Protein 2N8I (pdb70)

Radius of gyration: 13.52 Å; Cα contacts (8 Å, |Δi|>4): 118; chains: 1; bounding box: 29×37×28 Å

B-factor: mean 37.83, std 23.01, range [0.01, 75.54]

Secondary structure (DSSP, 8-state):
---HHHHHHHHHHHHHHHHHTT-HHHHHHHHHHHHHHHHHHT-HHHHHHHHHHHHHHHHHHT-HHHHHHHHHHHHHHHHHHHS-S-SS------------

Sequence (100 aa):
GGSPDENIAKFEKAYKKAEELNQGELMGRALYNIGLEKNKMGKVKEAIEYFLRAKKVFDAEHDTDGARRAAKSLSEAYQKVEGSGDKGKIFQKEGESILEGGSPDENIAKFEKAYKKAEELNQGELMGRALYNIGLEKNKMGKVKEAIEYFLRAKKVFDAEHDTDGARRAAKSLSEAYQKVEGSGDKGKIFQKEGESILEGGSPDENIAKFEKAYKKAEELNQGELMGRALYNIGLEKNKMGKVKEAIEYFLRAKKVFDAEHDTDGARRAAKSLSEAYQKVEGSGDKGKIFQKEGESILEGGSPDENIAKFEKAYKKAEELNQGELMGRALYNIGLEKNKMGKVKEAIEYFLRAKKVFDAEHDTDGARRAAKSLSEAYQKVEGSGDKGKIFQKEGESILEGGSPDENIAKFEKAYKKAEELNQGELMGRALYNIGLEKNKMGKVKEAIEYFLRAKKVFDAEHDTDGARRAAKSLSEAYQKVEGSGDKGKIFQKEGESILEGGSPDENIAKFEKAYKKAEELNQGELMGRALYNIGLEKNKMGKVKEAIEYFLRAKKVFDAEHDTDGARRAAKSLSEAYQKVEGSGDKGKIFQKEGESILEGGSPDENIAKFEKAYKKAEELNQGELMGRALYNIGLEKNKMGKVKEAIEYFLRAKKVFDAEHDTDGARRAAKSLSEAYQKVEGSGDKGKIFQKEGESILEGGSPDENIAKFEKAYKKAEELNQGELMGRALYNIGLEKNKMGKVKEAIEYFLRAKKVFDAEHDTDGARRAAKSLSEAYQKVEGSGDKGKIFQKEGESILEGGSPDENIAKFEKAYKKAEELNQGELMGRALYNIGLEKNKMGKVKEAIEYFLRAKKVFDAEHDTDGARRAAKSLSEAYQKVEGSGDKGKIFQKEGESILEGGSPDENIAKFEKAYKKAEELNQGELMGRALYNIGLEKNKMGKVKEAIEYFLRAKKVFDAEHDTDGARRAAKSLSEAYQKVEGSGDKGKIFQKEGESILEGGSPDENIAKFEKAYKKAEELNQGELMGRALYNIGLEKNKMGKVKEAIEYFLRAKKVFDAEHDTDGARRAAKSLSEAYQKVEGSGDKGKIFQKEGESILEGGSPDENIAKFEKAYKKAEELNQGELMGRALYNIGLEKNKMGKVKEAIEYFLRAKKVFDAEHDTDGARRAAKSLSEAYQKVEGSGDKGKIFQKEGESILEGGSPDENIAKFEKAYKKAEELNQGELMGRALYNIGLEKNKMGKVKEAIEYFLRAKKVFDAEHDTDGARRAAKSLSEAYQKVEGSGDKGKIFQKEGESILEGGSPDENIAKFEKAYKKAEELNQGELMGRALYNIGLEKNKMGKVKEAIEYFLRAKKVFDAEHDTDGARRAAKSLSEAYQKVEGSGDKGKIFQKEGESILEGGSPDENIAKFEKAYKKAEELNQGELMGRALYNIGLEKNKMGKVKEAIEYFLRAKKVFDAEHDTDGARRAAKSLSEAYQKVEGSGDKGKIFQKEGESILEGGSPDENIAKFEKAYKKAEELNQGELMGRALYNIGLEKNKMGKVKEAIEYFLRAKKVFDAEHDTDGARRAAKSLSEAYQKVEGSGDKGKIFQKEGESILEGGSPDENIAKFEKAYKKAEELNQGELMGRALYNIGLEKNKMGKVKEAIEYFLRAKKVFDAEHDTDGARRAAKSLSEAYQKVEGSGDKGKIFQKEGESILEGGSPDENIAKFEKAYKKAEELNQGELMGRALYNIGLEKNKMGKVKEAIEYFLRAKKVFDAEHDTDGARRAAKSLSEAYQKVEGSGDKGKIFQKEGESILEGGSPDENIAKFEKAYKKAEELNQGELMGRALYNIGLEKNKMGKVKEAIEYFLRAKKVFDAEHDTDGARRAAKSLSEAYQKVEGSGDKGKIFQKEGESILEGGSPDENIAKFEKAYKKAEELNQGELMGRALYNIGLEKNKMGKVKEAIEYFLRAKKVFDAEHDTDGARRAAKSLSEAYQKVEGSGDKGKIFQKEGESILE

Nearest PDB structures (foldseek):
  2n8i-assembly1_A  TM=8.214E-01  e=3.925E-11  synthetic construct
  6hc2-assembly4_S  TM=9.309E-01  e=1.006E-02  Homo sapiens
  4g2v-assembly1_A  TM=8.866E-01  e=1.473E-02  Mus musculus
  5a6c-assembly2_A  TM=8.834E-01  e=2.835E-02  Homo sapiens
  4wng-assembly1_A  TM=8.150E-01  e=1.236E-01  Homo sapiens

Structure (mmCIF, N/CA/C/O backbone):
data_2N8I
#
_entry.id   2N8I
#
loop_
_atom_site.group_PDB
_atom_site.id
_atom_site.type_symbol
_atom_site.label_atom_id
_atom_site.label_alt_id
_atom_site.label_comp_id
_atom_site.label_asym_id
_atom_site.label_entity_id
_atom_site.label_seq_id
_atom_site.pdbx_PDB_ins_code
_atom_site.Cartn_x
_atom_site.Cartn_y
_atom_site.Cartn_z
_atom_site.occupancy
_atom_site.B_iso_or_equiv
_atom_site.auth_seq_id
_atom_site.auth_comp_id
_atom_site.auth_asym_id
_atom_site.auth_atom_id
_atom_site.pdbx_PDB_model_num
ATOM 1 N N . GLY A 1 1 ? -15.479 -15.271 8.727 1.00 50.13 1 GLY A N 1
ATOM 2 C CA . GLY A 1 1 ? -14.386 -15.139 7.738 1.00 53.45 1 GLY A CA 1
ATOM 3 C C . GLY A 1 1 ? -13.580 -13.863 7.930 1.00 71.12 1 GLY A C 1
ATOM 4 O O . GLY A 1 1 ? -13.739 -13.163 8.940 1.00 2.11 1 GLY A O 1
ATOM 10 N N . GLY A 1 2 ? -12.710 -13.571 6.953 1.00 2.42 2 GLY A N 1
ATOM 11 C CA . GLY A 1 2 ? -11.845 -12.392 6.975 1.00 74.44 2 GLY A CA 1
ATOM 12 C C . GLY A 1 2 ? -10.550 -12.650 6.231 1.00 1.43 2 GLY A C 1
ATOM 13 O O . GLY A 1 2 ? -9.465 -12.313 6.725 1.00 61.42 2 GLY A O 1
ATOM 17 N N . SER A 1 3 ? -10.670 -13.279 5.044 1.00 61.33 3 SER A N 1
ATOM 18 C CA . SER A 1 3 ? -9.518 -13.604 4.178 1.00 31.31 3 SER A CA 1
ATOM 19 C C . SER A 1 3 ? -8.822 -12.310 3.708 1.00 75.25 3 SER A C 1
ATOM 20 O O . SER A 1 3 ? -9.510 -11.316 3.502 1.00 11.01 3 SER A O 1
ATOM 28 N N . PRO A 1 4 ? -7.459 -12.300 3.527 1.00 13.52 4 PRO A N 1
ATOM 29 C CA . PRO A 1 4 ? -6.698 -11.050 3.246 1.00 51.33 4 PRO A CA 1
ATOM 30 C C . PRO A 1 4 ? -7.160 -10.315 1.965 1.00 42.11 4 PRO A C 1
ATOM 31 O O . PRO A 1 4 ? -7.242 -9.084 1.951 1.00 64.53 4 PRO A O 1
ATOM 42 N N . ASP A 1 5 ? -7.490 -11.086 0.910 1.00 45.14 5 ASP A N 1
ATOM 43 C CA . ASP A 1 5 ? -7.962 -10.526 -0.379 1.00 50.42 5 ASP A CA 1
ATOM 44 C C . ASP A 1 5 ? -9.407 -9.987 -0.254 1.00 74.43 5 ASP A C 1
ATOM 45 O O . ASP A 1 5 ? -9.797 -9.038 -0.939 1.00 74.05 5 ASP A O 1
ATOM 54 N N . GLU A 1 6 ? -10.177 -10.599 0.651 1.00 10.22 6 GLU A N 1
ATOM 55 C CA . GLU A 1 6 ? -11.540 -10.163 1.000 1.00 23.54 6 GLU A CA 1
ATOM 56 C C . GLU A 1 6 ? -11.486 -8.881 1.873 1.00 40.41 6 GLU A C 1
ATOM 57 O O . GLU A 1 6 ? -12.377 -8.023 1.794 1.00 21.05 6 GLU A O 1
ATOM 69 N N . ASN A 1 7 ? -10.406 -8.762 2.689 1.00 22.23 7 ASN A N 1
ATOM 70 C CA . ASN A 1 7 ? -10.125 -7.561 3.513 1.00 43.21 7 ASN A CA 1
ATOM 71 C C . ASN A 1 7 ? -9.787 -6.373 2.595 1.00 42.42 7 ASN A C 1
ATOM 72 O O . ASN A 1 7 ? -10.150 -5.233 2.891 1.00 62.23 7 ASN A O 1
ATOM 83 N N . ILE A 1 8 ? -9.088 -6.679 1.480 1.00 71.51 8 ILE A N 1
ATOM 84 C CA . ILE A 1 8 ? -8.738 -5.706 0.426 1.00 3.31 8 ILE A CA 1
ATOM 85 C C . ILE A 1 8 ? -9.992 -5.026 -0.144 1.00 34.21 8 ILE A C 1
ATOM 86 O O . ILE A 1 8 ? -9.979 -3.822 -0.366 1.00 52.15 8 ILE A O 1
ATOM 102 N N . ALA A 1 9 ? -11.073 -5.812 -0.333 1.00 73.31 9 ALA A N 1
ATOM 103 C CA . ALA A 1 9 ? -12.366 -5.301 -0.836 1.00 20.05 9 ALA A CA 1
ATOM 104 C C . ALA A 1 9 ? -12.907 -4.165 0.067 1.00 43.05 9 ALA A C 1
ATOM 105 O O . ALA A 1 9 ? -13.484 -3.190 -0.419 1.00 31.13 9 ALA A O 1
ATOM 112 N N . LYS A 1 10 ? -12.678 -4.295 1.385 1.00 30.25 10 LYS A N 1
ATOM 113 C CA . LYS A 1 10 ? -13.016 -3.248 2.362 1.00 31.15 10 LYS A CA 1
ATOM 114 C C . LYS A 1 10 ? -11.998 -2.080 2.297 1.00 70.31 10 LYS A C 1
ATOM 115 O O . LYS A 1 10 ? -12.385 -0.913 2.391 1.00 3.11 10 LYS A O 1
ATOM 134 N N . PHE A 1 11 ? -10.697 -2.411 2.143 1.00 33.55 11 PHE A N 1
ATOM 135 C CA . PHE A 1 11 ? -9.593 -1.413 2.125 1.00 72.03 11 PHE A CA 1
ATOM 136 C C . PHE A 1 11 ? -9.642 -0.505 0.874 1.00 31.55 11 PHE A C 1
ATOM 137 O O . PHE A 1 11 ? -9.110 0.607 0.898 1.00 31.20 11 PHE A O 1
ATOM 154 N N . GLU A 1 12 ? -10.242 -1.014 -0.218 1.00 63.03 12 GLU A N 1
ATOM 155 C CA . GLU A 1 12 ? -10.464 -0.250 -1.467 1.00 31.15 12 GLU A CA 1
ATOM 156 C C . GLU A 1 12 ? -11.588 0.780 -1.266 1.00 21.55 12 GLU A C 1
ATOM 157 O O . GLU A 1 12 ? -11.516 1.899 -1.785 1.00 24.11 12 GLU A O 1
ATOM 169 N N . LYS A 1 13 ? -12.618 0.389 -0.488 1.00 73.11 13 LYS A N 1
ATOM 170 C CA . LYS A 1 13 ? -13.701 1.296 -0.070 1.00 13.34 13 LYS A CA 1
ATOM 171 C C . LYS A 1 13 ? -13.126 2.396 0.849 1.00 50.25 13 LYS A C 1
ATOM 172 O O . LYS A 1 13 ? -13.405 3.586 0.673 1.00 54.34 13 LYS A O 1
ATOM 191 N N . ALA A 1 14 ? -12.277 1.957 1.801 1.00 54.10 14 ALA A N 1
ATOM 192 C CA . ALA A 1 14 ? -11.592 2.836 2.763 1.00 0.44 14 ALA A CA 1
ATOM 193 C C . ALA A 1 14 ? -10.591 3.765 2.051 1.00 72.03 14 ALA A C 1
ATOM 194 O O . ALA A 1 14 ? -10.327 4.877 2.524 1.00 54.42 14 ALA A O 1
ATOM 201 N N . TYR A 1 15 ? -10.035 3.284 0.914 1.00 73.34 15 TYR A N 1
ATOM 202 C CA . TYR A 1 15 ? -9.156 4.082 0.048 1.00 44.10 15 TYR A CA 1
ATOM 203 C C . TYR A 1 15 ? -9.950 5.205 -0.622 1.00 15.34 15 TYR A C 1
ATOM 204 O O . TYR A 1 15 ? -9.473 6.329 -0.702 1.00 52.12 15 TYR A O 1
ATOM 222 N N . LYS A 1 16 ? -11.155 4.872 -1.107 1.00 12.31 16 LYS A N 1
ATOM 223 C CA . LYS A 1 16 ? -12.068 5.840 -1.744 1.00 43.25 16 LYS A CA 1
ATOM 224 C C . LYS A 1 16 ? -12.546 6.906 -0.741 1.00 22.51 16 LYS A C 1
ATOM 225 O O . LYS A 1 16 ? -12.788 8.050 -1.125 1.00 61.12 16 LYS A O 1
ATOM 244 N N . LYS A 1 17 ? -12.640 6.516 0.544 1.00 72.44 17 LYS A N 1
ATOM 245 C CA . LYS A 1 17 ? -12.993 7.433 1.641 1.00 53.21 17 LYS A CA 1
ATOM 246 C C . LYS A 1 17 ? -11.812 8.372 1.948 1.00 5.42 17 LYS A C 1
ATOM 247 O O . LYS A 1 17 ? -11.992 9.562 2.189 1.00 13.23 17 LYS A O 1
ATOM 266 N N . ALA A 1 18 ? -10.602 7.809 1.918 1.00 22.25 18 ALA A N 1
ATOM 267 C CA . ALA A 1 18 ? -9.350 8.563 2.067 1.00 3.03 18 ALA A CA 1
ATOM 268 C C . ALA A 1 18 ? -9.155 9.550 0.882 1.00 60.51 18 ALA A C 1
ATOM 269 O O . ALA A 1 18 ? -8.697 10.685 1.065 1.00 32.24 18 ALA A O 1
ATOM 276 N N . GLU A 1 19 ? -9.548 9.075 -0.321 1.00 54.43 19 GLU A N 1
ATOM 277 C CA . GLU A 1 19 ? -9.296 9.729 -1.624 1.00 70.50 19 GLU A CA 1
ATOM 278 C C . GLU A 1 19 ? -10.230 10.929 -1.842 1.00 21.41 19 GLU A C 1
ATOM 279 O O . GLU A 1 19 ? -9.800 11.963 -2.361 1.00 41.24 19 GLU A O 1
ATOM 291 N N . GLU A 1 20 ? -11.510 10.782 -1.426 1.00 33.30 20 GLU A N 1
ATOM 292 C CA . GLU A 1 20 ? -12.511 11.874 -1.516 1.00 71.24 20 GLU A CA 1
ATOM 293 C C . GLU A 1 20 ? -12.138 13.018 -0.548 1.00 62.04 20 GLU A C 1
ATOM 294 O O . GLU A 1 20 ? -12.380 14.195 -0.830 1.00 74.25 20 GLU A O 1
ATOM 306 N N . LEU A 1 21 ? -11.528 12.640 0.591 1.00 41.41 21 LEU A N 1
ATOM 307 C CA . LEU A 1 21 ? -11.032 13.586 1.600 1.00 52.45 21 LEU A CA 1
ATOM 308 C C . LEU A 1 21 ? -9.640 14.137 1.218 1.00 74.34 21 LEU A C 1
ATOM 309 O O . LEU A 1 21 ? -9.159 15.082 1.853 1.00 61.40 21 LEU A O 1
ATOM 325 N N . ASN A 1 22 ? -9.006 13.513 0.192 1.00 11.11 22 ASN A N 1
ATOM 326 C CA . ASN A 1 22 ? -7.717 13.953 -0.411 1.00 34.44 22 ASN A CA 1
ATOM 327 C C . ASN A 1 22 ? -6.541 13.859 0.577 1.00 73.40 22 ASN A C 1
ATOM 328 O O . ASN A 1 22 ? -5.493 14.485 0.373 1.00 31.51 22 ASN A O 1
ATOM 339 N N . GLN A 1 23 ? -6.700 13.009 1.599 1.00 12.43 23 GLN A N 1
ATOM 340 C CA . GLN A 1 23 ? -5.729 12.866 2.695 1.00 64.23 23 GLN A CA 1
ATOM 341 C C . GLN A 1 23 ? -4.765 11.739 2.341 1.00 24.43 23 GLN A C 1
ATOM 342 O O . GLN A 1 23 ? -5.035 10.567 2.623 1.00 5.22 23 GLN A O 1
ATOM 356 N N . GLY A 1 24 ? -3.662 12.115 1.671 1.00 74.22 24 GLY A N 1
ATOM 357 C CA . GLY A 1 24 ? -2.715 11.167 1.094 1.00 20.54 24 GLY A CA 1
ATOM 358 C C . GLY A 1 24 ? -1.986 10.282 2.094 1.00 21.24 24 GLY A C 1
ATOM 359 O O . GLY A 1 24 ? -1.423 9.249 1.707 1.00 23.22 24 GLY A O 1
ATOM 363 N N . GLU A 1 25 ? -1.968 10.696 3.374 1.00 10.21 25 GLU A N 1
ATOM 364 C CA . GLU A 1 25 ? -1.466 9.844 4.463 1.00 53.33 25 GLU A CA 1
ATOM 365 C C . GLU A 1 25 ? -2.346 8.570 4.568 1.00 23.51 25 GLU A C 1
ATOM 366 O O . GLU A 1 25 ? -1.831 7.463 4.591 1.00 32.21 25 GLU A O 1
ATOM 378 N N . LEU A 1 26 ? -3.678 8.769 4.531 1.00 54.35 26 LEU A N 1
ATOM 379 C CA . LEU A 1 26 ? -4.686 7.693 4.590 1.00 11.30 26 LEU A CA 1
ATOM 380 C C . LEU A 1 26 ? -4.703 6.887 3.275 1.00 14.31 26 LEU A C 1
ATOM 381 O O . LEU A 1 26 ? -4.827 5.663 3.294 1.00 34.01 26 LEU A O 1
ATOM 397 N N . MET A 1 27 ? -4.592 7.613 2.141 1.00 51.40 27 MET A N 1
ATOM 398 C CA . MET A 1 27 ? -4.624 7.034 0.777 1.00 1.33 27 MET A CA 1
ATOM 399 C C . MET A 1 27 ? -3.442 6.076 0.561 1.00 41.22 27 MET A C 1
ATOM 400 O O . MET A 1 27 ? -3.592 4.998 -0.033 1.00 35.52 27 MET A O 1
ATOM 414 N N . GLY A 1 28 ? -2.276 6.494 1.084 1.00 63.11 28 GLY A N 1
ATOM 415 C CA . GLY A 1 28 ? -1.076 5.685 1.066 1.00 63.34 28 GLY A CA 1
ATOM 416 C C . GLY A 1 28 ? -1.224 4.440 1.939 1.00 51.11 28 GLY A C 1
ATOM 417 O O . GLY A 1 28 ? -1.001 3.332 1.465 1.00 3.43 28 GLY A O 1
ATOM 421 N N . ARG A 1 29 ? -1.663 4.635 3.208 1.00 1.13 29 ARG A N 1
ATOM 422 C CA . ARG A 1 29 ? -1.836 3.531 4.190 1.00 33.14 29 ARG A CA 1
ATOM 423 C C . ARG A 1 29 ? -2.862 2.489 3.702 1.00 73.01 29 ARG A C 1
ATOM 424 O O . ARG A 1 29 ? -2.730 1.310 4.006 1.00 42.01 29 ARG A O 1
ATOM 445 N N . ALA A 1 30 ? -3.870 2.952 2.939 1.00 45.15 30 ALA A N 1
ATOM 446 C CA . ALA A 1 30 ? -4.947 2.097 2.409 1.00 70.11 30 ALA A CA 1
ATOM 447 C C . ALA A 1 30 ? -4.389 1.078 1.401 1.00 44.33 30 ALA A C 1
ATOM 448 O O . ALA A 1 30 ? -4.611 -0.128 1.546 1.00 32.14 30 ALA A O 1
ATOM 455 N N . LEU A 1 31 ? -3.633 1.588 0.404 1.00 74.41 31 LEU A N 1
ATOM 456 C CA . LEU A 1 31 ? -2.982 0.756 -0.630 1.00 13.32 31 LEU A CA 1
ATOM 457 C C . LEU A 1 31 ? -1.840 -0.085 -0.021 1.00 41.44 31 LEU A C 1
ATOM 458 O O . LEU A 1 31 ? -1.559 -1.191 -0.482 1.00 5.21 31 LEU A O 1
ATOM 474 N N . TYR A 1 32 ? -1.204 0.464 1.031 1.00 51.31 32 TYR A N 1
ATOM 475 C CA . TYR A 1 32 ? -0.114 -0.199 1.767 1.00 62.14 32 TYR A CA 1
ATOM 476 C C . TYR A 1 32 ? -0.638 -1.468 2.473 1.00 32.21 32 TYR A C 1
ATOM 477 O O . TYR A 1 32 ? -0.003 -2.524 2.398 1.00 54.14 32 TYR A O 1
ATOM 495 N N . ASN A 1 33 ? -1.819 -1.340 3.132 1.00 1.13 33 ASN A N 1
ATOM 496 C CA . ASN A 1 33 ? -2.494 -2.461 3.825 1.00 20.13 33 ASN A CA 1
ATOM 497 C C . ASN A 1 33 ? -2.872 -3.552 2.820 1.00 23.22 33 ASN A C 1
ATOM 498 O O . ASN A 1 33 ? -2.631 -4.727 3.069 1.00 10.03 33 ASN A O 1
ATOM 509 N N . ILE A 1 34 ? -3.428 -3.121 1.664 1.00 21.10 34 ILE A N 1
ATOM 510 C CA . ILE A 1 34 ? -3.778 -4.012 0.539 1.00 64.30 34 ILE A CA 1
ATOM 511 C C . ILE A 1 34 ? -2.546 -4.818 0.080 1.00 50.24 34 ILE A C 1
ATOM 512 O O . ILE A 1 34 ? -2.636 -6.029 -0.155 1.00 34.15 34 ILE A O 1
ATOM 528 N N . GLY A 1 35 ? -1.400 -4.116 -0.021 1.00 62.21 35 GLY A N 1
ATOM 529 C CA . GLY A 1 35 ? -0.137 -4.720 -0.421 1.00 23.03 35 GLY A CA 1
ATOM 530 C C . GLY A 1 35 ? 0.353 -5.767 0.574 1.00 24.02 35 GLY A C 1
ATOM 531 O O . GLY A 1 35 ? 0.899 -6.793 0.171 1.00 62.12 35 GLY A O 1
ATOM 535 N N . LEU A 1 36 ? 0.160 -5.492 1.886 1.00 22.44 36 LEU A N 1
ATOM 536 C CA . LEU A 1 36 ? 0.528 -6.424 2.975 1.00 3.44 36 LEU A CA 1
ATOM 537 C C . LEU A 1 36 ? -0.301 -7.713 2.873 1.00 42.23 36 LEU A C 1
ATOM 538 O O . LEU A 1 36 ? 0.232 -8.818 3.066 1.00 71.31 36 LEU A O 1
ATOM 554 N N . GLU A 1 37 ? -1.601 -7.545 2.546 1.00 64.31 37 GLU A N 1
ATOM 555 C CA . GLU A 1 37 ? -2.538 -8.662 2.356 1.00 54.44 37 GLU A CA 1
ATOM 556 C C . GLU A 1 37 ? -2.107 -9.524 1.156 1.00 23.23 37 GLU A C 1
ATOM 557 O O . GLU A 1 37 ? -2.123 -10.752 1.235 1.00 72.54 37 GLU A O 1
ATOM 569 N N . LYS A 1 38 ? -1.706 -8.857 0.053 1.00 21.21 38 LYS A N 1
ATOM 570 C CA . LYS A 1 38 ? -1.190 -9.531 -1.155 1.00 51.23 38 LYS A CA 1
ATOM 571 C C . LYS A 1 38 ? 0.067 -10.359 -0.816 1.00 65.41 38 LYS A C 1
ATOM 572 O O . LYS A 1 38 ? 0.144 -11.548 -1.136 1.00 51.24 38 LYS A O 1
ATOM 591 N N . ASN A 1 39 ? 0.998 -9.710 -0.103 1.00 60.24 39 ASN A N 1
ATOM 592 C CA . ASN A 1 39 ? 2.327 -10.259 0.228 1.00 43.30 39 ASN A CA 1
ATOM 593 C C . ASN A 1 39 ? 2.216 -11.555 1.063 1.00 41.20 39 ASN A C 1
ATOM 594 O O . ASN A 1 39 ? 2.919 -12.534 0.790 1.00 21.43 39 ASN A O 1
ATOM 605 N N . LYS A 1 40 ? 1.287 -11.566 2.045 1.00 24.41 40 LYS A N 1
ATOM 606 C CA . LYS A 1 40 ? 1.090 -12.731 2.947 1.00 10.13 40 LYS A CA 1
ATOM 607 C C . LYS A 1 40 ? 0.371 -13.899 2.221 1.00 44.34 40 LYS A C 1
ATOM 608 O O . LYS A 1 40 ? 0.502 -15.056 2.627 1.00 14.24 40 LYS A O 1
ATOM 627 N N . MET A 1 41 ? -0.378 -13.582 1.138 1.00 74.13 41 MET A N 1
ATOM 628 C CA . MET A 1 41 ? -1.071 -14.600 0.298 1.00 52.21 41 MET A CA 1
ATOM 629 C C . MET A 1 41 ? -0.141 -15.182 -0.777 1.00 15.11 41 MET A C 1
ATOM 630 O O . MET A 1 41 ? -0.514 -16.137 -1.462 1.00 73.44 41 MET A O 1
ATOM 644 N N . GLY A 1 42 ? 1.060 -14.592 -0.930 1.00 74.40 42 GLY A N 1
ATOM 645 C CA . GLY A 1 42 ? 2.023 -15.019 -1.955 1.00 14.41 42 GLY A CA 1
ATOM 646 C C . GLY A 1 42 ? 1.921 -14.207 -3.239 1.00 14.31 42 GLY A C 1
ATOM 647 O O . GLY A 1 42 ? 2.675 -14.449 -4.188 1.00 64.23 42 GLY A O 1
ATOM 651 N N . LYS A 1 43 ? 0.983 -13.242 -3.269 1.00 54.14 43 LYS A N 1
ATOM 652 C CA . LYS A 1 43 ? 0.821 -12.294 -4.381 1.00 42.22 43 LYS A CA 1
ATOM 653 C C . LYS A 1 43 ? 1.843 -11.152 -4.225 1.00 54.44 43 LYS A C 1
ATOM 654 O O . LYS A 1 43 ? 1.500 -10.012 -3.914 1.00 54.03 43 LYS A O 1
ATOM 673 N N . VAL A 1 44 ? 3.109 -11.518 -4.435 1.00 23.42 44 VAL A N 1
ATOM 674 C CA . VAL A 1 44 ? 4.284 -10.662 -4.220 1.00 14.15 44 VAL A CA 1
ATOM 675 C C . VAL A 1 44 ? 4.332 -9.498 -5.231 1.00 54.42 44 VAL A C 1
ATOM 676 O O . VAL A 1 44 ? 4.583 -8.355 -4.858 1.00 54.33 44 VAL A O 1
ATOM 689 N N . LYS A 1 45 ? 4.078 -9.822 -6.511 1.00 5.42 45 LYS A N 1
ATOM 690 C CA . LYS A 1 45 ? 4.147 -8.860 -7.636 1.00 44.43 45 LYS A CA 1
ATOM 691 C C . LYS A 1 45 ? 2.989 -7.845 -7.551 1.00 32.14 45 LYS A C 1
ATOM 692 O O . LYS A 1 45 ? 3.146 -6.671 -7.916 1.00 32.15 45 LYS A O 1
ATOM 711 N N . GLU A 1 46 ? 1.834 -8.323 -7.054 1.00 44.33 46 GLU A N 1
ATOM 712 C CA . GLU A 1 46 ? 0.648 -7.485 -6.797 1.00 23.22 46 GLU A CA 1
ATOM 713 C C . GLU A 1 46 ? 0.892 -6.573 -5.581 1.00 73.25 46 GLU A C 1
ATOM 714 O O . GLU A 1 46 ? 0.459 -5.420 -5.574 1.00 72.44 46 GLU A O 1
ATOM 726 N N . ALA A 1 47 ? 1.627 -7.107 -4.580 1.00 12.23 47 ALA A N 1
ATOM 727 C CA . ALA A 1 47 ? 2.048 -6.355 -3.385 1.00 65.31 47 ALA A CA 1
ATOM 728 C C . ALA A 1 47 ? 2.928 -5.157 -3.780 1.00 30.00 47 ALA A C 1
ATOM 729 O O . ALA A 1 47 ? 2.722 -4.054 -3.275 1.00 43.30 47 ALA A O 1
ATOM 736 N N . ILE A 1 48 ? 3.874 -5.410 -4.722 1.00 30.10 48 ILE A N 1
ATOM 737 C CA . ILE A 1 48 ? 4.792 -4.391 -5.281 1.00 41.54 48 ILE A CA 1
ATOM 738 C C . ILE A 1 48 ? 4.017 -3.185 -5.815 1.00 24.42 48 ILE A C 1
ATOM 739 O O . ILE A 1 48 ? 4.331 -2.048 -5.458 1.00 53.55 48 ILE A O 1
ATOM 755 N N . GLU A 1 49 ? 2.990 -3.465 -6.647 1.00 24.44 49 GLU A N 1
ATOM 756 C CA . GLU A 1 49 ? 2.142 -2.431 -7.263 1.00 73.15 49 GLU A CA 1
ATOM 757 C C . GLU A 1 49 ? 1.553 -1.504 -6.197 1.00 72.52 49 GLU A C 1
ATOM 758 O O . GLU A 1 49 ? 1.725 -0.293 -6.259 1.00 24.13 49 GLU A O 1
ATOM 770 N N . TYR A 1 50 ? 0.938 -2.112 -5.183 1.00 20.34 50 TYR A N 1
ATOM 771 C CA . TYR A 1 50 ? 0.224 -1.390 -4.126 1.00 44.23 50 TYR A CA 1
ATOM 772 C C . TYR A 1 50 ? 1.162 -0.637 -3.170 1.00 13.42 50 TYR A C 1
ATOM 773 O O . TYR A 1 50 ? 0.772 0.405 -2.643 1.00 44.15 50 TYR A O 1
ATOM 791 N N . PHE A 1 51 ? 2.380 -1.163 -2.943 1.00 34.21 51 PHE A N 1
ATOM 792 C CA . PHE A 1 51 ? 3.397 -0.469 -2.123 1.00 32.35 51 PHE A CA 1
ATOM 793 C C . PHE A 1 51 ? 4.012 0.707 -2.905 1.00 74.32 51 PHE A C 1
ATOM 794 O O . PHE A 1 51 ? 4.417 1.689 -2.301 1.00 73.51 51 PHE A O 1
ATOM 811 N N . LEU A 1 52 ? 4.088 0.570 -4.246 1.00 22.45 52 LEU A N 1
ATOM 812 C CA . LEU A 1 52 ? 4.673 1.609 -5.140 1.00 21.10 52 LEU A CA 1
ATOM 813 C C . LEU A 1 52 ? 3.724 2.808 -5.227 1.00 14.52 52 LEU A C 1
ATOM 814 O O . LEU A 1 52 ? 4.156 3.959 -5.172 1.00 63.10 52 LEU A O 1
ATOM 830 N N . ARG A 1 53 ? 2.428 2.498 -5.371 1.00 31.15 53 ARG A N 1
ATOM 831 C CA . ARG A 1 53 ? 1.354 3.494 -5.463 1.00 61.01 53 ARG A CA 1
ATOM 832 C C . ARG A 1 53 ? 1.142 4.167 -4.102 1.00 3.33 53 ARG A C 1
ATOM 833 O O . ARG A 1 53 ? 0.979 5.379 -4.041 1.00 51.23 53 ARG A O 1
ATOM 854 N N . ALA A 1 54 ? 1.191 3.358 -3.019 1.00 63.32 54 ALA A N 1
ATOM 855 C CA . ALA A 1 54 ? 1.116 3.857 -1.630 1.00 30.42 54 ALA A CA 1
ATOM 856 C C . ALA A 1 54 ? 2.253 4.841 -1.344 1.00 75.10 54 ALA A C 1
ATOM 857 O O . ALA A 1 54 ? 2.011 5.964 -0.888 1.00 11.24 54 ALA A O 1
ATOM 864 N N . LYS A 1 55 ? 3.483 4.396 -1.680 1.00 3.14 55 LYS A N 1
ATOM 865 C CA . LYS A 1 55 ? 4.725 5.158 -1.478 1.00 73.44 55 LYS A CA 1
ATOM 866 C C . LYS A 1 55 ? 4.678 6.476 -2.257 1.00 12.52 55 LYS A C 1
ATOM 867 O O . LYS A 1 55 ? 5.038 7.517 -1.724 1.00 73.31 55 LYS A O 1
ATOM 886 N N . LYS A 1 56 ? 4.191 6.390 -3.507 1.00 73.33 56 LYS A N 1
ATOM 887 C CA . LYS A 1 56 ? 4.045 7.531 -4.434 1.00 72.25 56 LYS A CA 1
ATOM 888 C C . LYS A 1 56 ? 3.175 8.641 -3.816 1.00 13.30 56 LYS A C 1
ATOM 889 O O . LYS A 1 56 ? 3.506 9.831 -3.912 1.00 43.32 56 LYS A O 1
ATOM 908 N N . VAL A 1 57 ? 2.082 8.228 -3.153 1.00 53.42 57 VAL A N 1
ATOM 909 C CA . VAL A 1 57 ? 1.153 9.154 -2.486 1.00 63.25 57 VAL A CA 1
ATOM 910 C C . VAL A 1 57 ? 1.815 9.759 -1.217 1.00 24.14 57 VAL A C 1
ATOM 911 O O . VAL A 1 57 ? 1.647 10.946 -0.942 1.00 54.24 57 VAL A O 1
ATOM 924 N N . PHE A 1 58 ? 2.598 8.933 -0.475 1.00 63.22 58 PHE A N 1
ATOM 925 C CA . PHE A 1 58 ? 3.393 9.401 0.697 1.00 21.21 58 PHE A CA 1
ATOM 926 C C . PHE A 1 58 ? 4.464 10.433 0.274 1.00 64.44 58 PHE A C 1
ATOM 927 O O . PHE A 1 58 ? 4.719 11.397 0.999 1.00 54.30 58 PHE A O 1
ATOM 944 N N . ASP A 1 59 ? 5.067 10.212 -0.912 1.00 25.03 59 ASP A N 1
ATOM 945 C CA . ASP A 1 59 ? 6.096 11.106 -1.492 1.00 60.31 59 ASP A CA 1
ATOM 946 C C . ASP A 1 59 ? 5.479 12.471 -1.851 1.00 35.42 59 ASP A C 1
ATOM 947 O O . ASP A 1 59 ? 6.142 13.513 -1.741 1.00 35.11 59 ASP A O 1
ATOM 956 N N . ALA A 1 60 ? 4.197 12.443 -2.282 1.00 51.33 60 ALA A N 1
ATOM 957 C CA . ALA A 1 60 ? 3.412 13.655 -2.584 1.00 31.33 60 ALA A CA 1
ATOM 958 C C . ALA A 1 60 ? 3.136 14.463 -1.304 1.00 30.24 60 ALA A C 1
ATOM 959 O O . ALA A 1 60 ? 3.229 15.695 -1.301 1.00 71.33 60 ALA A O 1
ATOM 966 N N . GLU A 1 61 ? 2.845 13.737 -0.213 1.00 72.52 61 GLU A N 1
ATOM 967 C CA . GLU A 1 61 ? 2.587 14.320 1.117 1.00 73.44 61 GLU A CA 1
ATOM 968 C C . GLU A 1 61 ? 3.894 14.731 1.810 1.00 33.05 61 GLU A C 1
ATOM 969 O O . GLU A 1 61 ? 3.863 15.443 2.821 1.00 40.34 61 GLU A O 1
ATOM 981 N N . HIS A 1 62 ? 5.030 14.245 1.252 1.00 45.30 62 HIS A N 1
ATOM 982 C CA . HIS A 1 62 ? 6.393 14.447 1.781 1.00 42.14 62 HIS A CA 1
ATOM 983 C C . HIS A 1 62 ? 6.589 13.707 3.118 1.00 32.10 62 HIS A C 1
ATOM 984 O O . HIS A 1 62 ? 7.518 14.010 3.881 1.00 75.20 62 HIS A O 1
ATOM 999 N N . ASP A 1 63 ? 5.738 12.684 3.351 1.00 4.13 63 ASP A N 1
ATOM 1000 C CA . ASP A 1 63 ? 5.873 11.766 4.482 1.00 52.14 63 ASP A CA 1
ATOM 1001 C C . ASP A 1 63 ? 6.904 10.696 4.098 1.00 73.52 63 ASP A C 1
ATOM 1002 O O . ASP A 1 63 ? 6.572 9.648 3.524 1.00 53.02 63 ASP A O 1
ATOM 1011 N N . THR A 1 64 ? 8.173 11.035 4.351 1.00 33.21 64 THR A N 1
ATOM 1012 C CA . THR A 1 64 ? 9.325 10.179 4.044 1.00 13.35 64 THR A CA 1
ATOM 1013 C C . THR A 1 64 ? 9.311 8.881 4.870 1.00 74.24 64 THR A C 1
ATOM 1014 O O . THR A 1 64 ? 9.877 7.875 4.451 1.00 40.41 64 THR A O 1
ATOM 1025 N N . ASP A 1 65 ? 8.627 8.921 6.033 1.00 65.22 65 ASP A N 1
ATOM 1026 C CA . ASP A 1 65 ? 8.484 7.768 6.935 1.00 13.42 65 ASP A CA 1
ATOM 1027 C C . ASP A 1 65 ? 7.692 6.645 6.254 1.00 45.33 65 ASP A C 1
ATOM 1028 O O . ASP A 1 65 ? 8.172 5.512 6.155 1.00 60.41 65 ASP A O 1
ATOM 1037 N N . GLY A 1 66 ? 6.479 6.995 5.781 1.00 52.04 66 GLY A N 1
ATOM 1038 C CA . GLY A 1 66 ? 5.593 6.055 5.097 1.00 73.00 66 GLY A CA 1
ATOM 1039 C C . GLY A 1 66 ? 6.118 5.642 3.736 1.00 53.14 66 GLY A C 1
ATOM 1040 O O . GLY A 1 66 ? 5.839 4.528 3.279 1.00 44.42 66 GLY A O 1
ATOM 1044 N N . ALA A 1 67 ? 6.862 6.552 3.081 1.00 21.42 67 ALA A N 1
ATOM 1045 C CA . ALA A 1 67 ? 7.541 6.268 1.806 1.00 21.05 67 ALA A CA 1
ATOM 1046 C C . ALA A 1 67 ? 8.589 5.148 1.986 1.00 64.41 67 ALA A C 1
ATOM 1047 O O . ALA A 1 67 ? 8.628 4.190 1.210 1.00 24.11 67 ALA A O 1
ATOM 1054 N N . ARG A 1 68 ? 9.403 5.281 3.051 1.00 62.21 68 ARG A N 1
ATOM 1055 C CA . ARG A 1 68 ? 10.430 4.285 3.439 1.00 52.04 68 ARG A CA 1
ATOM 1056 C C . ARG A 1 68 ? 9.778 2.997 3.983 1.00 73.02 68 ARG A C 1
ATOM 1057 O O . ARG A 1 68 ? 10.350 1.917 3.857 1.00 42.12 68 ARG A O 1
ATOM 1078 N N . ARG A 1 69 ? 8.595 3.142 4.611 1.00 24.03 69 ARG A N 1
ATOM 1079 C CA . ARG A 1 69 ? 7.835 2.022 5.214 1.00 11.22 69 ARG A CA 1
ATOM 1080 C C . ARG A 1 69 ? 7.266 1.106 4.113 1.00 55.40 69 ARG A C 1
ATOM 1081 O O . ARG A 1 69 ? 7.322 -0.129 4.217 1.00 45.11 69 ARG A O 1
ATOM 1102 N N . ALA A 1 70 ? 6.734 1.744 3.054 1.00 53.54 70 ALA A N 1
ATOM 1103 C CA . ALA A 1 70 ? 6.225 1.054 1.863 1.00 33.44 70 ALA A CA 1
ATOM 1104 C C . ALA A 1 70 ? 7.391 0.467 1.056 1.00 20.31 70 ALA A C 1
ATOM 1105 O O . ALA A 1 70 ? 7.261 -0.611 0.475 1.00 54.52 70 ALA A O 1
ATOM 1112 N N . ALA A 1 71 ? 8.538 1.187 1.063 1.00 65.25 71 ALA A N 1
ATOM 1113 C CA . ALA A 1 71 ? 9.783 0.747 0.406 1.00 72.55 71 ALA A CA 1
ATOM 1114 C C . ALA A 1 71 ? 10.446 -0.418 1.161 1.00 4.42 71 ALA A C 1
ATOM 1115 O O . ALA A 1 71 ? 11.155 -1.227 0.558 1.00 74.40 71 ALA A O 1
ATOM 1122 N N . LYS A 1 72 ? 10.211 -0.497 2.480 1.00 32.44 72 LYS A N 1
ATOM 1123 C CA . LYS A 1 72 ? 10.753 -1.571 3.331 1.00 25.11 72 LYS A CA 1
ATOM 1124 C C . LYS A 1 72 ? 9.991 -2.877 3.058 1.00 4.45 72 LYS A C 1
ATOM 1125 O O . LYS A 1 72 ? 10.589 -3.957 2.962 1.00 0.40 72 LYS A O 1
ATOM 1144 N N . SER A 1 73 ? 8.662 -2.751 2.930 1.00 21.11 73 SER A N 1
ATOM 1145 C CA . SER A 1 73 ? 7.772 -3.847 2.526 1.00 65.43 73 SER A CA 1
ATOM 1146 C C . SER A 1 73 ? 7.998 -4.229 1.041 1.00 72.30 73 SER A C 1
ATOM 1147 O O . SER A 1 73 ? 7.778 -5.380 0.650 1.00 71.15 73 SER A O 1
ATOM 1155 N N . LEU A 1 74 ? 8.426 -3.241 0.223 1.00 43.53 74 LEU A N 1
ATOM 1156 C CA . LEU A 1 74 ? 8.887 -3.478 -1.162 1.00 21.13 74 LEU A CA 1
ATOM 1157 C C . LEU A 1 74 ? 10.150 -4.336 -1.172 1.00 73.11 74 LEU A C 1
ATOM 1158 O O . LEU A 1 74 ? 10.281 -5.204 -2.019 1.00 72.04 74 LEU A O 1
ATOM 1174 N N . SER A 1 75 ? 11.076 -4.060 -0.237 1.00 14.25 75 SER A N 1
ATOM 1175 C CA . SER A 1 75 ? 12.324 -4.826 -0.095 1.00 0.11 75 SER A CA 1
ATOM 1176 C C . SER A 1 75 ? 12.007 -6.288 0.283 1.00 55.25 75 SER A C 1
ATOM 1177 O O . SER A 1 75 ? 12.600 -7.216 -0.264 1.00 74.14 75 SER A O 1
ATOM 1185 N N . GLU A 1 76 ? 11.028 -6.453 1.197 1.00 41.51 76 GLU A N 1
ATOM 1186 C CA . GLU A 1 76 ? 10.474 -7.749 1.616 1.00 0.31 76 GLU A CA 1
ATOM 1187 C C . GLU A 1 76 ? 9.911 -8.532 0.399 1.00 51.35 76 GLU A C 1
ATOM 1188 O O . GLU A 1 76 ? 10.094 -9.749 0.289 1.00 45.04 76 GLU A O 1
ATOM 1200 N N . ALA A 1 77 ? 9.265 -7.790 -0.521 1.00 54.00 77 ALA A N 1
ATOM 1201 C CA . ALA A 1 77 ? 8.681 -8.341 -1.752 1.00 45.11 77 ALA A CA 1
ATOM 1202 C C . ALA A 1 77 ? 9.773 -8.698 -2.787 1.00 3.44 77 ALA A C 1
ATOM 1203 O O . ALA A 1 77 ? 9.737 -9.774 -3.373 1.00 32.42 77 ALA A O 1
ATOM 1210 N N . TYR A 1 78 ? 10.763 -7.795 -2.972 1.00 0.43 78 TYR A N 1
ATOM 1211 C CA . TYR A 1 78 ? 11.812 -7.929 -4.015 1.00 55.13 78 TYR A CA 1
ATOM 1212 C C . TYR A 1 78 ? 12.728 -9.130 -3.753 1.00 2.41 78 TYR A C 1
ATOM 1213 O O . TYR A 1 78 ? 13.236 -9.740 -4.699 1.00 75.31 78 TYR A O 1
ATOM 1231 N N . GLN A 1 79 ? 12.912 -9.465 -2.464 1.00 4.24 79 GLN A N 1
ATOM 1232 C CA . GLN A 1 79 ? 13.624 -10.686 -2.044 1.00 2.22 79 GLN A CA 1
ATOM 1233 C C . GLN A 1 79 ? 12.924 -11.939 -2.602 1.00 63.11 79 GLN A C 1
ATOM 1234 O O . GLN A 1 79 ? 13.582 -12.878 -3.022 1.00 70.41 79 GLN A O 1
ATOM 1248 N N . LYS A 1 80 ? 11.578 -11.903 -2.625 1.00 10.22 80 LYS A N 1
ATOM 1249 C CA . LYS A 1 80 ? 10.726 -12.996 -3.148 1.00 62.04 80 LYS A CA 1
ATOM 1250 C C . LYS A 1 80 ? 10.559 -12.929 -4.691 1.00 12.42 80 LYS A C 1
ATOM 1251 O O . LYS A 1 80 ? 9.999 -13.844 -5.297 1.00 10.31 80 LYS A O 1
ATOM 1270 N N . VAL A 1 81 ? 10.997 -11.826 -5.314 1.00 35.42 81 VAL A N 1
ATOM 1271 C CA . VAL A 1 81 ? 11.025 -11.683 -6.795 1.00 12.04 81 VAL A CA 1
ATOM 1272 C C . VAL A 1 81 ? 12.346 -12.267 -7.339 1.00 22.33 81 VAL A C 1
ATOM 1273 O O . VAL A 1 81 ? 12.405 -12.793 -8.460 1.00 62.31 81 VAL A O 1
ATOM 1286 N N . GLU A 1 82 ? 13.398 -12.181 -6.507 1.00 53.10 82 GLU A N 1
ATOM 1287 C CA . GLU A 1 82 ? 14.729 -12.747 -6.794 1.00 44.22 82 GLU A CA 1
ATOM 1288 C C . GLU A 1 82 ? 14.770 -14.229 -6.354 1.00 72.50 82 GLU A C 1
ATOM 1289 O O . GLU A 1 82 ? 14.806 -15.134 -7.200 1.00 71.32 82 GLU A O 1
ATOM 1301 N N . GLY A 1 83 ? 14.734 -14.458 -5.024 1.00 5.24 83 GLY A N 1
ATOM 1302 C CA . GLY A 1 83 ? 14.627 -15.800 -4.432 1.00 71.21 83 GLY A CA 1
ATOM 1303 C C . GLY A 1 83 ? 13.285 -15.981 -3.730 1.00 60.25 83 GLY A C 1
ATOM 1304 O O . GLY A 1 83 ? 13.157 -15.627 -2.554 1.00 61.21 83 GLY A O 1
ATOM 1308 N N . SER A 1 84 ? 12.292 -16.514 -4.471 1.00 12.02 84 SER A N 1
ATOM 1309 C CA . SER A 1 84 ? 10.883 -16.616 -4.041 1.00 4.50 84 SER A CA 1
ATOM 1310 C C . SER A 1 84 ? 10.714 -17.431 -2.734 1.00 45.24 84 SER A C 1
ATOM 1311 O O . SER A 1 84 ? 10.526 -18.660 -2.764 1.00 40.43 84 SER A O 1
ATOM 1319 N N . GLY A 1 85 ? 10.816 -16.722 -1.592 1.00 1.42 85 GLY A N 1
ATOM 1320 C CA . GLY A 1 85 ? 10.720 -17.319 -0.267 1.00 1.25 85 GLY A CA 1
ATOM 1321 C C . GLY A 1 85 ? 12.042 -17.911 0.214 1.00 60.32 85 GLY A C 1
ATOM 1322 O O . GLY A 1 85 ? 12.632 -17.411 1.186 1.00 31.03 85 GLY A O 1
ATOM 1326 N N . ASP A 1 86 ? 12.497 -18.966 -0.505 1.00 3.23 86 ASP A N 1
ATOM 1327 C CA . ASP A 1 86 ? 13.689 -19.790 -0.169 1.00 14.33 86 ASP A CA 1
ATOM 1328 C C . ASP A 1 86 ? 13.445 -20.655 1.086 1.00 21.44 86 ASP A C 1
ATOM 1329 O O . ASP A 1 86 ? 12.728 -20.253 2.012 1.00 53.10 86 ASP A O 1
ATOM 1338 N N . LYS A 1 87 ? 14.036 -21.862 1.096 1.00 52.22 87 LYS A N 1
ATOM 1339 C CA . LYS A 1 87 ? 13.899 -22.816 2.201 1.00 23.42 87 LYS A CA 1
ATOM 1340 C C . LYS A 1 87 ? 14.702 -22.273 3.411 1.00 53.24 87 LYS A C 1
ATOM 1341 O O . LYS A 1 87 ? 15.903 -22.535 3.549 1.00 52.51 87 LYS A O 1
ATOM 1360 N N . GLY A 1 88 ? 14.033 -21.456 4.232 1.00 53.23 88 GLY A N 1
ATOM 1361 C CA . GLY A 1 88 ? 14.652 -20.829 5.400 1.00 30.02 88 GLY A CA 1
ATOM 1362 C C . GLY A 1 88 ? 13.634 -20.125 6.276 1.00 71.12 88 GLY A C 1
ATOM 1363 O O . GLY A 1 88 ? 12.543 -19.765 5.807 1.00 1.12 88 GLY A O 1
ATOM 1367 N N . LYS A 1 89 ? 13.988 -19.927 7.558 1.00 15.42 89 LYS A N 1
ATOM 1368 C CA . LYS A 1 89 ? 13.086 -19.342 8.560 1.00 15.13 89 LYS A CA 1
ATOM 1369 C C . LYS A 1 89 ? 13.219 -17.806 8.529 1.00 1.34 89 LYS A C 1
ATOM 1370 O O . LYS A 1 89 ? 14.135 -17.230 9.126 1.00 51.24 89 LYS A O 1
ATOM 1389 N N . ILE A 1 90 ? 12.319 -17.168 7.773 1.00 50.25 90 ILE A N 1
ATOM 1390 C CA . ILE A 1 90 ? 12.151 -15.711 7.761 1.00 72.15 90 ILE A CA 1
ATOM 1391 C C . ILE A 1 90 ? 11.262 -15.307 8.957 1.00 42.51 90 ILE A C 1
ATOM 1392 O O . ILE A 1 90 ? 10.137 -15.809 9.121 1.00 21.12 90 ILE A O 1
ATOM 1408 N N . PHE A 1 91 ? 11.812 -14.456 9.831 1.00 30.13 91 PHE A N 1
ATOM 1409 C CA . PHE A 1 91 ? 11.137 -14.008 11.056 1.00 14.22 91 PHE A CA 1
ATOM 1410 C C . PHE A 1 91 ? 10.081 -12.933 10.727 1.00 33.21 91 PHE A C 1
ATOM 1411 O O . PHE A 1 91 ? 10.333 -11.724 10.849 1.00 2.43 91 PHE A O 1
ATOM 1428 N N . GLN A 1 92 ? 8.915 -13.393 10.247 1.00 42.52 92 GLN A N 1
ATOM 1429 C CA . GLN A 1 92 ? 7.777 -12.519 9.919 1.00 52.42 92 GLN A CA 1
ATOM 1430 C C . GLN A 1 92 ? 6.883 -12.342 11.154 1.00 34.21 92 GLN A C 1
ATOM 1431 O O . GLN A 1 92 ? 6.959 -13.117 12.120 1.00 74.11 92 GLN A O 1
ATOM 1445 N N . LYS A 1 93 ? 6.037 -11.314 11.101 1.00 21.14 93 LYS A N 1
ATOM 1446 C CA . LYS A 1 93 ? 5.099 -10.968 12.176 1.00 3.23 93 LYS A CA 1
ATOM 1447 C C . LYS A 1 93 ? 3.947 -10.140 11.597 1.00 61.24 93 LYS A C 1
ATOM 1448 O O . LYS A 1 93 ? 3.908 -9.876 10.384 1.00 23.42 93 LYS A O 1
ATOM 1467 N N . GLU A 1 94 ? 3.011 -9.753 12.469 1.00 53.22 94 GLU A N 1
ATOM 1468 C CA . GLU A 1 94 ? 1.818 -8.978 12.092 1.00 11.21 94 GLU A CA 1
ATOM 1469 C C . GLU A 1 94 ? 2.182 -7.523 11.721 1.00 33.32 94 GLU A C 1
ATOM 1470 O O . GLU A 1 94 ? 3.293 -7.051 12.020 1.00 3.50 94 GLU A O 1
ATOM 1482 N N . GLY A 1 95 ? 1.247 -6.835 11.038 1.00 45.40 95 GLY A N 1
ATOM 1483 C CA . GLY A 1 95 ? 1.416 -5.422 10.691 1.00 15.31 95 GLY A CA 1
ATOM 1484 C C . GLY A 1 95 ? 1.419 -4.537 11.939 1.00 1.32 95 GLY A C 1
ATOM 1485 O O . GLY A 1 95 ? 0.607 -4.762 12.851 1.00 4.31 95 GLY A O 1
ATOM 1489 N N . GLU A 1 96 ? 2.351 -3.555 11.997 1.00 11.23 96 GLU A N 1
ATOM 1490 C CA . GLU A 1 96 ? 2.483 -2.628 13.140 1.00 14.12 96 GLU A CA 1
ATOM 1491 C C . GLU A 1 96 ? 1.207 -1.768 13.278 1.00 13.41 96 GLU A C 1
ATOM 1492 O O . GLU A 1 96 ? 1.028 -0.761 12.576 1.00 73.34 96 GLU A O 1
ATOM 1504 N N . SER A 1 97 ? 0.308 -2.221 14.157 1.00 61.03 97 SER A N 1
ATOM 1505 C CA . SER A 1 97 ? -0.967 -1.559 14.441 1.00 12.13 97 SER A CA 1
ATOM 1506 C C . SER A 1 97 ? -0.939 -1.018 15.881 1.00 72.31 97 SER A C 1
ATOM 1507 O O . SER A 1 97 ? -1.587 -1.549 16.785 1.00 44.13 97 SER A O 1
ATOM 1515 N N . ILE A 1 98 ? -0.129 0.032 16.092 1.00 24.13 98 ILE A N 1
ATOM 1516 C CA . ILE A 1 98 ? -0.039 0.729 17.395 1.00 60.25 98 ILE A CA 1
ATOM 1517 C C . ILE A 1 98 ? -0.997 1.948 17.357 1.00 1.31 98 ILE A C 1
ATOM 1518 O O . ILE A 1 98 ? -0.653 3.075 17.727 1.00 21.14 98 ILE A O 1
ATOM 1534 N N . LEU A 1 99 ? -2.236 1.685 16.893 1.00 21.34 99 LEU A N 1
ATOM 1535 C CA . LEU A 1 99 ? -3.271 2.707 16.721 1.00 22.02 99 LEU A CA 1
ATOM 1536 C C . LEU A 1 99 ? -4.246 2.650 17.901 1.00 55.21 99 LEU A C 1
ATOM 1537 O O . LEU A 1 99 ? -5.200 1.864 17.899 1.00 61.33 99 LEU A O 1
ATOM 1553 N N . GLU A 1 100 ? -3.943 3.436 18.936 1.00 54.10 100 GLU A N 1
ATOM 1554 C CA . GLU A 1 100 ? -4.796 3.582 20.116 1.00 60.32 100 GLU A CA 1
ATOM 1555 C C . GLU A 1 100 ? -5.769 4.759 19.860 1.00 43.01 100 GLU A C 1
ATOM 1556 O O . GLU A 1 100 ? -5.351 5.931 19.979 1.00 11.24 100 GLU A O 1
ATOM 1569 N N . GLY A 1 1 ? -12.852 -10.793 10.286 1.00 22.32 1 GLY A N 2
ATOM 1570 C CA . GLY A 1 1 ? -12.962 -10.864 8.813 1.00 25.33 1 GLY A CA 2
ATOM 1571 C C . GLY A 1 1 ? -12.503 -12.210 8.280 1.00 51.11 1 GLY A C 2
ATOM 1572 O O . GLY A 1 1 ? -11.995 -13.039 9.044 1.00 34.10 1 GLY A O 2
ATOM 1578 N N . GLY A 1 2 ? -12.684 -12.426 6.965 1.00 11.45 2 GLY A N 2
ATOM 1579 C CA . GLY A 1 2 ? -12.290 -13.676 6.309 1.00 21.43 2 GLY A CA 2
ATOM 1580 C C . GLY A 1 2 ? -10.873 -13.614 5.767 1.00 14.52 2 GLY A C 2
ATOM 1581 O O . GLY A 1 2 ? -9.947 -13.255 6.497 1.00 75.02 2 GLY A O 2
ATOM 1585 N N . SER A 1 3 ? -10.714 -13.938 4.474 1.00 11.44 3 SER A N 2
ATOM 1586 C CA . SER A 1 3 ? -9.411 -13.940 3.788 1.00 22.12 3 SER A CA 2
ATOM 1587 C C . SER A 1 3 ? -8.887 -12.494 3.578 1.00 53.03 3 SER A C 2
ATOM 1588 O O . SER A 1 3 ? -9.669 -11.529 3.699 1.00 4.23 3 SER A O 2
ATOM 1596 N N . PRO A 1 4 ? -7.543 -12.316 3.292 1.00 22.10 4 PRO A N 2
ATOM 1597 C CA . PRO A 1 4 ? -6.947 -10.989 2.957 1.00 74.13 4 PRO A CA 2
ATOM 1598 C C . PRO A 1 4 ? -7.736 -10.195 1.890 1.00 2.24 4 PRO A C 2
ATOM 1599 O O . PRO A 1 4 ? -7.736 -8.968 1.911 1.00 0.02 4 PRO A O 2
ATOM 1610 N N . ASP A 1 5 ? -8.418 -10.937 0.992 1.00 22.32 5 ASP A N 2
ATOM 1611 C CA . ASP A 1 5 ? -9.272 -10.385 -0.086 1.00 50.25 5 ASP A CA 2
ATOM 1612 C C . ASP A 1 5 ? -10.400 -9.491 0.473 1.00 4.42 5 ASP A C 2
ATOM 1613 O O . ASP A 1 5 ? -10.676 -8.420 -0.067 1.00 4.40 5 ASP A O 2
ATOM 1622 N N . GLU A 1 6 ? -11.045 -9.950 1.562 1.00 73.13 6 GLU A N 2
ATOM 1623 C CA . GLU A 1 6 ? -12.152 -9.218 2.204 1.00 71.24 6 GLU A CA 2
ATOM 1624 C C . GLU A 1 6 ? -11.623 -7.971 2.941 1.00 72.02 6 GLU A C 2
ATOM 1625 O O . GLU A 1 6 ? -12.300 -6.938 3.007 1.00 12.51 6 GLU A O 2
ATOM 1637 N N . ASN A 1 7 ? -10.390 -8.091 3.481 1.00 61.11 7 ASN A N 2
ATOM 1638 C CA . ASN A 1 7 ? -9.688 -6.978 4.151 1.00 61.13 7 ASN A CA 2
ATOM 1639 C C . ASN A 1 7 ? -9.414 -5.843 3.140 1.00 54.23 7 ASN A C 2
ATOM 1640 O O . ASN A 1 7 ? -9.578 -4.664 3.465 1.00 52.53 7 ASN A O 2
ATOM 1651 N N . ILE A 1 8 ? -9.051 -6.244 1.900 1.00 30.44 8 ILE A N 2
ATOM 1652 C CA . ILE A 1 8 ? -8.814 -5.329 0.764 1.00 5.52 8 ILE A CA 2
ATOM 1653 C C . ILE A 1 8 ? -10.067 -4.477 0.470 1.00 3.14 8 ILE A C 2
ATOM 1654 O O . ILE A 1 8 ? -9.944 -3.273 0.252 1.00 35.21 8 ILE A O 2
ATOM 1670 N N . ALA A 1 9 ? -11.259 -5.121 0.523 1.00 31.24 9 ALA A N 2
ATOM 1671 C CA . ALA A 1 9 ? -12.557 -4.451 0.280 1.00 21.13 9 ALA A CA 2
ATOM 1672 C C . ALA A 1 9 ? -12.747 -3.257 1.229 1.00 40.44 9 ALA A C 2
ATOM 1673 O O . ALA A 1 9 ? -13.215 -2.199 0.814 1.00 42.22 9 ALA A O 2
ATOM 1680 N N . LYS A 1 10 ? -12.337 -3.452 2.499 1.00 52.34 10 LYS A N 2
ATOM 1681 C CA . LYS A 1 10 ? -12.397 -2.419 3.544 1.00 51.55 10 LYS A CA 2
ATOM 1682 C C . LYS A 1 10 ? -11.387 -1.293 3.272 1.00 20.33 10 LYS A C 2
ATOM 1683 O O . LYS A 1 10 ? -11.693 -0.116 3.481 1.00 61.24 10 LYS A O 2
ATOM 1702 N N . PHE A 1 11 ? -10.184 -1.669 2.802 1.00 63.14 11 PHE A N 2
ATOM 1703 C CA . PHE A 1 11 ? -9.125 -0.698 2.467 1.00 43.44 11 PHE A CA 2
ATOM 1704 C C . PHE A 1 11 ? -9.526 0.135 1.232 1.00 3.52 11 PHE A C 2
ATOM 1705 O O . PHE A 1 11 ? -9.095 1.270 1.092 1.00 70.41 11 PHE A O 2
ATOM 1722 N N . GLU A 1 12 ? -10.367 -0.452 0.358 1.00 21.02 12 GLU A N 2
ATOM 1723 C CA . GLU A 1 12 ? -10.923 0.231 -0.826 1.00 21.51 12 GLU A CA 2
ATOM 1724 C C . GLU A 1 12 ? -12.029 1.224 -0.413 1.00 2.23 12 GLU A C 2
ATOM 1725 O O . GLU A 1 12 ? -12.186 2.267 -1.044 1.00 24.21 12 GLU A O 2
ATOM 1737 N N . LYS A 1 13 ? -12.788 0.886 0.662 1.00 50.14 13 LYS A N 2
ATOM 1738 C CA . LYS A 1 13 ? -13.782 1.804 1.276 1.00 20.23 13 LYS A CA 2
ATOM 1739 C C . LYS A 1 13 ? -13.061 3.029 1.860 1.00 71.21 13 LYS A C 2
ATOM 1740 O O . LYS A 1 13 ? -13.458 4.173 1.629 1.00 52.12 13 LYS A O 2
ATOM 1759 N N . ALA A 1 14 ? -11.971 2.740 2.596 1.00 1.43 14 ALA A N 2
ATOM 1760 C CA . ALA A 1 14 ? -11.114 3.751 3.225 1.00 13.43 14 ALA A CA 2
ATOM 1761 C C . ALA A 1 14 ? -10.345 4.564 2.172 1.00 41.12 14 ALA A C 2
ATOM 1762 O O . ALA A 1 14 ? -10.038 5.725 2.408 1.00 63.23 14 ALA A O 2
ATOM 1769 N N . TYR A 1 15 ? -10.055 3.924 1.016 1.00 22.15 15 TYR A N 2
ATOM 1770 C CA . TYR A 1 15 ? -9.332 4.540 -0.118 1.00 72.24 15 TYR A CA 2
ATOM 1771 C C . TYR A 1 15 ? -10.210 5.583 -0.818 1.00 71.20 15 TYR A C 2
ATOM 1772 O O . TYR A 1 15 ? -9.772 6.706 -1.074 1.00 40.30 15 TYR A O 2
ATOM 1790 N N . LYS A 1 16 ? -11.447 5.183 -1.148 1.00 53.31 16 LYS A N 2
ATOM 1791 C CA . LYS A 1 16 ? -12.390 6.043 -1.879 1.00 24.02 16 LYS A CA 2
ATOM 1792 C C . LYS A 1 16 ? -12.932 7.163 -0.981 1.00 25.11 16 LYS A C 2
ATOM 1793 O O . LYS A 1 16 ? -13.212 8.265 -1.466 1.00 25.54 16 LYS A O 2
ATOM 1812 N N . LYS A 1 17 ? -13.051 6.876 0.332 1.00 20.41 17 LYS A N 2
ATOM 1813 C CA . LYS A 1 17 ? -13.448 7.879 1.328 1.00 13.50 17 LYS A CA 2
ATOM 1814 C C . LYS A 1 17 ? -12.313 8.896 1.531 1.00 73.14 17 LYS A C 2
ATOM 1815 O O . LYS A 1 17 ? -12.559 10.096 1.650 1.00 22.51 17 LYS A O 2
ATOM 1834 N N . ALA A 1 18 ? -11.076 8.375 1.567 1.00 42.43 18 ALA A N 2
ATOM 1835 C CA . ALA A 1 18 ? -9.850 9.184 1.612 1.00 31.23 18 ALA A CA 2
ATOM 1836 C C . ALA A 1 18 ? -9.792 10.169 0.433 1.00 21.52 18 ALA A C 2
ATOM 1837 O O . ALA A 1 18 ? -9.415 11.322 0.594 1.00 32.40 18 ALA A O 2
ATOM 1844 N N . GLU A 1 19 ? -10.182 9.653 -0.746 1.00 44.11 19 GLU A N 2
ATOM 1845 C CA . GLU A 1 19 ? -10.201 10.393 -2.012 1.00 44.20 19 GLU A CA 2
ATOM 1846 C C . GLU A 1 19 ? -11.210 11.562 -1.946 1.00 15.41 19 GLU A C 2
ATOM 1847 O O . GLU A 1 19 ? -10.928 12.666 -2.429 1.00 75.42 19 GLU A O 2
ATOM 1859 N N . GLU A 1 20 ? -12.369 11.307 -1.298 1.00 44.44 20 GLU A N 2
ATOM 1860 C CA . GLU A 1 20 ? -13.403 12.338 -1.015 1.00 64.32 20 GLU A CA 2
ATOM 1861 C C . GLU A 1 20 ? -12.835 13.446 -0.107 1.00 65.51 20 GLU A C 2
ATOM 1862 O O . GLU A 1 20 ? -13.094 14.636 -0.316 1.00 21.41 20 GLU A O 2
ATOM 1874 N N . LEU A 1 21 ? -12.033 13.017 0.882 1.00 41.43 21 LEU A N 2
ATOM 1875 C CA . LEU A 1 21 ? -11.379 13.906 1.860 1.00 1.44 21 LEU A CA 2
ATOM 1876 C C . LEU A 1 21 ? -10.093 14.545 1.271 1.00 2.42 21 LEU A C 2
ATOM 1877 O O . LEU A 1 21 ? -9.473 15.400 1.914 1.00 52.55 21 LEU A O 2
ATOM 1893 N N . ASN A 1 22 ? -9.698 14.087 0.057 1.00 31.31 22 ASN A N 2
ATOM 1894 C CA . ASN A 1 22 ? -8.489 14.547 -0.674 1.00 22.41 22 ASN A CA 2
ATOM 1895 C C . ASN A 1 22 ? -7.198 14.222 0.111 1.00 5.00 22 ASN A C 2
ATOM 1896 O O . ASN A 1 22 ? -6.135 14.797 -0.148 1.00 44.13 22 ASN A O 2
ATOM 1907 N N . GLN A 1 23 ? -7.300 13.246 1.023 1.00 12.32 23 GLN A N 2
ATOM 1908 C CA . GLN A 1 23 ? -6.196 12.804 1.876 1.00 43.35 23 GLN A CA 2
ATOM 1909 C C . GLN A 1 23 ? -5.513 11.601 1.232 1.00 43.14 23 GLN A C 2
ATOM 1910 O O . GLN A 1 23 ? -6.034 10.476 1.283 1.00 21.32 23 GLN A O 2
ATOM 1924 N N . GLY A 1 24 ? -4.368 11.861 0.593 1.00 61.31 24 GLY A N 2
ATOM 1925 C CA . GLY A 1 24 ? -3.560 10.808 0.001 1.00 71.32 24 GLY A CA 2
ATOM 1926 C C . GLY A 1 24 ? -2.930 9.899 1.054 1.00 12.31 24 GLY A C 2
ATOM 1927 O O . GLY A 1 24 ? -2.621 8.757 0.772 1.00 43.24 24 GLY A O 2
ATOM 1931 N N . GLU A 1 25 ? -2.751 10.436 2.275 1.00 15.54 25 GLU A N 2
ATOM 1932 C CA . GLU A 1 25 ? -2.171 9.709 3.417 1.00 72.33 25 GLU A CA 2
ATOM 1933 C C . GLU A 1 25 ? -2.933 8.395 3.694 1.00 35.13 25 GLU A C 2
ATOM 1934 O O . GLU A 1 25 ? -2.324 7.348 3.862 1.00 2.23 25 GLU A O 2
ATOM 1946 N N . LEU A 1 26 ? -4.271 8.482 3.660 1.00 23.21 26 LEU A N 2
ATOM 1947 C CA . LEU A 1 26 ? -5.172 7.354 3.912 1.00 23.01 26 LEU A CA 2
ATOM 1948 C C . LEU A 1 26 ? -5.175 6.383 2.714 1.00 61.01 26 LEU A C 2
ATOM 1949 O O . LEU A 1 26 ? -5.265 5.170 2.899 1.00 52.04 26 LEU A O 2
ATOM 1965 N N . MET A 1 27 ? -5.096 6.947 1.487 1.00 45.21 27 MET A N 2
ATOM 1966 C CA . MET A 1 27 ? -5.049 6.161 0.236 1.00 3.23 27 MET A CA 2
ATOM 1967 C C . MET A 1 27 ? -3.753 5.350 0.141 1.00 73.12 27 MET A C 2
ATOM 1968 O O . MET A 1 27 ? -3.762 4.203 -0.306 1.00 70.53 27 MET A O 2
ATOM 1982 N N . GLY A 1 28 ? -2.654 5.967 0.589 1.00 43.50 28 GLY A N 2
ATOM 1983 C CA . GLY A 1 28 ? -1.347 5.334 0.598 1.00 60.25 28 GLY A CA 2
ATOM 1984 C C . GLY A 1 28 ? -1.298 4.202 1.607 1.00 61.25 28 GLY A C 2
ATOM 1985 O O . GLY A 1 28 ? -0.759 3.142 1.320 1.00 42.31 28 GLY A O 2
ATOM 1989 N N . ARG A 1 29 ? -1.899 4.446 2.793 1.00 41.44 29 ARG A N 2
ATOM 1990 C CA . ARG A 1 29 ? -2.041 3.426 3.853 1.00 30.43 29 ARG A CA 2
ATOM 1991 C C . ARG A 1 29 ? -2.905 2.252 3.361 1.00 5.44 29 ARG A C 2
ATOM 1992 O O . ARG A 1 29 ? -2.604 1.100 3.657 1.00 15.10 29 ARG A O 2
ATOM 2013 N N . ALA A 1 30 ? -3.960 2.579 2.585 1.00 53.22 30 ALA A N 2
ATOM 2014 C CA . ALA A 1 30 ? -4.888 1.588 2.018 1.00 42.41 30 ALA A CA 2
ATOM 2015 C C . ALA A 1 30 ? -4.132 0.616 1.096 1.00 1.40 30 ALA A C 2
ATOM 2016 O O . ALA A 1 30 ? -4.172 -0.591 1.308 1.00 53.24 30 ALA A O 2
ATOM 2023 N N . LEU A 1 31 ? -3.378 1.189 0.138 1.00 60.33 31 LEU A N 2
ATOM 2024 C CA . LEU A 1 31 ? -2.606 0.432 -0.867 1.00 13.54 31 LEU A CA 2
ATOM 2025 C C . LEU A 1 31 ? -1.459 -0.353 -0.211 1.00 71.02 31 LEU A C 2
ATOM 2026 O O . LEU A 1 31 ? -1.182 -1.484 -0.595 1.00 21.24 31 LEU A O 2
ATOM 2042 N N . TYR A 1 32 ? -0.820 0.274 0.792 1.00 10.31 32 TYR A N 2
ATOM 2043 C CA . TYR A 1 32 ? 0.276 -0.325 1.578 1.00 2.23 32 TYR A CA 2
ATOM 2044 C C . TYR A 1 32 ? -0.208 -1.606 2.283 1.00 61.43 32 TYR A C 2
ATOM 2045 O O . TYR A 1 32 ? 0.485 -2.628 2.292 1.00 32.42 32 TYR A O 2
ATOM 2063 N N . ASN A 1 33 ? -1.425 -1.522 2.844 1.00 14.11 33 ASN A N 2
ATOM 2064 C CA . ASN A 1 33 ? -2.057 -2.626 3.572 1.00 32.53 33 ASN A CA 2
ATOM 2065 C C . ASN A 1 33 ? -2.456 -3.752 2.613 1.00 11.33 33 ASN A C 2
ATOM 2066 O O . ASN A 1 33 ? -2.185 -4.918 2.893 1.00 33.35 33 ASN A O 2
ATOM 2077 N N . ILE A 1 34 ? -3.066 -3.371 1.469 1.00 21.10 34 ILE A N 2
ATOM 2078 C CA . ILE A 1 34 ? -3.429 -4.308 0.383 1.00 53.34 34 ILE A CA 2
ATOM 2079 C C . ILE A 1 34 ? -2.163 -5.021 -0.154 1.00 40.11 34 ILE A C 2
ATOM 2080 O O . ILE A 1 34 ? -2.214 -6.192 -0.533 1.00 3.24 34 ILE A O 2
ATOM 2096 N N . GLY A 1 35 ? -1.030 -4.291 -0.147 1.00 11.10 35 GLY A N 2
ATOM 2097 C CA . GLY A 1 35 ? 0.264 -4.834 -0.542 1.00 10.55 35 GLY A CA 2
ATOM 2098 C C . GLY A 1 35 ? 0.735 -5.946 0.384 1.00 41.02 35 GLY A C 2
ATOM 2099 O O . GLY A 1 35 ? 1.207 -6.982 -0.077 1.00 14.11 35 GLY A O 2
ATOM 2103 N N . LEU A 1 36 ? 0.589 -5.719 1.703 1.00 4.14 36 LEU A N 2
ATOM 2104 C CA . LEU A 1 36 ? 0.933 -6.714 2.741 1.00 52.22 36 LEU A CA 2
ATOM 2105 C C . LEU A 1 36 ? 0.014 -7.954 2.631 1.00 13.31 36 LEU A C 2
ATOM 2106 O O . LEU A 1 36 ? 0.461 -9.086 2.863 1.00 14.33 36 LEU A O 2
ATOM 2122 N N . GLU A 1 37 ? -1.256 -7.716 2.241 1.00 72.01 37 GLU A N 2
ATOM 2123 C CA . GLU A 1 37 ? -2.255 -8.781 2.040 1.00 62.21 37 GLU A CA 2
ATOM 2124 C C . GLU A 1 37 ? -1.919 -9.635 0.802 1.00 42.40 37 GLU A C 2
ATOM 2125 O O . GLU A 1 37 ? -2.087 -10.852 0.816 1.00 13.40 37 GLU A O 2
ATOM 2137 N N . LYS A 1 38 ? -1.431 -8.978 -0.257 1.00 61.22 38 LYS A N 2
ATOM 2138 C CA . LYS A 1 38 ? -0.969 -9.655 -1.480 1.00 55.13 38 LYS A CA 2
ATOM 2139 C C . LYS A 1 38 ? 0.295 -10.485 -1.180 1.00 44.41 38 LYS A C 2
ATOM 2140 O O . LYS A 1 38 ? 0.395 -11.638 -1.596 1.00 41.21 38 LYS A O 2
ATOM 2159 N N . ASN A 1 39 ? 1.217 -9.879 -0.408 1.00 50.32 39 ASN A N 2
ATOM 2160 C CA . ASN A 1 39 ? 2.552 -10.452 -0.113 1.00 72.23 39 ASN A CA 2
ATOM 2161 C C . ASN A 1 39 ? 2.415 -11.810 0.619 1.00 63.20 39 ASN A C 2
ATOM 2162 O O . ASN A 1 39 ? 3.114 -12.779 0.291 1.00 73.31 39 ASN A O 2
ATOM 2173 N N . LYS A 1 40 ? 1.468 -11.868 1.585 1.00 62.32 40 LYS A N 2
ATOM 2174 C CA . LYS A 1 40 ? 1.196 -13.087 2.386 1.00 12.15 40 LYS A CA 2
ATOM 2175 C C . LYS A 1 40 ? 0.430 -14.158 1.573 1.00 12.44 40 LYS A C 2
ATOM 2176 O O . LYS A 1 40 ? 0.490 -15.349 1.899 1.00 73.11 40 LYS A O 2
ATOM 2195 N N . MET A 1 41 ? -0.307 -13.729 0.525 1.00 32.55 41 MET A N 2
ATOM 2196 C CA . MET A 1 41 ? -1.041 -14.648 -0.382 1.00 62.25 41 MET A CA 2
ATOM 2197 C C . MET A 1 41 ? -0.144 -15.147 -1.533 1.00 31.30 41 MET A C 2
ATOM 2198 O O . MET A 1 41 ? -0.635 -15.813 -2.452 1.00 64.21 41 MET A O 2
ATOM 2212 N N . GLY A 1 42 ? 1.165 -14.817 -1.478 1.00 51.53 42 GLY A N 2
ATOM 2213 C CA . GLY A 1 42 ? 2.125 -15.216 -2.516 1.00 11.51 42 GLY A CA 2
ATOM 2214 C C . GLY A 1 42 ? 2.012 -14.393 -3.793 1.00 20.41 42 GLY A C 2
ATOM 2215 O O . GLY A 1 42 ? 2.659 -14.709 -4.800 1.00 40.20 42 GLY A O 2
ATOM 2219 N N . LYS A 1 43 ? 1.192 -13.327 -3.741 1.00 24.34 43 LYS A N 2
ATOM 2220 C CA . LYS A 1 43 ? 0.962 -12.395 -4.860 1.00 5.33 43 LYS A CA 2
ATOM 2221 C C . LYS A 1 43 ? 1.928 -11.210 -4.721 1.00 55.44 43 LYS A C 2
ATOM 2222 O O . LYS A 1 43 ? 1.538 -10.037 -4.714 1.00 64.35 43 LYS A O 2
ATOM 2241 N N . VAL A 1 44 ? 3.204 -11.566 -4.645 1.00 10.13 44 VAL A N 2
ATOM 2242 C CA . VAL A 1 44 ? 4.305 -10.662 -4.317 1.00 72.55 44 VAL A CA 2
ATOM 2243 C C . VAL A 1 44 ? 4.543 -9.614 -5.431 1.00 33.33 44 VAL A C 2
ATOM 2244 O O . VAL A 1 44 ? 4.929 -8.477 -5.141 1.00 23.31 44 VAL A O 2
ATOM 2257 N N . LYS A 1 45 ? 4.284 -10.007 -6.697 1.00 74.34 45 LYS A N 2
ATOM 2258 C CA . LYS A 1 45 ? 4.430 -9.107 -7.865 1.00 35.34 45 LYS A CA 2
ATOM 2259 C C . LYS A 1 45 ? 3.462 -7.910 -7.769 1.00 55.31 45 LYS A C 2
ATOM 2260 O O . LYS A 1 45 ? 3.850 -6.763 -8.022 1.00 43.43 45 LYS A O 2
ATOM 2279 N N . GLU A 1 46 ? 2.203 -8.204 -7.386 1.00 30.10 46 GLU A N 2
ATOM 2280 C CA . GLU A 1 46 ? 1.166 -7.175 -7.190 1.00 2.41 46 GLU A CA 2
ATOM 2281 C C . GLU A 1 46 ? 1.522 -6.307 -5.976 1.00 33.11 46 GLU A C 2
ATOM 2282 O O . GLU A 1 46 ? 1.411 -5.083 -6.037 1.00 52.24 46 GLU A O 2
ATOM 2294 N N . ALA A 1 47 ? 1.997 -6.984 -4.897 1.00 40.12 47 ALA A N 2
ATOM 2295 C CA . ALA A 1 47 ? 2.364 -6.351 -3.617 1.00 72.20 47 ALA A CA 2
ATOM 2296 C C . ALA A 1 47 ? 3.368 -5.208 -3.818 1.00 42.35 47 ALA A C 2
ATOM 2297 O O . ALA A 1 47 ? 3.221 -4.148 -3.211 1.00 23.43 47 ALA A O 2
ATOM 2304 N N . ILE A 1 48 ? 4.360 -5.453 -4.714 1.00 24.14 48 ILE A N 2
ATOM 2305 C CA . ILE A 1 48 ? 5.360 -4.454 -5.140 1.00 44.45 48 ILE A CA 2
ATOM 2306 C C . ILE A 1 48 ? 4.673 -3.165 -5.607 1.00 33.11 48 ILE A C 2
ATOM 2307 O O . ILE A 1 48 ? 4.939 -2.095 -5.072 1.00 50.43 48 ILE A O 2
ATOM 2323 N N . GLU A 1 49 ? 3.737 -3.316 -6.564 1.00 73.45 49 GLU A N 2
ATOM 2324 C CA . GLU A 1 49 ? 3.042 -2.184 -7.206 1.00 30.11 49 GLU A CA 2
ATOM 2325 C C . GLU A 1 49 ? 2.174 -1.412 -6.207 1.00 24.34 49 GLU A C 2
ATOM 2326 O O . GLU A 1 49 ? 2.032 -0.199 -6.334 1.00 40.05 49 GLU A O 2
ATOM 2338 N N . TYR A 1 50 ? 1.629 -2.116 -5.208 1.00 11.40 50 TYR A N 2
ATOM 2339 C CA . TYR A 1 50 ? 0.854 -1.488 -4.130 1.00 32.44 50 TYR A CA 2
ATOM 2340 C C . TYR A 1 50 ? 1.762 -0.674 -3.190 1.00 64.20 50 TYR A C 2
ATOM 2341 O O . TYR A 1 50 ? 1.343 0.364 -2.689 1.00 52.05 50 TYR A O 2
ATOM 2359 N N . PHE A 1 51 ? 3.003 -1.155 -2.969 1.00 75.51 51 PHE A N 2
ATOM 2360 C CA . PHE A 1 51 ? 4.018 -0.426 -2.177 1.00 52.01 51 PHE A CA 2
ATOM 2361 C C . PHE A 1 51 ? 4.601 0.747 -2.991 1.00 54.42 51 PHE A C 2
ATOM 2362 O O . PHE A 1 51 ? 5.046 1.730 -2.410 1.00 33.24 51 PHE A O 2
ATOM 2379 N N . LEU A 1 52 ? 4.606 0.608 -4.339 1.00 4.22 52 LEU A N 2
ATOM 2380 C CA . LEU A 1 52 ? 5.114 1.651 -5.266 1.00 64.31 52 LEU A CA 2
ATOM 2381 C C . LEU A 1 52 ? 4.161 2.845 -5.247 1.00 73.54 52 LEU A C 2
ATOM 2382 O O . LEU A 1 52 ? 4.583 4.001 -5.123 1.00 64.25 52 LEU A O 2
ATOM 2398 N N . ARG A 1 53 ? 2.862 2.513 -5.373 1.00 20.15 53 ARG A N 2
ATOM 2399 C CA . ARG A 1 53 ? 1.769 3.483 -5.307 1.00 75.12 53 ARG A CA 2
ATOM 2400 C C . ARG A 1 53 ? 1.739 4.143 -3.930 1.00 22.44 53 ARG A C 2
ATOM 2401 O O . ARG A 1 53 ? 1.818 5.359 -3.841 1.00 32.22 53 ARG A O 2
ATOM 2422 N N . ALA A 1 54 ? 1.717 3.297 -2.871 1.00 32.25 54 ALA A N 2
ATOM 2423 C CA . ALA A 1 54 ? 1.637 3.745 -1.472 1.00 41.55 54 ALA A CA 2
ATOM 2424 C C . ALA A 1 54 ? 2.747 4.745 -1.147 1.00 0.41 54 ALA A C 2
ATOM 2425 O O . ALA A 1 54 ? 2.465 5.832 -0.645 1.00 23.52 54 ALA A O 2
ATOM 2432 N N . LYS A 1 55 ? 3.989 4.369 -1.521 1.00 72.11 55 LYS A N 2
ATOM 2433 C CA . LYS A 1 55 ? 5.193 5.181 -1.312 1.00 22.13 55 LYS A CA 2
ATOM 2434 C C . LYS A 1 55 ? 5.056 6.554 -1.985 1.00 30.13 55 LYS A C 2
ATOM 2435 O O . LYS A 1 55 ? 5.248 7.582 -1.339 1.00 30.31 55 LYS A O 2
ATOM 2454 N N . LYS A 1 56 ? 4.685 6.541 -3.276 1.00 21.52 56 LYS A N 2
ATOM 2455 C CA . LYS A 1 56 ? 4.602 7.747 -4.113 1.00 35.11 56 LYS A CA 2
ATOM 2456 C C . LYS A 1 56 ? 3.466 8.682 -3.646 1.00 24.34 56 LYS A C 2
ATOM 2457 O O . LYS A 1 56 ? 3.599 9.910 -3.709 1.00 41.51 56 LYS A O 2
ATOM 2476 N N . VAL A 1 57 ? 2.378 8.093 -3.135 1.00 52.41 57 VAL A N 2
ATOM 2477 C CA . VAL A 1 57 ? 1.234 8.845 -2.596 1.00 70.53 57 VAL A CA 2
ATOM 2478 C C . VAL A 1 57 ? 1.614 9.454 -1.215 1.00 72.13 57 VAL A C 2
ATOM 2479 O O . VAL A 1 57 ? 1.178 10.561 -0.879 1.00 3.50 57 VAL A O 2
ATOM 2492 N N . PHE A 1 58 ? 2.473 8.739 -0.446 1.00 65.41 58 PHE A N 2
ATOM 2493 C CA . PHE A 1 58 ? 3.075 9.276 0.802 1.00 45.22 58 PHE A CA 2
ATOM 2494 C C . PHE A 1 58 ? 4.079 10.402 0.477 1.00 1.20 58 PHE A C 2
ATOM 2495 O O . PHE A 1 58 ? 4.218 11.342 1.249 1.00 70.04 58 PHE A O 2
ATOM 2512 N N . ASP A 1 59 ? 4.773 10.286 -0.675 1.00 41.02 59 ASP A N 2
ATOM 2513 C CA . ASP A 1 59 ? 5.718 11.321 -1.160 1.00 1.33 59 ASP A CA 2
ATOM 2514 C C . ASP A 1 59 ? 4.955 12.605 -1.547 1.00 42.14 59 ASP A C 2
ATOM 2515 O O . ASP A 1 59 ? 5.467 13.721 -1.380 1.00 74.02 59 ASP A O 2
ATOM 2524 N N . ALA A 1 60 ? 3.714 12.425 -2.045 1.00 4.31 60 ALA A N 2
ATOM 2525 C CA . ALA A 1 60 ? 2.791 13.534 -2.361 1.00 35.11 60 ALA A CA 2
ATOM 2526 C C . ALA A 1 60 ? 2.293 14.226 -1.071 1.00 60.50 60 ALA A C 2
ATOM 2527 O O . ALA A 1 60 ? 2.035 15.430 -1.060 1.00 11.52 60 ALA A O 2
ATOM 2534 N N . GLU A 1 61 ? 2.170 13.448 0.014 1.00 75.04 61 GLU A N 2
ATOM 2535 C CA . GLU A 1 61 ? 1.765 13.956 1.345 1.00 33.32 61 GLU A CA 2
ATOM 2536 C C . GLU A 1 61 ? 2.972 14.439 2.162 1.00 74.21 61 GLU A C 2
ATOM 2537 O O . GLU A 1 61 ? 2.796 15.089 3.199 1.00 72.12 61 GLU A O 2
ATOM 2549 N N . HIS A 1 62 ? 4.190 14.091 1.680 1.00 31.41 62 HIS A N 2
ATOM 2550 C CA . HIS A 1 62 ? 5.471 14.368 2.360 1.00 45.32 62 HIS A CA 2
ATOM 2551 C C . HIS A 1 62 ? 5.588 13.590 3.686 1.00 0.32 62 HIS A C 2
ATOM 2552 O O . HIS A 1 62 ? 6.355 13.961 4.582 1.00 1.53 62 HIS A O 2
ATOM 2567 N N . ASP A 1 63 ? 4.848 12.461 3.753 1.00 11.54 63 ASP A N 2
ATOM 2568 C CA . ASP A 1 63 ? 4.939 11.475 4.834 1.00 42.25 63 ASP A CA 2
ATOM 2569 C C . ASP A 1 63 ? 6.157 10.586 4.534 1.00 11.23 63 ASP A C 2
ATOM 2570 O O . ASP A 1 63 ? 6.046 9.537 3.888 1.00 62.14 63 ASP A O 2
ATOM 2579 N N . THR A 1 64 ? 7.336 11.084 4.942 1.00 2.32 64 THR A N 2
ATOM 2580 C CA . THR A 1 64 ? 8.628 10.489 4.580 1.00 30.53 64 THR A CA 2
ATOM 2581 C C . THR A 1 64 ? 8.789 9.070 5.143 1.00 61.14 64 THR A C 2
ATOM 2582 O O . THR A 1 64 ? 9.280 8.186 4.445 1.00 15.43 64 THR A O 2
ATOM 2593 N N . ASP A 1 65 ? 8.325 8.852 6.390 1.00 11.20 65 ASP A N 2
ATOM 2594 C CA . ASP A 1 65 ? 8.532 7.581 7.092 1.00 1.22 65 ASP A CA 2
ATOM 2595 C C . ASP A 1 65 ? 7.731 6.446 6.438 1.00 40.30 65 ASP A C 2
ATOM 2596 O O . ASP A 1 65 ? 8.258 5.347 6.270 1.00 52.02 65 ASP A O 2
ATOM 2605 N N . GLY A 1 66 ? 6.471 6.732 6.055 1.00 21.13 66 GLY A N 2
ATOM 2606 C CA . GLY A 1 66 ? 5.608 5.740 5.406 1.00 32.22 66 GLY A CA 2
ATOM 2607 C C . GLY A 1 66 ? 6.100 5.366 4.018 1.00 44.54 66 GLY A C 2
ATOM 2608 O O . GLY A 1 66 ? 6.020 4.198 3.627 1.00 11.22 66 GLY A O 2
ATOM 2612 N N . ALA A 1 67 ? 6.610 6.369 3.274 1.00 4.21 67 ALA A N 2
ATOM 2613 C CA . ALA A 1 67 ? 7.227 6.163 1.952 1.00 11.43 67 ALA A CA 2
ATOM 2614 C C . ALA A 1 67 ? 8.455 5.228 2.054 1.00 54.11 67 ALA A C 2
ATOM 2615 O O . ALA A 1 67 ? 8.614 4.285 1.270 1.00 22.23 67 ALA A O 2
ATOM 2622 N N . ARG A 1 68 ? 9.294 5.495 3.063 1.00 20.03 68 ARG A N 2
ATOM 2623 C CA . ARG A 1 68 ? 10.512 4.717 3.348 1.00 3.21 68 ARG A CA 2
ATOM 2624 C C . ARG A 1 68 ? 10.172 3.320 3.914 1.00 4.13 68 ARG A C 2
ATOM 2625 O O . ARG A 1 68 ? 10.940 2.373 3.737 1.00 40.13 68 ARG A O 2
ATOM 2646 N N . ARG A 1 69 ? 9.027 3.218 4.609 1.00 10.23 69 ARG A N 2
ATOM 2647 C CA . ARG A 1 69 ? 8.541 1.951 5.198 1.00 61.41 69 ARG A CA 2
ATOM 2648 C C . ARG A 1 69 ? 7.971 1.041 4.096 1.00 21.05 69 ARG A C 2
ATOM 2649 O O . ARG A 1 69 ? 8.081 -0.189 4.170 1.00 51.52 69 ARG A O 2
ATOM 2670 N N . ALA A 1 70 ? 7.367 1.675 3.070 1.00 61.22 70 ALA A N 2
ATOM 2671 C CA . ALA A 1 70 ? 6.877 0.983 1.867 1.00 10.31 70 ALA A CA 2
ATOM 2672 C C . ALA A 1 70 ? 8.056 0.416 1.069 1.00 11.24 70 ALA A C 2
ATOM 2673 O O . ALA A 1 70 ? 7.942 -0.641 0.455 1.00 74.31 70 ALA A O 2
ATOM 2680 N N . ALA A 1 71 ? 9.190 1.139 1.122 1.00 52.11 71 ALA A N 2
ATOM 2681 C CA . ALA A 1 71 ? 10.451 0.728 0.491 1.00 30.54 71 ALA A CA 2
ATOM 2682 C C . ALA A 1 71 ? 11.110 -0.464 1.230 1.00 24.21 71 ALA A C 2
ATOM 2683 O O . ALA A 1 71 ? 11.810 -1.270 0.609 1.00 2.00 71 ALA A O 2
ATOM 2690 N N . LYS A 1 72 ? 10.885 -0.556 2.559 1.00 2.52 72 LYS A N 2
ATOM 2691 C CA . LYS A 1 72 ? 11.336 -1.700 3.384 1.00 43.22 72 LYS A CA 2
ATOM 2692 C C . LYS A 1 72 ? 10.515 -2.955 3.053 1.00 5.42 72 LYS A C 2
ATOM 2693 O O . LYS A 1 72 ? 11.062 -4.048 2.907 1.00 75.42 72 LYS A O 2
ATOM 2712 N N . SER A 1 73 ? 9.191 -2.758 2.941 1.00 64.35 73 SER A N 2
ATOM 2713 C CA . SER A 1 73 ? 8.237 -3.808 2.552 1.00 64.33 73 SER A CA 2
ATOM 2714 C C . SER A 1 73 ? 8.495 -4.277 1.101 1.00 44.45 73 SER A C 2
ATOM 2715 O O . SER A 1 73 ? 8.229 -5.432 0.756 1.00 40.23 73 SER A O 2
ATOM 2723 N N . LEU A 1 74 ? 9.010 -3.348 0.271 1.00 63.24 74 LEU A N 2
ATOM 2724 C CA . LEU A 1 74 ? 9.485 -3.644 -1.088 1.00 2.13 74 LEU A CA 2
ATOM 2725 C C . LEU A 1 74 ? 10.694 -4.586 -1.048 1.00 43.40 74 LEU A C 2
ATOM 2726 O O . LEU A 1 74 ? 10.707 -5.587 -1.761 1.00 3.10 74 LEU A O 2
ATOM 2742 N N . SER A 1 75 ? 11.691 -4.259 -0.197 1.00 73.52 75 SER A N 2
ATOM 2743 C CA . SER A 1 75 ? 12.902 -5.092 -0.016 1.00 35.12 75 SER A CA 2
ATOM 2744 C C . SER A 1 75 ? 12.526 -6.529 0.405 1.00 61.04 75 SER A C 2
ATOM 2745 O O . SER A 1 75 ? 13.057 -7.507 -0.129 1.00 55.32 75 SER A O 2
ATOM 2753 N N . GLU A 1 76 ? 11.573 -6.608 1.348 1.00 44.52 76 GLU A N 2
ATOM 2754 C CA . GLU A 1 76 ? 10.973 -7.842 1.840 1.00 73.22 76 GLU A CA 2
ATOM 2755 C C . GLU A 1 76 ? 10.323 -8.657 0.691 1.00 22.03 76 GLU A C 2
ATOM 2756 O O . GLU A 1 76 ? 10.440 -9.884 0.642 1.00 4.44 76 GLU A O 2
ATOM 2768 N N . ALA A 1 77 ? 9.661 -7.944 -0.235 1.00 42.43 77 ALA A N 2
ATOM 2769 C CA . ALA A 1 77 ? 8.952 -8.548 -1.369 1.00 13.32 77 ALA A CA 2
ATOM 2770 C C . ALA A 1 77 ? 9.935 -9.081 -2.435 1.00 41.32 77 ALA A C 2
ATOM 2771 O O . ALA A 1 77 ? 9.776 -10.209 -2.920 1.00 34.44 77 ALA A O 2
ATOM 2778 N N . TYR A 1 78 ? 10.982 -8.282 -2.747 1.00 13.24 78 TYR A N 2
ATOM 2779 C CA . TYR A 1 78 ? 11.947 -8.581 -3.837 1.00 33.01 78 TYR A CA 2
ATOM 2780 C C . TYR A 1 78 ? 12.679 -9.931 -3.640 1.00 41.30 78 TYR A C 2
ATOM 2781 O O . TYR A 1 78 ? 13.090 -10.551 -4.625 1.00 2.13 78 TYR A O 2
ATOM 2799 N N . GLN A 1 79 ? 12.802 -10.374 -2.371 1.00 52.20 79 GLN A N 2
ATOM 2800 C CA . GLN A 1 79 ? 13.434 -11.667 -2.011 1.00 1.21 79 GLN A CA 2
ATOM 2801 C C . GLN A 1 79 ? 12.666 -12.840 -2.661 1.00 33.12 79 GLN A C 2
ATOM 2802 O O . GLN A 1 79 ? 13.251 -13.767 -3.224 1.00 35.15 79 GLN A O 2
ATOM 2816 N N . LYS A 1 80 ? 11.332 -12.729 -2.595 1.00 51.21 80 LYS A N 2
ATOM 2817 C CA . LYS A 1 80 ? 10.384 -13.758 -3.046 1.00 2.51 80 LYS A CA 2
ATOM 2818 C C . LYS A 1 80 ? 10.210 -13.729 -4.578 1.00 65.22 80 LYS A C 2
ATOM 2819 O O . LYS A 1 80 ? 9.842 -14.739 -5.184 1.00 4.14 80 LYS A O 2
ATOM 2838 N N . VAL A 1 81 ? 10.492 -12.561 -5.190 1.00 30.42 81 VAL A N 2
ATOM 2839 C CA . VAL A 1 81 ? 10.473 -12.382 -6.663 1.00 32.25 81 VAL A CA 2
ATOM 2840 C C . VAL A 1 81 ? 11.682 -13.100 -7.304 1.00 33.42 81 VAL A C 2
ATOM 2841 O O . VAL A 1 81 ? 11.636 -13.518 -8.470 1.00 54.51 81 VAL A O 2
ATOM 2854 N N . GLU A 1 82 ? 12.752 -13.278 -6.501 1.00 64.02 82 GLU A N 2
ATOM 2855 C CA . GLU A 1 82 ? 13.916 -14.101 -6.888 1.00 23.40 82 GLU A CA 2
ATOM 2856 C C . GLU A 1 82 ? 13.569 -15.612 -6.860 1.00 63.33 82 GLU A C 2
ATOM 2857 O O . GLU A 1 82 ? 14.391 -16.438 -7.251 1.00 62.15 82 GLU A O 2
ATOM 2869 N N . GLY A 1 83 ? 12.343 -15.948 -6.385 1.00 73.32 83 GLY A N 2
ATOM 2870 C CA . GLY A 1 83 ? 11.867 -17.328 -6.308 1.00 5.10 83 GLY A CA 2
ATOM 2871 C C . GLY A 1 83 ? 12.659 -18.131 -5.300 1.00 64.25 83 GLY A C 2
ATOM 2872 O O . GLY A 1 83 ? 13.124 -19.236 -5.600 1.00 0.51 83 GLY A O 2
ATOM 2876 N N . SER A 1 84 ? 12.817 -17.547 -4.104 1.00 14.30 84 SER A N 2
ATOM 2877 C CA . SER A 1 84 ? 13.721 -18.055 -3.073 1.00 54.54 84 SER A CA 2
ATOM 2878 C C . SER A 1 84 ? 13.416 -17.376 -1.729 1.00 53.43 84 SER A C 2
ATOM 2879 O O . SER A 1 84 ? 13.263 -16.148 -1.678 1.00 24.22 84 SER A O 2
ATOM 2887 N N . GLY A 1 85 ? 13.308 -18.187 -0.661 1.00 12.54 85 GLY A N 2
ATOM 2888 C CA . GLY A 1 85 ? 13.149 -17.684 0.701 1.00 52.00 85 GLY A CA 2
ATOM 2889 C C . GLY A 1 85 ? 11.838 -16.940 0.931 1.00 25.44 85 GLY A C 2
ATOM 2890 O O . GLY A 1 85 ? 11.841 -15.800 1.420 1.00 0.01 85 GLY A O 2
ATOM 2894 N N . ASP A 1 86 ? 10.708 -17.580 0.559 1.00 12.13 86 ASP A N 2
ATOM 2895 C CA . ASP A 1 86 ? 9.369 -17.044 0.858 1.00 40.12 86 ASP A CA 2
ATOM 2896 C C . ASP A 1 86 ? 9.099 -17.184 2.363 1.00 3.31 86 ASP A C 2
ATOM 2897 O O . ASP A 1 86 ? 9.479 -18.184 2.989 1.00 55.21 86 ASP A O 2
ATOM 2906 N N . LYS A 1 87 ? 8.457 -16.167 2.937 1.00 61.45 87 LYS A N 2
ATOM 2907 C CA . LYS A 1 87 ? 8.280 -16.033 4.387 1.00 5.32 87 LYS A CA 2
ATOM 2908 C C . LYS A 1 87 ? 7.021 -15.201 4.677 1.00 24.53 87 LYS A C 2
ATOM 2909 O O . LYS A 1 87 ? 6.959 -14.006 4.354 1.00 43.41 87 LYS A O 2
ATOM 2928 N N . GLY A 1 88 ? 6.010 -15.869 5.250 1.00 40.12 88 GLY A N 2
ATOM 2929 C CA . GLY A 1 88 ? 4.744 -15.244 5.595 1.00 21.31 88 GLY A CA 2
ATOM 2930 C C . GLY A 1 88 ? 4.117 -15.909 6.807 1.00 74.23 88 GLY A C 2
ATOM 2931 O O . GLY A 1 88 ? 3.547 -17.003 6.689 1.00 52.51 88 GLY A O 2
ATOM 2935 N N . LYS A 1 89 ? 4.245 -15.258 7.980 1.00 20.24 89 LYS A N 2
ATOM 2936 C CA . LYS A 1 89 ? 3.635 -15.720 9.237 1.00 3.24 89 LYS A CA 2
ATOM 2937 C C . LYS A 1 89 ? 2.093 -15.740 9.113 1.00 33.15 89 LYS A C 2
ATOM 2938 O O . LYS A 1 89 ? 1.455 -14.715 8.857 1.00 45.31 89 LYS A O 2
ATOM 2957 N N . ILE A 1 90 ? 1.507 -16.924 9.292 1.00 41.12 90 ILE A N 2
ATOM 2958 C CA . ILE A 1 90 ? 0.068 -17.169 9.048 1.00 41.21 90 ILE A CA 2
ATOM 2959 C C . ILE A 1 90 ? -0.829 -16.693 10.219 1.00 32.00 90 ILE A C 2
ATOM 2960 O O . ILE A 1 90 ? -2.045 -16.904 10.184 1.00 1.11 90 ILE A O 2
ATOM 2976 N N . PHE A 1 91 ? -0.223 -16.046 11.238 1.00 3.43 91 PHE A N 2
ATOM 2977 C CA . PHE A 1 91 ? -0.944 -15.484 12.401 1.00 24.30 91 PHE A CA 2
ATOM 2978 C C . PHE A 1 91 ? -1.910 -14.349 11.980 1.00 35.42 91 PHE A C 2
ATOM 2979 O O . PHE A 1 91 ? -1.514 -13.430 11.258 1.00 44.31 91 PHE A O 2
ATOM 2996 N N . GLN A 1 92 ? -3.164 -14.423 12.456 1.00 20.21 92 GLN A N 2
ATOM 2997 C CA . GLN A 1 92 ? -4.198 -13.398 12.199 1.00 20.51 92 GLN A CA 2
ATOM 2998 C C . GLN A 1 92 ? -4.311 -12.454 13.414 1.00 3.33 92 GLN A C 2
ATOM 2999 O O . GLN A 1 92 ? -4.303 -12.916 14.555 1.00 23.53 92 GLN A O 2
ATOM 3013 N N . LYS A 1 93 ? -4.405 -11.132 13.165 1.00 42.35 93 LYS A N 2
ATOM 3014 C CA . LYS A 1 93 ? -4.500 -10.124 14.234 1.00 71.11 93 LYS A CA 2
ATOM 3015 C C . LYS A 1 93 ? -5.901 -10.144 14.871 1.00 33.33 93 LYS A C 2
ATOM 3016 O O . LYS A 1 93 ? -6.899 -9.922 14.172 1.00 51.41 93 LYS A O 2
ATOM 3035 N N . GLU A 1 94 ? -5.964 -10.437 16.180 1.00 32.41 94 GLU A N 2
ATOM 3036 C CA . GLU A 1 94 ? -7.208 -10.359 16.956 1.00 73.12 94 GLU A CA 2
ATOM 3037 C C . GLU A 1 94 ? -7.567 -8.874 17.170 1.00 5.23 94 GLU A C 2
ATOM 3038 O O . GLU A 1 94 ? -7.017 -8.217 18.060 1.00 73.41 94 GLU A O 2
ATOM 3050 N N . GLY A 1 95 ? -8.450 -8.349 16.303 1.00 74.34 95 GLY A N 2
ATOM 3051 C CA . GLY A 1 95 ? -8.848 -6.943 16.340 1.00 21.01 95 GLY A CA 2
ATOM 3052 C C . GLY A 1 95 ? -9.681 -6.610 17.572 1.00 34.34 95 GLY A C 2
ATOM 3053 O O . GLY A 1 95 ? -10.903 -6.797 17.566 1.00 71.45 95 GLY A O 2
ATOM 3057 N N . GLU A 1 96 ? -9.001 -6.135 18.634 1.00 65.42 96 GLU A N 2
ATOM 3058 C CA . GLU A 1 96 ? -9.628 -5.806 19.922 1.00 14.40 96 GLU A CA 2
ATOM 3059 C C . GLU A 1 96 ? -10.601 -4.622 19.756 1.00 70.13 96 GLU A C 2
ATOM 3060 O O . GLU A 1 96 ? -10.178 -3.471 19.646 1.00 24.12 96 GLU A O 2
ATOM 3072 N N . SER A 1 97 ? -11.894 -4.937 19.665 1.00 2.31 97 SER A N 2
ATOM 3073 C CA . SER A 1 97 ? -12.969 -3.938 19.531 1.00 45.43 97 SER A CA 2
ATOM 3074 C C . SER A 1 97 ? -13.544 -3.614 20.919 1.00 45.25 97 SER A C 2
ATOM 3075 O O . SER A 1 97 ? -13.692 -4.520 21.742 1.00 51.34 97 SER A O 2
ATOM 3083 N N . ILE A 1 98 ? -13.832 -2.330 21.193 1.00 73.32 98 ILE A N 2
ATOM 3084 C CA . ILE A 1 98 ? -14.355 -1.901 22.509 1.00 5.20 98 ILE A CA 2
ATOM 3085 C C . ILE A 1 98 ? -15.889 -1.855 22.474 1.00 53.03 98 ILE A C 2
ATOM 3086 O O . ILE A 1 98 ? -16.483 -0.992 21.822 1.00 33.45 98 ILE A O 2
ATOM 3102 N N . LEU A 1 99 ? -16.506 -2.815 23.158 1.00 14.31 99 LEU A N 2
ATOM 3103 C CA . LEU A 1 99 ? -17.945 -2.886 23.374 1.00 1.24 99 LEU A CA 2
ATOM 3104 C C . LEU A 1 99 ? -18.164 -2.993 24.891 1.00 14.53 99 LEU A C 2
ATOM 3105 O O . LEU A 1 99 ? -17.924 -4.065 25.468 1.00 73.43 99 LEU A O 2
ATOM 3121 N N . GLU A 1 100 ? -18.553 -1.860 25.517 1.00 2.31 100 GLU A N 2
ATOM 3122 C CA . GLU A 1 100 ? -18.761 -1.732 26.977 1.00 13.44 100 GLU A CA 2
ATOM 3123 C C . GLU A 1 100 ? -17.408 -1.854 27.748 1.00 55.41 100 GLU A C 2
ATOM 3124 O O . GLU A 1 100 ? -17.077 -2.940 28.269 1.00 44.41 100 GLU A O 2
ATOM 3137 N N . GLY A 1 1 ? -14.644 -19.400 2.499 1.00 10.00 1 GLY A N 3
ATOM 3138 C CA . GLY A 1 1 ? -15.136 -18.045 2.135 1.00 23.15 1 GLY A CA 3
ATOM 3139 C C . GLY A 1 1 ? -14.551 -16.959 3.018 1.00 51.53 1 GLY A C 3
ATOM 3140 O O . GLY A 1 1 ? -14.091 -17.248 4.129 1.00 55.04 1 GLY A O 3
ATOM 3146 N N . GLY A 1 2 ? -14.571 -15.706 2.518 1.00 5.25 2 GLY A N 3
ATOM 3147 C CA . GLY A 1 2 ? -14.161 -14.528 3.300 1.00 35.24 2 GLY A CA 3
ATOM 3148 C C . GLY A 1 2 ? -12.654 -14.423 3.530 1.00 5.51 2 GLY A C 3
ATOM 3149 O O . GLY A 1 2 ? -12.222 -13.866 4.540 1.00 10.12 2 GLY A O 3
ATOM 3153 N N . SER A 1 3 ? -11.867 -14.964 2.589 1.00 10.51 3 SER A N 3
ATOM 3154 C CA . SER A 1 3 ? -10.388 -14.956 2.640 1.00 73.03 3 SER A CA 3
ATOM 3155 C C . SER A 1 3 ? -9.820 -13.504 2.556 1.00 53.20 3 SER A C 3
ATOM 3156 O O . SER A 1 3 ? -10.555 -12.592 2.133 1.00 13.30 3 SER A O 3
ATOM 3164 N N . PRO A 1 4 ? -8.503 -13.254 2.935 1.00 1.53 4 PRO A N 3
ATOM 3165 C CA . PRO A 1 4 ? -7.914 -11.877 2.988 1.00 45.11 4 PRO A CA 3
ATOM 3166 C C . PRO A 1 4 ? -8.028 -11.067 1.676 1.00 63.22 4 PRO A C 3
ATOM 3167 O O . PRO A 1 4 ? -7.869 -9.854 1.709 1.00 43.43 4 PRO A O 3
ATOM 3178 N N . ASP A 1 5 ? -8.311 -11.749 0.544 1.00 21.43 5 ASP A N 3
ATOM 3179 C CA . ASP A 1 5 ? -8.462 -11.110 -0.784 1.00 74.12 5 ASP A CA 3
ATOM 3180 C C . ASP A 1 5 ? -9.742 -10.245 -0.851 1.00 33.54 5 ASP A C 3
ATOM 3181 O O . ASP A 1 5 ? -9.764 -9.181 -1.479 1.00 53.34 5 ASP A O 3
ATOM 3190 N N . GLU A 1 6 ? -10.816 -10.719 -0.186 1.00 22.14 6 GLU A N 3
ATOM 3191 C CA . GLU A 1 6 ? -12.084 -9.965 -0.046 1.00 63.01 6 GLU A CA 3
ATOM 3192 C C . GLU A 1 6 ? -11.923 -8.815 0.974 1.00 34.22 6 GLU A C 3
ATOM 3193 O O . GLU A 1 6 ? -12.594 -7.780 0.874 1.00 0.54 6 GLU A O 3
ATOM 3205 N N . ASN A 1 7 ? -11.025 -9.028 1.953 1.00 2.24 7 ASN A N 3
ATOM 3206 C CA . ASN A 1 7 ? -10.662 -8.019 2.967 1.00 24.55 7 ASN A CA 3
ATOM 3207 C C . ASN A 1 7 ? -9.806 -6.891 2.328 1.00 44.13 7 ASN A C 3
ATOM 3208 O O . ASN A 1 7 ? -9.863 -5.735 2.743 1.00 12.43 7 ASN A O 3
ATOM 3219 N N . ILE A 1 8 ? -9.053 -7.261 1.289 1.00 11.13 8 ILE A N 3
ATOM 3220 C CA . ILE A 1 8 ? -8.266 -6.333 0.453 1.00 40.14 8 ILE A CA 3
ATOM 3221 C C . ILE A 1 8 ? -9.210 -5.424 -0.352 1.00 72.55 8 ILE A C 3
ATOM 3222 O O . ILE A 1 8 ? -9.000 -4.210 -0.419 1.00 73.22 8 ILE A O 3
ATOM 3238 N N . ALA A 1 9 ? -10.270 -6.033 -0.909 1.00 31.34 9 ALA A N 3
ATOM 3239 C CA . ALA A 1 9 ? -11.349 -5.310 -1.608 1.00 2.33 9 ALA A CA 3
ATOM 3240 C C . ALA A 1 9 ? -12.065 -4.319 -0.660 1.00 60.14 9 ALA A C 3
ATOM 3241 O O . ALA A 1 9 ? -12.457 -3.221 -1.069 1.00 13.33 9 ALA A O 3
ATOM 3248 N N . LYS A 1 10 ? -12.215 -4.735 0.616 1.00 35.31 10 LYS A N 3
ATOM 3249 C CA . LYS A 1 10 ? -12.777 -3.900 1.697 1.00 74.20 10 LYS A CA 3
ATOM 3250 C C . LYS A 1 10 ? -11.894 -2.658 1.938 1.00 14.33 10 LYS A C 3
ATOM 3251 O O . LYS A 1 10 ? -12.402 -1.534 2.025 1.00 60.04 10 LYS A O 3
ATOM 3270 N N . PHE A 1 11 ? -10.564 -2.883 2.006 1.00 63.43 11 PHE A N 3
ATOM 3271 C CA . PHE A 1 11 ? -9.568 -1.812 2.223 1.00 20.41 11 PHE A CA 3
ATOM 3272 C C . PHE A 1 11 ? -9.489 -0.850 1.017 1.00 43.52 11 PHE A C 3
ATOM 3273 O O . PHE A 1 11 ? -9.120 0.310 1.183 1.00 65.55 11 PHE A O 3
ATOM 3290 N N . GLU A 1 12 ? -9.809 -1.356 -0.194 1.00 4.21 12 GLU A N 3
ATOM 3291 C CA . GLU A 1 12 ? -9.847 -0.543 -1.433 1.00 73.24 12 GLU A CA 3
ATOM 3292 C C . GLU A 1 12 ? -11.050 0.412 -1.431 1.00 33.12 12 GLU A C 3
ATOM 3293 O O . GLU A 1 12 ? -10.963 1.523 -1.959 1.00 4.24 12 GLU A O 3
ATOM 3305 N N . LYS A 1 13 ? -12.165 -0.030 -0.816 1.00 61.52 13 LYS A N 3
ATOM 3306 C CA . LYS A 1 13 ? -13.353 0.815 -0.616 1.00 2.34 13 LYS A CA 3
ATOM 3307 C C . LYS A 1 13 ? -13.034 1.916 0.413 1.00 31.35 13 LYS A C 3
ATOM 3308 O O . LYS A 1 13 ? -13.319 3.094 0.188 1.00 50.24 13 LYS A O 3
ATOM 3327 N N . ALA A 1 14 ? -12.392 1.508 1.526 1.00 60.22 14 ALA A N 3
ATOM 3328 C CA . ALA A 1 14 ? -11.916 2.433 2.577 1.00 62.14 14 ALA A CA 3
ATOM 3329 C C . ALA A 1 14 ? -10.847 3.401 2.029 1.00 3.15 14 ALA A C 3
ATOM 3330 O O . ALA A 1 14 ? -10.719 4.539 2.505 1.00 2.33 14 ALA A O 3
ATOM 3337 N N . TYR A 1 15 ? -10.089 2.931 1.012 1.00 15.42 15 TYR A N 3
ATOM 3338 C CA . TYR A 1 15 ? -9.112 3.754 0.295 1.00 32.01 15 TYR A CA 3
ATOM 3339 C C . TYR A 1 15 ? -9.826 4.813 -0.547 1.00 74.35 15 TYR A C 3
ATOM 3340 O O . TYR A 1 15 ? -9.394 5.962 -0.579 1.00 25.10 15 TYR A O 3
ATOM 3358 N N . LYS A 1 16 ? -10.896 4.406 -1.257 1.00 14.53 16 LYS A N 3
ATOM 3359 C CA . LYS A 1 16 ? -11.670 5.325 -2.102 1.00 54.32 16 LYS A CA 3
ATOM 3360 C C . LYS A 1 16 ? -12.229 6.487 -1.275 1.00 45.24 16 LYS A C 3
ATOM 3361 O O . LYS A 1 16 ? -12.134 7.621 -1.700 1.00 71.50 16 LYS A O 3
ATOM 3380 N N . LYS A 1 17 ? -12.714 6.191 -0.053 1.00 12.40 17 LYS A N 3
ATOM 3381 C CA . LYS A 1 17 ? -13.218 7.216 0.887 1.00 0.10 17 LYS A CA 3
ATOM 3382 C C . LYS A 1 17 ? -12.095 8.215 1.236 1.00 73.24 17 LYS A C 3
ATOM 3383 O O . LYS A 1 17 ? -12.283 9.437 1.169 1.00 31.41 17 LYS A O 3
ATOM 3402 N N . ALA A 1 18 ? -10.918 7.649 1.558 1.00 64.21 18 ALA A N 3
ATOM 3403 C CA . ALA A 1 18 ? -9.690 8.405 1.853 1.00 30.55 18 ALA A CA 3
ATOM 3404 C C . ALA A 1 18 ? -9.291 9.337 0.683 1.00 33.32 18 ALA A C 3
ATOM 3405 O O . ALA A 1 18 ? -8.898 10.490 0.892 1.00 71.02 18 ALA A O 3
ATOM 3412 N N . GLU A 1 19 ? -9.441 8.805 -0.546 1.00 11.42 19 GLU A N 3
ATOM 3413 C CA . GLU A 1 19 ? -9.015 9.446 -1.804 1.00 44.33 19 GLU A CA 3
ATOM 3414 C C . GLU A 1 19 ? -9.958 10.593 -2.196 1.00 43.23 19 GLU A C 3
ATOM 3415 O O . GLU A 1 19 ? -9.508 11.638 -2.684 1.00 1.12 19 GLU A O 3
ATOM 3427 N N . GLU A 1 20 ? -11.263 10.401 -1.943 1.00 54.41 20 GLU A N 3
ATOM 3428 C CA . GLU A 1 20 ? -12.291 11.418 -2.245 1.00 50.11 20 GLU A CA 3
ATOM 3429 C C . GLU A 1 20 ? -12.178 12.605 -1.276 1.00 40.24 20 GLU A C 3
ATOM 3430 O O . GLU A 1 20 ? -12.610 13.720 -1.584 1.00 10.45 20 GLU A O 3
ATOM 3442 N N . LEU A 1 21 ? -11.609 12.335 -0.093 1.00 62.24 21 LEU A N 3
ATOM 3443 C CA . LEU A 1 21 ? -11.287 13.362 0.906 1.00 2.31 21 LEU A CA 3
ATOM 3444 C C . LEU A 1 21 ? -9.838 13.890 0.703 1.00 62.30 21 LEU A C 3
ATOM 3445 O O . LEU A 1 21 ? -9.429 14.849 1.365 1.00 34.24 21 LEU A O 3
ATOM 3461 N N . ASN A 1 22 ? -9.078 13.224 -0.203 1.00 13.51 22 ASN A N 3
ATOM 3462 C CA . ASN A 1 22 ? -7.711 13.627 -0.650 1.00 33.40 22 ASN A CA 3
ATOM 3463 C C . ASN A 1 22 ? -6.723 13.675 0.549 1.00 64.01 22 ASN A C 3
ATOM 3464 O O . ASN A 1 22 ? -5.768 14.456 0.585 1.00 33.32 22 ASN A O 3
ATOM 3475 N N . GLN A 1 23 ? -6.963 12.790 1.519 1.00 60.34 23 GLN A N 3
ATOM 3476 C CA . GLN A 1 23 ? -6.177 12.721 2.762 1.00 41.53 23 GLN A CA 3
ATOM 3477 C C . GLN A 1 23 ? -5.031 11.722 2.573 1.00 41.04 23 GLN A C 3
ATOM 3478 O O . GLN A 1 23 ? -5.199 10.534 2.838 1.00 53.42 23 GLN A O 3
ATOM 3492 N N . GLY A 1 24 ? -3.887 12.235 2.082 1.00 51.14 24 GLY A N 3
ATOM 3493 C CA . GLY A 1 24 ? -2.728 11.429 1.686 1.00 15.11 24 GLY A CA 3
ATOM 3494 C C . GLY A 1 24 ? -2.148 10.493 2.752 1.00 34.45 24 GLY A C 3
ATOM 3495 O O . GLY A 1 24 ? -1.488 9.508 2.406 1.00 13.22 24 GLY A O 3
ATOM 3499 N N . GLU A 1 25 ? -2.365 10.803 4.050 1.00 23.44 25 GLU A N 3
ATOM 3500 C CA . GLU A 1 25 ? -2.007 9.878 5.148 1.00 40.12 25 GLU A CA 3
ATOM 3501 C C . GLU A 1 25 ? -2.877 8.611 5.062 1.00 24.23 25 GLU A C 3
ATOM 3502 O O . GLU A 1 25 ? -2.355 7.506 4.989 1.00 71.53 25 GLU A O 3
ATOM 3514 N N . LEU A 1 26 ? -4.205 8.817 5.007 1.00 34.22 26 LEU A N 3
ATOM 3515 C CA . LEU A 1 26 ? -5.202 7.735 4.874 1.00 23.21 26 LEU A CA 3
ATOM 3516 C C . LEU A 1 26 ? -5.002 6.937 3.568 1.00 45.14 26 LEU A C 3
ATOM 3517 O O . LEU A 1 26 ? -5.100 5.708 3.568 1.00 40.41 26 LEU A O 3
ATOM 3533 N N . MET A 1 27 ? -4.711 7.667 2.480 1.00 21.01 27 MET A N 3
ATOM 3534 C CA . MET A 1 27 ? -4.575 7.099 1.129 1.00 0.02 27 MET A CA 3
ATOM 3535 C C . MET A 1 27 ? -3.345 6.186 1.046 1.00 31.14 27 MET A C 3
ATOM 3536 O O . MET A 1 27 ? -3.452 5.028 0.613 1.00 44.15 27 MET A O 3
ATOM 3550 N N . GLY A 1 28 ? -2.198 6.720 1.503 1.00 74.33 28 GLY A N 3
ATOM 3551 C CA . GLY A 1 28 ? -0.942 5.982 1.526 1.00 52.35 28 GLY A CA 3
ATOM 3552 C C . GLY A 1 28 ? -1.006 4.754 2.423 1.00 30.34 28 GLY A C 3
ATOM 3553 O O . GLY A 1 28 ? -0.588 3.673 2.013 1.00 22.10 28 GLY A O 3
ATOM 3557 N N . ARG A 1 29 ? -1.574 4.929 3.645 1.00 12.55 29 ARG A N 3
ATOM 3558 C CA . ARG A 1 29 ? -1.727 3.838 4.636 1.00 40.25 29 ARG A CA 3
ATOM 3559 C C . ARG A 1 29 ? -2.614 2.709 4.093 1.00 54.32 29 ARG A C 3
ATOM 3560 O O . ARG A 1 29 ? -2.326 1.540 4.326 1.00 24.52 29 ARG A O 3
ATOM 3581 N N . ALA A 1 30 ? -3.691 3.085 3.378 1.00 42.24 30 ALA A N 3
ATOM 3582 C CA . ALA A 1 30 ? -4.665 2.123 2.838 1.00 61.45 30 ALA A CA 3
ATOM 3583 C C . ALA A 1 30 ? -3.997 1.200 1.814 1.00 2.23 30 ALA A C 3
ATOM 3584 O O . ALA A 1 30 ? -4.035 -0.014 1.964 1.00 74.12 30 ALA A O 3
ATOM 3591 N N . LEU A 1 31 ? -3.324 1.813 0.824 1.00 35.20 31 LEU A N 3
ATOM 3592 C CA . LEU A 1 31 ? -2.595 1.096 -0.243 1.00 0.30 31 LEU A CA 3
ATOM 3593 C C . LEU A 1 31 ? -1.454 0.239 0.333 1.00 61.54 31 LEU A C 3
ATOM 3594 O O . LEU A 1 31 ? -1.201 -0.875 -0.137 1.00 41.44 31 LEU A O 3
ATOM 3610 N N . TYR A 1 32 ? -0.788 0.780 1.366 1.00 73.45 32 TYR A N 3
ATOM 3611 C CA . TYR A 1 32 ? 0.318 0.107 2.064 1.00 73.42 32 TYR A CA 3
ATOM 3612 C C . TYR A 1 32 ? -0.182 -1.162 2.783 1.00 32.44 32 TYR A C 3
ATOM 3613 O O . TYR A 1 32 ? 0.440 -2.221 2.685 1.00 62.33 32 TYR A O 3
ATOM 3631 N N . ASN A 1 33 ? -1.336 -1.026 3.458 1.00 32.55 33 ASN A N 3
ATOM 3632 C CA . ASN A 1 33 ? -1.966 -2.097 4.258 1.00 75.04 33 ASN A CA 3
ATOM 3633 C C . ASN A 1 33 ? -2.445 -3.237 3.340 1.00 65.05 33 ASN A C 3
ATOM 3634 O O . ASN A 1 33 ? -2.239 -4.414 3.645 1.00 41.11 33 ASN A O 3
ATOM 3645 N N . ILE A 1 34 ? -3.047 -2.845 2.198 1.00 30.33 34 ILE A N 3
ATOM 3646 C CA . ILE A 1 34 ? -3.469 -3.763 1.116 1.00 51.51 34 ILE A CA 3
ATOM 3647 C C . ILE A 1 34 ? -2.264 -4.563 0.600 1.00 55.14 34 ILE A C 3
ATOM 3648 O O . ILE A 1 34 ? -2.342 -5.787 0.428 1.00 1.32 34 ILE A O 3
ATOM 3664 N N . GLY A 1 35 ? -1.153 -3.835 0.362 1.00 31.05 35 GLY A N 3
ATOM 3665 C CA . GLY A 1 35 ? 0.085 -4.426 -0.118 1.00 23.44 35 GLY A CA 3
ATOM 3666 C C . GLY A 1 35 ? 0.652 -5.445 0.855 1.00 61.31 35 GLY A C 3
ATOM 3667 O O . GLY A 1 35 ? 1.123 -6.501 0.443 1.00 23.21 35 GLY A O 3
ATOM 3671 N N . LEU A 1 36 ? 0.586 -5.120 2.162 1.00 73.22 36 LEU A N 3
ATOM 3672 C CA . LEU A 1 36 ? 1.046 -6.013 3.238 1.00 63.35 36 LEU A CA 3
ATOM 3673 C C . LEU A 1 36 ? 0.229 -7.316 3.243 1.00 71.54 36 LEU A C 3
ATOM 3674 O O . LEU A 1 36 ? 0.802 -8.392 3.361 1.00 14.34 36 LEU A O 3
ATOM 3690 N N . GLU A 1 37 ? -1.102 -7.197 3.050 1.00 72.55 37 GLU A N 3
ATOM 3691 C CA . GLU A 1 37 ? -2.018 -8.353 3.001 1.00 71.22 37 GLU A CA 3
ATOM 3692 C C . GLU A 1 37 ? -1.695 -9.268 1.808 1.00 1.52 37 GLU A C 3
ATOM 3693 O O . GLU A 1 37 ? -1.636 -10.492 1.965 1.00 54.41 37 GLU A O 3
ATOM 3705 N N . LYS A 1 38 ? -1.466 -8.650 0.631 1.00 71.05 38 LYS A N 3
ATOM 3706 C CA . LYS A 1 38 ? -1.024 -9.349 -0.594 1.00 24.15 38 LYS A CA 3
ATOM 3707 C C . LYS A 1 38 ? 0.317 -10.096 -0.352 1.00 74.23 38 LYS A C 3
ATOM 3708 O O . LYS A 1 38 ? 0.485 -11.249 -0.769 1.00 25.35 38 LYS A O 3
ATOM 3727 N N . ASN A 1 39 ? 1.226 -9.428 0.371 1.00 24.53 39 ASN A N 3
ATOM 3728 C CA . ASN A 1 39 ? 2.580 -9.943 0.684 1.00 3.33 39 ASN A CA 3
ATOM 3729 C C . ASN A 1 39 ? 2.512 -11.137 1.674 1.00 35.33 39 ASN A C 3
ATOM 3730 O O . ASN A 1 39 ? 3.374 -12.010 1.657 1.00 52.54 39 ASN A O 3
ATOM 3741 N N . LYS A 1 40 ? 1.475 -11.153 2.535 1.00 12.14 40 LYS A N 3
ATOM 3742 C CA . LYS A 1 40 ? 1.228 -12.252 3.504 1.00 63.54 40 LYS A CA 3
ATOM 3743 C C . LYS A 1 40 ? 0.636 -13.500 2.807 1.00 45.30 40 LYS A C 3
ATOM 3744 O O . LYS A 1 40 ? 0.951 -14.632 3.180 1.00 14.12 40 LYS A O 3
ATOM 3763 N N . MET A 1 41 ? -0.214 -13.268 1.793 1.00 22.14 41 MET A N 3
ATOM 3764 C CA . MET A 1 41 ? -0.981 -14.342 1.103 1.00 34.12 41 MET A CA 3
ATOM 3765 C C . MET A 1 41 ? -0.284 -14.824 -0.194 1.00 31.02 41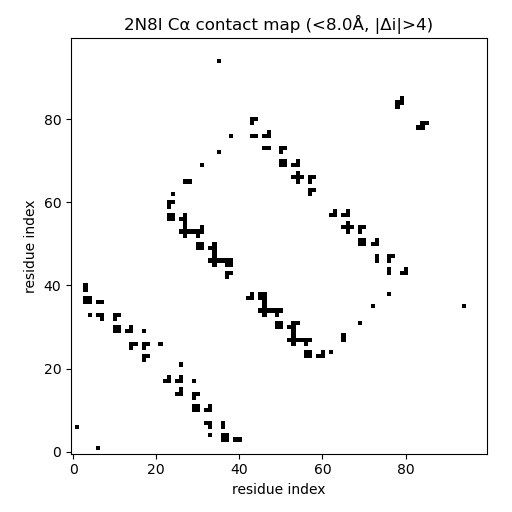 MET A C 3
ATOM 3766 O O . MET A 1 41 ? -0.895 -15.531 -1.006 1.00 40.42 41 MET A O 3
ATOM 3780 N N . GLY A 1 42 ? 0.986 -14.427 -0.387 1.00 63.31 42 GLY A N 3
ATOM 3781 C CA . GLY A 1 42 ? 1.801 -14.914 -1.515 1.00 10.15 42 GLY A CA 3
ATOM 3782 C C . GLY A 1 42 ? 1.555 -14.185 -2.835 1.00 4.14 42 GLY A C 3
ATOM 3783 O O . GLY A 1 42 ? 2.239 -14.464 -3.830 1.00 53.34 42 GLY A O 3
ATOM 3787 N N . LYS A 1 43 ? 0.595 -13.239 -2.845 1.00 14.04 43 LYS A N 3
ATOM 3788 C CA . LYS A 1 43 ? 0.265 -12.416 -4.029 1.00 20.51 43 LYS A CA 3
ATOM 3789 C C . LYS A 1 43 ? 1.116 -11.135 -4.022 1.00 61.23 43 LYS A C 3
ATOM 3790 O O . LYS A 1 43 ? 0.615 -10.006 -4.132 1.00 51.21 43 LYS A O 3
ATOM 3809 N N . VAL A 1 44 ? 2.425 -11.360 -3.961 1.00 64.21 44 VAL A N 3
ATOM 3810 C CA . VAL A 1 44 ? 3.442 -10.326 -3.721 1.00 43.51 44 VAL A CA 3
ATOM 3811 C C . VAL A 1 44 ? 3.590 -9.374 -4.939 1.00 11.02 44 VAL A C 3
ATOM 3812 O O . VAL A 1 44 ? 4.111 -8.263 -4.812 1.00 40.21 44 VAL A O 3
ATOM 3825 N N . LYS A 1 45 ? 3.155 -9.853 -6.114 1.00 63.04 45 LYS A N 3
ATOM 3826 C CA . LYS A 1 45 ? 3.190 -9.090 -7.383 1.00 44.23 45 LYS A CA 3
ATOM 3827 C C . LYS A 1 45 ? 2.296 -7.838 -7.279 1.00 74.13 45 LYS A C 3
ATOM 3828 O O . LYS A 1 45 ? 2.707 -6.739 -7.681 1.00 13.31 45 LYS A O 3
ATOM 3847 N N . GLU A 1 46 ? 1.086 -8.008 -6.701 1.00 32.34 46 GLU A N 3
ATOM 3848 C CA . GLU A 1 46 ? 0.155 -6.893 -6.450 1.00 0.53 46 GLU A CA 3
ATOM 3849 C C . GLU A 1 46 ? 0.617 -6.071 -5.244 1.00 64.31 46 GLU A C 3
ATOM 3850 O O . GLU A 1 46 ? 0.365 -4.869 -5.193 1.00 45.14 46 GLU A O 3
ATOM 3862 N N . ALA A 1 47 ? 1.298 -6.743 -4.284 1.00 64.54 47 ALA A N 3
ATOM 3863 C CA . ALA A 1 47 ? 1.889 -6.087 -3.102 1.00 34.24 47 ALA A CA 3
ATOM 3864 C C . ALA A 1 47 ? 2.829 -4.955 -3.527 1.00 1.04 47 ALA A C 3
ATOM 3865 O O . ALA A 1 47 ? 2.708 -3.842 -3.025 1.00 20.20 47 ALA A O 3
ATOM 3872 N N . ILE A 1 48 ? 3.712 -5.264 -4.508 1.00 24.34 48 ILE A N 3
ATOM 3873 C CA . ILE A 1 48 ? 4.631 -4.293 -5.129 1.00 31.14 48 ILE A CA 3
ATOM 3874 C C . ILE A 1 48 ? 3.855 -3.081 -5.662 1.00 41.52 48 ILE A C 3
ATOM 3875 O O . ILE A 1 48 ? 4.135 -1.961 -5.258 1.00 10.41 48 ILE A O 3
ATOM 3891 N N . GLU A 1 49 ? 2.837 -3.350 -6.511 1.00 4.04 49 GLU A N 3
ATOM 3892 C CA . GLU A 1 49 ? 2.014 -2.309 -7.166 1.00 52.53 49 GLU A CA 3
ATOM 3893 C C . GLU A 1 49 ? 1.393 -1.361 -6.126 1.00 31.04 49 GLU A C 3
ATOM 3894 O O . GLU A 1 49 ? 1.436 -0.144 -6.283 1.00 53.20 49 GLU A O 3
ATOM 3906 N N . TYR A 1 50 ? 0.878 -1.942 -5.039 1.00 43.01 50 TYR A N 3
ATOM 3907 C CA . TYR A 1 50 ? 0.235 -1.203 -3.948 1.00 13.41 50 TYR A CA 3
ATOM 3908 C C . TYR A 1 50 ? 1.239 -0.452 -3.056 1.00 64.22 50 TYR A C 3
ATOM 3909 O O . TYR A 1 50 ? 0.880 0.575 -2.486 1.00 25.03 50 TYR A O 3
ATOM 3927 N N . PHE A 1 51 ? 2.473 -0.975 -2.905 1.00 63.20 51 PHE A N 3
ATOM 3928 C CA . PHE A 1 51 ? 3.552 -0.268 -2.169 1.00 43.33 51 PHE A CA 3
ATOM 3929 C C . PHE A 1 51 ? 4.105 0.887 -3.021 1.00 11.03 51 PHE A C 3
ATOM 3930 O O . PHE A 1 51 ? 4.615 1.868 -2.480 1.00 73.21 51 PHE A O 3
ATOM 3947 N N . LEU A 1 52 ? 4.019 0.731 -4.360 1.00 70.11 52 LEU A N 3
ATOM 3948 C CA . LEU A 1 52 ? 4.441 1.763 -5.330 1.00 71.12 52 LEU A CA 3
ATOM 3949 C C . LEU A 1 52 ? 3.446 2.928 -5.274 1.00 44.41 52 LEU A C 3
ATOM 3950 O O . LEU A 1 52 ? 3.839 4.093 -5.271 1.00 40.42 52 LEU A O 3
ATOM 3966 N N . ARG A 1 53 ? 2.148 2.560 -5.204 1.00 42.42 53 ARG A N 3
ATOM 3967 C CA . ARG A 1 53 ? 1.031 3.498 -5.029 1.00 62.20 53 ARG A CA 3
ATOM 3968 C C . ARG A 1 53 ? 1.116 4.187 -3.656 1.00 31.32 53 ARG A C 3
ATOM 3969 O O . ARG A 1 53 ? 0.942 5.399 -3.556 1.00 70.51 53 ARG A O 3
ATOM 3990 N N . ALA A 1 54 ? 1.398 3.385 -2.610 1.00 72.35 54 ALA A N 3
ATOM 3991 C CA . ALA A 1 54 ? 1.466 3.864 -1.217 1.00 45.34 54 ALA A CA 3
ATOM 3992 C C . ALA A 1 54 ? 2.567 4.901 -1.056 1.00 2.23 54 ALA A C 3
ATOM 3993 O O . ALA A 1 54 ? 2.316 6.005 -0.566 1.00 11.44 54 ALA A O 3
ATOM 4000 N N . LYS A 1 55 ? 3.766 4.539 -1.539 1.00 0.34 55 LYS A N 3
ATOM 4001 C CA . LYS A 1 55 ? 4.952 5.390 -1.476 1.00 51.05 55 LYS A CA 3
ATOM 4002 C C . LYS A 1 55 ? 4.750 6.644 -2.329 1.00 31.33 55 LYS A C 3
ATOM 4003 O O . LYS A 1 55 ? 5.199 7.711 -1.957 1.00 21.24 55 LYS A O 3
ATOM 4022 N N . LYS A 1 56 ? 4.027 6.491 -3.458 1.00 72.32 56 LYS A N 3
ATOM 4023 C CA . LYS A 1 56 ? 3.685 7.599 -4.381 1.00 10.31 56 LYS A CA 3
ATOM 4024 C C . LYS A 1 56 ? 2.891 8.693 -3.651 1.00 51.03 56 LYS A C 3
ATOM 4025 O O . LYS A 1 56 ? 3.177 9.887 -3.788 1.00 3.33 56 LYS A O 3
ATOM 4044 N N . VAL A 1 57 ? 1.918 8.254 -2.847 1.00 45.10 57 VAL A N 3
ATOM 4045 C CA . VAL A 1 57 ? 1.064 9.147 -2.057 1.00 12.33 57 VAL A CA 3
ATOM 4046 C C . VAL A 1 57 ? 1.863 9.765 -0.887 1.00 51.32 57 VAL A C 3
ATOM 4047 O O . VAL A 1 57 ? 1.682 10.941 -0.569 1.00 13.35 57 VAL A O 3
ATOM 4060 N N . PHE A 1 58 ? 2.775 8.970 -0.282 1.00 24.01 58 PHE A N 3
ATOM 4061 C CA . PHE A 1 58 ? 3.674 9.443 0.802 1.00 13.13 58 PHE A CA 3
ATOM 4062 C C . PHE A 1 58 ? 4.702 10.469 0.278 1.00 14.42 58 PHE A C 3
ATOM 4063 O O . PHE A 1 58 ? 5.089 11.384 1.000 1.00 21.14 58 PHE A O 3
ATOM 4080 N N . ASP A 1 59 ? 5.121 10.309 -0.990 1.00 40.34 59 ASP A N 3
ATOM 4081 C CA . ASP A 1 59 ? 6.048 11.251 -1.659 1.00 11.53 59 ASP A CA 3
ATOM 4082 C C . ASP A 1 59 ? 5.301 12.539 -2.050 1.00 71.43 59 ASP A C 3
ATOM 4083 O O . ASP A 1 59 ? 5.891 13.625 -2.104 1.00 13.41 59 ASP A O 3
ATOM 4092 N N . ALA A 1 60 ? 3.990 12.401 -2.325 1.00 55.24 60 ALA A N 3
ATOM 4093 C CA . ALA A 1 60 ? 3.081 13.543 -2.572 1.00 61.32 60 ALA A CA 3
ATOM 4094 C C . ALA A 1 60 ? 2.826 14.319 -1.260 1.00 75.40 60 ALA A C 3
ATOM 4095 O O . ALA A 1 60 ? 2.599 15.530 -1.285 1.00 55.21 60 ALA A O 3
ATOM 4102 N N . GLU A 1 61 ? 2.894 13.606 -0.119 1.00 74.44 61 GLU A N 3
ATOM 4103 C CA . GLU A 1 61 ? 2.864 14.221 1.230 1.00 20.15 61 GLU A CA 3
ATOM 4104 C C . GLU A 1 61 ? 4.255 14.756 1.627 1.00 63.24 61 GLU A C 3
ATOM 4105 O O . GLU A 1 61 ? 4.365 15.542 2.567 1.00 71.13 61 GLU A O 3
ATOM 4117 N N . HIS A 1 62 ? 5.295 14.312 0.884 1.00 34.24 62 HIS A N 3
ATOM 4118 C CA . HIS A 1 62 ? 6.729 14.558 1.187 1.00 23.04 62 HIS A CA 3
ATOM 4119 C C . HIS A 1 62 ? 7.141 13.939 2.541 1.00 64.14 62 HIS A C 3
ATOM 4120 O O . HIS A 1 62 ? 8.169 14.301 3.109 1.00 63.51 62 HIS A O 3
ATOM 4135 N N . ASP A 1 63 ? 6.345 12.963 3.013 1.00 50.44 63 ASP A N 3
ATOM 4136 C CA . ASP A 1 63 ? 6.601 12.229 4.258 1.00 74.51 63 ASP A CA 3
ATOM 4137 C C . ASP A 1 63 ? 7.543 11.052 3.952 1.00 34.05 63 ASP A C 3
ATOM 4138 O O . ASP A 1 63 ? 7.103 9.998 3.458 1.00 61.42 63 ASP A O 3
ATOM 4147 N N . THR A 1 64 ? 8.842 11.265 4.213 1.00 74.41 64 THR A N 3
ATOM 4148 C CA . THR A 1 64 ? 9.886 10.282 3.907 1.00 3.54 64 THR A CA 3
ATOM 4149 C C . THR A 1 64 ? 9.757 9.023 4.794 1.00 61.10 64 THR A C 3
ATOM 4150 O O . THR A 1 64 ? 10.030 7.932 4.328 1.00 74.42 64 THR A O 3
ATOM 4161 N N . ASP A 1 65 ? 9.265 9.200 6.043 1.00 1.52 65 ASP A N 3
ATOM 4162 C CA . ASP A 1 65 ? 9.101 8.115 7.040 1.00 53.43 65 ASP A CA 3
ATOM 4163 C C . ASP A 1 65 ? 8.192 6.996 6.504 1.00 3.42 65 ASP A C 3
ATOM 4164 O O . ASP A 1 65 ? 8.585 5.826 6.470 1.00 52.01 65 ASP A O 3
ATOM 4173 N N . GLY A 1 66 ? 6.994 7.390 6.051 1.00 72.11 66 GLY A N 3
ATOM 4174 C CA . GLY A 1 66 ? 6.003 6.454 5.523 1.00 10.33 66 GLY A CA 3
ATOM 4175 C C . GLY A 1 66 ? 6.446 5.842 4.210 1.00 75.44 66 GLY A C 3
ATOM 4176 O O . GLY A 1 66 ? 6.212 4.652 3.959 1.00 14.13 66 GLY A O 3
ATOM 4180 N N . ALA A 1 67 ? 7.111 6.655 3.375 1.00 31.44 67 ALA A N 3
ATOM 4181 C CA . ALA A 1 67 ? 7.680 6.200 2.097 1.00 5.02 67 ALA A CA 3
ATOM 4182 C C . ALA A 1 67 ? 8.817 5.171 2.306 1.00 51.02 67 ALA A C 3
ATOM 4183 O O . ALA A 1 67 ? 9.002 4.278 1.474 1.00 72.33 67 ALA A O 3
ATOM 4190 N N . ARG A 1 68 ? 9.549 5.305 3.432 1.00 1.12 68 ARG A N 3
ATOM 4191 C CA . ARG A 1 68 ? 10.611 4.349 3.834 1.00 4.13 68 ARG A CA 3
ATOM 4192 C C . ARG A 1 68 ? 9.998 3.009 4.266 1.00 11.33 68 ARG A C 3
ATOM 4193 O O . ARG A 1 68 ? 10.631 1.972 4.116 1.00 62.43 68 ARG A O 3
ATOM 4214 N N . ARG A 1 69 ? 8.775 3.058 4.846 1.00 14.13 69 ARG A N 3
ATOM 4215 C CA . ARG A 1 69 ? 8.019 1.848 5.244 1.00 51.31 69 ARG A CA 3
ATOM 4216 C C . ARG A 1 69 ? 7.593 1.065 3.988 1.00 31.32 69 ARG A C 3
ATOM 4217 O O . ARG A 1 69 ? 7.773 -0.152 3.914 1.00 61.10 69 ARG A O 3
ATOM 4238 N N . ALA A 1 70 ? 7.040 1.803 3.004 1.00 64.31 70 ALA A N 3
ATOM 4239 C CA . ALA A 1 70 ? 6.575 1.236 1.723 1.00 64.21 70 ALA A CA 3
ATOM 4240 C C . ALA A 1 70 ? 7.749 0.689 0.898 1.00 30.25 70 ALA A C 3
ATOM 4241 O O . ALA A 1 70 ? 7.612 -0.331 0.223 1.00 24.33 70 ALA A O 3
ATOM 4248 N N . ALA A 1 71 ? 8.908 1.362 1.006 1.00 12.31 71 ALA A N 3
ATOM 4249 C CA . ALA A 1 71 ? 10.152 0.951 0.334 1.00 5.02 71 ALA A CA 3
ATOM 4250 C C . ALA A 1 71 ? 10.785 -0.263 1.031 1.00 23.21 71 ALA A C 3
ATOM 4251 O O . ALA A 1 71 ? 11.360 -1.130 0.372 1.00 64.51 71 ALA A O 3
ATOM 4258 N N . LYS A 1 72 ? 10.664 -0.317 2.368 1.00 50.50 72 LYS A N 3
ATOM 4259 C CA . LYS A 1 72 ? 11.157 -1.445 3.184 1.00 33.42 72 LYS A CA 3
ATOM 4260 C C . LYS A 1 72 ? 10.419 -2.729 2.791 1.00 23.22 72 LYS A C 3
ATOM 4261 O O . LYS A 1 72 ? 11.038 -3.762 2.521 1.00 11.43 72 LYS A O 3
ATOM 4280 N N . SER A 1 73 ? 9.091 -2.611 2.722 1.00 73.44 73 SER A N 3
ATOM 4281 C CA . SER A 1 73 ? 8.196 -3.706 2.358 1.00 3.21 73 SER A CA 3
ATOM 4282 C C . SER A 1 73 ? 8.340 -4.086 0.873 1.00 62.24 73 SER A C 3
ATOM 4283 O O . SER A 1 73 ? 8.120 -5.240 0.509 1.00 73.03 73 SER A O 3
ATOM 4291 N N . LEU A 1 74 ? 8.711 -3.100 0.024 1.00 35.12 74 LEU A N 3
ATOM 4292 C CA . LEU A 1 74 ? 9.103 -3.344 -1.380 1.00 61.21 74 LEU A CA 3
ATOM 4293 C C . LEU A 1 74 ? 10.361 -4.215 -1.453 1.00 1.31 74 LEU A C 3
ATOM 4294 O O . LEU A 1 74 ? 10.426 -5.127 -2.261 1.00 5.43 74 LEU A O 3
ATOM 4310 N N . SER A 1 75 ? 11.340 -3.930 -0.583 1.00 63.44 75 SER A N 3
ATOM 4311 C CA . SER A 1 75 ? 12.614 -4.670 -0.532 1.00 35.53 75 SER A CA 3
ATOM 4312 C C . SER A 1 75 ? 12.361 -6.144 -0.142 1.00 54.54 75 SER A C 3
ATOM 4313 O O . SER A 1 75 ? 12.957 -7.065 -0.717 1.00 31.23 75 SER A O 3
ATOM 4321 N N . GLU A 1 76 ? 11.426 -6.330 0.812 1.00 20.34 76 GLU A N 3
ATOM 4322 C CA . GLU A 1 76 ? 10.925 -7.650 1.240 1.00 71.41 76 GLU A CA 3
ATOM 4323 C C . GLU A 1 76 ? 10.143 -8.340 0.098 1.00 12.34 76 GLU A C 3
ATOM 4324 O O . GLU A 1 76 ? 10.215 -9.563 -0.070 1.00 62.14 76 GLU A O 3
ATOM 4336 N N . ALA A 1 77 ? 9.432 -7.522 -0.700 1.00 10.02 77 ALA A N 3
ATOM 4337 C CA . ALA A 1 77 ? 8.571 -7.989 -1.791 1.00 30.43 77 ALA A CA 3
ATOM 4338 C C . ALA A 1 77 ? 9.383 -8.524 -2.984 1.00 3.53 77 ALA A C 3
ATOM 4339 O O . ALA A 1 77 ? 9.094 -9.615 -3.484 1.00 34.41 77 ALA A O 3
ATOM 4346 N N . TYR A 1 78 ? 10.411 -7.761 -3.407 1.00 65.41 78 TYR A N 3
ATOM 4347 C CA . TYR A 1 78 ? 11.232 -8.102 -4.585 1.00 44.11 78 TYR A CA 3
ATOM 4348 C C . TYR A 1 78 ? 11.965 -9.444 -4.390 1.00 42.02 78 TYR A C 3
ATOM 4349 O O . TYR A 1 78 ? 12.104 -10.205 -5.340 1.00 10.05 78 TYR A O 3
ATOM 4367 N N . GLN A 1 79 ? 12.367 -9.735 -3.139 1.00 61.20 79 GLN A N 3
ATOM 4368 C CA . GLN A 1 79 ? 13.029 -11.009 -2.769 1.00 34.11 79 GLN A CA 3
ATOM 4369 C C . GLN A 1 79 ? 12.163 -12.240 -3.118 1.00 14.32 79 GLN A C 3
ATOM 4370 O O . GLN A 1 79 ? 12.684 -13.282 -3.528 1.00 41.22 79 GLN A O 3
ATOM 4384 N N . LYS A 1 80 ? 10.846 -12.090 -2.948 1.00 71.21 80 LYS A N 3
ATOM 4385 C CA . LYS A 1 80 ? 9.865 -13.163 -3.191 1.00 74.34 80 LYS A CA 3
ATOM 4386 C C . LYS A 1 80 ? 9.474 -13.245 -4.685 1.00 64.22 80 LYS A C 3
ATOM 4387 O O . LYS A 1 80 ? 9.141 -14.309 -5.194 1.00 1.43 80 LYS A O 3
ATOM 4406 N N . VAL A 1 81 ? 9.518 -12.095 -5.374 1.00 35.03 81 VAL A N 3
ATOM 4407 C CA . VAL A 1 81 ? 9.036 -11.949 -6.769 1.00 4.11 81 VAL A CA 3
ATOM 4408 C C . VAL A 1 81 ? 10.124 -12.291 -7.812 1.00 4.24 81 VAL A C 3
ATOM 4409 O O . VAL A 1 81 ? 9.799 -12.773 -8.900 1.00 1.14 81 VAL A O 3
ATOM 4422 N N . GLU A 1 82 ? 11.403 -12.071 -7.467 1.00 20.11 82 GLU A N 3
ATOM 4423 C CA . GLU A 1 82 ? 12.552 -12.343 -8.380 1.00 53.23 82 GLU A CA 3
ATOM 4424 C C . GLU A 1 82 ? 12.813 -13.875 -8.512 1.00 53.33 82 GLU A C 3
ATOM 4425 O O . GLU A 1 82 ? 11.883 -14.669 -8.328 1.00 30.31 82 GLU A O 3
ATOM 4437 N N . GLY A 1 83 ? 14.053 -14.273 -8.889 1.00 12.13 83 GLY A N 3
ATOM 4438 C CA . GLY A 1 83 ? 14.407 -15.688 -9.109 1.00 33.12 83 GLY A CA 3
ATOM 4439 C C . GLY A 1 83 ? 14.469 -16.505 -7.814 1.00 63.52 83 GLY A C 3
ATOM 4440 O O . GLY A 1 83 ? 15.557 -16.822 -7.318 1.00 61.34 83 GLY A O 3
ATOM 4444 N N . SER A 1 84 ? 13.290 -16.823 -7.270 1.00 23.21 84 SER A N 3
ATOM 4445 C CA . SER A 1 84 ? 13.120 -17.619 -6.048 1.00 1.23 84 SER A CA 3
ATOM 4446 C C . SER A 1 84 ? 12.579 -19.012 -6.430 1.00 72.22 84 SER A C 3
ATOM 4447 O O . SER A 1 84 ? 11.574 -19.111 -7.148 1.00 54.54 84 SER A O 3
ATOM 4455 N N . GLY A 1 85 ? 13.263 -20.076 -5.963 1.00 12.52 85 GLY A N 3
ATOM 4456 C CA . GLY A 1 85 ? 12.908 -21.457 -6.305 1.00 74.50 85 GLY A CA 3
ATOM 4457 C C . GLY A 1 85 ? 11.751 -21.987 -5.469 1.00 15.15 85 GLY A C 3
ATOM 4458 O O . GLY A 1 85 ? 11.961 -22.752 -4.523 1.00 71.45 85 GLY A O 3
ATOM 4462 N N . ASP A 1 86 ? 10.531 -21.541 -5.798 1.00 12.42 86 ASP A N 3
ATOM 4463 C CA . ASP A 1 86 ? 9.303 -21.985 -5.125 1.00 33.12 86 ASP A CA 3
ATOM 4464 C C . ASP A 1 86 ? 8.835 -23.299 -5.754 1.00 34.15 86 ASP A C 3
ATOM 4465 O O . ASP A 1 86 ? 8.265 -23.286 -6.857 1.00 52.31 86 ASP A O 3
ATOM 4474 N N . LYS A 1 87 ? 9.127 -24.431 -5.083 1.00 42.42 87 LYS A N 3
ATOM 4475 C CA . LYS A 1 87 ? 8.680 -25.753 -5.545 1.00 11.43 87 LYS A CA 3
ATOM 4476 C C . LYS A 1 87 ? 7.151 -25.864 -5.372 1.00 2.31 87 LYS A C 3
ATOM 4477 O O . LYS A 1 87 ? 6.646 -26.128 -4.268 1.00 33.15 87 LYS A O 3
ATOM 4496 N N . GLY A 1 88 ? 6.445 -25.585 -6.471 1.00 11.35 88 GLY A N 3
ATOM 4497 C CA . GLY A 1 88 ? 4.997 -25.615 -6.519 1.00 33.52 88 GLY A CA 3
ATOM 4498 C C . GLY A 1 88 ? 4.514 -25.326 -7.920 1.00 45.02 88 GLY A C 3
ATOM 4499 O O . GLY A 1 88 ? 5.316 -25.019 -8.814 1.00 75.43 88 GLY A O 3
ATOM 4503 N N . LYS A 1 89 ? 3.201 -25.418 -8.115 1.00 72.22 89 LYS A N 3
ATOM 4504 C CA . LYS A 1 89 ? 2.577 -25.249 -9.433 1.00 50.15 89 LYS A CA 3
ATOM 4505 C C . LYS A 1 89 ? 2.136 -23.787 -9.633 1.00 1.22 89 LYS A C 3
ATOM 4506 O O . LYS A 1 89 ? 0.963 -23.436 -9.438 1.00 22.33 89 LYS A O 3
ATOM 4525 N N . ILE A 1 90 ? 3.122 -22.922 -9.953 1.00 43.20 90 ILE A N 3
ATOM 4526 C CA . ILE A 1 90 ? 2.866 -21.529 -10.353 1.00 2.23 90 ILE A CA 3
ATOM 4527 C C . ILE A 1 90 ? 2.501 -21.529 -11.845 1.00 11.43 90 ILE A C 3
ATOM 4528 O O . ILE A 1 90 ? 3.350 -21.842 -12.690 1.00 42.04 90 ILE A O 3
ATOM 4544 N N . PHE A 1 91 ? 1.236 -21.223 -12.163 1.00 53.14 91 PHE A N 3
ATOM 4545 C CA . PHE A 1 91 ? 0.785 -21.126 -13.558 1.00 52.41 91 PHE A CA 3
ATOM 4546 C C . PHE A 1 91 ? 1.330 -19.805 -14.144 1.00 70.15 91 PHE A C 3
ATOM 4547 O O . PHE A 1 91 ? 0.789 -18.720 -13.884 1.00 21.24 91 PHE A O 3
ATOM 4564 N N . GLN A 1 92 ? 2.424 -19.915 -14.914 1.00 52.20 92 GLN A N 3
ATOM 4565 C CA . GLN A 1 92 ? 3.240 -18.758 -15.349 1.00 35.44 92 GLN A CA 3
ATOM 4566 C C . GLN A 1 92 ? 2.683 -18.077 -16.626 1.00 62.12 92 GLN A C 3
ATOM 4567 O O . GLN A 1 92 ? 3.429 -17.393 -17.344 1.00 12.42 92 GLN A O 3
ATOM 4581 N N . LYS A 1 93 ? 1.367 -18.237 -16.884 1.00 1.40 93 LYS A N 3
ATOM 4582 C CA . LYS A 1 93 ? 0.675 -17.544 -17.986 1.00 31.14 93 LYS A CA 3
ATOM 4583 C C . LYS A 1 93 ? 0.470 -16.063 -17.592 1.00 2.15 93 LYS A C 3
ATOM 4584 O O . LYS A 1 93 ? -0.597 -15.670 -17.098 1.00 72.43 93 LYS A O 3
ATOM 4603 N N . GLU A 1 94 ? 1.542 -15.274 -17.762 1.00 13.12 94 GLU A N 3
ATOM 4604 C CA . GLU A 1 94 ? 1.567 -13.845 -17.420 1.00 42.53 94 GLU A CA 3
ATOM 4605 C C . GLU A 1 94 ? 0.797 -13.055 -18.495 1.00 33.13 94 GLU A C 3
ATOM 4606 O O . GLU A 1 94 ? 0.898 -13.368 -19.684 1.00 42.54 94 GLU A O 3
ATOM 4618 N N . GLY A 1 95 ? 0.010 -12.054 -18.053 1.00 15.04 95 GLY A N 3
ATOM 4619 C CA . GLY A 1 95 ? -0.760 -11.195 -18.951 1.00 45.14 95 GLY A CA 3
ATOM 4620 C C . GLY A 1 95 ? 0.162 -10.383 -19.856 1.00 31.32 95 GLY A C 3
ATOM 4621 O O . GLY A 1 95 ? 0.820 -9.451 -19.381 1.00 32.33 95 GLY A O 3
ATOM 4625 N N . GLU A 1 96 ? 0.255 -10.801 -21.133 1.00 64.52 96 GLU A N 3
ATOM 4626 C CA . GLU A 1 96 ? 1.116 -10.182 -22.156 1.00 40.15 96 GLU A CA 3
ATOM 4627 C C . GLU A 1 96 ? 0.649 -8.737 -22.488 1.00 61.21 96 GLU A C 3
ATOM 4628 O O . GLU A 1 96 ? -0.098 -8.510 -23.446 1.00 55.25 96 GLU A O 3
ATOM 4640 N N . SER A 1 97 ? 1.088 -7.780 -21.634 1.00 61.43 97 SER A N 3
ATOM 4641 C CA . SER A 1 97 ? 0.730 -6.351 -21.717 1.00 31.14 97 SER A CA 3
ATOM 4642 C C . SER A 1 97 ? -0.803 -6.141 -21.595 1.00 41.25 97 SER A C 3
ATOM 4643 O O . SER A 1 97 ? -1.520 -6.135 -22.607 1.00 63.43 97 SER A O 3
ATOM 4651 N N . ILE A 1 98 ? -1.307 -6.010 -20.347 1.00 51.23 98 ILE A N 3
ATOM 4652 C CA . ILE A 1 98 ? -2.747 -5.772 -20.090 1.00 74.31 98 ILE A CA 3
ATOM 4653 C C . ILE A 1 98 ? -3.075 -4.294 -20.434 1.00 11.15 98 ILE A C 3
ATOM 4654 O O . ILE A 1 98 ? -3.021 -3.402 -19.574 1.00 44.40 98 ILE A O 3
ATOM 4670 N N . LEU A 1 99 ? -3.348 -4.050 -21.726 1.00 25.22 99 LEU A N 3
ATOM 4671 C CA . LEU A 1 99 ? -3.610 -2.702 -22.256 1.00 3.23 99 LEU A CA 3
ATOM 4672 C C . LEU A 1 99 ? -5.102 -2.367 -22.115 1.00 53.10 99 LEU A C 3
ATOM 4673 O O . LEU A 1 99 ? -5.918 -2.725 -22.972 1.00 21.24 99 LEU A O 3
ATOM 4689 N N . GLU A 1 100 ? -5.456 -1.729 -20.998 1.00 4.30 100 GLU A N 3
ATOM 4690 C CA . GLU A 1 100 ? -6.842 -1.329 -20.715 1.00 42.32 100 GLU A CA 3
ATOM 4691 C C . GLU A 1 100 ? -7.101 0.067 -21.330 1.00 5.25 100 GLU A C 3
ATOM 4692 O O . GLU A 1 100 ? -6.797 1.083 -20.675 1.00 14.44 100 GLU A O 3
ATOM 4705 N N . GLY A 1 1 ? -15.564 -10.706 7.297 1.00 14.43 1 GLY A N 4
ATOM 4706 C CA . GLY A 1 1 ? -14.503 -11.294 6.448 1.00 54.12 1 GLY A CA 4
ATOM 4707 C C . GLY A 1 1 ? -13.427 -12.004 7.250 1.00 14.11 1 GLY A C 4
ATOM 4708 O O . GLY A 1 1 ? -13.429 -11.972 8.485 1.00 31.41 1 GLY A O 4
ATOM 4714 N N . GLY A 1 2 ? -12.498 -12.648 6.539 1.00 61.24 2 GLY A N 4
ATOM 4715 C CA . GLY A 1 2 ? -11.392 -13.374 7.154 1.00 3.22 2 GLY A CA 4
ATOM 4716 C C . GLY A 1 2 ? -10.262 -13.562 6.176 1.00 63.24 2 GLY A C 4
ATOM 4717 O O . GLY A 1 2 ? -9.096 -13.334 6.508 1.00 21.22 2 GLY A O 4
ATOM 4721 N N . SER A 1 3 ? -10.621 -13.986 4.945 1.00 21.01 3 SER A N 4
ATOM 4722 C CA . SER A 1 3 ? -9.669 -14.181 3.841 1.00 32.21 3 SER A CA 4
ATOM 4723 C C . SER A 1 3 ? -8.982 -12.834 3.478 1.00 31.33 3 SER A C 4
ATOM 4724 O O . SER A 1 3 ? -9.660 -11.801 3.452 1.00 54.41 3 SER A O 4
ATOM 4732 N N . PRO A 1 4 ? -7.627 -12.817 3.215 1.00 54.44 4 PRO A N 4
ATOM 4733 C CA . PRO A 1 4 ? -6.858 -11.572 2.926 1.00 20.11 4 PRO A CA 4
ATOM 4734 C C . PRO A 1 4 ? -7.469 -10.662 1.836 1.00 74.23 4 PRO A C 4
ATOM 4735 O O . PRO A 1 4 ? -7.310 -9.447 1.901 1.00 64.40 4 PRO A O 4
ATOM 4746 N N . ASP A 1 5 ? -8.183 -11.259 0.853 1.00 61.51 5 ASP A N 4
ATOM 4747 C CA . ASP A 1 5 ? -8.817 -10.503 -0.261 1.00 5.31 5 ASP A CA 4
ATOM 4748 C C . ASP A 1 5 ? -10.048 -9.703 0.220 1.00 33.33 5 ASP A C 4
ATOM 4749 O O . ASP A 1 5 ? -10.361 -8.641 -0.327 1.00 54.35 5 ASP A O 4
ATOM 4758 N N . GLU A 1 6 ? -10.760 -10.246 1.225 1.00 42.33 6 GLU A N 4
ATOM 4759 C CA . GLU A 1 6 ? -11.905 -9.564 1.875 1.00 74.34 6 GLU A CA 4
ATOM 4760 C C . GLU A 1 6 ? -11.405 -8.357 2.685 1.00 35.54 6 GLU A C 4
ATOM 4761 O O . GLU A 1 6 ? -12.055 -7.302 2.728 1.00 33.24 6 GLU A O 4
ATOM 4773 N N . ASN A 1 7 ? -10.228 -8.541 3.313 1.00 11.13 7 ASN A N 4
ATOM 4774 C CA . ASN A 1 7 ? -9.537 -7.492 4.080 1.00 52.23 7 ASN A CA 4
ATOM 4775 C C . ASN A 1 7 ? -9.068 -6.360 3.134 1.00 33.44 7 ASN A C 4
ATOM 4776 O O . ASN A 1 7 ? -9.228 -5.177 3.446 1.00 71.31 7 ASN A O 4
ATOM 4787 N N . ILE A 1 8 ? -8.528 -6.763 1.958 1.00 14.24 8 ILE A N 4
ATOM 4788 C CA . ILE A 1 8 ? -8.151 -5.854 0.848 1.00 72.31 8 ILE A CA 4
ATOM 4789 C C . ILE A 1 8 ? -9.351 -4.981 0.435 1.00 15.51 8 ILE A C 4
ATOM 4790 O O . ILE A 1 8 ? -9.235 -3.758 0.368 1.00 41.42 8 ILE A O 4
ATOM 4806 N N . ALA A 1 9 ? -10.509 -5.639 0.224 1.00 71.44 9 ALA A N 4
ATOM 4807 C CA . ALA A 1 9 ? -11.752 -4.974 -0.214 1.00 21.25 9 ALA A CA 4
ATOM 4808 C C . ALA A 1 9 ? -12.237 -3.934 0.824 1.00 23.24 9 ALA A C 4
ATOM 4809 O O . ALA A 1 9 ? -12.791 -2.887 0.461 1.00 22.53 9 ALA A O 4
ATOM 4816 N N . LYS A 1 10 ? -11.982 -4.236 2.106 1.00 4.44 10 LYS A N 4
ATOM 4817 C CA . LYS A 1 10 ? -12.337 -3.372 3.245 1.00 63.41 10 LYS A CA 4
ATOM 4818 C C . LYS A 1 10 ? -11.469 -2.086 3.252 1.00 33.02 10 LYS A C 4
ATOM 4819 O O . LYS A 1 10 ? -11.985 -0.964 3.388 1.00 45.05 10 LYS A O 4
ATOM 4838 N N . PHE A 1 11 ? -10.145 -2.276 3.076 1.00 30.20 11 PHE A N 4
ATOM 4839 C CA . PHE A 1 11 ? -9.160 -1.169 2.961 1.00 1.15 11 PHE A CA 4
ATOM 4840 C C . PHE A 1 11 ? -9.335 -0.378 1.643 1.00 72.42 11 PHE A C 4
ATOM 4841 O O . PHE A 1 11 ? -8.938 0.786 1.558 1.00 13.03 11 PHE A O 4
ATOM 4858 N N . GLU A 1 12 ? -9.906 -1.045 0.625 1.00 24.42 12 GLU A N 4
ATOM 4859 C CA . GLU A 1 12 ? -10.090 -0.492 -0.734 1.00 72.10 12 GLU A CA 4
ATOM 4860 C C . GLU A 1 12 ? -11.235 0.547 -0.742 1.00 72.23 12 GLU A C 4
ATOM 4861 O O . GLU A 1 12 ? -11.160 1.559 -1.444 1.00 42.14 12 GLU A O 4
ATOM 4873 N N . LYS A 1 13 ? -12.299 0.292 0.042 1.00 11.35 13 LYS A N 4
ATOM 4874 C CA . LYS A 1 13 ? -13.387 1.277 0.222 1.00 40.31 13 LYS A CA 4
ATOM 4875 C C . LYS A 1 13 ? -12.883 2.466 1.063 1.00 51.13 13 LYS A C 4
ATOM 4876 O O . LYS A 1 13 ? -13.222 3.622 0.787 1.00 14.34 13 LYS A O 4
ATOM 4895 N N . ALA A 1 14 ? -12.064 2.148 2.088 1.00 74.52 14 ALA A N 4
ATOM 4896 C CA . ALA A 1 14 ? -11.395 3.162 2.936 1.00 3.22 14 ALA A CA 4
ATOM 4897 C C . ALA A 1 14 ? -10.426 4.034 2.107 1.00 61.01 14 ALA A C 4
ATOM 4898 O O . ALA A 1 14 ? -10.195 5.193 2.440 1.00 72.03 14 ALA A O 4
ATOM 4905 N N . TYR A 1 15 ? -9.874 3.431 1.033 1.00 10.52 15 TYR A N 4
ATOM 4906 C CA . TYR A 1 15 ? -9.019 4.112 0.043 1.00 40.04 15 TYR A CA 4
ATOM 4907 C C . TYR A 1 15 ? -9.820 5.149 -0.760 1.00 23.35 15 TYR A C 4
ATOM 4908 O O . TYR A 1 15 ? -9.358 6.272 -0.972 1.00 61.55 15 TYR A O 4
ATOM 4926 N N . LYS A 1 16 ? -11.015 4.739 -1.213 1.00 62.34 16 LYS A N 4
ATOM 4927 C CA . LYS A 1 16 ? -11.928 5.599 -1.986 1.00 11.42 16 LYS A CA 4
ATOM 4928 C C . LYS A 1 16 ? -12.442 6.776 -1.128 1.00 71.01 16 LYS A C 4
ATOM 4929 O O . LYS A 1 16 ? -12.540 7.901 -1.619 1.00 35.32 16 LYS A O 4
ATOM 4948 N N . LYS A 1 17 ? -12.742 6.503 0.152 1.00 53.43 17 LYS A N 4
ATOM 4949 C CA . LYS A 1 17 ? -13.205 7.529 1.109 1.00 23.55 17 LYS A CA 4
ATOM 4950 C C . LYS A 1 17 ? -12.080 8.543 1.396 1.00 55.45 17 LYS A C 4
ATOM 4951 O O . LYS A 1 17 ? -12.307 9.758 1.435 1.00 42.10 17 LYS A O 4
ATOM 4970 N N . ALA A 1 18 ? -10.865 8.006 1.551 1.00 71.00 18 ALA A N 4
ATOM 4971 C CA . ALA A 1 18 ? -9.618 8.777 1.698 1.00 44.11 18 ALA A CA 4
ATOM 4972 C C . ALA A 1 18 ? -9.381 9.714 0.489 1.00 3.14 18 ALA A C 4
ATOM 4973 O O . ALA A 1 18 ? -8.909 10.847 0.639 1.00 50.25 18 ALA A O 4
ATOM 4980 N N . GLU A 1 19 ? -9.721 9.184 -0.706 1.00 31.45 19 GLU A N 4
ATOM 4981 C CA . GLU A 1 19 ? -9.545 9.860 -2.009 1.00 14.10 19 GLU A CA 4
ATOM 4982 C C . GLU A 1 19 ? -10.552 11.027 -2.140 1.00 35.33 19 GLU A C 4
ATOM 4983 O O . GLU A 1 19 ? -10.231 12.070 -2.721 1.00 11.23 19 GLU A O 4
ATOM 4995 N N . GLU A 1 20 ? -11.762 10.836 -1.564 1.00 43.32 20 GLU A N 4
ATOM 4996 C CA . GLU A 1 20 ? -12.810 11.882 -1.484 1.00 21.33 20 GLU A CA 4
ATOM 4997 C C . GLU A 1 20 ? -12.367 13.031 -0.560 1.00 3.41 20 GLU A C 4
ATOM 4998 O O . GLU A 1 20 ? -12.615 14.206 -0.841 1.00 75.22 20 GLU A O 4
ATOM 5010 N N . LEU A 1 21 ? -11.684 12.655 0.532 1.00 41.23 21 LEU A N 4
ATOM 5011 C CA . LEU A 1 21 ? -11.143 13.602 1.523 1.00 71.35 21 LEU A CA 4
ATOM 5012 C C . LEU A 1 21 ? -9.852 14.277 1.023 1.00 65.14 21 LEU A C 4
ATOM 5013 O O . LEU A 1 21 ? -9.384 15.230 1.644 1.00 3.44 21 LEU A O 4
ATOM 5029 N N . ASN A 1 22 ? -9.273 13.735 -0.075 1.00 13.32 22 ASN A N 4
ATOM 5030 C CA . ASN A 1 22 ? -8.029 14.247 -0.714 1.00 2.35 22 ASN A CA 4
ATOM 5031 C C . ASN A 1 22 ? -6.830 14.161 0.267 1.00 54.55 22 ASN A C 4
ATOM 5032 O O . ASN A 1 22 ? -5.888 14.961 0.223 1.00 12.42 22 ASN A O 4
ATOM 5043 N N . GLN A 1 23 ? -6.875 13.153 1.145 1.00 12.50 23 GLN A N 4
ATOM 5044 C CA . GLN A 1 23 ? -5.816 12.890 2.133 1.00 33.13 23 GLN A CA 4
ATOM 5045 C C . GLN A 1 23 ? -5.015 11.678 1.663 1.00 11.25 23 GLN A C 4
ATOM 5046 O O . GLN A 1 23 ? -5.448 10.530 1.826 1.00 44.54 23 GLN A O 4
ATOM 5060 N N . GLY A 1 24 ? -3.862 11.965 1.032 1.00 14.11 24 GLY A N 4
ATOM 5061 C CA . GLY A 1 24 ? -2.987 10.940 0.483 1.00 22.23 24 GLY A CA 4
ATOM 5062 C C . GLY A 1 24 ? -2.290 10.109 1.551 1.00 32.43 24 GLY A C 4
ATOM 5063 O O . GLY A 1 24 ? -1.860 8.989 1.290 1.00 72.53 24 GLY A O 4
ATOM 5067 N N . GLU A 1 25 ? -2.152 10.684 2.754 1.00 1.33 25 GLU A N 4
ATOM 5068 C CA . GLU A 1 25 ? -1.643 9.962 3.941 1.00 0.55 25 GLU A CA 4
ATOM 5069 C C . GLU A 1 25 ? -2.531 8.731 4.240 1.00 42.02 25 GLU A C 4
ATOM 5070 O O . GLU A 1 25 ? -2.029 7.652 4.529 1.00 21.53 25 GLU A O 4
ATOM 5082 N N . LEU A 1 26 ? -3.856 8.924 4.085 1.00 31.44 26 LEU A N 4
ATOM 5083 C CA . LEU A 1 26 ? -4.866 7.869 4.255 1.00 60.24 26 LEU A CA 4
ATOM 5084 C C . LEU A 1 26 ? -4.813 6.875 3.067 1.00 64.31 26 LEU A C 4
ATOM 5085 O O . LEU A 1 26 ? -4.813 5.655 3.274 1.00 72.01 26 LEU A O 4
ATOM 5101 N N . MET A 1 27 ? -4.759 7.427 1.830 1.00 14.25 27 MET A N 4
ATOM 5102 C CA . MET A 1 27 ? -4.761 6.631 0.577 1.00 73.22 27 MET A CA 4
ATOM 5103 C C . MET A 1 27 ? -3.543 5.691 0.485 1.00 21.02 27 MET A C 4
ATOM 5104 O O . MET A 1 27 ? -3.658 4.541 0.023 1.00 21.03 27 MET A O 4
ATOM 5118 N N . GLY A 1 28 ? -2.393 6.208 0.934 1.00 54.01 28 GLY A N 4
ATOM 5119 C CA . GLY A 1 28 ? -1.142 5.468 0.923 1.00 20.32 28 GLY A CA 4
ATOM 5120 C C . GLY A 1 28 ? -1.165 4.309 1.906 1.00 14.11 28 GLY A C 4
ATOM 5121 O O . GLY A 1 28 ? -0.790 3.194 1.559 1.00 43.21 28 GLY A O 4
ATOM 5125 N N . ARG A 1 29 ? -1.649 4.586 3.136 1.00 32.42 29 ARG A N 4
ATOM 5126 C CA . ARG A 1 29 ? -1.784 3.576 4.211 1.00 52.33 29 ARG A CA 4
ATOM 5127 C C . ARG A 1 29 ? -2.809 2.494 3.820 1.00 3.01 29 ARG A C 4
ATOM 5128 O O . ARG A 1 29 ? -2.664 1.335 4.209 1.00 1.24 29 ARG A O 4
ATOM 5149 N N . ALA A 1 30 ? -3.819 2.887 3.025 1.00 12.12 30 ALA A N 4
ATOM 5150 C CA . ALA A 1 30 ? -4.851 1.968 2.510 1.00 2.54 30 ALA A CA 4
ATOM 5151 C C . ALA A 1 30 ? -4.228 0.919 1.567 1.00 72.31 30 ALA A C 4
ATOM 5152 O O . ALA A 1 30 ? -4.378 -0.290 1.782 1.00 65.14 30 ALA A O 4
ATOM 5159 N N . LEU A 1 31 ? -3.473 1.411 0.564 1.00 0.24 31 LEU A N 4
ATOM 5160 C CA . LEU A 1 31 ? -2.801 0.573 -0.456 1.00 44.55 31 LEU A CA 4
ATOM 5161 C C . LEU A 1 31 ? -1.646 -0.236 0.146 1.00 51.15 31 LEU A C 4
ATOM 5162 O O . LEU A 1 31 ? -1.326 -1.325 -0.335 1.00 13.04 31 LEU A O 4
ATOM 5178 N N . TYR A 1 32 ? -1.023 0.334 1.184 1.00 21.05 32 TYR A N 4
ATOM 5179 C CA . TYR A 1 32 ? 0.064 -0.311 1.926 1.00 1.21 32 TYR A CA 4
ATOM 5180 C C . TYR A 1 32 ? -0.457 -1.586 2.622 1.00 50.33 32 TYR A C 4
ATOM 5181 O O . TYR A 1 32 ? 0.156 -2.650 2.513 1.00 63.31 32 TYR A O 4
ATOM 5199 N N . ASN A 1 33 ? -1.613 -1.452 3.309 1.00 14.23 33 ASN A N 4
ATOM 5200 C CA . ASN A 1 33 ? -2.286 -2.572 4.010 1.00 64.43 33 ASN A CA 4
ATOM 5201 C C . ASN A 1 33 ? -2.735 -3.664 3.014 1.00 73.02 33 ASN A C 4
ATOM 5202 O O . ASN A 1 33 ? -2.595 -4.862 3.294 1.00 5.21 33 ASN A O 4
ATOM 5213 N N . ILE A 1 34 ? -3.264 -3.221 1.854 1.00 72.11 34 ILE A N 4
ATOM 5214 C CA . ILE A 1 34 ? -3.658 -4.105 0.738 1.00 61.55 34 ILE A CA 4
ATOM 5215 C C . ILE A 1 34 ? -2.434 -4.902 0.224 1.00 30.32 34 ILE A C 4
ATOM 5216 O O . ILE A 1 34 ? -2.521 -6.112 -0.014 1.00 32.11 34 ILE A O 4
ATOM 5232 N N . GLY A 1 35 ? -1.301 -4.192 0.087 1.00 32.14 35 GLY A N 4
ATOM 5233 C CA . GLY A 1 35 ? -0.054 -4.778 -0.401 1.00 71.55 35 GLY A CA 4
ATOM 5234 C C . GLY A 1 35 ? 0.514 -5.831 0.544 1.00 42.21 35 GLY A C 4
ATOM 5235 O O . GLY A 1 35 ? 1.062 -6.841 0.100 1.00 50.43 35 GLY A O 4
ATOM 5239 N N . LEU A 1 36 ? 0.366 -5.590 1.865 1.00 50.10 36 LEU A N 4
ATOM 5240 C CA . LEU A 1 36 ? 0.786 -6.540 2.916 1.00 64.33 36 LEU A CA 4
ATOM 5241 C C . LEU A 1 36 ? -0.033 -7.844 2.822 1.00 61.24 36 LEU A C 4
ATOM 5242 O O . LEU A 1 36 ? 0.516 -8.942 2.974 1.00 5.43 36 LEU A O 4
ATOM 5258 N N . GLU A 1 37 ? -1.343 -7.700 2.523 1.00 74.24 37 GLU A N 4
ATOM 5259 C CA . GLU A 1 37 ? -2.254 -8.844 2.346 1.00 60.53 37 GLU A CA 4
ATOM 5260 C C . GLU A 1 37 ? -1.859 -9.669 1.104 1.00 5.01 37 GLU A C 4
ATOM 5261 O O . GLU A 1 37 ? -1.735 -10.897 1.193 1.00 64.33 37 GLU A O 4
ATOM 5273 N N . LYS A 1 38 ? -1.614 -8.966 -0.021 1.00 23.42 38 LYS A N 4
ATOM 5274 C CA . LYS A 1 38 ? -1.176 -9.573 -1.296 1.00 64.14 38 LYS A CA 4
ATOM 5275 C C . LYS A 1 38 ? 0.133 -10.396 -1.137 1.00 53.12 38 LYS A C 4
ATOM 5276 O O . LYS A 1 38 ? 0.251 -11.494 -1.692 1.00 40.55 38 LYS A O 4
ATOM 5295 N N . ASN A 1 39 ? 1.090 -9.844 -0.363 1.00 32.41 39 ASN A N 4
ATOM 5296 C CA . ASN A 1 39 ? 2.438 -10.437 -0.155 1.00 61.35 39 ASN A CA 4
ATOM 5297 C C . ASN A 1 39 ? 2.323 -11.837 0.510 1.00 33.14 39 ASN A C 4
ATOM 5298 O O . ASN A 1 39 ? 3.015 -12.784 0.109 1.00 73.40 39 ASN A O 4
ATOM 5309 N N . LYS A 1 40 ? 1.396 -11.952 1.485 1.00 24.12 40 LYS A N 4
ATOM 5310 C CA . LYS A 1 40 ? 1.118 -13.221 2.209 1.00 71.51 40 LYS A CA 4
ATOM 5311 C C . LYS A 1 40 ? 0.532 -14.275 1.249 1.00 25.34 40 LYS A C 4
ATOM 5312 O O . LYS A 1 40 ? 0.882 -15.451 1.312 1.00 2.22 40 LYS A O 4
ATOM 5331 N N . MET A 1 41 ? -0.334 -13.808 0.331 1.00 10.11 41 MET A N 4
ATOM 5332 C CA . MET A 1 41 ? -1.086 -14.673 -0.614 1.00 24.51 41 MET A CA 4
ATOM 5333 C C . MET A 1 41 ? -0.178 -15.229 -1.725 1.00 31.54 41 MET A C 4
ATOM 5334 O O . MET A 1 41 ? -0.602 -16.101 -2.492 1.00 33.11 41 MET A O 4
ATOM 5348 N N . GLY A 1 42 ? 1.071 -14.718 -1.796 1.00 71.34 42 GLY A N 4
ATOM 5349 C CA . GLY A 1 42 ? 2.002 -15.055 -2.873 1.00 70.45 42 GLY A CA 4
ATOM 5350 C C . GLY A 1 42 ? 1.846 -14.130 -4.073 1.00 12.33 42 GLY A C 4
ATOM 5351 O O . GLY A 1 42 ? 2.573 -14.253 -5.061 1.00 64.00 42 GLY A O 4
ATOM 5355 N N . LYS A 1 43 ? 0.902 -13.177 -3.961 1.00 1.14 43 LYS A N 4
ATOM 5356 C CA . LYS A 1 43 ? 0.621 -12.156 -4.983 1.00 62.02 43 LYS A CA 4
ATOM 5357 C C . LYS A 1 43 ? 1.523 -10.942 -4.754 1.00 2.32 43 LYS A C 4
ATOM 5358 O O . LYS A 1 43 ? 1.069 -9.796 -4.641 1.00 15.44 43 LYS A O 4
ATOM 5377 N N . VAL A 1 44 ? 2.817 -11.234 -4.731 1.00 34.20 44 VAL A N 4
ATOM 5378 C CA . VAL A 1 44 ? 3.871 -10.291 -4.397 1.00 74.33 44 VAL A CA 4
ATOM 5379 C C . VAL A 1 44 ? 4.117 -9.309 -5.562 1.00 54.42 44 VAL A C 4
ATOM 5380 O O . VAL A 1 44 ? 4.559 -8.186 -5.340 1.00 21.34 44 VAL A O 4
ATOM 5393 N N . LYS A 1 45 ? 3.790 -9.744 -6.795 1.00 1.13 45 LYS A N 4
ATOM 5394 C CA . LYS A 1 45 ? 3.851 -8.884 -8.002 1.00 12.30 45 LYS A CA 4
ATOM 5395 C C . LYS A 1 45 ? 2.912 -7.669 -7.828 1.00 64.04 45 LYS A C 4
ATOM 5396 O O . LYS A 1 45 ? 3.305 -6.527 -8.090 1.00 0.45 45 LYS A O 4
ATOM 5415 N N . GLU A 1 46 ? 1.688 -7.954 -7.335 1.00 61.23 46 GLU A N 4
ATOM 5416 C CA . GLU A 1 46 ? 0.673 -6.928 -7.036 1.00 72.35 46 GLU A CA 4
ATOM 5417 C C . GLU A 1 46 ? 1.080 -6.116 -5.797 1.00 54.11 46 GLU A C 4
ATOM 5418 O O . GLU A 1 46 ? 0.932 -4.897 -5.789 1.00 62.34 46 GLU A O 4
ATOM 5430 N N . ALA A 1 47 ? 1.627 -6.818 -4.776 1.00 3.21 47 ALA A N 4
ATOM 5431 C CA . ALA A 1 47 ? 2.065 -6.205 -3.497 1.00 5.34 47 ALA A CA 4
ATOM 5432 C C . ALA A 1 47 ? 3.053 -5.048 -3.738 1.00 52.41 47 ALA A C 4
ATOM 5433 O O . ALA A 1 47 ? 2.895 -3.964 -3.163 1.00 12.13 47 ALA A O 4
ATOM 5440 N N . ILE A 1 48 ? 4.040 -5.312 -4.626 1.00 62.23 48 ILE A N 4
ATOM 5441 C CA . ILE A 1 48 ? 5.020 -4.324 -5.125 1.00 75.13 48 ILE A CA 4
ATOM 5442 C C . ILE A 1 48 ? 4.297 -3.080 -5.680 1.00 32.33 48 ILE A C 4
ATOM 5443 O O . ILE A 1 48 ? 4.564 -1.964 -5.243 1.00 1.51 48 ILE A O 4
ATOM 5459 N N . GLU A 1 49 ? 3.335 -3.323 -6.591 1.00 23.21 49 GLU A N 4
ATOM 5460 C CA . GLU A 1 49 ? 2.586 -2.260 -7.297 1.00 44.13 49 GLU A CA 4
ATOM 5461 C C . GLU A 1 49 ? 1.760 -1.393 -6.325 1.00 11.20 49 GLU A C 4
ATOM 5462 O O . GLU A 1 49 ? 1.632 -0.186 -6.535 1.00 45.21 49 GLU A O 4
ATOM 5474 N N . TYR A 1 50 ? 1.237 -2.012 -5.251 1.00 54.23 50 TYR A N 4
ATOM 5475 C CA . TYR A 1 50 ? 0.473 -1.298 -4.201 1.00 24.23 50 TYR A CA 4
ATOM 5476 C C . TYR A 1 50 ? 1.392 -0.459 -3.303 1.00 31.45 50 TYR A C 4
ATOM 5477 O O . TYR A 1 50 ? 1.001 0.626 -2.861 1.00 22.21 50 TYR A O 4
ATOM 5495 N N . PHE A 1 51 ? 2.600 -0.981 -3.026 1.00 2.10 51 PHE A N 4
ATOM 5496 C CA . PHE A 1 51 ? 3.629 -0.250 -2.251 1.00 13.25 51 PHE A CA 4
ATOM 5497 C C . PHE A 1 51 ? 4.237 0.883 -3.093 1.00 21.22 51 PHE A C 4
ATOM 5498 O O . PHE A 1 51 ? 4.715 1.864 -2.541 1.00 54.55 51 PHE A O 4
ATOM 5515 N N . LEU A 1 52 ? 4.239 0.704 -4.429 1.00 35.42 52 LEU A N 4
ATOM 5516 C CA . LEU A 1 52 ? 4.750 1.716 -5.383 1.00 73.11 52 LEU A CA 4
ATOM 5517 C C . LEU A 1 52 ? 3.779 2.900 -5.440 1.00 63.24 52 LEU A C 4
ATOM 5518 O O . LEU A 1 52 ? 4.203 4.058 -5.397 1.00 61.00 52 LEU A O 4
ATOM 5534 N N . ARG A 1 53 ? 2.469 2.576 -5.524 1.00 62.33 53 ARG A N 4
ATOM 5535 C CA . ARG A 1 53 ? 1.387 3.570 -5.457 1.00 11.42 53 ARG A CA 4
ATOM 5536 C C . ARG A 1 53 ? 1.460 4.311 -4.116 1.00 64.32 53 ARG A C 4
ATOM 5537 O O . ARG A 1 53 ? 1.541 5.536 -4.087 1.00 33.44 53 ARG A O 4
ATOM 5558 N N . ALA A 1 54 ? 1.502 3.520 -3.022 1.00 1.52 54 ALA A N 4
ATOM 5559 C CA . ALA A 1 54 ? 1.490 4.033 -1.645 1.00 73.41 54 ALA A CA 4
ATOM 5560 C C . ALA A 1 54 ? 2.654 5.003 -1.408 1.00 44.14 54 ALA A C 4
ATOM 5561 O O . ALA A 1 54 ? 2.438 6.135 -0.985 1.00 11.33 54 ALA A O 4
ATOM 5568 N N . LYS A 1 55 ? 3.869 4.553 -1.776 1.00 21.44 55 LYS A N 4
ATOM 5569 C CA . LYS A 1 55 ? 5.124 5.306 -1.581 1.00 44.31 55 LYS A CA 4
ATOM 5570 C C . LYS A 1 55 ? 5.133 6.602 -2.418 1.00 72.23 55 LYS A C 4
ATOM 5571 O O . LYS A 1 55 ? 5.648 7.628 -1.971 1.00 64.22 55 LYS A O 4
ATOM 5590 N N . LYS A 1 56 ? 4.542 6.527 -3.632 1.00 75.40 56 LYS A N 4
ATOM 5591 C CA . LYS A 1 56 ? 4.386 7.686 -4.551 1.00 13.25 56 LYS A CA 4
ATOM 5592 C C . LYS A 1 56 ? 3.456 8.750 -3.939 1.00 42.43 56 LYS A C 4
ATOM 5593 O O . LYS A 1 56 ? 3.723 9.960 -4.009 1.00 25.54 56 LYS A O 4
ATOM 5612 N N . VAL A 1 57 ? 2.367 8.270 -3.328 1.00 12.15 57 VAL A N 4
ATOM 5613 C CA . VAL A 1 57 ? 1.342 9.117 -2.715 1.00 3.43 57 VAL A CA 4
ATOM 5614 C C . VAL A 1 57 ? 1.890 9.768 -1.416 1.00 51.10 57 VAL A C 4
ATOM 5615 O O . VAL A 1 57 ? 1.653 10.954 -1.166 1.00 13.12 57 VAL A O 4
ATOM 5628 N N . PHE A 1 58 ? 2.671 8.985 -0.640 1.00 31.23 58 PHE A N 4
ATOM 5629 C CA . PHE A 1 58 ? 3.381 9.476 0.569 1.00 4.13 58 PHE A CA 4
ATOM 5630 C C . PHE A 1 58 ? 4.473 10.499 0.204 1.00 51.01 58 PHE A C 4
ATOM 5631 O O . PHE A 1 58 ? 4.756 11.420 0.975 1.00 74.24 58 PHE A O 4
ATOM 5648 N N . ASP A 1 59 ? 5.086 10.290 -0.973 1.00 61.41 59 ASP A N 4
ATOM 5649 C CA . ASP A 1 59 ? 6.127 11.176 -1.530 1.00 22.11 59 ASP A CA 4
ATOM 5650 C C . ASP A 1 59 ? 5.533 12.555 -1.825 1.00 23.30 59 ASP A C 4
ATOM 5651 O O . ASP A 1 59 ? 6.167 13.580 -1.587 1.00 75.35 59 ASP A O 4
ATOM 5660 N N . ALA A 1 60 ? 4.285 12.546 -2.324 1.00 21.52 60 ALA A N 4
ATOM 5661 C CA . ALA A 1 60 ? 3.522 13.771 -2.602 1.00 62.42 60 ALA A CA 4
ATOM 5662 C C . ALA A 1 60 ? 3.085 14.467 -1.291 1.00 1.54 60 ALA A C 4
ATOM 5663 O O . ALA A 1 60 ? 3.092 15.700 -1.213 1.00 54.44 60 ALA A O 4
ATOM 5670 N N . GLU A 1 61 ? 2.721 13.661 -0.262 1.00 44.24 61 GLU A N 4
ATOM 5671 C CA . GLU A 1 61 ? 2.356 14.172 1.086 1.00 11.33 61 GLU A CA 4
ATOM 5672 C C . GLU A 1 61 ? 3.599 14.633 1.873 1.00 71.21 61 GLU A C 4
ATOM 5673 O O . GLU A 1 61 ? 3.467 15.345 2.870 1.00 61.32 61 GLU A O 4
ATOM 5685 N N . HIS A 1 62 ? 4.793 14.219 1.393 1.00 41.30 62 HIS A N 4
ATOM 5686 C CA . HIS A 1 62 ? 6.087 14.408 2.085 1.00 21.32 62 HIS A CA 4
ATOM 5687 C C . HIS A 1 62 ? 6.094 13.685 3.454 1.00 21.23 62 HIS A C 4
ATOM 5688 O O . HIS A 1 62 ? 6.826 14.064 4.369 1.00 34.51 62 HIS A O 4
ATOM 5703 N N . ASP A 1 63 ? 5.287 12.603 3.539 1.00 24.23 63 ASP A N 4
ATOM 5704 C CA . ASP A 1 63 ? 5.215 11.714 4.703 1.00 24.43 63 ASP A CA 4
ATOM 5705 C C . ASP A 1 63 ? 6.371 10.703 4.600 1.00 30.20 63 ASP A C 4
ATOM 5706 O O . ASP A 1 63 ? 6.250 9.656 3.947 1.00 61.01 63 ASP A O 4
ATOM 5715 N N . THR A 1 64 ? 7.519 11.085 5.198 1.00 50.02 64 THR A N 4
ATOM 5716 C CA . THR A 1 64 ? 8.785 10.322 5.124 1.00 32.24 64 THR A CA 4
ATOM 5717 C C . THR A 1 64 ? 8.670 8.926 5.770 1.00 14.34 64 THR A C 4
ATOM 5718 O O . THR A 1 64 ? 9.372 7.995 5.361 1.00 42.31 64 THR A O 4
ATOM 5729 N N . ASP A 1 65 ? 7.765 8.799 6.757 1.00 52.35 65 ASP A N 4
ATOM 5730 C CA . ASP A 1 65 ? 7.524 7.538 7.469 1.00 32.54 65 ASP A CA 4
ATOM 5731 C C . ASP A 1 65 ? 6.873 6.508 6.550 1.00 3.50 65 ASP A C 4
ATOM 5732 O O . ASP A 1 65 ? 7.277 5.356 6.542 1.00 72.45 65 ASP A O 4
ATOM 5741 N N . GLY A 1 66 ? 5.873 6.954 5.788 1.00 40.21 66 GLY A N 4
ATOM 5742 C CA . GLY A 1 66 ? 5.151 6.076 4.884 1.00 61.23 66 GLY A CA 4
ATOM 5743 C C . GLY A 1 66 ? 5.961 5.735 3.646 1.00 63.15 66 GLY A C 4
ATOM 5744 O O . GLY A 1 66 ? 5.866 4.619 3.124 1.00 12.11 66 GLY A O 4
ATOM 5748 N N . ALA A 1 67 ? 6.754 6.714 3.176 1.00 64.11 67 ALA A N 4
ATOM 5749 C CA . ALA A 1 67 ? 7.652 6.536 2.022 1.00 23.21 67 ALA A CA 4
ATOM 5750 C C . ALA A 1 67 ? 8.712 5.458 2.318 1.00 52.01 67 ALA A C 4
ATOM 5751 O O . ALA A 1 67 ? 8.959 4.573 1.487 1.00 21.30 67 ALA A O 4
ATOM 5758 N N . ARG A 1 68 ? 9.295 5.514 3.535 1.00 1.32 68 ARG A N 4
ATOM 5759 C CA . ARG A 1 68 ? 10.312 4.535 3.995 1.00 24.12 68 ARG A CA 4
ATOM 5760 C C . ARG A 1 68 ? 9.662 3.164 4.308 1.00 14.33 68 ARG A C 4
ATOM 5761 O O . ARG A 1 68 ? 10.288 2.118 4.144 1.00 34.44 68 ARG A O 4
ATOM 5782 N N . ARG A 1 69 ? 8.394 3.213 4.751 1.00 53.35 69 ARG A N 4
ATOM 5783 C CA . ARG A 1 69 ? 7.614 2.044 5.215 1.00 42.13 69 ARG A CA 4
ATOM 5784 C C . ARG A 1 69 ? 7.300 1.120 4.033 1.00 74.33 69 ARG A C 4
ATOM 5785 O O . ARG A 1 69 ? 7.527 -0.093 4.087 1.00 51.10 69 ARG A O 4
ATOM 5806 N N . ALA A 1 70 ? 6.792 1.751 2.957 1.00 34.15 70 ALA A N 4
ATOM 5807 C CA . ALA A 1 70 ? 6.434 1.079 1.704 1.00 73.35 70 ALA A CA 4
ATOM 5808 C C . ALA A 1 70 ? 7.697 0.655 0.935 1.00 70.05 70 ALA A C 4
ATOM 5809 O O . ALA A 1 70 ? 7.673 -0.361 0.252 1.00 31.11 70 ALA A O 4
ATOM 5816 N N . ALA A 1 71 ? 8.793 1.440 1.073 1.00 32.42 71 ALA A N 4
ATOM 5817 C CA . ALA A 1 71 ? 10.108 1.128 0.457 1.00 54.15 71 ALA A CA 4
ATOM 5818 C C . ALA A 1 71 ? 10.749 -0.123 1.078 1.00 73.12 71 ALA A C 4
ATOM 5819 O O . ALA A 1 71 ? 11.357 -0.936 0.378 1.00 22.42 71 ALA A O 4
ATOM 5826 N N . LYS A 1 72 ? 10.607 -0.249 2.405 1.00 4.41 72 LYS A N 4
ATOM 5827 C CA . LYS A 1 72 ? 11.172 -1.368 3.174 1.00 21.32 72 LYS A CA 4
ATOM 5828 C C . LYS A 1 72 ? 10.364 -2.649 2.901 1.00 13.43 72 LYS A C 4
ATOM 5829 O O . LYS A 1 72 ? 10.932 -3.733 2.747 1.00 34.31 72 LYS A O 4
ATOM 5848 N N . SER A 1 73 ? 9.026 -2.495 2.855 1.00 13.13 73 SER A N 4
ATOM 5849 C CA . SER A 1 73 ? 8.091 -3.586 2.518 1.00 33.45 73 SER A CA 4
ATOM 5850 C C . SER A 1 73 ? 8.245 -4.025 1.048 1.00 30.35 73 SER A C 4
ATOM 5851 O O . SER A 1 73 ? 7.958 -5.179 0.708 1.00 62.34 73 SER A O 4
ATOM 5859 N N . LEU A 1 74 ? 8.670 -3.077 0.189 1.00 42.22 74 LEU A N 4
ATOM 5860 C CA . LEU A 1 74 ? 9.079 -3.361 -1.203 1.00 4.43 74 LEU A CA 4
ATOM 5861 C C . LEU A 1 74 ? 10.276 -4.316 -1.213 1.00 13.54 74 LEU A C 4
ATOM 5862 O O . LEU A 1 74 ? 10.225 -5.345 -1.872 1.00 2.50 74 LEU A O 4
ATOM 5878 N N . SER A 1 75 ? 11.320 -3.967 -0.435 1.00 34.00 75 SER A N 4
ATOM 5879 C CA . SER A 1 75 ? 12.540 -4.786 -0.301 1.00 32.41 75 SER A CA 4
ATOM 5880 C C . SER A 1 75 ? 12.192 -6.214 0.180 1.00 42.25 75 SER A C 4
ATOM 5881 O O . SER A 1 75 ? 12.654 -7.209 -0.395 1.00 13.23 75 SER A O 4
ATOM 5889 N N . GLU A 1 76 ? 11.308 -6.266 1.196 1.00 1.20 76 GLU A N 4
ATOM 5890 C CA . GLU A 1 76 ? 10.778 -7.495 1.800 1.00 0.12 76 GLU A CA 4
ATOM 5891 C C . GLU A 1 76 ? 9.958 -8.321 0.779 1.00 21.24 76 GLU A C 4
ATOM 5892 O O . GLU A 1 76 ? 9.956 -9.556 0.828 1.00 2.52 76 GLU A O 4
ATOM 5904 N N . ALA A 1 77 ? 9.274 -7.618 -0.146 1.00 62.44 77 ALA A N 4
ATOM 5905 C CA . ALA A 1 77 ? 8.461 -8.238 -1.199 1.00 12.13 77 ALA A CA 4
ATOM 5906 C C . ALA A 1 77 ? 9.368 -8.853 -2.291 1.00 54.21 77 ALA A C 4
ATOM 5907 O O . ALA A 1 77 ? 9.201 -10.024 -2.659 1.00 23.11 77 ALA A O 4
ATOM 5914 N N . TYR A 1 78 ? 10.375 -8.063 -2.751 1.00 63.05 78 TYR A N 4
ATOM 5915 C CA . TYR A 1 78 ? 11.290 -8.461 -3.849 1.00 65.40 78 TYR A CA 4
ATOM 5916 C C . TYR A 1 78 ? 12.046 -9.777 -3.536 1.00 10.04 78 TYR A C 4
ATOM 5917 O O . TYR A 1 78 ? 12.445 -10.485 -4.459 1.00 73.22 78 TYR A O 4
ATOM 5935 N N . GLN A 1 79 ? 12.202 -10.085 -2.230 1.00 4.40 79 GLN A N 4
ATOM 5936 C CA . GLN A 1 79 ? 12.824 -11.342 -1.739 1.00 24.10 79 GLN A CA 4
ATOM 5937 C C . GLN A 1 79 ? 12.113 -12.593 -2.308 1.00 64.13 79 GLN A C 4
ATOM 5938 O O . GLN A 1 79 ? 12.760 -13.556 -2.733 1.00 55.20 79 GLN A O 4
ATOM 5952 N N . LYS A 1 80 ? 10.770 -12.543 -2.317 1.00 43.42 80 LYS A N 4
ATOM 5953 C CA . LYS A 1 80 ? 9.906 -13.643 -2.806 1.00 34.22 80 LYS A CA 4
ATOM 5954 C C . LYS A 1 80 ? 9.971 -13.736 -4.344 1.00 75.44 80 LYS A C 4
ATOM 5955 O O . LYS A 1 80 ? 9.901 -14.833 -4.911 1.00 51.33 80 LYS A O 4
ATOM 5974 N N . VAL A 1 81 ? 10.145 -12.572 -4.989 1.00 23.15 81 VAL A N 4
ATOM 5975 C CA . VAL A 1 81 ? 10.233 -12.448 -6.457 1.00 63.32 81 VAL A CA 4
ATOM 5976 C C . VAL A 1 81 ? 11.559 -13.060 -6.982 1.00 71.52 81 VAL A C 4
ATOM 5977 O O . VAL A 1 81 ? 11.615 -13.550 -8.113 1.00 22.13 81 VAL A O 4
ATOM 5990 N N . GLU A 1 82 ? 12.607 -13.048 -6.124 1.00 11.25 82 GLU A N 4
ATOM 5991 C CA . GLU A 1 82 ? 13.913 -13.710 -6.410 1.00 40.42 82 GLU A CA 4
ATOM 5992 C C . GLU A 1 82 ? 13.750 -15.234 -6.586 1.00 72.51 82 GLU A C 4
ATOM 5993 O O . GLU A 1 82 ? 14.552 -15.877 -7.270 1.00 60.25 82 GLU A O 4
ATOM 6005 N N . GLY A 1 83 ? 12.687 -15.775 -5.972 1.00 30.33 83 GLY A N 4
ATOM 6006 C CA . GLY A 1 83 ? 12.460 -17.215 -5.874 1.00 22.30 83 GLY A CA 4
ATOM 6007 C C . GLY A 1 83 ? 12.716 -17.726 -4.464 1.00 33.33 83 GLY A C 4
ATOM 6008 O O . GLY A 1 83 ? 12.591 -18.925 -4.197 1.00 52.44 83 GLY A O 4
ATOM 6012 N N . SER A 1 84 ? 13.087 -16.793 -3.556 1.00 20.04 84 SER A N 4
ATOM 6013 C CA . SER A 1 84 ? 13.329 -17.085 -2.148 1.00 63.31 84 SER A CA 4
ATOM 6014 C C . SER A 1 84 ? 12.013 -16.889 -1.369 1.00 62.31 84 SER A C 4
ATOM 6015 O O . SER A 1 84 ? 11.719 -15.803 -0.854 1.00 70.32 84 SER A O 4
ATOM 6023 N N . GLY A 1 85 ? 11.187 -17.947 -1.379 1.00 11.11 85 GLY A N 4
ATOM 6024 C CA . GLY A 1 85 ? 9.923 -17.984 -0.644 1.00 21.13 85 GLY A CA 4
ATOM 6025 C C . GLY A 1 85 ? 10.086 -18.726 0.673 1.00 1.50 85 GLY A C 4
ATOM 6026 O O . GLY A 1 85 ? 10.878 -18.299 1.524 1.00 2.23 85 GLY A O 4
ATOM 6030 N N . ASP A 1 86 ? 9.299 -19.815 0.863 1.00 34.42 86 ASP A N 4
ATOM 6031 C CA . ASP A 1 86 ? 9.425 -20.791 1.999 1.00 73.43 86 ASP A CA 4
ATOM 6032 C C . ASP A 1 86 ? 9.004 -20.209 3.367 1.00 1.14 86 ASP A C 4
ATOM 6033 O O . ASP A 1 86 ? 8.653 -20.967 4.278 1.00 2.22 86 ASP A O 4
ATOM 6042 N N . LYS A 1 87 ? 9.028 -18.881 3.499 1.00 0.23 87 LYS A N 4
ATOM 6043 C CA . LYS A 1 87 ? 8.756 -18.179 4.753 1.00 43.31 87 LYS A CA 4
ATOM 6044 C C . LYS A 1 87 ? 7.273 -17.778 4.788 1.00 70.51 87 LYS A C 4
ATOM 6045 O O . LYS A 1 87 ? 6.910 -16.656 4.413 1.00 43.24 87 LYS A O 4
ATOM 6064 N N . GLY A 1 88 ? 6.414 -18.741 5.169 1.00 70.14 88 GLY A N 4
ATOM 6065 C CA . GLY A 1 88 ? 4.985 -18.490 5.351 1.00 12.15 88 GLY A CA 4
ATOM 6066 C C . GLY A 1 88 ? 4.747 -17.687 6.610 1.00 73.40 88 GLY A C 4
ATOM 6067 O O . GLY A 1 88 ? 4.524 -18.263 7.676 1.00 64.35 88 GLY A O 4
ATOM 6071 N N . LYS A 1 89 ? 4.865 -16.355 6.502 1.00 11.45 89 LYS A N 4
ATOM 6072 C CA . LYS A 1 89 ? 4.783 -15.446 7.648 1.00 62.40 89 LYS A CA 4
ATOM 6073 C C . LYS A 1 89 ? 3.342 -14.936 7.836 1.00 31.41 89 LYS A C 4
ATOM 6074 O O . LYS A 1 89 ? 2.939 -13.947 7.211 1.00 72.03 89 LYS A O 4
ATOM 6093 N N . ILE A 1 90 ? 2.584 -15.697 8.652 1.00 72.40 90 ILE A N 4
ATOM 6094 C CA . ILE A 1 90 ? 1.255 -15.325 9.182 1.00 44.24 90 ILE A CA 4
ATOM 6095 C C . ILE A 1 90 ? 0.286 -14.826 8.085 1.00 34.22 90 ILE A C 4
ATOM 6096 O O . ILE A 1 90 ? 0.157 -13.619 7.844 1.00 71.03 90 ILE A O 4
ATOM 6112 N N . PHE A 1 91 ? -0.355 -15.788 7.411 1.00 41.43 91 PHE A N 4
ATOM 6113 C CA . PHE A 1 91 ? -1.387 -15.527 6.384 1.00 31.02 91 PHE A CA 4
ATOM 6114 C C . PHE A 1 91 ? -2.633 -14.867 7.007 1.00 35.13 91 PHE A C 4
ATOM 6115 O O . PHE A 1 91 ? -3.337 -14.090 6.352 1.00 2.40 91 PHE A O 4
ATOM 6132 N N . GLN A 1 92 ? -2.882 -15.193 8.279 1.00 45.00 92 GLN A N 4
ATOM 6133 C CA . GLN A 1 92 ? -3.996 -14.648 9.061 1.00 20.55 92 GLN A CA 4
ATOM 6134 C C . GLN A 1 92 ? -3.463 -13.760 10.209 1.00 42.11 92 GLN A C 4
ATOM 6135 O O . GLN A 1 92 ? -3.296 -14.209 11.348 1.00 51.44 92 GLN A O 4
ATOM 6149 N N . LYS A 1 93 ? -3.129 -12.494 9.886 1.00 14.01 93 LYS A N 4
ATOM 6150 C CA . LYS A 1 93 ? -2.770 -11.480 10.905 1.00 12.23 93 LYS A CA 4
ATOM 6151 C C . LYS A 1 93 ? -4.060 -10.985 11.591 1.00 71.22 93 LYS A C 4
ATOM 6152 O O . LYS A 1 93 ? -4.594 -9.906 11.294 1.00 65.02 93 LYS A O 4
ATOM 6171 N N . GLU A 1 94 ? -4.573 -11.857 12.481 1.00 41.33 94 GLU A N 4
ATOM 6172 C CA . GLU A 1 94 ? -5.827 -11.672 13.217 1.00 21.21 94 GLU A CA 4
ATOM 6173 C C . GLU A 1 94 ? -5.510 -11.177 14.641 1.00 30.41 94 GLU A C 4
ATOM 6174 O O . GLU A 1 94 ? -5.337 -11.955 15.584 1.00 42.42 94 GLU A O 4
ATOM 6186 N N . GLY A 1 95 ? -5.375 -9.851 14.751 1.00 1.41 95 GLY A N 4
ATOM 6187 C CA . GLY A 1 95 ? -5.057 -9.183 16.008 1.00 73.23 95 GLY A CA 4
ATOM 6188 C C . GLY A 1 95 ? -5.676 -7.802 16.049 1.00 64.31 95 GLY A C 4
ATOM 6189 O O . GLY A 1 95 ? -5.101 -6.848 15.500 1.00 45.55 95 GLY A O 4
ATOM 6193 N N . GLU A 1 96 ? -6.871 -7.702 16.663 1.00 41.10 96 GLU A N 4
ATOM 6194 C CA . GLU A 1 96 ? -7.630 -6.450 16.749 1.00 43.01 96 GLU A CA 4
ATOM 6195 C C . GLU A 1 96 ? -7.019 -5.532 17.829 1.00 74.41 96 GLU A C 4
ATOM 6196 O O . GLU A 1 96 ? -7.396 -5.572 19.004 1.00 43.34 96 GLU A O 4
ATOM 6208 N N . SER A 1 97 ? -5.989 -4.799 17.415 1.00 53.45 97 SER A N 4
ATOM 6209 C CA . SER A 1 97 ? -5.382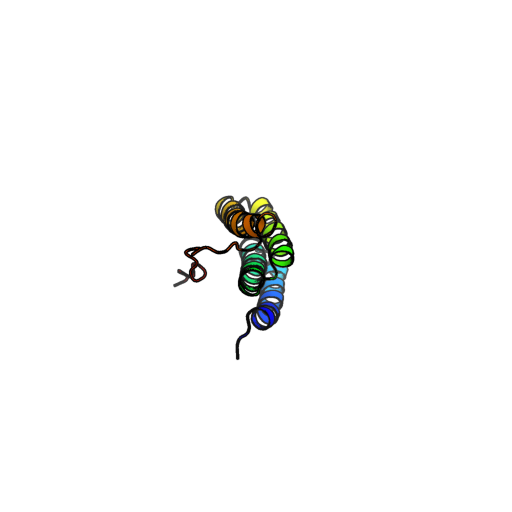 -3.703 18.177 1.00 62.25 97 SER A CA 4
ATOM 6210 C C . SER A 1 97 ? -5.561 -2.385 17.392 1.00 71.03 97 SER A C 4
ATOM 6211 O O . SER A 1 97 ? -5.290 -1.300 17.909 1.00 0.21 97 SER A O 4
ATOM 6219 N N . ILE A 1 98 ? -6.039 -2.508 16.130 1.00 5.54 98 ILE A N 4
ATOM 6220 C CA . ILE A 1 98 ? -6.254 -1.386 15.218 1.00 43.43 98 ILE A CA 4
ATOM 6221 C C . ILE A 1 98 ? -7.570 -0.689 15.604 1.00 11.05 98 ILE A C 4
ATOM 6222 O O . ILE A 1 98 ? -8.613 -1.343 15.691 1.00 44.51 98 ILE A O 4
ATOM 6238 N N . LEU A 1 99 ? -7.503 0.626 15.852 1.00 43.04 99 LEU A N 4
ATOM 6239 C CA . LEU A 1 99 ? -8.672 1.483 16.151 1.00 11.21 99 LEU A CA 4
ATOM 6240 C C . LEU A 1 99 ? -8.563 2.765 15.307 1.00 13.42 99 LEU A C 4
ATOM 6241 O O . LEU A 1 99 ? -7.482 3.050 14.771 1.00 24.43 99 LEU A O 4
ATOM 6257 N N . GLU A 1 100 ? -9.667 3.525 15.190 1.00 23.13 100 GLU A N 4
ATOM 6258 C CA . GLU A 1 100 ? -9.685 4.791 14.434 1.00 31.12 100 GLU A CA 4
ATOM 6259 C C . GLU A 1 100 ? -10.960 5.589 14.816 1.00 31.25 100 GLU A C 4
ATOM 6260 O O . GLU A 1 100 ? -11.988 5.481 14.111 1.00 31.52 100 GLU A O 4
ATOM 6273 N N . GLY A 1 1 ? -12.737 -14.231 10.534 1.00 15.13 1 GLY A N 5
ATOM 6274 C CA . GLY A 1 1 ? -11.970 -13.914 9.301 1.00 72.14 1 GLY A CA 5
ATOM 6275 C C . GLY A 1 1 ? -12.402 -14.733 8.094 1.00 34.11 1 GLY A C 5
ATOM 6276 O O . GLY A 1 1 ? -13.380 -15.490 8.161 1.00 30.11 1 GLY A O 5
ATOM 6282 N N . GLY A 1 2 ? -11.671 -14.566 6.988 1.00 74.04 2 GLY A N 5
ATOM 6283 C CA . GLY A 1 2 ? -11.935 -15.289 5.751 1.00 10.21 2 GLY A CA 5
ATOM 6284 C C . GLY A 1 2 ? -10.871 -14.996 4.712 1.00 72.33 2 GLY A C 5
ATOM 6285 O O . GLY A 1 2 ? -9.687 -14.880 5.066 1.00 1.44 2 GLY A O 5
ATOM 6289 N N . SER A 1 3 ? -11.289 -14.875 3.444 1.00 3.53 3 SER A N 5
ATOM 6290 C CA . SER A 1 3 ? -10.400 -14.554 2.319 1.00 61.03 3 SER A CA 5
ATOM 6291 C C . SER A 1 3 ? -9.687 -13.194 2.552 1.00 74.44 3 SER A C 5
ATOM 6292 O O . SER A 1 3 ? -10.331 -12.245 3.012 1.00 34.03 3 SER A O 5
ATOM 6300 N N . PRO A 1 4 ? -8.349 -13.082 2.252 1.00 12.25 4 PRO A N 5
ATOM 6301 C CA . PRO A 1 4 ? -7.600 -11.799 2.389 1.00 22.54 4 PRO A CA 5
ATOM 6302 C C . PRO A 1 4 ? -8.211 -10.679 1.527 1.00 74.51 4 PRO A C 5
ATOM 6303 O O . PRO A 1 4 ? -8.146 -9.507 1.884 1.00 50.34 4 PRO A O 5
ATOM 6314 N N . ASP A 1 5 ? -8.849 -11.099 0.422 1.00 12.22 5 ASP A N 5
ATOM 6315 C CA . ASP A 1 5 ? -9.578 -10.216 -0.515 1.00 64.12 5 ASP A CA 5
ATOM 6316 C C . ASP A 1 5 ? -10.722 -9.460 0.182 1.00 2.34 5 ASP A C 5
ATOM 6317 O O . ASP A 1 5 ? -10.998 -8.308 -0.152 1.00 32.41 5 ASP A O 5
ATOM 6326 N N . GLU A 1 6 ? -11.399 -10.137 1.127 1.00 1.31 6 GLU A N 5
ATOM 6327 C CA . GLU A 1 6 ? -12.482 -9.536 1.929 1.00 72.31 6 GLU A CA 5
ATOM 6328 C C . GLU A 1 6 ? -11.953 -8.364 2.763 1.00 73.12 6 GLU A C 5
ATOM 6329 O O . GLU A 1 6 ? -12.584 -7.321 2.828 1.00 33.11 6 GLU A O 5
ATOM 6341 N N . ASN A 1 7 ? -10.771 -8.556 3.363 1.00 23.42 7 ASN A N 5
ATOM 6342 C CA . ASN A 1 7 ? -10.099 -7.527 4.187 1.00 65.22 7 ASN A CA 5
ATOM 6343 C C . ASN A 1 7 ? -9.624 -6.364 3.298 1.00 5.21 7 ASN A C 5
ATOM 6344 O O . ASN A 1 7 ? -9.773 -5.194 3.655 1.00 12.15 7 ASN A O 5
ATOM 6355 N N . ILE A 1 8 ? -9.093 -6.729 2.111 1.00 44.13 8 ILE A N 5
ATOM 6356 C CA . ILE A 1 8 ? -8.684 -5.782 1.057 1.00 12.11 8 ILE A CA 5
ATOM 6357 C C . ILE A 1 8 ? -9.879 -4.907 0.614 1.00 14.33 8 ILE A C 5
ATOM 6358 O O . ILE A 1 8 ? -9.705 -3.719 0.374 1.00 1.30 8 ILE A O 5
ATOM 6374 N N . ALA A 1 9 ? -11.091 -5.505 0.578 1.00 45.45 9 ALA A N 5
ATOM 6375 C CA . ALA A 1 9 ? -12.340 -4.803 0.219 1.00 71.01 9 ALA A CA 5
ATOM 6376 C C . ALA A 1 9 ? -12.661 -3.662 1.205 1.00 33.10 9 ALA A C 5
ATOM 6377 O O . ALA A 1 9 ? -13.191 -2.617 0.806 1.00 64.34 9 ALA A O 5
ATOM 6384 N N . LYS A 1 10 ? -12.322 -3.875 2.491 1.00 0.34 10 LYS A N 5
ATOM 6385 C CA . LYS A 1 10 ? -12.469 -2.855 3.540 1.00 74.32 10 LYS A CA 5
ATOM 6386 C C . LYS A 1 10 ? -11.439 -1.731 3.340 1.00 24.10 10 LYS A C 5
ATOM 6387 O O . LYS A 1 10 ? -11.738 -0.568 3.611 1.00 72.35 10 LYS A O 5
ATOM 6406 N N . PHE A 1 11 ? -10.233 -2.100 2.866 1.00 43.11 11 PHE A N 5
ATOM 6407 C CA . PHE A 1 11 ? -9.146 -1.138 2.583 1.00 31.03 11 PHE A CA 5
ATOM 6408 C C . PHE A 1 11 ? -9.422 -0.347 1.297 1.00 3.00 11 PHE A C 5
ATOM 6409 O O . PHE A 1 11 ? -8.927 0.762 1.143 1.00 43.34 11 PHE A O 5
ATOM 6426 N N . GLU A 1 12 ? -10.185 -0.952 0.369 1.00 73.21 12 GLU A N 5
ATOM 6427 C CA . GLU A 1 12 ? -10.620 -0.303 -0.881 1.00 3.12 12 GLU A CA 5
ATOM 6428 C C . GLU A 1 12 ? -11.739 0.703 -0.581 1.00 64.41 12 GLU A C 5
ATOM 6429 O O . GLU A 1 12 ? -11.772 1.777 -1.169 1.00 41.42 12 GLU A O 5
ATOM 6441 N N . LYS A 1 13 ? -12.642 0.349 0.357 1.00 13.21 13 LYS A N 5
ATOM 6442 C CA . LYS A 1 13 ? -13.705 1.258 0.826 1.00 10.22 13 LYS A CA 5
ATOM 6443 C C . LYS A 1 13 ? -13.075 2.390 1.661 1.00 64.20 13 LYS A C 5
ATOM 6444 O O . LYS A 1 13 ? -13.513 3.538 1.584 1.00 24.02 13 LYS A O 5
ATOM 6463 N N . ALA A 1 14 ? -12.023 2.048 2.433 1.00 3.03 14 ALA A N 5
ATOM 6464 C CA . ALA A 1 14 ? -11.239 3.028 3.205 1.00 34.42 14 ALA A CA 5
ATOM 6465 C C . ALA A 1 14 ? -10.447 3.944 2.266 1.00 13.25 14 ALA A C 5
ATOM 6466 O O . ALA A 1 14 ? -10.278 5.131 2.545 1.00 31.31 14 ALA A O 5
ATOM 6473 N N . TYR A 1 15 ? -9.968 3.363 1.157 1.00 51.24 15 TYR A N 5
ATOM 6474 C CA . TYR A 1 15 ? -9.232 4.085 0.115 1.00 41.22 15 TYR A CA 5
ATOM 6475 C C . TYR A 1 15 ? -10.146 5.110 -0.546 1.00 53.02 15 TYR A C 5
ATOM 6476 O O . TYR A 1 15 ? -9.761 6.259 -0.706 1.00 1.42 15 TYR A O 5
ATOM 6494 N N . LYS A 1 16 ? -11.362 4.664 -0.905 1.00 71.20 16 LYS A N 5
ATOM 6495 C CA . LYS A 1 16 ? -12.352 5.496 -1.597 1.00 72.10 16 LYS A CA 5
ATOM 6496 C C . LYS A 1 16 ? -12.925 6.576 -0.680 1.00 3.32 16 LYS A C 5
ATOM 6497 O O . LYS A 1 16 ? -13.221 7.668 -1.150 1.00 14.50 16 LYS A O 5
ATOM 6516 N N . LYS A 1 17 ? -13.043 6.272 0.624 1.00 45.02 17 LYS A N 5
ATOM 6517 C CA . LYS A 1 17 ? -13.505 7.242 1.630 1.00 41.44 17 LYS A CA 5
ATOM 6518 C C . LYS A 1 17 ? -12.461 8.363 1.785 1.00 42.12 17 LYS A C 5
ATOM 6519 O O . LYS A 1 17 ? -12.791 9.552 1.741 1.00 35.14 17 LYS A O 5
ATOM 6538 N N . ALA A 1 18 ? -11.189 7.948 1.893 1.00 54.11 18 ALA A N 5
ATOM 6539 C CA . ALA A 1 18 ? -10.034 8.855 1.938 1.00 40.34 18 ALA A CA 5
ATOM 6540 C C . ALA A 1 18 ? -9.836 9.602 0.595 1.00 35.40 18 ALA A C 5
ATOM 6541 O O . ALA A 1 18 ? -9.258 10.675 0.578 1.00 65.02 18 ALA A O 5
ATOM 6548 N N . GLU A 1 19 ? -10.283 8.986 -0.518 1.00 61.23 19 GLU A N 5
ATOM 6549 C CA . GLU A 1 19 ? -10.170 9.544 -1.889 1.00 14.33 19 GLU A CA 5
ATOM 6550 C C . GLU A 1 19 ? -11.208 10.656 -2.122 1.00 44.52 19 GLU A C 5
ATOM 6551 O O . GLU A 1 19 ? -10.927 11.653 -2.803 1.00 10.13 19 GLU A O 5
ATOM 6563 N N . GLU A 1 20 ? -12.405 10.490 -1.528 1.00 63.35 20 GLU A N 5
ATOM 6564 C CA . GLU A 1 20 ? -13.467 11.517 -1.580 1.00 65.33 20 GLU A CA 5
ATOM 6565 C C . GLU A 1 20 ? -13.097 12.723 -0.698 1.00 11.13 20 GLU A C 5
ATOM 6566 O O . GLU A 1 20 ? -13.476 13.860 -0.989 1.00 74.34 20 GLU A O 5
ATOM 6578 N N . LEU A 1 21 ? -12.383 12.440 0.398 1.00 64.53 21 LEU A N 5
ATOM 6579 C CA . LEU A 1 21 ? -11.802 13.466 1.282 1.00 44.11 21 LEU A CA 5
ATOM 6580 C C . LEU A 1 21 ? -10.453 13.986 0.707 1.00 62.01 21 LEU A C 5
ATOM 6581 O O . LEU A 1 21 ? -9.950 15.031 1.125 1.00 14.04 21 LEU A O 5
ATOM 6597 N N . ASN A 1 22 ? -9.898 13.212 -0.254 1.00 74.24 22 ASN A N 5
ATOM 6598 C CA . ASN A 1 22 ? -8.606 13.464 -0.932 1.00 52.03 22 ASN A CA 5
ATOM 6599 C C . ASN A 1 22 ? -7.427 13.535 0.076 1.00 75.05 22 ASN A C 5
ATOM 6600 O O . ASN A 1 22 ? -6.407 14.182 -0.176 1.00 11.21 22 ASN A O 5
ATOM 6611 N N . GLN A 1 23 ? -7.578 12.834 1.216 1.00 5.24 23 GLN A N 5
ATOM 6612 C CA . GLN A 1 23 ? -6.506 12.678 2.211 1.00 50.21 23 GLN A CA 5
ATOM 6613 C C . GLN A 1 23 ? -5.461 11.702 1.654 1.00 45.33 23 GLN A C 5
ATOM 6614 O O . GLN A 1 23 ? -5.639 10.480 1.734 1.00 34.24 23 GLN A O 5
ATOM 6628 N N . GLY A 1 24 ? -4.406 12.280 1.046 1.00 33.15 24 GLY A N 5
ATOM 6629 C CA . GLY A 1 24 ? -3.385 11.533 0.322 1.00 0.11 24 GLY A CA 5
ATOM 6630 C C . GLY A 1 24 ? -2.727 10.439 1.155 1.00 10.34 24 GLY A C 5
ATOM 6631 O O . GLY A 1 24 ? -2.722 9.272 0.757 1.00 43.22 24 GLY A O 5
ATOM 6635 N N . GLU A 1 25 ? -2.216 10.832 2.332 1.00 32.15 25 GLU A N 5
ATOM 6636 C CA . GLU A 1 25 ? -1.523 9.935 3.270 1.00 70.52 25 GLU A CA 5
ATOM 6637 C C . GLU A 1 25 ? -2.369 8.696 3.596 1.00 53.12 25 GLU A C 5
ATOM 6638 O O . GLU A 1 25 ? -1.875 7.575 3.516 1.00 11.00 25 GLU A O 5
ATOM 6650 N N . LEU A 1 26 ? -3.657 8.930 3.899 1.00 44.24 26 LEU A N 5
ATOM 6651 C CA . LEU A 1 26 ? -4.602 7.880 4.314 1.00 32.54 26 LEU A CA 5
ATOM 6652 C C . LEU A 1 26 ? -4.825 6.882 3.156 1.00 62.11 26 LEU A C 5
ATOM 6653 O O . LEU A 1 26 ? -4.898 5.669 3.375 1.00 22.34 26 LEU A O 5
ATOM 6669 N N . MET A 1 27 ? -4.920 7.422 1.932 1.00 41.24 27 MET A N 5
ATOM 6670 C CA . MET A 1 27 ? -5.026 6.613 0.700 1.00 73.33 27 MET A CA 5
ATOM 6671 C C . MET A 1 27 ? -3.782 5.726 0.506 1.00 61.10 27 MET A C 5
ATOM 6672 O O . MET A 1 27 ? -3.903 4.567 0.101 1.00 42.22 27 MET A O 5
ATOM 6686 N N . GLY A 1 28 ? -2.593 6.295 0.792 1.00 70.22 28 GLY A N 5
ATOM 6687 C CA . GLY A 1 28 ? -1.334 5.556 0.732 1.00 12.53 28 GLY A CA 5
ATOM 6688 C C . GLY A 1 28 ? -1.303 4.406 1.733 1.00 74.31 28 GLY A C 5
ATOM 6689 O O . GLY A 1 28 ? -0.818 3.314 1.423 1.00 23.32 28 GLY A O 5
ATOM 6693 N N . ARG A 1 29 ? -1.861 4.654 2.935 1.00 10.44 29 ARG A N 5
ATOM 6694 C CA . ARG A 1 29 ? -1.960 3.642 4.007 1.00 15.03 29 ARG A CA 5
ATOM 6695 C C . ARG A 1 29 ? -2.875 2.489 3.575 1.00 34.00 29 ARG A C 5
ATOM 6696 O O . ARG A 1 29 ? -2.583 1.335 3.863 1.00 15.33 29 ARG A O 5
ATOM 6717 N N . ALA A 1 30 ? -3.961 2.842 2.864 1.00 50.34 30 ALA A N 5
ATOM 6718 C CA . ALA A 1 30 ? -4.944 1.879 2.341 1.00 15.02 30 ALA A CA 5
ATOM 6719 C C . ALA A 1 30 ? -4.280 0.893 1.363 1.00 73.42 30 ALA A C 5
ATOM 6720 O O . ALA A 1 30 ? -4.447 -0.317 1.490 1.00 44.34 30 ALA A O 5
ATOM 6727 N N . LEU A 1 31 ? -3.495 1.454 0.418 1.00 2.32 31 LEU A N 5
ATOM 6728 C CA . LEU A 1 31 ? -2.758 0.685 -0.605 1.00 2.50 31 LEU A CA 5
ATOM 6729 C C . LEU A 1 31 ? -1.681 -0.205 0.040 1.00 63.33 31 LEU A C 5
ATOM 6730 O O . LEU A 1 31 ? -1.468 -1.340 -0.385 1.00 1.13 31 LEU A O 5
ATOM 6746 N N . TYR A 1 32 ? -1.022 0.347 1.075 1.00 54.11 32 TYR A N 5
ATOM 6747 C CA . TYR A 1 32 ? 0.028 -0.339 1.845 1.00 24.44 32 TYR A CA 5
ATOM 6748 C C . TYR A 1 32 ? -0.548 -1.594 2.538 1.00 32.44 32 TYR A C 5
ATOM 6749 O O . TYR A 1 32 ? 0.064 -2.663 2.496 1.00 1.21 32 TYR A O 5
ATOM 6767 N N . ASN A 1 33 ? -1.758 -1.442 3.134 1.00 21.24 33 ASN A N 5
ATOM 6768 C CA . ASN A 1 33 ? -2.470 -2.534 3.845 1.00 0.32 33 ASN A CA 5
ATOM 6769 C C . ASN A 1 33 ? -2.875 -3.659 2.872 1.00 4.13 33 ASN A C 5
ATOM 6770 O O . ASN A 1 33 ? -2.730 -4.847 3.191 1.00 53.50 33 ASN A O 5
ATOM 6781 N N . ILE A 1 34 ? -3.380 -3.257 1.681 1.00 44.45 34 ILE A N 5
ATOM 6782 C CA . ILE A 1 34 ? -3.711 -4.188 0.585 1.00 72.11 34 ILE A CA 5
ATOM 6783 C C . ILE A 1 34 ? -2.455 -4.976 0.171 1.00 12.53 34 ILE A C 5
ATOM 6784 O O . ILE A 1 34 ? -2.513 -6.195 0.009 1.00 72.32 34 ILE A O 5
ATOM 6800 N N . GLY A 1 35 ? -1.330 -4.244 0.045 1.00 41.42 35 GLY A N 5
ATOM 6801 C CA . GLY A 1 35 ? -0.054 -4.799 -0.389 1.00 33.32 35 GLY A CA 5
ATOM 6802 C C . GLY A 1 35 ? 0.481 -5.877 0.547 1.00 31.03 35 GLY A C 5
ATOM 6803 O O . GLY A 1 35 ? 1.008 -6.891 0.092 1.00 51.21 35 GLY A O 5
ATOM 6807 N N . LEU A 1 36 ? 0.327 -5.654 1.863 1.00 71.42 36 LEU A N 5
ATOM 6808 C CA . LEU A 1 36 ? 0.743 -6.621 2.900 1.00 51.25 36 LEU A CA 5
ATOM 6809 C C . LEU A 1 36 ? 0.004 -7.971 2.717 1.00 53.43 36 LEU A C 5
ATOM 6810 O O . LEU A 1 36 ? 0.606 -9.045 2.848 1.00 64.31 36 LEU A O 5
ATOM 6826 N N . GLU A 1 37 ? -1.302 -7.884 2.392 1.00 72.12 37 GLU A N 5
ATOM 6827 C CA . GLU A 1 37 ? -2.174 -9.060 2.198 1.00 71.21 37 GLU A CA 5
ATOM 6828 C C . GLU A 1 37 ? -2.012 -9.694 0.805 1.00 62.24 37 GLU A C 5
ATOM 6829 O O . GLU A 1 37 ? -2.234 -10.894 0.650 1.00 60.30 37 GLU A O 5
ATOM 6841 N N . LYS A 1 38 ? -1.613 -8.896 -0.198 1.00 71.22 38 LYS A N 5
ATOM 6842 C CA . LYS A 1 38 ? -1.221 -9.429 -1.519 1.00 54.00 38 LYS A CA 5
ATOM 6843 C C . LYS A 1 38 ? 0.025 -10.315 -1.355 1.00 21.41 38 LYS A C 5
ATOM 6844 O O . LYS A 1 38 ? 0.121 -11.399 -1.940 1.00 53.10 38 LYS A O 5
ATOM 6863 N N . ASN A 1 39 ? 0.943 -9.836 -0.495 1.00 75.01 39 ASN A N 5
ATOM 6864 C CA . ASN A 1 39 ? 2.234 -10.482 -0.216 1.00 40.52 39 ASN A CA 5
ATOM 6865 C C . ASN A 1 39 ? 2.034 -11.886 0.399 1.00 13.34 39 ASN A C 5
ATOM 6866 O O . ASN A 1 39 ? 2.617 -12.863 -0.089 1.00 61.13 39 ASN A O 5
ATOM 6877 N N . LYS A 1 40 ? 1.175 -11.990 1.433 1.00 45.25 40 LYS A N 5
ATOM 6878 C CA . LYS A 1 40 ? 0.939 -13.275 2.138 1.00 31.54 40 LYS A CA 5
ATOM 6879 C C . LYS A 1 40 ? 0.194 -14.306 1.256 1.00 43.32 40 LYS A C 5
ATOM 6880 O O . LYS A 1 40 ? 0.238 -15.503 1.546 1.00 1.05 40 LYS A O 5
ATOM 6899 N N . MET A 1 41 ? -0.506 -13.835 0.201 1.00 63.40 41 MET A N 5
ATOM 6900 C CA . MET A 1 41 ? -1.202 -14.730 -0.757 1.00 5.33 41 MET A CA 5
ATOM 6901 C C . MET A 1 41 ? -0.232 -15.313 -1.800 1.00 14.31 41 MET A C 5
ATOM 6902 O O . MET A 1 41 ? -0.546 -16.316 -2.450 1.00 30.13 41 MET A O 5
ATOM 6916 N N . GLY A 1 42 ? 0.940 -14.687 -1.949 1.00 22.44 42 GLY A N 5
ATOM 6917 C CA . GLY A 1 42 ? 1.878 -15.040 -3.024 1.00 4.41 42 GLY A CA 5
ATOM 6918 C C . GLY A 1 42 ? 1.675 -14.180 -4.261 1.00 71.51 42 GLY A C 5
ATOM 6919 O O . GLY A 1 42 ? 2.367 -14.354 -5.265 1.00 20.35 42 GLY A O 5
ATOM 6923 N N . LYS A 1 43 ? 0.726 -13.231 -4.170 1.00 14.12 43 LYS A N 5
ATOM 6924 C CA . LYS A 1 43 ? 0.458 -12.236 -5.215 1.00 41.04 43 LYS A CA 5
ATOM 6925 C C . LYS A 1 43 ? 1.306 -10.990 -4.919 1.00 2.11 43 LYS A C 5
ATOM 6926 O O . LYS A 1 43 ? 0.816 -9.858 -4.863 1.00 44.42 43 LYS A O 5
ATOM 6945 N N . VAL A 1 44 ? 2.611 -11.233 -4.776 1.00 55.20 44 VAL A N 5
ATOM 6946 C CA . VAL A 1 44 ? 3.584 -10.242 -4.297 1.00 12.31 44 VAL A CA 5
ATOM 6947 C C . VAL A 1 44 ? 3.931 -9.230 -5.409 1.00 44.14 44 VAL A C 5
ATOM 6948 O O . VAL A 1 44 ? 4.403 -8.140 -5.113 1.00 60.41 44 VAL A O 5
ATOM 6961 N N . LYS A 1 45 ? 3.721 -9.616 -6.690 1.00 52.43 45 LYS A N 5
ATOM 6962 C CA . LYS A 1 45 ? 3.862 -8.685 -7.838 1.00 61.03 45 LYS A CA 5
ATOM 6963 C C . LYS A 1 45 ? 2.915 -7.475 -7.663 1.00 34.01 45 LYS A C 5
ATOM 6964 O O . LYS A 1 45 ? 3.323 -6.321 -7.852 1.00 3.02 45 LYS A O 5
ATOM 6983 N N . GLU A 1 46 ? 1.647 -7.771 -7.283 1.00 12.15 46 GLU A N 5
ATOM 6984 C CA . GLU A 1 46 ? 0.650 -6.738 -6.935 1.00 11.14 46 GLU A CA 5
ATOM 6985 C C . GLU A 1 46 ? 1.117 -5.943 -5.706 1.00 61.41 46 GLU A C 5
ATOM 6986 O O . GLU A 1 46 ? 1.061 -4.717 -5.710 1.00 43.22 46 GLU A O 5
ATOM 6998 N N . ALA A 1 47 ? 1.605 -6.679 -4.674 1.00 10.54 47 ALA A N 5
ATOM 6999 C CA . ALA A 1 47 ? 2.081 -6.102 -3.400 1.00 34.03 47 ALA A CA 5
ATOM 7000 C C . ALA A 1 47 ? 3.146 -5.027 -3.626 1.00 24.24 47 ALA A C 5
ATOM 7001 O O . ALA A 1 47 ? 3.077 -3.959 -3.023 1.00 21.33 47 ALA A O 5
ATOM 7008 N N . ILE A 1 48 ? 4.089 -5.327 -4.542 1.00 65.14 48 ILE A N 5
ATOM 7009 C CA . ILE A 1 48 ? 5.158 -4.413 -4.959 1.00 12.21 48 ILE A CA 5
ATOM 7010 C C . ILE A 1 48 ? 4.556 -3.109 -5.488 1.00 70.24 48 ILE A C 5
ATOM 7011 O O . ILE A 1 48 ? 4.891 -2.032 -5.000 1.00 10.50 48 ILE A O 5
ATOM 7027 N N . GLU A 1 49 ? 3.618 -3.241 -6.444 1.00 0.23 49 GLU A N 5
ATOM 7028 C CA . GLU A 1 49 ? 2.959 -2.091 -7.075 1.00 63.44 49 GLU A CA 5
ATOM 7029 C C . GLU A 1 49 ? 2.115 -1.294 -6.065 1.00 75.02 49 GLU A C 5
ATOM 7030 O O . GLU A 1 49 ? 2.035 -0.086 -6.178 1.00 72.10 49 GLU A O 5
ATOM 7042 N N . TYR A 1 50 ? 1.540 -1.972 -5.056 1.00 12.32 50 TYR A N 5
ATOM 7043 C CA . TYR A 1 50 ? 0.740 -1.311 -4.006 1.00 51.12 50 TYR A CA 5
ATOM 7044 C C . TYR A 1 50 ? 1.634 -0.522 -3.047 1.00 62.12 50 TYR A C 5
ATOM 7045 O O . TYR A 1 50 ? 1.239 0.547 -2.585 1.00 4.23 50 TYR A O 5
ATOM 7063 N N . PHE A 1 51 ? 2.837 -1.055 -2.766 1.00 70.32 51 PHE A N 5
ATOM 7064 C CA . PHE A 1 51 ? 3.844 -0.356 -1.949 1.00 73.43 51 PHE A CA 5
ATOM 7065 C C . PHE A 1 51 ? 4.455 0.808 -2.752 1.00 62.04 51 PHE A C 5
ATOM 7066 O O . PHE A 1 51 ? 4.873 1.798 -2.174 1.00 30.12 51 PHE A O 5
ATOM 7083 N N . LEU A 1 52 ? 4.499 0.661 -4.094 1.00 31.04 52 LEU A N 5
ATOM 7084 C CA . LEU A 1 52 ? 5.034 1.696 -5.009 1.00 21.41 52 LEU A CA 5
ATOM 7085 C C . LEU A 1 52 ? 4.056 2.874 -5.113 1.00 61.43 52 LEU A C 5
ATOM 7086 O O . LEU A 1 52 ? 4.473 4.035 -5.075 1.00 4.01 52 LEU A O 5
ATOM 7102 N N . ARG A 1 53 ? 2.752 2.548 -5.259 1.00 33.13 53 ARG A N 5
ATOM 7103 C CA . ARG A 1 53 ? 1.667 3.545 -5.343 1.00 11.11 53 ARG A CA 5
ATOM 7104 C C . ARG A 1 53 ? 1.543 4.276 -4.003 1.00 71.03 53 ARG A C 5
ATOM 7105 O O . ARG A 1 53 ? 1.466 5.501 -3.977 1.00 65.11 53 ARG A O 5
ATOM 7126 N N . ALA A 1 54 ? 1.586 3.498 -2.899 1.00 71.01 54 ALA A N 5
ATOM 7127 C CA . ALA A 1 54 ? 1.538 4.028 -1.528 1.00 55.43 54 ALA A CA 5
ATOM 7128 C C . ALA A 1 54 ? 2.694 5.002 -1.277 1.00 13.21 54 ALA A C 5
ATOM 7129 O O . ALA A 1 54 ? 2.461 6.145 -0.868 1.00 75.43 54 ALA A O 5
ATOM 7136 N N . LYS A 1 55 ? 3.921 4.542 -1.598 1.00 15.44 55 LYS A N 5
ATOM 7137 C CA . LYS A 1 55 ? 5.156 5.316 -1.439 1.00 12.02 55 LYS A CA 5
ATOM 7138 C C . LYS A 1 55 ? 5.082 6.630 -2.223 1.00 53.30 55 LYS A C 5
ATOM 7139 O O . LYS A 1 55 ? 5.397 7.681 -1.680 1.00 4.34 55 LYS A O 5
ATOM 7158 N N . LYS A 1 56 ? 4.610 6.535 -3.481 1.00 34.41 56 LYS A N 5
ATOM 7159 C CA . LYS A 1 56 ? 4.521 7.676 -4.408 1.00 10.23 56 LYS A CA 5
ATOM 7160 C C . LYS A 1 56 ? 3.619 8.778 -3.838 1.00 72.13 56 LYS A C 5
ATOM 7161 O O . LYS A 1 56 ? 3.912 9.974 -3.982 1.00 41.24 56 LYS A O 5
ATOM 7180 N N . VAL A 1 57 ? 2.526 8.355 -3.173 1.00 15.14 57 VAL A N 5
ATOM 7181 C CA . VAL A 1 57 ? 1.609 9.284 -2.521 1.00 64.34 57 VAL A CA 5
ATOM 7182 C C . VAL A 1 57 ? 2.301 9.935 -1.302 1.00 2.30 57 VAL A C 5
ATOM 7183 O O . VAL A 1 57 ? 2.229 11.144 -1.143 1.00 13.21 57 VAL A O 5
ATOM 7196 N N . PHE A 1 58 ? 3.024 9.124 -0.490 1.00 43.21 58 PHE A N 5
ATOM 7197 C CA . PHE A 1 58 ? 3.791 9.629 0.684 1.00 34.15 58 PHE A CA 5
ATOM 7198 C C . PHE A 1 58 ? 4.940 10.575 0.257 1.00 73.13 58 PHE A C 5
ATOM 7199 O O . PHE A 1 58 ? 5.346 11.446 1.031 1.00 30.13 58 PHE A O 5
ATOM 7216 N N . ASP A 1 59 ? 5.454 10.389 -0.981 1.00 64.25 59 ASP A N 5
ATOM 7217 C CA . ASP A 1 59 ? 6.476 11.277 -1.582 1.00 2.44 59 ASP A CA 5
ATOM 7218 C C . ASP A 1 59 ? 5.849 12.656 -1.898 1.00 23.50 59 ASP A C 5
ATOM 7219 O O . ASP A 1 59 ? 6.513 13.698 -1.786 1.00 44.44 59 ASP A O 5
ATOM 7228 N N . ALA A 1 60 ? 4.560 12.640 -2.302 1.00 35.43 60 ALA A N 5
ATOM 7229 C CA . ALA A 1 60 ? 3.751 13.859 -2.537 1.00 43.43 60 ALA A CA 5
ATOM 7230 C C . ALA A 1 60 ? 3.366 14.534 -1.201 1.00 34.11 60 ALA A C 5
ATOM 7231 O O . ALA A 1 60 ? 3.363 15.766 -1.094 1.00 22.24 60 ALA A O 5
ATOM 7238 N N . GLU A 1 61 ? 3.095 13.701 -0.177 1.00 13.41 61 GLU A N 5
ATOM 7239 C CA . GLU A 1 61 ? 2.723 14.154 1.180 1.00 0.10 61 GLU A CA 5
ATOM 7240 C C . GLU A 1 61 ? 3.957 14.656 1.958 1.00 72.33 61 GLU A C 5
ATOM 7241 O O . GLU A 1 61 ? 3.815 15.331 2.980 1.00 54.34 61 GLU A O 5
ATOM 7253 N N . HIS A 1 62 ? 5.166 14.301 1.444 1.00 51.40 62 HIS A N 5
ATOM 7254 C CA . HIS A 1 62 ? 6.471 14.617 2.067 1.00 4.43 62 HIS A CA 5
ATOM 7255 C C . HIS A 1 62 ? 6.652 13.885 3.410 1.00 11.04 62 HIS A C 5
ATOM 7256 O O . HIS A 1 62 ? 7.480 14.285 4.232 1.00 25.14 62 HIS A O 5
ATOM 7271 N N . ASP A 1 63 ? 5.896 12.792 3.603 1.00 3.01 63 ASP A N 5
ATOM 7272 C CA . ASP A 1 63 ? 6.082 11.871 4.738 1.00 42.34 63 ASP A CA 5
ATOM 7273 C C . ASP A 1 63 ? 7.194 10.871 4.385 1.00 65.41 63 ASP A C 5
ATOM 7274 O O . ASP A 1 63 ? 6.927 9.808 3.813 1.00 13.43 63 ASP A O 5
ATOM 7283 N N . THR A 1 64 ? 8.452 11.263 4.689 1.00 14.43 64 THR A N 5
ATOM 7284 C CA . THR A 1 64 ? 9.658 10.442 4.434 1.00 54.23 64 THR A CA 5
ATOM 7285 C C . THR A 1 64 ? 9.596 9.096 5.182 1.00 35.23 64 THR A C 5
ATOM 7286 O O . THR A 1 64 ? 10.094 8.079 4.692 1.00 50.54 64 THR A O 5
ATOM 7297 N N . ASP A 1 65 ? 8.948 9.113 6.365 1.00 61.51 65 ASP A N 5
ATOM 7298 C CA . ASP A 1 65 ? 8.691 7.919 7.179 1.00 71.52 65 ASP A CA 5
ATOM 7299 C C . ASP A 1 65 ? 7.842 6.904 6.391 1.00 22.22 65 ASP A C 5
ATOM 7300 O O . ASP A 1 65 ? 8.232 5.746 6.286 1.00 14.54 65 ASP A O 5
ATOM 7309 N N . GLY A 1 66 ? 6.703 7.371 5.826 1.00 4.44 66 GLY A N 5
ATOM 7310 C CA . GLY A 1 66 ? 5.773 6.499 5.094 1.00 42.03 66 GLY A CA 5
ATOM 7311 C C . GLY A 1 66 ? 6.336 5.998 3.768 1.00 63.24 66 GLY A C 5
ATOM 7312 O O . GLY A 1 66 ? 6.091 4.848 3.384 1.00 10.33 66 GLY A O 5
ATOM 7316 N N . ALA A 1 67 ? 7.088 6.870 3.073 1.00 31.41 67 ALA A N 5
ATOM 7317 C CA . ALA A 1 67 ? 7.707 6.541 1.779 1.00 71.24 67 ALA A CA 5
ATOM 7318 C C . ALA A 1 67 ? 8.749 5.424 1.944 1.00 1.43 67 ALA A C 5
ATOM 7319 O O . ALA A 1 67 ? 8.741 4.429 1.212 1.00 63.04 67 ALA A O 5
ATOM 7326 N N . ARG A 1 68 ? 9.626 5.609 2.940 1.00 30.40 68 ARG A N 5
ATOM 7327 C CA . ARG A 1 68 ? 10.662 4.631 3.307 1.00 2.34 68 ARG A CA 5
ATOM 7328 C C . ARG A 1 68 ? 10.041 3.359 3.935 1.00 50.13 68 ARG A C 5
ATOM 7329 O O . ARG A 1 68 ? 10.619 2.285 3.827 1.00 23.42 68 ARG A O 5
ATOM 7350 N N . ARG A 1 69 ? 8.878 3.503 4.599 1.00 70.05 69 ARG A N 5
ATOM 7351 C CA . ARG A 1 69 ? 8.141 2.369 5.224 1.00 21.44 69 ARG A CA 5
ATOM 7352 C C . ARG A 1 69 ? 7.638 1.388 4.150 1.00 53.31 69 ARG A C 5
ATOM 7353 O O . ARG A 1 69 ? 7.766 0.164 4.299 1.00 61.14 69 ARG A O 5
ATOM 7374 N N . ALA A 1 70 ? 7.068 1.948 3.070 1.00 32.32 70 ALA A N 5
ATOM 7375 C CA . ALA A 1 70 ? 6.580 1.170 1.928 1.00 55.41 70 ALA A CA 5
ATOM 7376 C C . ALA A 1 70 ? 7.755 0.552 1.149 1.00 10.40 70 ALA A C 5
ATOM 7377 O O . ALA A 1 70 ? 7.677 -0.597 0.705 1.00 42.12 70 ALA A O 5
ATOM 7384 N N . ALA A 1 71 ? 8.850 1.326 1.022 1.00 72.21 71 ALA A N 5
ATOM 7385 C CA . ALA A 1 71 ? 10.098 0.879 0.373 1.00 32.52 71 ALA A CA 5
ATOM 7386 C C . ALA A 1 71 ? 10.833 -0.209 1.195 1.00 63.23 71 ALA A C 5
ATOM 7387 O O . ALA A 1 71 ? 11.582 -1.018 0.633 1.00 52.21 71 ALA A O 5
ATOM 7394 N N . LYS A 1 72 ? 10.619 -0.199 2.520 1.00 34.21 72 LYS A N 5
ATOM 7395 C CA . LYS A 1 72 ? 11.163 -1.214 3.447 1.00 44.51 72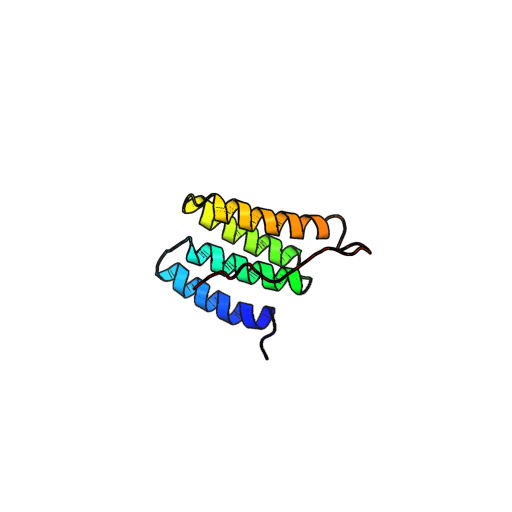 LYS A CA 5
ATOM 7396 C C . LYS A 1 72 ? 10.475 -2.565 3.199 1.00 33.23 72 LYS A C 5
ATOM 7397 O O . LYS A 1 72 ? 11.124 -3.621 3.156 1.00 51.23 72 LYS A O 5
ATOM 7416 N N . SER A 1 73 ? 9.144 -2.498 3.024 1.00 24.41 73 SER A N 5
ATOM 7417 C CA . SER A 1 73 ? 8.311 -3.661 2.707 1.00 62.44 73 SER A CA 5
ATOM 7418 C C . SER A 1 73 ? 8.598 -4.174 1.273 1.00 62.32 73 SER A C 5
ATOM 7419 O O . SER A 1 73 ? 8.477 -5.372 1.002 1.00 32.54 73 SER A O 5
ATOM 7427 N N . LEU A 1 74 ? 8.973 -3.242 0.370 1.00 30.31 74 LEU A N 5
ATOM 7428 C CA . LEU A 1 74 ? 9.443 -3.562 -0.994 1.00 62.41 74 LEU A CA 5
ATOM 7429 C C . LEU A 1 74 ? 10.721 -4.397 -0.952 1.00 55.22 74 LEU A C 5
ATOM 7430 O O . LEU A 1 74 ? 10.825 -5.401 -1.653 1.00 13.10 74 LEU A O 5
ATOM 7446 N N . SER A 1 75 ? 11.668 -3.972 -0.098 1.00 61.11 75 SER A N 5
ATOM 7447 C CA . SER A 1 75 ? 12.998 -4.582 0.001 1.00 61.03 75 SER A CA 5
ATOM 7448 C C . SER A 1 75 ? 12.900 -6.093 0.331 1.00 45.21 75 SER A C 5
ATOM 7449 O O . SER A 1 75 ? 13.674 -6.898 -0.191 1.00 50.21 75 SER A O 5
ATOM 7457 N N . GLU A 1 76 ? 11.918 -6.448 1.188 1.00 74.33 76 GLU A N 5
ATOM 7458 C CA . GLU A 1 76 ? 11.619 -7.843 1.571 1.00 3.13 76 GLU A CA 5
ATOM 7459 C C . GLU A 1 76 ? 10.820 -8.574 0.472 1.00 20.21 76 GLU A C 5
ATOM 7460 O O . GLU A 1 76 ? 11.032 -9.768 0.226 1.00 33.21 76 GLU A O 5
ATOM 7472 N N . ALA A 1 77 ? 9.893 -7.834 -0.173 1.00 54.14 77 ALA A N 5
ATOM 7473 C CA . ALA A 1 77 ? 9.022 -8.367 -1.237 1.00 21.14 77 ALA A CA 5
ATOM 7474 C C . ALA A 1 77 ? 9.846 -8.860 -2.444 1.00 1.03 77 ALA A C 5
ATOM 7475 O O . ALA A 1 77 ? 9.570 -9.919 -2.993 1.00 62.31 77 ALA A O 5
ATOM 7482 N N . TYR A 1 78 ? 10.899 -8.099 -2.798 1.00 22.42 78 TYR A N 5
ATOM 7483 C CA . TYR A 1 78 ? 11.804 -8.433 -3.910 1.00 10.42 78 TYR A CA 5
ATOM 7484 C C . TYR A 1 78 ? 12.632 -9.710 -3.630 1.00 34.54 78 TYR A C 5
ATOM 7485 O O . TYR A 1 78 ? 13.053 -10.389 -4.573 1.00 15.01 78 TYR A O 5
ATOM 7503 N N . GLN A 1 79 ? 12.842 -10.041 -2.335 1.00 4.35 79 GLN A N 5
ATOM 7504 C CA . GLN A 1 79 ? 13.638 -11.228 -1.935 1.00 44.20 79 GLN A CA 5
ATOM 7505 C C . GLN A 1 79 ? 12.924 -12.530 -2.320 1.00 61.22 79 GLN A C 5
ATOM 7506 O O . GLN A 1 79 ? 13.557 -13.477 -2.790 1.00 2.42 79 GLN A O 5
ATOM 7520 N N . LYS A 1 80 ? 11.604 -12.571 -2.093 1.00 2.12 80 LYS A N 5
ATOM 7521 C CA . LYS A 1 80 ? 10.789 -13.764 -2.369 1.00 31.41 80 LYS A CA 5
ATOM 7522 C C . LYS A 1 80 ? 10.370 -13.844 -3.847 1.00 33.34 80 LYS A C 5
ATOM 7523 O O . LYS A 1 80 ? 10.247 -14.939 -4.383 1.00 74.32 80 LYS A O 5
ATOM 7542 N N . VAL A 1 81 ? 10.162 -12.681 -4.497 1.00 55.13 81 VAL A N 5
ATOM 7543 C CA . VAL A 1 81 ? 9.796 -12.613 -5.931 1.00 53.13 81 VAL A CA 5
ATOM 7544 C C . VAL A 1 81 ? 10.978 -13.090 -6.796 1.00 74.34 81 VAL A C 5
ATOM 7545 O O . VAL A 1 81 ? 10.899 -14.129 -7.469 1.00 64.22 81 VAL A O 5
ATOM 7558 N N . GLU A 1 82 ? 12.088 -12.348 -6.714 1.00 71.02 82 GLU A N 5
ATOM 7559 C CA . GLU A 1 82 ? 13.262 -12.558 -7.576 1.00 62.44 82 GLU A CA 5
ATOM 7560 C C . GLU A 1 82 ? 14.166 -13.687 -7.049 1.00 32.53 82 GLU A C 5
ATOM 7561 O O . GLU A 1 82 ? 14.937 -14.266 -7.820 1.00 54.53 82 GLU A O 5
ATOM 7573 N N . GLY A 1 83 ? 14.055 -14.000 -5.747 1.00 23.34 83 GLY A N 5
ATOM 7574 C CA . GLY A 1 83 ? 14.714 -15.174 -5.161 1.00 71.52 83 GLY A CA 5
ATOM 7575 C C . GLY A 1 83 ? 13.891 -16.449 -5.334 1.00 73.40 83 GLY A C 5
ATOM 7576 O O . GLY A 1 83 ? 14.436 -17.555 -5.221 1.00 30.35 83 GLY A O 5
ATOM 7580 N N . SER A 1 84 ? 12.575 -16.275 -5.613 1.00 52.03 84 SER A N 5
ATOM 7581 C CA . SER A 1 84 ? 11.611 -17.378 -5.795 1.00 44.50 84 SER A CA 5
ATOM 7582 C C . SER A 1 84 ? 11.484 -18.220 -4.505 1.00 34.45 84 SER A C 5
ATOM 7583 O O . SER A 1 84 ? 11.518 -19.458 -4.531 1.00 23.11 84 SER A O 5
ATOM 7591 N N . GLY A 1 85 ? 11.333 -17.509 -3.372 1.00 71.32 85 GLY A N 5
ATOM 7592 C CA . GLY A 1 85 ? 11.151 -18.120 -2.052 1.00 31.13 85 GLY A CA 5
ATOM 7593 C C . GLY A 1 85 ? 9.919 -17.551 -1.373 1.00 74.34 85 GLY A C 5
ATOM 7594 O O . GLY A 1 85 ? 9.989 -17.028 -0.251 1.00 5.15 85 GLY A O 5
ATOM 7598 N N . ASP A 1 86 ? 8.782 -17.634 -2.084 1.00 34.24 86 ASP A N 5
ATOM 7599 C CA . ASP A 1 86 ? 7.516 -16.989 -1.687 1.00 74.11 86 ASP A CA 5
ATOM 7600 C C . ASP A 1 86 ? 6.832 -17.767 -0.554 1.00 73.41 86 ASP A C 5
ATOM 7601 O O . ASP A 1 86 ? 6.095 -18.734 -0.789 1.00 72.03 86 ASP A O 5
ATOM 7610 N N . LYS A 1 87 ? 7.155 -17.375 0.679 1.00 23.01 87 LYS A N 5
ATOM 7611 C CA . LYS A 1 87 ? 6.504 -17.876 1.896 1.00 42.35 87 LYS A CA 5
ATOM 7612 C C . LYS A 1 87 ? 5.498 -16.827 2.379 1.00 70.25 87 LYS A C 5
ATOM 7613 O O . LYS A 1 87 ? 5.867 -15.663 2.573 1.00 31.52 87 LYS A O 5
ATOM 7632 N N . GLY A 1 88 ? 4.235 -17.254 2.602 1.00 43.35 88 GLY A N 5
ATOM 7633 C CA . GLY A 1 88 ? 3.170 -16.371 3.107 1.00 21.12 88 GLY A CA 5
ATOM 7634 C C . GLY A 1 88 ? 3.201 -16.219 4.631 1.00 25.40 88 GLY A C 5
ATOM 7635 O O . GLY A 1 88 ? 2.149 -16.101 5.274 1.00 33.10 88 GLY A O 5
ATOM 7639 N N . LYS A 1 89 ? 4.422 -16.210 5.202 1.00 42.44 89 LYS A N 5
ATOM 7640 C CA . LYS A 1 89 ? 4.652 -16.016 6.634 1.00 62.20 89 LYS A CA 5
ATOM 7641 C C . LYS A 1 89 ? 4.490 -14.528 6.965 1.00 35.31 89 LYS A C 5
ATOM 7642 O O . LYS A 1 89 ? 5.281 -13.691 6.504 1.00 33.02 89 LYS A O 5
ATOM 7661 N N . ILE A 1 90 ? 3.433 -14.210 7.711 1.00 50.12 90 ILE A N 5
ATOM 7662 C CA . ILE A 1 90 ? 3.209 -12.866 8.257 1.00 54.30 90 ILE A CA 5
ATOM 7663 C C . ILE A 1 90 ? 4.219 -12.597 9.393 1.00 40.24 90 ILE A C 5
ATOM 7664 O O . ILE A 1 90 ? 3.984 -12.928 10.567 1.00 43.11 90 ILE A O 5
ATOM 7680 N N . PHE A 1 91 ? 5.390 -12.055 9.002 1.00 41.21 91 PHE A N 5
ATOM 7681 C CA . PHE A 1 91 ? 6.421 -11.649 9.952 1.00 52.52 91 PHE A CA 5
ATOM 7682 C C . PHE A 1 91 ? 5.890 -10.436 10.734 1.00 50.24 91 PHE A C 5
ATOM 7683 O O . PHE A 1 91 ? 5.709 -9.347 10.160 1.00 65.24 91 PHE A O 5
ATOM 7700 N N . GLN A 1 92 ? 5.608 -10.676 12.021 1.00 53.44 92 GLN A N 5
ATOM 7701 C CA . GLN A 1 92 ? 5.000 -9.701 12.935 1.00 32.24 92 GLN A CA 5
ATOM 7702 C C . GLN A 1 92 ? 5.884 -8.437 13.066 1.00 75.03 92 GLN A C 5
ATOM 7703 O O . GLN A 1 92 ? 7.105 -8.538 13.249 1.00 35.04 92 GLN A O 5
ATOM 7717 N N . LYS A 1 93 ? 5.250 -7.260 12.929 1.00 23.55 93 LYS A N 5
ATOM 7718 C CA . LYS A 1 93 ? 5.950 -5.964 12.897 1.00 52.04 93 LYS A CA 5
ATOM 7719 C C . LYS A 1 93 ? 6.157 -5.404 14.309 1.00 61.11 93 LYS A C 5
ATOM 7720 O O . LYS A 1 93 ? 5.195 -5.209 15.059 1.00 4.32 93 LYS A O 5
ATOM 7739 N N . GLU A 1 94 ? 7.431 -5.166 14.649 1.00 63.15 94 GLU A N 5
ATOM 7740 C CA . GLU A 1 94 ? 7.853 -4.569 15.933 1.00 25.22 94 GLU A CA 5
ATOM 7741 C C . GLU A 1 94 ? 8.790 -3.374 15.653 1.00 1.21 94 GLU A C 5
ATOM 7742 O O . GLU A 1 94 ? 9.583 -3.419 14.710 1.00 11.13 94 GLU A O 5
ATOM 7754 N N . GLY A 1 95 ? 8.685 -2.312 16.476 1.00 72.21 95 GLY A N 5
ATOM 7755 C CA . GLY A 1 95 ? 9.519 -1.111 16.341 1.00 12.42 95 GLY A CA 5
ATOM 7756 C C . GLY A 1 95 ? 10.232 -0.776 17.643 1.00 70.34 95 GLY A C 5
ATOM 7757 O O . GLY A 1 95 ? 10.540 -1.684 18.433 1.00 2.12 95 GLY A O 5
ATOM 7761 N N . GLU A 1 96 ? 10.475 0.527 17.877 1.00 61.24 96 GLU A N 5
ATOM 7762 C CA . GLU A 1 96 ? 11.135 1.019 19.094 1.00 72.24 96 GLU A CA 5
ATOM 7763 C C . GLU A 1 96 ? 10.074 1.188 20.206 1.00 22.31 96 GLU A C 5
ATOM 7764 O O . GLU A 1 96 ? 9.611 2.295 20.516 1.00 2.41 96 GLU A O 5
ATOM 7776 N N . SER A 1 97 ? 9.658 0.046 20.769 1.00 62.55 97 SER A N 5
ATOM 7777 C CA . SER A 1 97 ? 8.620 -0.016 21.813 1.00 54.31 97 SER A CA 5
ATOM 7778 C C . SER A 1 97 ? 9.165 0.415 23.191 1.00 53.03 97 SER A C 5
ATOM 7779 O O . SER A 1 97 ? 8.379 0.732 24.093 1.00 24.31 97 SER A O 5
ATOM 7787 N N . ILE A 1 98 ? 10.504 0.427 23.338 1.00 15.31 98 ILE A N 5
ATOM 7788 C CA . ILE A 1 98 ? 11.179 0.925 24.555 1.00 51.00 98 ILE A CA 5
ATOM 7789 C C . ILE A 1 98 ? 10.966 2.444 24.706 1.00 11.34 98 ILE A C 5
ATOM 7790 O O . ILE A 1 98 ? 11.003 3.183 23.715 1.00 44.34 98 ILE A O 5
ATOM 7806 N N . LEU A 1 99 ? 10.702 2.900 25.939 1.00 33.12 99 LEU A N 5
ATOM 7807 C CA . LEU A 1 99 ? 10.513 4.333 26.240 1.00 42.21 99 LEU A CA 5
ATOM 7808 C C . LEU A 1 99 ? 11.727 4.859 27.024 1.00 14.54 99 LEU A C 5
ATOM 7809 O O . LEU A 1 99 ? 12.594 5.530 26.447 1.00 40.02 99 LEU A O 5
ATOM 7825 N N . GLU A 1 100 ? 11.805 4.517 28.319 1.00 64.52 100 GLU A N 5
ATOM 7826 C CA . GLU A 1 100 ? 12.927 4.894 29.209 1.00 21.23 100 GLU A CA 5
ATOM 7827 C C . GLU A 1 100 ? 13.190 3.736 30.194 1.00 41.13 100 GLU A C 5
ATOM 7828 O O . GLU A 1 100 ? 12.370 3.520 31.107 1.00 73.35 100 GLU A O 5
ATOM 7841 N N . GLY A 1 1 ? -14.111 -7.979 6.129 1.00 41.25 1 GLY A N 6
ATOM 7842 C CA . GLY A 1 1 ? -12.739 -7.729 6.631 1.00 22.25 1 GLY A CA 6
ATOM 7843 C C . GLY A 1 1 ? -12.240 -8.853 7.531 1.00 42.44 1 GLY A C 6
ATOM 7844 O O . GLY A 1 1 ? -12.232 -8.708 8.756 1.00 32.34 1 GLY A O 6
ATOM 7850 N N . GLY A 1 2 ? -11.826 -9.979 6.918 1.00 1.22 2 GLY A N 6
ATOM 7851 C CA . GLY A 1 2 ? -11.340 -11.155 7.651 1.00 14.25 2 GLY A CA 6
ATOM 7852 C C . GLY A 1 2 ? -10.157 -11.809 6.950 1.00 45.25 2 GLY A C 6
ATOM 7853 O O . GLY A 1 2 ? -9.004 -11.456 7.223 1.00 15.22 2 GLY A O 6
ATOM 7857 N N . SER A 1 3 ? -10.445 -12.761 6.041 1.00 2.42 3 SER A N 6
ATOM 7858 C CA . SER A 1 3 ? -9.431 -13.431 5.202 1.00 20.12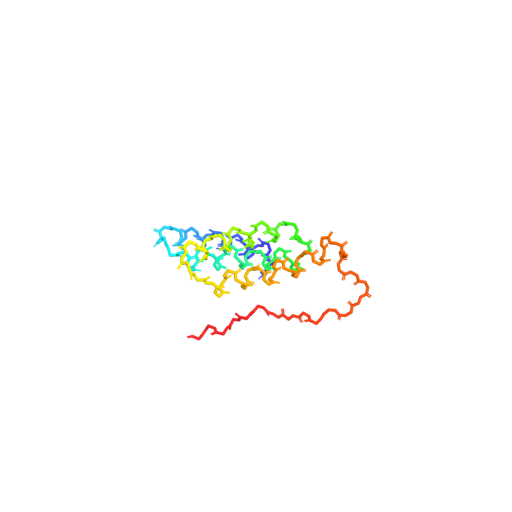 3 SER A CA 6
ATOM 7859 C C . SER A 1 3 ? -8.756 -12.389 4.282 1.00 63.04 3 SER A C 6
ATOM 7860 O O . SER A 1 3 ? -9.480 -11.583 3.713 1.00 21.32 3 SER A O 6
ATOM 7868 N N . PRO A 1 4 ? -7.379 -12.397 4.117 1.00 54.05 4 PRO A N 6
ATOM 7869 C CA . PRO A 1 4 ? -6.626 -11.307 3.420 1.00 52.02 4 PRO A CA 6
ATOM 7870 C C . PRO A 1 4 ? -7.229 -10.872 2.059 1.00 14.31 4 PRO A C 6
ATOM 7871 O O . PRO A 1 4 ? -7.322 -9.673 1.781 1.00 24.12 4 PRO A O 6
ATOM 7882 N N . ASP A 1 5 ? -7.680 -11.858 1.258 1.00 43.51 5 ASP A N 6
ATOM 7883 C CA . ASP A 1 5 ? -8.311 -11.621 -0.067 1.00 34.43 5 ASP A CA 6
ATOM 7884 C C . ASP A 1 5 ? -9.587 -10.761 0.063 1.00 64.45 5 ASP A C 6
ATOM 7885 O O . ASP A 1 5 ? -9.772 -9.777 -0.663 1.00 64.43 5 ASP A O 6
ATOM 7894 N N . GLU A 1 6 ? -10.433 -11.156 1.017 1.00 2.53 6 GLU A N 6
ATOM 7895 C CA . GLU A 1 6 ? -11.732 -10.523 1.289 1.00 13.45 6 GLU A CA 6
ATOM 7896 C C . GLU A 1 6 ? -11.531 -9.192 2.054 1.00 22.41 6 GLU A C 6
ATOM 7897 O O . GLU A 1 6 ? -12.278 -8.238 1.845 1.00 34.12 6 GLU A O 6
ATOM 7909 N N . ASN A 1 7 ? -10.465 -9.134 2.882 1.00 3.33 7 ASN A N 6
ATOM 7910 C CA . ASN A 1 7 ? -10.170 -8.004 3.798 1.00 2.42 7 ASN A CA 6
ATOM 7911 C C . ASN A 1 7 ? -9.774 -6.738 3.010 1.00 52.02 7 ASN A C 6
ATOM 7912 O O . ASN A 1 7 ? -9.981 -5.611 3.477 1.00 42.05 7 ASN A O 6
ATOM 7923 N N . ILE A 1 8 ? -9.223 -6.967 1.805 1.00 45.55 8 ILE A N 6
ATOM 7924 C CA . ILE A 1 8 ? -8.896 -5.916 0.821 1.00 33.31 8 ILE A CA 6
ATOM 7925 C C . ILE A 1 8 ? -10.109 -5.009 0.535 1.00 34.34 8 ILE A C 6
ATOM 7926 O O . ILE A 1 8 ? -9.956 -3.802 0.461 1.00 22.41 8 ILE A O 6
ATOM 7942 N N . ALA A 1 9 ? -11.309 -5.621 0.408 1.00 54.01 9 ALA A N 6
ATOM 7943 C CA . ALA A 1 9 ? -12.569 -4.904 0.094 1.00 43.24 9 ALA A CA 6
ATOM 7944 C C . ALA A 1 9 ? -12.865 -3.758 1.098 1.00 34.43 9 ALA A C 6
ATOM 7945 O O . ALA A 1 9 ? -13.380 -2.703 0.711 1.00 74.23 9 ALA A O 6
ATOM 7952 N N . LYS A 1 10 ? -12.511 -3.986 2.380 1.00 53.54 10 LYS A N 6
ATOM 7953 C CA . LYS A 1 10 ? -12.596 -2.969 3.449 1.00 62.51 10 LYS A CA 6
ATOM 7954 C C . LYS A 1 10 ? -11.614 -1.811 3.170 1.00 42.10 10 LYS A C 6
ATOM 7955 O O . LYS A 1 10 ? -11.987 -0.635 3.256 1.00 11.54 10 LYS A O 6
ATOM 7974 N N . PHE A 1 11 ? -10.369 -2.170 2.815 1.00 33.40 11 PHE A N 6
ATOM 7975 C CA . PHE A 1 11 ? -9.286 -1.204 2.544 1.00 72.04 11 PHE A CA 6
ATOM 7976 C C . PHE A 1 11 ? -9.513 -0.435 1.219 1.00 34.21 11 PHE A C 6
ATOM 7977 O O . PHE A 1 11 ? -8.974 0.655 1.042 1.00 61.35 11 PHE A O 6
ATOM 7994 N N . GLU A 1 12 ? -10.273 -1.038 0.286 1.00 21.24 12 GLU A N 6
ATOM 7995 C CA . GLU A 1 12 ? -10.681 -0.389 -0.976 1.00 31.45 12 GLU A CA 6
ATOM 7996 C C . GLU A 1 12 ? -11.646 0.773 -0.685 1.00 4.45 12 GLU A C 6
ATOM 7997 O O . GLU A 1 12 ? -11.580 1.827 -1.322 1.00 41.14 12 GLU A O 6
ATOM 8009 N N . LYS A 1 13 ? -12.552 0.545 0.285 1.00 73.33 13 LYS A N 6
ATOM 8010 C CA . LYS A 1 13 ? -13.526 1.555 0.732 1.00 63.05 13 LYS A CA 6
ATOM 8011 C C . LYS A 1 13 ? -12.841 2.603 1.632 1.00 23.22 13 LYS A C 6
ATOM 8012 O O . LYS A 1 13 ? -13.219 3.774 1.624 1.00 70.41 13 LYS A O 6
ATOM 8031 N N . ALA A 1 14 ? -11.826 2.157 2.399 1.00 14.43 14 ALA A N 6
ATOM 8032 C CA . ALA A 1 14 ? -10.970 3.050 3.201 1.00 21.23 14 ALA A CA 6
ATOM 8033 C C . ALA A 1 14 ? -10.147 3.959 2.269 1.00 71.45 14 ALA A C 6
ATOM 8034 O O . ALA A 1 14 ? -9.890 5.128 2.583 1.00 63.43 14 ALA A O 6
ATOM 8041 N N . TYR A 1 15 ? -9.762 3.389 1.102 1.00 2.01 15 TYR A N 6
ATOM 8042 C CA . TYR A 1 15 ? -9.072 4.117 0.036 1.00 52.44 15 TYR A CA 6
ATOM 8043 C C . TYR A 1 15 ? -10.002 5.170 -0.562 1.00 13.23 15 TYR A C 6
ATOM 8044 O O . TYR A 1 15 ? -9.587 6.294 -0.790 1.00 12.10 15 TYR A O 6
ATOM 8062 N N . LYS A 1 16 ? -11.253 4.768 -0.834 1.00 73.53 16 LYS A N 6
ATOM 8063 C CA . LYS A 1 16 ? -12.250 5.632 -1.487 1.00 71.31 16 LYS A CA 6
ATOM 8064 C C . LYS A 1 16 ? -12.797 6.714 -0.549 1.00 63.30 16 LYS A C 6
ATOM 8065 O O . LYS A 1 16 ? -13.280 7.740 -1.026 1.00 54.13 16 LYS A O 6
ATOM 8084 N N . LYS A 1 17 ? -12.737 6.476 0.775 1.00 20.12 17 LYS A N 6
ATOM 8085 C CA . LYS A 1 17 ? -13.084 7.508 1.769 1.00 10.41 17 LYS A CA 6
ATOM 8086 C C . LYS A 1 17 ? -11.930 8.536 1.821 1.00 62.00 17 LYS A C 6
ATOM 8087 O O . LYS A 1 17 ? -12.138 9.735 1.986 1.00 15.10 17 LYS A O 6
ATOM 8106 N N . ALA A 1 18 ? -10.708 8.038 1.647 1.00 12.15 18 ALA A N 6
ATOM 8107 C CA . ALA A 1 18 ? -9.510 8.866 1.525 1.00 14.41 18 ALA A CA 6
ATOM 8108 C C . ALA A 1 18 ? -9.498 9.647 0.176 1.00 32.40 18 ALA A C 6
ATOM 8109 O O . ALA A 1 18 ? -9.058 10.800 0.114 1.00 3.12 18 ALA A O 6
ATOM 8116 N N . GLU A 1 19 ? -10.003 8.974 -0.879 1.00 52.01 19 GLU A N 6
ATOM 8117 C CA . GLU A 1 19 ? -9.985 9.435 -2.292 1.00 63.32 19 GLU A CA 6
ATOM 8118 C C . GLU A 1 19 ? -11.057 10.507 -2.553 1.00 23.32 19 GLU A C 6
ATOM 8119 O O . GLU A 1 19 ? -10.807 11.465 -3.293 1.00 73.24 19 GLU A O 6
ATOM 8131 N N . GLU A 1 20 ? -12.254 10.333 -1.948 1.00 53.40 20 GLU A N 6
ATOM 8132 C CA . GLU A 1 20 ? -13.366 11.305 -2.080 1.00 61.13 20 GLU A CA 6
ATOM 8133 C C . GLU A 1 20 ? -12.955 12.668 -1.488 1.00 52.34 20 GLU A C 6
ATOM 8134 O O . GLU A 1 20 ? -13.384 13.723 -1.962 1.00 3.21 20 GLU A O 6
ATOM 8146 N N . LEU A 1 21 ? -12.118 12.610 -0.438 1.00 31.01 21 LEU A N 6
ATOM 8147 C CA . LEU A 1 21 ? -11.586 13.793 0.250 1.00 74.02 21 LEU A CA 6
ATOM 8148 C C . LEU A 1 21 ? -10.252 14.242 -0.388 1.00 72.41 21 LEU A C 6
ATOM 8149 O O . LEU A 1 21 ? -9.818 15.381 -0.177 1.00 14.12 21 LEU A O 6
ATOM 8165 N N . ASN A 1 22 ? -9.624 13.319 -1.161 1.00 3.54 22 ASN A N 6
ATOM 8166 C CA . ASN A 1 22 ? -8.336 13.543 -1.865 1.00 21.55 22 ASN A CA 6
ATOM 8167 C C . ASN A 1 22 ? -7.189 13.882 -0.893 1.00 23.13 22 ASN A C 6
ATOM 8168 O O . ASN A 1 22 ? -6.217 14.536 -1.288 1.00 70.14 22 ASN A O 6
ATOM 8179 N N . GLN A 1 23 ? -7.301 13.381 0.362 1.00 74.31 23 GLN A N 6
ATOM 8180 C CA . GLN A 1 23 ? -6.381 13.728 1.473 1.00 4.24 23 GLN A CA 6
ATOM 8181 C C . GLN A 1 23 ? -4.920 13.410 1.117 1.00 44.32 23 GLN A C 6
ATOM 8182 O O . GLN A 1 23 ? -4.120 14.314 0.834 1.00 11.42 23 GLN A O 6
ATOM 8196 N N . GLY A 1 24 ? -4.605 12.112 1.096 1.00 22.03 24 GLY A N 6
ATOM 8197 C CA . GLY A 1 24 ? -3.258 11.638 0.815 1.00 12.13 24 GLY A CA 6
ATOM 8198 C C . GLY A 1 24 ? -2.937 10.380 1.598 1.00 61.24 24 GLY A C 6
ATOM 8199 O O . GLY A 1 24 ? -3.264 9.286 1.146 1.00 63.01 24 GLY A O 6
ATOM 8203 N N . GLU A 1 25 ? -2.342 10.550 2.798 1.00 64.24 25 GLU A N 6
ATOM 8204 C CA . GLU A 1 25 ? -1.694 9.460 3.565 1.00 14.53 25 GLU A CA 6
ATOM 8205 C C . GLU A 1 25 ? -2.632 8.287 3.838 1.00 31.11 25 GLU A C 6
ATOM 8206 O O . GLU A 1 25 ? -2.187 7.155 3.915 1.00 54.22 25 GLU A O 6
ATOM 8218 N N . LEU A 1 26 ? -3.926 8.592 3.972 1.00 12.00 26 LEU A N 6
ATOM 8219 C CA . LEU A 1 26 ? -4.986 7.597 4.138 1.00 61.34 26 LEU A CA 6
ATOM 8220 C C . LEU A 1 26 ? -5.032 6.638 2.924 1.00 4.44 26 LEU A C 6
ATOM 8221 O O . LEU A 1 26 ? -5.120 5.425 3.098 1.00 23.54 26 LEU A O 6
ATOM 8237 N N . MET A 1 27 ? -4.979 7.210 1.695 1.00 64.32 27 MET A N 6
ATOM 8238 C CA . MET A 1 27 ? -4.880 6.418 0.446 1.00 74.42 27 MET A CA 6
ATOM 8239 C C . MET A 1 27 ? -3.603 5.567 0.461 1.00 75.23 27 MET A C 6
ATOM 8240 O O . MET A 1 27 ? -3.644 4.390 0.127 1.00 64.21 27 MET A O 6
ATOM 8254 N N . GLY A 1 28 ? -2.482 6.185 0.887 1.00 54.02 28 GLY A N 6
ATOM 8255 C CA . GLY A 1 28 ? -1.194 5.496 1.009 1.00 32.41 28 GLY A CA 6
ATOM 8256 C C . GLY A 1 28 ? -1.237 4.320 1.990 1.00 51.54 28 GLY A C 6
ATOM 8257 O O . GLY A 1 28 ? -0.629 3.282 1.742 1.00 71.31 28 GLY A O 6
ATOM 8261 N N . ARG A 1 29 ? -1.986 4.498 3.099 1.00 24.33 29 ARG A N 6
ATOM 8262 C CA . ARG A 1 29 ? -2.168 3.464 4.144 1.00 71.22 29 ARG A CA 6
ATOM 8263 C C . ARG A 1 29 ? -3.004 2.303 3.593 1.00 31.14 29 ARG A C 6
ATOM 8264 O O . ARG A 1 29 ? -2.693 1.144 3.834 1.00 75.22 29 ARG A O 6
ATOM 8285 N N . ALA A 1 30 ? -4.069 2.663 2.856 1.00 0.20 30 ALA A N 6
ATOM 8286 C CA . ALA A 1 30 ? -5.013 1.705 2.266 1.00 63.51 30 ALA A CA 6
ATOM 8287 C C . ALA A 1 30 ? -4.287 0.788 1.275 1.00 34.53 30 ALA A C 6
ATOM 8288 O O . ALA A 1 30 ? -4.359 -0.427 1.400 1.00 64.22 30 ALA A O 6
ATOM 8295 N N . LEU A 1 31 ? -3.550 1.419 0.337 1.00 64.43 31 LEU A N 6
ATOM 8296 C CA . LEU A 1 31 ? -2.711 0.732 -0.661 1.00 12.35 31 LEU A CA 6
ATOM 8297 C C . LEU A 1 31 ? -1.703 -0.204 0.025 1.00 51.52 31 LEU A C 6
ATOM 8298 O O . LEU A 1 31 ? -1.600 -1.371 -0.336 1.00 40.10 31 LEU A O 6
ATOM 8314 N N . TYR A 1 32 ? -1.005 0.329 1.046 1.00 73.12 32 TYR A N 6
ATOM 8315 C CA . TYR A 1 32 ? 0.036 -0.403 1.791 1.00 54.34 32 TYR A CA 6
ATOM 8316 C C . TYR A 1 32 ? -0.543 -1.680 2.443 1.00 11.44 32 TYR A C 6
ATOM 8317 O O . TYR A 1 32 ? 0.039 -2.754 2.326 1.00 42.41 32 TYR A O 6
ATOM 8335 N N . ASN A 1 33 ? -1.716 -1.534 3.087 1.00 51.01 33 ASN A N 6
ATOM 8336 C CA . ASN A 1 33 ? -2.403 -2.637 3.797 1.00 72.42 33 ASN A CA 6
ATOM 8337 C C . ASN A 1 33 ? -2.903 -3.708 2.815 1.00 33.34 33 ASN A C 6
ATOM 8338 O O . ASN A 1 33 ? -2.781 -4.896 3.094 1.00 34.45 33 ASN A O 6
ATOM 8349 N N . ILE A 1 34 ? -3.445 -3.269 1.657 1.00 12.32 34 ILE A N 6
ATOM 8350 C CA . ILE A 1 34 ? -3.878 -4.179 0.572 1.00 31.14 34 ILE A CA 6
ATOM 8351 C C . ILE A 1 34 ? -2.671 -4.968 0.043 1.00 60.20 34 ILE A C 6
ATOM 8352 O O . ILE A 1 34 ? -2.765 -6.172 -0.204 1.00 4.35 34 ILE A O 6
ATOM 8368 N N . GLY A 1 35 ? -1.541 -4.254 -0.108 1.00 53.14 35 GLY A N 6
ATOM 8369 C CA . GLY A 1 35 ? -0.289 -4.840 -0.562 1.00 72.14 35 GLY A CA 6
ATOM 8370 C C . GLY A 1 35 ? 0.210 -5.916 0.391 1.00 62.20 35 GLY A C 6
ATOM 8371 O O . GLY A 1 35 ? 0.744 -6.941 -0.044 1.00 24.21 35 GLY A O 6
ATOM 8375 N N . LEU A 1 36 ? 0.024 -5.673 1.702 1.00 21.44 36 LEU A N 6
ATOM 8376 C CA . LEU A 1 36 ? 0.341 -6.649 2.750 1.00 3.13 36 LEU A CA 6
ATOM 8377 C C . LEU A 1 36 ? -0.520 -7.909 2.562 1.00 64.14 36 LEU A C 6
ATOM 8378 O O . LEU A 1 36 ? 0.015 -9.012 2.583 1.00 52.41 36 LEU A O 6
ATOM 8394 N N . GLU A 1 37 ? -1.840 -7.715 2.316 1.00 64.53 37 GLU A N 6
ATOM 8395 C CA . GLU A 1 37 ? -2.796 -8.829 2.103 1.00 10.31 37 GLU A CA 6
ATOM 8396 C C . GLU A 1 37 ? -2.370 -9.697 0.899 1.00 74.34 37 GLU A C 6
ATOM 8397 O O . GLU A 1 37 ? -2.445 -10.930 0.953 1.00 53.13 37 GLU A O 6
ATOM 8409 N N . LYS A 1 38 ? -1.910 -9.022 -0.184 1.00 4.23 38 LYS A N 6
ATOM 8410 C CA . LYS A 1 38 ? -1.418 -9.692 -1.405 1.00 24.45 38 LYS A CA 6
ATOM 8411 C C . LYS A 1 38 ? -0.179 -10.550 -1.077 1.00 51.12 38 LYS A C 6
ATOM 8412 O O . LYS A 1 38 ? -0.120 -11.720 -1.431 1.00 63.34 38 LYS A O 6
ATOM 8431 N N . ASN A 1 39 ? 0.779 -9.935 -0.359 1.00 34.01 39 ASN A N 6
ATOM 8432 C CA . ASN A 1 39 ? 2.073 -10.555 0.015 1.00 63.03 39 ASN A CA 6
ATOM 8433 C C . ASN A 1 39 ? 1.857 -11.817 0.896 1.00 1.14 39 ASN A C 6
ATOM 8434 O O . ASN A 1 39 ? 2.603 -12.800 0.784 1.00 13.44 39 ASN A O 6
ATOM 8445 N N . LYS A 1 40 ? 0.797 -11.780 1.733 1.00 32.23 40 LYS A N 6
ATOM 8446 C CA . LYS A 1 40 ? 0.369 -12.926 2.580 1.00 43.41 40 LYS A CA 6
ATOM 8447 C C . LYS A 1 40 ? -0.162 -14.083 1.704 1.00 34.42 40 LYS A C 6
ATOM 8448 O O . LYS A 1 40 ? 0.105 -15.262 1.968 1.00 13.00 40 LYS A O 6
ATOM 8467 N N . MET A 1 41 ? -0.906 -13.712 0.646 1.00 53.01 41 MET A N 6
ATOM 8468 C CA . MET A 1 41 ? -1.509 -14.666 -0.308 1.00 64.22 41 MET A CA 6
ATOM 8469 C C . MET A 1 41 ? -0.489 -15.180 -1.344 1.00 5.34 41 MET A C 6
ATOM 8470 O O . MET A 1 41 ? -0.803 -16.084 -2.132 1.00 0.43 41 MET A O 6
ATOM 8484 N N . GLY A 1 42 ? 0.732 -14.617 -1.332 1.00 15.24 42 GLY A N 6
ATOM 8485 C CA . GLY A 1 42 ? 1.770 -14.967 -2.307 1.00 2.24 42 GLY A CA 6
ATOM 8486 C C . GLY A 1 42 ? 1.598 -14.242 -3.639 1.00 65.31 42 GLY A C 6
ATOM 8487 O O . GLY A 1 42 ? 2.242 -14.597 -4.631 1.00 72.33 42 GLY A O 6
ATOM 8491 N N . LYS A 1 43 ? 0.717 -13.227 -3.645 1.00 24.24 43 LYS A N 6
ATOM 8492 C CA . LYS A 1 43 ? 0.474 -12.333 -4.789 1.00 74.12 43 LYS A CA 6
ATOM 8493 C C . LYS A 1 43 ? 1.413 -11.109 -4.689 1.00 42.15 43 LYS A C 6
ATOM 8494 O O . LYS A 1 43 ? 0.974 -9.953 -4.737 1.00 61.02 43 LYS A O 6
ATOM 8513 N N . VAL A 1 44 ? 2.719 -11.389 -4.595 1.00 24.13 44 VAL A N 6
ATOM 8514 C CA . VAL A 1 44 ? 3.748 -10.383 -4.267 1.00 32.21 44 VAL A CA 6
ATOM 8515 C C . VAL A 1 44 ? 3.933 -9.352 -5.415 1.00 50.40 44 VAL A C 6
ATOM 8516 O O . VAL A 1 44 ? 4.341 -8.217 -5.169 1.00 21.22 44 VAL A O 6
ATOM 8529 N N . LYS A 1 45 ? 3.609 -9.754 -6.664 1.00 54.14 45 LYS A N 6
ATOM 8530 C CA . LYS A 1 45 ? 3.648 -8.852 -7.847 1.00 63.51 45 LYS A CA 6
ATOM 8531 C C . LYS A 1 45 ? 2.645 -7.693 -7.689 1.00 51.25 45 LYS A C 6
ATOM 8532 O O . LYS A 1 45 ? 2.982 -6.522 -7.919 1.00 34.44 45 LYS A O 6
ATOM 8551 N N . GLU A 1 46 ? 1.416 -8.053 -7.292 1.00 60.31 46 GLU A N 6
ATOM 8552 C CA . GLU A 1 46 ? 0.334 -7.091 -7.015 1.00 0.42 46 GLU A CA 6
ATOM 8553 C C . GLU A 1 46 ? 0.700 -6.244 -5.784 1.00 32.13 46 GLU A C 6
ATOM 8554 O O . GLU A 1 46 ? 0.481 -5.032 -5.774 1.00 20.32 46 GLU A O 6
ATOM 8566 N N . ALA A 1 47 ? 1.301 -6.914 -4.769 1.00 14.25 47 ALA A N 6
ATOM 8567 C CA . ALA A 1 47 ? 1.757 -6.281 -3.517 1.00 2.35 47 ALA A CA 6
ATOM 8568 C C . ALA A 1 47 ? 2.694 -5.099 -3.794 1.00 23.30 47 ALA A C 6
ATOM 8569 O O . ALA A 1 47 ? 2.511 -4.016 -3.230 1.00 30.11 47 ALA A O 6
ATOM 8576 N N . ILE A 1 48 ? 3.670 -5.335 -4.702 1.00 32.24 48 ILE A N 6
ATOM 8577 C CA . ILE A 1 48 ? 4.636 -4.324 -5.166 1.00 2.22 48 ILE A CA 6
ATOM 8578 C C . ILE A 1 48 ? 3.905 -3.072 -5.664 1.00 24.31 48 ILE A C 6
ATOM 8579 O O . ILE A 1 48 ? 4.163 -1.981 -5.173 1.00 33.41 48 ILE A O 6
ATOM 8595 N N . GLU A 1 49 ? 2.952 -3.282 -6.593 1.00 43.30 49 GLU A N 6
ATOM 8596 C CA . GLU A 1 49 ? 2.172 -2.207 -7.238 1.00 11.21 49 GLU A CA 6
ATOM 8597 C C . GLU A 1 49 ? 1.480 -1.287 -6.214 1.00 24.12 49 GLU A C 6
ATOM 8598 O O . GLU A 1 49 ? 1.439 -0.069 -6.397 1.00 32.33 49 GLU A O 6
ATOM 8610 N N . TYR A 1 50 ? 0.959 -1.890 -5.130 1.00 71.54 50 TYR A N 6
ATOM 8611 C CA . TYR A 1 50 ? 0.293 -1.154 -4.044 1.00 52.22 50 TYR A CA 6
ATOM 8612 C C . TYR A 1 50 ? 1.298 -0.388 -3.169 1.00 12.10 50 TYR A C 6
ATOM 8613 O O . TYR A 1 50 ? 1.020 0.735 -2.762 1.00 5.13 50 TYR A O 6
ATOM 8631 N N . PHE A 1 51 ? 2.459 -1.010 -2.886 1.00 13.44 51 PHE A N 6
ATOM 8632 C CA . PHE A 1 51 ? 3.534 -0.377 -2.087 1.00 51.41 51 PHE A CA 6
ATOM 8633 C C . PHE A 1 51 ? 4.208 0.767 -2.878 1.00 2.33 51 PHE A C 6
ATOM 8634 O O . PHE A 1 51 ? 4.748 1.695 -2.281 1.00 62.44 51 PHE A O 6
ATOM 8651 N N . LEU A 1 52 ? 4.192 0.658 -4.225 1.00 21.40 52 LEU A N 6
ATOM 8652 C CA . LEU A 1 52 ? 4.765 1.682 -5.132 1.00 54.32 52 LEU A CA 6
ATOM 8653 C C . LEU A 1 52 ? 3.917 2.950 -5.054 1.00 4.21 52 LEU A C 6
ATOM 8654 O O . LEU A 1 52 ? 4.432 4.057 -4.881 1.00 10.44 52 LEU A O 6
ATOM 8670 N N . ARG A 1 53 ? 2.599 2.736 -5.177 1.00 25.41 53 ARG A N 6
ATOM 8671 C CA . ARG A 1 53 ? 1.588 3.794 -5.111 1.00 70.33 53 ARG A CA 6
ATOM 8672 C C . ARG A 1 53 ? 1.480 4.361 -3.683 1.00 62.44 53 ARG A C 6
ATOM 8673 O O . ARG A 1 53 ? 1.260 5.553 -3.515 1.00 75.22 53 ARG A O 6
ATOM 8694 N N . ALA A 1 54 ? 1.675 3.492 -2.667 1.00 4.51 54 ALA A N 6
ATOM 8695 C CA . ALA A 1 54 ? 1.660 3.895 -1.245 1.00 33.43 54 ALA A CA 6
ATOM 8696 C C . ALA A 1 54 ? 2.819 4.855 -0.956 1.00 20.33 54 ALA A C 6
ATOM 8697 O O . ALA A 1 54 ? 2.611 5.954 -0.434 1.00 73.31 54 ALA A O 6
ATOM 8704 N N . LYS A 1 55 ? 4.025 4.432 -1.378 1.00 71.14 55 LYS A N 6
ATOM 8705 C CA . LYS A 1 55 ? 5.272 5.199 -1.226 1.00 20.35 55 LYS A CA 6
ATOM 8706 C C . LYS A 1 55 ? 5.173 6.541 -1.955 1.00 30.04 55 LYS A C 6
ATOM 8707 O O . LYS A 1 55 ? 5.606 7.565 -1.437 1.00 63.43 55 LYS A O 6
ATOM 8726 N N . LYS A 1 56 ? 4.581 6.490 -3.157 1.00 43.41 56 LYS A N 6
ATOM 8727 C CA . LYS A 1 56 ? 4.381 7.645 -4.040 1.00 2.23 56 LYS A CA 6
ATOM 8728 C C . LYS A 1 56 ? 3.523 8.729 -3.365 1.00 20.14 56 LYS A C 6
ATOM 8729 O O . LYS A 1 56 ? 3.845 9.923 -3.434 1.00 5.15 56 LYS A O 6
ATOM 8748 N N . VAL A 1 57 ? 2.431 8.285 -2.718 1.00 12.21 57 VAL A N 6
ATOM 8749 C CA . VAL A 1 57 ? 1.488 9.175 -2.029 1.00 62.33 57 VAL A CA 6
ATOM 8750 C C . VAL A 1 57 ? 2.173 9.856 -0.824 1.00 73.41 57 VAL A C 6
ATOM 8751 O O . VAL A 1 57 ? 2.158 11.088 -0.721 1.00 55.30 57 VAL A O 6
ATOM 8764 N N . PHE A 1 58 ? 2.803 9.040 0.049 1.00 2.32 58 PHE A N 6
ATOM 8765 C CA . PHE A 1 58 ? 3.557 9.542 1.220 1.00 70.01 58 PHE A CA 6
ATOM 8766 C C . PHE A 1 58 ? 4.703 10.490 0.789 1.00 1.31 58 PHE A C 6
ATOM 8767 O O . PHE A 1 58 ? 4.973 11.483 1.457 1.00 11.13 58 PHE A O 6
ATOM 8784 N N . ASP A 1 59 ? 5.337 10.182 -0.360 1.00 25.14 59 ASP A N 6
ATOM 8785 C CA . ASP A 1 59 ? 6.459 10.976 -0.910 1.00 31.44 59 ASP A CA 6
ATOM 8786 C C . ASP A 1 59 ? 5.979 12.372 -1.333 1.00 22.30 59 ASP A C 6
ATOM 8787 O O . ASP A 1 59 ? 6.676 13.371 -1.102 1.00 44.42 59 ASP A O 6
ATOM 8796 N N . ALA A 1 60 ? 4.777 12.422 -1.933 1.00 72.24 60 ALA A N 6
ATOM 8797 C CA . ALA A 1 60 ? 4.128 13.688 -2.344 1.00 50.32 60 ALA A CA 6
ATOM 8798 C C . ALA A 1 60 ? 3.934 14.632 -1.145 1.00 63.11 60 ALA A C 6
ATOM 8799 O O . ALA A 1 60 ? 4.110 15.845 -1.256 1.00 51.33 60 ALA A O 6
ATOM 8806 N N . GLU A 1 61 ? 3.602 14.028 0.002 1.00 33.32 61 GLU A N 6
ATOM 8807 C CA . GLU A 1 61 ? 3.325 14.736 1.267 1.00 42.32 61 GLU A CA 6
ATOM 8808 C C . GLU A 1 61 ? 4.612 14.979 2.078 1.00 21.43 61 GLU A C 6
ATOM 8809 O O . GLU A 1 61 ? 4.586 15.696 3.089 1.00 52.01 61 GLU A O 6
ATOM 8821 N N . HIS A 1 62 ? 5.723 14.355 1.625 1.00 62.31 62 HIS A N 6
ATOM 8822 C CA . HIS A 1 62 ? 7.044 14.400 2.284 1.00 24.31 62 HIS A CA 6
ATOM 8823 C C . HIS A 1 62 ? 7.010 13.671 3.651 1.00 41.23 62 HIS A C 6
ATOM 8824 O O . HIS A 1 62 ? 7.789 13.981 4.556 1.00 4.34 62 HIS A O 6
ATOM 8839 N N . ASP A 1 63 ? 6.118 12.661 3.756 1.00 73.13 63 ASP A N 6
ATOM 8840 C CA . ASP A 1 63 ? 6.020 11.765 4.927 1.00 0.54 63 ASP A CA 6
ATOM 8841 C C . ASP A 1 63 ? 7.150 10.730 4.811 1.00 11.13 63 ASP A C 6
ATOM 8842 O O . ASP A 1 63 ? 7.048 9.753 4.049 1.00 12.20 63 ASP A O 6
ATOM 8851 N N . THR A 1 64 ? 8.245 11.001 5.541 1.00 3.03 64 THR A N 6
ATOM 8852 C CA . THR A 1 64 ? 9.481 10.219 5.466 1.00 64.42 64 THR A CA 6
ATOM 8853 C C . THR A 1 64 ? 9.272 8.767 5.943 1.00 40.12 64 THR A C 6
ATOM 8854 O O . THR A 1 64 ? 9.771 7.836 5.306 1.00 63.32 64 THR A O 6
ATOM 8865 N N . ASP A 1 65 ? 8.492 8.579 7.031 1.00 20.40 65 ASP A N 6
ATOM 8866 C CA . ASP A 1 65 ? 8.254 7.250 7.621 1.00 21.30 65 ASP A CA 6
ATOM 8867 C C . ASP A 1 65 ? 7.576 6.326 6.607 1.00 44.12 65 ASP A C 6
ATOM 8868 O O . ASP A 1 65 ? 8.125 5.288 6.285 1.00 72.11 65 ASP A O 6
ATOM 8877 N N . GLY A 1 66 ? 6.422 6.777 6.086 1.00 5.22 66 GLY A N 6
ATOM 8878 C CA . GLY A 1 66 ? 5.533 5.954 5.266 1.00 20.21 66 GLY A CA 6
ATOM 8879 C C . GLY A 1 66 ? 6.084 5.599 3.895 1.00 53.12 66 GLY A C 6
ATOM 8880 O O . GLY A 1 66 ? 5.806 4.507 3.379 1.00 34.44 66 GLY A O 6
ATOM 8884 N N . ALA A 1 67 ? 6.847 6.524 3.292 1.00 24.03 67 ALA A N 6
ATOM 8885 C CA . ALA A 1 67 ? 7.479 6.292 1.984 1.00 54.24 67 ALA A CA 6
ATOM 8886 C C . ALA A 1 67 ? 8.598 5.241 2.121 1.00 45.24 67 ALA A C 6
ATOM 8887 O O . ALA A 1 67 ? 8.690 4.307 1.322 1.00 34.03 67 ALA A O 6
ATOM 8894 N N . ARG A 1 68 ? 9.415 5.396 3.172 1.00 22.53 68 ARG A N 6
ATOM 8895 C CA . ARG A 1 68 ? 10.488 4.443 3.527 1.00 14.42 68 ARG A CA 6
ATOM 8896 C C . ARG A 1 68 ? 9.897 3.104 4.044 1.00 52.01 68 ARG A C 6
ATOM 8897 O O . ARG A 1 68 ? 10.505 2.054 3.887 1.00 51.45 68 ARG A O 6
ATOM 8918 N N . ARG A 1 69 ? 8.703 3.176 4.648 1.00 52.02 69 ARG A N 6
ATOM 8919 C CA . ARG A 1 69 ? 7.959 2.021 5.214 1.00 41.14 69 ARG A CA 6
ATOM 8920 C C . ARG A 1 69 ? 7.452 1.106 4.092 1.00 13.24 69 ARG A C 6
ATOM 8921 O O . ARG A 1 69 ? 7.520 -0.129 4.188 1.00 13.04 69 ARG A O 6
ATOM 8942 N N . ALA A 1 70 ? 6.939 1.747 3.028 1.00 21.21 70 ALA A N 6
ATOM 8943 C CA . ALA A 1 70 ? 6.500 1.064 1.808 1.00 53.33 70 ALA A CA 6
ATOM 8944 C C . ALA A 1 70 ? 7.710 0.512 1.053 1.00 30.41 70 ALA A C 6
ATOM 8945 O O . ALA A 1 70 ? 7.662 -0.599 0.537 1.00 3.14 70 ALA A O 6
ATOM 8952 N N . ALA A 1 71 ? 8.805 1.299 1.051 1.00 13.10 71 ALA A N 6
ATOM 8953 C CA . ALA A 1 71 ? 10.099 0.903 0.467 1.00 2.21 71 ALA A CA 6
ATOM 8954 C C . ALA A 1 71 ? 10.729 -0.290 1.228 1.00 25.33 71 ALA A C 6
ATOM 8955 O O . ALA A 1 71 ? 11.444 -1.095 0.637 1.00 13.40 71 ALA A O 6
ATOM 8962 N N . LYS A 1 72 ? 10.440 -0.378 2.539 1.00 42.44 72 LYS A N 6
ATOM 8963 C CA . LYS A 1 72 ? 10.956 -1.434 3.438 1.00 54.32 72 LYS A CA 6
ATOM 8964 C C . LYS A 1 72 ? 10.279 -2.783 3.134 1.00 24.51 72 LYS A C 6
ATOM 8965 O O . LYS A 1 72 ? 10.946 -3.823 3.030 1.00 73.53 72 LYS A O 6
ATOM 8984 N N . SER A 1 73 ? 8.940 -2.737 2.987 1.00 23.12 73 SER A N 6
ATOM 8985 C CA . SER A 1 73 ? 8.130 -3.912 2.629 1.00 24.31 73 SER A CA 6
ATOM 8986 C C . SER A 1 73 ? 8.413 -4.328 1.164 1.00 42.05 73 SER A C 6
ATOM 8987 O O . SER A 1 73 ? 8.328 -5.509 0.818 1.00 43.15 73 SER A O 6
ATOM 8995 N N . LEU A 1 74 ? 8.762 -3.325 0.322 1.00 21.44 74 LEU A N 6
ATOM 8996 C CA . LEU A 1 74 ? 9.262 -3.542 -1.055 1.00 31.40 74 LEU A CA 6
ATOM 8997 C C . LEU A 1 74 ? 10.633 -4.231 -1.048 1.00 72.43 74 LEU A C 6
ATOM 8998 O O . LEU A 1 74 ? 10.902 -5.049 -1.917 1.00 63.22 74 LEU A O 6
ATOM 9014 N N . SER A 1 75 ? 11.497 -3.884 -0.075 1.00 24.25 75 SER A N 6
ATOM 9015 C CA . SER A 1 75 ? 12.849 -4.466 0.031 1.00 74.13 75 SER A CA 6
ATOM 9016 C C . SER A 1 75 ? 12.777 -5.978 0.314 1.00 41.45 75 SER A C 6
ATOM 9017 O O . SER A 1 75 ? 13.616 -6.745 -0.161 1.00 4.15 75 SER A O 6
ATOM 9025 N N . GLU A 1 76 ? 11.753 -6.389 1.084 1.00 54.21 76 GLU A N 6
ATOM 9026 C CA . GLU A 1 76 ? 11.419 -7.810 1.281 1.00 14.34 76 GLU A CA 6
ATOM 9027 C C . GLU A 1 76 ? 10.830 -8.413 -0.007 1.00 22.21 76 GLU A C 6
ATOM 9028 O O . GLU A 1 76 ? 11.275 -9.472 -0.456 1.00 60.51 76 GLU A O 6
ATOM 9040 N N . ALA A 1 77 ? 9.858 -7.686 -0.600 1.00 21.00 77 ALA A N 6
ATOM 9041 C CA . ALA A 1 77 ? 9.084 -8.139 -1.770 1.00 42.45 77 ALA A CA 6
ATOM 9042 C C . ALA A 1 77 ? 9.991 -8.498 -2.963 1.00 34.31 77 ALA A C 6
ATOM 9043 O O . ALA A 1 77 ? 9.890 -9.593 -3.504 1.00 43.20 77 ALA A O 6
ATOM 9050 N N . TYR A 1 78 ? 10.915 -7.576 -3.304 1.00 31.51 78 TYR A N 6
ATOM 9051 C CA . TYR A 1 78 ? 11.806 -7.688 -4.478 1.00 1.32 78 TYR A CA 6
ATOM 9052 C C . TYR A 1 78 ? 12.740 -8.899 -4.390 1.00 51.50 78 TYR A C 6
ATOM 9053 O O . TYR A 1 78 ? 13.073 -9.501 -5.418 1.00 1.02 78 TYR A O 6
ATOM 9071 N N . GLN A 1 79 ? 13.166 -9.242 -3.160 1.00 53.11 79 GLN A N 6
ATOM 9072 C CA . GLN A 1 79 ? 13.980 -10.441 -2.925 1.00 33.22 79 GLN A CA 6
ATOM 9073 C C . GLN A 1 79 ? 13.147 -11.690 -3.247 1.00 35.41 79 GLN A C 6
ATOM 9074 O O . GLN A 1 79 ? 13.589 -12.558 -3.996 1.00 75.12 79 GLN A O 6
ATOM 9088 N N . LYS A 1 80 ? 11.899 -11.718 -2.731 1.00 62.24 80 LYS A N 6
ATOM 9089 C CA . LYS A 1 80 ? 10.980 -12.872 -2.881 1.00 55.43 80 LYS A CA 6
ATOM 9090 C C . LYS A 1 80 ? 10.512 -13.034 -4.343 1.00 43.40 80 LYS A C 6
ATOM 9091 O O . LYS A 1 80 ? 10.077 -14.114 -4.750 1.00 14.03 80 LYS A O 6
ATOM 9110 N N . VAL A 1 81 ? 10.626 -11.943 -5.114 1.00 33.14 81 VAL A N 6
ATOM 9111 C CA . VAL A 1 81 ? 10.288 -11.893 -6.549 1.00 20.10 81 VAL A CA 6
ATOM 9112 C C . VAL A 1 81 ? 11.446 -12.435 -7.416 1.00 51.14 81 VAL A C 6
ATOM 9113 O O . VAL A 1 81 ? 11.235 -13.305 -8.275 1.00 72.25 81 VAL A O 6
ATOM 9126 N N . GLU A 1 82 ? 12.667 -11.946 -7.164 1.00 63.12 82 GLU A N 6
ATOM 9127 C CA . GLU A 1 82 ? 13.853 -12.251 -8.004 1.00 20.12 82 GLU A CA 6
ATOM 9128 C C . GLU A 1 82 ? 14.540 -13.563 -7.587 1.00 41.54 82 GLU A C 6
ATOM 9129 O O . GLU A 1 82 ? 14.716 -14.465 -8.418 1.00 32.13 82 GLU A O 6
ATOM 9141 N N . GLY A 1 83 ? 14.920 -13.669 -6.302 1.00 1.00 83 GLY A N 6
ATOM 9142 C CA . GLY A 1 83 ? 15.652 -14.838 -5.807 1.00 64.14 83 GLY A CA 6
ATOM 9143 C C . GLY A 1 83 ? 15.562 -14.987 -4.296 1.00 42.31 83 GLY A C 6
ATOM 9144 O O . GLY A 1 83 ? 16.550 -14.757 -3.586 1.00 31.05 83 GLY A O 6
ATOM 9148 N N . SER A 1 84 ? 14.355 -15.349 -3.812 1.00 12.20 84 SER A N 6
ATOM 9149 C CA . SER A 1 84 ? 14.085 -15.677 -2.393 1.00 43.52 84 SER A CA 6
ATOM 9150 C C . SER A 1 84 ? 12.634 -16.195 -2.277 1.00 51.24 84 SER A C 6
ATOM 9151 O O . SER A 1 84 ? 11.835 -15.709 -1.464 1.00 74.30 84 SER A O 6
ATOM 9159 N N . GLY A 1 85 ? 12.297 -17.181 -3.124 1.00 15.02 85 GLY A N 6
ATOM 9160 C CA . GLY A 1 85 ? 10.985 -17.833 -3.093 1.00 72.40 85 GLY A CA 6
ATOM 9161 C C . GLY A 1 85 ? 10.920 -18.896 -2.008 1.00 11.55 85 GLY A C 6
ATOM 9162 O O . GLY A 1 85 ? 11.051 -20.095 -2.295 1.00 43.44 85 GLY A O 6
ATOM 9166 N N . ASP A 1 86 ? 10.750 -18.441 -0.753 1.00 10.02 86 ASP A N 6
ATOM 9167 C CA . ASP A 1 86 ? 10.742 -19.310 0.437 1.00 42.33 86 ASP A CA 6
ATOM 9168 C C . ASP A 1 86 ? 9.489 -20.202 0.461 1.00 42.21 86 ASP A C 6
ATOM 9169 O O . ASP A 1 86 ? 8.352 -19.705 0.408 1.00 33.31 86 ASP A O 6
ATOM 9178 N N . LYS A 1 87 ? 9.725 -21.523 0.544 1.00 1.44 87 LYS A N 6
ATOM 9179 C CA . LYS A 1 87 ? 8.671 -22.552 0.495 1.00 64.35 87 LYS A CA 6
ATOM 9180 C C . LYS A 1 87 ? 7.927 -22.624 1.838 1.00 70.42 87 LYS A C 6
ATOM 9181 O O . LYS A 1 87 ? 8.487 -22.293 2.890 1.00 4.35 87 LYS A O 6
ATOM 9200 N N . GLY A 1 88 ? 6.654 -23.040 1.786 1.00 10.52 88 GLY A N 6
ATOM 9201 C CA . GLY A 1 88 ? 5.808 -23.127 2.974 1.00 52.53 88 GLY A CA 6
ATOM 9202 C C . GLY A 1 88 ? 4.929 -21.890 3.158 1.00 22.11 88 GLY A C 6
ATOM 9203 O O . GLY A 1 88 ? 3.754 -22.018 3.526 1.00 11.24 88 GLY A O 6
ATOM 9207 N N . LYS A 1 89 ? 5.511 -20.684 2.893 1.00 15.32 89 LYS A N 6
ATOM 9208 C CA . LYS A 1 89 ? 4.839 -19.365 3.071 1.00 44.31 89 LYS A CA 6
ATOM 9209 C C . LYS A 1 89 ? 4.504 -19.093 4.557 1.00 55.12 89 LYS A C 6
ATOM 9210 O O . LYS A 1 89 ? 4.849 -19.886 5.442 1.00 21.13 89 LYS A O 6
ATOM 9229 N N . ILE A 1 90 ? 3.856 -17.941 4.824 1.00 24.34 90 ILE A N 6
ATOM 9230 C CA . ILE A 1 90 ? 3.418 -17.559 6.178 1.00 62.25 90 ILE A CA 6
ATOM 9231 C C . ILE A 1 90 ? 1.914 -17.215 6.172 1.00 70.20 90 ILE A C 6
ATOM 9232 O O . ILE A 1 90 ? 1.461 -16.328 5.436 1.00 12.45 90 ILE A O 6
ATOM 9248 N N . PHE A 1 91 ? 1.142 -17.982 6.950 1.00 50.12 91 PHE A N 6
ATOM 9249 C CA . PHE A 1 91 ? -0.275 -17.699 7.227 1.00 61.14 91 PHE A CA 6
ATOM 9250 C C . PHE A 1 91 ? -0.368 -16.573 8.279 1.00 14.13 91 PHE A C 6
ATOM 9251 O O . PHE A 1 91 ? -1.346 -15.810 8.305 1.00 11.22 91 PHE A O 6
ATOM 9268 N N . GLN A 1 92 ? 0.691 -16.500 9.130 1.00 62.04 92 GLN A N 6
ATOM 9269 C CA . GLN A 1 92 ? 0.808 -15.584 10.284 1.00 42.14 92 GLN A CA 6
ATOM 9270 C C . GLN A 1 92 ? -0.189 -15.957 11.402 1.00 23.50 92 GLN A C 6
ATOM 9271 O O . GLN A 1 92 ? -0.918 -16.961 11.291 1.00 21.22 92 GLN A O 6
ATOM 9285 N N . LYS A 1 93 ? -0.144 -15.180 12.513 1.00 4.04 93 LYS A N 6
ATOM 9286 C CA . LYS A 1 93 ? -1.045 -15.340 13.683 1.00 14.54 93 LYS A CA 6
ATOM 9287 C C . LYS A 1 93 ? -0.776 -16.690 14.427 1.00 52.40 93 LYS A C 6
ATOM 9288 O O . LYS A 1 93 ? -1.581 -17.148 15.247 1.00 23.21 93 LYS A O 6
ATOM 9307 N N . GLU A 1 94 ? 0.403 -17.282 14.164 1.00 44.13 94 GLU A N 6
ATOM 9308 C CA . GLU A 1 94 ? 0.834 -18.563 14.756 1.00 61.42 94 GLU A CA 6
ATOM 9309 C C . GLU A 1 94 ? 1.188 -18.355 16.249 1.00 75.34 94 GLU A C 6
ATOM 9310 O O . GLU A 1 94 ? 2.249 -17.808 16.579 1.00 1.02 94 GLU A O 6
ATOM 9322 N N . GLY A 1 95 ? 0.258 -18.755 17.134 1.00 44.15 95 GLY A N 6
ATOM 9323 C CA . GLY A 1 95 ? 0.385 -18.554 18.581 1.00 21.31 95 GLY A CA 6
ATOM 9324 C C . GLY A 1 95 ? -0.199 -19.721 19.361 1.00 51.22 95 GLY A C 6
ATOM 9325 O O . GLY A 1 95 ? -1.265 -20.241 19.002 1.00 63.01 95 GLY A O 6
ATOM 9329 N N . GLU A 1 96 ? 0.507 -20.132 20.430 1.00 44.24 96 GLU A N 6
ATOM 9330 C CA . GLU A 1 96 ? 0.144 -21.295 21.251 1.00 35.01 96 GLU A CA 6
ATOM 9331 C C . GLU A 1 96 ? -1.054 -20.973 22.168 1.00 64.22 96 GLU A C 6
ATOM 9332 O O . GLU A 1 96 ? -0.960 -20.077 23.023 1.00 73.22 96 GLU A O 6
ATOM 9344 N N . SER A 1 97 ? -2.166 -21.700 21.947 1.00 61.40 97 SER A N 6
ATOM 9345 C CA . SER A 1 97 ? -3.389 -21.637 22.776 1.00 42.32 97 SER A CA 6
ATOM 9346 C C . SER A 1 97 ? -4.129 -20.284 22.610 1.00 3.24 97 SER A C 6
ATOM 9347 O O . SER A 1 97 ? -3.957 -19.354 23.412 1.00 1.01 97 SER A O 6
ATOM 9355 N N . ILE A 1 98 ? -4.907 -20.177 21.514 1.00 44.53 98 ILE A N 6
ATOM 9356 C CA . ILE A 1 98 ? -5.777 -19.013 21.243 1.00 53.21 98 ILE A CA 6
ATOM 9357 C C . ILE A 1 98 ? -7.201 -19.282 21.779 1.00 73.24 98 ILE A C 6
ATOM 9358 O O . ILE A 1 98 ? -7.602 -20.446 21.917 1.00 44.15 98 ILE A O 6
ATOM 9374 N N . LEU A 1 99 ? -7.942 -18.193 22.076 1.00 61.23 99 LEU A N 6
ATOM 9375 C CA . LEU A 1 99 ? -9.307 -18.234 22.664 1.00 25.44 99 LEU A CA 6
ATOM 9376 C C . LEU A 1 99 ? -9.287 -18.882 24.068 1.00 62.30 99 LEU A C 6
ATOM 9377 O O . LEU A 1 99 ? -9.482 -20.091 24.212 1.00 41.24 99 LEU A O 6
ATOM 9393 N N . GLU A 1 100 ? -9.007 -18.063 25.089 1.00 34.22 100 GLU A N 6
ATOM 9394 C CA . GLU A 1 100 ? -8.961 -18.493 26.504 1.00 74.45 100 GLU A CA 6
ATOM 9395 C C . GLU A 1 100 ? -9.774 -17.519 27.404 1.00 11.12 100 GLU A C 6
ATOM 9396 O O . GLU A 1 100 ? -9.419 -17.336 28.594 1.00 5.13 100 GLU A O 6
ATOM 9409 N N . GLY A 1 1 ? -15.258 -16.260 6.412 1.00 3.34 1 GLY A N 7
ATOM 9410 C CA . GLY A 1 1 ? -14.486 -15.299 5.591 1.00 40.54 1 GLY A CA 7
ATOM 9411 C C . GLY A 1 1 ? -13.338 -14.674 6.370 1.00 33.21 1 GLY A C 7
ATOM 9412 O O . GLY A 1 1 ? -12.577 -15.391 7.030 1.00 73.04 1 GLY A O 7
ATOM 9418 N N . GLY A 1 2 ? -13.222 -13.334 6.298 1.00 12.33 2 GLY A N 7
ATOM 9419 C CA . GLY A 1 2 ? -12.099 -12.604 6.892 1.00 12.24 2 GLY A CA 7
ATOM 9420 C C . GLY A 1 2 ? -10.814 -12.759 6.095 1.00 32.32 2 GLY A C 7
ATOM 9421 O O . GLY A 1 2 ? -9.741 -12.393 6.579 1.00 21.11 2 GLY A O 7
ATOM 9425 N N . SER A 1 3 ? -10.943 -13.278 4.857 1.00 4.41 3 SER A N 7
ATOM 9426 C CA . SER A 1 3 ? -9.813 -13.643 3.981 1.00 42.30 3 SER A CA 7
ATOM 9427 C C . SER A 1 3 ? -8.983 -12.402 3.568 1.00 74.01 3 SER A C 7
ATOM 9428 O O . SER A 1 3 ? -9.538 -11.308 3.501 1.00 51.00 3 SER A O 7
ATOM 9436 N N . PRO A 1 4 ? -7.636 -12.548 3.295 1.00 15.40 4 PRO A N 7
ATOM 9437 C CA . PRO A 1 4 ? -6.763 -11.412 2.865 1.00 4.55 4 PRO A CA 7
ATOM 9438 C C . PRO A 1 4 ? -7.341 -10.582 1.685 1.00 20.20 4 PRO A C 7
ATOM 9439 O O . PRO A 1 4 ? -7.275 -9.348 1.689 1.00 31.01 4 PRO A O 7
ATOM 9450 N N . ASP A 1 5 ? -7.940 -11.279 0.702 1.00 12.32 5 ASP A N 7
ATOM 9451 C CA . ASP A 1 5 ? -8.603 -10.650 -0.462 1.00 33.24 5 ASP A CA 7
ATOM 9452 C C . ASP A 1 5 ? -9.853 -9.839 -0.036 1.00 34.01 5 ASP A C 7
ATOM 9453 O O . ASP A 1 5 ? -10.116 -8.758 -0.580 1.00 11.34 5 ASP A O 7
ATOM 9462 N N . GLU A 1 6 ? -10.608 -10.363 0.948 1.00 34.20 6 GLU A N 7
ATOM 9463 C CA . GLU A 1 6 ? -11.769 -9.658 1.531 1.00 41.53 6 GLU A CA 7
ATOM 9464 C C . GLU A 1 6 ? -11.314 -8.352 2.223 1.00 50.50 6 GLU A C 7
ATOM 9465 O O . GLU A 1 6 ? -11.998 -7.320 2.143 1.00 24.31 6 GLU A O 7
ATOM 9477 N N . ASN A 1 7 ? -10.130 -8.415 2.875 1.00 70.21 7 ASN A N 7
ATOM 9478 C CA . ASN A 1 7 ? -9.524 -7.260 3.559 1.00 62.33 7 ASN A CA 7
ATOM 9479 C C . ASN A 1 7 ? -9.037 -6.212 2.550 1.00 71.42 7 ASN A C 7
ATOM 9480 O O . ASN A 1 7 ? -9.102 -5.024 2.845 1.00 34.10 7 ASN A O 7
ATOM 9491 N N . ILE A 1 8 ? -8.570 -6.662 1.359 1.00 61.30 8 ILE A N 7
ATOM 9492 C CA . ILE A 1 8 ? -8.212 -5.762 0.233 1.00 73.05 8 ILE A CA 7
ATOM 9493 C C . ILE A 1 8 ? -9.379 -4.818 -0.080 1.00 43.01 8 ILE A C 7
ATOM 9494 O O . ILE A 1 8 ? -9.201 -3.599 -0.095 1.00 1.00 8 ILE A O 7
ATOM 9510 N N . ALA A 1 9 ? -10.578 -5.414 -0.250 1.00 74.34 9 ALA A N 7
ATOM 9511 C CA . ALA A 1 9 ? -11.818 -4.678 -0.532 1.00 11.43 9 ALA A CA 7
ATOM 9512 C C . ALA A 1 9 ? -12.165 -3.700 0.615 1.00 31.44 9 ALA A C 7
ATOM 9513 O O . ALA A 1 9 ? -12.627 -2.585 0.366 1.00 33.14 9 ALA A O 7
ATOM 9520 N N . LYS A 1 10 ? -11.881 -4.123 1.861 1.00 74.14 10 LYS A N 7
ATOM 9521 C CA . LYS A 1 10 ? -12.088 -3.300 3.073 1.00 4.22 10 LYS A CA 7
ATOM 9522 C C . LYS A 1 10 ? -11.143 -2.068 3.091 1.00 41.20 10 LYS A C 7
ATOM 9523 O O . LYS A 1 10 ? -11.538 -0.972 3.507 1.00 4.51 10 LYS A O 7
ATOM 9542 N N . PHE A 1 11 ? -9.894 -2.269 2.637 1.00 11.03 11 PHE A N 7
ATOM 9543 C CA . PHE A 1 11 ? -8.868 -1.205 2.582 1.00 4.44 11 PHE A CA 7
ATOM 9544 C C . PHE A 1 11 ? -9.141 -0.248 1.403 1.00 65.13 11 PHE A C 7
ATOM 9545 O O . PHE A 1 11 ? -8.699 0.903 1.420 1.00 24.43 11 PHE A O 7
ATOM 9562 N N . GLU A 1 12 ? -9.847 -0.760 0.371 1.00 62.54 12 GLU A N 7
ATOM 9563 C CA . GLU A 1 12 ? -10.338 0.049 -0.767 1.00 53.14 12 GLU A CA 7
ATOM 9564 C C . GLU A 1 12 ? -11.481 0.978 -0.323 1.00 24.11 12 GLU A C 7
ATOM 9565 O O . GLU A 1 12 ? -11.637 2.073 -0.869 1.00 30.43 12 GLU A O 7
ATOM 9577 N N . LYS A 1 13 ? -12.276 0.525 0.670 1.00 55.54 13 LYS A N 7
ATOM 9578 C CA . LYS A 1 13 ? -13.316 1.351 1.322 1.00 42.12 13 LYS A CA 7
ATOM 9579 C C . LYS A 1 13 ? -12.651 2.533 2.047 1.00 24.31 13 LYS A C 7
ATOM 9580 O O . LYS A 1 13 ? -13.124 3.673 1.969 1.00 5.13 13 LYS A O 7
ATOM 9599 N N . ALA A 1 14 ? -11.527 2.231 2.729 1.00 31.42 14 ALA A N 7
ATOM 9600 C CA . ALA A 1 14 ? -10.709 3.229 3.431 1.00 21.42 14 ALA A CA 7
ATOM 9601 C C . ALA A 1 14 ? -9.971 4.150 2.434 1.00 55.51 14 ALA A C 7
ATOM 9602 O O . ALA A 1 14 ? -9.712 5.305 2.755 1.00 44.14 14 ALA A O 7
ATOM 9609 N N . TYR A 1 15 ? -9.651 3.609 1.230 1.00 12.13 15 TYR A N 7
ATOM 9610 C CA . TYR A 1 15 ? -8.962 4.346 0.142 1.00 1.12 15 TYR A CA 7
ATOM 9611 C C . TYR A 1 15 ? -9.867 5.427 -0.455 1.00 51.11 15 TYR A C 7
ATOM 9612 O O . TYR A 1 15 ? -9.430 6.559 -0.690 1.00 54.54 15 TYR A O 7
ATOM 9630 N N . LYS A 1 16 ? -11.125 5.044 -0.721 1.00 15.11 16 LYS A N 7
ATOM 9631 C CA . LYS A 1 16 ? -12.108 5.923 -1.365 1.00 21.34 16 LYS A CA 7
ATOM 9632 C C . LYS A 1 16 ? -12.653 6.963 -0.371 1.00 61.14 16 LYS A C 7
ATOM 9633 O O . LYS A 1 16 ? -12.968 8.081 -0.769 1.00 23.00 16 LYS A O 7
ATOM 9652 N N . LYS A 1 17 ? -12.742 6.580 0.925 1.00 44.34 17 LYS A N 7
ATOM 9653 C CA . LYS A 1 17 ? -13.083 7.520 2.015 1.00 74.44 17 LYS A CA 7
ATOM 9654 C C . LYS A 1 17 ? -11.956 8.551 2.184 1.00 60.23 17 LYS A C 7
ATOM 9655 O O . LYS A 1 17 ? -12.213 9.744 2.343 1.00 23.23 17 LYS A O 7
ATOM 9674 N N . ALA A 1 18 ? -10.706 8.054 2.139 1.00 15.20 18 ALA A N 7
ATOM 9675 C CA . ALA A 1 18 ? -9.484 8.875 2.195 1.00 54.10 18 ALA A CA 7
ATOM 9676 C C . ALA A 1 18 ? -9.449 9.903 1.046 1.00 22.35 18 ALA A C 7
ATOM 9677 O O . ALA A 1 18 ? -9.007 11.043 1.228 1.00 3.53 18 ALA A O 7
ATOM 9684 N N . GLU A 1 19 ? -9.919 9.451 -0.140 1.00 1.14 19 GLU A N 7
ATOM 9685 C CA . GLU A 1 19 ? -10.017 10.269 -1.360 1.00 62.03 19 GLU A CA 7
ATOM 9686 C C . GLU A 1 19 ? -11.068 11.380 -1.188 1.00 62.11 19 GLU A C 7
ATOM 9687 O O . GLU A 1 19 ? -10.854 12.509 -1.633 1.00 15.42 19 GLU A O 7
ATOM 9699 N N . GLU A 1 20 ? -12.196 11.050 -0.523 1.00 35.44 20 GLU A N 7
ATOM 9700 C CA . GLU A 1 20 ? -13.268 12.022 -0.225 1.00 41.41 20 GLU A CA 7
ATOM 9701 C C . GLU A 1 20 ? -12.813 13.045 0.833 1.00 33.43 20 GLU A C 7
ATOM 9702 O O . GLU A 1 20 ? -13.240 14.203 0.808 1.00 61.34 20 GLU A O 7
ATOM 9714 N N . LEU A 1 21 ? -11.935 12.596 1.748 1.00 64.30 21 LEU A N 7
ATOM 9715 C CA . LEU A 1 21 ? -11.297 13.466 2.753 1.00 72.02 21 LEU A CA 7
ATOM 9716 C C . LEU A 1 21 ? -10.152 14.281 2.117 1.00 20.13 21 LEU A C 7
ATOM 9717 O O . LEU A 1 21 ? -9.660 15.237 2.730 1.00 43.24 21 LEU A O 7
ATOM 9733 N N . ASN A 1 22 ? -9.737 13.875 0.890 1.00 51.14 22 ASN A N 7
ATOM 9734 C CA . ASN A 1 22 ? -8.685 14.543 0.095 1.00 73.53 22 ASN A CA 7
ATOM 9735 C C . ASN A 1 22 ? -7.323 14.493 0.822 1.00 31.33 22 ASN A C 7
ATOM 9736 O O . ASN A 1 22 ? -6.480 15.377 0.655 1.00 34.11 22 ASN A O 7
ATOM 9747 N N . GLN A 1 23 ? -7.131 13.420 1.603 1.00 0.54 23 GLN A N 7
ATOM 9748 C CA . GLN A 1 23 ? -5.910 13.183 2.393 1.00 14.53 23 GLN A CA 7
ATOM 9749 C C . GLN A 1 23 ? -5.156 12.004 1.771 1.00 71.34 23 GLN A C 7
ATOM 9750 O O . GLN A 1 23 ? -5.589 10.846 1.881 1.00 74.14 23 GLN A O 7
ATOM 9764 N N . GLY A 1 24 ? -4.051 12.329 1.080 1.00 54.24 24 GLY A N 7
ATOM 9765 C CA . GLY A 1 24 ? -3.280 11.357 0.323 1.00 70.11 24 GLY A CA 7
ATOM 9766 C C . GLY A 1 24 ? -2.596 10.319 1.199 1.00 53.41 24 GLY A C 7
ATOM 9767 O O . GLY A 1 24 ? -2.527 9.155 0.824 1.00 71.03 24 GLY A O 7
ATOM 9771 N N . GLU A 1 25 ? -2.091 10.748 2.372 1.00 44.34 25 GLU A N 7
ATOM 9772 C CA . GLU A 1 25 ? -1.368 9.868 3.324 1.00 64.23 25 GLU A CA 7
ATOM 9773 C C . GLU A 1 25 ? -2.233 8.652 3.738 1.00 43.21 25 GLU A C 7
ATOM 9774 O O . GLU A 1 25 ? -1.719 7.545 3.874 1.00 41.21 25 GLU A O 7
ATOM 9786 N N . LEU A 1 26 ? -3.555 8.882 3.886 1.00 52.22 26 LEU A N 7
ATOM 9787 C CA . LEU A 1 26 ? -4.550 7.828 4.162 1.00 23.45 26 LEU A CA 7
ATOM 9788 C C . LEU A 1 26 ? -4.675 6.864 2.954 1.00 73.03 26 LEU A C 7
ATOM 9789 O O . LEU A 1 26 ? -4.747 5.646 3.134 1.00 64.23 26 LEU A O 7
ATOM 9805 N N . MET A 1 27 ? -4.711 7.441 1.727 1.00 35.54 27 MET A N 7
ATOM 9806 C CA . MET A 1 27 ? -4.811 6.672 0.458 1.00 1.33 27 MET A CA 7
ATOM 9807 C C . MET A 1 27 ? -3.565 5.797 0.238 1.00 14.34 27 MET A C 7
ATOM 9808 O O . MET A 1 27 ? -3.657 4.692 -0.311 1.00 43.10 27 MET A O 7
ATOM 9822 N N . GLY A 1 28 ? -2.402 6.325 0.665 1.00 14.02 28 GLY A N 7
ATOM 9823 C CA . GLY A 1 28 ? -1.137 5.620 0.582 1.00 23.45 28 GLY A CA 7
ATOM 9824 C C . GLY A 1 28 ? -1.130 4.409 1.497 1.00 53.15 28 GLY A C 7
ATOM 9825 O O . GLY A 1 28 ? -0.739 3.320 1.085 1.00 0.01 28 GLY A O 7
ATOM 9829 N N . ARG A 1 29 ? -1.599 4.615 2.750 1.00 42.52 29 ARG A N 7
ATOM 9830 C CA . ARG A 1 29 ? -1.733 3.540 3.761 1.00 55.54 29 ARG A CA 7
ATOM 9831 C C . ARG A 1 29 ? -2.707 2.460 3.278 1.00 3.22 29 ARG A C 7
ATOM 9832 O O . ARG A 1 29 ? -2.506 1.284 3.546 1.00 34.21 29 ARG A O 7
ATOM 9853 N N . ALA A 1 30 ? -3.752 2.894 2.551 1.00 32.44 30 ALA A N 7
ATOM 9854 C CA . ALA A 1 30 ? -4.796 2.011 2.021 1.00 21.04 30 ALA A CA 7
ATOM 9855 C C . ALA A 1 30 ? -4.216 1.028 0.987 1.00 43.14 30 ALA A C 7
ATOM 9856 O O . ALA A 1 30 ? -4.378 -0.184 1.132 1.00 4.43 30 ALA A O 7
ATOM 9863 N N . LEU A 1 31 ? -3.498 1.580 -0.025 1.00 43.43 31 LEU A N 7
ATOM 9864 C CA . LEU A 1 31 ? -2.831 0.787 -1.087 1.00 21.42 31 LEU A CA 7
ATOM 9865 C C . LEU A 1 31 ? -1.739 -0.117 -0.489 1.00 62.14 31 LEU A C 7
ATOM 9866 O O . LEU A 1 31 ? -1.539 -1.244 -0.939 1.00 21.24 31 LEU A O 7
ATOM 9882 N N . TYR A 1 32 ? -1.056 0.416 0.539 1.00 71.53 32 TYR A N 7
ATOM 9883 C CA . TYR A 1 32 ? -0.018 -0.290 1.303 1.00 23.03 32 TYR A CA 7
ATOM 9884 C C . TYR A 1 32 ? -0.587 -1.572 1.947 1.00 45.05 32 TYR A C 7
ATOM 9885 O O . TYR A 1 32 ? -0.017 -2.651 1.788 1.00 52.43 32 TYR A O 7
ATOM 9903 N N . ASN A 1 33 ? -1.737 -1.429 2.640 1.00 4.13 33 ASN A N 7
ATOM 9904 C CA . ASN A 1 33 ? -2.400 -2.534 3.366 1.00 44.42 33 ASN A CA 7
ATOM 9905 C C . ASN A 1 33 ? -2.917 -3.609 2.395 1.00 65.43 33 ASN A C 7
ATOM 9906 O O . ASN A 1 33 ? -2.855 -4.800 2.697 1.00 63.40 33 ASN A O 7
ATOM 9917 N N . ILE A 1 34 ? -3.427 -3.159 1.230 1.00 41.42 34 ILE A N 7
ATOM 9918 C CA . ILE A 1 34 ? -3.836 -4.041 0.117 1.00 21.31 34 ILE A CA 7
ATOM 9919 C C . ILE A 1 34 ? -2.631 -4.872 -0.368 1.00 21.53 34 ILE A C 7
ATOM 9920 O O . ILE A 1 34 ? -2.749 -6.081 -0.610 1.00 51.53 34 ILE A O 7
ATOM 9936 N N . GLY A 1 35 ? -1.477 -4.187 -0.482 1.00 25.12 35 GLY A N 7
ATOM 9937 C CA . GLY A 1 35 ? -0.218 -4.804 -0.867 1.00 22.34 35 GLY A CA 7
ATOM 9938 C C . GLY A 1 35 ? 0.247 -5.855 0.134 1.00 65.02 35 GLY A C 7
ATOM 9939 O O . GLY A 1 35 ? 0.852 -6.850 -0.254 1.00 74.33 35 GLY A O 7
ATOM 9943 N N . LEU A 1 36 ? -0.034 -5.621 1.432 1.00 65.52 36 LEU A N 7
ATOM 9944 C CA . LEU A 1 36 ? 0.296 -6.574 2.515 1.00 61.51 36 LEU A CA 7
ATOM 9945 C C . LEU A 1 36 ? -0.482 -7.882 2.336 1.00 42.24 36 LEU A C 7
ATOM 9946 O O . LEU A 1 36 ? 0.061 -8.971 2.567 1.00 3.02 36 LEU A O 7
ATOM 9962 N N . GLU A 1 37 ? -1.745 -7.753 1.909 1.00 72.42 37 GLU A N 7
ATOM 9963 C CA . GLU A 1 37 ? -2.638 -8.895 1.682 1.00 11.23 37 GLU A CA 7
ATOM 9964 C C . GLU A 1 37 ? -2.196 -9.692 0.444 1.00 63.12 37 GLU A C 7
ATOM 9965 O O . GLU A 1 37 ? -2.206 -10.919 0.459 1.00 44.03 37 GLU A O 7
ATOM 9977 N N . LYS A 1 38 ? -1.791 -8.970 -0.619 1.00 62.43 38 LYS A N 7
ATOM 9978 C CA . LYS A 1 38 ? -1.224 -9.578 -1.839 1.00 72.54 38 LYS A CA 7
ATOM 9979 C C . LYS A 1 38 ? 0.055 -10.382 -1.490 1.00 71.41 38 LYS A C 7
ATOM 9980 O O . LYS A 1 38 ? 0.211 -11.526 -1.912 1.00 60.24 38 LYS A O 7
ATOM 9999 N N . ASN A 1 39 ? 0.922 -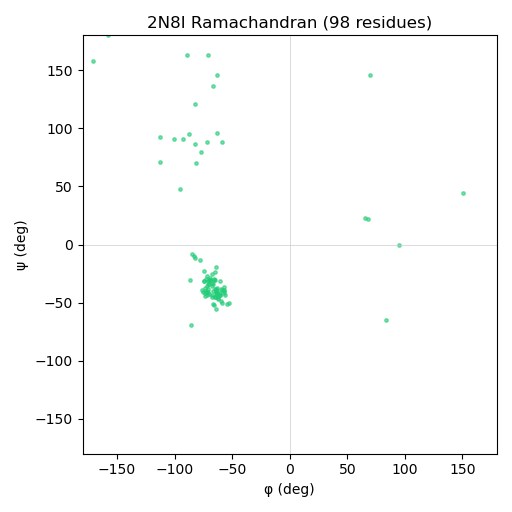9.760 -0.659 1.00 12.30 39 ASN A N 7
ATOM 10000 C CA . ASN A 1 39 ? 2.251 -10.298 -0.273 1.00 5.34 39 ASN A CA 7
ATOM 10001 C C . ASN A 1 39 ? 2.102 -11.628 0.503 1.00 71.50 39 ASN A C 7
ATOM 10002 O O . ASN A 1 39 ? 2.808 -12.604 0.221 1.00 72.25 39 ASN A O 7
ATOM 10013 N N . LYS A 1 40 ? 1.140 -11.661 1.452 1.00 12.53 40 LYS A N 7
ATOM 10014 C CA . LYS A 1 40 ? 0.882 -12.847 2.305 1.00 32.40 40 LYS A CA 7
ATOM 10015 C C . LYS A 1 40 ? 0.153 -13.971 1.517 1.00 55.35 40 LYS A C 7
ATOM 10016 O O . LYS A 1 40 ? 0.198 -15.133 1.921 1.00 51.12 40 LYS A O 7
ATOM 10035 N N . MET A 1 41 ? -0.521 -13.607 0.396 1.00 73.02 41 MET A N 7
ATOM 10036 C CA . MET A 1 41 ? -1.190 -14.578 -0.515 1.00 70.42 41 MET A CA 7
ATOM 10037 C C . MET A 1 41 ? -0.202 -15.172 -1.541 1.00 55.12 41 MET A C 7
ATOM 10038 O O . MET A 1 41 ? -0.596 -15.998 -2.377 1.00 61.23 41 MET A O 7
ATOM 10052 N N . GLY A 1 42 ? 1.072 -14.730 -1.480 1.00 62.13 42 GLY A N 7
ATOM 10053 C CA . GLY A 1 42 ? 2.111 -15.171 -2.419 1.00 61.40 42 GLY A CA 7
ATOM 10054 C C . GLY A 1 42 ? 2.087 -14.405 -3.736 1.00 30.34 42 GLY A C 7
ATOM 10055 O O . GLY A 1 42 ? 2.886 -14.685 -4.637 1.00 23.50 42 GLY A O 7
ATOM 10059 N N . LYS A 1 43 ? 1.163 -13.426 -3.830 1.00 43.23 43 LYS A N 7
ATOM 10060 C CA . LYS A 1 43 ? 1.007 -12.526 -4.982 1.00 63.12 43 LYS A CA 7
ATOM 10061 C C . LYS A 1 43 ? 1.822 -11.250 -4.724 1.00 5.24 43 LYS A C 7
ATOM 10062 O O . LYS A 1 43 ? 1.319 -10.117 -4.781 1.00 23.33 43 LYS A O 7
ATOM 10081 N N . VAL A 1 44 ? 3.113 -11.491 -4.472 1.00 34.23 44 VAL A N 7
ATOM 10082 C CA . VAL A 1 44 ? 4.101 -10.493 -4.064 1.00 35.02 44 VAL A CA 7
ATOM 10083 C C . VAL A 1 44 ? 4.350 -9.453 -5.189 1.00 62.23 44 VAL A C 7
ATOM 10084 O O . VAL A 1 44 ? 4.741 -8.321 -4.909 1.00 73.22 44 VAL A O 7
ATOM 10097 N N . LYS A 1 45 ? 4.106 -9.852 -6.458 1.00 52.25 45 LYS A N 7
ATOM 10098 C CA . LYS A 1 45 ? 4.227 -8.953 -7.628 1.00 21.33 45 LYS A CA 7
ATOM 10099 C C . LYS A 1 45 ? 3.211 -7.798 -7.547 1.00 73.22 45 LYS A C 7
ATOM 10100 O O . LYS A 1 45 ? 3.588 -6.626 -7.670 1.00 60.52 45 LYS A O 7
ATOM 10119 N N . GLU A 1 46 ? 1.928 -8.161 -7.339 1.00 61.54 46 GLU A N 7
ATOM 10120 C CA . GLU A 1 46 ? 0.822 -7.189 -7.162 1.00 31.20 46 GLU A CA 7
ATOM 10121 C C . GLU A 1 46 ? 1.029 -6.353 -5.887 1.00 64.45 46 GLU A C 7
ATOM 10122 O O . GLU A 1 46 ? 0.655 -5.179 -5.848 1.00 31.23 46 GLU A O 7
ATOM 10134 N N . ALA A 1 47 ? 1.641 -6.982 -4.857 1.00 51.30 47 ALA A N 7
ATOM 10135 C CA . ALA A 1 47 ? 2.021 -6.314 -3.597 1.00 1.24 47 ALA A CA 7
ATOM 10136 C C . ALA A 1 47 ? 2.943 -5.123 -3.867 1.00 4.41 47 ALA A C 7
ATOM 10137 O O . ALA A 1 47 ? 2.678 -4.012 -3.402 1.00 60.31 47 ALA A O 7
ATOM 10144 N N . ILE A 1 48 ? 4.007 -5.394 -4.657 1.00 11.44 48 ILE A N 7
ATOM 10145 C CA . ILE A 1 48 ? 5.005 -4.404 -5.094 1.00 40.32 48 ILE A CA 7
ATOM 10146 C C . ILE A 1 48 ? 4.327 -3.235 -5.822 1.00 21.44 48 ILE A C 7
ATOM 10147 O O . ILE A 1 48 ? 4.618 -2.079 -5.520 1.00 32.24 48 ILE A O 7
ATOM 10163 N N . GLU A 1 49 ? 3.401 -3.571 -6.748 1.00 33.11 49 GLU A N 7
ATOM 10164 C CA . GLU A 1 49 ? 2.624 -2.580 -7.521 1.00 13.13 49 GLU A CA 7
ATOM 10165 C C . GLU A 1 49 ? 1.915 -1.585 -6.584 1.00 2.31 49 GLU A C 7
ATOM 10166 O O . GLU A 1 49 ? 1.958 -0.373 -6.804 1.00 14.13 49 GLU A O 7
ATOM 10178 N N . TYR A 1 50 ? 1.287 -2.134 -5.530 1.00 31.41 50 TYR A N 7
ATOM 10179 C CA . TYR A 1 50 ? 0.541 -1.355 -4.534 1.00 61.23 50 TYR A CA 7
ATOM 10180 C C . TYR A 1 50 ? 1.459 -0.571 -3.585 1.00 3.41 50 TYR A C 7
ATOM 10181 O O . TYR A 1 50 ? 1.062 0.492 -3.130 1.00 34.35 50 TYR A O 7
ATOM 10199 N N . PHE A 1 51 ? 2.660 -1.105 -3.280 1.00 31.12 51 PHE A N 7
ATOM 10200 C CA . PHE A 1 51 ? 3.639 -0.415 -2.405 1.00 61.52 51 PHE A CA 7
ATOM 10201 C C . PHE A 1 51 ? 4.311 0.747 -3.161 1.00 3.01 51 PHE A C 7
ATOM 10202 O O . PHE A 1 51 ? 4.736 1.721 -2.546 1.00 30.14 51 PHE A O 7
ATOM 10219 N N . LEU A 1 52 ? 4.413 0.608 -4.500 1.00 63.51 52 LEU A N 7
ATOM 10220 C CA . LEU A 1 52 ? 5.014 1.633 -5.384 1.00 14.34 52 LEU A CA 7
ATOM 10221 C C . LEU A 1 52 ? 4.034 2.800 -5.560 1.00 4.12 52 LEU A C 7
ATOM 10222 O O . LEU A 1 52 ? 4.432 3.968 -5.553 1.00 4.42 52 LEU A O 7
ATOM 10238 N N . ARG A 1 53 ? 2.743 2.444 -5.726 1.00 40.31 53 ARG A N 7
ATOM 10239 C CA . ARG A 1 53 ? 1.631 3.407 -5.810 1.00 42.20 53 ARG A CA 7
ATOM 10240 C C . ARG A 1 53 ? 1.376 4.058 -4.441 1.00 61.24 53 ARG A C 7
ATOM 10241 O O . ARG A 1 53 ? 1.063 5.240 -4.376 1.00 24.41 53 ARG A O 7
ATOM 10262 N N . ALA A 1 54 ? 1.545 3.269 -3.355 1.00 31.40 54 ALA A N 7
ATOM 10263 C CA . ALA A 1 54 ? 1.396 3.757 -1.967 1.00 2.42 54 ALA A CA 7
ATOM 10264 C C . ALA A 1 54 ? 2.454 4.812 -1.665 1.00 62.13 54 ALA A C 7
ATOM 10265 O O . ALA A 1 54 ? 2.129 5.919 -1.222 1.00 54.23 54 ALA A O 7
ATOM 10272 N N . LYS A 1 55 ? 3.716 4.451 -1.971 1.00 11.34 55 LYS A N 7
ATOM 10273 C CA . LYS A 1 55 ? 4.888 5.289 -1.731 1.00 52.24 55 LYS A CA 7
ATOM 10274 C C . LYS A 1 55 ? 4.839 6.550 -2.600 1.00 1.33 55 LYS A C 7
ATOM 10275 O O . LYS A 1 55 ? 5.257 7.608 -2.158 1.00 54.44 55 LYS A O 7
ATOM 10294 N N . LYS A 1 56 ? 4.299 6.409 -3.828 1.00 3.10 56 LYS A N 7
ATOM 10295 C CA . LYS A 1 56 ? 4.071 7.535 -4.755 1.00 12.12 56 LYS A CA 7
ATOM 10296 C C . LYS A 1 56 ? 3.204 8.621 -4.097 1.00 40.41 56 LYS A C 7
ATOM 10297 O O . LYS A 1 56 ? 3.537 9.811 -4.142 1.00 32.02 56 LYS A O 7
ATOM 10316 N N . VAL A 1 57 ? 2.096 8.185 -3.473 1.00 3.32 57 VAL A N 7
ATOM 10317 C CA . VAL A 1 57 ? 1.145 9.089 -2.818 1.00 73.15 57 VAL A CA 7
ATOM 10318 C C . VAL A 1 57 ? 1.777 9.689 -1.531 1.00 20.52 57 VAL A C 7
ATOM 10319 O O . VAL A 1 57 ? 1.534 10.852 -1.211 1.00 41.21 57 VAL A O 7
ATOM 10332 N N . PHE A 1 58 ? 2.619 8.890 -0.828 1.00 32.00 58 PHE A N 7
ATOM 10333 C CA . PHE A 1 58 ? 3.388 9.361 0.357 1.00 62.15 58 PHE A CA 7
ATOM 10334 C C . PHE A 1 58 ? 4.430 10.430 -0.038 1.00 61.13 58 PHE A C 7
ATOM 10335 O O . PHE A 1 58 ? 4.636 11.396 0.698 1.00 63.12 58 PHE A O 7
ATOM 10352 N N . ASP A 1 59 ? 5.065 10.255 -1.216 1.00 4.34 59 ASP A N 7
ATOM 10353 C CA . ASP A 1 59 ? 6.066 11.206 -1.752 1.00 4.13 59 ASP A CA 7
ATOM 10354 C C . ASP A 1 59 ? 5.369 12.515 -2.163 1.00 1.53 59 ASP A C 7
ATOM 10355 O O . ASP A 1 59 ? 5.943 13.603 -2.033 1.00 62.12 59 ASP A O 7
ATOM 10364 N N . ALA A 1 60 ? 4.113 12.382 -2.636 1.00 2.31 60 ALA A N 7
ATOM 10365 C CA . ALA A 1 60 ? 3.243 13.524 -2.974 1.00 71.11 60 ALA A CA 7
ATOM 10366 C C . ALA A 1 60 ? 2.883 14.326 -1.708 1.00 71.14 60 ALA A C 7
ATOM 10367 O O . ALA A 1 60 ? 2.828 15.560 -1.736 1.00 61.44 60 ALA A O 7
ATOM 10374 N N . GLU A 1 61 ? 2.676 13.595 -0.597 1.00 23.45 61 GLU A N 7
ATOM 10375 C CA . GLU A 1 61 ? 2.360 14.179 0.722 1.00 71.22 61 GLU A CA 7
ATOM 10376 C C . GLU A 1 61 ? 3.619 14.702 1.432 1.00 31.45 61 GLU A C 7
ATOM 10377 O O . GLU A 1 61 ? 3.501 15.446 2.414 1.00 11.11 61 GLU A O 7
ATOM 10389 N N . HIS A 1 62 ? 4.812 14.302 0.919 1.00 73.13 62 HIS A N 7
ATOM 10390 C CA . HIS A 1 62 ? 6.140 14.632 1.496 1.00 13.42 62 HIS A CA 7
ATOM 10391 C C . HIS A 1 62 ? 6.342 13.897 2.848 1.00 41.22 62 HIS A C 7
ATOM 10392 O O . HIS A 1 62 ? 7.169 14.293 3.675 1.00 44.25 62 HIS A O 7
ATOM 10407 N N . ASP A 1 63 ? 5.588 12.794 3.023 1.00 53.33 63 ASP A N 7
ATOM 10408 C CA . ASP A 1 63 ? 5.670 11.905 4.191 1.00 50.10 63 ASP A CA 7
ATOM 10409 C C . ASP A 1 63 ? 6.735 10.824 3.934 1.00 51.54 63 ASP A C 7
ATOM 10410 O O . ASP A 1 63 ? 6.499 9.876 3.173 1.00 3.11 63 ASP A O 7
ATOM 10419 N N . THR A 1 64 ? 7.925 11.010 4.524 1.00 75.25 64 THR A N 7
ATOM 10420 C CA . THR A 1 64 ? 9.064 10.098 4.343 1.00 24.23 64 THR A CA 7
ATOM 10421 C C . THR A 1 64 ? 8.887 8.795 5.148 1.00 24.12 64 THR A C 7
ATOM 10422 O O . THR A 1 64 ? 9.399 7.753 4.745 1.00 13.30 64 THR A O 7
ATOM 10433 N N . ASP A 1 65 ? 8.136 8.869 6.271 1.00 62.34 65 ASP A N 7
ATOM 10434 C CA . ASP A 1 65 ? 7.917 7.728 7.183 1.00 40.24 65 ASP A CA 7
ATOM 10435 C C . ASP A 1 65 ? 7.132 6.614 6.480 1.00 50.41 65 ASP A C 7
ATOM 10436 O O . ASP A 1 65 ? 7.505 5.437 6.554 1.00 5.42 65 ASP A O 7
ATOM 10445 N N . GLY A 1 66 ? 6.048 7.018 5.805 1.00 51.01 66 GLY A N 7
ATOM 10446 C CA . GLY A 1 66 ? 5.216 6.106 5.033 1.00 11.11 66 GLY A CA 7
ATOM 10447 C C . GLY A 1 66 ? 5.884 5.647 3.748 1.00 3.54 66 GLY A C 7
ATOM 10448 O O . GLY A 1 66 ? 5.639 4.523 3.286 1.00 3.43 66 GLY A O 7
ATOM 10452 N N . ALA A 1 67 ? 6.714 6.525 3.152 1.00 62.54 67 ALA A N 7
ATOM 10453 C CA . ALA A 1 67 ? 7.539 6.174 1.980 1.00 24.24 67 ALA A CA 7
ATOM 10454 C C . ALA A 1 67 ? 8.521 5.037 2.334 1.00 72.50 67 ALA A C 7
ATOM 10455 O O . ALA A 1 67 ? 8.746 4.125 1.534 1.00 42.41 67 ALA A O 7
ATOM 10462 N N . ARG A 1 68 ? 9.078 5.106 3.563 1.00 33.01 68 ARG A N 7
ATOM 10463 C CA . ARG A 1 68 ? 9.968 4.073 4.131 1.00 11.54 68 ARG A CA 7
ATOM 10464 C C . ARG A 1 68 ? 9.169 2.819 4.527 1.00 63.33 68 ARG A C 7
ATOM 10465 O O . ARG A 1 68 ? 9.666 1.704 4.399 1.00 23.21 68 ARG A O 7
ATOM 10486 N N . ARG A 1 69 ? 7.926 3.034 5.006 1.00 71.24 69 ARG A N 7
ATOM 10487 C CA . ARG A 1 69 ? 7.016 1.957 5.457 1.00 45.24 69 ARG A CA 7
ATOM 10488 C C . ARG A 1 69 ? 6.737 0.994 4.284 1.00 3.32 69 ARG A C 7
ATOM 10489 O O . ARG A 1 69 ? 6.835 -0.236 4.422 1.00 21.43 69 ARG A O 7
ATOM 10510 N N . ALA A 1 70 ? 6.436 1.601 3.117 1.00 3.34 70 ALA A N 7
ATOM 10511 C CA . ALA A 1 70 ? 6.235 0.892 1.852 1.00 42.23 70 ALA A CA 7
ATOM 10512 C C . ALA A 1 70 ? 7.548 0.267 1.361 1.00 74.05 70 ALA A C 7
ATOM 10513 O O . ALA A 1 70 ? 7.541 -0.849 0.851 1.00 15.04 70 ALA A O 7
ATOM 10520 N N . ALA A 1 71 ? 8.673 0.997 1.555 1.00 13.20 71 ALA A N 7
ATOM 10521 C CA . ALA A 1 71 ? 10.014 0.576 1.092 1.00 71.23 71 ALA A CA 7
ATOM 10522 C C . ALA A 1 71 ? 10.586 -0.624 1.885 1.00 65.01 71 ALA A C 7
ATOM 10523 O O . ALA A 1 71 ? 11.413 -1.365 1.352 1.00 64.40 71 ALA A O 7
ATOM 10530 N N . LYS A 1 72 ? 10.172 -0.782 3.159 1.00 31.01 72 LYS A N 7
ATOM 10531 C CA . LYS A 1 72 ? 10.593 -1.915 4.020 1.00 75.50 72 LYS A CA 7
ATOM 10532 C C . LYS A 1 72 ? 9.840 -3.191 3.599 1.00 11.42 72 LYS A C 7
ATOM 10533 O O . LYS A 1 72 ? 10.420 -4.286 3.555 1.00 64.12 72 LYS A O 7
ATOM 10552 N N . SER A 1 73 ? 8.542 -3.019 3.285 1.00 32.10 73 SER A N 7
ATOM 10553 C CA . SER A 1 73 ? 7.681 -4.088 2.759 1.00 45.43 73 SER A CA 7
ATOM 10554 C C . SER A 1 73 ? 8.076 -4.458 1.313 1.00 11.33 73 SER A C 7
ATOM 10555 O O . SER A 1 73 ? 7.897 -5.604 0.889 1.00 2.03 73 SER A O 7
ATOM 10563 N N . LEU A 1 74 ? 8.610 -3.459 0.573 1.00 60.11 74 LEU A N 7
ATOM 10564 C CA . LEU A 1 74 ? 9.197 -3.651 -0.767 1.00 62.45 74 LEU A CA 7
ATOM 10565 C C . LEU A 1 74 ? 10.505 -4.428 -0.672 1.00 41.10 74 LEU A C 7
ATOM 10566 O O . LEU A 1 74 ? 10.744 -5.319 -1.477 1.00 32.32 74 LEU A O 7
ATOM 10582 N N . SER A 1 75 ? 11.338 -4.072 0.323 1.00 34.15 75 SER A N 7
ATOM 10583 C CA . SER A 1 75 ? 12.657 -4.686 0.529 1.00 11.23 75 SER A CA 7
ATOM 10584 C C . SER A 1 75 ? 12.505 -6.194 0.773 1.00 24.54 75 SER A C 7
ATOM 10585 O O . SER A 1 75 ? 13.260 -6.983 0.216 1.00 62.50 75 SER A O 7
ATOM 10593 N N . GLU A 1 76 ? 11.489 -6.572 1.579 1.00 74.01 76 GLU A N 7
ATOM 10594 C CA . GLU A 1 76 ? 11.094 -7.979 1.762 1.00 30.24 76 GLU A CA 7
ATOM 10595 C C . GLU A 1 76 ? 10.555 -8.579 0.459 1.00 52.13 76 GLU A C 7
ATOM 10596 O O . GLU A 1 76 ? 10.907 -9.700 0.100 1.00 43.02 76 GLU A O 7
ATOM 10608 N N . ALA A 1 77 ? 9.679 -7.810 -0.216 1.00 61.33 77 ALA A N 7
ATOM 10609 C CA . ALA A 1 77 ? 8.950 -8.262 -1.407 1.00 32.22 77 ALA A CA 7
ATOM 10610 C C . ALA A 1 77 ? 9.914 -8.743 -2.504 1.00 23.14 77 ALA A C 7
ATOM 10611 O O . ALA A 1 77 ? 9.746 -9.833 -3.039 1.00 52.51 77 ALA A O 7
ATOM 10618 N N . TYR A 1 78 ? 10.961 -7.941 -2.760 1.00 55.30 78 TYR A N 7
ATOM 10619 C CA . TYR A 1 78 ? 11.993 -8.233 -3.766 1.00 3.53 78 TYR A CA 7
ATOM 10620 C C . TYR A 1 78 ? 12.837 -9.472 -3.376 1.00 64.32 78 TYR A C 7
ATOM 10621 O O . TYR A 1 78 ? 13.280 -10.214 -4.253 1.00 12.13 78 TYR A O 7
ATOM 10639 N N . GLN A 1 79 ? 13.037 -9.683 -2.055 1.00 53.15 79 GLN A N 7
ATOM 10640 C CA . GLN A 1 79 ? 13.735 -10.880 -1.514 1.00 34.02 79 GLN A CA 7
ATOM 10641 C C . GLN A 1 79 ? 12.964 -12.170 -1.860 1.00 53.43 79 GLN A C 7
ATOM 10642 O O . GLN A 1 79 ? 13.563 -13.175 -2.273 1.00 74.32 79 GLN A O 7
ATOM 10656 N N . LYS A 1 80 ? 11.626 -12.112 -1.686 1.00 42.11 80 LYS A N 7
ATOM 10657 C CA . LYS A 1 80 ? 10.715 -13.249 -1.932 1.00 4.30 80 LYS A CA 7
ATOM 10658 C C . LYS A 1 80 ? 10.571 -13.504 -3.454 1.00 15.54 80 LYS A C 7
ATOM 10659 O O . LYS A 1 80 ? 10.492 -14.659 -3.897 1.00 42.12 80 LYS A O 7
ATOM 10678 N N . VAL A 1 81 ? 10.564 -12.394 -4.229 1.00 32.44 81 VAL A N 7
ATOM 10679 C CA . VAL A 1 81 ? 10.435 -12.394 -5.704 1.00 22.31 81 VAL A CA 7
ATOM 10680 C C . VAL A 1 81 ? 11.628 -13.099 -6.370 1.00 73.11 81 VAL A C 7
ATOM 10681 O O . VAL A 1 81 ? 11.436 -14.068 -7.121 1.00 31.40 81 VAL A O 7
ATOM 10694 N N . GLU A 1 82 ? 12.842 -12.607 -6.072 1.00 32.55 82 GLU A N 7
ATOM 10695 C CA . GLU A 1 82 ? 14.086 -13.101 -6.677 1.00 71.51 82 GLU A CA 7
ATOM 10696 C C . GLU A 1 82 ? 14.368 -14.548 -6.229 1.00 75.21 82 GLU A C 7
ATOM 10697 O O . GLU A 1 82 ? 14.771 -15.384 -7.046 1.00 73.14 82 GLU A O 7
ATOM 10709 N N . GLY A 1 83 ? 14.114 -14.839 -4.938 1.00 72.31 83 GLY A N 7
ATOM 10710 C CA . GLY A 1 83 ? 14.196 -16.203 -4.407 1.00 34.32 83 GLY A CA 7
ATOM 10711 C C . GLY A 1 83 ? 14.828 -16.256 -3.028 1.00 13.10 83 GLY A C 7
ATOM 10712 O O . GLY A 1 83 ? 14.127 -16.211 -2.010 1.00 2.14 83 GLY A O 7
ATOM 10716 N N . SER A 1 84 ? 16.165 -16.342 -3.006 1.00 41.21 84 SER A N 7
ATOM 10717 C CA . SER A 1 84 ? 16.957 -16.498 -1.782 1.00 35.05 84 SER A CA 7
ATOM 10718 C C . SER A 1 84 ? 17.105 -15.152 -1.028 1.00 72.21 84 SER A C 7
ATOM 10719 O O . SER A 1 84 ? 18.121 -14.454 -1.144 1.00 65.01 84 SER A O 7
ATOM 10727 N N . GLY A 1 85 ? 16.041 -14.776 -0.315 1.00 32.24 85 GLY A N 7
ATOM 10728 C CA . GLY A 1 85 ? 16.053 -13.629 0.587 1.00 42.02 85 GLY A CA 7
ATOM 10729 C C . GLY A 1 85 ? 16.040 -14.065 2.038 1.00 32.54 85 GLY A C 7
ATOM 10730 O O . GLY A 1 85 ? 15.994 -15.268 2.324 1.00 0.02 85 GLY A O 7
ATOM 10734 N N . ASP A 1 86 ? 16.083 -13.091 2.961 1.00 75.34 86 ASP A N 7
ATOM 10735 C CA . ASP A 1 86 ? 15.998 -13.355 4.415 1.00 41.11 86 ASP A CA 7
ATOM 10736 C C . ASP A 1 86 ? 14.558 -13.723 4.809 1.00 41.23 86 ASP A C 7
ATOM 10737 O O . ASP A 1 86 ? 13.621 -13.525 4.021 1.00 44.10 86 ASP A O 7
ATOM 10746 N N . LYS A 1 87 ? 14.386 -14.246 6.033 1.00 63.02 87 LYS A N 7
ATOM 10747 C CA . LYS A 1 87 ? 13.058 -14.558 6.598 1.00 21.13 87 LYS A CA 7
ATOM 10748 C C . LYS A 1 87 ? 12.481 -13.303 7.287 1.00 33.12 87 LYS A C 7
ATOM 10749 O O . LYS A 1 87 ? 12.113 -13.330 8.477 1.00 12.43 87 LYS A O 7
ATOM 10768 N N . GLY A 1 88 ? 12.411 -12.206 6.508 1.00 44.12 88 GLY A N 7
ATOM 10769 C CA . GLY A 1 88 ? 11.911 -10.932 6.987 1.00 11.12 88 GLY A CA 7
ATOM 10770 C C . GLY A 1 88 ? 10.427 -10.989 7.328 1.00 73.23 88 GLY A C 7
ATOM 10771 O O . GLY A 1 88 ? 9.648 -11.658 6.620 1.00 60.04 88 GLY A O 7
ATOM 10775 N N . LYS A 1 89 ? 10.054 -10.301 8.414 1.00 64.12 89 LYS A N 7
ATOM 10776 C CA . LYS A 1 89 ? 8.671 -10.174 8.886 1.00 5.04 89 LYS A CA 7
ATOM 10777 C C . LYS A 1 89 ? 8.611 -9.010 9.896 1.00 50.25 89 LYS A C 7
ATOM 10778 O O . LYS A 1 89 ? 8.460 -9.201 11.113 1.00 54.00 89 LYS A O 7
ATOM 10797 N N . ILE A 1 90 ? 8.761 -7.784 9.366 1.00 44.11 90 ILE A N 7
ATOM 10798 C CA . ILE A 1 90 ? 8.755 -6.531 10.162 1.00 11.12 90 ILE A CA 7
ATOM 10799 C C . ILE A 1 90 ? 7.439 -6.359 10.957 1.00 52.14 90 ILE A C 7
ATOM 10800 O O . ILE A 1 90 ? 7.393 -5.621 11.946 1.00 22.22 90 ILE A O 7
ATOM 10816 N N . PHE A 1 91 ? 6.387 -7.068 10.512 1.00 42.12 91 PHE A N 7
ATOM 10817 C CA . PHE A 1 91 ? 5.072 -7.074 11.161 1.00 61.11 91 PHE A CA 7
ATOM 10818 C C . PHE A 1 91 ? 5.035 -8.122 12.289 1.00 20.24 91 PHE A C 7
ATOM 10819 O O . PHE A 1 91 ? 4.837 -9.315 12.039 1.00 75.12 91 PHE A O 7
ATOM 10836 N N . GLN A 1 92 ? 5.313 -7.665 13.514 1.00 75.33 92 GLN A N 7
ATOM 10837 C CA . GLN A 1 92 ? 5.074 -8.433 14.739 1.00 54.12 92 GLN A CA 7
ATOM 10838 C C . GLN A 1 92 ? 3.703 -8.001 15.286 1.00 74.03 92 GLN A C 7
ATOM 10839 O O . GLN A 1 92 ? 3.574 -6.885 15.821 1.00 41.24 92 GLN A O 7
ATOM 10853 N N . LYS A 1 93 ? 2.674 -8.846 15.082 1.00 75.33 93 LYS A N 7
ATOM 10854 C CA . LYS A 1 93 ? 1.297 -8.541 15.505 1.00 22.34 93 LYS A CA 7
ATOM 10855 C C . LYS A 1 93 ? 1.206 -8.505 17.049 1.00 62.35 93 LYS A C 7
ATOM 10856 O O . LYS A 1 93 ? 1.201 -9.550 17.710 1.00 2.13 93 LYS A O 7
ATOM 10875 N N . GLU A 1 94 ? 1.193 -7.278 17.596 1.00 12.32 94 GLU A N 7
ATOM 10876 C CA . GLU A 1 94 ? 1.098 -7.005 19.045 1.00 35.14 94 GLU A CA 7
ATOM 10877 C C . GLU A 1 94 ? -0.401 -6.947 19.446 1.00 40.22 94 GLU A C 7
ATOM 10878 O O . GLU A 1 94 ? -1.239 -6.528 18.632 1.00 2.31 94 GLU A O 7
ATOM 10890 N N . GLY A 1 95 ? -0.722 -7.394 20.680 1.00 43.41 95 GLY A N 7
ATOM 10891 C CA . GLY A 1 95 ? -2.107 -7.474 21.175 1.00 2.15 95 GLY A CA 7
ATOM 10892 C C . GLY A 1 95 ? -2.816 -6.116 21.251 1.00 3.21 95 GLY A C 7
ATOM 10893 O O . GLY A 1 95 ? -3.969 -5.993 20.804 1.00 73.30 95 GLY A O 7
ATOM 10897 N N . GLU A 1 96 ? -2.110 -5.111 21.819 1.00 21.41 96 GLU A N 7
ATOM 10898 C CA . GLU A 1 96 ? -2.560 -3.698 21.909 1.00 44.32 96 GLU A CA 7
ATOM 10899 C C . GLU A 1 96 ? -3.837 -3.529 22.771 1.00 43.22 96 GLU A C 7
ATOM 10900 O O . GLU A 1 96 ? -3.738 -3.241 23.972 1.00 44.52 96 GLU A O 7
ATOM 10912 N N . SER A 1 97 ? -5.031 -3.718 22.173 1.00 31.25 97 SER A N 7
ATOM 10913 C CA . SER A 1 97 ? -6.304 -3.552 22.889 1.00 20.42 97 SER A CA 7
ATOM 10914 C C . SER A 1 97 ? -6.757 -4.897 23.479 1.00 14.13 97 SER A C 7
ATOM 10915 O O . SER A 1 97 ? -7.499 -5.658 22.846 1.00 20.13 97 SER A O 7
ATOM 10923 N N . ILE A 1 98 ? -6.241 -5.219 24.677 1.00 62.35 98 ILE A N 7
ATOM 10924 C CA . ILE A 1 98 ? -6.620 -6.435 25.411 1.00 61.54 98 ILE A CA 7
ATOM 10925 C C . ILE A 1 98 ? -7.509 -6.041 26.610 1.00 51.25 98 ILE A C 7
ATOM 10926 O O . ILE A 1 98 ? -7.106 -5.240 27.468 1.00 3.01 98 ILE A O 7
ATOM 10942 N N . LEU A 1 99 ? -8.742 -6.567 26.616 1.00 10.44 99 LEU A N 7
ATOM 10943 C CA . LEU A 1 99 ? -9.777 -6.220 27.603 1.00 11.14 99 LEU A CA 7
ATOM 10944 C C . LEU A 1 99 ? -9.440 -6.874 28.966 1.00 30.12 99 LEU A C 7
ATOM 10945 O O . LEU A 1 99 ? -9.862 -7.999 29.257 1.00 45.40 99 LEU A O 7
ATOM 10961 N N . GLU A 1 100 ? -8.601 -6.182 29.754 1.00 40.50 100 GLU A N 7
ATOM 10962 C CA . GLU A 1 100 ? -8.139 -6.627 31.083 1.00 72.31 100 GLU A CA 7
ATOM 10963 C C . GLU A 1 100 ? -8.687 -5.669 32.167 1.00 54.04 100 GLU A C 7
ATOM 10964 O O . GLU A 1 100 ? -9.450 -6.103 33.042 1.00 41.40 100 GLU A O 7
ATOM 10977 N N . GLY A 1 1 ? -12.338 -15.506 10.223 1.00 5.25 1 GLY A N 8
ATOM 10978 C CA . GLY A 1 1 ? -13.415 -14.530 9.942 1.00 61.11 1 GLY A CA 8
ATOM 10979 C C . GLY A 1 1 ? -12.932 -13.429 9.013 1.00 54.22 1 GLY A C 8
ATOM 10980 O O . GLY A 1 1 ? -12.492 -12.367 9.476 1.00 52.30 1 GLY A O 8
ATOM 10986 N N . GLY A 1 2 ? -12.980 -13.694 7.689 1.00 32.33 2 GLY A N 8
ATOM 10987 C CA . GLY A 1 2 ? -12.527 -12.734 6.683 1.00 21.30 2 GLY A CA 8
ATOM 10988 C C . GLY A 1 2 ? -11.073 -12.946 6.294 1.00 13.15 2 GLY A C 8
ATOM 10989 O O . GLY A 1 2 ? -10.169 -12.617 7.075 1.00 72.21 2 GLY A O 8
ATOM 10993 N N . SER A 1 3 ? -10.854 -13.502 5.093 1.00 55.43 3 SER A N 8
ATOM 10994 C CA . SER A 1 3 ? -9.511 -13.759 4.541 1.00 43.34 3 SER A CA 8
ATOM 10995 C C . SER A 1 3 ? -8.780 -12.428 4.218 1.00 11.44 3 SER A C 8
ATOM 10996 O O . SER A 1 3 ? -9.430 -11.381 4.180 1.00 13.01 3 SER A O 8
ATOM 11004 N N . PRO A 1 4 ? -7.416 -12.445 3.995 1.00 30.00 4 PRO A N 8
ATOM 11005 C CA . PRO A 1 4 ? -6.663 -11.287 3.448 1.00 72.11 4 PRO A CA 8
ATOM 11006 C C . PRO A 1 4 ? -7.355 -10.626 2.235 1.00 23.42 4 PRO A C 8
ATOM 11007 O O . PRO A 1 4 ? -7.350 -9.404 2.107 1.00 73.13 4 PRO A O 8
ATOM 11018 N N . ASP A 1 5 ? -7.999 -11.468 1.397 1.00 11.42 5 ASP A N 8
ATOM 11019 C CA . ASP A 1 5 ? -8.791 -11.032 0.227 1.00 32.12 5 ASP A CA 8
ATOM 11020 C C . ASP A 1 5 ? -9.982 -10.150 0.662 1.00 73.34 5 ASP A C 8
ATOM 11021 O O . ASP A 1 5 ? -10.219 -9.082 0.079 1.00 15.10 5 ASP A O 8
ATOM 11030 N N . GLU A 1 6 ? -10.721 -10.611 1.689 1.00 64.55 6 GLU A N 8
ATOM 11031 C CA . GLU A 1 6 ? -11.898 -9.888 2.211 1.00 23.42 6 GLU A CA 8
ATOM 11032 C C . GLU A 1 6 ? -11.466 -8.629 3.004 1.00 4.41 6 GLU A C 8
ATOM 11033 O O . GLU A 1 6 ? -12.213 -7.649 3.089 1.00 74.11 6 GLU A O 8
ATOM 11045 N N . ASN A 1 7 ? -10.250 -8.665 3.581 1.00 14.05 7 ASN A N 8
ATOM 11046 C CA . ASN A 1 7 ? -9.677 -7.522 4.326 1.00 13.42 7 ASN A CA 8
ATOM 11047 C C . ASN A 1 7 ? -9.404 -6.361 3.366 1.00 72.32 7 ASN A C 8
ATOM 11048 O O . ASN A 1 7 ? -9.637 -5.202 3.703 1.00 64.32 7 ASN A O 8
ATOM 11059 N N . ILE A 1 8 ? -8.930 -6.711 2.157 1.00 60.14 8 ILE A N 8
ATOM 11060 C CA . ILE A 1 8 ? -8.738 -5.769 1.039 1.00 61.41 8 ILE A CA 8
ATOM 11061 C C . ILE A 1 8 ? -10.047 -5.015 0.732 1.00 33.02 8 ILE A C 8
ATOM 11062 O O . ILE A 1 8 ? -10.017 -3.818 0.470 1.00 25.44 8 ILE A O 8
ATOM 11078 N N . ALA A 1 9 ? -11.184 -5.730 0.824 1.00 11.24 9 ALA A N 8
ATOM 11079 C CA . ALA A 1 9 ? -12.525 -5.157 0.589 1.00 62.05 9 ALA A CA 8
ATOM 11080 C C . ALA A 1 9 ? -12.838 -4.025 1.598 1.00 33.53 9 ALA A C 8
ATOM 11081 O O . ALA A 1 9 ? -13.451 -3.022 1.228 1.00 13.42 9 ALA A O 8
ATOM 11088 N N . LYS A 1 10 ? -12.389 -4.193 2.864 1.00 15.03 10 LYS A N 8
ATOM 11089 C CA . LYS A 1 10 ? -12.470 -3.125 3.903 1.00 33.10 10 LYS A CA 8
ATOM 11090 C C . LYS A 1 10 ? -11.617 -1.915 3.475 1.00 13.51 10 LYS A C 8
ATOM 11091 O O . LYS A 1 10 ? -12.069 -0.765 3.502 1.00 55.42 10 LYS A O 8
ATOM 11110 N N . PHE A 1 11 ? -10.385 -2.220 3.046 1.00 11.30 11 PHE A N 8
ATOM 11111 C CA . PHE A 1 11 ? -9.352 -1.219 2.704 1.00 5.01 11 PHE A CA 8
ATOM 11112 C C . PHE A 1 11 ? -9.704 -0.468 1.398 1.00 31.34 11 PHE A C 8
ATOM 11113 O O . PHE A 1 11 ? -9.161 0.606 1.135 1.00 13.11 11 PHE A O 8
ATOM 11130 N N . GLU A 1 12 ? -10.567 -1.085 0.571 1.00 12.43 12 GLU A N 8
ATOM 11131 C CA . GLU A 1 12 ? -11.163 -0.448 -0.621 1.00 33.11 12 GLU A CA 8
ATOM 11132 C C . GLU A 1 12 ? -12.049 0.740 -0.222 1.00 25.10 12 GLU A C 8
ATOM 11133 O O . GLU A 1 12 ? -12.004 1.792 -0.861 1.00 15.11 12 GLU A O 8
ATOM 11145 N N . LYS A 1 13 ? -12.847 0.563 0.852 1.00 31.33 13 LYS A N 8
ATOM 11146 C CA . LYS A 1 13 ? -13.648 1.662 1.437 1.00 32.43 13 LYS A CA 8
ATOM 11147 C C . LYS A 1 13 ? -12.703 2.725 2.013 1.00 42.25 13 LYS A C 8
ATOM 11148 O O . LYS A 1 13 ? -12.968 3.916 1.899 1.00 13.44 13 LYS A O 8
ATOM 11167 N N . ALA A 1 14 ? -11.591 2.263 2.611 1.00 63.23 14 ALA A N 8
ATOM 11168 C CA . ALA A 1 14 ? -10.558 3.152 3.171 1.00 31.32 14 ALA A CA 8
ATOM 11169 C C . ALA A 1 14 ? -9.886 3.997 2.074 1.00 63.14 14 ALA A C 8
ATOM 11170 O O . ALA A 1 14 ? -9.622 5.170 2.292 1.00 43.54 14 ALA A O 8
ATOM 11177 N N . TYR A 1 15 ? -9.656 3.387 0.896 1.00 21.13 15 TYR A N 8
ATOM 11178 C CA . TYR A 1 15 ? -8.946 4.027 -0.232 1.00 10.33 15 TYR A CA 8
ATOM 11179 C C . TYR A 1 15 ? -9.833 5.073 -0.932 1.00 1.21 15 TYR A C 8
ATOM 11180 O O . TYR A 1 15 ? -9.405 6.204 -1.181 1.00 25.15 15 TYR A O 8
ATOM 11198 N N . LYS A 1 16 ? -11.059 4.661 -1.268 1.00 43.21 16 LYS A N 8
ATOM 11199 C CA . LYS A 1 16 ? -12.004 5.473 -2.060 1.00 11.24 16 LYS A CA 8
ATOM 11200 C C . LYS A 1 16 ? -12.601 6.617 -1.225 1.00 61.31 16 LYS A C 8
ATOM 11201 O O . LYS A 1 16 ? -12.889 7.694 -1.758 1.00 0.21 16 LYS A O 8
ATOM 11220 N N . LYS A 1 17 ? -12.785 6.378 0.086 1.00 41.31 17 LYS A N 8
ATOM 11221 C CA . LYS A 1 17 ? -13.261 7.421 1.018 1.00 34.52 17 LYS A CA 8
ATOM 11222 C C . LYS A 1 17 ? -12.105 8.370 1.390 1.00 35.54 17 LYS A C 8
ATOM 11223 O O . LYS A 1 17 ? -12.326 9.539 1.684 1.00 11.40 17 LYS A O 8
ATOM 11242 N N . ALA A 1 18 ? -10.871 7.855 1.364 1.00 73.21 18 ALA A N 8
ATOM 11243 C CA . ALA A 1 18 ? -9.653 8.683 1.466 1.00 61.32 18 ALA A CA 8
ATOM 11244 C C . ALA A 1 18 ? -9.576 9.662 0.270 1.00 71.20 18 ALA A C 8
ATOM 11245 O O . ALA A 1 18 ? -9.222 10.836 0.422 1.00 54.44 18 ALA A O 8
ATOM 11252 N N . GLU A 1 19 ? -9.954 9.128 -0.913 1.00 51.54 19 GLU A N 8
ATOM 11253 C CA . GLU A 1 19 ? -9.908 9.825 -2.204 1.00 4.52 19 GLU A CA 8
ATOM 11254 C C . GLU A 1 19 ? -10.953 10.965 -2.273 1.00 14.44 19 GLU A C 8
ATOM 11255 O O . GLU A 1 19 ? -10.636 12.063 -2.746 1.00 33.44 19 GLU A O 8
ATOM 11267 N N . GLU A 1 20 ? -12.197 10.706 -1.792 1.00 33.42 20 GLU A N 8
ATOM 11268 C CA . GLU A 1 20 ? -13.283 11.730 -1.796 1.00 14.31 20 GLU A CA 8
ATOM 11269 C C . GLU A 1 20 ? -12.946 12.885 -0.823 1.00 41.13 20 GLU A C 8
ATOM 11270 O O . GLU A 1 20 ? -13.352 14.032 -1.037 1.00 1.02 20 GLU A O 8
ATOM 11282 N N . LEU A 1 21 ? -12.202 12.550 0.246 1.00 1.35 21 LEU A N 8
ATOM 11283 C CA . LEU A 1 21 ? -11.690 13.527 1.229 1.00 14.13 21 LEU A CA 8
ATOM 11284 C C . LEU A 1 21 ? -10.375 14.176 0.750 1.00 24.54 21 LEU A C 8
ATOM 11285 O O . LEU A 1 21 ? -9.883 15.102 1.390 1.00 74.11 21 LEU A O 8
ATOM 11301 N N . ASN A 1 22 ? -9.809 13.637 -0.352 1.00 1.43 22 ASN A N 8
ATOM 11302 C CA . ASN A 1 22 ? -8.617 14.174 -1.055 1.00 71.51 22 ASN A CA 8
ATOM 11303 C C . ASN A 1 22 ? -7.334 14.043 -0.185 1.00 55.31 22 ASN A C 8
ATOM 11304 O O . ASN A 1 22 ? -6.315 14.695 -0.438 1.00 44.24 22 ASN A O 8
ATOM 11315 N N . GLN A 1 23 ? -7.369 13.128 0.793 1.00 24.14 23 GLN A N 8
ATOM 11316 C CA . GLN A 1 23 ? -6.268 12.919 1.746 1.00 5.22 23 GLN A CA 8
ATOM 11317 C C . GLN A 1 23 ? -5.404 11.753 1.256 1.00 51.45 23 GLN A C 8
ATOM 11318 O O . GLN A 1 23 ? -5.781 10.569 1.403 1.00 21.03 23 GLN A O 8
ATOM 11332 N N . GLY A 1 24 ? -4.254 12.114 0.655 1.00 71.24 24 GLY A N 8
ATOM 11333 C CA . GLY A 1 24 ? -3.326 11.147 0.086 1.00 74.03 24 GLY A CA 8
ATOM 11334 C C . GLY A 1 24 ? -2.728 10.212 1.125 1.00 3.53 24 GLY A C 8
ATOM 11335 O O . GLY A 1 24 ? -2.516 9.042 0.841 1.00 44.15 24 GLY A O 8
ATOM 11339 N N . GLU A 1 25 ? -2.489 10.738 2.333 1.00 50.35 25 GLU A N 8
ATOM 11340 C CA . GLU A 1 25 ? -1.907 9.975 3.456 1.00 4.14 25 GLU A CA 8
ATOM 11341 C C . GLU A 1 25 ? -2.706 8.687 3.754 1.00 1.12 25 GLU A C 8
ATOM 11342 O O . GLU A 1 25 ? -2.130 7.615 3.951 1.00 3.45 25 GLU A O 8
ATOM 11354 N N . LEU A 1 26 ? -4.043 8.811 3.700 1.00 43.33 26 LEU A N 8
ATOM 11355 C CA . LEU A 1 26 ? -4.982 7.705 3.947 1.00 31.42 26 LEU A CA 8
ATOM 11356 C C . LEU A 1 26 ? -4.980 6.708 2.767 1.00 64.02 26 LEU A C 8
ATOM 11357 O O . LEU A 1 26 ? -5.094 5.496 2.978 1.00 32.21 26 LEU A O 8
ATOM 11373 N N . MET A 1 27 ? -4.863 7.242 1.535 1.00 53.10 27 MET A N 8
ATOM 11374 C CA . MET A 1 27 ? -4.801 6.417 0.303 1.00 55.12 27 MET A CA 8
ATOM 11375 C C . MET A 1 27 ? -3.523 5.567 0.281 1.00 55.13 27 MET A C 8
ATOM 11376 O O . MET A 1 27 ? -3.563 4.395 -0.090 1.00 40.24 27 MET A O 8
ATOM 11390 N N . GLY A 1 28 ? -2.404 6.184 0.704 1.00 0.14 28 GLY A N 8
ATOM 11391 C CA . GLY A 1 28 ? -1.112 5.506 0.798 1.00 72.22 28 GLY A CA 8
ATOM 11392 C C . GLY A 1 28 ? -1.139 4.400 1.838 1.00 64.34 28 GLY A C 8
ATOM 11393 O O . GLY A 1 28 ? -0.622 3.309 1.603 1.00 21.51 28 GLY A O 8
ATOM 11397 N N . ARG A 1 29 ? -1.762 4.699 3.002 1.00 14.22 29 ARG A N 8
ATOM 11398 C CA . ARG A 1 29 ? -2.006 3.706 4.068 1.00 2.23 29 ARG A CA 8
ATOM 11399 C C . ARG A 1 29 ? -2.803 2.509 3.515 1.00 0.04 29 ARG A C 8
ATOM 11400 O O . ARG A 1 29 ? -2.443 1.355 3.763 1.00 2.12 29 ARG A O 8
ATOM 11421 N N . ALA A 1 30 ? -3.852 2.824 2.728 1.00 62.14 30 ALA A N 8
ATOM 11422 C CA . ALA A 1 30 ? -4.777 1.830 2.150 1.00 33.23 30 ALA A CA 8
ATOM 11423 C C . ALA A 1 30 ? -4.053 0.871 1.188 1.00 22.31 30 ALA A C 8
ATOM 11424 O O . ALA A 1 30 ? -4.169 -0.343 1.314 1.00 54.30 30 ALA A O 8
ATOM 11431 N N . LEU A 1 31 ? -3.283 1.452 0.252 1.00 64.44 31 LEU A N 8
ATOM 11432 C CA . LEU A 1 31 ? -2.539 0.709 -0.790 1.00 74.23 31 LEU A CA 8
ATOM 11433 C C . LEU A 1 31 ? -1.481 -0.208 -0.175 1.00 41.11 31 LEU A C 8
ATOM 11434 O O . LEU A 1 31 ? -1.368 -1.375 -0.552 1.00 72.24 31 LEU A O 8
ATOM 11450 N N . TYR A 1 32 ? -0.725 0.353 0.774 1.00 33.21 32 TYR A N 8
ATOM 11451 C CA . TYR A 1 32 ? 0.294 -0.379 1.542 1.00 31.44 32 TYR A CA 8
ATOM 11452 C C . TYR A 1 32 ? -0.336 -1.600 2.239 1.00 73.42 32 TYR A C 8
ATOM 11453 O O . TYR A 1 32 ? 0.174 -2.717 2.151 1.00 33.10 32 TYR A O 8
ATOM 11471 N N . ASN A 1 33 ? -1.481 -1.344 2.885 1.00 34.10 33 ASN A N 8
ATOM 11472 C CA . ASN A 1 33 ? -2.190 -2.313 3.735 1.00 14.15 33 ASN A CA 8
ATOM 11473 C C . ASN A 1 33 ? -2.790 -3.457 2.885 1.00 4.42 33 ASN A C 8
ATOM 11474 O O . ASN A 1 33 ? -2.763 -4.625 3.294 1.00 73.13 33 ASN A O 8
ATOM 11485 N N . ILE A 1 34 ? -3.289 -3.100 1.682 1.00 64.11 34 ILE A N 8
ATOM 11486 C CA . ILE A 1 34 ? -3.772 -4.066 0.665 1.00 13.34 34 ILE A CA 8
ATOM 11487 C C . ILE A 1 34 ? -2.591 -4.878 0.108 1.00 50.32 34 ILE A C 8
ATOM 11488 O O . ILE A 1 34 ? -2.722 -6.077 -0.152 1.00 53.33 34 ILE A O 8
ATOM 11504 N N . GLY A 1 35 ? -1.444 -4.198 -0.052 1.00 55.32 35 GLY A N 8
ATOM 11505 C CA . GLY A 1 35 ? -0.224 -4.814 -0.569 1.00 5.42 35 GLY A CA 8
ATOM 11506 C C . GLY A 1 35 ? 0.295 -5.919 0.337 1.00 2.44 35 GLY A C 8
ATOM 11507 O O . GLY A 1 35 ? 0.781 -6.934 -0.147 1.00 14.31 35 GLY A O 8
ATOM 11511 N N . LEU A 1 36 ? 0.171 -5.718 1.661 1.00 35.13 36 LEU A N 8
ATOM 11512 C CA . LEU A 1 36 ? 0.548 -6.734 2.669 1.00 22.32 36 LEU A CA 8
ATOM 11513 C C . LEU A 1 36 ? -0.329 -7.994 2.513 1.00 2.23 36 LEU A C 8
ATOM 11514 O O . LEU A 1 36 ? 0.156 -9.127 2.631 1.00 63.10 36 LEU A O 8
ATOM 11530 N N . GLU A 1 37 ? -1.611 -7.775 2.194 1.00 63.11 37 GLU A N 8
ATOM 11531 C CA . GLU A 1 37 ? -2.591 -8.858 2.011 1.00 35.21 37 GLU A CA 8
ATOM 11532 C C . GLU A 1 37 ? -2.340 -9.607 0.696 1.00 14.51 37 GLU A C 8
ATOM 11533 O O . GLU A 1 37 ? -2.490 -10.826 0.641 1.00 45.45 37 GLU A O 8
ATOM 11545 N N . LYS A 1 38 ? -1.925 -8.871 -0.344 1.00 72.02 38 LYS A N 8
ATOM 11546 C CA . LYS A 1 38 ? -1.549 -9.457 -1.639 1.00 2.23 38 LYS A CA 8
ATOM 11547 C C . LYS A 1 38 ? -0.274 -10.303 -1.484 1.00 71.35 38 LYS A C 8
ATOM 11548 O O . LYS A 1 38 ? -0.194 -11.418 -1.998 1.00 65.34 38 LYS A O 8
ATOM 11567 N N . ASN A 1 39 ? 0.688 -9.765 -0.720 1.00 13.15 39 ASN A N 8
ATOM 11568 C CA . ASN A 1 39 ? 2.026 -10.358 -0.538 1.00 63.41 39 ASN A CA 8
ATOM 11569 C C . ASN A 1 39 ? 1.904 -11.760 0.099 1.00 51.13 39 ASN A C 8
ATOM 11570 O O . ASN A 1 39 ? 2.522 -12.721 -0.371 1.00 32.43 39 ASN A O 8
ATOM 11581 N N . LYS A 1 40 ? 1.053 -11.859 1.144 1.00 54.42 40 LYS A N 8
ATOM 11582 C CA . LYS A 1 40 ? 0.787 -13.129 1.867 1.00 34.23 40 LYS A CA 8
ATOM 11583 C C . LYS A 1 40 ? -0.150 -14.071 1.063 1.00 13.55 40 LYS A C 8
ATOM 11584 O O . LYS A 1 40 ? -0.148 -15.283 1.294 1.00 50.25 40 LYS A O 8
ATOM 11603 N N . MET A 1 41 ? -0.938 -13.500 0.123 1.00 53.01 41 MET A N 8
ATOM 11604 C CA . MET A 1 41 ? -1.794 -14.283 -0.821 1.00 35.54 41 MET A CA 8
ATOM 11605 C C . MET A 1 41 ? -0.977 -14.824 -2.016 1.00 61.55 41 MET A C 8
ATOM 11606 O O . MET A 1 41 ? -1.549 -15.440 -2.923 1.00 74.52 41 MET A O 8
ATOM 11620 N N . GLY A 1 42 ? 0.351 -14.572 -2.019 1.00 44.11 42 GLY A N 8
ATOM 11621 C CA . GLY A 1 42 ? 1.246 -15.023 -3.098 1.00 14.23 42 GLY A CA 8
ATOM 11622 C C . GLY A 1 42 ? 1.350 -14.015 -4.241 1.00 62.34 42 GLY A C 8
ATOM 11623 O O . GLY A 1 42 ? 2.199 -14.149 -5.125 1.00 73.21 42 GLY A O 8
ATOM 11627 N N . LYS A 1 43 ? 0.497 -12.984 -4.191 1.00 25.52 43 LYS A N 8
ATOM 11628 C CA . LYS A 1 43 ? 0.429 -11.908 -5.190 1.00 52.14 43 LYS A CA 8
ATOM 11629 C C . LYS A 1 43 ? 1.458 -10.809 -4.861 1.00 12.14 43 LYS A C 8
ATOM 11630 O O . LYS A 1 43 ? 1.107 -9.635 -4.694 1.00 1.51 43 LYS A O 8
ATOM 11649 N N . VAL A 1 44 ? 2.733 -11.214 -4.799 1.00 70.21 44 VAL A N 8
ATOM 11650 C CA . VAL A 1 44 ? 3.849 -10.345 -4.373 1.00 42.15 44 VAL A CA 8
ATOM 11651 C C . VAL A 1 44 ? 4.157 -9.276 -5.434 1.00 5.32 44 VAL A C 8
ATOM 11652 O O . VAL A 1 44 ? 4.569 -8.173 -5.098 1.00 32.54 44 VAL A O 8
ATOM 11665 N N . LYS A 1 45 ? 3.912 -9.613 -6.704 1.00 14.21 45 LYS A N 8
ATOM 11666 C CA . LYS A 1 45 ? 4.148 -8.701 -7.840 1.00 42.44 45 LYS A CA 8
ATOM 11667 C C . LYS A 1 45 ? 3.106 -7.564 -7.827 1.00 24.32 45 LYS A C 8
ATOM 11668 O O . LYS A 1 45 ? 3.445 -6.406 -8.079 1.00 43.42 45 LYS A O 8
ATOM 11687 N N . GLU A 1 46 ? 1.844 -7.925 -7.514 1.00 1.03 46 GLU A N 8
ATOM 11688 C CA . GLU A 1 46 ? 0.756 -6.957 -7.256 1.00 34.33 46 GLU A CA 8
ATOM 11689 C C . GLU A 1 46 ? 1.091 -6.111 -6.017 1.00 2.33 46 GLU A C 8
ATOM 11690 O O . GLU A 1 46 ? 0.926 -4.889 -6.034 1.00 64.52 46 GLU A O 8
ATOM 11702 N N . ALA A 1 47 ? 1.602 -6.788 -4.973 1.00 10.10 47 ALA A N 8
ATOM 11703 C CA . ALA A 1 47 ? 1.950 -6.170 -3.677 1.00 15.50 47 ALA A CA 8
ATOM 11704 C C . ALA A 1 47 ? 2.993 -5.057 -3.845 1.00 44.33 47 ALA A C 8
ATOM 11705 O O . ALA A 1 47 ? 2.850 -3.984 -3.256 1.00 61.12 47 ALA A O 8
ATOM 11712 N N . ILE A 1 48 ? 4.033 -5.341 -4.659 1.00 53.50 48 ILE A N 8
ATOM 11713 C CA . ILE A 1 48 ? 5.087 -4.375 -5.031 1.00 73.21 48 ILE A CA 8
ATOM 11714 C C . ILE A 1 48 ? 4.455 -3.107 -5.602 1.00 53.31 48 ILE A C 8
ATOM 11715 O O . ILE A 1 48 ? 4.731 -2.013 -5.123 1.00 41.34 48 ILE A O 8
ATOM 11731 N N . GLU A 1 49 ? 3.556 -3.290 -6.581 1.00 52.32 49 GLU A N 8
ATOM 11732 C CA . GLU A 1 49 ? 2.864 -2.184 -7.273 1.00 4.04 49 GLU A CA 8
ATOM 11733 C C . GLU A 1 49 ? 2.033 -1.337 -6.291 1.00 41.52 49 GLU A C 8
ATOM 11734 O O . GLU A 1 49 ? 1.947 -0.119 -6.448 1.00 51.10 49 GLU A O 8
ATOM 11746 N N . TYR A 1 50 ? 1.451 -1.996 -5.275 1.00 13.35 50 TYR A N 8
ATOM 11747 C CA . TYR A 1 50 ? 0.695 -1.313 -4.199 1.00 13.44 50 TYR A CA 8
ATOM 11748 C C . TYR A 1 50 ? 1.623 -0.497 -3.292 1.00 24.34 50 TYR A C 8
ATOM 11749 O O . TYR A 1 50 ? 1.260 0.601 -2.885 1.00 40.44 50 TYR A O 8
ATOM 11767 N N . PHE A 1 51 ? 2.802 -1.053 -2.967 1.00 11.44 51 PHE A N 8
ATOM 11768 C CA . PHE A 1 51 ? 3.800 -0.371 -2.117 1.00 10.51 51 PHE A CA 8
ATOM 11769 C C . PHE A 1 51 ? 4.451 0.789 -2.882 1.00 5.01 51 PHE A C 8
ATOM 11770 O O . PHE A 1 51 ? 4.868 1.768 -2.278 1.00 30.01 51 PHE A O 8
ATOM 11787 N N . LEU A 1 52 ? 4.539 0.636 -4.216 1.00 21.22 52 LEU A N 8
ATOM 11788 C CA . LEU A 1 52 ? 5.106 1.652 -5.124 1.00 54.25 52 LEU A CA 8
ATOM 11789 C C . LEU A 1 52 ? 4.163 2.852 -5.205 1.00 34.32 52 LEU A C 8
ATOM 11790 O O . LEU A 1 52 ? 4.605 3.993 -5.124 1.00 31.34 52 LEU A O 8
ATOM 11806 N N . ARG A 1 53 ? 2.861 2.558 -5.382 1.00 5.22 53 ARG A N 8
ATOM 11807 C CA . ARG A 1 53 ? 1.799 3.572 -5.400 1.00 50.34 53 ARG A CA 8
ATOM 11808 C C . ARG A 1 53 ? 1.717 4.257 -4.031 1.00 34.13 53 ARG A C 8
ATOM 11809 O O . ARG A 1 53 ? 1.752 5.473 -3.960 1.00 61.53 53 ARG A O 8
ATOM 11830 N N . ALA A 1 54 ? 1.685 3.439 -2.959 1.00 2.04 54 ALA A N 8
ATOM 11831 C CA . ALA A 1 54 ? 1.608 3.912 -1.562 1.00 62.51 54 ALA A CA 8
ATOM 11832 C C . ALA A 1 54 ? 2.750 4.877 -1.252 1.00 11.31 54 ALA A C 8
ATOM 11833 O O . ALA A 1 54 ? 2.521 5.984 -0.768 1.00 11.22 54 ALA A O 8
ATOM 11840 N N . LYS A 1 55 ? 3.973 4.446 -1.604 1.00 73.15 55 LYS A N 8
ATOM 11841 C CA . LYS A 1 55 ? 5.205 5.199 -1.350 1.00 42.33 55 LYS A CA 8
ATOM 11842 C C . LYS A 1 55 ? 5.219 6.493 -2.164 1.00 32.54 55 LYS A C 8
ATOM 11843 O O . LYS A 1 55 ? 5.586 7.535 -1.644 1.00 13.23 55 LYS A O 8
ATOM 11862 N N . LYS A 1 56 ? 4.793 6.397 -3.434 1.00 1.02 56 LYS A N 8
ATOM 11863 C CA . LYS A 1 56 ? 4.730 7.540 -4.374 1.00 1.22 56 LYS A CA 8
ATOM 11864 C C . LYS A 1 56 ? 3.763 8.621 -3.860 1.00 20.31 56 LYS A C 8
ATOM 11865 O O . LYS A 1 56 ? 4.016 9.827 -3.999 1.00 10.24 56 LYS A O 8
ATOM 11884 N N . VAL A 1 57 ? 2.666 8.162 -3.248 1.00 65.11 57 VAL A N 8
ATOM 11885 C CA . VAL A 1 57 ? 1.665 9.027 -2.618 1.00 23.20 57 VAL A CA 8
ATOM 11886 C C . VAL A 1 57 ? 2.236 9.638 -1.315 1.00 52.33 57 VAL A C 8
ATOM 11887 O O . VAL A 1 57 ? 2.019 10.820 -1.050 1.00 54.31 57 VAL A O 8
ATOM 11900 N N . PHE A 1 58 ? 2.986 8.831 -0.530 1.00 30.22 58 PHE A N 8
ATOM 11901 C CA . PHE A 1 58 ? 3.677 9.297 0.703 1.00 14.11 58 PHE A CA 8
ATOM 11902 C C . PHE A 1 58 ? 4.759 10.344 0.365 1.00 74.15 58 PHE A C 8
ATOM 11903 O O . PHE A 1 58 ? 4.999 11.270 1.142 1.00 0.12 58 PHE A O 8
ATOM 11920 N N . ASP A 1 59 ? 5.384 10.186 -0.813 1.00 24.51 59 ASP A N 8
ATOM 11921 C CA . ASP A 1 59 ? 6.379 11.130 -1.347 1.00 73.14 59 ASP A CA 8
ATOM 11922 C C . ASP A 1 59 ? 5.687 12.471 -1.674 1.00 24.45 59 ASP A C 8
ATOM 11923 O O . ASP A 1 59 ? 6.212 13.551 -1.382 1.00 1.32 59 ASP A O 8
ATOM 11932 N N . ALA A 1 60 ? 4.474 12.369 -2.244 1.00 23.12 60 ALA A N 8
ATOM 11933 C CA . ALA A 1 60 ? 3.623 13.529 -2.572 1.00 23.21 60 ALA A CA 8
ATOM 11934 C C . ALA A 1 60 ? 3.065 14.201 -1.290 1.00 74.55 60 ALA A C 8
ATOM 11935 O O . ALA A 1 60 ? 2.791 15.406 -1.283 1.00 61.30 60 ALA A O 8
ATOM 11942 N N . GLU A 1 61 ? 2.918 13.404 -0.210 1.00 13.03 61 GLU A N 8
ATOM 11943 C CA . GLU A 1 61 ? 2.512 13.898 1.129 1.00 54.10 61 GLU A CA 8
ATOM 11944 C C . GLU A 1 61 ? 3.701 14.509 1.873 1.00 52.23 61 GLU A C 8
ATOM 11945 O O . GLU A 1 61 ? 3.501 15.156 2.902 1.00 24.21 61 GLU A O 8
ATOM 11957 N N . HIS A 1 62 ? 4.930 14.288 1.339 1.00 52.31 62 HIS A N 8
ATOM 11958 C CA . HIS A 1 62 ? 6.201 14.715 1.975 1.00 44.23 62 HIS A CA 8
ATOM 11959 C C . HIS A 1 62 ? 6.416 13.983 3.321 1.00 20.41 62 HIS A C 8
ATOM 11960 O O . HIS A 1 62 ? 7.141 14.453 4.205 1.00 53.34 62 HIS A O 8
ATOM 11975 N N . ASP A 1 63 ? 5.791 12.801 3.426 1.00 3.24 63 ASP A N 8
ATOM 11976 C CA . ASP A 1 63 ? 5.918 11.885 4.559 1.00 35.40 63 ASP A CA 8
ATOM 11977 C C . ASP A 1 63 ? 6.993 10.843 4.227 1.00 0.34 63 ASP A C 8
ATOM 11978 O O . ASP A 1 63 ? 6.750 9.890 3.460 1.00 21.22 63 ASP A O 8
ATOM 11987 N N . THR A 1 64 ? 8.193 11.060 4.782 1.00 75.04 64 THR A N 8
ATOM 11988 C CA . THR A 1 64 ? 9.340 10.167 4.578 1.00 22.51 64 THR A CA 8
ATOM 11989 C C . THR A 1 64 ? 9.155 8.853 5.369 1.00 2.52 64 THR A C 8
ATOM 11990 O O . THR A 1 64 ? 9.577 7.802 4.908 1.00 2.21 64 THR A O 8
ATOM 12001 N N . ASP A 1 65 ? 8.462 8.940 6.524 1.00 62.25 65 ASP A N 8
ATOM 12002 C CA . ASP A 1 65 ? 8.247 7.807 7.455 1.00 42.31 65 ASP A CA 8
ATOM 12003 C C . ASP A 1 65 ? 7.493 6.651 6.757 1.00 2.34 65 ASP A C 8
ATOM 12004 O O . ASP A 1 65 ? 7.940 5.496 6.775 1.00 1.34 65 ASP A O 8
ATOM 12013 N N . GLY A 1 66 ? 6.371 7.003 6.113 1.00 2.24 66 GLY A N 8
ATOM 12014 C CA . GLY A 1 66 ? 5.530 6.043 5.397 1.00 62.21 66 GLY A CA 8
ATOM 12015 C C . GLY A 1 66 ? 6.171 5.552 4.112 1.00 13.23 66 GLY A C 8
ATOM 12016 O O . GLY A 1 66 ? 6.011 4.384 3.757 1.00 11.35 66 GLY A O 8
ATOM 12020 N N . ALA A 1 67 ? 6.896 6.457 3.422 1.00 13.04 67 ALA A N 8
ATOM 12021 C CA . ALA A 1 67 ? 7.643 6.115 2.188 1.00 34.34 67 ALA A CA 8
ATOM 12022 C C . ALA A 1 67 ? 8.720 5.043 2.466 1.00 4.04 67 ALA A C 8
ATOM 12023 O O . ALA A 1 67 ? 8.898 4.103 1.686 1.00 5.13 67 ALA A O 8
ATOM 12030 N N . ARG A 1 68 ? 9.395 5.190 3.615 1.00 71.32 68 ARG A N 8
ATOM 12031 C CA . ARG A 1 68 ? 10.440 4.267 4.095 1.00 64.22 68 ARG A CA 8
ATOM 12032 C C . ARG A 1 68 ? 9.835 2.954 4.612 1.00 1.42 68 ARG A C 8
ATOM 12033 O O . ARG A 1 68 ? 10.466 1.901 4.513 1.00 72.10 68 ARG A O 8
ATOM 12054 N N . ARG A 1 69 ? 8.619 3.038 5.177 1.00 61.52 69 ARG A N 8
ATOM 12055 C CA . ARG A 1 69 ? 7.864 1.857 5.648 1.00 4.13 69 ARG A CA 8
ATOM 12056 C C . ARG A 1 69 ? 7.417 0.994 4.447 1.00 12.31 69 ARG A C 8
ATOM 12057 O O . ARG A 1 69 ? 7.447 -0.246 4.504 1.00 53.21 69 ARG A O 8
ATOM 12078 N N . ALA A 1 70 ? 7.026 1.683 3.360 1.00 43.13 70 ALA A N 8
ATOM 12079 C CA . ALA A 1 70 ? 6.633 1.051 2.086 1.00 43.55 70 ALA A CA 8
ATOM 12080 C C . ALA A 1 70 ? 7.866 0.466 1.381 1.00 71.00 70 ALA A C 8
ATOM 12081 O O . ALA A 1 70 ? 7.782 -0.588 0.759 1.00 12.05 70 ALA A O 8
ATOM 12088 N N . ALA A 1 71 ? 9.013 1.169 1.519 1.00 45.23 71 ALA A N 8
ATOM 12089 C CA . ALA A 1 71 ? 10.322 0.728 0.987 1.00 55.10 71 ALA A CA 8
ATOM 12090 C C . ALA A 1 71 ? 10.856 -0.505 1.748 1.00 45.34 71 ALA A C 8
ATOM 12091 O O . ALA A 1 71 ? 11.522 -1.360 1.161 1.00 42.25 71 ALA A O 8
ATOM 12098 N N . LYS A 1 72 ? 10.560 -0.570 3.061 1.00 20.20 72 LYS A N 8
ATOM 12099 C CA . LYS A 1 72 ? 10.952 -1.701 3.927 1.00 31.52 72 LYS A CA 8
ATOM 12100 C C . LYS A 1 72 ? 10.189 -2.970 3.513 1.00 2.31 72 LYS A C 8
ATOM 12101 O O . LYS A 1 72 ? 10.776 -4.059 3.395 1.00 31.44 72 LYS A O 8
ATOM 12120 N N . SER A 1 73 ? 8.882 -2.804 3.281 1.00 1.24 73 SER A N 8
ATOM 12121 C CA . SER A 1 73 ? 8.002 -3.890 2.829 1.00 61.13 73 SER A CA 8
ATOM 12122 C C . SER A 1 73 ? 8.363 -4.309 1.389 1.00 35.04 73 SER A C 8
ATOM 12123 O O . SER A 1 73 ? 8.266 -5.492 1.032 1.00 63.35 73 SER A O 8
ATOM 12131 N N . LEU A 1 74 ? 8.794 -3.313 0.581 1.00 44.51 74 LEU A N 8
ATOM 12132 C CA . LEU A 1 74 ? 9.334 -3.541 -0.777 1.00 52.34 74 LEU A CA 8
ATOM 12133 C C . LEU A 1 74 ? 10.617 -4.367 -0.725 1.00 71.43 74 LEU A C 8
ATOM 12134 O O . LEU A 1 74 ? 10.818 -5.222 -1.567 1.00 50.30 74 LEU A O 8
ATOM 12150 N N . SER A 1 75 ? 11.463 -4.107 0.283 1.00 42.42 75 SER A N 8
ATOM 12151 C CA . SER A 1 75 ? 12.746 -4.808 0.458 1.00 51.11 75 SER A CA 8
ATOM 12152 C C . SER A 1 75 ? 12.501 -6.318 0.657 1.00 72.24 75 SER A C 8
ATOM 12153 O O . SER A 1 75 ? 13.246 -7.141 0.130 1.00 40.31 75 SER A O 8
ATOM 12161 N N . GLU A 1 76 ? 11.417 -6.657 1.380 1.00 30.12 76 GLU A N 8
ATOM 12162 C CA . GLU A 1 76 ? 10.974 -8.052 1.588 1.00 41.30 76 GLU A CA 8
ATOM 12163 C C . GLU A 1 76 ? 10.316 -8.618 0.315 1.00 41.53 76 GLU A C 8
ATOM 12164 O O . GLU A 1 76 ? 10.532 -9.784 -0.041 1.00 62.35 76 GLU A O 8
ATOM 12176 N N . ALA A 1 77 ? 9.515 -7.771 -0.353 1.00 11.42 77 ALA A N 8
ATOM 12177 C CA . ALA A 1 77 ? 8.768 -8.143 -1.566 1.00 31.30 77 ALA A CA 8
ATOM 12178 C C . ALA A 1 77 ? 9.719 -8.470 -2.740 1.00 42.30 77 ALA A C 8
ATOM 12179 O O . ALA A 1 77 ? 9.467 -9.407 -3.508 1.00 22.22 77 ALA A O 8
ATOM 12186 N N . TYR A 1 78 ? 10.826 -7.710 -2.843 1.00 55.42 78 TYR A N 8
ATOM 12187 C CA . TYR A 1 78 ? 11.819 -7.885 -3.916 1.00 35.10 78 TYR A CA 8
ATOM 12188 C C . TYR A 1 78 ? 12.605 -9.190 -3.724 1.00 12.32 78 TYR A C 8
ATOM 12189 O O . TYR A 1 78 ? 12.977 -9.809 -4.704 1.00 43.21 78 TYR A O 8
ATOM 12207 N N . GLN A 1 79 ? 12.806 -9.615 -2.460 1.00 64.34 79 GLN A N 8
ATOM 12208 C CA . GLN A 1 79 ? 13.479 -10.908 -2.131 1.00 31.52 79 GLN A CA 8
ATOM 12209 C C . GLN A 1 79 ? 12.717 -12.097 -2.740 1.00 24.12 79 GLN A C 8
ATOM 12210 O O . GLN A 1 79 ? 13.313 -13.086 -3.176 1.00 4.32 79 GLN A O 8
ATOM 12224 N N . LYS A 1 80 ? 11.382 -11.964 -2.740 1.00 42.34 80 LYS A N 8
ATOM 12225 C CA . LYS A 1 80 ? 10.444 -12.994 -3.216 1.00 33.14 80 LYS A CA 8
ATOM 12226 C C . LYS A 1 80 ? 10.274 -12.951 -4.751 1.00 64.11 80 LYS A C 8
ATOM 12227 O O . LYS A 1 80 ? 9.609 -13.817 -5.330 1.00 24.25 80 LYS A O 8
ATOM 12246 N N . VAL A 1 81 ? 10.871 -11.930 -5.393 1.00 3.04 81 VAL A N 8
ATOM 12247 C CA . VAL A 1 81 ? 10.767 -11.701 -6.843 1.00 33.12 81 VAL A CA 8
ATOM 12248 C C . VAL A 1 81 ? 12.178 -11.771 -7.479 1.00 2.22 81 VAL A C 8
ATOM 12249 O O . VAL A 1 81 ? 12.540 -12.801 -8.044 1.00 31.22 81 VAL A O 8
ATOM 12262 N N . GLU A 1 82 ? 12.963 -10.682 -7.329 1.00 14.04 82 GLU A N 8
ATOM 12263 C CA . GLU A 1 82 ? 14.283 -10.493 -7.974 1.00 12.31 82 GLU A CA 8
ATOM 12264 C C . GLU A 1 82 ? 14.270 -10.887 -9.464 1.00 1.11 82 GLU A C 8
ATOM 12265 O O . GLU A 1 82 ? 14.877 -11.886 -9.867 1.00 24.42 82 GLU A O 8
ATOM 12277 N N . GLY A 1 83 ? 13.490 -10.125 -10.246 1.00 21.11 83 GLY A N 8
ATOM 12278 C CA . GLY A 1 83 ? 13.462 -10.266 -11.694 1.00 24.24 83 GLY A CA 8
ATOM 12279 C C . GLY A 1 83 ? 14.570 -9.451 -12.335 1.00 3.44 83 GLY A C 8
ATOM 12280 O O . GLY A 1 83 ? 15.002 -8.433 -11.768 1.00 2.55 83 GLY A O 8
ATOM 12284 N N . SER A 1 84 ? 15.022 -9.875 -13.526 1.00 45.14 84 SER A N 8
ATOM 12285 C CA . SER A 1 84 ? 16.115 -9.220 -14.261 1.00 13.41 84 SER A CA 8
ATOM 12286 C C . SER A 1 84 ? 15.603 -7.991 -15.057 1.00 44.05 84 SER A C 8
ATOM 12287 O O . SER A 1 84 ? 15.773 -7.900 -16.283 1.00 14.51 84 SER A O 8
ATOM 12295 N N . GLY A 1 85 ? 14.986 -7.039 -14.325 1.00 1.13 85 GLY A N 8
ATOM 12296 C CA . GLY A 1 85 ? 14.499 -5.778 -14.891 1.00 63.32 85 GLY A CA 8
ATOM 12297 C C . GLY A 1 85 ? 15.634 -4.829 -15.252 1.00 34.30 85 GLY A C 8
ATOM 12298 O O . GLY A 1 85 ? 15.457 -3.936 -16.075 1.00 11.53 85 GLY A O 8
ATOM 12302 N N . ASP A 1 86 ? 16.797 -5.045 -14.621 1.00 51.12 86 ASP A N 8
ATOM 12303 C CA . ASP A 1 86 ? 18.028 -4.272 -14.877 1.00 55.23 86 ASP A CA 8
ATOM 12304 C C . ASP A 1 86 ? 18.555 -4.536 -16.304 1.00 41.02 86 ASP A C 8
ATOM 12305 O O . ASP A 1 86 ? 19.118 -3.644 -16.942 1.00 13.33 86 ASP A O 8
ATOM 12314 N N . LYS A 1 87 ? 18.370 -5.785 -16.775 1.00 52.44 87 LYS A N 8
ATOM 12315 C CA . LYS A 1 87 ? 18.701 -6.192 -18.152 1.00 13.43 87 LYS A CA 8
ATOM 12316 C C . LYS A 1 87 ? 17.705 -5.578 -19.146 1.00 3.30 87 LYS A C 8
ATOM 12317 O O . LYS A 1 87 ? 18.105 -5.084 -20.212 1.00 72.44 87 LYS A O 8
ATOM 12336 N N . GLY A 1 88 ? 16.405 -5.637 -18.786 1.00 75.02 88 GLY A N 8
ATOM 12337 C CA . GLY A 1 88 ? 15.308 -5.201 -19.664 1.00 4.32 88 GLY A CA 8
ATOM 12338 C C . GLY A 1 88 ? 14.961 -6.273 -20.699 1.00 72.44 88 GLY A C 8
ATOM 12339 O O . GLY A 1 88 ? 13.906 -6.916 -20.634 1.00 51.13 88 GLY A O 8
ATOM 12343 N N . LYS A 1 89 ? 15.897 -6.463 -21.629 1.00 44.10 89 LYS A N 8
ATOM 12344 C CA . LYS A 1 89 ? 15.853 -7.483 -22.692 1.00 22.51 89 LYS A CA 8
ATOM 12345 C C . LYS A 1 89 ? 16.976 -8.505 -22.430 1.00 34.30 89 LYS A C 8
ATOM 12346 O O . LYS A 1 89 ? 17.927 -8.214 -21.694 1.00 51.24 89 LYS A O 8
ATOM 12365 N N . ILE A 1 90 ? 16.864 -9.691 -23.042 1.00 41.04 90 ILE A N 8
ATOM 12366 C CA . ILE A 1 90 ? 17.790 -10.819 -22.798 1.00 32.22 90 ILE A CA 8
ATOM 12367 C C . ILE A 1 90 ? 18.800 -10.988 -23.949 1.00 65.21 90 ILE A C 8
ATOM 12368 O O . ILE A 1 90 ? 19.544 -11.974 -23.962 1.00 43.15 90 ILE A O 8
ATOM 12384 N N . PHE A 1 91 ? 18.821 -10.014 -24.885 1.00 44.24 91 PHE A N 8
ATOM 12385 C CA . PHE A 1 91 ? 19.632 -10.055 -26.112 1.00 4.04 91 PHE A CA 8
ATOM 12386 C C . PHE A 1 91 ? 19.147 -11.203 -27.026 1.00 55.45 91 PHE A C 8
ATOM 12387 O O . PHE A 1 91 ? 19.598 -12.355 -26.909 1.00 44.45 91 PHE A O 8
ATOM 12404 N N . GLN A 1 92 ? 18.185 -10.886 -27.900 1.00 74.53 92 GLN A N 8
ATOM 12405 C CA . GLN A 1 92 ? 17.663 -11.834 -28.888 1.00 73.00 92 GLN A CA 8
ATOM 12406 C C . GLN A 1 92 ? 18.597 -11.901 -30.110 1.00 73.31 92 GLN A C 8
ATOM 12407 O O . GLN A 1 92 ? 18.841 -10.885 -30.776 1.00 52.41 92 GLN A O 8
ATOM 12421 N N . LYS A 1 93 ? 19.155 -13.096 -30.350 1.00 44.35 93 LYS A N 8
ATOM 12422 C CA . LYS A 1 93 ? 19.908 -13.427 -31.575 1.00 3.13 93 LYS A CA 8
ATOM 12423 C C . LYS A 1 93 ? 19.145 -14.525 -32.337 1.00 51.43 93 LYS A C 8
ATOM 12424 O O . LYS A 1 93 ? 19.161 -14.588 -33.574 1.00 21.53 93 LYS A O 8
ATOM 12443 N N . GLU A 1 94 ? 18.466 -15.383 -31.558 1.00 40.10 94 GLU A N 8
ATOM 12444 C CA . GLU A 1 94 ? 17.604 -16.467 -32.059 1.00 23.40 94 GLU A CA 8
ATOM 12445 C C . GLU A 1 94 ? 16.140 -16.010 -31.955 1.00 75.04 94 GLU A C 8
ATOM 12446 O O . GLU A 1 94 ? 15.722 -15.536 -30.887 1.00 25.34 94 GLU A O 8
ATOM 12458 N N . GLY A 1 95 ? 15.380 -16.152 -33.055 1.00 33.30 95 GLY A N 8
ATOM 12459 C CA . GLY A 1 95 ? 13.993 -15.676 -33.122 1.00 24.21 95 GLY A CA 8
ATOM 12460 C C . GLY A 1 95 ? 13.059 -16.423 -32.175 1.00 72.13 95 GLY A C 8
ATOM 12461 O O . GLY A 1 95 ? 12.808 -17.606 -32.390 1.00 23.11 95 GLY A O 8
ATOM 12465 N N . GLU A 1 96 ? 12.580 -15.718 -31.118 1.00 2.41 96 GLU A N 8
ATOM 12466 C CA . GLU A 1 96 ? 11.635 -16.249 -30.108 1.00 3.13 96 GLU A CA 8
ATOM 12467 C C . GLU A 1 96 ? 12.271 -17.400 -29.286 1.00 61.43 96 GLU A C 8
ATOM 12468 O O . GLU A 1 96 ? 12.742 -17.180 -28.171 1.00 74.11 96 GLU A O 8
ATOM 12480 N N . SER A 1 97 ? 12.281 -18.609 -29.863 1.00 75.41 97 SER A N 8
ATOM 12481 C CA . SER A 1 97 ? 12.805 -19.832 -29.220 1.00 24.20 97 SER A CA 8
ATOM 12482 C C . SER A 1 97 ? 13.097 -20.914 -30.293 1.00 63.50 97 SER A C 8
ATOM 12483 O O . SER A 1 97 ? 13.447 -22.059 -29.967 1.00 50.15 97 SER A O 8
ATOM 12491 N N . ILE A 1 98 ? 12.948 -20.530 -31.582 1.00 23.40 98 ILE A N 8
ATOM 12492 C CA . ILE A 1 98 ? 13.131 -21.435 -32.730 1.00 40.22 98 ILE A CA 8
ATOM 12493 C C . ILE A 1 98 ? 14.481 -21.145 -33.418 1.00 13.45 98 ILE A C 8
ATOM 12494 O O . ILE A 1 98 ? 15.125 -20.115 -33.150 1.00 25.53 98 ILE A O 8
ATOM 12510 N N . LEU A 1 99 ? 14.894 -22.056 -34.326 1.00 13.32 99 LEU A N 8
ATOM 12511 C CA . LEU A 1 99 ? 16.175 -21.954 -35.061 1.00 52.05 99 LEU A CA 8
ATOM 12512 C C . LEU A 1 99 ? 15.922 -21.720 -36.561 1.00 4.34 99 LEU A C 8
ATOM 12513 O O . LEU A 1 99 ? 14.788 -21.430 -36.961 1.00 21.34 99 LEU A O 8
ATOM 12529 N N . GLU A 1 100 ? 17.007 -21.797 -37.363 1.00 50.23 100 GLU A N 8
ATOM 12530 C CA . GLU A 1 100 ? 16.981 -21.564 -38.820 1.00 31.31 100 GLU A CA 8
ATOM 12531 C C . GLU A 1 100 ? 16.433 -20.147 -39.155 1.00 60.34 100 GLU A C 8
ATOM 12532 O O . GLU A 1 100 ? 17.129 -19.159 -38.843 1.00 43.32 100 GLU A O 8
ATOM 12545 N N . GLY A 1 1 ? -12.784 -11.766 10.185 1.00 73.13 1 GLY A N 9
ATOM 12546 C CA . GLY A 1 1 ? -11.794 -12.765 9.713 1.00 52.50 1 GLY A CA 9
ATOM 12547 C C . GLY A 1 1 ? -11.932 -13.043 8.226 1.00 74.05 1 GLY A C 9
ATOM 12548 O O . GLY A 1 1 ? -12.344 -12.154 7.461 1.00 71.34 1 GLY A O 9
ATOM 12554 N N . GLY A 1 2 ? -11.592 -14.283 7.822 1.00 21.03 2 GLY A N 9
ATOM 12555 C CA . GLY A 1 2 ? -11.650 -14.709 6.421 1.00 61.43 2 GLY A CA 9
ATOM 12556 C C . GLY A 1 2 ? -10.326 -14.529 5.700 1.00 52.22 2 GLY A C 9
ATOM 12557 O O . GLY A 1 2 ? -9.285 -14.299 6.338 1.00 3.02 2 GLY A O 9
ATOM 12561 N N . SER A 1 3 ? -10.368 -14.673 4.369 1.00 22.53 3 SER A N 9
ATOM 12562 C CA . SER A 1 3 ? -9.195 -14.515 3.498 1.00 10.31 3 SER A CA 9
ATOM 12563 C C . SER A 1 3 ? -8.780 -13.022 3.410 1.00 65.41 3 SER A C 9
ATOM 12564 O O . SER A 1 3 ? -9.661 -12.148 3.429 1.00 13.44 3 SER A O 9
ATOM 12572 N N . PRO A 1 4 ? -7.443 -12.710 3.332 1.00 75.45 4 PRO A N 9
ATOM 12573 C CA . PRO A 1 4 ? -6.923 -11.310 3.245 1.00 64.05 4 PRO A CA 9
ATOM 12574 C C . PRO A 1 4 ? -7.559 -10.420 2.142 1.00 11.12 4 PRO A C 9
ATOM 12575 O O . PRO A 1 4 ? -7.612 -9.197 2.297 1.00 40.53 4 PRO A O 9
ATOM 12586 N N . ASP A 1 5 ? -8.019 -11.038 1.031 1.00 71.54 5 ASP A N 9
ATOM 12587 C CA . ASP A 1 5 ? -8.597 -10.296 -0.120 1.00 30.32 5 ASP A CA 9
ATOM 12588 C C . ASP A 1 5 ? -9.971 -9.665 0.218 1.00 34.10 5 ASP A C 9
ATOM 12589 O O . ASP A 1 5 ? -10.396 -8.687 -0.414 1.00 34.12 5 ASP A O 9
ATOM 12598 N N . GLU A 1 6 ? -10.653 -10.231 1.224 1.00 25.42 6 GLU A N 9
ATOM 12599 C CA . GLU A 1 6 ? -11.912 -9.673 1.758 1.00 73.02 6 GLU A CA 9
ATOM 12600 C C . GLU A 1 6 ? -11.606 -8.439 2.623 1.00 65.45 6 GLU A C 9
ATOM 12601 O O . GLU A 1 6 ? -12.341 -7.448 2.594 1.00 50.05 6 GLU A O 9
ATOM 12613 N N . ASN A 1 7 ? -10.482 -8.510 3.360 1.00 13.53 7 ASN A N 9
ATOM 12614 C CA . ASN A 1 7 ? -9.955 -7.379 4.154 1.00 12.21 7 ASN A CA 9
ATOM 12615 C C . ASN A 1 7 ? -9.522 -6.230 3.205 1.00 20.53 7 ASN A C 9
ATOM 12616 O O . ASN A 1 7 ? -9.676 -5.054 3.536 1.00 5.23 7 ASN A O 9
ATOM 12627 N N . ILE A 1 8 ? -9.002 -6.612 2.016 1.00 22.25 8 ILE A N 9
ATOM 12628 C CA . ILE A 1 8 ? -8.621 -5.681 0.927 1.00 74.34 8 ILE A CA 9
ATOM 12629 C C . ILE A 1 8 ? -9.823 -4.872 0.431 1.00 74.23 8 ILE A C 9
ATOM 12630 O O . ILE A 1 8 ? -9.690 -3.683 0.196 1.00 50.34 8 ILE A O 9
ATOM 12646 N N . ALA A 1 9 ? -10.986 -5.538 0.276 1.00 23.01 9 ALA A N 9
ATOM 12647 C CA . ALA A 1 9 ? -12.242 -4.888 -0.165 1.00 35.22 9 ALA A CA 9
ATOM 12648 C C . ALA A 1 9 ? -12.645 -3.740 0.792 1.00 70.44 9 ALA A C 9
ATOM 12649 O O . ALA A 1 9 ? -13.224 -2.732 0.370 1.00 72.33 9 ALA A O 9
ATOM 12656 N N . LYS A 1 10 ? -12.293 -3.915 2.078 1.00 24.40 10 LYS A N 9
ATOM 12657 C CA . LYS A 1 10 ? -12.493 -2.908 3.131 1.00 60.11 10 LYS A CA 9
ATOM 12658 C C . LYS A 1 10 ? -11.457 -1.769 3.002 1.00 62.32 10 LYS A C 9
ATOM 12659 O O . LYS A 1 10 ? -11.815 -0.599 3.113 1.00 51.54 10 LYS A O 9
ATOM 12678 N N . PHE A 1 11 ? -10.174 -2.133 2.763 1.00 5.11 11 PHE A N 9
ATOM 12679 C CA . PHE A 1 11 ? -9.059 -1.157 2.570 1.00 2.53 11 PHE A CA 9
ATOM 12680 C C . PHE A 1 11 ? -9.210 -0.377 1.251 1.00 61.21 11 PHE A C 9
ATOM 12681 O O . PHE A 1 11 ? -8.667 0.718 1.104 1.00 35.40 11 PHE A O 9
ATOM 12698 N N . GLU A 1 12 ? -9.919 -0.993 0.297 1.00 54.30 12 GLU A N 9
ATOM 12699 C CA . GLU A 1 12 ? -10.206 -0.431 -1.032 1.00 4.40 12 GLU A CA 9
ATOM 12700 C C . GLU A 1 12 ? -11.314 0.627 -0.880 1.00 62.31 12 GLU A C 9
ATOM 12701 O O . GLU A 1 12 ? -11.254 1.699 -1.483 1.00 64.41 12 GLU A O 9
ATOM 12713 N N . LYS A 1 13 ? -12.323 0.297 -0.050 1.00 14.23 13 LYS A N 9
ATOM 12714 C CA . LYS A 1 13 ? -13.406 1.223 0.315 1.00 43.33 13 LYS A CA 9
ATOM 12715 C C . LYS A 1 13 ? -12.860 2.363 1.205 1.00 2.42 13 LYS A C 9
ATOM 12716 O O . LYS A 1 13 ? -13.331 3.499 1.133 1.00 62.23 13 LYS A O 9
ATOM 12735 N N . ALA A 1 14 ? -11.840 2.029 2.018 1.00 52.43 14 ALA A N 9
ATOM 12736 C CA . ALA A 1 14 ? -11.123 2.987 2.877 1.00 2.22 14 ALA A CA 9
ATOM 12737 C C . ALA A 1 14 ? -10.195 3.879 2.039 1.00 44.45 14 ALA A C 9
ATOM 12738 O O . ALA A 1 14 ? -9.888 4.999 2.442 1.00 64.14 14 ALA A O 9
ATOM 12745 N N . TYR A 1 15 ? -9.723 3.340 0.894 1.00 44.00 15 TYR A N 9
ATOM 12746 C CA . TYR A 1 15 ? -8.914 4.078 -0.091 1.00 31.01 15 TYR A CA 9
ATOM 12747 C C . TYR A 1 15 ? -9.784 5.115 -0.816 1.00 13.31 15 TYR A C 9
ATOM 12748 O O . TYR A 1 15 ? -9.381 6.264 -0.981 1.00 0.35 15 TYR A O 9
ATOM 12766 N N . LYS A 1 16 ? -10.970 4.664 -1.246 1.00 25.32 16 LYS A N 9
ATOM 12767 C CA . LYS A 1 16 ? -11.972 5.505 -1.921 1.00 1.35 16 LYS A CA 9
ATOM 12768 C C . LYS A 1 16 ? -12.521 6.592 -0.970 1.00 60.02 16 LYS A C 9
ATOM 12769 O O . LYS A 1 16 ? -12.786 7.717 -1.396 1.00 4.54 16 LYS A O 9
ATOM 12788 N N . LYS A 1 17 ? -12.652 6.230 0.326 1.00 53.44 17 LYS A N 9
ATOM 12789 C CA . LYS A 1 17 ? -13.095 7.145 1.402 1.00 3.22 17 LYS A CA 9
ATOM 12790 C C . LYS A 1 17 ? -12.029 8.234 1.632 1.00 21.22 17 LYS A C 9
ATOM 12791 O O . LYS A 1 17 ? -12.342 9.424 1.710 1.00 4.31 17 LYS A O 9
ATOM 12810 N N . ALA A 1 18 ? -10.769 7.778 1.713 1.00 5.22 18 ALA A N 9
ATOM 12811 C CA . ALA A 1 18 ? -9.578 8.632 1.837 1.00 54.20 18 ALA A CA 9
ATOM 12812 C C . ALA A 1 18 ? -9.445 9.589 0.627 1.00 43.22 18 ALA A C 9
ATOM 12813 O O . ALA A 1 18 ? -9.003 10.732 0.768 1.00 51.22 18 ALA A O 9
ATOM 12820 N N . GLU A 1 19 ? -9.845 9.074 -0.554 1.00 74.33 19 GLU A N 9
ATOM 12821 C CA . GLU A 1 19 ? -9.757 9.772 -1.853 1.00 12.41 19 GLU A CA 9
ATOM 12822 C C . GLU A 1 19 ? -10.834 10.886 -1.915 1.00 74.41 19 GLU A C 9
ATOM 12823 O O . GLU A 1 19 ? -10.580 11.966 -2.459 1.00 52.44 19 GLU A O 9
ATOM 12835 N N . GLU A 1 20 ? -12.023 10.620 -1.314 1.00 64.01 20 GLU A N 9
ATOM 12836 C CA . GLU A 1 20 ? -13.107 11.627 -1.176 1.00 50.35 20 GLU A CA 9
ATOM 12837 C C . GLU A 1 20 ? -12.649 12.800 -0.302 1.00 45.31 20 GLU A C 9
ATOM 12838 O O . GLU A 1 20 ? -12.989 13.956 -0.561 1.00 71.03 20 GLU A O 9
ATOM 12850 N N . LEU A 1 21 ? -11.882 12.463 0.744 1.00 54.23 21 LEU A N 9
ATOM 12851 C CA . LEU A 1 21 ? -11.294 13.439 1.664 1.00 53.43 21 LEU A CA 9
ATOM 12852 C C . LEU A 1 21 ? -10.053 14.121 1.043 1.00 73.14 21 LEU A C 9
ATOM 12853 O O . LEU A 1 21 ? -9.601 15.163 1.536 1.00 52.34 21 LEU A O 9
ATOM 12869 N N . ASN A 1 22 ? -9.528 13.510 -0.054 1.00 61.54 22 ASN A N 9
ATOM 12870 C CA . ASN A 1 22 ? -8.317 13.969 -0.790 1.00 32.31 22 ASN A CA 9
ATOM 12871 C C . ASN A 1 22 ? -7.075 13.933 0.135 1.00 3.02 22 ASN A C 9
ATOM 12872 O O . ASN A 1 22 ? -6.085 14.633 -0.079 1.00 24.51 22 ASN A O 9
ATOM 12883 N N . GLN A 1 23 ? -7.148 13.073 1.165 1.00 15.25 23 GLN A N 9
ATOM 12884 C CA . GLN A 1 23 ? -6.094 12.913 2.178 1.00 41.21 23 GLN A CA 9
ATOM 12885 C C . GLN A 1 23 ? -5.205 11.721 1.804 1.00 4.50 23 GLN A C 9
ATOM 12886 O O . GLN A 1 23 ? -5.573 10.560 2.024 1.00 4.32 23 GLN A O 9
ATOM 12900 N N . GLY A 1 24 ? -4.039 12.041 1.204 1.00 40.33 24 GLY A N 9
ATOM 12901 C CA . GLY A 1 24 ? -3.148 11.050 0.613 1.00 44.22 24 GLY A CA 9
ATOM 12902 C C . GLY A 1 24 ? -2.406 10.180 1.619 1.00 55.24 24 GLY A C 9
ATOM 12903 O O . GLY A 1 24 ? -1.939 9.106 1.265 1.00 64.21 24 GLY A O 9
ATOM 12907 N N . GLU A 1 25 ? -2.253 10.665 2.868 1.00 4.32 25 GLU A N 9
ATOM 12908 C CA . GLU A 1 25 ? -1.658 9.870 3.963 1.00 25.22 25 GLU A CA 9
ATOM 12909 C C . GLU A 1 25 ? -2.512 8.609 4.197 1.00 41.22 25 GLU A C 9
ATOM 12910 O O . GLU A 1 25 ? -1.992 7.491 4.245 1.00 64.31 25 GLU A O 9
ATOM 12922 N N . LEU A 1 26 ? -3.835 8.833 4.276 1.00 13.24 26 LEU A N 9
ATOM 12923 C CA . LEU A 1 26 ? -4.848 7.772 4.391 1.00 54.31 26 LEU A CA 9
ATOM 12924 C C . LEU A 1 26 ? -4.831 6.855 3.144 1.00 4.44 26 LEU A C 9
ATOM 12925 O O . LEU A 1 26 ? -4.872 5.628 3.273 1.00 64.32 26 LEU A O 9
ATOM 12941 N N . MET A 1 27 ? -4.770 7.479 1.938 1.00 60.34 27 MET A N 9
ATOM 12942 C CA . MET A 1 27 ? -4.774 6.758 0.640 1.00 72.44 27 MET A CA 9
ATOM 12943 C C . MET A 1 27 ? -3.548 5.840 0.492 1.00 14.03 27 MET A C 9
ATOM 12944 O O . MET A 1 27 ? -3.658 4.719 -0.011 1.00 74.14 27 MET A O 9
ATOM 12958 N N . GLY A 1 28 ? -2.397 6.351 0.937 1.00 51.02 28 GLY A N 9
ATOM 12959 C CA . GLY A 1 28 ? -1.138 5.634 0.861 1.00 54.03 28 GLY A CA 9
ATOM 12960 C C . GLY A 1 28 ? -1.120 4.446 1.807 1.00 53.51 28 GLY A C 9
ATOM 12961 O O . GLY A 1 28 ? -0.669 3.369 1.433 1.00 22.55 28 GLY A O 9
ATOM 12965 N N . ARG A 1 29 ? -1.635 4.664 3.040 1.00 20.33 29 ARG A N 9
ATOM 12966 C CA . ARG A 1 29 ? -1.767 3.610 4.071 1.00 23.21 29 ARG A CA 9
ATOM 12967 C C . ARG A 1 29 ? -2.765 2.536 3.623 1.00 31.31 29 ARG A C 9
ATOM 12968 O O . ARG A 1 29 ? -2.605 1.368 3.955 1.00 41.03 29 ARG A O 9
ATOM 12989 N N . ALA A 1 30 ? -3.778 2.956 2.844 1.00 23.53 30 ALA A N 9
ATOM 12990 C CA . ALA A 1 30 ? -4.790 2.056 2.268 1.00 32.41 30 ALA A CA 9
ATOM 12991 C C . ALA A 1 30 ? -4.136 1.094 1.259 1.00 4.34 30 ALA A C 9
ATOM 12992 O O . ALA A 1 30 ? -4.306 -0.117 1.359 1.00 22.33 30 ALA A O 9
ATOM 12999 N N . LEU A 1 31 ? -3.350 1.669 0.321 1.00 41.15 31 LEU A N 9
ATOM 13000 C CA . LEU A 1 31 ? -2.612 0.914 -0.717 1.00 63.30 31 LEU A CA 9
ATOM 13001 C C . LEU A 1 31 ? -1.495 0.054 -0.105 1.00 64.55 31 LEU A C 9
ATOM 13002 O O . LEU A 1 31 ? -1.192 -1.030 -0.609 1.00 32.23 31 LEU A O 9
ATOM 13018 N N . TYR A 1 32 ? -0.895 0.567 0.984 1.00 34.24 32 TYR A N 9
ATOM 13019 C CA . TYR A 1 32 ? 0.170 -0.122 1.722 1.00 13.15 32 TYR A CA 9
ATOM 13020 C C . TYR A 1 32 ? -0.406 -1.390 2.367 1.00 23.01 32 TYR A C 9
ATOM 13021 O O . TYR A 1 32 ? 0.184 -2.459 2.255 1.00 14.02 32 TYR A O 9
ATOM 13039 N N . ASN A 1 33 ? -1.599 -1.246 2.990 1.00 3.44 33 ASN A N 9
ATOM 13040 C CA . ASN A 1 33 ? -2.314 -2.357 3.648 1.00 22.30 33 ASN A CA 9
ATOM 13041 C C . ASN A 1 33 ? -2.772 -3.400 2.622 1.00 73.11 33 ASN A C 9
ATOM 13042 O O . ASN A 1 33 ? -2.571 -4.590 2.843 1.00 23.44 33 ASN A O 9
ATOM 13053 N N . ILE A 1 34 ? -3.355 -2.932 1.491 1.00 34.11 34 ILE A N 9
ATOM 13054 C CA . ILE A 1 34 ? -3.760 -3.804 0.362 1.00 13.41 34 ILE A CA 9
ATOM 13055 C C . ILE A 1 34 ? -2.542 -4.614 -0.135 1.00 52.35 34 ILE A C 9
ATOM 13056 O O . ILE A 1 34 ? -2.652 -5.811 -0.395 1.00 3.41 34 ILE A O 9
ATOM 13072 N N . GLY A 1 35 ? -1.384 -3.927 -0.212 1.00 32.44 35 GLY A N 9
ATOM 13073 C CA . GLY A 1 35 ? -0.124 -4.534 -0.622 1.00 44.24 35 GLY A CA 9
ATOM 13074 C C . GLY A 1 35 ? 0.343 -5.624 0.335 1.00 64.15 35 GLY A C 9
ATOM 13075 O O . GLY A 1 35 ? 0.696 -6.717 -0.097 1.00 53.23 35 GLY A O 9
ATOM 13079 N N . LEU A 1 36 ? 0.310 -5.322 1.655 1.00 63.45 36 LEU A N 9
ATOM 13080 C CA . LEU A 1 36 ? 0.706 -6.270 2.723 1.00 14.44 36 LEU A CA 9
ATOM 13081 C C . LEU A 1 36 ? -0.170 -7.532 2.668 1.00 55.42 36 LEU A C 9
ATOM 13082 O O . LEU A 1 36 ? 0.319 -8.645 2.889 1.00 34.44 36 LEU A O 9
ATOM 13098 N N . GLU A 1 37 ? -1.464 -7.326 2.350 1.00 24.32 37 GLU A N 9
ATOM 13099 C CA . GLU A 1 37 ? -2.434 -8.411 2.189 1.00 72.34 37 GLU A CA 9
ATOM 13100 C C . GLU A 1 37 ? -2.080 -9.270 0.958 1.00 24.44 37 GLU A C 9
ATOM 13101 O O . GLU A 1 37 ? -2.025 -10.486 1.074 1.00 34.22 37 GLU A O 9
ATOM 13113 N N . LYS A 1 38 ? -1.800 -8.620 -0.210 1.00 74.51 38 LYS A N 9
ATOM 13114 C CA . LYS A 1 38 ? -1.395 -9.339 -1.454 1.00 1.52 38 LYS A CA 9
ATOM 13115 C C . LYS A 1 38 ? -0.134 -10.198 -1.199 1.00 61.14 38 LYS A C 9
ATOM 13116 O O . LYS A 1 38 ? -0.022 -11.327 -1.691 1.00 62.35 38 LYS A O 9
ATOM 13135 N N . ASN A 1 39 ? 0.789 -9.631 -0.399 1.00 51.24 39 ASN A N 9
ATOM 13136 C CA . ASN A 1 39 ? 2.091 -10.239 -0.058 1.00 54.01 39 ASN A CA 9
ATOM 13137 C C . ASN A 1 39 ? 1.876 -11.538 0.757 1.00 5.13 39 ASN A C 9
ATOM 13138 O O . ASN A 1 39 ? 2.468 -12.582 0.451 1.00 4.41 39 ASN A O 9
ATOM 13149 N N . LYS A 1 40 ? 0.993 -11.463 1.781 1.00 54.33 40 LYS A N 9
ATOM 13150 C CA . LYS A 1 40 ? 0.634 -12.623 2.636 1.00 14.24 40 LYS A CA 9
ATOM 13151 C C . LYS A 1 40 ? -0.344 -13.593 1.919 1.00 3.14 40 LYS A C 9
ATOM 13152 O O . LYS A 1 40 ? -0.525 -14.726 2.371 1.00 34.11 40 LYS A O 9
ATOM 13171 N N . MET A 1 41 ? -0.998 -13.131 0.820 1.00 5.23 41 MET A N 9
ATOM 13172 C CA . MET A 1 41 ? -1.819 -14.006 -0.062 1.00 13.10 41 MET A CA 9
ATOM 13173 C C . MET A 1 41 ? -0.915 -14.889 -0.942 1.00 1.14 41 MET A C 9
ATOM 13174 O O . MET A 1 41 ? -1.340 -15.947 -1.418 1.00 41.13 41 MET A O 9
ATOM 13188 N N . GLY A 1 42 ? 0.339 -14.443 -1.138 1.00 2.42 42 GLY A N 9
ATOM 13189 C CA . GLY A 1 42 ? 1.285 -15.105 -2.040 1.00 10.05 42 GLY A CA 9
ATOM 13190 C C . GLY A 1 42 ? 1.496 -14.322 -3.331 1.00 70.51 42 GLY A C 9
ATOM 13191 O O . GLY A 1 42 ? 2.486 -14.549 -4.036 1.00 61.24 42 GLY A O 9
ATOM 13195 N N . LYS A 1 43 ? 0.569 -13.382 -3.641 1.00 42.30 43 LYS A N 9
ATOM 13196 C CA . LYS A 1 43 ? 0.668 -12.515 -4.836 1.00 74.23 43 LYS A CA 9
ATOM 13197 C C . LYS A 1 43 ? 1.487 -11.257 -4.505 1.00 11.52 43 LYS A C 9
ATOM 13198 O O . LYS A 1 43 ? 0.988 -10.122 -4.525 1.00 42.13 43 LYS A O 9
ATOM 13217 N N . VAL A 1 44 ? 2.767 -11.513 -4.191 1.00 71.03 44 VAL A N 9
ATOM 13218 C CA . VAL A 1 44 ? 3.777 -10.504 -3.829 1.00 22.34 44 VAL A CA 9
ATOM 13219 C C . VAL A 1 44 ? 4.028 -9.528 -5.007 1.00 35.43 44 VAL A C 9
ATOM 13220 O O . VAL A 1 44 ? 4.425 -8.382 -4.808 1.00 13.24 44 VAL A O 9
ATOM 13233 N N . LYS A 1 45 ? 3.757 -10.020 -6.226 1.00 12.04 45 LYS A N 9
ATOM 13234 C CA . LYS A 1 45 ? 3.940 -9.283 -7.491 1.00 12.34 45 LYS A CA 9
ATOM 13235 C C . LYS A 1 45 ? 2.971 -8.082 -7.575 1.00 0.44 45 LYS A C 9
ATOM 13236 O O . LYS A 1 45 ? 3.353 -6.995 -8.035 1.00 44.02 45 LYS A O 9
ATOM 13255 N N . GLU A 1 46 ? 1.710 -8.298 -7.131 1.00 51.41 46 GLU A N 9
ATOM 13256 C CA . GLU A 1 46 ? 0.686 -7.228 -7.044 1.00 23.20 46 GLU A CA 9
ATOM 13257 C C . GLU A 1 46 ? 1.022 -6.267 -5.896 1.00 42.32 46 GLU A C 9
ATOM 13258 O O . GLU A 1 46 ? 0.884 -5.047 -6.044 1.00 1.43 46 GLU A O 9
ATOM 13270 N N . ALA A 1 47 ? 1.514 -6.854 -4.776 1.00 71.03 47 ALA A N 9
ATOM 13271 C CA . ALA A 1 47 ? 1.916 -6.125 -3.558 1.00 41.44 47 ALA A CA 9
ATOM 13272 C C . ALA A 1 47 ? 2.926 -5.016 -3.878 1.00 3.24 47 ALA A C 9
ATOM 13273 O O . ALA A 1 47 ? 2.816 -3.911 -3.351 1.00 3.00 47 ALA A O 9
ATOM 13280 N N . ILE A 1 48 ? 3.883 -5.355 -4.772 1.00 21.13 48 ILE A N 9
ATOM 13281 C CA . ILE A 1 48 ? 4.907 -4.438 -5.295 1.00 51.33 48 ILE A CA 9
ATOM 13282 C C . ILE A 1 48 ? 4.271 -3.151 -5.856 1.00 14.13 48 ILE A C 9
ATOM 13283 O O . ILE A 1 48 ? 4.609 -2.053 -5.413 1.00 61.34 48 ILE A O 9
ATOM 13299 N N . GLU A 1 49 ? 3.309 -3.320 -6.789 1.00 61.14 49 GLU A N 9
ATOM 13300 C CA . GLU A 1 49 ? 2.622 -2.197 -7.466 1.00 44.23 49 GLU A CA 9
ATOM 13301 C C . GLU A 1 49 ? 1.853 -1.306 -6.469 1.00 0.25 49 GLU A C 9
ATOM 13302 O O . GLU A 1 49 ? 1.782 -0.090 -6.652 1.00 4.04 49 GLU A O 9
ATOM 13314 N N . TYR A 1 50 ? 1.305 -1.927 -5.412 1.00 42.22 50 TYR A N 9
ATOM 13315 C CA . TYR A 1 50 ? 0.579 -1.217 -4.345 1.00 23.15 50 TYR A CA 9
ATOM 13316 C C . TYR A 1 50 ? 1.524 -0.433 -3.413 1.00 71.35 50 TYR A C 9
ATOM 13317 O O . TYR A 1 50 ? 1.142 0.624 -2.915 1.00 63.23 50 TYR A O 9
ATOM 13335 N N . PHE A 1 51 ? 2.740 -0.963 -3.170 1.00 15.14 51 PHE A N 9
ATOM 13336 C CA . PHE A 1 51 ? 3.771 -0.263 -2.362 1.00 5.11 51 PHE A CA 9
ATOM 13337 C C . PHE A 1 51 ? 4.420 0.871 -3.184 1.00 32.12 51 PHE A C 9
ATOM 13338 O O . PHE A 1 51 ? 4.875 1.864 -2.623 1.00 71.12 51 PHE A O 9
ATOM 13355 N N . LEU A 1 52 ? 4.461 0.682 -4.521 1.00 62.23 52 LEU A N 9
ATOM 13356 C CA . LEU A 1 52 ? 5.025 1.673 -5.476 1.00 14.54 52 LEU A CA 9
ATOM 13357 C C . LEU A 1 52 ? 4.109 2.902 -5.531 1.00 11.52 52 LEU A C 9
ATOM 13358 O O . LEU A 1 52 ? 4.575 4.050 -5.496 1.00 42.04 52 LEU A O 9
ATOM 13374 N N . ARG A 1 53 ? 2.794 2.619 -5.606 1.00 64.51 53 ARG A N 9
ATOM 13375 C CA . ARG A 1 53 ? 1.743 3.639 -5.566 1.00 0.21 53 ARG A CA 9
ATOM 13376 C C . ARG A 1 53 ? 1.709 4.313 -4.188 1.00 11.24 53 ARG A C 9
ATOM 13377 O O . ARG A 1 53 ? 1.731 5.536 -4.115 1.00 44.32 53 ARG A O 9
ATOM 13398 N N . ALA A 1 54 ? 1.722 3.485 -3.112 1.00 2.23 54 ALA A N 9
ATOM 13399 C CA . ALA A 1 54 ? 1.658 3.964 -1.711 1.00 54.54 54 ALA A CA 9
ATOM 13400 C C . ALA A 1 54 ? 2.775 4.971 -1.418 1.00 61.35 54 ALA A C 9
ATOM 13401 O O . ALA A 1 54 ? 2.501 6.069 -0.941 1.00 2.42 54 ALA A O 9
ATOM 13408 N N . LYS A 1 55 ? 4.017 4.592 -1.787 1.00 13.13 55 LYS A N 9
ATOM 13409 C CA . LYS A 1 55 ? 5.238 5.391 -1.551 1.00 12.13 55 LYS A CA 9
ATOM 13410 C C . LYS A 1 55 ? 5.199 6.727 -2.321 1.00 32.04 55 LYS A C 9
ATOM 13411 O O . LYS A 1 55 ? 5.695 7.748 -1.835 1.00 74.11 55 LYS A O 9
ATOM 13430 N N . LYS A 1 56 ? 4.595 6.693 -3.520 1.00 64.21 56 LYS A N 9
ATOM 13431 C CA . LYS A 1 56 ? 4.452 7.869 -4.406 1.00 1.21 56 LYS A CA 9
ATOM 13432 C C . LYS A 1 56 ? 3.425 8.866 -3.839 1.00 11.32 56 LYS A C 9
ATOM 13433 O O . LYS A 1 56 ? 3.624 10.086 -3.902 1.00 3.21 56 LYS A O 9
ATOM 13452 N N . VAL A 1 57 ? 2.335 8.322 -3.273 1.00 63.33 57 VAL A N 9
ATOM 13453 C CA . VAL A 1 57 ? 1.284 9.117 -2.620 1.00 55.23 57 VAL A CA 9
ATOM 13454 C C . VAL A 1 57 ? 1.844 9.722 -1.309 1.00 74.41 57 VAL A C 9
ATOM 13455 O O . VAL A 1 57 ? 1.582 10.881 -0.999 1.00 22.02 57 VAL A O 9
ATOM 13468 N N . PHE A 1 58 ? 2.668 8.925 -0.592 1.00 73.22 58 PHE A N 9
ATOM 13469 C CA . PHE A 1 58 ? 3.391 9.370 0.624 1.00 13.12 58 PHE A CA 9
ATOM 13470 C C . PHE A 1 58 ? 4.462 10.425 0.295 1.00 74.22 58 PHE A C 9
ATOM 13471 O O . PHE A 1 58 ? 4.780 11.262 1.137 1.00 23.30 58 PHE A O 9
ATOM 13488 N N . ASP A 1 59 ? 5.028 10.352 -0.923 1.00 22.45 59 ASP A N 9
ATOM 13489 C CA . ASP A 1 59 ? 5.995 11.349 -1.425 1.00 12.30 59 ASP A CA 9
ATOM 13490 C C . ASP A 1 59 ? 5.276 12.681 -1.637 1.00 52.24 59 ASP A C 9
ATOM 13491 O O . ASP A 1 59 ? 5.819 13.738 -1.324 1.00 33.40 59 ASP A O 9
ATOM 13500 N N . ALA A 1 60 ? 4.037 12.603 -2.166 1.00 23.31 60 ALA A N 9
ATOM 13501 C CA . ALA A 1 60 ? 3.161 13.771 -2.348 1.00 34.22 60 ALA A CA 9
ATOM 13502 C C . ALA A 1 60 ? 2.824 14.415 -0.988 1.00 13.52 60 ALA A C 9
ATOM 13503 O O . ALA A 1 60 ? 2.803 15.643 -0.858 1.00 21.33 60 ALA A O 9
ATOM 13510 N N . GLU A 1 61 ? 2.613 13.557 0.027 1.00 4.42 61 GLU A N 9
ATOM 13511 C CA . GLU A 1 61 ? 2.345 13.989 1.414 1.00 64.21 61 GLU A CA 9
ATOM 13512 C C . GLU A 1 61 ? 3.616 14.445 2.126 1.00 74.53 61 GLU A C 9
ATOM 13513 O O . GLU A 1 61 ? 3.543 15.106 3.167 1.00 25.00 61 GLU A O 9
ATOM 13525 N N . HIS A 1 62 ? 4.777 14.072 1.544 1.00 45.43 62 HIS A N 9
ATOM 13526 C CA . HIS A 1 62 ? 6.110 14.288 2.127 1.00 5.35 62 HIS A CA 9
ATOM 13527 C C . HIS A 1 62 ? 6.226 13.549 3.484 1.00 31.34 62 HIS A C 9
ATOM 13528 O O . HIS A 1 62 ? 7.015 13.937 4.347 1.00 10.42 62 HIS A O 9
ATOM 13543 N N . ASP A 1 63 ? 5.434 12.464 3.625 1.00 10.14 63 ASP A N 9
ATOM 13544 C CA . ASP A 1 63 ? 5.446 11.579 4.792 1.00 61.15 63 ASP A CA 9
ATOM 13545 C C . ASP A 1 63 ? 6.588 10.570 4.632 1.00 2.44 63 ASP A C 9
ATOM 13546 O O . ASP A 1 63 ? 6.491 9.617 3.845 1.00 41.44 63 ASP A O 9
ATOM 13555 N N . THR A 1 64 ? 7.695 10.841 5.337 1.00 30.13 64 THR A N 9
ATOM 13556 C CA . THR A 1 64 ? 8.911 10.013 5.287 1.00 54.44 64 THR A CA 9
ATOM 13557 C C . THR A 1 64 ? 8.687 8.617 5.896 1.00 65.01 64 THR A C 9
ATOM 13558 O O . THR A 1 64 ? 9.329 7.654 5.472 1.00 41.12 64 THR A O 9
ATOM 13569 N N . ASP A 1 65 ? 7.764 8.527 6.878 1.00 41.23 65 ASP A N 9
ATOM 13570 C CA . ASP A 1 65 ? 7.470 7.277 7.596 1.00 62.32 65 ASP A CA 9
ATOM 13571 C C . ASP A 1 65 ? 6.949 6.206 6.629 1.00 62.43 65 ASP A C 9
ATOM 13572 O O . ASP A 1 65 ? 7.586 5.161 6.453 1.00 60.20 65 ASP A O 9
ATOM 13581 N N . GLY A 1 66 ? 5.830 6.528 5.965 1.00 64.34 66 GLY A N 9
ATOM 13582 C CA . GLY A 1 66 ? 5.142 5.604 5.081 1.00 52.12 66 GLY A CA 9
ATOM 13583 C C . GLY A 1 66 ? 5.889 5.337 3.789 1.00 23.21 66 GLY A C 9
ATOM 13584 O O . GLY A 1 66 ? 5.780 4.241 3.227 1.00 61.03 66 GLY A O 9
ATOM 13588 N N . ALA A 1 67 ? 6.626 6.349 3.292 1.00 65.23 67 ALA A N 9
ATOM 13589 C CA . ALA A 1 67 ? 7.447 6.209 2.077 1.00 3.35 67 ALA A CA 9
ATOM 13590 C C . ALA A 1 67 ? 8.562 5.165 2.297 1.00 20.03 67 ALA A C 9
ATOM 13591 O O . ALA A 1 67 ? 8.802 4.307 1.441 1.00 13.51 67 ALA A O 9
ATOM 13598 N N . ARG A 1 68 ? 9.208 5.236 3.474 1.00 34.32 68 ARG A N 9
ATOM 13599 C CA . ARG A 1 68 ? 10.256 4.279 3.887 1.00 60.40 68 ARG A CA 9
ATOM 13600 C C . ARG A 1 68 ? 9.648 2.908 4.256 1.00 71.21 68 ARG A C 9
ATOM 13601 O O . ARG A 1 68 ? 10.309 1.886 4.098 1.00 21.44 68 ARG A O 9
ATOM 13622 N N . ARG A 1 69 ? 8.395 2.911 4.769 1.00 64.20 69 ARG A N 9
ATOM 13623 C CA . ARG A 1 69 ? 7.622 1.676 5.056 1.00 22.21 69 ARG A CA 9
ATOM 13624 C C . ARG A 1 69 ? 7.416 0.860 3.769 1.00 55.34 69 ARG A C 9
ATOM 13625 O O . ARG A 1 69 ? 7.631 -0.357 3.748 1.00 21.23 69 ARG A O 9
ATOM 13646 N N . ALA A 1 70 ? 6.968 1.566 2.716 1.00 63.14 70 ALA A N 9
ATOM 13647 C CA . ALA A 1 70 ? 6.680 0.981 1.404 1.00 21.52 70 ALA A CA 9
ATOM 13648 C C . ALA A 1 70 ? 7.979 0.568 0.699 1.00 54.02 70 ALA A C 9
ATOM 13649 O O . ALA A 1 70 ? 7.998 -0.442 0.012 1.00 73.52 70 ALA A O 9
ATOM 13656 N N . ALA A 1 71 ? 9.064 1.346 0.914 1.00 15.22 71 ALA A N 9
ATOM 13657 C CA . ALA A 1 71 ? 10.409 1.045 0.369 1.00 63.33 71 ALA A CA 9
ATOM 13658 C C . ALA A 1 71 ? 11.008 -0.233 1.000 1.00 31.42 71 ALA A C 9
ATOM 13659 O O . ALA A 1 71 ? 11.633 -1.047 0.307 1.00 30.45 71 ALA A O 9
ATOM 13666 N N . LYS A 1 72 ? 10.812 -0.370 2.328 1.00 31.55 72 LYS A N 9
ATOM 13667 C CA . LYS A 1 72 ? 11.286 -1.520 3.129 1.00 0.22 72 LYS A CA 9
ATOM 13668 C C . LYS A 1 72 ? 10.524 -2.780 2.705 1.00 4.35 72 LYS A C 9
ATOM 13669 O O . LYS A 1 72 ? 11.129 -3.815 2.424 1.00 52.02 72 LYS A O 9
ATOM 13688 N N . SER A 1 73 ? 9.186 -2.646 2.632 1.00 74.11 73 SER A N 9
ATOM 13689 C CA . SER A 1 73 ? 8.275 -3.755 2.310 1.00 24.54 73 SER A CA 9
ATOM 13690 C C . SER A 1 73 ? 8.445 -4.198 0.840 1.00 20.53 73 SER A C 9
ATOM 13691 O O . SER A 1 73 ? 8.231 -5.369 0.514 1.00 22.13 73 SER A O 9
ATOM 13699 N N . LEU A 1 74 ? 8.829 -3.232 -0.032 1.00 3.13 74 LEU A N 9
ATOM 13700 C CA . LEU A 1 74 ? 9.265 -3.499 -1.420 1.00 11.40 74 LEU A CA 9
ATOM 13701 C C . LEU A 1 74 ? 10.555 -4.319 -1.434 1.00 12.40 74 LEU A C 9
ATOM 13702 O O . LEU A 1 74 ? 10.663 -5.276 -2.190 1.00 74.11 74 LEU A O 9
ATOM 13718 N N . SER A 1 75 ? 11.530 -3.930 -0.592 1.00 33.23 75 SER A N 9
ATOM 13719 C CA . SER A 1 75 ? 12.828 -4.617 -0.510 1.00 74.45 75 SER A CA 9
ATOM 13720 C C . SER A 1 75 ? 12.628 -6.095 -0.118 1.00 4.54 75 SER A C 9
ATOM 13721 O O . SER A 1 75 ? 13.275 -6.976 -0.683 1.00 64.31 75 SER A O 9
ATOM 13729 N N . GLU A 1 76 ? 11.677 -6.346 0.809 1.00 41.34 76 GLU A N 9
ATOM 13730 C CA . GLU A 1 76 ? 11.307 -7.713 1.232 1.00 24.23 76 GLU A CA 9
ATOM 13731 C C . GLU A 1 76 ? 10.567 -8.438 0.093 1.00 5.15 76 GLU A C 9
ATOM 13732 O O . GLU A 1 76 ? 10.773 -9.635 -0.131 1.00 13.31 76 GLU A O 9
ATOM 13744 N N . ALA A 1 77 ? 9.722 -7.675 -0.634 1.00 74.35 77 ALA A N 9
ATOM 13745 C CA . ALA A 1 77 ? 8.912 -8.183 -1.749 1.00 64.24 77 ALA A CA 9
ATOM 13746 C C . ALA A 1 77 ? 9.802 -8.746 -2.874 1.00 50.24 77 ALA A C 9
ATOM 13747 O O . ALA A 1 77 ? 9.590 -9.870 -3.323 1.00 14.35 77 ALA A O 9
ATOM 13754 N N . TYR A 1 78 ? 10.823 -7.965 -3.276 1.00 15.00 78 TYR A N 9
ATOM 13755 C CA . TYR A 1 78 ? 11.764 -8.350 -4.345 1.00 21.12 78 TYR A CA 9
ATOM 13756 C C . TYR A 1 78 ? 12.705 -9.492 -3.896 1.00 64.50 78 TYR A C 9
ATOM 13757 O O . TYR A 1 78 ? 13.202 -10.231 -4.735 1.00 32.43 78 TYR A O 9
ATOM 13775 N N . GLN A 1 79 ? 12.954 -9.615 -2.571 1.00 22.32 79 GLN A N 9
ATOM 13776 C CA . GLN A 1 79 ? 13.735 -10.749 -2.001 1.00 13.25 79 GLN A CA 9
ATOM 13777 C C . GLN A 1 79 ? 12.950 -12.076 -2.118 1.00 62.23 79 GLN A C 9
ATOM 13778 O O . GLN A 1 79 ? 13.551 -13.150 -2.184 1.00 72.32 79 GLN A O 9
ATOM 13792 N N . LYS A 1 80 ? 11.602 -11.983 -2.117 1.00 3.51 80 LYS A N 9
ATOM 13793 C CA . LYS A 1 80 ? 10.707 -13.151 -2.282 1.00 54.30 80 LYS A CA 9
ATOM 13794 C C . LYS A 1 80 ? 10.558 -13.523 -3.772 1.00 45.25 80 LYS A C 9
ATOM 13795 O O . LYS A 1 80 ? 10.632 -14.702 -4.140 1.00 3.33 80 LYS A O 9
ATOM 13814 N N . VAL A 1 81 ? 10.354 -12.489 -4.616 1.00 52.13 81 VAL A N 9
ATOM 13815 C CA . VAL A 1 81 ? 10.162 -12.635 -6.078 1.00 63.02 81 VAL A CA 9
ATOM 13816 C C . VAL A 1 81 ? 11.443 -13.191 -6.740 1.00 71.32 81 VAL A C 9
ATOM 13817 O O . VAL A 1 81 ? 11.391 -14.102 -7.579 1.00 11.15 81 VAL A O 9
ATOM 13830 N N . GLU A 1 82 ? 12.588 -12.639 -6.313 1.00 35.21 82 GLU A N 9
ATOM 13831 C CA . GLU A 1 82 ? 13.928 -13.019 -6.807 1.00 30.32 82 GLU A CA 9
ATOM 13832 C C . GLU A 1 82 ? 14.659 -13.882 -5.758 1.00 5.30 82 GLU A C 9
ATOM 13833 O O . GLU A 1 82 ? 15.885 -13.800 -5.621 1.00 71.54 82 GLU A O 9
ATOM 13845 N N . GLY A 1 83 ? 13.889 -14.721 -5.034 1.00 5.32 83 GLY A N 9
ATOM 13846 C CA . GLY A 1 83 ? 14.444 -15.643 -4.038 1.00 74.24 83 GLY A CA 9
ATOM 13847 C C . GLY A 1 83 ? 15.104 -16.864 -4.672 1.00 71.25 83 GLY A C 9
ATOM 13848 O O . GLY A 1 83 ? 14.612 -17.991 -4.532 1.00 5.45 83 GLY A O 9
ATOM 13852 N N . SER A 1 84 ? 16.226 -16.631 -5.364 1.00 31.24 84 SER A N 9
ATOM 13853 C CA . SER A 1 84 ? 16.980 -17.670 -6.082 1.00 30.35 84 SER A CA 9
ATOM 13854 C C . SER A 1 84 ? 17.754 -18.544 -5.078 1.00 11.34 84 SER A C 9
ATOM 13855 O O . SER A 1 84 ? 17.816 -19.773 -5.210 1.00 24.35 84 SER A O 9
ATOM 13863 N N . GLY A 1 85 ? 18.324 -17.868 -4.063 1.00 45.23 85 GLY A N 9
ATOM 13864 C CA . GLY A 1 85 ? 18.996 -18.517 -2.939 1.00 10.33 85 GLY A CA 9
ATOM 13865 C C . GLY A 1 85 ? 18.139 -18.519 -1.681 1.00 33.14 85 GLY A C 9
ATOM 13866 O O . GLY A 1 85 ? 18.667 -18.506 -0.563 1.00 31.22 85 GLY A O 9
ATOM 13870 N N . ASP A 1 86 ? 16.804 -18.543 -1.875 1.00 20.25 86 ASP A N 9
ATOM 13871 C CA . ASP A 1 86 ? 15.813 -18.673 -0.785 1.00 15.41 86 ASP A CA 9
ATOM 13872 C C . ASP A 1 86 ? 15.614 -20.177 -0.454 1.00 30.42 86 ASP A C 9
ATOM 13873 O O . ASP A 1 86 ? 16.126 -21.043 -1.180 1.00 61.43 86 ASP A O 9
ATOM 13882 N N . LYS A 1 87 ? 14.890 -20.485 0.638 1.00 63.24 87 LYS A N 9
ATOM 13883 C CA . LYS A 1 87 ? 14.503 -21.876 1.003 1.00 11.33 87 LYS A CA 9
ATOM 13884 C C . LYS A 1 87 ? 13.574 -22.493 -0.072 1.00 22.35 87 LYS A C 9
ATOM 13885 O O . LYS A 1 87 ? 13.599 -23.712 -0.318 1.00 4.45 87 LYS A O 9
ATOM 13904 N N . GLY A 1 88 ? 12.773 -21.626 -0.706 1.00 43.35 88 GLY A N 9
ATOM 13905 C CA . GLY A 1 88 ? 11.887 -22.010 -1.792 1.00 23.43 88 GLY A CA 9
ATOM 13906 C C . GLY A 1 88 ? 10.514 -22.419 -1.294 1.00 41.51 88 GLY A C 9
ATOM 13907 O O . GLY A 1 88 ? 9.529 -21.699 -1.504 1.00 42.31 88 GLY A O 9
ATOM 13911 N N . LYS A 1 89 ? 10.449 -23.583 -0.620 1.00 24.24 89 LYS A N 9
ATOM 13912 C CA . LYS A 1 89 ? 9.203 -24.147 -0.084 1.00 1.41 89 LYS A CA 9
ATOM 13913 C C . LYS A 1 89 ? 9.322 -24.314 1.434 1.00 61.43 89 LYS A C 9
ATOM 13914 O O . LYS A 1 89 ? 10.320 -24.854 1.938 1.00 12.51 89 LYS A O 9
ATOM 13933 N N . ILE A 1 90 ? 8.302 -23.829 2.144 1.00 55.41 90 ILE A N 9
ATOM 13934 C CA . ILE A 1 90 ? 8.117 -24.038 3.581 1.00 54.35 90 ILE A CA 9
ATOM 13935 C C . ILE A 1 90 ? 6.652 -24.430 3.840 1.00 2.10 90 ILE A C 9
ATOM 13936 O O . ILE A 1 90 ? 5.737 -23.611 3.680 1.00 43.23 90 ILE A O 9
ATOM 13952 N N . PHE A 1 91 ? 6.432 -25.710 4.182 1.00 31.04 91 PHE A N 9
ATOM 13953 C CA . PHE A 1 91 ? 5.130 -26.198 4.652 1.00 15.24 91 PHE A CA 9
ATOM 13954 C C . PHE A 1 91 ? 4.998 -25.806 6.142 1.00 4.32 91 PHE A C 9
ATOM 13955 O O . PHE A 1 91 ? 5.197 -26.624 7.047 1.00 25.24 91 PHE A O 9
ATOM 13972 N N . GLN A 1 92 ? 4.785 -24.496 6.349 1.00 61.43 92 GLN A N 9
ATOM 13973 C CA . GLN A 1 92 ? 4.636 -23.849 7.665 1.00 74.04 92 GLN A CA 9
ATOM 13974 C C . GLN A 1 92 ? 3.565 -22.748 7.556 1.00 44.20 92 GLN A C 9
ATOM 13975 O O . GLN A 1 92 ? 3.137 -22.402 6.442 1.00 51.21 92 GLN A O 9
ATOM 13989 N N . LYS A 1 93 ? 3.146 -22.203 8.705 1.00 3.43 93 LYS A N 9
ATOM 13990 C CA . LYS A 1 93 ? 2.274 -21.019 8.769 1.00 43.44 93 LYS A CA 9
ATOM 13991 C C . LYS A 1 93 ? 2.964 -19.971 9.652 1.00 1.52 93 LYS A C 9
ATOM 13992 O O . LYS A 1 93 ? 2.687 -19.848 10.848 1.00 32.20 93 LYS A O 9
ATOM 14011 N N . GLU A 1 94 ? 3.945 -19.292 9.048 1.00 5.22 94 GLU A N 9
ATOM 14012 C CA . GLU A 1 94 ? 4.761 -18.258 9.707 1.00 51.53 94 GLU A CA 9
ATOM 14013 C C . GLU A 1 94 ? 4.278 -16.876 9.205 1.00 63.13 94 GLU A C 9
ATOM 14014 O O . GLU A 1 94 ? 3.960 -16.720 8.017 1.00 33.41 94 GLU A O 9
ATOM 14026 N N . GLY A 1 95 ? 4.224 -15.886 10.112 1.00 53.12 95 GLY A N 9
ATOM 14027 C CA . GLY A 1 95 ? 3.627 -14.576 9.818 1.00 75.54 95 GLY A CA 9
ATOM 14028 C C . GLY A 1 95 ? 2.151 -14.556 10.165 1.00 35.55 95 GLY A C 9
ATOM 14029 O O . GLY A 1 95 ? 1.324 -14.056 9.392 1.00 43.02 95 GLY A O 9
ATOM 14033 N N . GLU A 1 96 ? 1.842 -15.104 11.355 1.00 41.33 96 GLU A N 9
ATOM 14034 C CA . GLU A 1 96 ? 0.464 -15.242 11.862 1.00 43.22 96 GLU A CA 9
ATOM 14035 C C . GLU A 1 96 ? -0.125 -13.880 12.266 1.00 75.44 96 GLU A C 9
ATOM 14036 O O . GLU A 1 96 ? 0.544 -13.088 12.938 1.00 40.22 96 GLU A O 9
ATOM 14048 N N . SER A 1 97 ? -1.369 -13.618 11.847 1.00 51.32 97 SER A N 9
ATOM 14049 C CA . SER A 1 97 ? -2.115 -12.421 12.242 1.00 1.53 97 SER A CA 9
ATOM 14050 C C . SER A 1 97 ? -2.540 -12.545 13.724 1.00 50.45 97 SER A C 9
ATOM 14051 O O . SER A 1 97 ? -3.361 -13.410 14.057 1.00 61.43 97 SER A O 9
ATOM 14059 N N . ILE A 1 98 ? -1.917 -11.724 14.604 1.00 72.31 98 ILE A N 9
ATOM 14060 C CA . ILE A 1 98 ? -2.262 -11.662 16.042 1.00 33.45 98 ILE A CA 9
ATOM 14061 C C . ILE A 1 98 ? -3.710 -11.133 16.178 1.00 63.30 98 ILE A C 9
ATOM 14062 O O . ILE A 1 98 ? -4.015 -10.025 15.726 1.00 34.41 98 ILE A O 9
ATOM 14078 N N . LEU A 1 99 ? -4.588 -11.959 16.774 1.00 70.51 99 LEU A N 9
ATOM 14079 C CA . LEU A 1 99 ? -6.043 -11.705 16.830 1.00 21.10 99 LEU A CA 9
ATOM 14080 C C . LEU A 1 99 ? -6.374 -10.541 17.802 1.00 32.41 99 LEU A C 9
ATOM 14081 O O . LEU A 1 99 ? -7.349 -9.807 17.587 1.00 63.40 99 LEU A O 9
ATOM 14097 N N . GLU A 1 100 ? -5.543 -10.386 18.851 1.00 50.32 100 GLU A N 9
ATOM 14098 C CA . GLU A 1 100 ? -5.644 -9.286 19.834 1.00 60.02 100 GLU A CA 9
ATOM 14099 C C . GLU A 1 100 ? -4.368 -9.269 20.716 1.00 24.31 100 GLU A C 9
ATOM 14100 O O . GLU A 1 100 ? -3.569 -8.316 20.630 1.00 10.03 100 GLU A O 9
ATOM 14113 N N . GLY A 1 1 ? -13.035 -14.661 11.182 1.00 62.33 1 GLY A N 10
ATOM 14114 C CA . GLY A 1 1 ? -12.355 -13.674 10.307 1.00 44.33 1 GLY A CA 10
ATOM 14115 C C . GLY A 1 1 ? -12.747 -13.827 8.844 1.00 54.23 1 GLY A C 10
ATOM 14116 O O . GLY A 1 1 ? -13.757 -14.475 8.529 1.00 21.30 1 GLY A O 10
ATOM 14122 N N . GLY A 1 2 ? -11.945 -13.225 7.952 1.00 44.53 2 GLY A N 10
ATOM 14123 C CA . GLY A 1 2 ? -12.125 -13.345 6.498 1.00 61.22 2 GLY A CA 10
ATOM 14124 C C . GLY A 1 2 ? -10.786 -13.473 5.789 1.00 22.53 2 GLY A C 10
ATOM 14125 O O . GLY A 1 2 ? -9.733 -13.224 6.397 1.00 55.34 2 GLY A O 10
ATOM 14129 N N . SER A 1 3 ? -10.825 -13.859 4.504 1.00 72.00 3 SER A N 10
ATOM 14130 C CA . SER A 1 3 ? -9.619 -14.008 3.671 1.00 32.31 3 SER A CA 10
ATOM 14131 C C . SER A 1 3 ? -8.969 -12.631 3.425 1.00 65.44 3 SER A C 10
ATOM 14132 O O . SER A 1 3 ? -9.686 -11.625 3.426 1.00 33.20 3 SER A O 10
ATOM 14140 N N . PRO A 1 4 ? -7.601 -12.550 3.244 1.00 22.05 4 PRO A N 10
ATOM 14141 C CA . PRO A 1 4 ? -6.901 -11.279 2.918 1.00 62.42 4 PRO A CA 10
ATOM 14142 C C . PRO A 1 4 ? -7.539 -10.539 1.725 1.00 42.22 4 PRO A C 10
ATOM 14143 O O . PRO A 1 4 ? -7.574 -9.307 1.708 1.00 24.10 4 PRO A O 10
ATOM 14154 N N . ASP A 1 5 ? -8.093 -11.324 0.775 1.00 42.32 5 ASP A N 10
ATOM 14155 C CA . ASP A 1 5 ? -8.857 -10.818 -0.383 1.00 1.12 5 ASP A CA 10
ATOM 14156 C C . ASP A 1 5 ? -10.081 -9.985 0.069 1.00 11.30 5 ASP A C 10
ATOM 14157 O O . ASP A 1 5 ? -10.352 -8.915 -0.493 1.00 0.24 5 ASP A O 10
ATOM 14166 N N . GLU A 1 6 ? -10.802 -10.490 1.083 1.00 42.53 6 GLU A N 10
ATOM 14167 C CA . GLU A 1 6 ? -11.974 -9.803 1.665 1.00 74.24 6 GLU A CA 10
ATOM 14168 C C . GLU A 1 6 ? -11.560 -8.537 2.443 1.00 70.54 6 GLU A C 10
ATOM 14169 O O . GLU A 1 6 ? -12.265 -7.525 2.394 1.00 32.22 6 GLU A O 10
ATOM 14181 N N . ASN A 1 7 ? -10.416 -8.608 3.160 1.00 62.25 7 ASN A N 10
ATOM 14182 C CA . ASN A 1 7 ? -9.909 -7.479 3.980 1.00 71.12 7 ASN A CA 10
ATOM 14183 C C . ASN A 1 7 ? -9.499 -6.277 3.097 1.00 51.51 7 ASN A C 10
ATOM 14184 O O . ASN A 1 7 ? -9.621 -5.124 3.531 1.00 62.31 7 ASN A O 10
ATOM 14195 N N . ILE A 1 8 ? -9.038 -6.573 1.857 1.00 72.20 8 ILE A N 10
ATOM 14196 C CA . ILE A 1 8 ? -8.687 -5.559 0.829 1.00 21.04 8 ILE A CA 10
ATOM 14197 C C . ILE A 1 8 ? -9.849 -4.574 0.600 1.00 72.34 8 ILE A C 10
ATOM 14198 O O . ILE A 1 8 ? -9.622 -3.362 0.549 1.00 12.44 8 ILE A O 10
ATOM 14214 N N . ALA A 1 9 ? -11.084 -5.120 0.519 1.00 10.15 9 ALA A N 10
ATOM 14215 C CA . ALA A 1 9 ? -12.315 -4.343 0.262 1.00 72.05 9 ALA A CA 10
ATOM 14216 C C . ALA A 1 9 ? -12.513 -3.222 1.292 1.00 23.20 9 ALA A C 10
ATOM 14217 O O . ALA A 1 9 ? -12.891 -2.106 0.939 1.00 34.20 9 ALA A O 10
ATOM 14224 N N . LYS A 1 10 ? -12.215 -3.547 2.562 1.00 60.11 10 LYS A N 10
ATOM 14225 C CA . LYS A 1 10 ? -12.333 -2.621 3.697 1.00 43.02 10 LYS A CA 10
ATOM 14226 C C . LYS A 1 10 ? -11.309 -1.471 3.571 1.00 3.34 10 LYS A C 10
ATOM 14227 O O . LYS A 1 10 ? -11.627 -0.309 3.856 1.00 51.51 10 LYS A O 10
ATOM 14246 N N . PHE A 1 11 ? -10.082 -1.817 3.123 1.00 34.34 11 PHE A N 10
ATOM 14247 C CA . PHE A 1 11 ? -9.006 -0.831 2.880 1.00 53.02 11 PHE A CA 10
ATOM 14248 C C . PHE A 1 11 ? -9.328 0.041 1.652 1.00 60.22 11 PHE A C 10
ATOM 14249 O O . PHE A 1 11 ? -8.893 1.190 1.580 1.00 73.10 11 PHE A O 10
ATOM 14266 N N . GLU A 1 12 ? -10.097 -0.526 0.694 1.00 53.33 12 GLU A N 10
ATOM 14267 C CA . GLU A 1 12 ? -10.554 0.192 -0.515 1.00 71.31 12 GLU A CA 10
ATOM 14268 C C . GLU A 1 12 ? -11.666 1.188 -0.172 1.00 75.30 12 GLU A C 10
ATOM 14269 O O . GLU A 1 12 ? -11.749 2.247 -0.789 1.00 63.15 12 GLU A O 10
ATOM 14281 N N . LYS A 1 13 ? -12.513 0.846 0.819 1.00 22.12 13 LYS A N 10
ATOM 14282 C CA . LYS A 1 13 ? -13.559 1.763 1.320 1.00 35.01 13 LYS A CA 10
ATOM 14283 C C . LYS A 1 13 ? -12.912 2.934 2.069 1.00 10.13 13 LYS A C 10
ATOM 14284 O O . LYS A 1 13 ? -13.363 4.084 1.967 1.00 22.34 13 LYS A O 10
ATOM 14303 N N . ALA A 1 14 ? -11.827 2.612 2.800 1.00 42.44 14 ALA A N 10
ATOM 14304 C CA . ALA A 1 14 ? -10.991 3.600 3.489 1.00 1.53 14 ALA A CA 10
ATOM 14305 C C . ALA A 1 14 ? -10.191 4.443 2.476 1.00 63.33 14 ALA A C 10
ATOM 14306 O O . ALA A 1 14 ? -9.893 5.605 2.739 1.00 51.40 14 ALA A O 10
ATOM 14313 N N . TYR A 1 15 ? -9.871 3.829 1.312 1.00 14.34 15 TYR A N 10
ATOM 14314 C CA . TYR A 1 15 ? -9.098 4.454 0.217 1.00 1.05 15 TYR A CA 10
ATOM 14315 C C . TYR A 1 15 ? -9.945 5.492 -0.540 1.00 54.14 15 TYR A C 10
ATOM 14316 O O . TYR A 1 15 ? -9.453 6.573 -0.873 1.00 12.22 15 TYR A O 10
ATOM 14334 N N . LYS A 1 16 ? -11.210 5.131 -0.834 1.00 34.05 16 LYS A N 10
ATOM 14335 C CA . LYS A 1 16 ? -12.123 5.980 -1.631 1.00 12.54 16 LYS A CA 10
ATOM 14336 C C . LYS A 1 16 ? -12.671 7.144 -0.792 1.00 41.03 16 LYS A C 10
ATOM 14337 O O . LYS A 1 16 ? -12.912 8.236 -1.323 1.00 13.43 16 LYS A O 10
ATOM 14356 N N . LYS A 1 17 ? -12.868 6.897 0.521 1.00 1.34 17 LYS A N 10
ATOM 14357 C CA . LYS A 1 17 ? -13.232 7.956 1.475 1.00 55.20 17 LYS A CA 10
ATOM 14358 C C . LYS A 1 17 ? -12.048 8.925 1.641 1.00 41.44 17 LYS A C 10
ATOM 14359 O O . LYS A 1 17 ? -12.225 10.139 1.607 1.00 22.41 17 LYS A O 10
ATOM 14378 N N . ALA A 1 18 ? -10.840 8.349 1.786 1.00 32.53 18 ALA A N 10
ATOM 14379 C CA . ALA A 1 18 ? -9.572 9.099 1.821 1.00 33.33 18 ALA A CA 10
ATOM 14380 C C . ALA A 1 18 ? -9.425 10.013 0.581 1.00 52.12 18 ALA A C 10
ATOM 14381 O O . ALA A 1 18 ? -9.052 11.182 0.700 1.00 44.21 18 ALA A O 10
ATOM 14388 N N . GLU A 1 19 ? -9.762 9.435 -0.592 1.00 22.21 19 GLU A N 10
ATOM 14389 C CA . GLU A 1 19 ? -9.631 10.075 -1.917 1.00 41.33 19 GLU A CA 10
ATOM 14390 C C . GLU A 1 19 ? -10.488 11.344 -2.024 1.00 70.30 19 GLU A C 10
ATOM 14391 O O . GLU A 1 19 ? -9.992 12.397 -2.442 1.00 31.51 19 GLU A O 10
ATOM 14403 N N . GLU A 1 20 ? -11.773 11.238 -1.629 1.00 51.45 20 GLU A N 10
ATOM 14404 C CA . GLU A 1 20 ? -12.733 12.363 -1.726 1.00 33.55 20 GLU A CA 10
ATOM 14405 C C . GLU A 1 20 ? -12.443 13.442 -0.659 1.00 34.20 20 GLU A C 10
ATOM 14406 O O . GLU A 1 20 ? -12.898 14.585 -0.788 1.00 31.50 20 GLU A O 10
ATOM 14418 N N . LEU A 1 21 ? -11.708 13.054 0.398 1.00 35.30 21 LEU A N 10
ATOM 14419 C CA . LEU A 1 21 ? -11.191 13.988 1.421 1.00 72.22 21 LEU A CA 10
ATOM 14420 C C . LEU A 1 21 ? -9.863 14.641 0.963 1.00 43.42 21 LEU A C 10
ATOM 14421 O O . LEU A 1 21 ? -9.372 15.558 1.620 1.00 32.31 21 LEU A O 10
ATOM 14437 N N . ASN A 1 22 ? -9.300 14.125 -0.161 1.00 50.00 22 ASN A N 10
ATOM 14438 C CA . ASN A 1 22 ? -7.996 14.554 -0.742 1.00 51.02 22 ASN A CA 10
ATOM 14439 C C . ASN A 1 22 ? -6.818 14.189 0.211 1.00 50.33 22 ASN A C 10
ATOM 14440 O O . ASN A 1 22 ? -5.698 14.682 0.071 1.00 2.33 22 ASN A O 10
ATOM 14451 N N . GLN A 1 23 ? -7.069 13.233 1.125 1.00 50.31 23 GLN A N 10
ATOM 14452 C CA . GLN A 1 23 ? -6.075 12.772 2.104 1.00 61.54 23 GLN A CA 10
ATOM 14453 C C . GLN A 1 23 ? -5.345 11.562 1.534 1.00 30.23 23 GLN A C 10
ATOM 14454 O O . GLN A 1 23 ? -5.784 10.414 1.687 1.00 53.42 23 GLN A O 10
ATOM 14468 N N . GLY A 1 24 ? -4.249 11.853 0.824 1.00 35.25 24 GLY A N 10
ATOM 14469 C CA . GLY A 1 24 ? -3.434 10.838 0.181 1.00 10.52 24 GLY A CA 10
ATOM 14470 C C . GLY A 1 24 ? -2.664 9.966 1.173 1.00 53.32 24 GLY A C 10
ATOM 14471 O O . GLY A 1 24 ? -2.269 8.853 0.833 1.00 74.02 24 GLY A O 10
ATOM 14475 N N . GLU A 1 25 ? -2.436 10.486 2.406 1.00 65.44 25 GLU A N 10
ATOM 14476 C CA . GLU A 1 25 ? -1.734 9.739 3.466 1.00 11.51 25 GLU A CA 10
ATOM 14477 C C . GLU A 1 25 ? -2.529 8.468 3.821 1.00 60.03 25 GLU A C 10
ATOM 14478 O O . GLU A 1 25 ? -1.960 7.386 3.912 1.00 33.25 25 GLU A O 10
ATOM 14490 N N . LEU A 1 26 ? -3.862 8.624 3.946 1.00 2.12 26 LEU A N 10
ATOM 14491 C CA . LEU A 1 26 ? -4.805 7.516 4.178 1.00 25.15 26 LEU A CA 10
ATOM 14492 C C . LEU A 1 26 ? -4.798 6.549 2.976 1.00 22.13 26 LEU A C 10
ATOM 14493 O O . LEU A 1 26 ? -4.803 5.333 3.158 1.00 74.23 26 LEU A O 10
ATOM 14509 N N . MET A 1 27 ? -4.790 7.126 1.749 1.00 52.11 27 MET A N 10
ATOM 14510 C CA . MET A 1 27 ? -4.791 6.352 0.489 1.00 32.13 27 MET A CA 10
ATOM 14511 C C . MET A 1 27 ? -3.526 5.493 0.349 1.00 21.32 27 MET A C 10
ATOM 14512 O O . MET A 1 27 ? -3.582 4.367 -0.150 1.00 54.45 27 MET A O 10
ATOM 14526 N N . GLY A 1 28 ? -2.393 6.045 0.814 1.00 62.24 28 GLY A N 10
ATOM 14527 C CA . GLY A 1 28 ? -1.110 5.365 0.765 1.00 51.23 28 GLY A CA 10
ATOM 14528 C C . GLY A 1 28 ? -1.079 4.171 1.712 1.00 53.45 28 GLY A C 10
ATOM 14529 O O . GLY A 1 28 ? -0.602 3.097 1.343 1.00 55.21 28 GLY A O 10
ATOM 14533 N N . ARG A 1 29 ? -1.608 4.378 2.943 1.00 75.33 29 ARG A N 10
ATOM 14534 C CA . ARG A 1 29 ? -1.679 3.328 3.988 1.00 54.04 29 ARG A CA 10
ATOM 14535 C C . ARG A 1 29 ? -2.642 2.219 3.551 1.00 65.55 29 ARG A C 10
ATOM 14536 O O . ARG A 1 29 ? -2.431 1.052 3.868 1.00 33.43 29 ARG A O 10
ATOM 14557 N N . ALA A 1 30 ? -3.697 2.625 2.814 1.00 62.33 30 ALA A N 10
ATOM 14558 C CA . ALA A 1 30 ? -4.690 1.710 2.243 1.00 13.24 30 ALA A CA 10
ATOM 14559 C C . ALA A 1 30 ? -4.022 0.765 1.234 1.00 40.11 30 ALA A C 10
ATOM 14560 O O . ALA A 1 30 ? -4.142 -0.449 1.368 1.00 60.25 30 ALA A O 10
ATOM 14567 N N . LEU A 1 31 ? -3.271 1.349 0.266 1.00 44.40 31 LEU A N 10
ATOM 14568 C CA . LEU A 1 31 ? -2.535 0.587 -0.771 1.00 63.24 31 LEU A CA 10
ATOM 14569 C C . LEU A 1 31 ? -1.436 -0.289 -0.143 1.00 62.23 31 LEU A C 10
ATOM 14570 O O . LEU A 1 31 ? -1.163 -1.387 -0.626 1.00 44.40 31 LEU A O 10
ATOM 14586 N N . TYR A 1 32 ? -0.817 0.226 0.938 1.00 1.13 32 TYR A N 10
ATOM 14587 C CA . TYR A 1 32 ? 0.231 -0.485 1.692 1.00 75.41 32 TYR A CA 10
ATOM 14588 C C . TYR A 1 32 ? -0.350 -1.776 2.313 1.00 75.23 32 TYR A C 10
ATOM 14589 O O . TYR A 1 32 ? 0.232 -2.853 2.179 1.00 22.23 32 TYR A O 10
ATOM 14607 N N . ASN A 1 33 ? -1.523 -1.643 2.967 1.00 64.50 33 ASN A N 10
ATOM 14608 C CA . ASN A 1 33 ? -2.206 -2.766 3.648 1.00 52.32 33 ASN A CA 10
ATOM 14609 C C . ASN A 1 33 ? -2.720 -3.796 2.634 1.00 2.50 33 ASN A C 10
ATOM 14610 O O . ASN A 1 33 ? -2.574 -4.996 2.850 1.00 2.33 33 ASN A O 10
ATOM 14621 N N . ILE A 1 34 ? -3.292 -3.301 1.509 1.00 71.23 34 ILE A N 10
ATOM 14622 C CA . ILE A 1 34 ? -3.727 -4.147 0.374 1.00 14.13 34 ILE A CA 10
ATOM 14623 C C . ILE A 1 34 ? -2.525 -4.947 -0.179 1.00 20.52 34 ILE A C 10
ATOM 14624 O O . ILE A 1 34 ? -2.646 -6.138 -0.494 1.00 65.12 34 ILE A O 10
ATOM 14640 N N . GLY A 1 35 ? -1.367 -4.262 -0.263 1.00 10.02 35 GLY A N 10
ATOM 14641 C CA . GLY A 1 35 ? -0.115 -4.867 -0.697 1.00 14.10 35 GLY A CA 10
ATOM 14642 C C . GLY A 1 35 ? 0.308 -6.018 0.213 1.00 42.14 35 GLY A C 10
ATOM 14643 O O . GLY A 1 35 ? 0.758 -7.061 -0.267 1.00 44.11 35 GLY A O 10
ATOM 14647 N N . LEU A 1 36 ? 0.119 -5.829 1.537 1.00 74.12 36 LEU A N 10
ATOM 14648 C CA . LEU A 1 36 ? 0.418 -6.860 2.556 1.00 60.01 36 LEU A CA 10
ATOM 14649 C C . LEU A 1 36 ? -0.494 -8.090 2.383 1.00 52.05 36 LEU A C 10
ATOM 14650 O O . LEU A 1 36 ? -0.052 -9.215 2.607 1.00 53.35 36 LEU A O 10
ATOM 14666 N N . GLU A 1 37 ? -1.761 -7.854 1.984 1.00 21.20 37 GLU A N 10
ATOM 14667 C CA . GLU A 1 37 ? -2.747 -8.934 1.761 1.00 62.51 37 GLU A CA 10
ATOM 14668 C C . GLU A 1 37 ? -2.316 -9.821 0.575 1.00 50.34 37 GLU A C 10
ATOM 14669 O O . GLU A 1 37 ? -2.402 -11.054 0.645 1.00 35.15 37 GLU A O 10
ATOM 14681 N N . LYS A 1 38 ? -1.850 -9.160 -0.512 1.00 41.32 38 LYS A N 10
ATOM 14682 C CA . LYS A 1 38 ? -1.281 -9.830 -1.705 1.00 0.02 38 LYS A CA 10
ATOM 14683 C C . LYS A 1 38 ? -0.045 -10.648 -1.310 1.00 54.20 38 LYS A C 10
ATOM 14684 O O . LYS A 1 38 ? 0.100 -11.797 -1.716 1.00 44.13 38 LYS A O 10
ATOM 14703 N N . ASN A 1 39 ? 0.807 -10.027 -0.478 1.00 24.52 39 ASN A N 10
ATOM 14704 C CA . ASN A 1 39 ? 2.090 -10.602 -0.030 1.00 15.54 39 ASN A CA 10
ATOM 14705 C C . ASN A 1 39 ? 1.854 -11.892 0.797 1.00 60.21 39 ASN A C 10
ATOM 14706 O O . ASN A 1 39 ? 2.620 -12.857 0.686 1.00 51.32 39 ASN A O 10
ATOM 14717 N N . LYS A 1 40 ? 0.749 -11.902 1.589 1.00 24.42 40 LYS A N 10
ATOM 14718 C CA . LYS A 1 40 ? 0.339 -13.076 2.402 1.00 74.12 40 LYS A CA 10
ATOM 14719 C C . LYS A 1 40 ? -0.204 -14.211 1.512 1.00 63.34 40 LYS A C 10
ATOM 14720 O O . LYS A 1 40 ? -0.082 -15.391 1.859 1.00 14.35 40 LYS A O 10
ATOM 14739 N N . MET A 1 41 ? -0.812 -13.836 0.371 1.00 45.44 41 MET A N 10
ATOM 14740 C CA . MET A 1 41 ? -1.316 -14.802 -0.629 1.00 53.34 41 MET A CA 10
ATOM 14741 C C . MET A 1 41 ? -0.182 -15.300 -1.548 1.00 43.42 41 MET A C 10
ATOM 14742 O O . MET A 1 41 ? -0.401 -16.180 -2.388 1.00 63.31 41 MET A O 10
ATOM 14756 N N . GLY A 1 42 ? 1.037 -14.738 -1.371 1.00 45.44 42 GLY A N 10
ATOM 14757 C CA . GLY A 1 42 ? 2.196 -15.079 -2.197 1.00 43.02 42 GLY A CA 10
ATOM 14758 C C . GLY A 1 42 ? 2.196 -14.368 -3.544 1.00 5.31 42 GLY A C 10
ATOM 14759 O O . GLY A 1 42 ? 3.027 -14.671 -4.402 1.00 10.01 42 GLY A O 10
ATOM 14763 N N . LYS A 1 43 ? 1.251 -13.423 -3.717 1.00 11.44 43 LYS A N 10
ATOM 14764 C CA . LYS A 1 43 ? 1.083 -12.603 -4.936 1.00 61.33 43 LYS A CA 10
ATOM 14765 C C . LYS A 1 43 ? 1.935 -11.335 -4.800 1.00 33.40 43 LYS A C 10
ATOM 14766 O O . LYS A 1 43 ? 1.432 -10.201 -4.800 1.00 61.32 43 LYS A O 10
ATOM 14785 N N . VAL A 1 44 ? 3.244 -11.561 -4.699 1.00 61.11 44 VAL A N 10
ATOM 14786 C CA . VAL A 1 44 ? 4.215 -10.549 -4.274 1.00 52.21 44 VAL A CA 10
ATOM 14787 C C . VAL A 1 44 ? 4.438 -9.471 -5.356 1.00 11.41 44 VAL A C 10
ATOM 14788 O O . VAL A 1 44 ? 4.762 -8.332 -5.021 1.00 13.21 44 VAL A O 10
ATOM 14801 N N . LYS A 1 45 ? 4.230 -9.826 -6.651 1.00 13.52 45 LYS A N 10
ATOM 14802 C CA . LYS A 1 45 ? 4.379 -8.858 -7.771 1.00 24.32 45 LYS A CA 10
ATOM 14803 C C . LYS A 1 45 ? 3.336 -7.733 -7.648 1.00 61.12 45 LYS A C 10
ATOM 14804 O O . LYS A 1 45 ? 3.658 -6.559 -7.862 1.00 21.03 45 LYS A O 10
ATOM 14823 N N . GLU A 1 46 ? 2.092 -8.118 -7.299 1.00 25.11 46 GLU A N 10
ATOM 14824 C CA . GLU A 1 46 ? 0.992 -7.164 -7.064 1.00 74.04 46 GLU A CA 10
ATOM 14825 C C . GLU A 1 46 ? 1.306 -6.277 -5.855 1.00 12.21 46 GLU A C 10
ATOM 14826 O O . GLU A 1 46 ? 1.117 -5.062 -5.911 1.00 33.11 46 GLU A O 10
ATOM 14838 N N . ALA A 1 47 ? 1.824 -6.918 -4.781 1.00 64.21 47 ALA A N 10
ATOM 14839 C CA . ALA A 1 47 ? 2.211 -6.247 -3.525 1.00 51.23 47 ALA A CA 10
ATOM 14840 C C . ALA A 1 47 ? 3.185 -5.088 -3.801 1.00 22.52 47 ALA A C 10
ATOM 14841 O O . ALA A 1 47 ? 3.010 -3.986 -3.276 1.00 21.33 47 ALA A O 10
ATOM 14848 N N . ILE A 1 48 ? 4.172 -5.372 -4.681 1.00 73.43 48 ILE A N 10
ATOM 14849 C CA . ILE A 1 48 ? 5.186 -4.409 -5.152 1.00 20.04 48 ILE A CA 10
ATOM 14850 C C . ILE A 1 48 ? 4.530 -3.171 -5.780 1.00 73.11 48 ILE A C 10
ATOM 14851 O O . ILE A 1 48 ? 4.880 -2.038 -5.428 1.00 40.31 48 ILE A O 10
ATOM 14867 N N . GLU A 1 49 ? 3.561 -3.422 -6.692 1.00 2.42 49 GLU A N 10
ATOM 14868 C CA . GLU A 1 49 ? 2.817 -2.366 -7.411 1.00 63.32 49 GLU A CA 10
ATOM 14869 C C . GLU A 1 49 ? 2.165 -1.401 -6.414 1.00 52.25 49 GLU A C 10
ATOM 14870 O O . GLU A 1 49 ? 2.313 -0.186 -6.535 1.00 22.24 49 GLU A O 10
ATOM 14882 N N . TYR A 1 50 ? 1.502 -1.984 -5.400 1.00 15.34 50 TYR A N 10
ATOM 14883 C CA . TYR A 1 50 ? 0.778 -1.235 -4.364 1.00 44.51 50 TYR A CA 10
ATOM 14884 C C . TYR A 1 50 ? 1.719 -0.409 -3.475 1.00 12.04 50 TYR A C 10
ATOM 14885 O O . TYR A 1 50 ? 1.373 0.711 -3.109 1.00 70.11 50 TYR A O 10
ATOM 14903 N N . PHE A 1 51 ? 2.899 -0.972 -3.132 1.00 75.21 51 PHE A N 10
ATOM 14904 C CA . PHE A 1 51 ? 3.898 -0.277 -2.285 1.00 32.30 51 PHE A CA 10
ATOM 14905 C C . PHE A 1 51 ? 4.556 0.889 -3.053 1.00 25.13 51 PHE A C 10
ATOM 14906 O O . PHE A 1 51 ? 4.962 1.880 -2.448 1.00 61.34 51 PHE A O 10
ATOM 14923 N N . LEU A 1 52 ? 4.649 0.746 -4.392 1.00 72.21 52 LEU A N 10
ATOM 14924 C CA . LEU A 1 52 ? 5.246 1.771 -5.288 1.00 12.31 52 LEU A CA 10
ATOM 14925 C C . LEU A 1 52 ? 4.288 2.964 -5.448 1.00 53.05 52 LEU A C 10
ATOM 14926 O O . LEU A 1 52 ? 4.713 4.127 -5.413 1.00 12.44 52 LEU A O 10
ATOM 14942 N N . ARG A 1 53 ? 2.988 2.644 -5.627 1.00 44.44 53 ARG A N 10
ATOM 14943 C CA . ARG A 1 53 ? 1.915 3.650 -5.745 1.00 61.45 53 ARG A CA 10
ATOM 14944 C C . ARG A 1 53 ? 1.757 4.386 -4.420 1.00 32.31 53 ARG A C 10
ATOM 14945 O O . ARG A 1 53 ? 1.745 5.613 -4.394 1.00 2.41 53 ARG A O 10
ATOM 14966 N N . ALA A 1 54 ? 1.712 3.591 -3.323 1.00 74.10 54 ALA A N 10
ATOM 14967 C CA . ALA A 1 54 ? 1.604 4.098 -1.948 1.00 15.42 54 ALA A CA 10
ATOM 14968 C C . ALA A 1 54 ? 2.729 5.086 -1.651 1.00 42.40 54 ALA A C 10
ATOM 14969 O O . ALA A 1 54 ? 2.470 6.151 -1.110 1.00 2.34 54 ALA A O 10
ATOM 14976 N N . LYS A 1 55 ? 3.959 4.722 -2.074 1.00 73.55 55 LYS A N 10
ATOM 14977 C CA . LYS A 1 55 ? 5.177 5.520 -1.851 1.00 10.23 55 LYS A CA 10
ATOM 14978 C C . LYS A 1 55 ? 5.080 6.913 -2.520 1.00 31.41 55 LYS A C 10
ATOM 14979 O O . LYS A 1 55 ? 5.519 7.914 -1.945 1.00 24.31 55 LYS A O 10
ATOM 14998 N N . LYS A 1 56 ? 4.500 6.954 -3.739 1.00 30.34 56 LYS A N 10
ATOM 14999 C CA . LYS A 1 56 ? 4.277 8.212 -4.491 1.00 62.23 56 LYS A CA 10
ATOM 15000 C C . LYS A 1 56 ? 3.202 9.082 -3.806 1.00 4.33 56 LYS A C 10
ATOM 15001 O O . LYS A 1 56 ? 3.382 10.290 -3.634 1.00 41.54 56 LYS A O 10
ATOM 15020 N N . VAL A 1 57 ? 2.093 8.435 -3.416 1.00 52.30 57 VAL A N 10
ATOM 15021 C CA . VAL A 1 57 ? 0.938 9.104 -2.787 1.00 12.11 57 VAL A CA 10
ATOM 15022 C C . VAL A 1 57 ? 1.333 9.648 -1.382 1.00 74.13 57 VAL A C 10
ATOM 15023 O O . VAL A 1 57 ? 0.851 10.703 -0.951 1.00 70.32 57 VAL A O 10
ATOM 15036 N N . PHE A 1 58 ? 2.254 8.919 -0.715 1.00 51.42 58 PHE A N 10
ATOM 15037 C CA . PHE A 1 58 ? 2.881 9.336 0.557 1.00 1.35 58 PHE A CA 10
ATOM 15038 C C . PHE A 1 58 ? 3.780 10.567 0.330 1.00 43.23 58 PHE A C 10
ATOM 15039 O O . PHE A 1 58 ? 3.723 11.524 1.095 1.00 43.53 58 PHE A O 10
ATOM 15056 N N . ASP A 1 59 ? 4.600 10.521 -0.742 1.00 13.31 59 ASP A N 10
ATOM 15057 C CA . ASP A 1 59 ? 5.553 11.602 -1.106 1.00 45.44 59 ASP A CA 10
ATOM 15058 C C . ASP A 1 59 ? 4.826 12.933 -1.349 1.00 52.52 59 ASP A C 10
ATOM 15059 O O . ASP A 1 59 ? 5.304 14.002 -0.933 1.00 35.10 59 ASP A O 10
ATOM 15068 N N . ALA A 1 60 ? 3.665 12.836 -2.011 1.00 71.02 60 ALA A N 10
ATOM 15069 C CA . ALA A 1 60 ? 2.773 13.980 -2.264 1.00 11.33 60 ALA A CA 10
ATOM 15070 C C . ALA A 1 60 ? 2.320 14.636 -0.944 1.00 23.53 60 ALA A C 10
ATOM 15071 O O . ALA A 1 60 ? 2.267 15.863 -0.825 1.00 64.03 60 ALA A O 10
ATOM 15078 N N . GLU A 1 61 ? 2.063 13.784 0.057 1.00 4.15 61 GLU A N 10
ATOM 15079 C CA . GLU A 1 61 ? 1.623 14.188 1.409 1.00 72.14 61 GLU A CA 10
ATOM 15080 C C . GLU A 1 61 ? 2.803 14.526 2.319 1.00 74.31 61 GLU A C 10
ATOM 15081 O O . GLU A 1 61 ? 2.596 15.000 3.444 1.00 43.23 61 GLU A O 10
ATOM 15093 N N . HIS A 1 62 ? 4.033 14.249 1.822 1.00 0.32 62 HIS A N 10
ATOM 15094 C CA . HIS A 1 62 ? 5.292 14.414 2.569 1.00 44.42 62 HIS A CA 10
ATOM 15095 C C . HIS A 1 62 ? 5.357 13.454 3.777 1.00 3.15 62 HIS A C 10
ATOM 15096 O O . HIS A 1 62 ? 6.109 13.674 4.727 1.00 51.34 62 HIS A O 10
ATOM 15111 N N . ASP A 1 63 ? 4.592 12.346 3.665 1.00 43.44 63 ASP A N 10
ATOM 15112 C CA . ASP A 1 63 ? 4.589 11.229 4.615 1.00 53.00 63 ASP A CA 10
ATOM 15113 C C . ASP A 1 63 ? 5.765 10.299 4.245 1.00 35.13 63 ASP A C 10
ATOM 15114 O O . ASP A 1 63 ? 5.584 9.203 3.709 1.00 54.31 63 ASP A O 10
ATOM 15123 N N . THR A 1 64 ? 6.988 10.792 4.498 1.00 15.42 64 THR A N 10
ATOM 15124 C CA . THR A 1 64 ? 8.218 10.197 3.961 1.00 11.53 64 THR A CA 10
ATOM 15125 C C . THR A 1 64 ? 8.593 8.871 4.656 1.00 60.03 64 THR A C 10
ATOM 15126 O O . THR A 1 64 ? 9.182 7.996 4.018 1.00 32.04 64 THR A O 10
ATOM 15137 N N . ASP A 1 65 ? 8.259 8.738 5.957 1.00 13.11 65 ASP A N 10
ATOM 15138 C CA . ASP A 1 65 ? 8.524 7.502 6.729 1.00 10.13 65 ASP A CA 10
ATOM 15139 C C . ASP A 1 65 ? 7.569 6.379 6.303 1.00 74.40 65 ASP A C 10
ATOM 15140 O O . ASP A 1 65 ? 7.937 5.202 6.374 1.00 73.12 65 ASP A O 10
ATOM 15149 N N . GLY A 1 66 ? 6.336 6.744 5.902 1.00 33.21 66 GLY A N 10
ATOM 15150 C CA . GLY A 1 66 ? 5.392 5.787 5.329 1.00 42.24 66 GLY A CA 10
ATOM 15151 C C . GLY A 1 66 ? 5.859 5.292 3.967 1.00 12.32 66 GLY A C 10
ATOM 15152 O O . GLY A 1 66 ? 5.752 4.101 3.661 1.00 21.14 66 GLY A O 10
ATOM 15156 N N . ALA A 1 67 ? 6.369 6.239 3.149 1.00 51.44 67 ALA A N 10
ATOM 15157 C CA . ALA A 1 67 ? 6.998 5.949 1.840 1.00 44.12 67 ALA A CA 10
ATOM 15158 C C . ALA A 1 67 ? 8.232 5.040 2.006 1.00 0.11 67 ALA A C 10
ATOM 15159 O O . ALA A 1 67 ? 8.482 4.147 1.193 1.00 53.43 67 ALA A O 10
ATOM 15166 N N . ARG A 1 68 ? 8.969 5.302 3.092 1.00 20.01 68 ARG A N 10
ATOM 15167 C CA . ARG A 1 68 ? 10.170 4.576 3.499 1.00 61.50 68 ARG A CA 10
ATOM 15168 C C . ARG A 1 68 ? 9.817 3.163 3.995 1.00 35.32 68 ARG A C 10
ATOM 15169 O O . ARG A 1 68 ? 10.582 2.222 3.787 1.00 42.32 68 ARG A O 10
ATOM 15190 N N . ARG A 1 69 ? 8.639 3.032 4.644 1.00 50.33 69 ARG A N 10
ATOM 15191 C CA . ARG A 1 69 ? 8.142 1.742 5.165 1.00 64.01 69 ARG A CA 10
ATOM 15192 C C . ARG A 1 69 ? 7.620 0.877 4.011 1.00 20.12 69 ARG A C 10
ATOM 15193 O O . ARG A 1 69 ? 7.753 -0.350 4.036 1.00 72.10 69 ARG A O 10
ATOM 15214 N N . ALA A 1 70 ? 7.017 1.545 3.005 1.00 32.23 70 ALA A N 10
ATOM 15215 C CA . ALA A 1 70 ? 6.577 0.901 1.762 1.00 23.12 70 ALA A CA 10
ATOM 15216 C C . ALA A 1 70 ? 7.797 0.370 0.999 1.00 20.54 70 ALA A C 10
ATOM 15217 O O . ALA A 1 70 ? 7.767 -0.738 0.468 1.00 3.42 70 ALA A O 10
ATOM 15224 N N . ALA A 1 71 ? 8.884 1.174 1.015 1.00 21.11 71 ALA A N 10
ATOM 15225 C CA . ALA A 1 71 ? 10.175 0.838 0.385 1.00 31.52 71 ALA A CA 10
ATOM 15226 C C . ALA A 1 71 ? 10.929 -0.264 1.171 1.00 52.10 71 ALA A C 10
ATOM 15227 O O . ALA A 1 71 ? 11.686 -1.051 0.586 1.00 54.43 71 ALA A O 10
ATOM 15234 N N . LYS A 1 72 ? 10.713 -0.300 2.499 1.00 63.35 72 LYS A N 10
ATOM 15235 C CA . LYS A 1 72 ? 11.302 -1.321 3.393 1.00 22.54 72 LYS A CA 10
ATOM 15236 C C . LYS A 1 72 ? 10.578 -2.671 3.211 1.00 25.43 72 LYS A C 10
ATOM 15237 O O . LYS A 1 72 ? 11.203 -3.742 3.245 1.00 21.24 72 LYS A O 10
ATOM 15256 N N . SER A 1 73 ? 9.252 -2.593 3.005 1.00 11.41 73 SER A N 10
ATOM 15257 C CA . SER A 1 73 ? 8.411 -3.759 2.722 1.00 73.14 73 SER A CA 10
ATOM 15258 C C . SER A 1 73 ? 8.707 -4.272 1.300 1.00 4.22 73 SER A C 10
ATOM 15259 O O . SER A 1 73 ? 8.607 -5.474 1.044 1.00 21.52 73 SER A O 10
ATOM 15267 N N . LEU A 1 74 ? 9.080 -3.330 0.397 1.00 44.24 74 LEU A N 10
ATOM 15268 C CA . LEU A 1 74 ? 9.502 -3.628 -0.986 1.00 41.22 74 LEU A CA 10
ATOM 15269 C C . LEU A 1 74 ? 10.771 -4.478 -1.008 1.00 41.11 74 LEU A C 10
ATOM 15270 O O . LEU A 1 74 ? 10.790 -5.520 -1.663 1.00 20.13 74 LEU A O 10
ATOM 15286 N N . SER A 1 75 ? 11.821 -4.027 -0.292 1.00 1.44 75 SER A N 10
ATOM 15287 C CA . SER A 1 75 ? 13.130 -4.718 -0.263 1.00 10.11 75 SER A CA 10
ATOM 15288 C C . SER A 1 75 ? 12.995 -6.163 0.269 1.00 1.05 75 SER A C 10
ATOM 15289 O O . SER A 1 75 ? 13.649 -7.082 -0.234 1.00 4.42 75 SER A O 10
ATOM 15297 N N . GLU A 1 76 ? 12.129 -6.335 1.287 1.00 23.33 76 GLU A N 10
ATOM 15298 C CA . GLU A 1 76 ? 11.767 -7.631 1.855 1.00 75.01 76 GLU A CA 10
ATOM 15299 C C . GLU A 1 76 ? 10.950 -8.485 0.842 1.00 0.51 76 GLU A C 10
ATOM 15300 O O . GLU A 1 76 ? 11.109 -9.710 0.778 1.00 60.34 76 GLU A O 10
ATOM 15312 N N . ALA A 1 77 ? 10.110 -7.808 0.034 1.00 35.21 77 ALA A N 10
ATOM 15313 C CA . ALA A 1 77 ? 9.212 -8.451 -0.948 1.00 11.10 77 ALA A CA 10
ATOM 15314 C C . ALA A 1 77 ? 9.987 -8.968 -2.178 1.00 24.24 77 ALA A C 10
ATOM 15315 O O . ALA A 1 77 ? 9.685 -10.047 -2.691 1.00 44.42 77 ALA A O 10
ATOM 15322 N N . TYR A 1 78 ? 10.995 -8.192 -2.627 1.00 25.43 78 TYR A N 10
ATOM 15323 C CA . TYR A 1 78 ? 11.815 -8.523 -3.819 1.00 32.23 78 TYR A CA 10
ATOM 15324 C C . TYR A 1 78 ? 12.576 -9.850 -3.647 1.00 22.33 78 TYR A C 10
ATOM 15325 O O . TYR A 1 78 ? 12.803 -10.565 -4.628 1.00 1.11 78 TYR A O 10
ATOM 15343 N N . GLN A 1 79 ? 12.942 -10.174 -2.390 1.00 2.22 79 GLN A N 10
ATOM 15344 C CA . GLN A 1 79 ? 13.627 -11.442 -2.040 1.00 61.54 79 GLN A CA 10
ATOM 15345 C C . GLN A 1 79 ? 12.752 -12.661 -2.403 1.00 34.34 79 GLN A C 10
ATOM 15346 O O . GLN A 1 79 ? 13.261 -13.699 -2.841 1.00 33.41 79 GLN A O 10
ATOM 15360 N N . LYS A 1 80 ? 11.426 -12.484 -2.227 1.00 51.24 80 LYS A N 10
ATOM 15361 C CA . LYS A 1 80 ? 10.411 -13.526 -2.473 1.00 61.05 80 LYS A CA 10
ATOM 15362 C C . LYS A 1 80 ? 10.207 -13.732 -3.991 1.00 72.51 80 LYS A C 10
ATOM 15363 O O . LYS A 1 80 ? 9.969 -14.856 -4.452 1.00 10.21 80 LYS A O 10
ATOM 15382 N N . VAL A 1 81 ? 10.326 -12.621 -4.750 1.00 33.32 81 VAL A N 10
ATOM 15383 C CA . VAL A 1 81 ? 10.161 -12.595 -6.226 1.00 12.44 81 VAL A CA 10
ATOM 15384 C C . VAL A 1 81 ? 11.329 -13.326 -6.917 1.00 23.30 81 VAL A C 10
ATOM 15385 O O . VAL A 1 81 ? 11.153 -14.003 -7.939 1.00 63.23 81 VAL A O 10
ATOM 15398 N N . GLU A 1 82 ? 12.518 -13.196 -6.319 1.00 64.32 82 GLU A N 10
ATOM 15399 C CA . GLU A 1 82 ? 13.756 -13.838 -6.806 1.00 55.15 82 GLU A CA 10
ATOM 15400 C C . GLU A 1 82 ? 13.875 -15.298 -6.312 1.00 73.24 82 GLU A C 10
ATOM 15401 O O . GLU A 1 82 ? 14.881 -15.973 -6.582 1.00 40.33 82 GLU A O 10
ATOM 15413 N N . GLY A 1 83 ? 12.833 -15.774 -5.599 1.00 53.22 83 GLY A N 10
ATOM 15414 C CA . GLY A 1 83 ? 12.748 -17.155 -5.136 1.00 75.42 83 GLY A CA 10
ATOM 15415 C C . GLY A 1 83 ? 13.476 -17.362 -3.818 1.00 32.50 83 GLY A C 10
ATOM 15416 O O . GLY A 1 83 ? 12.856 -17.349 -2.744 1.00 11.11 83 GLY A O 10
ATOM 15420 N N . SER A 1 84 ? 14.803 -17.546 -3.906 1.00 63.30 84 SER A N 10
ATOM 15421 C CA . SER A 1 84 ? 15.665 -17.696 -2.733 1.00 32.03 84 SER A CA 10
ATOM 15422 C C . SER A 1 84 ? 15.903 -16.320 -2.081 1.00 14.30 84 SER A C 10
ATOM 15423 O O . SER A 1 84 ? 16.565 -15.453 -2.663 1.00 43.41 84 SER A O 10
ATOM 15431 N N . GLY A 1 85 ? 15.322 -16.128 -0.895 1.00 52.43 85 GLY A N 10
ATOM 15432 C CA . GLY A 1 85 ? 15.483 -14.903 -0.116 1.00 21.30 85 GLY A CA 10
ATOM 15433 C C . GLY A 1 85 ? 15.335 -15.173 1.368 1.00 54.40 85 GLY A C 10
ATOM 15434 O O . GLY A 1 85 ? 15.563 -16.306 1.810 1.00 21.12 85 GLY A O 10
ATOM 15438 N N . ASP A 1 86 ? 14.944 -14.140 2.142 1.00 34.21 86 ASP A N 10
ATOM 15439 C CA . ASP A 1 86 ? 14.707 -14.269 3.595 1.00 55.22 86 ASP A CA 10
ATOM 15440 C C . ASP A 1 86 ? 13.410 -15.069 3.845 1.00 12.50 86 ASP A C 10
ATOM 15441 O O . ASP A 1 86 ? 12.472 -14.999 3.033 1.00 31.45 86 ASP A O 10
ATOM 15450 N N . LYS A 1 87 ? 13.349 -15.832 4.956 1.00 14.42 87 LYS A N 10
ATOM 15451 C CA . LYS A 1 87 ? 12.154 -16.647 5.285 1.00 61.04 87 LYS A CA 10
ATOM 15452 C C . LYS A 1 87 ? 10.992 -15.759 5.785 1.00 31.12 87 LYS A C 10
ATOM 15453 O O . LYS A 1 87 ? 9.821 -16.156 5.706 1.00 53.33 87 LYS A O 10
ATOM 15472 N N . GLY A 1 88 ? 11.324 -14.550 6.275 1.00 73.23 88 GLY A N 10
ATOM 15473 C CA . GLY A 1 88 ? 10.330 -13.580 6.735 1.00 64.31 88 GLY A CA 10
ATOM 15474 C C . GLY A 1 88 ? 9.977 -13.762 8.202 1.00 32.21 88 GLY A C 10
ATOM 15475 O O . GLY A 1 88 ? 8.810 -13.967 8.544 1.00 64.41 88 GLY A O 10
ATOM 15479 N N . LYS A 1 89 ? 11.005 -13.711 9.078 1.00 33.32 89 LYS A N 10
ATOM 15480 C CA . LYS A 1 89 ? 10.806 -13.720 10.541 1.00 72.14 89 LYS A CA 10
ATOM 15481 C C . LYS A 1 89 ? 10.478 -12.287 10.973 1.00 13.25 89 LYS A C 10
ATOM 15482 O O . LYS A 1 89 ? 11.363 -11.518 11.373 1.00 2.54 89 LYS A O 10
ATOM 15501 N N . ILE A 1 90 ? 9.208 -11.912 10.772 1.00 20.32 90 ILE A N 10
ATOM 15502 C CA . ILE A 1 90 ? 8.700 -10.559 11.041 1.00 52.02 90 ILE A CA 10
ATOM 15503 C C . ILE A 1 90 ? 7.595 -10.655 12.108 1.00 71.23 90 ILE A C 10
ATOM 15504 O O . ILE A 1 90 ? 6.576 -11.324 11.885 1.00 32.20 90 ILE A O 10
ATOM 15520 N N . PHE A 1 91 ? 7.822 -10.024 13.274 1.00 20.51 91 PHE A N 10
ATOM 15521 C CA . PHE A 1 91 ? 6.788 -9.853 14.309 1.00 14.50 91 PHE A CA 10
ATOM 15522 C C . PHE A 1 91 ? 5.699 -8.887 13.778 1.00 62.21 91 PHE A C 10
ATOM 15523 O O . PHE A 1 91 ? 5.997 -7.988 12.973 1.00 75.31 91 PHE A O 10
ATOM 15540 N N . GLN A 1 92 ? 4.447 -9.091 14.210 1.00 2.44 92 GLN A N 10
ATOM 15541 C CA . GLN A 1 92 ? 3.296 -8.277 13.780 1.00 53.42 92 GLN A CA 10
ATOM 15542 C C . GLN A 1 92 ? 3.126 -7.078 14.741 1.00 11.45 92 GLN A C 10
ATOM 15543 O O . GLN A 1 92 ? 2.617 -7.234 15.855 1.00 11.14 92 GLN A O 10
ATOM 15557 N N . LYS A 1 93 ? 3.592 -5.894 14.312 1.00 33.23 93 LYS A N 10
ATOM 15558 C CA . LYS A 1 93 ? 3.467 -4.649 15.091 1.00 21.03 93 LYS A CA 10
ATOM 15559 C C . LYS A 1 93 ? 2.101 -4.002 14.800 1.00 5.31 93 LYS A C 10
ATOM 15560 O O . LYS A 1 93 ? 1.831 -3.621 13.651 1.00 53.05 93 LYS A O 10
ATOM 15579 N N . GLU A 1 94 ? 1.237 -3.912 15.828 1.00 21.01 94 GLU A N 10
ATOM 15580 C CA . GLU A 1 94 ? -0.072 -3.237 15.717 1.00 40.43 94 GLU A CA 10
ATOM 15581 C C . GLU A 1 94 ? 0.103 -1.704 15.762 1.00 30.54 94 GLU A C 10
ATOM 15582 O O . GLU A 1 94 ? 0.853 -1.182 16.602 1.00 74.44 94 GLU A O 10
ATOM 15594 N N . GLY A 1 95 ? -0.592 -0.991 14.857 1.00 60.25 95 GLY A N 10
ATOM 15595 C CA . GLY A 1 95 ? -0.492 0.461 14.778 1.00 51.33 95 GLY A CA 10
ATOM 15596 C C . GLY A 1 95 ? -1.282 1.039 13.617 1.00 43.51 95 GLY A C 10
ATOM 15597 O O . GLY A 1 95 ? -2.222 0.409 13.116 1.00 13.31 95 GLY A O 10
ATOM 15601 N N . GLU A 1 96 ? -0.879 2.246 13.190 1.00 22.23 96 GLU A N 10
ATOM 15602 C CA . GLU A 1 96 ? -1.536 3.014 12.103 1.00 14.22 96 GLU A CA 10
ATOM 15603 C C . GLU A 1 96 ? -0.475 3.588 11.143 1.00 55.44 96 GLU A C 10
ATOM 15604 O O . GLU A 1 96 ? -0.796 3.945 9.996 1.00 65.04 96 GLU A O 10
ATOM 15616 N N . SER A 1 97 ? 0.779 3.697 11.656 1.00 14.34 97 SER A N 10
ATOM 15617 C CA . SER A 1 97 ? 1.993 4.020 10.875 1.00 13.14 97 SER A CA 10
ATOM 15618 C C . SER A 1 97 ? 1.993 5.486 10.366 1.00 54.24 97 SER A C 10
ATOM 15619 O O . SER A 1 97 ? 2.592 5.797 9.326 1.00 21.04 97 SER A O 10
ATOM 15627 N N . ILE A 1 98 ? 1.345 6.388 11.125 1.00 14.43 98 ILE A N 10
ATOM 15628 C CA . ILE A 1 98 ? 1.337 7.834 10.809 1.00 21.32 98 ILE A CA 10
ATOM 15629 C C . ILE A 1 98 ? 2.594 8.516 11.388 1.00 10.41 98 ILE A C 10
ATOM 15630 O O . ILE A 1 98 ? 3.286 7.947 12.240 1.00 73.03 98 ILE A O 10
ATOM 15646 N N . LEU A 1 99 ? 2.869 9.738 10.918 1.00 72.50 99 LEU A N 10
ATOM 15647 C CA . LEU A 1 99 ? 3.998 10.560 11.398 1.00 24.21 99 LEU A CA 10
ATOM 15648 C C . LEU A 1 99 ? 3.573 12.024 11.495 1.00 11.00 99 LEU A C 10
ATOM 15649 O O . LEU A 1 99 ? 2.696 12.463 10.739 1.00 22.51 99 LEU A O 10
ATOM 15665 N N . GLU A 1 100 ? 4.191 12.761 12.430 1.00 64.42 100 GLU A N 10
ATOM 15666 C CA . GLU A 1 100 ? 4.114 14.226 12.500 1.00 54.33 100 GLU A CA 10
ATOM 15667 C C . GLU A 1 100 ? 5.040 14.711 13.629 1.00 10.03 100 GLU A C 10
ATOM 15668 O O . GLU A 1 100 ? 6.034 15.411 13.341 1.00 52.32 100 GLU A O 10
ATOM 15681 N N . GLY A 1 1 ? -14.226 -17.331 8.141 1.00 23.42 1 GLY A N 11
ATOM 15682 C CA . GLY A 1 1 ? -13.788 -16.462 7.020 1.00 24.41 1 GLY A CA 11
ATOM 15683 C C . GLY A 1 1 ? -13.133 -15.182 7.512 1.00 33.33 1 GLY A C 11
ATOM 15684 O O . GLY A 1 1 ? -13.386 -14.746 8.644 1.00 61.23 1 GLY A O 11
ATOM 15690 N N . GLY A 1 2 ? -12.299 -14.580 6.657 1.00 31.01 2 GLY A N 11
ATOM 15691 C CA . GLY A 1 2 ? -11.571 -13.354 6.985 1.00 54.44 2 GLY A CA 11
ATOM 15692 C C . GLY A 1 2 ? -10.292 -13.257 6.178 1.00 3.41 2 GLY A C 11
ATOM 15693 O O . GLY A 1 2 ? -9.240 -12.855 6.696 1.00 62.24 2 GLY A O 11
ATOM 15697 N N . SER A 1 3 ? -10.396 -13.657 4.905 1.00 21.12 3 SER A N 11
ATOM 15698 C CA . SER A 1 3 ? -9.284 -13.696 3.956 1.00 24.50 3 SER A CA 11
ATOM 15699 C C . SER A 1 3 ? -8.654 -12.300 3.753 1.00 43.11 3 SER A C 11
ATOM 15700 O O . SER A 1 3 ? -9.360 -11.285 3.865 1.00 61.44 3 SER A O 11
ATOM 15708 N N . PRO A 1 4 ? -7.316 -12.225 3.440 1.00 42.23 4 PRO A N 11
ATOM 15709 C CA . PRO A 1 4 ? -6.640 -10.941 3.097 1.00 1.31 4 PRO A CA 11
ATOM 15710 C C . PRO A 1 4 ? -7.312 -10.198 1.917 1.00 20.53 4 PRO A C 11
ATOM 15711 O O . PRO A 1 4 ? -7.256 -8.973 1.844 1.00 11.43 4 PRO A O 11
ATOM 15722 N N . ASP A 1 5 ? -7.951 -10.970 1.021 1.00 20.52 5 ASP A N 11
ATOM 15723 C CA . ASP A 1 5 ? -8.751 -10.446 -0.109 1.00 40.45 5 ASP A CA 11
ATOM 15724 C C . ASP A 1 5 ? -9.923 -9.550 0.374 1.00 41.13 5 ASP A C 11
ATOM 15725 O O . ASP A 1 5 ? -10.210 -8.505 -0.221 1.00 42.51 5 ASP A O 11
ATOM 15734 N N . GLU A 1 6 ? -10.576 -9.979 1.474 1.00 13.51 6 GLU A N 11
ATOM 15735 C CA . GLU A 1 6 ? -11.719 -9.265 2.087 1.00 15.05 6 GLU A CA 11
ATOM 15736 C C . GLU A 1 6 ? -11.247 -7.970 2.777 1.00 71.12 6 GLU A C 11
ATOM 15737 O O . GLU A 1 6 ? -11.965 -6.961 2.797 1.00 31.40 6 GLU A O 11
ATOM 15749 N N . ASN A 1 7 ? -10.022 -8.023 3.335 1.00 42.42 7 ASN A N 11
ATOM 15750 C CA . ASN A 1 7 ? -9.353 -6.852 3.918 1.00 31.10 7 ASN A CA 11
ATOM 15751 C C . ASN A 1 7 ? -9.032 -5.799 2.835 1.00 14.42 7 ASN A C 11
ATOM 15752 O O . ASN A 1 7 ? -9.268 -4.612 3.052 1.00 11.22 7 ASN A O 11
ATOM 15763 N N . ILE A 1 8 ? -8.548 -6.264 1.659 1.00 73.12 8 ILE A N 11
ATOM 15764 C CA . ILE A 1 8 ? -8.252 -5.403 0.496 1.00 72.11 8 ILE A CA 11
ATOM 15765 C C . ILE A 1 8 ? -9.519 -4.639 0.048 1.00 54.54 8 ILE A C 11
ATOM 15766 O O . ILE A 1 8 ? -9.481 -3.420 -0.110 1.00 3.35 8 ILE A O 11
ATOM 15782 N N . ALA A 1 9 ? -10.643 -5.379 -0.088 1.00 51.21 9 ALA A N 11
ATOM 15783 C CA . ALA A 1 9 ? -11.948 -4.809 -0.482 1.00 42.32 9 ALA A CA 11
ATOM 15784 C C . ALA A 1 9 ? -12.408 -3.693 0.492 1.00 51.21 9 ALA A C 11
ATOM 15785 O O . ALA A 1 9 ? -13.047 -2.716 0.084 1.00 54.02 9 ALA A O 11
ATOM 15792 N N . LYS A 1 10 ? -12.051 -3.868 1.775 1.00 43.14 10 LYS A N 11
ATOM 15793 C CA . LYS A 1 10 ? -12.336 -2.905 2.851 1.00 1.22 10 LYS A CA 11
ATOM 15794 C C . LYS A 1 10 ? -11.403 -1.675 2.767 1.00 71.14 10 LYS A C 11
ATOM 15795 O O . LYS A 1 10 ? -11.844 -0.543 3.003 1.00 52.32 10 LYS A O 11
ATOM 15814 N N . PHE A 1 11 ? -10.124 -1.901 2.398 1.00 34.23 11 PHE A N 11
ATOM 15815 C CA . PHE A 1 11 ? -9.133 -0.808 2.249 1.00 44.13 11 PHE A CA 11
ATOM 15816 C C . PHE A 1 11 ? -9.457 0.056 1.014 1.00 12.22 11 PHE A C 11
ATOM 15817 O O . PHE A 1 11 ? -9.165 1.246 1.008 1.00 3.25 11 PHE A O 11
ATOM 15834 N N . GLU A 1 12 ? -10.072 -0.567 -0.010 1.00 15.34 12 GLU A N 11
ATOM 15835 C CA . GLU A 1 12 ? -10.525 0.125 -1.231 1.00 64.02 12 GLU A CA 11
ATOM 15836 C C . GLU A 1 12 ? -11.744 1.012 -0.942 1.00 11.32 12 GLU A C 11
ATOM 15837 O O . GLU A 1 12 ? -11.901 2.081 -1.548 1.00 61.21 12 GLU A O 11
ATOM 15849 N N . LYS A 1 13 ? -12.609 0.554 -0.024 1.00 11.04 13 LYS A N 11
ATOM 15850 C CA . LYS A 1 13 ? -13.812 1.294 0.389 1.00 22.45 13 LYS A CA 11
ATOM 15851 C C . LYS A 1 13 ? -13.418 2.522 1.247 1.00 44.21 13 LYS A C 11
ATOM 15852 O O . LYS A 1 13 ? -13.973 3.619 1.087 1.00 12.15 13 LYS A O 11
ATOM 15871 N N . ALA A 1 14 ? -12.409 2.315 2.120 1.00 74.22 14 ALA A N 11
ATOM 15872 C CA . ALA A 1 14 ? -11.842 3.370 2.982 1.00 14.32 14 ALA A CA 11
ATOM 15873 C C . ALA A 1 14 ? -10.964 4.334 2.171 1.00 23.11 14 ALA A C 11
ATOM 15874 O O . ALA A 1 14 ? -10.808 5.503 2.542 1.00 52.44 14 ALA A O 11
ATOM 15881 N N . TYR A 1 15 ? -10.386 3.808 1.072 1.00 42.55 15 TYR A N 11
ATOM 15882 C CA . TYR A 1 15 ? -9.529 4.559 0.138 1.00 30.43 15 TYR A CA 11
ATOM 15883 C C . TYR A 1 15 ? -10.275 5.755 -0.457 1.00 62.22 15 TYR A C 11
ATOM 15884 O O . TYR A 1 15 ? -9.771 6.872 -0.454 1.00 13.52 15 TYR A O 11
ATOM 15902 N N . LYS A 1 16 ? -11.488 5.484 -0.958 1.00 3.44 16 LYS A N 11
ATOM 15903 C CA . LYS A 1 16 ? -12.319 6.488 -1.636 1.00 12.12 16 LYS A CA 11
ATOM 15904 C C . LYS A 1 16 ? -12.886 7.527 -0.655 1.00 61.22 16 LYS A C 11
ATOM 15905 O O . LYS A 1 16 ? -13.094 8.686 -1.027 1.00 33.20 16 LYS A O 11
ATOM 15924 N N . LYS A 1 17 ? -13.130 7.099 0.596 1.00 23.21 17 LYS A N 11
ATOM 15925 C CA . LYS A 1 17 ? -13.508 8.002 1.695 1.00 32.53 17 LYS A CA 11
ATOM 15926 C C . LYS A 1 17 ? -12.384 9.022 1.954 1.00 35.13 17 LYS A C 11
ATOM 15927 O O . LYS A 1 17 ? -12.632 10.217 2.108 1.00 3.11 17 LYS A O 11
ATOM 15946 N N . ALA A 1 18 ? -11.143 8.521 1.957 1.00 3.43 18 ALA A N 11
ATOM 15947 C CA . ALA A 1 18 ? -9.949 9.358 2.116 1.00 4.32 18 ALA A CA 11
ATOM 15948 C C . ALA A 1 18 ? -9.680 10.208 0.853 1.00 1.24 18 ALA A C 11
ATOM 15949 O O . ALA A 1 18 ? -9.182 11.324 0.955 1.00 64.13 18 ALA A O 11
ATOM 15956 N N . GLU A 1 19 ? -10.066 9.671 -0.327 1.00 22.34 19 GLU A N 11
ATOM 15957 C CA . GLU A 1 19 ? -9.812 10.300 -1.649 1.00 11.20 19 GLU A CA 11
ATOM 15958 C C . GLU A 1 19 ? -10.641 11.582 -1.834 1.00 40.22 19 GLU A C 11
ATOM 15959 O O . GLU A 1 19 ? -10.140 12.600 -2.333 1.00 73.53 19 GLU A O 11
ATOM 15971 N N . GLU A 1 20 ? -11.912 11.517 -1.401 1.00 0.55 20 GLU A N 11
ATOM 15972 C CA . GLU A 1 20 ? -12.859 12.646 -1.524 1.00 23.24 20 GLU A CA 11
ATOM 15973 C C . GLU A 1 20 ? -12.533 13.755 -0.503 1.00 0.52 20 GLU A C 11
ATOM 15974 O O . GLU A 1 20 ? -12.805 14.932 -0.747 1.00 42.15 20 GLU A O 11
ATOM 15986 N N . LEU A 1 21 ? -11.926 13.351 0.632 1.00 24.12 21 LEU A N 11
ATOM 15987 C CA . LEU A 1 21 ? -11.426 14.275 1.667 1.00 13.44 21 LEU A CA 11
ATOM 15988 C C . LEU A 1 21 ? -9.995 14.760 1.336 1.00 33.31 21 LEU A C 11
ATOM 15989 O O . LEU A 1 21 ? -9.439 15.592 2.065 1.00 55.31 21 LEU A O 11
ATOM 16005 N N . ASN A 1 22 ? -9.416 14.195 0.241 1.00 60.33 22 ASN A N 11
ATOM 16006 C CA . ASN A 1 22 ? -8.074 14.546 -0.293 1.00 33.43 22 ASN A CA 11
ATOM 16007 C C . ASN A 1 22 ? -6.951 14.172 0.701 1.00 54.35 22 ASN A C 11
ATOM 16008 O O . ASN A 1 22 ? -5.826 14.675 0.612 1.00 42.32 22 ASN A O 11
ATOM 16019 N N . GLN A 1 23 ? -7.277 13.233 1.611 1.00 62.14 23 GLN A N 11
ATOM 16020 C CA . GLN A 1 23 ? -6.342 12.665 2.586 1.00 74.11 23 GLN A CA 11
ATOM 16021 C C . GLN A 1 23 ? -5.544 11.545 1.906 1.00 71.22 23 GLN A C 11
ATOM 16022 O O . GLN A 1 23 ? -5.866 10.356 2.043 1.00 50.34 23 GLN A O 11
ATOM 16036 N N . GLY A 1 24 ? -4.525 11.957 1.129 1.00 53.23 24 GLY A N 11
ATOM 16037 C CA . GLY A 1 24 ? -3.709 11.030 0.352 1.00 14.21 24 GLY A CA 11
ATOM 16038 C C . GLY A 1 24 ? -2.901 10.070 1.221 1.00 43.14 24 GLY A C 11
ATOM 16039 O O . GLY A 1 24 ? -2.634 8.945 0.819 1.00 74.23 24 GLY A O 11
ATOM 16043 N N . GLU A 1 25 ? -2.539 10.533 2.429 1.00 34.41 25 GLU A N 11
ATOM 16044 C CA . GLU A 1 25 ? -1.783 9.752 3.423 1.00 3.13 25 GLU A CA 11
ATOM 16045 C C . GLU A 1 25 ? -2.507 8.441 3.771 1.00 3.33 25 GLU A C 11
ATOM 16046 O O . GLU A 1 25 ? -1.893 7.379 3.798 1.00 23.23 25 GLU A O 11
ATOM 16058 N N . LEU A 1 26 ? -3.825 8.545 3.982 1.00 42.21 26 LEU A N 11
ATOM 16059 C CA . LEU A 1 26 ? -4.687 7.407 4.349 1.00 32.05 26 LEU A CA 11
ATOM 16060 C C . LEU A 1 26 ? -4.969 6.502 3.146 1.00 53.31 26 LEU A C 11
ATOM 16061 O O . LEU A 1 26 ? -5.193 5.300 3.307 1.00 24.22 26 LEU A O 11
ATOM 16077 N N . MET A 1 27 ? -4.945 7.097 1.942 1.00 53.33 27 MET A N 11
ATOM 16078 C CA . MET A 1 27 ? -5.009 6.352 0.674 1.00 12.52 27 MET A CA 11
ATOM 16079 C C . MET A 1 27 ? -3.725 5.531 0.459 1.00 24.13 27 MET A C 11
ATOM 16080 O O . MET A 1 27 ? -3.775 4.397 -0.041 1.00 55.42 27 MET A O 11
ATOM 16094 N N . GLY A 1 28 ? -2.585 6.122 0.860 1.00 73.01 28 GLY A N 11
ATOM 16095 C CA . GLY A 1 28 ? -1.301 5.443 0.797 1.00 44.04 28 GLY A CA 11
ATOM 16096 C C . GLY A 1 28 ? -1.239 4.291 1.781 1.00 21.51 28 GLY A C 11
ATOM 16097 O O . GLY A 1 28 ? -0.741 3.226 1.450 1.00 32.31 28 GLY A O 11
ATOM 16101 N N . ARG A 1 29 ? -1.783 4.524 2.996 1.00 0.03 29 ARG A N 11
ATOM 16102 C CA . ARG A 1 29 ? -1.926 3.500 4.046 1.00 25.04 29 ARG A CA 11
ATOM 16103 C C . ARG A 1 29 ? -2.808 2.336 3.551 1.00 42.34 29 ARG A C 11
ATOM 16104 O O . ARG A 1 29 ? -2.533 1.178 3.849 1.00 1.42 29 ARG A O 11
ATOM 16125 N N . ALA A 1 30 ? -3.866 2.675 2.785 1.00 61.24 30 ALA A N 11
ATOM 16126 C CA . ALA A 1 30 ? -4.802 1.690 2.240 1.00 24.13 30 ALA A CA 11
ATOM 16127 C C . ALA A 1 30 ? -4.104 0.755 1.237 1.00 21.10 30 ALA A C 11
ATOM 16128 O O . ALA A 1 30 ? -4.146 -0.461 1.405 1.00 4.41 30 ALA A O 11
ATOM 16135 N N . LEU A 1 31 ? -3.410 1.356 0.239 1.00 44.44 31 LEU A N 11
ATOM 16136 C CA . LEU A 1 31 ? -2.693 0.609 -0.817 1.00 50.21 31 LEU A CA 11
ATOM 16137 C C . LEU A 1 31 ? -1.508 -0.175 -0.241 1.00 64.21 31 LEU A C 11
ATOM 16138 O O . LEU A 1 31 ? -1.172 -1.257 -0.735 1.00 3.11 31 LEU A O 11
ATOM 16154 N N . TYR A 1 32 ? -0.882 0.393 0.802 1.00 52.11 32 TYR A N 11
ATOM 16155 C CA . TYR A 1 32 ? 0.222 -0.245 1.525 1.00 1.14 32 TYR A CA 11
ATOM 16156 C C . TYR A 1 32 ? -0.261 -1.536 2.193 1.00 21.01 32 TYR A C 11
ATOM 16157 O O . TYR A 1 32 ? 0.362 -2.592 2.046 1.00 42.11 32 TYR A O 11
ATOM 16175 N N . ASN A 1 33 ? -1.394 -1.421 2.905 1.00 1.20 33 ASN A N 11
ATOM 16176 C CA . ASN A 1 33 ? -2.011 -2.542 3.627 1.00 33.21 33 ASN A CA 11
ATOM 16177 C C . ASN A 1 33 ? -2.542 -3.614 2.658 1.00 53.15 33 ASN A C 11
ATOM 16178 O O . ASN A 1 33 ? -2.496 -4.799 2.980 1.00 41.11 33 ASN A O 11
ATOM 16189 N N . ILE A 1 34 ? -3.018 -3.184 1.472 1.00 15.51 34 ILE A N 11
ATOM 16190 C CA . ILE A 1 34 ? -3.406 -4.093 0.377 1.00 45.01 34 ILE A CA 11
ATOM 16191 C C . ILE A 1 34 ? -2.178 -4.877 -0.107 1.00 22.33 34 ILE A C 11
ATOM 16192 O O . ILE A 1 34 ? -2.254 -6.084 -0.323 1.00 31.13 34 ILE A O 11
ATOM 16208 N N . GLY A 1 35 ? -1.050 -4.153 -0.257 1.00 31.31 35 GLY A N 11
ATOM 16209 C CA . GLY A 1 35 ? 0.211 -4.750 -0.670 1.00 21.41 35 GLY A CA 11
ATOM 16210 C C . GLY A 1 35 ? 0.720 -5.774 0.331 1.00 20.51 35 GLY A C 11
ATOM 16211 O O . GLY A 1 35 ? 1.280 -6.800 -0.058 1.00 10.15 35 GLY A O 11
ATOM 16215 N N . LEU A 1 36 ? 0.503 -5.483 1.636 1.00 1.30 36 LEU A N 11
ATOM 16216 C CA . LEU A 1 36 ? 0.820 -6.406 2.736 1.00 23.14 36 LEU A CA 11
ATOM 16217 C C . LEU A 1 36 ? -0.017 -7.694 2.595 1.00 53.04 36 LEU A C 11
ATOM 16218 O O . LEU A 1 36 ? 0.526 -8.789 2.679 1.00 4.24 36 LEU A O 11
ATOM 16234 N N . GLU A 1 37 ? -1.332 -7.527 2.317 1.00 24.31 37 GLU A N 11
ATOM 16235 C CA . GLU A 1 37 ? -2.269 -8.656 2.147 1.00 40.01 37 GLU A CA 11
ATOM 16236 C C . GLU A 1 37 ? -1.921 -9.508 0.908 1.00 14.11 37 GLU A C 11
ATOM 16237 O O . GLU A 1 37 ? -2.035 -10.734 0.950 1.00 11.11 37 GLU A O 11
ATOM 16249 N N . LYS A 1 38 ? -1.468 -8.848 -0.175 1.00 52.23 38 LYS A N 11
ATOM 16250 C CA . LYS A 1 38 ? -1.000 -9.532 -1.390 1.00 45.43 38 LYS A CA 11
ATOM 16251 C C . LYS A 1 38 ? 0.247 -10.388 -1.074 1.00 71.12 38 LYS A C 11
ATOM 16252 O O . LYS A 1 38 ? 0.333 -11.549 -1.484 1.00 64.51 38 LYS A O 11
ATOM 16271 N N . ASN A 1 39 ? 1.174 -9.789 -0.298 1.00 62.21 39 ASN A N 11
ATOM 16272 C CA . ASN A 1 39 ? 2.426 -10.433 0.137 1.00 13.13 39 ASN A CA 11
ATOM 16273 C C . ASN A 1 39 ? 2.112 -11.681 0.997 1.00 53.42 39 ASN A C 11
ATOM 16274 O O . ASN A 1 39 ? 2.727 -12.736 0.801 1.00 73.31 39 ASN A O 11
ATOM 16285 N N . LYS A 1 40 ? 1.094 -11.555 1.883 1.00 30.32 40 LYS A N 11
ATOM 16286 C CA . LYS A 1 40 ? 0.632 -12.652 2.770 1.00 65.31 40 LYS A CA 11
ATOM 16287 C C . LYS A 1 40 ? 0.118 -13.852 1.956 1.00 2.43 40 LYS A C 11
ATOM 16288 O O . LYS A 1 40 ? 0.360 -15.011 2.308 1.00 2.43 40 LYS A O 11
ATOM 16307 N N . MET A 1 41 ? -0.599 -13.544 0.862 1.00 34.13 41 MET A N 11
ATOM 16308 C CA . MET A 1 41 ? -1.220 -14.554 -0.011 1.00 14.10 41 MET A CA 11
ATOM 16309 C C . MET A 1 41 ? -0.222 -15.094 -1.060 1.00 14.14 41 MET A C 11
ATOM 16310 O O . MET A 1 41 ? -0.571 -15.987 -1.837 1.00 63.45 41 MET A O 11
ATOM 16324 N N . GLY A 1 42 ? 1.006 -14.540 -1.087 1.00 62.14 42 GLY A N 11
ATOM 16325 C CA . GLY A 1 42 ? 2.032 -14.977 -2.038 1.00 4.11 42 GLY A CA 11
ATOM 16326 C C . GLY A 1 42 ? 1.916 -14.328 -3.408 1.00 24.11 42 GLY A C 11
ATOM 16327 O O . GLY A 1 42 ? 2.625 -14.725 -4.334 1.00 51.23 42 GLY A O 11
ATOM 16331 N N . LYS A 1 43 ? 1.006 -13.339 -3.545 1.00 31.23 43 LYS A N 11
ATOM 16332 C CA . LYS A 1 43 ? 0.901 -12.486 -4.745 1.00 61.30 43 LYS A CA 11
ATOM 16333 C C . LYS A 1 43 ? 1.911 -11.332 -4.585 1.00 74.03 43 LYS A C 1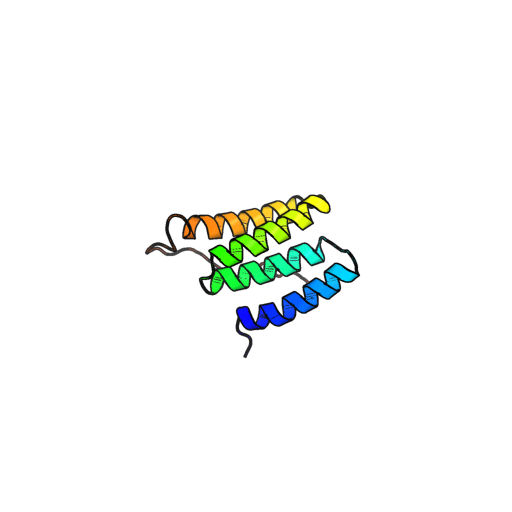1
ATOM 16334 O O . LYS A 1 43 ? 1.543 -10.161 -4.445 1.00 10.32 43 LYS A O 11
ATOM 16353 N N . VAL A 1 44 ? 3.196 -11.705 -4.596 1.00 65.32 44 VAL A N 11
ATOM 16354 C CA . VAL A 1 44 ? 4.307 -10.831 -4.200 1.00 45.03 44 VAL A CA 11
ATOM 16355 C C . VAL A 1 44 ? 4.611 -9.754 -5.268 1.00 71.24 44 VAL A C 11
ATOM 16356 O O . VAL A 1 44 ? 5.109 -8.668 -4.941 1.00 74.22 44 VAL A O 11
ATOM 16369 N N . LYS A 1 45 ? 4.295 -10.051 -6.542 1.00 71.05 45 LYS A N 11
ATOM 16370 C CA . LYS A 1 45 ? 4.426 -9.064 -7.635 1.00 60.13 45 LYS A CA 11
ATOM 16371 C C . LYS A 1 45 ? 3.378 -7.949 -7.463 1.00 25.22 45 LYS A C 11
ATOM 16372 O O . LYS A 1 45 ? 3.701 -6.766 -7.583 1.00 71.24 45 LYS A O 11
ATOM 16391 N N . GLU A 1 46 ? 2.131 -8.359 -7.143 1.00 33.24 46 GLU A N 11
ATOM 16392 C CA . GLU A 1 46 ? 1.011 -7.434 -6.908 1.00 64.12 46 GLU A CA 11
ATOM 16393 C C . GLU A 1 46 ? 1.232 -6.633 -5.617 1.00 23.31 46 GLU A C 11
ATOM 16394 O O . GLU A 1 46 ? 0.784 -5.489 -5.512 1.00 25.32 46 GLU A O 11
ATOM 16406 N N . ALA A 1 47 ? 1.965 -7.245 -4.661 1.00 52.14 47 ALA A N 11
ATOM 16407 C CA . ALA A 1 47 ? 2.394 -6.581 -3.426 1.00 1.40 47 ALA A CA 11
ATOM 16408 C C . ALA A 1 47 ? 3.261 -5.357 -3.747 1.00 15.43 47 ALA A C 11
ATOM 16409 O O . ALA A 1 47 ? 2.993 -4.268 -3.241 1.00 1.35 47 ALA A O 11
ATOM 16416 N N . ILE A 1 48 ? 4.258 -5.571 -4.643 1.00 53.04 48 ILE A N 11
ATOM 16417 C CA . ILE A 1 48 ? 5.187 -4.532 -5.124 1.00 12.13 48 ILE A CA 11
ATOM 16418 C C . ILE A 1 48 ? 4.432 -3.367 -5.765 1.00 41.53 48 ILE A C 11
ATOM 16419 O O . ILE A 1 48 ? 4.661 -2.213 -5.407 1.00 55.22 48 ILE A O 11
ATOM 16435 N N . GLU A 1 49 ? 3.495 -3.702 -6.675 1.00 51.43 49 GLU A N 11
ATOM 16436 C CA . GLU A 1 49 ? 2.726 -2.708 -7.437 1.00 35.21 49 GLU A CA 11
ATOM 16437 C C . GLU A 1 49 ? 1.959 -1.772 -6.489 1.00 62.11 49 GLU A C 11
ATOM 16438 O O . GLU A 1 49 ? 2.000 -0.560 -6.659 1.00 1.42 49 GLU A O 11
ATOM 16450 N N . TYR A 1 50 ? 1.328 -2.355 -5.457 1.00 72.02 50 TYR A N 11
ATOM 16451 C CA . TYR A 1 50 ? 0.576 -1.597 -4.449 1.00 5.43 50 TYR A CA 11
ATOM 16452 C C . TYR A 1 50 ? 1.493 -0.824 -3.473 1.00 31.11 50 TYR A C 11
ATOM 16453 O O . TYR A 1 50 ? 1.095 0.240 -2.996 1.00 24.33 50 TYR A O 11
ATOM 16471 N N . PHE A 1 51 ? 2.695 -1.365 -3.167 1.00 72.21 51 PHE A N 11
ATOM 16472 C CA . PHE A 1 51 ? 3.682 -0.661 -2.306 1.00 74.23 51 PHE A CA 11
ATOM 16473 C C . PHE A 1 51 ? 4.264 0.564 -3.032 1.00 21.42 51 PHE A C 11
ATOM 16474 O O . PHE A 1 51 ? 4.603 1.557 -2.389 1.00 44.41 51 PHE A O 11
ATOM 16491 N N . LEU A 1 52 ? 4.375 0.456 -4.371 1.00 60.15 52 LEU A N 11
ATOM 16492 C CA . LEU A 1 52 ? 4.913 1.528 -5.233 1.00 35.12 52 LEU A CA 11
ATOM 16493 C C . LEU A 1 52 ? 3.899 2.675 -5.317 1.00 41.13 52 LEU A C 11
ATOM 16494 O O . LEU A 1 52 ? 4.265 3.836 -5.177 1.00 41.25 52 LEU A O 11
ATOM 16510 N N . ARG A 1 53 ? 2.618 2.305 -5.525 1.00 35.32 53 ARG A N 11
ATOM 16511 C CA . ARG A 1 53 ? 1.489 3.249 -5.564 1.00 70.03 53 ARG A CA 11
ATOM 16512 C C . ARG A 1 53 ? 1.316 3.933 -4.199 1.00 3.21 53 ARG A C 11
ATOM 16513 O O . ARG A 1 53 ? 1.140 5.147 -4.130 1.00 3.24 53 ARG A O 11
ATOM 16534 N N . ALA A 1 54 ? 1.414 3.126 -3.122 1.00 3.04 54 ALA A N 11
ATOM 16535 C CA . ALA A 1 54 ? 1.305 3.611 -1.738 1.00 23.05 54 ALA A CA 11
ATOM 16536 C C . ALA A 1 54 ? 2.385 4.648 -1.429 1.00 13.22 54 ALA A C 11
ATOM 16537 O O . ALA A 1 54 ? 2.087 5.734 -0.922 1.00 44.01 54 ALA A O 11
ATOM 16544 N N . LYS A 1 55 ? 3.633 4.284 -1.793 1.00 15.35 55 LYS A N 11
ATOM 16545 C CA . LYS A 1 55 ? 4.828 5.092 -1.541 1.00 15.34 55 LYS A CA 11
ATOM 16546 C C . LYS A 1 55 ? 4.787 6.385 -2.364 1.00 33.30 55 LYS A C 11
ATOM 16547 O O . LYS A 1 55 ? 5.200 7.432 -1.891 1.00 52.40 55 LYS A O 11
ATOM 16566 N N . LYS A 1 56 ? 4.250 6.265 -3.596 1.00 13.42 56 LYS A N 11
ATOM 16567 C CA . LYS A 1 56 ? 4.117 7.370 -4.562 1.00 3.52 56 LYS A CA 11
ATOM 16568 C C . LYS A 1 56 ? 3.209 8.477 -4.007 1.00 12.33 56 LYS A C 11
ATOM 16569 O O . LYS A 1 56 ? 3.520 9.672 -4.122 1.00 5.15 56 LYS A O 11
ATOM 16588 N N . VAL A 1 57 ? 2.105 8.058 -3.367 1.00 4.21 57 VAL A N 11
ATOM 16589 C CA . VAL A 1 57 ? 1.152 8.980 -2.739 1.00 12.34 57 VAL A CA 11
ATOM 16590 C C . VAL A 1 57 ? 1.749 9.561 -1.432 1.00 53.53 57 VAL A C 11
ATOM 16591 O O . VAL A 1 57 ? 1.550 10.738 -1.133 1.00 31.31 57 VAL A O 11
ATOM 16604 N N . PHE A 1 58 ? 2.501 8.720 -0.678 1.00 61.13 58 PHE A N 11
ATOM 16605 C CA . PHE A 1 58 ? 3.251 9.154 0.525 1.00 11.33 58 PHE A CA 11
ATOM 16606 C C . PHE A 1 58 ? 4.291 10.247 0.186 1.00 34.24 58 PHE A C 11
ATOM 16607 O O . PHE A 1 58 ? 4.501 11.174 0.973 1.00 45.41 58 PHE A O 11
ATOM 16624 N N . ASP A 1 59 ? 4.922 10.123 -0.997 1.00 12.34 59 ASP A N 11
ATOM 16625 C CA . ASP A 1 59 ? 5.914 11.105 -1.492 1.00 14.20 59 ASP A CA 11
ATOM 16626 C C . ASP A 1 59 ? 5.245 12.470 -1.746 1.00 15.11 59 ASP A C 11
ATOM 16627 O O . ASP A 1 59 ? 5.825 13.527 -1.466 1.00 75.22 59 ASP A O 11
ATOM 16636 N N . ALA A 1 60 ? 4.010 12.425 -2.288 1.00 33.32 60 ALA A N 11
ATOM 16637 C CA . ALA A 1 60 ? 3.202 13.621 -2.587 1.00 73.34 60 ALA A CA 11
ATOM 16638 C C . ALA A 1 60 ? 2.729 14.306 -1.289 1.00 23.43 60 ALA A C 11
ATOM 16639 O O . ALA A 1 60 ? 2.684 15.540 -1.208 1.00 75.01 60 ALA A O 11
ATOM 16646 N N . GLU A 1 61 ? 2.397 13.481 -0.281 1.00 14.34 61 GLU A N 11
ATOM 16647 C CA . GLU A 1 61 ? 1.994 13.951 1.062 1.00 74.32 61 GLU A CA 11
ATOM 16648 C C . GLU A 1 61 ? 3.209 14.426 1.885 1.00 55.34 61 GLU A C 11
ATOM 16649 O O . GLU A 1 61 ? 3.032 15.081 2.914 1.00 42.35 61 GLU A O 11
ATOM 16661 N N . HIS A 1 62 ? 4.421 14.070 1.402 1.00 50.11 62 HIS A N 11
ATOM 16662 C CA . HIS A 1 62 ? 5.704 14.296 2.093 1.00 21.43 62 HIS A CA 11
ATOM 16663 C C . HIS A 1 62 ? 5.819 13.440 3.369 1.00 4.42 62 HIS A C 11
ATOM 16664 O O . HIS A 1 62 ? 6.649 13.730 4.239 1.00 61.23 62 HIS A O 11
ATOM 16679 N N . ASP A 1 63 ? 5.020 12.344 3.437 1.00 20.03 63 ASP A N 11
ATOM 16680 C CA . ASP A 1 63 ? 5.105 11.356 4.515 1.00 1.43 63 ASP A CA 11
ATOM 16681 C C . ASP A 1 63 ? 6.272 10.409 4.196 1.00 21.14 63 ASP A C 11
ATOM 16682 O O . ASP A 1 63 ? 6.101 9.335 3.613 1.00 31.21 63 ASP A O 11
ATOM 16691 N N . THR A 1 64 ? 7.482 10.883 4.544 1.00 13.41 64 THR A N 11
ATOM 16692 C CA . THR A 1 64 ? 8.727 10.149 4.326 1.00 22.23 64 THR A CA 11
ATOM 16693 C C . THR A 1 64 ? 8.793 8.889 5.208 1.00 60.35 64 THR A C 11
ATOM 16694 O O . THR A 1 64 ? 9.359 7.888 4.791 1.00 44.01 64 THR A O 11
ATOM 16705 N N . ASP A 1 65 ? 8.148 8.937 6.391 1.00 53.32 65 ASP A N 11
ATOM 16706 C CA . ASP A 1 65 ? 8.133 7.809 7.341 1.00 73.15 65 ASP A CA 11
ATOM 16707 C C . ASP A 1 65 ? 7.349 6.618 6.751 1.00 74.22 65 ASP A C 11
ATOM 16708 O O . ASP A 1 65 ? 7.851 5.484 6.723 1.00 34.52 65 ASP A O 11
ATOM 16717 N N . GLY A 1 66 ? 6.131 6.906 6.246 1.00 4.41 66 GLY A N 11
ATOM 16718 C CA . GLY A 1 66 ? 5.306 5.899 5.587 1.00 0.15 66 GLY A CA 11
ATOM 16719 C C . GLY A 1 66 ? 5.928 5.372 4.304 1.00 55.21 66 GLY A C 11
ATOM 16720 O O . GLY A 1 66 ? 5.820 4.177 4.014 1.00 31.20 66 GLY A O 11
ATOM 16724 N N . ALA A 1 67 ? 6.605 6.268 3.550 1.00 12.25 67 ALA A N 11
ATOM 16725 C CA . ALA A 1 67 ? 7.262 5.919 2.279 1.00 24.01 67 ALA A CA 11
ATOM 16726 C C . ALA A 1 67 ? 8.438 4.938 2.475 1.00 33.03 67 ALA A C 11
ATOM 16727 O O . ALA A 1 67 ? 8.588 3.982 1.704 1.00 42.11 67 ALA A O 11
ATOM 16734 N N . ARG A 1 68 ? 9.253 5.180 3.518 1.00 64.25 68 ARG A N 11
ATOM 16735 C CA . ARG A 1 68 ? 10.386 4.296 3.869 1.00 35.42 68 ARG A CA 11
ATOM 16736 C C . ARG A 1 68 ? 9.881 2.915 4.318 1.00 64.01 68 ARG A C 11
ATOM 16737 O O . ARG A 1 68 ? 10.516 1.902 4.054 1.00 5.51 68 ARG A O 11
ATOM 16758 N N . ARG A 1 69 ? 8.723 2.915 5.003 1.00 55.52 69 ARG A N 11
ATOM 16759 C CA . ARG A 1 69 ? 8.063 1.696 5.496 1.00 1.30 69 ARG A CA 11
ATOM 16760 C C . ARG A 1 69 ? 7.485 0.879 4.314 1.00 32.54 69 ARG A C 11
ATOM 16761 O O . ARG A 1 69 ? 7.504 -0.356 4.335 1.00 65.30 69 ARG A O 11
ATOM 16782 N N . ALA A 1 70 ? 7.007 1.600 3.270 1.00 14.11 70 ALA A N 11
ATOM 16783 C CA . ALA A 1 70 ? 6.496 0.988 2.024 1.00 3.10 70 ALA A CA 11
ATOM 16784 C C . ALA A 1 70 ? 7.646 0.382 1.209 1.00 14.14 70 ALA A C 11
ATOM 16785 O O . ALA A 1 70 ? 7.511 -0.711 0.649 1.00 53.34 70 ALA A O 11
ATOM 16792 N N . ALA A 1 71 ? 8.785 1.101 1.201 1.00 62.52 71 ALA A N 11
ATOM 16793 C CA . ALA A 1 71 ? 10.016 0.679 0.522 1.00 62.52 71 ALA A CA 11
ATOM 16794 C C . ALA A 1 71 ? 10.721 -0.454 1.285 1.00 50.02 71 ALA A C 11
ATOM 16795 O O . ALA A 1 71 ? 11.467 -1.236 0.688 1.00 4.43 71 ALA A O 11
ATOM 16802 N N . LYS A 1 72 ? 10.498 -0.521 2.613 1.00 32.13 72 LYS A N 11
ATOM 16803 C CA . LYS A 1 72 ? 11.059 -1.585 3.470 1.00 34.43 72 LYS A CA 11
ATOM 16804 C C . LYS A 1 72 ? 10.324 -2.910 3.172 1.00 5.14 72 LYS A C 11
ATOM 16805 O O . LYS A 1 72 ? 10.947 -3.967 3.053 1.00 43.04 72 LYS A O 11
ATOM 16824 N N . SER A 1 73 ? 8.989 -2.824 3.051 1.00 53.25 73 SER A N 11
ATOM 16825 C CA . SER A 1 73 ? 8.132 -3.956 2.663 1.00 43.02 73 SER A CA 11
ATOM 16826 C C . SER A 1 73 ? 8.387 -4.389 1.202 1.00 34.44 73 SER A C 11
ATOM 16827 O O . SER A 1 73 ? 8.218 -5.565 0.857 1.00 21.33 73 SER A O 11
ATOM 16835 N N . LEU A 1 74 ? 8.781 -3.409 0.358 1.00 2.24 74 LEU A N 11
ATOM 16836 C CA . LEU A 1 74 ? 9.280 -3.663 -1.003 1.00 50.41 74 LEU A CA 11
ATOM 16837 C C . LEU A 1 74 ? 10.541 -4.533 -0.964 1.00 55.13 74 LEU A C 11
ATOM 16838 O O . LEU A 1 74 ? 10.636 -5.492 -1.711 1.00 62.53 74 LEU A O 11
ATOM 16854 N N . SER A 1 75 ? 11.482 -4.195 -0.055 1.00 75.15 75 SER A N 11
ATOM 16855 C CA . SER A 1 75 ? 12.749 -4.939 0.112 1.00 42.43 75 SER A CA 11
ATOM 16856 C C . SER A 1 75 ? 12.497 -6.428 0.414 1.00 34.42 75 SER A C 11
ATOM 16857 O O . SER A 1 75 ? 13.230 -7.297 -0.068 1.00 1.33 75 SER A O 11
ATOM 16865 N N . GLU A 1 76 ? 11.428 -6.687 1.192 1.00 2.42 76 GLU A N 11
ATOM 16866 C CA . GLU A 1 76 ? 10.984 -8.046 1.529 1.00 33.51 76 GLU A CA 11
ATOM 16867 C C . GLU A 1 76 ? 10.385 -8.745 0.298 1.00 3.12 76 GLU A C 11
ATOM 16868 O O . GLU A 1 76 ? 10.653 -9.918 0.051 1.00 62.13 76 GLU A O 11
ATOM 16880 N N . ALA A 1 77 ? 9.591 -7.991 -0.475 1.00 45.22 77 ALA A N 11
ATOM 16881 C CA . ALA A 1 77 ? 8.897 -8.502 -1.663 1.00 24.03 77 ALA A CA 11
ATOM 16882 C C . ALA A 1 77 ? 9.877 -8.852 -2.801 1.00 1.22 77 ALA A C 11
ATOM 16883 O O . ALA A 1 77 ? 9.716 -9.884 -3.472 1.00 63.52 77 ALA A O 11
ATOM 16890 N N . TYR A 1 78 ? 10.913 -8.016 -2.976 1.00 32.13 78 TYR A N 11
ATOM 16891 C CA . TYR A 1 78 ? 11.949 -8.218 -4.008 1.00 42.03 78 TYR A CA 11
ATOM 16892 C C . TYR A 1 78 ? 12.765 -9.506 -3.752 1.00 35.11 78 TYR A C 11
ATOM 16893 O O . TYR A 1 78 ? 13.344 -10.053 -4.682 1.00 14.52 78 TYR A O 11
ATOM 16911 N N . GLN A 1 79 ? 12.801 -9.971 -2.486 1.00 33.14 79 GLN A N 11
ATOM 16912 C CA . GLN A 1 79 ? 13.465 -11.241 -2.111 1.00 25.51 79 GLN A CA 11
ATOM 16913 C C . GLN A 1 79 ? 12.827 -12.445 -2.840 1.00 23.21 79 GLN A C 11
ATOM 16914 O O . GLN A 1 79 ? 13.535 -13.305 -3.361 1.00 34.25 79 GLN A O 11
ATOM 16928 N N . LYS A 1 80 ? 11.482 -12.474 -2.886 1.00 22.44 80 LYS A N 11
ATOM 16929 C CA . LYS A 1 80 ? 10.729 -13.584 -3.511 1.00 62.42 80 LYS A CA 11
ATOM 16930 C C . LYS A 1 80 ? 10.693 -13.436 -5.048 1.00 53.15 80 LYS A C 11
ATOM 16931 O O . LYS A 1 80 ? 10.739 -14.434 -5.778 1.00 33.33 80 LYS A O 11
ATOM 16950 N N . VAL A 1 81 ? 10.621 -12.187 -5.525 1.00 20.31 81 VAL A N 11
ATOM 16951 C CA . VAL A 1 81 ? 10.489 -11.864 -6.959 1.00 74.01 81 VAL A CA 11
ATOM 16952 C C . VAL A 1 81 ? 11.824 -12.068 -7.711 1.00 22.53 81 VAL A C 11
ATOM 16953 O O . VAL A 1 81 ? 11.876 -12.775 -8.733 1.00 23.11 81 VAL A O 11
ATOM 16966 N N . GLU A 1 82 ? 12.901 -11.470 -7.175 1.00 21.52 82 GLU A N 11
ATOM 16967 C CA . GLU A 1 82 ? 14.259 -11.583 -7.746 1.00 21.24 82 GLU A CA 11
ATOM 16968 C C . GLU A 1 82 ? 14.945 -12.885 -7.279 1.00 62.44 82 GLU A C 11
ATOM 16969 O O . GLU A 1 82 ? 16.108 -13.119 -7.627 1.00 32.24 82 GLU A O 11
ATOM 16981 N N . GLY A 1 83 ? 14.228 -13.697 -6.458 1.00 54.42 83 GLY A N 11
ATOM 16982 C CA . GLY A 1 83 ? 14.724 -14.987 -5.976 1.00 44.43 83 GLY A CA 11
ATOM 16983 C C . GLY A 1 83 ? 14.930 -16.003 -7.090 1.00 15.33 83 GLY A C 11
ATOM 16984 O O . GLY A 1 83 ? 14.093 -16.888 -7.312 1.00 52.44 83 GLY A O 11
ATOM 16988 N N . SER A 1 84 ? 16.064 -15.871 -7.783 1.00 43.54 84 SER A N 11
ATOM 16989 C CA . SER A 1 84 ? 16.418 -16.692 -8.948 1.00 21.14 84 SER A CA 11
ATOM 16990 C C . SER A 1 84 ? 17.351 -17.842 -8.526 1.00 41.12 84 SER A C 11
ATOM 16991 O O . SER A 1 84 ? 18.543 -17.876 -8.860 1.00 11.43 84 SER A O 11
ATOM 16999 N N . GLY A 1 85 ? 16.788 -18.762 -7.735 1.00 24.52 85 GLY A N 11
ATOM 17000 C CA . GLY A 1 85 ? 17.487 -19.978 -7.313 1.00 52.12 85 GLY A CA 11
ATOM 17001 C C . GLY A 1 85 ? 17.510 -21.048 -8.391 1.00 53.33 85 GLY A C 11
ATOM 17002 O O . GLY A 1 85 ? 18.489 -21.793 -8.518 1.00 44.44 85 GLY A O 11
ATOM 17006 N N . ASP A 1 86 ? 16.415 -21.130 -9.159 1.00 63.13 86 ASP A N 11
ATOM 17007 C CA . ASP A 1 86 ? 16.290 -22.079 -10.270 1.00 41.24 86 ASP A CA 11
ATOM 17008 C C . ASP A 1 86 ? 16.857 -21.458 -11.563 1.00 24.04 86 ASP A C 11
ATOM 17009 O O . ASP A 1 86 ? 17.607 -22.126 -12.292 1.00 52.23 86 ASP A O 11
ATOM 17018 N N . LYS A 1 87 ? 16.499 -20.169 -11.802 1.00 52.12 87 LYS A N 11
ATOM 17019 C CA . LYS A 1 87 ? 16.863 -19.399 -13.017 1.00 32.34 87 LYS A CA 11
ATOM 17020 C C . LYS A 1 87 ? 16.240 -20.030 -14.278 1.00 65.31 87 LYS A C 11
ATOM 17021 O O . LYS A 1 87 ? 16.676 -21.107 -14.723 1.00 31.41 87 LYS A O 11
ATOM 17040 N N . GLY A 1 88 ? 15.219 -19.354 -14.842 1.00 25.12 88 GLY A N 11
ATOM 17041 C CA . GLY A 1 88 ? 14.557 -19.812 -16.069 1.00 34.00 88 GLY A CA 11
ATOM 17042 C C . GLY A 1 88 ? 15.516 -19.892 -17.251 1.00 13.00 88 GLY A C 11
ATOM 17043 O O . GLY A 1 88 ? 16.079 -18.868 -17.648 1.00 1.00 88 GLY A O 11
ATOM 17047 N N . LYS A 1 89 ? 15.722 -21.116 -17.782 1.00 32.31 89 LYS A N 11
ATOM 17048 C CA . LYS A 1 89 ? 16.658 -21.372 -18.895 1.00 32.33 89 LYS A CA 11
ATOM 17049 C C . LYS A 1 89 ? 16.257 -20.561 -20.150 1.00 65.14 89 LYS A C 11
ATOM 17050 O O . LYS A 1 89 ? 15.289 -20.920 -20.832 1.00 54.14 89 LYS A O 11
ATOM 17069 N N . ILE A 1 90 ? 17.017 -19.464 -20.402 1.00 53.35 90 ILE A N 11
ATOM 17070 C CA . ILE A 1 90 ? 16.729 -18.457 -21.441 1.00 71.34 90 ILE A CA 11
ATOM 17071 C C . ILE A 1 90 ? 15.251 -17.993 -21.296 1.00 64.44 90 ILE A C 11
ATOM 17072 O O . ILE A 1 90 ? 14.392 -18.179 -22.173 1.00 4.51 90 ILE A O 11
ATOM 17088 N N . PHE A 1 91 ? 14.945 -17.512 -20.076 1.00 50.00 91 PHE A N 11
ATOM 17089 C CA . PHE A 1 91 ? 13.668 -16.858 -19.755 1.00 13.35 91 PHE A CA 11
ATOM 17090 C C . PHE A 1 91 ? 13.727 -15.421 -20.279 1.00 75.44 91 PHE A C 11
ATOM 17091 O O . PHE A 1 91 ? 14.670 -14.679 -19.952 1.00 10.33 91 PHE A O 11
ATOM 17108 N N . GLN A 1 92 ? 12.713 -15.058 -21.090 1.00 21.45 92 GLN A N 11
ATOM 17109 C CA . GLN A 1 92 ? 12.605 -13.755 -21.766 1.00 3.10 92 GLN A CA 11
ATOM 17110 C C . GLN A 1 92 ? 13.685 -13.626 -22.875 1.00 71.34 92 GLN A C 11
ATOM 17111 O O . GLN A 1 92 ? 14.894 -13.575 -22.593 1.00 14.23 92 GLN A O 11
ATOM 17125 N N . LYS A 1 93 ? 13.237 -13.586 -24.131 1.00 30.31 93 LYS A N 11
ATOM 17126 C CA . LYS A 1 93 ? 14.113 -13.451 -25.311 1.00 4.21 93 LYS A CA 11
ATOM 17127 C C . LYS A 1 93 ? 13.789 -12.154 -26.062 1.00 21.14 93 LYS A C 11
ATOM 17128 O O . LYS A 1 93 ? 14.336 -11.919 -27.143 1.00 74.02 93 LYS A O 11
ATOM 17147 N N . GLU A 1 94 ? 12.883 -11.326 -25.464 1.00 72.10 94 GLU A N 11
ATOM 17148 C CA . GLU A 1 94 ? 12.345 -10.066 -26.035 1.00 13.22 94 GLU A CA 11
ATOM 17149 C C . GLU A 1 94 ? 11.280 -10.321 -27.129 1.00 74.34 94 GLU A C 11
ATOM 17150 O O . GLU A 1 94 ? 10.381 -9.488 -27.306 1.00 55.41 94 GLU A O 11
ATOM 17162 N N . GLY A 1 95 ? 11.393 -11.451 -27.866 1.00 21.50 95 GLY A N 11
ATOM 17163 C CA . GLY A 1 95 ? 10.444 -11.805 -28.918 1.00 2.42 95 GLY A CA 11
ATOM 17164 C C . GLY A 1 95 ? 10.575 -10.927 -30.155 1.00 74.44 95 GLY A C 11
ATOM 17165 O O . GLY A 1 95 ? 11.285 -11.274 -31.096 1.00 52.32 95 GLY A O 11
ATOM 17169 N N . GLU A 1 96 ? 9.877 -9.789 -30.136 1.00 43.22 96 GLU A N 11
ATOM 17170 C CA . GLU A 1 96 ? 9.948 -8.770 -31.196 1.00 50.20 96 GLU A CA 11
ATOM 17171 C C . GLU A 1 96 ? 11.261 -7.960 -31.081 1.00 63.33 96 GLU A C 11
ATOM 17172 O O . GLU A 1 96 ? 11.822 -7.536 -32.094 1.00 35.53 96 GLU A O 11
ATOM 17184 N N . SER A 1 97 ? 11.731 -7.777 -29.824 1.00 34.45 97 SER A N 11
ATOM 17185 C CA . SER A 1 97 ? 12.967 -7.032 -29.488 1.00 41.30 97 SER A CA 11
ATOM 17186 C C . SER A 1 97 ? 12.829 -5.518 -29.784 1.00 62.13 97 SER A C 11
ATOM 17187 O O . SER A 1 97 ? 11.833 -5.067 -30.379 1.00 21.03 97 SER A O 11
ATOM 17195 N N . ILE A 1 98 ? 13.833 -4.740 -29.337 1.00 64.51 98 ILE A N 11
ATOM 17196 C CA . ILE A 1 98 ? 13.822 -3.265 -29.443 1.00 51.31 98 ILE A CA 11
ATOM 17197 C C . ILE A 1 98 ? 14.070 -2.849 -30.911 1.00 35.43 98 ILE A C 11
ATOM 17198 O O . ILE A 1 98 ? 15.221 -2.777 -31.358 1.00 55.14 98 ILE A O 11
ATOM 17214 N N . LEU A 1 99 ? 12.952 -2.667 -31.655 1.00 3.15 99 LEU A N 11
ATOM 17215 C CA . LEU A 1 99 ? 12.940 -2.211 -33.061 1.00 75.20 99 LEU A CA 11
ATOM 17216 C C . LEU A 1 99 ? 13.669 -3.231 -33.968 1.00 22.15 99 LEU A C 11
ATOM 17217 O O . LEU A 1 99 ? 14.869 -3.082 -34.246 1.00 42.35 99 LEU A O 11
ATOM 17233 N N . GLU A 1 100 ? 12.940 -4.294 -34.381 1.00 34.35 100 GLU A N 11
ATOM 17234 C CA . GLU A 1 100 ? 13.493 -5.371 -35.227 1.00 50.34 100 GLU A CA 11
ATOM 17235 C C . GLU A 1 100 ? 13.625 -4.875 -36.694 1.00 13.30 100 GLU A C 11
ATOM 17236 O O . GLU A 1 100 ? 14.707 -4.372 -37.067 1.00 64.24 100 GLU A O 11
ATOM 17249 N N . GLY A 1 1 ? -12.397 -15.195 10.505 1.00 3.50 1 GLY A N 12
ATOM 17250 C CA . GLY A 1 1 ? -12.864 -13.940 9.867 1.00 24.14 1 GLY A CA 12
ATOM 17251 C C . GLY A 1 1 ? -11.731 -12.943 9.685 1.00 73.11 1 GLY A C 12
ATOM 17252 O O . GLY A 1 1 ? -11.369 -12.233 10.635 1.00 0.15 1 GLY A O 12
ATOM 17258 N N . GLY A 1 2 ? -11.153 -12.913 8.474 1.00 71.00 2 GLY A N 12
ATOM 17259 C CA . GLY A 1 2 ? -10.056 -12.005 8.147 1.00 14.44 2 GLY A CA 12
ATOM 17260 C C . GLY A 1 2 ? -9.293 -12.444 6.908 1.00 35.14 2 GLY A C 12
ATOM 17261 O O . GLY A 1 2 ? -8.055 -12.433 6.895 1.00 40.34 2 GLY A O 12
ATOM 17265 N N . SER A 1 3 ? -10.039 -12.834 5.855 1.00 50.01 3 SER A N 12
ATOM 17266 C CA . SER A 1 3 ? -9.461 -13.228 4.561 1.00 25.35 3 SER A CA 12
ATOM 17267 C C . SER A 1 3 ? -8.850 -12.004 3.855 1.00 73.24 3 SER A C 12
ATOM 17268 O O . SER A 1 3 ? -9.501 -10.953 3.820 1.00 74.24 3 SER A O 12
ATOM 17276 N N . PRO A 1 4 ? -7.602 -12.122 3.285 1.00 12.44 4 PRO A N 12
ATOM 17277 C CA . PRO A 1 4 ? -6.836 -10.967 2.750 1.00 51.51 4 PRO A CA 12
ATOM 17278 C C . PRO A 1 4 ? -7.594 -10.128 1.702 1.00 41.24 4 PRO A C 12
ATOM 17279 O O . PRO A 1 4 ? -7.433 -8.922 1.668 1.00 30.15 4 PRO A O 12
ATOM 17290 N N . ASP A 1 5 ? -8.439 -10.789 0.889 1.00 41.32 5 ASP A N 12
ATOM 17291 C CA . ASP A 1 5 ? -9.260 -10.125 -0.154 1.00 72.14 5 ASP A CA 12
ATOM 17292 C C . ASP A 1 5 ? -10.369 -9.269 0.472 1.00 43.11 5 ASP A C 12
ATOM 17293 O O . ASP A 1 5 ? -10.700 -8.194 -0.037 1.00 65.02 5 ASP A O 12
ATOM 17302 N N . GLU A 1 6 ? -10.949 -9.772 1.574 1.00 4.11 6 GLU A N 12
ATOM 17303 C CA . GLU A 1 6 ? -12.002 -9.058 2.325 1.00 30.03 6 GLU A CA 12
ATOM 17304 C C . GLU A 1 6 ? -11.384 -7.900 3.123 1.00 2.21 6 GLU A C 12
ATOM 17305 O O . GLU A 1 6 ? -12.041 -6.890 3.396 1.00 73.34 6 GLU A O 12
ATOM 17317 N N . ASN A 1 7 ? -10.092 -8.064 3.474 1.00 10.13 7 ASN A N 12
ATOM 17318 C CA . ASN A 1 7 ? -9.291 -7.010 4.110 1.00 52.03 7 ASN A CA 12
ATOM 17319 C C . ASN A 1 7 ? -8.959 -5.916 3.075 1.00 10.42 7 ASN A C 12
ATOM 17320 O O . ASN A 1 7 ? -9.032 -4.731 3.390 1.00 32.01 7 ASN A O 12
ATOM 17331 N N . ILE A 1 8 ? -8.645 -6.345 1.824 1.00 31.25 8 ILE A N 12
ATOM 17332 C CA . ILE A 1 8 ? -8.414 -5.443 0.667 1.00 41.35 8 ILE A CA 12
ATOM 17333 C C . ILE A 1 8 ? -9.654 -4.569 0.430 1.00 15.40 8 ILE A C 12
ATOM 17334 O O . ILE A 1 8 ? -9.538 -3.354 0.308 1.00 23.24 8 ILE A O 12
ATOM 17350 N N . ALA A 1 9 ? -10.832 -5.225 0.423 1.00 55.45 9 ALA A N 12
ATOM 17351 C CA . ALA A 1 9 ? -12.136 -4.565 0.246 1.00 22.32 9 ALA A CA 12
ATOM 17352 C C . ALA A 1 9 ? -12.391 -3.518 1.354 1.00 3.12 9 ALA A C 12
ATOM 17353 O O . ALA A 1 9 ? -12.935 -2.451 1.089 1.00 31.05 9 ALA A O 12
ATOM 17360 N N . LYS A 1 10 ? -11.952 -3.848 2.586 1.00 13.12 10 LYS A N 12
ATOM 17361 C CA . LYS A 1 10 ? -12.036 -2.955 3.760 1.00 1.21 10 LYS A CA 12
ATOM 17362 C C . LYS A 1 10 ? -11.127 -1.715 3.579 1.00 70.02 10 LYS A C 12
ATOM 17363 O O . LYS A 1 10 ? -11.530 -0.587 3.888 1.00 0.51 10 LYS A O 12
ATOM 17382 N N . PHE A 1 11 ? -9.901 -1.944 3.066 1.00 31.53 11 PHE A N 12
ATOM 17383 C CA . PHE A 1 11 ? -8.920 -0.866 2.820 1.00 61.10 11 PHE A CA 12
ATOM 17384 C C . PHE A 1 11 ? -9.343 -0.009 1.610 1.00 74.12 11 PHE A C 12
ATOM 17385 O O . PHE A 1 11 ? -8.976 1.153 1.525 1.00 25.13 11 PHE A O 12
ATOM 17402 N N . GLU A 1 12 ? -10.117 -0.617 0.686 1.00 63.52 12 GLU A N 12
ATOM 17403 C CA . GLU A 1 12 ? -10.685 0.062 -0.498 1.00 13.41 12 GLU A CA 12
ATOM 17404 C C . GLU A 1 12 ? -11.793 1.058 -0.103 1.00 52.24 12 GLU A C 12
ATOM 17405 O O . GLU A 1 12 ? -12.021 2.048 -0.808 1.00 12.34 12 GLU A O 12
ATOM 17417 N N . LYS A 1 13 ? -12.487 0.776 1.017 1.00 63.22 13 LYS A N 12
ATOM 17418 C CA . LYS A 1 13 ? -13.476 1.703 1.601 1.00 33.53 13 LYS A CA 12
ATOM 17419 C C . LYS A 1 13 ? -12.758 2.933 2.154 1.00 11.52 13 LYS A C 12
ATOM 17420 O O . LYS A 1 13 ? -13.135 4.066 1.867 1.00 41.05 13 LYS A O 12
ATOM 17439 N N . ALA A 1 14 ? -11.693 2.664 2.930 1.00 50.14 14 ALA A N 12
ATOM 17440 C CA . ALA A 1 14 ? -10.825 3.697 3.512 1.00 53.41 14 ALA A CA 12
ATOM 17441 C C . ALA A 1 14 ? -10.047 4.461 2.419 1.00 55.50 14 ALA A C 12
ATOM 17442 O O . ALA A 1 14 ? -9.693 5.622 2.613 1.00 2.13 14 ALA A O 12
ATOM 17449 N N . TYR A 1 15 ? -9.788 3.781 1.277 1.00 73.00 15 TYR A N 12
ATOM 17450 C CA . TYR A 1 15 ? -9.077 4.356 0.119 1.00 11.20 15 TYR A CA 12
ATOM 17451 C C . TYR A 1 15 ? -9.944 5.402 -0.586 1.00 33.43 15 TYR A C 12
ATOM 17452 O O . TYR A 1 15 ? -9.533 6.544 -0.764 1.00 75.54 15 TYR A O 12
ATOM 17470 N N . LYS A 1 16 ? -11.150 4.975 -0.985 1.00 11.54 16 LYS A N 12
ATOM 17471 C CA . LYS A 1 16 ? -12.070 5.788 -1.800 1.00 73.53 16 LYS A CA 12
ATOM 17472 C C . LYS A 1 16 ? -12.783 6.858 -0.969 1.00 44.33 16 LYS A C 12
ATOM 17473 O O . LYS A 1 16 ? -13.205 7.878 -1.518 1.00 43.22 16 LYS A O 12
ATOM 17492 N N . LYS A 1 17 ? -12.931 6.615 0.349 1.00 15.31 17 LYS A N 12
ATOM 17493 C CA . LYS A 1 17 ? -13.429 7.644 1.277 1.00 13.43 17 LYS A CA 12
ATOM 17494 C C . LYS A 1 17 ? -12.357 8.731 1.460 1.00 13.30 17 LYS A C 12
ATOM 17495 O O . LYS A 1 17 ? -12.673 9.915 1.464 1.00 64.24 17 LYS A O 12
ATOM 17514 N N . ALA A 1 18 ? -11.085 8.304 1.577 1.00 12.11 18 ALA A N 12
ATOM 17515 C CA . ALA A 1 18 ? -9.942 9.229 1.682 1.00 14.40 18 ALA A CA 12
ATOM 17516 C C . ALA A 1 18 ? -9.714 9.978 0.355 1.00 14.14 18 ALA A C 12
ATOM 17517 O O . ALA A 1 18 ? -9.246 11.103 0.359 1.00 3.54 18 ALA A O 12
ATOM 17524 N N . GLU A 1 19 ? -10.050 9.327 -0.774 1.00 34.41 19 GLU A N 12
ATOM 17525 C CA . GLU A 1 19 ? -10.018 9.945 -2.117 1.00 2.35 19 GLU A CA 12
ATOM 17526 C C . GLU A 1 19 ? -11.048 11.078 -2.187 1.00 12.21 19 GLU A C 12
ATOM 17527 O O . GLU A 1 19 ? -10.744 12.193 -2.616 1.00 15.54 19 GLU A O 12
ATOM 17539 N N . GLU A 1 20 ? -12.260 10.749 -1.717 1.00 44.52 20 GLU A N 12
ATOM 17540 C CA . GLU A 1 20 ? -13.404 11.656 -1.642 1.00 20.22 20 GLU A CA 12
ATOM 17541 C C . GLU A 1 20 ? -13.075 12.862 -0.733 1.00 74.22 20 GLU A C 12
ATOM 17542 O O . GLU A 1 20 ? -13.413 14.005 -1.049 1.00 71.02 20 GLU A O 12
ATOM 17554 N N . LEU A 1 21 ? -12.372 12.586 0.375 1.00 44.14 21 LEU A N 12
ATOM 17555 C CA . LEU A 1 21 ? -11.955 13.615 1.346 1.00 61.04 21 LEU A CA 12
ATOM 17556 C C . LEU A 1 21 ? -10.658 14.338 0.902 1.00 73.02 21 LEU A C 12
ATOM 17557 O O . LEU A 1 21 ? -10.266 15.327 1.532 1.00 12.34 21 LEU A O 12
ATOM 17573 N N . ASN A 1 22 ? -9.995 13.816 -0.157 1.00 24.25 22 ASN A N 12
ATOM 17574 C CA . ASN A 1 22 ? -8.716 14.358 -0.698 1.00 2.51 22 ASN A CA 12
ATOM 17575 C C . ASN A 1 22 ? -7.564 14.226 0.331 1.00 52.03 22 ASN A C 12
ATOM 17576 O O . ASN A 1 22 ? -6.579 14.974 0.306 1.00 24.50 22 ASN A O 12
ATOM 17587 N N . GLN A 1 23 ? -7.712 13.225 1.208 1.00 12.20 23 GLN A N 12
ATOM 17588 C CA . GLN A 1 23 ? -6.701 12.788 2.177 1.00 41.14 23 GLN A CA 12
ATOM 17589 C C . GLN A 1 23 ? -5.735 11.811 1.474 1.00 75.31 23 GLN A C 12
ATOM 17590 O O . GLN A 1 23 ? -6.015 10.604 1.398 1.00 65.31 23 GLN A O 12
ATOM 17604 N N . GLY A 1 24 ? -4.640 12.349 0.915 1.00 20.45 24 GLY A N 12
ATOM 17605 C CA . GLY A 1 24 ? -3.685 11.554 0.144 1.00 75.12 24 GLY A CA 12
ATOM 17606 C C . GLY A 1 24 ? -3.018 10.462 0.973 1.00 61.32 24 GLY A C 12
ATOM 17607 O O . GLY A 1 24 ? -3.049 9.293 0.600 1.00 51.11 24 GLY A O 12
ATOM 17611 N N . GLU A 1 25 ? -2.452 10.864 2.121 1.00 62.41 25 GLU A N 12
ATOM 17612 C CA . GLU A 1 25 ? -1.729 9.972 3.056 1.00 3.41 25 GLU A CA 12
ATOM 17613 C C . GLU A 1 25 ? -2.572 8.742 3.463 1.00 52.54 25 GLU A C 12
ATOM 17614 O O . GLU A 1 25 ? -2.053 7.629 3.499 1.00 42.10 25 GLU A O 12
ATOM 17626 N N . LEU A 1 26 ? -3.880 8.958 3.705 1.00 1.52 26 LEU A N 12
ATOM 17627 C CA . LEU A 1 26 ? -4.812 7.882 4.085 1.00 25.13 26 LEU A CA 12
ATOM 17628 C C . LEU A 1 26 ? -5.068 6.905 2.917 1.00 62.35 26 LEU A C 12
ATOM 17629 O O . LEU A 1 26 ? -5.266 5.707 3.144 1.00 22.23 26 LEU A O 12
ATOM 17645 N N . MET A 1 27 ? -5.040 7.427 1.678 1.00 2.21 27 MET A N 12
ATOM 17646 C CA . MET A 1 27 ? -5.107 6.590 0.457 1.00 15.24 27 MET A CA 12
ATOM 17647 C C . MET A 1 27 ? -3.836 5.734 0.313 1.00 13.34 27 MET A C 12
ATOM 17648 O O . MET A 1 27 ? -3.908 4.559 -0.064 1.00 43.11 27 MET A O 12
ATOM 17662 N N . GLY A 1 28 ? -2.678 6.357 0.608 1.00 54.21 28 GLY A N 12
ATOM 17663 C CA . GLY A 1 28 ? -1.382 5.687 0.540 1.00 34.31 28 GLY A CA 12
ATOM 17664 C C . GLY A 1 28 ? -1.293 4.502 1.493 1.00 41.34 28 GLY A C 12
ATOM 17665 O O . GLY A 1 28 ? -0.695 3.475 1.156 1.00 33.31 28 GLY A O 12
ATOM 17669 N N . ARG A 1 29 ? -1.902 4.657 2.698 1.00 14.24 29 ARG A N 12
ATOM 17670 C CA . ARG A 1 29 ? -1.969 3.584 3.717 1.00 45.52 29 ARG A CA 12
ATOM 17671 C C . ARG A 1 29 ? -2.687 2.364 3.139 1.00 43.43 29 ARG A C 12
ATOM 17672 O O . ARG A 1 29 ? -2.217 1.246 3.266 1.00 1.14 29 ARG A O 12
ATOM 17693 N N . ALA A 1 30 ? -3.842 2.643 2.499 1.00 3.43 30 ALA A N 12
ATOM 17694 C CA . ALA A 1 30 ? -4.727 1.627 1.920 1.00 10.42 30 ALA A CA 12
ATOM 17695 C C . ALA A 1 30 ? -3.989 0.779 0.880 1.00 24.24 30 ALA A C 12
ATOM 17696 O O . ALA A 1 30 ? -4.056 -0.436 0.936 1.00 3.12 30 ALA A O 12
ATOM 17703 N N . LEU A 1 31 ? -3.247 1.450 -0.024 1.00 34.15 31 LEU A N 12
ATOM 17704 C CA . LEU A 1 31 ? -2.447 0.784 -1.072 1.00 24.30 31 LEU A CA 12
ATOM 17705 C C . LEU A 1 31 ? -1.343 -0.097 -0.457 1.00 1.43 31 LEU A C 12
ATOM 17706 O O . LEU A 1 31 ? -1.130 -1.226 -0.892 1.00 61.43 31 LEU A O 12
ATOM 17722 N N . TYR A 1 32 ? -0.680 0.443 0.584 1.00 1.25 32 TYR A N 12
ATOM 17723 C CA . TYR A 1 32 ? 0.382 -0.251 1.336 1.00 43.03 32 TYR A CA 12
ATOM 17724 C C . TYR A 1 32 ? -0.167 -1.531 2.000 1.00 10.30 32 TYR A C 12
ATOM 17725 O O . TYR A 1 32 ? 0.452 -2.588 1.932 1.00 45.50 32 TYR A O 12
ATOM 17743 N N . ASN A 1 33 ? -1.359 -1.405 2.600 1.00 72.15 33 ASN A N 12
ATOM 17744 C CA . ASN A 1 33 ? -2.000 -2.479 3.380 1.00 5.43 33 ASN A CA 12
ATOM 17745 C C . ASN A 1 33 ? -2.556 -3.582 2.465 1.00 43.04 33 ASN A C 12
ATOM 17746 O O . ASN A 1 33 ? -2.444 -4.762 2.786 1.00 60.21 33 ASN A O 12
ATOM 17757 N N . ILE A 1 34 ? -3.135 -3.172 1.317 1.00 43.30 34 ILE A N 12
ATOM 17758 C CA . ILE A 1 34 ? -3.580 -4.096 0.251 1.00 4.23 34 ILE A CA 12
ATOM 17759 C C . ILE A 1 34 ? -2.364 -4.847 -0.325 1.00 62.13 34 ILE A C 12
ATOM 17760 O O . ILE A 1 34 ? -2.460 -6.026 -0.689 1.00 41.21 34 ILE A O 12
ATOM 17776 N N . GLY A 1 35 ? -1.224 -4.130 -0.395 1.00 23.25 35 GLY A N 12
ATOM 17777 C CA . GLY A 1 35 ? 0.054 -4.714 -0.761 1.00 71.40 35 GLY A CA 12
ATOM 17778 C C . GLY A 1 35 ? 0.480 -5.808 0.208 1.00 70.34 35 GLY A C 12
ATOM 17779 O O . GLY A 1 35 ? 0.959 -6.853 -0.210 1.00 70.14 35 GLY A O 12
ATOM 17783 N N . LEU A 1 36 ? 0.278 -5.554 1.516 1.00 30.11 36 LEU A N 12
ATOM 17784 C CA . LEU A 1 36 ? 0.586 -6.524 2.587 1.00 73.03 36 LEU A CA 12
ATOM 17785 C C . LEU A 1 36 ? -0.319 -7.768 2.481 1.00 64.42 36 LEU A C 12
ATOM 17786 O O . LEU A 1 36 ? 0.117 -8.879 2.798 1.00 43.55 36 LEU A O 12
ATOM 17802 N N . GLU A 1 37 ? -1.573 -7.564 2.019 1.00 71.11 37 GLU A N 12
ATOM 17803 C CA . GLU A 1 37 ? -2.538 -8.661 1.806 1.00 54.42 37 GLU A CA 12
ATOM 17804 C C . GLU A 1 37 ? -2.097 -9.557 0.644 1.00 2.32 37 GLU A C 12
ATOM 17805 O O . GLU A 1 37 ? -2.207 -10.780 0.712 1.00 44.34 37 GLU A O 12
ATOM 17817 N N . LYS A 1 38 ? -1.595 -8.928 -0.427 1.00 1.42 38 LYS A N 12
ATOM 17818 C CA . LYS A 1 38 ? -1.018 -9.641 -1.579 1.00 12.15 38 LYS A CA 12
ATOM 17819 C C . LYS A 1 38 ? 0.271 -10.383 -1.160 1.00 20.11 38 LYS A C 12
ATOM 17820 O O . LYS A 1 38 ? 0.503 -11.529 -1.558 1.00 3.10 38 LYS A O 12
ATOM 17839 N N . ASN A 1 39 ? 1.060 -9.708 -0.309 1.00 3.42 39 ASN A N 12
ATOM 17840 C CA . ASN A 1 39 ? 2.391 -10.155 0.143 1.00 74.25 39 ASN A CA 12
ATOM 17841 C C . ASN A 1 39 ? 2.288 -11.457 0.974 1.00 20.45 39 ASN A C 12
ATOM 17842 O O . ASN A 1 39 ? 3.105 -12.372 0.810 1.00 4.02 39 ASN A O 12
ATOM 17853 N N . LYS A 1 40 ? 1.259 -11.534 1.842 1.00 52.23 40 LYS A N 12
ATOM 17854 C CA . LYS A 1 40 ? 1.026 -12.711 2.713 1.00 24.14 40 LYS A CA 12
ATOM 17855 C C . LYS A 1 40 ? 0.436 -13.909 1.925 1.00 62.22 40 LYS A C 12
ATOM 17856 O O . LYS A 1 40 ? 0.539 -15.054 2.371 1.00 20.44 40 LYS A O 12
ATOM 17875 N N . MET A 1 41 ? -0.190 -13.626 0.762 1.00 52.43 41 MET A N 12
ATOM 17876 C CA . MET A 1 41 ? -0.824 -14.663 -0.089 1.00 44.11 41 MET A CA 12
ATOM 17877 C C . MET A 1 41 ? 0.159 -15.256 -1.111 1.00 72.00 41 MET A C 12
ATOM 17878 O O . MET A 1 41 ? -0.221 -16.143 -1.888 1.00 72.40 41 MET A O 12
ATOM 17892 N N . GLY A 1 42 ? 1.403 -14.749 -1.132 1.00 4.54 42 GLY A N 12
ATOM 17893 C CA . GLY A 1 42 ? 2.389 -15.149 -2.135 1.00 42.13 42 GLY A CA 12
ATOM 17894 C C . GLY A 1 42 ? 2.191 -14.445 -3.470 1.00 52.25 42 GLY A C 12
ATOM 17895 O O . GLY A 1 42 ? 2.937 -14.696 -4.422 1.00 14.31 42 GLY A O 12
ATOM 17899 N N . LYS A 1 43 ? 1.200 -13.528 -3.525 1.00 4.20 43 LYS A N 12
ATOM 17900 C CA . LYS A 1 43 ? 0.913 -12.695 -4.704 1.00 23.04 43 LYS A CA 12
ATOM 17901 C C . LYS A 1 43 ? 1.685 -11.378 -4.555 1.00 0.44 43 LYS A C 12
ATOM 17902 O O . LYS A 1 43 ? 1.163 -10.277 -4.771 1.00 1.21 43 LYS A O 12
ATOM 17921 N N . VAL A 1 44 ? 2.978 -11.543 -4.281 1.00 31.31 44 VAL A N 12
ATOM 17922 C CA . VAL A 1 44 ? 3.917 -10.458 -3.959 1.00 22.12 44 VAL A CA 12
ATOM 17923 C C . VAL A 1 44 ? 4.216 -9.613 -5.216 1.00 2.21 44 VAL A C 12
ATOM 17924 O O . VAL A 1 44 ? 4.632 -8.454 -5.140 1.00 40.42 44 VAL A O 12
ATOM 17937 N N . LYS A 1 45 ? 3.984 -10.248 -6.366 1.00 14.12 45 LYS A N 12
ATOM 17938 C CA . LYS A 1 45 ? 4.180 -9.675 -7.698 1.00 51.51 45 LYS A CA 12
ATOM 17939 C C . LYS A 1 45 ? 3.236 -8.457 -7.897 1.00 51.33 45 LYS A C 12
ATOM 17940 O O . LYS A 1 45 ? 3.617 -7.456 -8.506 1.00 13.22 45 LYS A O 12
ATOM 17959 N N . GLU A 1 46 ? 2.006 -8.570 -7.341 1.00 23.35 46 GLU A N 12
ATOM 17960 C CA . GLU A 1 46 ? 1.015 -7.467 -7.292 1.00 70.55 46 GLU A CA 12
ATOM 17961 C C . GLU A 1 46 ? 1.373 -6.481 -6.162 1.00 2.23 46 GLU A C 12
ATOM 17962 O O . GLU A 1 46 ? 1.241 -5.262 -6.321 1.00 62.12 46 GLU A O 12
ATOM 17974 N N . ALA A 1 47 ? 1.839 -7.051 -5.019 1.00 32.32 47 ALA A N 12
ATOM 17975 C CA . ALA A 1 47 ? 2.179 -6.301 -3.790 1.00 32.13 47 ALA A CA 12
ATOM 17976 C C . ALA A 1 47 ? 3.198 -5.182 -4.044 1.00 32.32 47 ALA A C 12
ATOM 17977 O O . ALA A 1 47 ? 3.062 -4.096 -3.485 1.00 23.35 47 ALA A O 12
ATOM 17984 N N . ILE A 1 48 ? 4.200 -5.481 -4.899 1.00 3.35 48 ILE A N 12
ATOM 17985 C CA . ILE A 1 48 ? 5.240 -4.528 -5.329 1.00 3.11 48 ILE A CA 12
ATOM 17986 C C . ILE A 1 48 ? 4.600 -3.244 -5.875 1.00 44.12 48 ILE A C 12
ATOM 17987 O O . ILE A 1 48 ? 4.889 -2.157 -5.382 1.00 42.53 48 ILE A O 12
ATOM 18003 N N . GLU A 1 49 ? 3.678 -3.414 -6.839 1.00 60.03 49 GLU A N 12
ATOM 18004 C CA . GLU A 1 49 ? 2.983 -2.300 -7.508 1.00 42.13 49 GLU A CA 12
ATOM 18005 C C . GLU A 1 49 ? 2.165 -1.468 -6.506 1.00 73.20 49 GLU A C 12
ATOM 18006 O O . GLU A 1 49 ? 2.115 -0.246 -6.616 1.00 53.23 49 GLU A O 12
ATOM 18018 N N . TYR A 1 50 ? 1.567 -2.147 -5.513 1.00 62.25 50 TYR A N 12
ATOM 18019 C CA . TYR A 1 50 ? 0.793 -1.495 -4.445 1.00 3.52 50 TYR A CA 12
ATOM 18020 C C . TYR A 1 50 ? 1.692 -0.667 -3.512 1.00 24.31 50 TYR A C 12
ATOM 18021 O O . TYR A 1 50 ? 1.294 0.417 -3.083 1.00 1.11 50 TYR A O 12
ATOM 18039 N N . PHE A 1 51 ? 2.899 -1.186 -3.208 1.00 74.53 51 PHE A N 12
ATOM 18040 C CA . PHE A 1 51 ? 3.892 -0.472 -2.380 1.00 62.24 51 PHE A CA 12
ATOM 18041 C C . PHE A 1 51 ? 4.519 0.691 -3.177 1.00 51.24 51 PHE A C 12
ATOM 18042 O O . PHE A 1 51 ? 4.961 1.673 -2.589 1.00 15.45 51 PHE A O 12
ATOM 18059 N N . LEU A 1 52 ? 4.575 0.534 -4.518 1.00 13.22 52 LEU A N 12
ATOM 18060 C CA . LEU A 1 52 ? 5.119 1.554 -5.439 1.00 44.23 52 LEU A CA 12
ATOM 18061 C C . LEU A 1 52 ? 4.180 2.766 -5.495 1.00 53.14 52 LEU A C 12
ATOM 18062 O O . LEU A 1 52 ? 4.632 3.918 -5.442 1.00 3.21 52 LEU A O 12
ATOM 18078 N N . ARG A 1 53 ? 2.869 2.474 -5.611 1.00 51.20 53 ARG A N 12
ATOM 18079 C CA . ARG A 1 53 ? 1.812 3.492 -5.589 1.00 2.40 53 ARG A CA 12
ATOM 18080 C C . ARG A 1 53 ? 1.779 4.175 -4.217 1.00 43.14 53 ARG A C 12
ATOM 18081 O O . ARG A 1 53 ? 1.812 5.399 -4.140 1.00 72.10 53 ARG A O 12
ATOM 18102 N N . ALA A 1 54 ? 1.769 3.342 -3.153 1.00 72.01 54 ALA A N 12
ATOM 18103 C CA . ALA A 1 54 ? 1.706 3.796 -1.754 1.00 52.04 54 ALA A CA 12
ATOM 18104 C C . ALA A 1 54 ? 2.843 4.772 -1.430 1.00 32.11 54 ALA A C 12
ATOM 18105 O O . ALA A 1 54 ? 2.592 5.860 -0.920 1.00 64.43 54 ALA A O 12
ATOM 18112 N N . LYS A 1 55 ? 4.077 4.373 -1.792 1.00 4.41 55 LYS A N 12
ATOM 18113 C CA . LYS A 1 55 ? 5.292 5.156 -1.531 1.00 22.24 55 LYS A CA 12
ATOM 18114 C C . LYS A 1 55 ? 5.264 6.485 -2.302 1.00 62.31 55 LYS A C 12
ATOM 18115 O O . LYS A 1 55 ? 5.726 7.502 -1.792 1.00 2.15 55 LYS A O 12
ATOM 18134 N N . LYS A 1 56 ? 4.711 6.450 -3.533 1.00 15.24 56 LYS A N 12
ATOM 18135 C CA . LYS A 1 56 ? 4.582 7.641 -4.392 1.00 4.23 56 LYS A CA 12
ATOM 18136 C C . LYS A 1 56 ? 3.604 8.664 -3.777 1.00 14.24 56 LYS A C 12
ATOM 18137 O O . LYS A 1 56 ? 3.841 9.877 -3.836 1.00 75.00 56 LYS A O 12
ATOM 18156 N N . VAL A 1 57 ? 2.508 8.147 -3.194 1.00 65.33 57 VAL A N 12
ATOM 18157 C CA . VAL A 1 57 ? 1.475 8.972 -2.554 1.00 5.31 57 VAL A CA 12
ATOM 18158 C C . VAL A 1 57 ? 2.039 9.606 -1.267 1.00 23.25 57 VAL A C 12
ATOM 18159 O O . VAL A 1 57 ? 1.913 10.812 -1.063 1.00 42.42 57 VAL A O 12
ATOM 18172 N N . PHE A 1 58 ? 2.694 8.769 -0.439 1.00 12.20 58 PHE A N 12
ATOM 18173 C CA . PHE A 1 58 ? 3.396 9.207 0.788 1.00 2.20 58 PHE A CA 12
ATOM 18174 C C . PHE A 1 58 ? 4.541 10.193 0.475 1.00 72.52 58 PHE A C 12
ATOM 18175 O O . PHE A 1 58 ? 4.872 11.039 1.301 1.00 42.11 58 PHE A O 12
ATOM 18192 N N . ASP A 1 59 ? 5.143 10.059 -0.723 1.00 72.22 59 ASP A N 12
ATOM 18193 C CA . ASP A 1 59 ? 6.213 10.954 -1.206 1.00 32.13 59 ASP A CA 12
ATOM 18194 C C . ASP A 1 59 ? 5.648 12.357 -1.469 1.00 41.23 59 ASP A C 12
ATOM 18195 O O . ASP A 1 59 ? 6.257 13.361 -1.095 1.00 40.11 59 ASP A O 12
ATOM 18204 N N . ALA A 1 60 ? 4.469 12.403 -2.107 1.00 54.00 60 ALA A N 12
ATOM 18205 C CA . ALA A 1 60 ? 3.767 13.661 -2.415 1.00 42.23 60 ALA A CA 12
ATOM 18206 C C . ALA A 1 60 ? 3.251 14.348 -1.136 1.00 32.02 60 ALA A C 12
ATOM 18207 O O . ALA A 1 60 ? 3.286 15.577 -1.018 1.00 73.31 60 ALA A O 12
ATOM 18214 N N . GLU A 1 61 ? 2.785 13.525 -0.181 1.00 5.12 61 GLU A N 12
ATOM 18215 C CA . GLU A 1 61 ? 2.312 13.989 1.138 1.00 35.20 61 GLU A CA 12
ATOM 18216 C C . GLU A 1 61 ? 3.494 14.318 2.065 1.00 34.02 61 GLU A C 12
ATOM 18217 O O . GLU A 1 61 ? 3.303 14.937 3.118 1.00 42.43 61 GLU A O 12
ATOM 18229 N N . HIS A 1 62 ? 4.711 13.871 1.660 1.00 2.31 62 HIS A N 12
ATOM 18230 C CA . HIS A 1 62 ? 5.953 14.017 2.441 1.00 61.41 62 HIS A CA 12
ATOM 18231 C C . HIS A 1 62 ? 5.837 13.307 3.814 1.00 33.42 62 HIS A C 12
ATOM 18232 O O . HIS A 1 62 ? 6.482 13.696 4.791 1.00 33.32 62 HIS A O 12
ATOM 18247 N N . ASP A 1 63 ? 5.022 12.233 3.846 1.00 32.42 63 ASP A N 12
ATOM 18248 C CA . ASP A 1 63 ? 4.846 11.361 5.015 1.00 13.51 63 ASP A CA 12
ATOM 18249 C C . ASP A 1 63 ? 6.001 10.345 5.040 1.00 71.20 63 ASP A C 12
ATOM 18250 O O . ASP A 1 63 ? 6.014 9.388 4.251 1.00 21.13 63 ASP A O 12
ATOM 18259 N N . THR A 1 64 ? 6.984 10.599 5.917 1.00 22.34 64 THR A N 12
ATOM 18260 C CA . THR A 1 64 ? 8.240 9.837 5.974 1.00 15.12 64 THR A CA 12
ATOM 18261 C C . THR A 1 64 ? 8.025 8.369 6.382 1.00 5.35 64 THR A C 12
ATOM 18262 O O . THR A 1 64 ? 8.622 7.471 5.783 1.00 54.41 64 THR A O 12
ATOM 18273 N N . ASP A 1 65 ? 7.158 8.139 7.380 1.00 25.31 65 ASP A N 12
ATOM 18274 C CA . ASP A 1 65 ? 6.997 6.815 8.012 1.00 72.04 65 ASP A CA 12
ATOM 18275 C C . ASP A 1 65 ? 6.430 5.783 7.032 1.00 31.21 65 ASP A C 12
ATOM 18276 O O . ASP A 1 65 ? 6.974 4.681 6.899 1.00 61.50 65 ASP A O 12
ATOM 18285 N N . GLY A 1 66 ? 5.357 6.169 6.333 1.00 4.31 66 GLY A N 12
ATOM 18286 C CA . GLY A 1 66 ? 4.708 5.296 5.364 1.00 24.21 66 GLY A CA 12
ATOM 18287 C C . GLY A 1 66 ? 5.568 5.040 4.134 1.00 71.54 66 GLY A C 12
ATOM 18288 O O . GLY A 1 66 ? 5.605 3.915 3.635 1.00 44.32 66 GLY A O 12
ATOM 18292 N N . ALA A 1 67 ? 6.249 6.097 3.651 1.00 41.14 67 ALA A N 12
ATOM 18293 C CA . ALA A 1 67 ? 7.113 6.031 2.456 1.00 43.03 67 ALA A CA 12
ATOM 18294 C C . ALA A 1 67 ? 8.297 5.072 2.664 1.00 75.12 67 ALA A C 12
ATOM 18295 O O . ALA A 1 67 ? 8.624 4.270 1.776 1.00 53.31 67 ALA A O 12
ATOM 18302 N N . ARG A 1 68 ? 8.919 5.165 3.854 1.00 14.52 68 ARG A N 12
ATOM 18303 C CA . ARG A 1 68 ? 10.070 4.330 4.230 1.00 73.33 68 ARG A CA 12
ATOM 18304 C C . ARG A 1 68 ? 9.643 2.862 4.412 1.00 43.44 68 ARG A C 12
ATOM 18305 O O . ARG A 1 68 ? 10.354 1.956 3.967 1.00 54.03 68 ARG A O 12
ATOM 18326 N N . ARG A 1 69 ? 8.473 2.634 5.047 1.00 24.21 69 ARG A N 12
ATOM 18327 C CA . ARG A 1 69 ? 7.953 1.270 5.275 1.00 12.52 69 ARG A CA 12
ATOM 18328 C C . ARG A 1 69 ? 7.482 0.617 3.966 1.00 61.41 69 ARG A C 12
ATOM 18329 O O . ARG A 1 69 ? 7.549 -0.603 3.835 1.00 15.41 69 ARG A O 12
ATOM 18350 N N . ALA A 1 70 ? 6.988 1.431 3.016 1.00 43.31 70 ALA A N 12
ATOM 18351 C CA . ALA A 1 70 ? 6.565 0.944 1.691 1.00 51.25 70 ALA A CA 12
ATOM 18352 C C . ALA A 1 70 ? 7.778 0.416 0.914 1.00 5.00 70 ALA A C 12
ATOM 18353 O O . ALA A 1 70 ? 7.707 -0.639 0.282 1.00 72.11 70 ALA A O 12
ATOM 18360 N N . ALA A 1 71 ? 8.898 1.151 1.018 1.00 2.20 71 ALA A N 12
ATOM 18361 C CA . ALA A 1 71 ? 10.173 0.784 0.384 1.00 53.42 71 ALA A CA 12
ATOM 18362 C C . ALA A 1 71 ? 10.877 -0.375 1.114 1.00 51.42 71 ALA A C 12
ATOM 18363 O O . ALA A 1 71 ? 11.639 -1.126 0.498 1.00 11.02 71 ALA A O 12
ATOM 18370 N N . LYS A 1 72 ? 10.632 -0.501 2.430 1.00 63.44 72 LYS A N 12
ATOM 18371 C CA . LYS A 1 72 ? 11.216 -1.574 3.256 1.00 31.32 72 LYS A CA 12
ATOM 18372 C C . LYS A 1 72 ? 10.487 -2.900 2.975 1.00 23.22 72 LYS A C 12
ATOM 18373 O O . LYS A 1 72 ? 11.113 -3.964 2.871 1.00 15.25 72 LYS A O 12
ATOM 18392 N N . SER A 1 73 ? 9.156 -2.802 2.827 1.00 32.12 73 SER A N 12
ATOM 18393 C CA . SER A 1 73 ? 8.306 -3.924 2.413 1.00 1.04 73 SER A CA 12
ATOM 18394 C C . SER A 1 73 ? 8.603 -4.313 0.950 1.00 31.41 73 SER A C 12
ATOM 18395 O O . SER A 1 73 ? 8.461 -5.477 0.591 1.00 22.01 73 SER A O 12
ATOM 18403 N N . LEU A 1 74 ? 9.011 -3.312 0.123 1.00 51.43 74 LEU A N 12
ATOM 18404 C CA . LEU A 1 74 ? 9.510 -3.534 -1.255 1.00 3.22 74 LEU A CA 12
ATOM 18405 C C . LEU A 1 74 ? 10.819 -4.330 -1.247 1.00 2.51 74 LEU A C 12
ATOM 18406 O O . LEU A 1 74 ? 10.984 -5.236 -2.053 1.00 0.55 74 LEU A O 12
ATOM 18422 N N . SER A 1 75 ? 11.733 -3.978 -0.326 1.00 72.15 75 SER A N 12
ATOM 18423 C CA . SER A 1 75 ? 13.041 -4.643 -0.183 1.00 61.11 75 SER A CA 12
ATOM 18424 C C . SER A 1 75 ? 12.855 -6.158 0.071 1.00 1.33 75 SER A C 12
ATOM 18425 O O . SER A 1 75 ? 13.547 -6.980 -0.535 1.00 33.31 75 SER A O 12
ATOM 18433 N N . GLU A 1 76 ? 11.873 -6.498 0.928 1.00 0.05 76 GLU A N 12
ATOM 18434 C CA . GLU A 1 76 ? 11.489 -7.893 1.211 1.00 61.42 76 GLU A CA 12
ATOM 18435 C C . GLU A 1 76 ? 10.718 -8.505 0.019 1.00 24.11 76 GLU A C 12
ATOM 18436 O O . GLU A 1 76 ? 10.904 -9.681 -0.315 1.00 42.05 76 GLU A O 12
ATOM 18448 N N . ALA A 1 77 ? 9.874 -7.672 -0.631 1.00 53.51 77 ALA A N 12
ATOM 18449 C CA . ALA A 1 77 ? 8.982 -8.098 -1.730 1.00 44.25 77 ALA A CA 12
ATOM 18450 C C . ALA A 1 77 ? 9.776 -8.575 -2.955 1.00 43.01 77 ALA A C 12
ATOM 18451 O O . ALA A 1 77 ? 9.426 -9.574 -3.588 1.00 63.43 77 ALA A O 12
ATOM 18458 N N . TYR A 1 78 ? 10.864 -7.847 -3.250 1.00 42.21 78 TYR A N 12
ATOM 18459 C CA . TYR A 1 78 ? 11.775 -8.143 -4.360 1.00 73.30 78 TYR A CA 12
ATOM 18460 C C . TYR A 1 78 ? 12.543 -9.457 -4.115 1.00 62.23 78 TYR A C 12
ATOM 18461 O O . TYR A 1 78 ? 12.988 -10.087 -5.055 1.00 35.13 78 TYR A O 12
ATOM 18479 N N . GLN A 1 79 ? 12.698 -9.853 -2.839 1.00 45.24 79 GLN A N 12
ATOM 18480 C CA . GLN A 1 79 ? 13.364 -11.123 -2.465 1.00 63.31 79 GLN A CA 12
ATOM 18481 C C . GLN A 1 79 ? 12.415 -12.324 -2.673 1.00 11.12 79 GLN A C 12
ATOM 18482 O O . GLN A 1 79 ? 12.858 -13.435 -2.978 1.00 10.43 79 GLN A O 12
ATOM 18496 N N . LYS A 1 80 ? 11.104 -12.076 -2.506 1.00 53.14 80 LYS A N 12
ATOM 18497 C CA . LYS A 1 80 ? 10.052 -13.098 -2.711 1.00 51.11 80 LYS A CA 12
ATOM 18498 C C . LYS A 1 80 ? 9.749 -13.292 -4.213 1.00 70.03 80 LYS A C 12
ATOM 18499 O O . LYS A 1 80 ? 9.236 -14.342 -4.628 1.00 44.34 80 LYS A O 12
ATOM 18518 N N . VAL A 1 81 ? 10.041 -12.248 -5.005 1.00 33.15 81 VAL A N 12
ATOM 18519 C CA . VAL A 1 81 ? 9.871 -12.254 -6.463 1.00 25.43 81 VAL A CA 12
ATOM 18520 C C . VAL A 1 81 ? 11.192 -12.683 -7.139 1.00 0.22 81 VAL A C 12
ATOM 18521 O O . VAL A 1 81 ? 11.257 -13.785 -7.685 1.00 10.04 81 VAL A O 12
ATOM 18534 N N . GLU A 1 82 ? 12.250 -11.844 -7.076 1.00 23.44 82 GLU A N 12
ATOM 18535 C CA . GLU A 1 82 ? 13.610 -12.263 -7.500 1.00 33.43 82 GLU A CA 12
ATOM 18536 C C . GLU A 1 82 ? 14.118 -13.376 -6.556 1.00 3.35 82 GLU A C 12
ATOM 18537 O O . GLU A 1 82 ? 14.534 -13.112 -5.421 1.00 54.15 82 GLU A O 12
ATOM 18549 N N . GLY A 1 83 ? 14.031 -14.619 -7.037 1.00 1.50 83 GLY A N 12
ATOM 18550 C CA . GLY A 1 83 ? 14.343 -15.803 -6.256 1.00 50.14 83 GLY A CA 12
ATOM 18551 C C . GLY A 1 83 ? 13.480 -16.970 -6.683 1.00 50.44 83 GLY A C 12
ATOM 18552 O O . GLY A 1 83 ? 12.619 -16.820 -7.571 1.00 1.21 83 GLY A O 12
ATOM 18556 N N . SER A 1 84 ? 13.714 -18.142 -6.076 1.00 65.01 84 SER A N 12
ATOM 18557 C CA . SER A 1 84 ? 12.911 -19.345 -6.315 1.00 72.34 84 SER A CA 12
ATOM 18558 C C . SER A 1 84 ? 11.493 -19.162 -5.721 1.00 14.11 84 SER A C 12
ATOM 18559 O O . SER A 1 84 ? 11.298 -19.258 -4.500 1.00 11.50 84 SER A O 12
ATOM 18567 N N . GLY A 1 85 ? 10.528 -18.836 -6.594 1.00 53.03 85 GLY A N 12
ATOM 18568 C CA . GLY A 1 85 ? 9.137 -18.590 -6.202 1.00 32.34 85 GLY A CA 12
ATOM 18569 C C . GLY A 1 85 ? 8.506 -17.506 -7.057 1.00 3.00 85 GLY A C 12
ATOM 18570 O O . GLY A 1 85 ? 7.851 -16.591 -6.535 1.00 71.20 85 GLY A O 12
ATOM 18574 N N . ASP A 1 86 ? 8.703 -17.606 -8.382 1.00 73.23 86 ASP A N 12
ATOM 18575 C CA . ASP A 1 86 ? 8.239 -16.592 -9.335 1.00 24.44 86 ASP A CA 12
ATOM 18576 C C . ASP A 1 86 ? 8.172 -17.190 -10.744 1.00 51.11 86 ASP A C 12
ATOM 18577 O O . ASP A 1 86 ? 9.193 -17.310 -11.435 1.00 62.23 86 ASP A O 12
ATOM 18586 N N . LYS A 1 87 ? 6.966 -17.611 -11.147 1.00 72.13 87 LYS A N 12
ATOM 18587 C CA . LYS A 1 87 ? 6.697 -18.142 -12.495 1.00 41.14 87 LYS A CA 12
ATOM 18588 C C . LYS A 1 87 ? 6.020 -17.045 -13.345 1.00 34.41 87 LYS A C 12
ATOM 18589 O O . LYS A 1 87 ? 4.966 -16.516 -12.966 1.00 72.20 87 LYS A O 12
ATOM 18608 N N . GLY A 1 88 ? 6.635 -16.694 -14.485 1.00 43.31 88 GLY A N 12
ATOM 18609 C CA . GLY A 1 88 ? 6.147 -15.613 -15.350 1.00 42.54 88 GLY A CA 12
ATOM 18610 C C . GLY A 1 88 ? 5.081 -16.080 -16.336 1.00 23.03 88 GLY A C 12
ATOM 18611 O O . GLY A 1 88 ? 5.130 -15.734 -17.524 1.00 12.13 88 GLY A O 12
ATOM 18615 N N . LYS A 1 89 ? 4.110 -16.872 -15.848 1.00 63.33 89 LYS A N 12
ATOM 18616 C CA . LYS A 1 89 ? 2.966 -17.332 -16.640 1.00 63.42 89 LYS A CA 12
ATOM 18617 C C . LYS A 1 89 ? 1.759 -16.438 -16.318 1.00 70.23 89 LYS A C 12
ATOM 18618 O O . LYS A 1 89 ? 0.911 -16.767 -15.466 1.00 51.10 89 LYS A O 12
ATOM 18637 N N . ILE A 1 90 ? 1.754 -15.253 -16.934 1.00 30.31 90 ILE A N 12
ATOM 18638 C CA . ILE A 1 90 ? 0.645 -14.299 -16.851 1.00 33.53 90 ILE A CA 12
ATOM 18639 C C . ILE A 1 90 ? -0.387 -14.691 -17.919 1.00 21.20 90 ILE A C 12
ATOM 18640 O O . ILE A 1 90 ? -0.064 -14.721 -19.114 1.00 34.33 90 ILE A O 12
ATOM 18656 N N . PHE A 1 91 ? -1.611 -15.036 -17.479 1.00 14.53 91 PHE A N 12
ATOM 18657 C CA . PHE A 1 91 ? -2.733 -15.336 -18.387 1.00 42.11 91 PHE A CA 12
ATOM 18658 C C . PHE A 1 91 ? -3.137 -14.069 -19.162 1.00 42.32 91 PHE A C 12
ATOM 18659 O O . PHE A 1 91 ? -2.778 -12.952 -18.771 1.00 61.11 91 PHE A O 12
ATOM 18676 N N . GLN A 1 92 ? -3.912 -14.245 -20.238 1.00 50.24 92 GLN A N 12
ATOM 18677 C CA . GLN A 1 92 ? -4.220 -13.157 -21.195 1.00 73.21 92 GLN A CA 12
ATOM 18678 C C . GLN A 1 92 ? -5.400 -12.272 -20.703 1.00 63.30 92 GLN A C 12
ATOM 18679 O O . GLN A 1 92 ? -6.170 -11.756 -21.520 1.00 21.55 92 GLN A O 12
ATOM 18693 N N . LYS A 1 93 ? -5.497 -12.076 -19.363 1.00 14.34 93 LYS A N 12
ATOM 18694 C CA . LYS A 1 93 ? -6.606 -11.361 -18.699 1.00 62.34 93 LYS A CA 12
ATOM 18695 C C . LYS A 1 93 ? -7.929 -12.100 -18.976 1.00 22.11 93 LYS A C 12
ATOM 18696 O O . LYS A 1 93 ? -8.911 -11.529 -19.473 1.00 63.14 93 LYS A O 12
ATOM 18715 N N . GLU A 1 94 ? -7.899 -13.405 -18.639 1.00 25.12 94 GLU A N 12
ATOM 18716 C CA . GLU A 1 94 ? -8.978 -14.365 -18.912 1.00 54.30 94 GLU A CA 12
ATOM 18717 C C . GLU A 1 94 ? -10.252 -14.004 -18.121 1.00 73.20 94 GLU A C 12
ATOM 18718 O O . GLU A 1 94 ? -10.185 -13.722 -16.916 1.00 63.32 94 GLU A O 12
ATOM 18730 N N . GLY A 1 95 ? -11.402 -14.018 -18.817 1.00 60.55 95 GLY A N 12
ATOM 18731 C CA . GLY A 1 95 ? -12.693 -13.704 -18.207 1.00 3.12 95 GLY A CA 12
ATOM 18732 C C . GLY A 1 95 ? -13.038 -12.219 -18.271 1.00 73.14 95 GLY A C 12
ATOM 18733 O O . GLY A 1 95 ? -13.888 -11.756 -17.500 1.00 71.41 95 GLY A O 12
ATOM 18737 N N . GLU A 1 96 ? -12.371 -11.457 -19.179 1.00 15.33 96 GLU A N 12
ATOM 18738 C CA . GLU A 1 96 ? -12.694 -10.022 -19.390 1.00 34.33 96 GLU A CA 12
ATOM 18739 C C . GLU A 1 96 ? -14.059 -9.886 -20.110 1.00 54.12 96 GLU A C 12
ATOM 18740 O O . GLU A 1 96 ? -14.519 -10.835 -20.762 1.00 32.32 96 GLU A O 12
ATOM 18752 N N . SER A 1 97 ? -14.683 -8.702 -20.010 1.00 34.53 97 SER A N 12
ATOM 18753 C CA . SER A 1 97 ? -15.967 -8.423 -20.666 1.00 44.41 97 SER A CA 12
ATOM 18754 C C . SER A 1 97 ? -16.216 -6.910 -20.743 1.00 34.11 97 SER A C 12
ATOM 18755 O O . SER A 1 97 ? -15.752 -6.150 -19.882 1.00 31.12 97 SER A O 12
ATOM 18763 N N . ILE A 1 98 ? -16.942 -6.490 -21.797 1.00 13.32 98 ILE A N 12
ATOM 18764 C CA . ILE A 1 98 ? -17.336 -5.091 -22.003 1.00 12.53 98 ILE A CA 12
ATOM 18765 C C . ILE A 1 98 ? -18.590 -4.755 -21.165 1.00 41.21 98 ILE A C 12
ATOM 18766 O O . ILE A 1 98 ? -19.354 -5.656 -20.774 1.00 41.44 98 ILE A O 12
ATOM 18782 N N . LEU A 1 99 ? -18.786 -3.456 -20.900 1.00 42.35 99 LEU A N 12
ATOM 18783 C CA . LEU A 1 99 ? -19.943 -2.950 -20.147 1.00 41.13 99 LEU A CA 12
ATOM 18784 C C . LEU A 1 99 ? -21.075 -2.617 -21.135 1.00 23.34 99 LEU A C 12
ATOM 18785 O O . LEU A 1 99 ? -20.940 -1.694 -21.957 1.00 35.21 99 LEU A O 12
ATOM 18801 N N . GLU A 1 100 ? -22.157 -3.407 -21.074 1.00 24.42 100 GLU A N 12
ATOM 18802 C CA . GLU A 1 100 ? -23.341 -3.258 -21.942 1.00 0.32 100 GLU A CA 12
ATOM 18803 C C . GLU A 1 100 ? -24.370 -2.315 -21.260 1.00 14.43 100 GLU A C 12
ATOM 18804 O O . GLU A 1 100 ? -24.588 -1.183 -21.747 1.00 35.15 100 GLU A O 12
ATOM 18817 N N . GLY A 1 1 ? -15.743 -12.717 7.460 1.00 24.40 1 GLY A N 13
ATOM 18818 C CA . GLY A 1 1 ? -14.974 -13.132 6.261 1.00 32.31 1 GLY A CA 13
ATOM 18819 C C . GLY A 1 1 ? -13.952 -14.212 6.591 1.00 22.24 1 GLY A C 13
ATOM 18820 O O . GLY A 1 1 ? -14.306 -15.230 7.207 1.00 33.24 1 GLY A O 13
ATOM 18826 N N . GLY A 1 2 ? -12.686 -13.989 6.185 1.00 70.13 2 GLY A N 13
ATOM 18827 C CA . GLY A 1 2 ? -11.583 -14.915 6.468 1.00 52.33 2 GLY A CA 13
ATOM 18828 C C . GLY A 1 2 ? -10.443 -14.755 5.476 1.00 24.44 2 GLY A C 13
ATOM 18829 O O . GLY A 1 2 ? -9.263 -14.811 5.854 1.00 71.44 2 GLY A O 13
ATOM 18833 N N . SER A 1 3 ? -10.803 -14.589 4.193 1.00 13.40 3 SER A N 13
ATOM 18834 C CA . SER A 1 3 ? -9.843 -14.405 3.097 1.00 71.31 3 SER A CA 13
ATOM 18835 C C . SER A 1 3 ? -9.272 -12.960 3.075 1.00 24.01 3 SER A C 13
ATOM 18836 O O . SER A 1 3 ? -10.018 -11.997 3.312 1.00 52.41 3 SER A O 13
ATOM 18844 N N . PRO A 1 4 ? -7.942 -12.788 2.782 1.00 35.12 4 PRO A N 13
ATOM 18845 C CA . PRO A 1 4 ? -7.300 -11.445 2.659 1.00 62.12 4 PRO A CA 13
ATOM 18846 C C . PRO A 1 4 ? -7.964 -10.531 1.597 1.00 45.01 4 PRO A C 13
ATOM 18847 O O . PRO A 1 4 ? -8.003 -9.312 1.757 1.00 62.53 4 PRO A O 13
ATOM 18858 N N . ASP A 1 5 ? -8.502 -11.158 0.528 1.00 32.04 5 ASP A N 13
ATOM 18859 C CA . ASP A 1 5 ? -9.206 -10.457 -0.577 1.00 33.32 5 ASP A CA 13
ATOM 18860 C C . ASP A 1 5 ? -10.451 -9.684 -0.073 1.00 51.12 5 ASP A C 13
ATOM 18861 O O . ASP A 1 5 ? -10.778 -8.603 -0.585 1.00 23.10 5 ASP A O 13
ATOM 18870 N N . GLU A 1 6 ? -11.111 -10.239 0.957 1.00 71.33 6 GLU A N 13
ATOM 18871 C CA . GLU A 1 6 ? -12.277 -9.606 1.611 1.00 52.45 6 GLU A CA 13
ATOM 18872 C C . GLU A 1 6 ? -11.840 -8.367 2.418 1.00 61.41 6 GLU A C 13
ATOM 18873 O O . GLU A 1 6 ? -12.510 -7.334 2.392 1.00 12.13 6 GLU A O 13
ATOM 18885 N N . ASN A 1 7 ? -10.677 -8.471 3.097 1.00 53.00 7 ASN A N 13
ATOM 18886 C CA . ASN A 1 7 ? -10.067 -7.335 3.833 1.00 54.10 7 ASN A CA 13
ATOM 18887 C C . ASN A 1 7 ? -9.683 -6.199 2.860 1.00 45.03 7 ASN A C 13
ATOM 18888 O O . ASN A 1 7 ? -9.816 -5.020 3.190 1.00 42.25 7 ASN A O 13
ATOM 18899 N N . ILE A 1 8 ? -9.222 -6.591 1.657 1.00 25.42 8 ILE A N 13
ATOM 18900 C CA . ILE A 1 8 ? -8.844 -5.664 0.569 1.00 22.30 8 ILE A CA 13
ATOM 18901 C C . ILE A 1 8 ? -10.030 -4.795 0.140 1.00 71.13 8 ILE A C 13
ATOM 18902 O O . ILE A 1 8 ? -9.868 -3.598 -0.043 1.00 61.31 8 ILE A O 13
ATOM 18918 N N . ALA A 1 9 ? -11.220 -5.415 0.007 1.00 25.42 9 ALA A N 13
ATOM 18919 C CA . ALA A 1 9 ? -12.468 -4.700 -0.342 1.00 5.33 9 ALA A CA 13
ATOM 18920 C C . ALA A 1 9 ? -12.765 -3.577 0.671 1.00 54.30 9 ALA A C 13
ATOM 18921 O O . ALA A 1 9 ? -13.217 -2.489 0.294 1.00 41.11 9 ALA A O 13
ATOM 18928 N N . LYS A 1 10 ? -12.462 -3.851 1.953 1.00 61.13 10 LYS A N 13
ATOM 18929 C CA . LYS A 1 10 ? -12.607 -2.879 3.045 1.00 53.21 10 LYS A CA 13
ATOM 18930 C C . LYS A 1 10 ? -11.569 -1.744 2.910 1.00 33.25 10 LYS A C 13
ATOM 18931 O O . LYS A 1 10 ? -11.892 -0.573 3.125 1.00 13.02 10 LYS A O 13
ATOM 18950 N N . PHE A 1 11 ? -10.319 -2.108 2.553 1.00 35.44 11 PHE A N 13
ATOM 18951 C CA . PHE A 1 11 ? -9.208 -1.139 2.414 1.00 62.45 11 PHE A CA 13
ATOM 18952 C C . PHE A 1 11 ? -9.365 -0.277 1.146 1.00 75.44 11 PHE A C 13
ATOM 18953 O O . PHE A 1 11 ? -8.860 0.842 1.099 1.00 3.32 11 PHE A O 13
ATOM 18970 N N . GLU A 1 12 ? -10.049 -0.820 0.120 1.00 15.21 12 GLU A N 13
ATOM 18971 C CA . GLU A 1 12 ? -10.381 -0.079 -1.109 1.00 52.33 12 GLU A CA 13
ATOM 18972 C C . GLU A 1 12 ? -11.529 0.897 -0.843 1.00 20.24 12 GLU A C 13
ATOM 18973 O O . GLU A 1 12 ? -11.577 1.976 -1.431 1.00 33.25 12 GLU A O 13
ATOM 18985 N N . LYS A 1 13 ? -12.448 0.502 0.049 1.00 33.11 13 LYS A N 13
ATOM 18986 C CA . LYS A 1 13 ? -13.572 1.352 0.475 1.00 4.13 13 LYS A CA 13
ATOM 18987 C C . LYS A 1 13 ? -13.045 2.502 1.359 1.00 3.05 13 LYS A C 13
ATOM 18988 O O . LYS A 1 13 ? -13.542 3.634 1.295 1.00 51.53 13 LYS A O 13
ATOM 19007 N N . ALA A 1 14 ? -12.020 2.184 2.172 1.00 44.41 14 ALA A N 13
ATOM 19008 C CA . ALA A 1 14 ? -11.306 3.161 3.003 1.00 41.32 14 ALA A CA 13
ATOM 19009 C C . ALA A 1 14 ? -10.415 4.065 2.132 1.00 12.54 14 ALA A C 13
ATOM 19010 O O . ALA A 1 14 ? -10.197 5.227 2.463 1.00 13.15 14 ALA A O 13
ATOM 19017 N N . TYR A 1 15 ? -9.909 3.496 1.019 1.00 31.34 15 TYR A N 13
ATOM 19018 C CA . TYR A 1 15 ? -9.099 4.204 0.005 1.00 72.00 15 TYR A CA 13
ATOM 19019 C C . TYR A 1 15 ? -9.961 5.208 -0.776 1.00 44.41 15 TYR A C 13
ATOM 19020 O O . TYR A 1 15 ? -9.504 6.312 -1.107 1.00 70.13 15 TYR A O 13
ATOM 19038 N N . LYS A 1 16 ? -11.197 4.795 -1.079 1.00 4.30 16 LYS A N 13
ATOM 19039 C CA . LYS A 1 16 ? -12.184 5.635 -1.761 1.00 13.14 16 LYS A CA 13
ATOM 19040 C C . LYS A 1 16 ? -12.601 6.803 -0.854 1.00 72.10 16 LYS A C 13
ATOM 19041 O O . LYS A 1 16 ? -12.623 7.947 -1.299 1.00 23.03 16 LYS A O 13
ATOM 19060 N N . LYS A 1 17 ? -12.888 6.483 0.426 1.00 72.33 17 LYS A N 13
ATOM 19061 C CA . LYS A 1 17 ? -13.235 7.481 1.456 1.00 34.22 17 LYS A CA 13
ATOM 19062 C C . LYS A 1 17 ? -12.080 8.486 1.620 1.00 33.21 17 LYS A C 13
ATOM 19063 O O . LYS A 1 17 ? -12.300 9.693 1.634 1.00 14.44 17 LYS A O 13
ATOM 19082 N N . ALA A 1 18 ? -10.853 7.945 1.679 1.00 63.32 18 ALA A N 13
ATOM 19083 C CA . ALA A 1 18 ? -9.603 8.714 1.776 1.00 64.10 18 ALA A CA 13
ATOM 19084 C C . ALA A 1 18 ? -9.472 9.747 0.627 1.00 52.43 18 ALA A C 13
ATOM 19085 O O . ALA A 1 18 ? -9.104 10.902 0.851 1.00 54.05 18 ALA A O 13
ATOM 19092 N N . GLU A 1 19 ? -9.796 9.279 -0.603 1.00 64.14 19 GLU A N 13
ATOM 19093 C CA . GLU A 1 19 ? -9.711 10.076 -1.849 1.00 62.23 19 GLU A CA 13
ATOM 19094 C C . GLU A 1 19 ? -10.763 11.203 -1.831 1.00 41.23 19 GLU A C 13
ATOM 19095 O O . GLU A 1 19 ? -10.473 12.340 -2.220 1.00 21.22 19 GLU A O 13
ATOM 19107 N N . GLU A 1 20 ? -11.971 10.874 -1.332 1.00 44.41 20 GLU A N 13
ATOM 19108 C CA . GLU A 1 20 ? -13.089 11.833 -1.192 1.00 33.22 20 GLU A CA 13
ATOM 19109 C C . GLU A 1 20 ? -12.742 12.941 -0.181 1.00 4.32 20 GLU A C 13
ATOM 19110 O O . GLU A 1 20 ? -13.144 14.098 -0.354 1.00 43.32 20 GLU A O 13
ATOM 19122 N N . LEU A 1 21 ? -11.984 12.564 0.864 1.00 11.01 21 LEU A N 13
ATOM 19123 C CA . LEU A 1 21 ? -11.526 13.492 1.916 1.00 73.32 21 LEU A CA 13
ATOM 19124 C C . LEU A 1 21 ? -10.286 14.300 1.452 1.00 21.33 21 LEU A C 13
ATOM 19125 O O . LEU A 1 21 ? -9.890 15.265 2.121 1.00 55.35 21 LEU A O 13
ATOM 19141 N N . ASN A 1 22 ? -9.685 13.874 0.314 1.00 14.31 22 ASN A N 13
ATOM 19142 C CA . ASN A 1 22 ? -8.476 14.497 -0.292 1.00 74.42 22 ASN A CA 13
ATOM 19143 C C . ASN A 1 22 ? -7.261 14.346 0.663 1.00 74.14 22 ASN A C 13
ATOM 19144 O O . ASN A 1 22 ? -6.330 15.159 0.650 1.00 11.25 22 ASN A O 13
ATOM 19155 N N . GLN A 1 23 ? -7.283 13.261 1.461 1.00 1.12 23 GLN A N 13
ATOM 19156 C CA . GLN A 1 23 ? -6.250 12.949 2.464 1.00 12.02 23 GLN A CA 13
ATOM 19157 C C . GLN A 1 23 ? -5.382 11.804 1.935 1.00 0.35 23 GLN A C 13
ATOM 19158 O O . GLN A 1 23 ? -5.738 10.622 2.065 1.00 1.21 23 GLN A O 13
ATOM 19172 N N . GLY A 1 24 ? -4.264 12.192 1.293 1.00 71.40 24 GLY A N 13
ATOM 19173 C CA . GLY A 1 24 ? -3.375 11.263 0.615 1.00 2.04 24 GLY A CA 13
ATOM 19174 C C . GLY A 1 24 ? -2.717 10.247 1.547 1.00 44.40 24 GLY A C 13
ATOM 19175 O O . GLY A 1 24 ? -2.495 9.100 1.149 1.00 10.02 24 GLY A O 13
ATOM 19179 N N . GLU A 1 25 ? -2.415 10.670 2.793 1.00 71.13 25 GLU A N 13
ATOM 19180 C CA . GLU A 1 25 ? -1.772 9.807 3.805 1.00 40.13 25 GLU A CA 13
ATOM 19181 C C . GLU A 1 25 ? -2.623 8.547 4.073 1.00 14.54 25 GLU A C 13
ATOM 19182 O O . GLU A 1 25 ? -2.082 7.479 4.318 1.00 52.43 25 GLU A O 13
ATOM 19194 N N . LEU A 1 26 ? -3.956 8.709 3.989 1.00 65.11 26 LEU A N 13
ATOM 19195 C CA . LEU A 1 26 ? -4.922 7.611 4.132 1.00 33.20 26 LEU A CA 13
ATOM 19196 C C . LEU A 1 26 ? -4.942 6.720 2.868 1.00 61.24 26 LEU A C 13
ATOM 19197 O O . LEU A 1 26 ? -5.090 5.500 2.970 1.00 11.24 26 LEU A O 13
ATOM 19213 N N . MET A 1 27 ? -4.806 7.357 1.679 1.00 71.12 27 MET A N 13
ATOM 19214 C CA . MET A 1 27 ? -4.883 6.664 0.375 1.00 22.24 27 MET A CA 13
ATOM 19215 C C . MET A 1 27 ? -3.698 5.706 0.192 1.00 43.14 27 MET A C 13
ATOM 19216 O O . MET A 1 27 ? -3.882 4.515 -0.078 1.00 65.50 27 MET A O 13
ATOM 19230 N N . GLY A 1 28 ? -2.483 6.259 0.332 1.00 42.21 28 GLY A N 13
ATOM 19231 C CA . GLY A 1 28 ? -1.259 5.477 0.246 1.00 12.11 28 GLY A CA 13
ATOM 19232 C C . GLY A 1 28 ? -1.196 4.387 1.304 1.00 41.31 28 GLY A C 13
ATOM 19233 O O . GLY A 1 28 ? -0.742 3.278 1.039 1.00 62.25 28 GLY A O 13
ATOM 19237 N N . ARG A 1 29 ? -1.685 4.715 2.511 1.00 2.42 29 ARG A N 13
ATOM 19238 C CA . ARG A 1 29 ? -1.736 3.775 3.648 1.00 4.41 29 ARG A CA 13
ATOM 19239 C C . ARG A 1 29 ? -2.665 2.593 3.322 1.00 32.21 29 ARG A C 13
ATOM 19240 O O . ARG A 1 29 ? -2.358 1.452 3.650 1.00 14.43 29 ARG A O 13
ATOM 19261 N N . ALA A 1 30 ? -3.784 2.903 2.637 1.00 21.15 30 ALA A N 13
ATOM 19262 C CA . ALA A 1 30 ? -4.795 1.915 2.237 1.00 10.23 30 ALA A CA 13
ATOM 19263 C C . ALA A 1 30 ? -4.208 0.906 1.242 1.00 55.43 30 ALA A C 13
ATOM 19264 O O . ALA A 1 30 ? -4.409 -0.298 1.385 1.00 11.44 30 ALA A O 13
ATOM 19271 N N . LEU A 1 31 ? -3.466 1.434 0.246 1.00 63.52 31 LEU A N 13
ATOM 19272 C CA . LEU A 1 31 ? -2.768 0.625 -0.771 1.00 41.00 31 LEU A CA 13
ATOM 19273 C C . LEU A 1 31 ? -1.678 -0.241 -0.124 1.00 3.34 31 LEU A C 13
ATOM 19274 O O . LEU A 1 31 ? -1.469 -1.386 -0.521 1.00 33.33 31 LEU A O 13
ATOM 19290 N N . TYR A 1 32 ? -1.009 0.330 0.889 1.00 12.42 32 TYR A N 13
ATOM 19291 C CA . TYR A 1 32 ? 0.020 -0.362 1.678 1.00 23.25 32 TYR A CA 13
ATOM 19292 C C . TYR A 1 32 ? -0.608 -1.565 2.425 1.00 31.03 32 TYR A C 13
ATOM 19293 O O . TYR A 1 32 ? -0.019 -2.644 2.455 1.00 14.41 32 TYR A O 13
ATOM 19311 N N . ASN A 1 33 ? -1.835 -1.372 2.972 1.00 55.02 33 ASN A N 13
ATOM 19312 C CA . ASN A 1 33 ? -2.599 -2.447 3.657 1.00 2.33 33 ASN A CA 13
ATOM 19313 C C . ASN A 1 33 ? -2.968 -3.579 2.677 1.00 5.23 33 ASN A C 13
ATOM 19314 O O . ASN A 1 33 ? -2.840 -4.758 3.010 1.00 22.34 33 ASN A O 13
ATOM 19325 N N . ILE A 1 34 ? -3.426 -3.186 1.469 1.00 50.53 34 ILE A N 13
ATOM 19326 C CA . ILE A 1 34 ? -3.791 -4.131 0.389 1.00 50.41 34 ILE A CA 13
ATOM 19327 C C . ILE A 1 34 ? -2.555 -4.941 -0.053 1.00 52.23 34 ILE A C 13
ATOM 19328 O O . ILE A 1 34 ? -2.651 -6.140 -0.348 1.00 43.10 34 ILE A O 13
ATOM 19344 N N . GLY A 1 35 ? -1.401 -4.254 -0.089 1.00 24.51 35 GLY A N 13
ATOM 19345 C CA . GLY A 1 35 ? -0.126 -4.867 -0.424 1.00 54.25 35 GLY A CA 13
ATOM 19346 C C . GLY A 1 35 ? 0.272 -5.949 0.569 1.00 1.22 35 GLY A C 13
ATOM 19347 O O . GLY A 1 35 ? 0.851 -6.965 0.187 1.00 42.33 35 GLY A O 13
ATOM 19351 N N . LEU A 1 36 ? -0.043 -5.711 1.857 1.00 64.44 36 LEU A N 13
ATOM 19352 C CA . LEU A 1 36 ? 0.215 -6.668 2.952 1.00 21.52 36 LEU A CA 13
ATOM 19353 C C . LEU A 1 36 ? -0.700 -7.906 2.828 1.00 64.21 36 LEU A C 13
ATOM 19354 O O . LEU A 1 36 ? -0.295 -9.022 3.184 1.00 32.03 36 LEU A O 13
ATOM 19370 N N . GLU A 1 37 ? -1.925 -7.695 2.311 1.00 30.34 37 GLU A N 13
ATOM 19371 C CA . GLU A 1 37 ? -2.896 -8.785 2.081 1.00 64.42 37 GLU A CA 13
ATOM 19372 C C . GLU A 1 37 ? -2.469 -9.659 0.881 1.00 44.34 37 GLU A C 13
ATOM 19373 O O . GLU A 1 37 ? -2.659 -10.878 0.882 1.00 12.51 37 GLU A O 13
ATOM 19385 N N . LYS A 1 38 ? -1.907 -9.013 -0.154 1.00 41.30 38 LYS A N 13
ATOM 19386 C CA . LYS A 1 38 ? -1.311 -9.702 -1.318 1.00 12.43 38 LYS A CA 13
ATOM 19387 C C . LYS A 1 38 ? -0.059 -10.489 -0.878 1.00 63.22 38 LYS A C 13
ATOM 19388 O O . LYS A 1 38 ? 0.166 -11.616 -1.323 1.00 65.14 38 LYS A O 13
ATOM 19407 N N . ASN A 1 39 ? 0.717 -9.868 0.022 1.00 33.31 39 ASN A N 13
ATOM 19408 C CA . ASN A 1 39 ? 1.988 -10.409 0.545 1.00 33.41 39 ASN A CA 13
ATOM 19409 C C . ASN A 1 39 ? 1.750 -11.738 1.294 1.00 53.33 39 ASN A C 13
ATOM 19410 O O . ASN A 1 39 ? 2.474 -12.716 1.076 1.00 1.05 39 ASN A O 13
ATOM 19421 N N . LYS A 1 40 ? 0.700 -11.768 2.144 1.00 74.40 40 LYS A N 13
ATOM 19422 C CA . LYS A 1 40 ? 0.354 -12.966 2.951 1.00 43.44 40 LYS A CA 13
ATOM 19423 C C . LYS A 1 40 ? -0.266 -14.089 2.084 1.00 61.05 40 LYS A C 13
ATOM 19424 O O . LYS A 1 40 ? -0.325 -15.248 2.511 1.00 33.42 40 LYS A O 13
ATOM 19443 N N . MET A 1 41 ? -0.742 -13.733 0.870 1.00 33.44 41 MET A N 13
ATOM 19444 C CA . MET A 1 41 ? -1.262 -14.712 -0.116 1.00 75.32 41 MET A CA 13
ATOM 19445 C C . MET A 1 41 ? -0.151 -15.226 -1.052 1.00 21.44 41 MET A C 13
ATOM 19446 O O . MET A 1 41 ? -0.385 -16.130 -1.864 1.00 42.43 41 MET A O 13
ATOM 19460 N N . GLY A 1 42 ? 1.053 -14.643 -0.933 1.00 23.11 42 GLY A N 13
ATOM 19461 C CA . GLY A 1 42 ? 2.179 -14.984 -1.810 1.00 4.54 42 GLY A CA 13
ATOM 19462 C C . GLY A 1 42 ? 2.116 -14.286 -3.164 1.00 3.35 42 GLY A C 13
ATOM 19463 O O . GLY A 1 42 ? 2.948 -14.548 -4.042 1.00 2.33 42 GLY A O 13
ATOM 19467 N N . LYS A 1 43 ? 1.133 -13.376 -3.319 1.00 61.15 43 LYS A N 13
ATOM 19468 C CA . LYS A 1 43 ? 0.964 -12.552 -4.526 1.00 42.33 43 LYS A CA 13
ATOM 19469 C C . LYS A 1 43 ? 1.847 -11.296 -4.404 1.00 51.01 43 LYS A C 13
ATOM 19470 O O . LYS A 1 43 ? 1.364 -10.153 -4.405 1.00 4.40 43 LYS A O 13
ATOM 19489 N N . VAL A 1 44 ? 3.161 -11.549 -4.290 1.00 20.44 44 VAL A N 13
ATOM 19490 C CA . VAL A 1 44 ? 4.195 -10.518 -4.108 1.00 53.44 44 VAL A CA 13
ATOM 19491 C C . VAL A 1 44 ? 4.269 -9.601 -5.350 1.00 74.11 44 VAL A C 13
ATOM 19492 O O . VAL A 1 44 ? 4.640 -8.432 -5.243 1.00 14.02 44 VAL A O 13
ATOM 19505 N N . LYS A 1 45 ? 3.871 -10.166 -6.512 1.00 54.35 45 LYS A N 13
ATOM 19506 C CA . LYS A 1 45 ? 3.723 -9.442 -7.793 1.00 1.43 45 LYS A CA 13
ATOM 19507 C C . LYS A 1 45 ? 2.893 -8.160 -7.612 1.00 3.10 45 LYS A C 13
ATOM 19508 O O . LYS A 1 45 ? 3.354 -7.051 -7.905 1.00 71.43 45 LYS A O 13
ATOM 19527 N N . GLU A 1 46 ? 1.683 -8.348 -7.078 1.00 4.12 46 GLU A N 13
ATOM 19528 C CA . GLU A 1 46 ? 0.726 -7.257 -6.867 1.00 14.12 46 GLU A CA 13
ATOM 19529 C C . GLU A 1 46 ? 1.124 -6.398 -5.657 1.00 22.25 46 GLU A C 13
ATOM 19530 O O . GLU A 1 46 ? 0.983 -5.172 -5.696 1.00 34.51 46 GLU A O 13
ATOM 19542 N N . ALA A 1 47 ? 1.652 -7.062 -4.601 1.00 14.34 47 ALA A N 13
ATOM 19543 C CA . ALA A 1 47 ? 2.049 -6.410 -3.334 1.00 30.15 47 ALA A CA 13
ATOM 19544 C C . ALA A 1 47 ? 3.014 -5.240 -3.598 1.00 3.41 47 ALA A C 13
ATOM 19545 O O . ALA A 1 47 ? 2.832 -4.147 -3.055 1.00 72.21 47 ALA A O 13
ATOM 19552 N N . ILE A 1 48 ? 3.998 -5.500 -4.487 1.00 3.22 48 ILE A N 13
ATOM 19553 C CA . ILE A 1 48 ? 4.963 -4.500 -4.979 1.00 33.41 48 ILE A CA 13
ATOM 19554 C C . ILE A 1 48 ? 4.248 -3.274 -5.585 1.00 21.23 48 ILE A C 13
ATOM 19555 O O . ILE A 1 48 ? 4.543 -2.139 -5.204 1.00 13.25 48 ILE A O 13
ATOM 19571 N N . GLU A 1 49 ? 3.298 -3.540 -6.514 1.00 61.25 49 GLU A N 13
ATOM 19572 C CA . GLU A 1 49 ? 2.552 -2.489 -7.247 1.00 24.20 49 GLU A CA 13
ATOM 19573 C C . GLU A 1 49 ? 1.876 -1.522 -6.268 1.00 22.42 49 GLU A C 13
ATOM 19574 O O . GLU A 1 49 ? 1.967 -0.306 -6.426 1.00 43.31 49 GLU A O 13
ATOM 19586 N N . TYR A 1 50 ? 1.262 -2.098 -5.226 1.00 21.24 50 TYR A N 13
ATOM 19587 C CA . TYR A 1 50 ? 0.550 -1.350 -4.193 1.00 30.14 50 TYR A CA 13
ATOM 19588 C C . TYR A 1 50 ? 1.508 -0.533 -3.308 1.00 62.40 50 TYR A C 13
ATOM 19589 O O . TYR A 1 50 ? 1.182 0.590 -2.956 1.00 24.03 50 TYR A O 13
ATOM 19607 N N . PHE A 1 51 ? 2.680 -1.110 -2.963 1.00 70.22 51 PHE A N 13
ATOM 19608 C CA . PHE A 1 51 ? 3.703 -0.420 -2.139 1.00 4.45 51 PHE A CA 13
ATOM 19609 C C . PHE A 1 51 ? 4.365 0.732 -2.924 1.00 4.42 51 PHE A C 13
ATOM 19610 O O . PHE A 1 51 ? 4.824 1.709 -2.330 1.00 11.13 51 PHE A O 13
ATOM 19627 N N . LEU A 1 52 ? 4.416 0.586 -4.262 1.00 72.44 52 LEU A N 13
ATOM 19628 C CA . LEU A 1 52 ? 5.002 1.597 -5.171 1.00 61.52 52 LEU A CA 13
ATOM 19629 C C . LEU A 1 52 ? 4.069 2.813 -5.277 1.00 12.15 52 LEU A C 13
ATOM 19630 O O . LEU A 1 52 ? 4.509 3.966 -5.174 1.00 72.14 52 LEU A O 13
ATOM 19646 N N . ARG A 1 53 ? 2.770 2.520 -5.462 1.00 63.03 53 ARG A N 13
ATOM 19647 C CA . ARG A 1 53 ? 1.705 3.536 -5.509 1.00 75.24 53 ARG A CA 13
ATOM 19648 C C . ARG A 1 53 ? 1.520 4.188 -4.128 1.00 72.13 53 ARG A C 13
ATOM 19649 O O . ARG A 1 53 ? 1.273 5.386 -4.039 1.00 61.11 53 ARG A O 13
ATOM 19670 N N . ALA A 1 54 ? 1.668 3.366 -3.065 1.00 72.41 54 ALA A N 13
ATOM 19671 C CA . ALA A 1 54 ? 1.532 3.806 -1.666 1.00 41.41 54 ALA A CA 13
ATOM 19672 C C . ALA A 1 54 ? 2.600 4.840 -1.328 1.00 43.53 54 ALA A C 13
ATOM 19673 O O . ALA A 1 54 ? 2.291 5.932 -0.834 1.00 11.45 54 ALA A O 13
ATOM 19680 N N . LYS A 1 55 ? 3.851 4.468 -1.651 1.00 13.34 55 LYS A N 13
ATOM 19681 C CA . LYS A 1 55 ? 5.032 5.298 -1.437 1.00 73.22 55 LYS A CA 13
ATOM 19682 C C . LYS A 1 55 ? 4.906 6.630 -2.191 1.00 35.10 55 LYS A C 13
ATOM 19683 O O . LYS A 1 55 ? 5.205 7.687 -1.637 1.00 23.45 55 LYS A O 13
ATOM 19702 N N . LYS A 1 56 ? 4.411 6.539 -3.444 1.00 51.44 56 LYS A N 13
ATOM 19703 C CA . LYS A 1 56 ? 4.271 7.678 -4.370 1.00 43.54 56 LYS A CA 13
ATOM 19704 C C . LYS A 1 56 ? 3.386 8.782 -3.754 1.00 61.15 56 LYS A C 13
ATOM 19705 O O . LYS A 1 56 ? 3.676 9.980 -3.882 1.00 64.30 56 LYS A O 13
ATOM 19724 N N . VAL A 1 57 ? 2.320 8.350 -3.063 1.00 40.43 57 VAL A N 13
ATOM 19725 C CA . VAL A 1 57 ? 1.363 9.254 -2.414 1.00 41.31 57 VAL A CA 13
ATOM 19726 C C . VAL A 1 57 ? 1.961 9.839 -1.118 1.00 4.41 57 VAL A C 13
ATOM 19727 O O . VAL A 1 57 ? 1.744 11.013 -0.813 1.00 14.12 57 VAL A O 13
ATOM 19740 N N . PHE A 1 58 ? 2.736 9.016 -0.377 1.00 21.42 58 PHE A N 13
ATOM 19741 C CA . PHE A 1 58 ? 3.463 9.473 0.835 1.00 23.05 58 PHE A CA 13
ATOM 19742 C C . PHE A 1 58 ? 4.555 10.505 0.472 1.00 31.54 58 PHE A C 13
ATOM 19743 O O . PHE A 1 58 ? 4.885 11.373 1.278 1.00 52.31 58 PHE A O 13
ATOM 19760 N N . ASP A 1 59 ? 5.087 10.408 -0.760 1.00 20.21 59 ASP A N 13
ATOM 19761 C CA . ASP A 1 59 ? 6.042 11.391 -1.312 1.00 61.05 59 ASP A CA 13
ATOM 19762 C C . ASP A 1 59 ? 5.338 12.751 -1.546 1.00 42.04 59 ASP A C 13
ATOM 19763 O O . ASP A 1 59 ? 5.918 13.820 -1.309 1.00 15.34 59 ASP A O 13
ATOM 19772 N N . ALA A 1 60 ? 4.071 12.683 -2.004 1.00 22.22 60 ALA A N 13
ATOM 19773 C CA . ALA A 1 60 ? 3.214 13.863 -2.245 1.00 35.10 60 ALA A CA 13
ATOM 19774 C C . ALA A 1 60 ? 2.762 14.512 -0.919 1.00 62.32 60 ALA A C 13
ATOM 19775 O O . ALA A 1 60 ? 2.587 15.735 -0.833 1.00 20.21 60 ALA A O 13
ATOM 19782 N N . GLU A 1 61 ? 2.587 13.665 0.107 1.00 75.30 61 GLU A N 13
ATOM 19783 C CA . GLU A 1 61 ? 2.267 14.090 1.486 1.00 21.33 61 GLU A CA 13
ATOM 19784 C C . GLU A 1 61 ? 3.519 14.597 2.222 1.00 25.12 61 GLU A C 13
ATOM 19785 O O . GLU A 1 61 ? 3.410 15.210 3.295 1.00 51.43 61 GLU A O 13
ATOM 19797 N N . HIS A 1 62 ? 4.698 14.304 1.635 1.00 64.42 62 HIS A N 13
ATOM 19798 C CA . HIS A 1 62 ? 6.023 14.601 2.207 1.00 24.25 62 HIS A CA 13
ATOM 19799 C C . HIS A 1 62 ? 6.306 13.757 3.472 1.00 22.14 62 HIS A C 13
ATOM 19800 O O . HIS A 1 62 ? 7.206 14.081 4.250 1.00 32.53 62 HIS A O 13
ATOM 19815 N N . ASP A 1 63 ? 5.567 12.631 3.631 1.00 32.42 63 ASP A N 13
ATOM 19816 C CA . ASP A 1 63 ? 5.870 11.599 4.639 1.00 61.11 63 ASP A CA 13
ATOM 19817 C C . ASP A 1 63 ? 6.942 10.664 4.073 1.00 62.23 63 ASP A C 13
ATOM 19818 O O . ASP A 1 63 ? 6.626 9.610 3.495 1.00 32.51 63 ASP A O 13
ATOM 19827 N N . THR A 1 64 ? 8.214 11.081 4.181 1.00 12.13 64 THR A N 13
ATOM 19828 C CA . THR A 1 64 ? 9.342 10.248 3.749 1.00 63.34 64 THR A CA 13
ATOM 19829 C C . THR A 1 64 ? 9.445 8.985 4.625 1.00 51.34 64 THR A C 13
ATOM 19830 O O . THR A 1 64 ? 9.895 7.956 4.159 1.00 45.02 64 THR A O 13
ATOM 19841 N N . ASP A 1 65 ? 8.974 9.084 5.880 1.00 24.15 65 ASP A N 13
ATOM 19842 C CA . ASP A 1 65 ? 8.968 7.970 6.851 1.00 75.54 65 ASP A CA 13
ATOM 19843 C C . ASP A 1 65 ? 8.034 6.839 6.370 1.00 71.43 65 ASP A C 13
ATOM 19844 O O . ASP A 1 65 ? 8.422 5.667 6.332 1.00 25.24 65 ASP A O 13
ATOM 19853 N N . GLY A 1 66 ? 6.799 7.228 5.998 1.00 31.35 66 GLY A N 13
ATOM 19854 C CA . GLY A 1 66 ? 5.807 6.298 5.451 1.00 15.12 66 GLY A CA 13
ATOM 19855 C C . GLY A 1 66 ? 6.208 5.730 4.095 1.00 54.11 66 GLY A C 13
ATOM 19856 O O . GLY A 1 66 ? 5.870 4.585 3.761 1.00 50.34 66 GLY A O 13
ATOM 19860 N N . ALA A 1 67 ? 6.925 6.555 3.316 1.00 22.20 67 ALA A N 13
ATOM 19861 C CA . ALA A 1 67 ? 7.432 6.195 1.986 1.00 10.43 67 ALA A CA 13
ATOM 19862 C C . ALA A 1 67 ? 8.586 5.176 2.084 1.00 3.44 67 ALA A C 13
ATOM 19863 O O . ALA A 1 67 ? 8.668 4.251 1.278 1.00 14.34 67 ALA A O 13
ATOM 19870 N N . ARG A 1 68 ? 9.461 5.360 3.095 1.00 75.13 68 ARG A N 13
ATOM 19871 C CA . ARG A 1 68 ? 10.606 4.460 3.368 1.00 74.14 68 ARG A CA 13
ATOM 19872 C C . ARG A 1 68 ? 10.111 3.129 3.951 1.00 21.15 68 ARG A C 13
ATOM 19873 O O . ARG A 1 68 ? 10.754 2.098 3.781 1.00 21.03 68 ARG A O 13
ATOM 19894 N N . ARG A 1 69 ? 8.988 3.191 4.684 1.00 61.25 69 ARG A N 13
ATOM 19895 C CA . ARG A 1 69 ? 8.304 2.009 5.232 1.00 51.33 69 ARG A CA 13
ATOM 19896 C C . ARG A 1 69 ? 7.738 1.138 4.089 1.00 30.15 69 ARG A C 13
ATOM 19897 O O . ARG A 1 69 ? 7.846 -0.097 4.116 1.00 52.22 69 ARG A O 13
ATOM 19918 N N . ALA A 1 70 ? 7.138 1.809 3.082 1.00 34.34 70 ALA A N 13
ATOM 19919 C CA . ALA A 1 70 ? 6.624 1.151 1.866 1.00 54.04 70 ALA A CA 13
ATOM 19920 C C . ALA A 1 70 ? 7.781 0.575 1.037 1.00 53.40 70 ALA A C 13
ATOM 19921 O O . ALA A 1 70 ? 7.678 -0.525 0.488 1.00 35.30 70 ALA A O 13
ATOM 19928 N N . ALA A 1 71 ? 8.895 1.334 0.989 1.00 73.51 71 ALA A N 13
ATOM 19929 C CA . ALA A 1 71 ? 10.136 0.927 0.303 1.00 42.41 71 ALA A CA 13
ATOM 19930 C C . ALA A 1 71 ? 10.839 -0.232 1.039 1.00 65.12 71 ALA A C 13
ATOM 19931 O O . ALA A 1 71 ? 11.550 -1.025 0.416 1.00 45.54 71 ALA A O 13
ATOM 19938 N N . LYS A 1 72 ? 10.634 -0.313 2.366 1.00 54.44 72 LYS A N 13
ATOM 19939 C CA . LYS A 1 72 ? 11.155 -1.411 3.203 1.00 23.13 72 LYS A CA 13
ATOM 19940 C C . LYS A 1 72 ? 10.397 -2.713 2.901 1.00 21.40 72 LYS A C 13
ATOM 19941 O O . LYS A 1 72 ? 11.010 -3.770 2.743 1.00 71.12 72 LYS A O 13
ATOM 19960 N N . SER A 1 73 ? 9.061 -2.607 2.805 1.00 74.33 73 SER A N 13
ATOM 19961 C CA . SER A 1 73 ? 8.185 -3.734 2.438 1.00 74.54 73 SER A CA 13
ATOM 19962 C C . SER A 1 73 ? 8.519 -4.255 1.023 1.00 33.41 73 SER A C 13
ATOM 19963 O O . SER A 1 73 ? 8.432 -5.458 0.753 1.00 0.44 73 SER A O 13
ATOM 19971 N N . LEU A 1 74 ? 8.906 -3.317 0.134 1.00 12.33 74 LEU A N 13
ATOM 19972 C CA . LEU A 1 74 ? 9.439 -3.618 -1.205 1.00 75.34 74 LEU A CA 13
ATOM 19973 C C . LEU A 1 74 ? 10.776 -4.371 -1.115 1.00 42.43 74 LEU A C 13
ATOM 19974 O O . LEU A 1 74 ? 10.978 -5.372 -1.800 1.00 24.31 74 LEU A O 13
ATOM 19990 N N . SER A 1 75 ? 11.659 -3.899 -0.223 1.00 44.42 75 SER A N 13
ATOM 19991 C CA . SER A 1 75 ? 13.015 -4.453 -0.034 1.00 12.52 75 SER A CA 13
ATOM 19992 C C . SER A 1 75 ? 12.961 -5.937 0.412 1.00 60.40 75 SER A C 13
ATOM 19993 O O . SER A 1 75 ? 13.823 -6.735 0.037 1.00 24.34 75 SER A O 13
ATOM 20001 N N . GLU A 1 76 ? 11.930 -6.281 1.202 1.00 44.31 76 GLU A N 13
ATOM 20002 C CA . GLU A 1 76 ? 11.663 -7.664 1.640 1.00 54.14 76 GLU A CA 13
ATOM 20003 C C . GLU A 1 76 ? 11.041 -8.488 0.485 1.00 54.02 76 GLU A C 13
ATOM 20004 O O . GLU A 1 76 ? 11.360 -9.670 0.297 1.00 0.32 76 GLU A O 13
ATOM 20016 N N . ALA A 1 77 ? 10.161 -7.825 -0.288 1.00 65.43 77 ALA A N 13
ATOM 20017 C CA . ALA A 1 77 ? 9.344 -8.457 -1.340 1.00 74.51 77 ALA A CA 13
ATOM 20018 C C . ALA A 1 77 ? 10.193 -8.907 -2.550 1.00 42.31 77 ALA A C 13
ATOM 20019 O O . ALA A 1 77 ? 10.054 -10.039 -3.012 1.00 43.34 77 ALA A O 13
ATOM 20026 N N . TYR A 1 78 ? 11.088 -8.012 -3.021 1.00 74.34 78 TYR A N 13
ATOM 20027 C CA . TYR A 1 78 ? 11.918 -8.215 -4.236 1.00 12.34 78 TYR A CA 13
ATOM 20028 C C . TYR A 1 78 ? 12.844 -9.451 -4.126 1.00 33.14 78 TYR A C 13
ATOM 20029 O O . TYR A 1 78 ? 13.153 -10.089 -5.139 1.00 11.20 78 TYR A O 13
ATOM 20047 N N . GLN A 1 79 ? 13.274 -9.761 -2.891 1.00 34.41 79 GLN A N 13
ATOM 20048 C CA . GLN A 1 79 ? 14.096 -10.953 -2.585 1.00 61.41 79 GLN A CA 13
ATOM 20049 C C . GLN A 1 79 ? 13.329 -12.241 -2.958 1.00 2.51 79 GLN A C 13
ATOM 20050 O O . GLN A 1 79 ? 13.885 -13.175 -3.554 1.00 52.32 79 GLN A O 13
ATOM 20064 N N . LYS A 1 80 ? 12.030 -12.237 -2.621 1.00 0.13 80 LYS A N 13
ATOM 20065 C CA . LYS A 1 80 ? 11.118 -13.381 -2.793 1.00 3.13 80 LYS A CA 13
ATOM 20066 C C . LYS A 1 80 ? 10.691 -13.555 -4.260 1.00 3.30 80 LYS A C 13
ATOM 20067 O O . LYS A 1 80 ? 10.380 -14.670 -4.697 1.00 72.24 80 LYS A O 13
ATOM 20086 N N . VAL A 1 81 ? 10.668 -12.431 -5.009 1.00 34.12 81 VAL A N 13
ATOM 20087 C CA . VAL A 1 81 ? 10.367 -12.419 -6.464 1.00 75.52 81 VAL A CA 13
ATOM 20088 C C . VAL A 1 81 ? 11.434 -13.205 -7.247 1.00 32.44 81 VAL A C 13
ATOM 20089 O O . VAL A 1 81 ? 11.136 -13.875 -8.248 1.00 22.43 81 VAL A O 13
ATOM 20102 N N . GLU A 1 82 ? 12.680 -13.118 -6.763 1.00 30.41 82 GLU A N 13
ATOM 20103 C CA . GLU A 1 82 ? 13.817 -13.850 -7.335 1.00 14.15 82 GLU A CA 13
ATOM 20104 C C . GLU A 1 82 ? 13.851 -15.295 -6.779 1.00 42.10 82 GLU A C 13
ATOM 20105 O O . GLU A 1 82 ? 14.768 -15.672 -6.030 1.00 14.31 82 GLU A O 13
ATOM 20117 N N . GLY A 1 83 ? 12.842 -16.103 -7.160 1.00 53.41 83 GLY A N 13
ATOM 20118 C CA . GLY A 1 83 ? 12.738 -17.505 -6.730 1.00 24.10 83 GLY A CA 13
ATOM 20119 C C . GLY A 1 83 ? 13.521 -18.448 -7.640 1.00 35.21 83 GLY A C 13
ATOM 20120 O O . GLY A 1 83 ? 13.052 -19.542 -7.964 1.00 42.41 83 GLY A O 13
ATOM 20124 N N . SER A 1 84 ? 14.726 -18.010 -8.046 1.00 61.14 84 SER A N 13
ATOM 20125 C CA . SER A 1 84 ? 15.597 -18.744 -8.987 1.00 54.05 84 SER A CA 13
ATOM 20126 C C . SER A 1 84 ? 16.304 -19.919 -8.287 1.00 32.42 84 SER A C 13
ATOM 20127 O O . SER A 1 84 ? 16.405 -19.950 -7.051 1.00 45.34 84 SER A O 13
ATOM 20135 N N . GLY A 1 85 ? 16.805 -20.869 -9.094 1.00 74.32 85 GLY A N 13
ATOM 20136 C CA . GLY A 1 85 ? 17.417 -22.103 -8.587 1.00 52.40 85 GLY A CA 13
ATOM 20137 C C . GLY A 1 85 ? 16.355 -23.126 -8.228 1.00 12.42 85 GLY A C 13
ATOM 20138 O O . GLY A 1 85 ? 16.312 -24.218 -8.807 1.00 61.33 85 GLY A O 13
ATOM 20142 N N . ASP A 1 86 ? 15.489 -22.756 -7.269 1.00 25.15 86 ASP A N 13
ATOM 20143 C CA . ASP A 1 86 ? 14.300 -23.531 -6.911 1.00 22.30 86 ASP A CA 13
ATOM 20144 C C . ASP A 1 86 ? 13.308 -23.502 -8.084 1.00 72.31 86 ASP A C 13
ATOM 20145 O O . ASP A 1 86 ? 12.756 -22.444 -8.408 1.00 1.34 86 ASP A O 13
ATOM 20154 N N . LYS A 1 87 ? 13.135 -24.652 -8.750 1.00 43.01 87 LYS A N 13
ATOM 20155 C CA . LYS A 1 87 ? 12.178 -24.797 -9.852 1.00 63.11 87 LYS A CA 13
ATOM 20156 C C . LYS A 1 87 ? 10.773 -25.049 -9.271 1.00 42.11 87 LYS A C 13
ATOM 20157 O O . LYS A 1 87 ? 10.533 -26.085 -8.629 1.00 1.43 87 LYS A O 13
ATOM 20176 N N . GLY A 1 88 ? 9.874 -24.069 -9.462 1.00 62.34 88 GLY A N 13
ATOM 20177 C CA . GLY A 1 88 ? 8.488 -24.177 -9.028 1.00 51.14 88 GLY A CA 13
ATOM 20178 C C . GLY A 1 88 ? 7.709 -25.129 -9.925 1.00 24.01 88 GLY A C 13
ATOM 20179 O O . GLY A 1 88 ? 7.729 -24.979 -11.156 1.00 2.24 88 GLY A O 13
ATOM 20183 N N . LYS A 1 89 ? 7.043 -26.121 -9.312 1.00 71.22 89 LYS A N 13
ATOM 20184 C CA . LYS A 1 89 ? 6.290 -27.152 -10.035 1.00 35.02 89 LYS A CA 13
ATOM 20185 C C . LYS A 1 89 ? 4.968 -26.563 -10.559 1.00 44.24 89 LYS A C 13
ATOM 20186 O O . LYS A 1 89 ? 4.067 -26.236 -9.782 1.00 35.51 89 LYS A O 13
ATOM 20205 N N . ILE A 1 90 ? 4.889 -26.420 -11.889 1.00 14.23 90 ILE A N 13
ATOM 20206 C CA . ILE A 1 90 ? 3.685 -25.935 -12.605 1.00 21.34 90 ILE A CA 13
ATOM 20207 C C . ILE A 1 90 ? 2.608 -27.039 -12.730 1.00 22.45 90 ILE A C 13
ATOM 20208 O O . ILE A 1 90 ? 1.595 -26.856 -13.417 1.00 32.22 90 ILE A O 13
ATOM 20224 N N . PHE A 1 91 ? 2.850 -28.183 -12.060 1.00 33.14 91 PHE A N 13
ATOM 20225 C CA . PHE A 1 91 ? 1.883 -29.277 -11.925 1.00 55.04 91 PHE A CA 13
ATOM 20226 C C . PHE A 1 91 ? 0.720 -28.832 -10.995 1.00 23.31 91 PHE A C 13
ATOM 20227 O O . PHE A 1 91 ? 0.795 -28.950 -9.766 1.00 61.21 91 PHE A O 13
ATOM 20244 N N . GLN A 1 92 ? -0.310 -28.252 -11.613 1.00 3.00 92 GLN A N 13
ATOM 20245 C CA . GLN A 1 92 ? -1.486 -27.668 -10.930 1.00 32.42 92 GLN A CA 13
ATOM 20246 C C . GLN A 1 92 ? -2.770 -28.466 -11.251 1.00 33.32 92 GLN A C 13
ATOM 20247 O O . GLN A 1 92 ? -3.885 -27.969 -11.021 1.00 22.52 92 GLN A O 13
ATOM 20261 N N . LYS A 1 93 ? -2.582 -29.712 -11.743 1.00 33.50 93 LYS A N 13
ATOM 20262 C CA . LYS A 1 93 ? -3.666 -30.589 -12.231 1.00 71.32 93 LYS A CA 13
ATOM 20263 C C . LYS A 1 93 ? -4.305 -29.966 -13.488 1.00 0.41 93 LYS A C 13
ATOM 20264 O O . LYS A 1 93 ? -5.308 -29.245 -13.408 1.00 2.11 93 LYS A O 13
ATOM 20283 N N . GLU A 1 94 ? -3.672 -30.215 -14.647 1.00 34.11 94 GLU A N 13
ATOM 20284 C CA . GLU A 1 94 ? -4.111 -29.671 -15.947 1.00 31.23 94 GLU A CA 13
ATOM 20285 C C . GLU A 1 94 ? -5.337 -30.465 -16.447 1.00 43.45 94 GLU A C 13
ATOM 20286 O O . GLU A 1 94 ? -5.209 -31.401 -17.252 1.00 34.12 94 GLU A O 13
ATOM 20298 N N . GLY A 1 95 ? -6.517 -30.107 -15.914 1.00 10.32 95 GLY A N 13
ATOM 20299 C CA . GLY A 1 95 ? -7.759 -30.812 -16.196 1.00 63.40 95 GLY A CA 13
ATOM 20300 C C . GLY A 1 95 ? -8.317 -30.504 -17.585 1.00 20.51 95 GLY A C 13
ATOM 20301 O O . GLY A 1 95 ? -8.700 -29.365 -17.870 1.00 1.33 95 GLY A O 13
ATOM 20305 N N . GLU A 1 96 ? -8.346 -31.528 -18.451 1.00 24.13 96 GLU A N 13
ATOM 20306 C CA . GLU A 1 96 ? -8.835 -31.427 -19.841 1.00 63.22 96 GLU A CA 13
ATOM 20307 C C . GLU A 1 96 ? -10.066 -32.334 -20.054 1.00 53.11 96 GLU A C 13
ATOM 20308 O O . GLU A 1 96 ? -10.387 -32.714 -21.187 1.00 73.11 96 GLU A O 13
ATOM 20320 N N . SER A 1 97 ? -10.793 -32.615 -18.963 1.00 3.14 97 SER A N 13
ATOM 20321 C CA . SER A 1 97 ? -11.979 -33.501 -18.975 1.00 42.04 97 SER A CA 13
ATOM 20322 C C . SER A 1 97 ? -13.253 -32.792 -19.510 1.00 21.40 97 SER A C 13
ATOM 20323 O O . SER A 1 97 ? -14.347 -33.366 -19.467 1.00 24.25 97 SER A O 13
ATOM 20331 N N . ILE A 1 98 ? -13.104 -31.555 -20.018 1.00 70.35 98 ILE A N 13
ATOM 20332 C CA . ILE A 1 98 ? -14.222 -30.770 -20.585 1.00 63.51 98 ILE A CA 13
ATOM 20333 C C . ILE A 1 98 ? -14.116 -30.696 -22.127 1.00 32.42 98 ILE A C 13
ATOM 20334 O O . ILE A 1 98 ? -13.014 -30.722 -22.692 1.00 52.30 98 ILE A O 13
ATOM 20350 N N . LEU A 1 99 ? -15.283 -30.649 -22.787 1.00 52.23 99 LEU A N 13
ATOM 20351 C CA . LEU A 1 99 ? -15.404 -30.395 -24.239 1.00 22.34 99 LEU A CA 13
ATOM 20352 C C . LEU A 1 99 ? -15.794 -28.927 -24.507 1.00 4.44 99 LEU A C 13
ATOM 20353 O O . LEU A 1 99 ? -15.846 -28.491 -25.663 1.00 54.23 99 LEU A O 13
ATOM 20369 N N . GLU A 1 100 ? -16.098 -28.185 -23.421 1.00 55.25 100 GLU A N 13
ATOM 20370 C CA . GLU A 1 100 ? -16.415 -26.743 -23.465 1.00 4.25 100 GLU A CA 13
ATOM 20371 C C . GLU A 1 100 ? -15.132 -25.905 -23.698 1.00 11.41 100 GLU A C 13
ATOM 20372 O O . GLU A 1 100 ? -14.253 -25.898 -22.812 1.00 2.03 100 GLU A O 13
ATOM 20385 N N . GLY A 1 1 ? -10.867 -12.023 11.544 1.00 33.14 1 GLY A N 14
ATOM 20386 C CA . GLY A 1 1 ? -10.765 -11.199 10.314 1.00 70.01 1 GLY A CA 14
ATOM 20387 C C . GLY A 1 1 ? -11.545 -11.813 9.161 1.00 51.14 1 GLY A C 14
ATOM 20388 O O . GLY A 1 1 ? -12.769 -11.961 9.251 1.00 23.02 1 GLY A O 14
ATOM 20394 N N . GLY A 1 2 ? -10.840 -12.154 8.071 1.00 65.32 2 GLY A N 14
ATOM 20395 C CA . GLY A 1 2 ? -11.442 -12.814 6.916 1.00 71.25 2 GLY A CA 14
ATOM 20396 C C . GLY A 1 2 ? -10.416 -13.111 5.845 1.00 73.41 2 GLY A C 14
ATOM 20397 O O . GLY A 1 2 ? -9.202 -12.986 6.089 1.00 73.40 2 GLY A O 14
ATOM 20401 N N . SER A 1 3 ? -10.901 -13.521 4.658 1.00 14.42 3 SER A N 14
ATOM 20402 C CA . SER A 1 3 ? -10.047 -13.802 3.488 1.00 72.13 3 SER A CA 14
ATOM 20403 C C . SER A 1 3 ? -9.260 -12.526 3.086 1.00 33.33 3 SER A C 14
ATOM 20404 O O . SER A 1 3 ? -9.841 -11.448 3.117 1.00 14.20 3 SER A O 14
ATOM 20412 N N . PRO A 1 4 ? -7.931 -12.617 2.749 1.00 60.41 4 PRO A N 14
ATOM 20413 C CA . PRO A 1 4 ? -7.072 -11.417 2.493 1.00 15.31 4 PRO A CA 14
ATOM 20414 C C . PRO A 1 4 ? -7.625 -10.434 1.433 1.00 42.44 4 PRO A C 14
ATOM 20415 O O . PRO A 1 4 ? -7.580 -9.218 1.639 1.00 41.32 4 PRO A O 14
ATOM 20426 N N . ASP A 1 5 ? -8.152 -10.968 0.312 1.00 45.30 5 ASP A N 14
ATOM 20427 C CA . ASP A 1 5 ? -8.740 -10.135 -0.777 1.00 23.41 5 ASP A CA 14
ATOM 20428 C C . ASP A 1 5 ? -10.109 -9.550 -0.373 1.00 73.23 5 ASP A C 14
ATOM 20429 O O . ASP A 1 5 ? -10.541 -8.520 -0.907 1.00 51.22 5 ASP A O 14
ATOM 20438 N N . GLU A 1 6 ? -10.784 -10.220 0.572 1.00 71.35 6 GLU A N 14
ATOM 20439 C CA . GLU A 1 6 ? -12.009 -9.711 1.214 1.00 53.10 6 GLU A CA 14
ATOM 20440 C C . GLU A 1 6 ? -11.654 -8.530 2.148 1.00 64.41 6 GLU A C 14
ATOM 20441 O O . GLU A 1 6 ? -12.371 -7.525 2.193 1.00 60.21 6 GLU A O 14
ATOM 20453 N N . ASN A 1 7 ? -10.509 -8.659 2.859 1.00 54.11 7 ASN A N 14
ATOM 20454 C CA . ASN A 1 7 ? -9.980 -7.606 3.754 1.00 64.15 7 ASN A CA 14
ATOM 20455 C C . ASN A 1 7 ? -9.597 -6.364 2.928 1.00 62.45 7 ASN A C 14
ATOM 20456 O O . ASN A 1 7 ? -9.771 -5.234 3.384 1.00 43.23 7 ASN A O 14
ATOM 20467 N N . ILE A 1 8 ? -9.085 -6.610 1.704 1.00 11.45 8 ILE A N 14
ATOM 20468 C CA . ILE A 1 8 ? -8.776 -5.567 0.711 1.00 65.22 8 ILE A CA 14
ATOM 20469 C C . ILE A 1 8 ? -10.040 -4.804 0.311 1.00 71.21 8 ILE A C 14
ATOM 20470 O O . ILE A 1 8 ? -10.022 -3.580 0.278 1.00 43.35 8 ILE A O 14
ATOM 20486 N N . ALA A 1 9 ? -11.131 -5.545 0.028 1.00 50.41 9 ALA A N 14
ATOM 20487 C CA . ALA A 1 9 ? -12.436 -4.954 -0.338 1.00 41.54 9 ALA A CA 14
ATOM 20488 C C . ALA A 1 9 ? -12.947 -4.001 0.766 1.00 11.10 9 ALA A C 14
ATOM 20489 O O . ALA A 1 9 ? -13.618 -3.002 0.487 1.00 51.31 9 ALA A O 14
ATOM 20496 N N . LYS A 1 10 ? -12.586 -4.324 2.021 1.00 61.13 10 LYS A N 14
ATOM 20497 C CA . LYS A 1 10 ? -12.883 -3.501 3.198 1.00 72.43 10 LYS A CA 14
ATOM 20498 C C . LYS A 1 10 ? -11.932 -2.274 3.272 1.00 45.30 10 LYS A C 14
ATOM 20499 O O . LYS A 1 10 ? -12.361 -1.170 3.632 1.00 70.33 10 LYS A O 14
ATOM 20518 N N . PHE A 1 11 ? -10.637 -2.484 2.922 1.00 32.24 11 PHE A N 14
ATOM 20519 C CA . PHE A 1 11 ? -9.611 -1.405 2.894 1.00 11.20 11 PHE A CA 14
ATOM 20520 C C . PHE A 1 11 ? -9.932 -0.365 1.809 1.00 3.44 11 PHE A C 14
ATOM 20521 O O . PHE A 1 11 ? -9.629 0.822 1.970 1.00 35.35 11 PHE A O 14
ATOM 20538 N N . GLU A 1 12 ? -10.548 -0.840 0.706 1.00 23.34 12 GLU A N 14
ATOM 20539 C CA . GLU A 1 12 ? -10.951 0.004 -0.432 1.00 1.31 12 GLU A CA 14
ATOM 20540 C C . GLU A 1 12 ? -12.078 0.965 -0.034 1.00 35.54 12 GLU A C 14
ATOM 20541 O O . GLU A 1 12 ? -12.191 2.034 -0.613 1.00 31.44 12 GLU A O 14
ATOM 20553 N N . LYS A 1 13 ? -12.903 0.569 0.959 1.00 21.14 13 LYS A N 14
ATOM 20554 C CA . LYS A 1 13 ? -13.992 1.418 1.488 1.00 32.20 13 LYS A CA 14
ATOM 20555 C C . LYS A 1 13 ? -13.400 2.665 2.173 1.00 60.44 13 LYS A C 14
ATOM 20556 O O . LYS A 1 13 ? -13.819 3.801 1.903 1.00 14.43 13 LYS A O 14
ATOM 20575 N N . ALA A 1 14 ? -12.393 2.424 3.039 1.00 41.53 14 ALA A N 14
ATOM 20576 C CA . ALA A 1 14 ? -11.650 3.484 3.738 1.00 64.03 14 ALA A CA 14
ATOM 20577 C C . ALA A 1 14 ? -10.811 4.310 2.745 1.00 34.03 14 ALA A C 14
ATOM 20578 O O . ALA A 1 14 ? -10.643 5.519 2.923 1.00 21.41 14 ALA A O 14
ATOM 20585 N N . TYR A 1 15 ? -10.310 3.627 1.689 1.00 51.22 15 TYR A N 14
ATOM 20586 C CA . TYR A 1 15 ? -9.472 4.228 0.636 1.00 63.23 15 TYR A CA 14
ATOM 20587 C C . TYR A 1 15 ? -10.270 5.189 -0.260 1.00 13.03 15 TYR A C 14
ATOM 20588 O O . TYR A 1 15 ? -9.747 6.232 -0.645 1.00 1.14 15 TYR A O 14
ATOM 20606 N N . LYS A 1 16 ? -11.513 4.821 -0.617 1.00 32.24 16 LYS A N 14
ATOM 20607 C CA . LYS A 1 16 ? -12.367 5.672 -1.470 1.00 3.21 16 LYS A CA 14
ATOM 20608 C C . LYS A 1 16 ? -12.864 6.888 -0.688 1.00 31.35 16 LYS A C 14
ATOM 20609 O O . LYS A 1 16 ? -13.078 7.954 -1.269 1.00 14.03 16 LYS A O 14
ATOM 20628 N N . LYS A 1 17 ? -13.031 6.712 0.635 1.00 21.42 17 LYS A N 14
ATOM 20629 C CA . LYS A 1 17 ? -13.406 7.802 1.540 1.00 71.41 17 LYS A CA 14
ATOM 20630 C C . LYS A 1 17 ? -12.185 8.735 1.743 1.00 21.02 17 LYS A C 14
ATOM 20631 O O . LYS A 1 17 ? -12.324 9.952 1.907 1.00 22.12 17 LYS A O 14
ATOM 20650 N N . ALA A 1 18 ? -10.991 8.138 1.702 1.00 1.33 18 ALA A N 14
ATOM 20651 C CA . ALA A 1 18 ? -9.718 8.859 1.735 1.00 2.43 18 ALA A CA 14
ATOM 20652 C C . ALA A 1 18 ? -9.510 9.667 0.431 1.00 54.25 18 ALA A C 14
ATOM 20653 O O . ALA A 1 18 ? -9.083 10.819 0.462 1.00 65.13 18 ALA A O 14
ATOM 20660 N N . GLU A 1 19 ? -9.875 9.026 -0.703 1.00 71.42 19 GLU A N 14
ATOM 20661 C CA . GLU A 1 19 ? -9.603 9.509 -2.073 1.00 3.24 19 GLU A CA 14
ATOM 20662 C C . GLU A 1 19 ? -10.548 10.655 -2.468 1.00 63.50 19 GLU A C 14
ATOM 20663 O O . GLU A 1 19 ? -10.132 11.600 -3.149 1.00 35.15 19 GLU A O 14
ATOM 20675 N N . GLU A 1 20 ? -11.817 10.563 -2.031 1.00 34.03 20 GLU A N 14
ATOM 20676 C CA . GLU A 1 20 ? -12.831 11.601 -2.311 1.00 12.10 20 GLU A CA 14
ATOM 20677 C C . GLU A 1 20 ? -12.455 12.933 -1.615 1.00 1.04 20 GLU A C 14
ATOM 20678 O O . GLU A 1 20 ? -12.718 14.019 -2.138 1.00 42.00 20 GLU A O 14
ATOM 20690 N N . LEU A 1 21 ? -11.824 12.819 -0.431 1.00 63.53 21 LEU A N 14
ATOM 20691 C CA . LEU A 1 21 ? -11.313 13.970 0.340 1.00 72.41 21 LEU A CA 14
ATOM 20692 C C . LEU A 1 21 ? -9.861 14.302 -0.067 1.00 3.12 21 LEU A C 14
ATOM 20693 O O . LEU A 1 21 ? -9.319 15.341 0.333 1.00 2.13 21 LEU A O 14
ATOM 20709 N N . ASN A 1 22 ? -9.254 13.374 -0.843 1.00 53.34 22 ASN A N 14
ATOM 20710 C CA . ASN A 1 22 ? -7.909 13.493 -1.452 1.00 12.13 22 ASN A CA 14
ATOM 20711 C C . ASN A 1 22 ? -6.787 13.513 -0.381 1.00 22.51 22 ASN A C 14
ATOM 20712 O O . ASN A 1 22 ? -5.657 13.933 -0.646 1.00 53.34 22 ASN A O 14
ATOM 20723 N N . GLN A 1 23 ? -7.098 12.979 0.810 1.00 51.52 23 GLN A N 14
ATOM 20724 C CA . GLN A 1 23 ? -6.156 12.932 1.937 1.00 53.23 23 GLN A CA 14
ATOM 20725 C C . GLN A 1 23 ? -5.188 11.761 1.736 1.00 3.24 23 GLN A C 14
ATOM 20726 O O . GLN A 1 23 ? -5.528 10.597 1.997 1.00 13.41 23 GLN A O 14
ATOM 20740 N N . GLY A 1 24 ? -3.987 12.102 1.233 1.00 34.03 24 GLY A N 14
ATOM 20741 C CA . GLY A 1 24 ? -2.986 11.131 0.821 1.00 44.43 24 GLY A CA 14
ATOM 20742 C C . GLY A 1 24 ? -2.399 10.315 1.966 1.00 62.13 24 GLY A C 14
ATOM 20743 O O . GLY A 1 24 ? -1.954 9.184 1.755 1.00 65.41 24 GLY A O 14
ATOM 20747 N N . GLU A 1 25 ? -2.395 10.897 3.186 1.00 73.51 25 GLU A N 14
ATOM 20748 C CA . GLU A 1 25 ? -1.906 10.207 4.398 1.00 31.31 25 GLU A CA 14
ATOM 20749 C C . GLU A 1 25 ? -2.695 8.895 4.621 1.00 23.53 25 GLU A C 14
ATOM 20750 O O . GLU A 1 25 ? -2.125 7.875 4.979 1.00 2.31 25 GLU A O 14
ATOM 20762 N N . LEU A 1 26 ? -4.004 8.954 4.332 1.00 73.22 26 LEU A N 14
ATOM 20763 C CA . LEU A 1 26 ? -4.932 7.829 4.460 1.00 34.15 26 LEU A CA 14
ATOM 20764 C C . LEU A 1 26 ? -4.735 6.820 3.308 1.00 21.31 26 LEU A C 14
ATOM 20765 O O . LEU A 1 26 ? -4.632 5.612 3.544 1.00 63.02 26 LEU A O 14
ATOM 20781 N N . MET A 1 27 ? -4.679 7.352 2.061 1.00 31.43 27 MET A N 14
ATOM 20782 C CA . MET A 1 27 ? -4.634 6.531 0.829 1.00 25.10 27 MET A CA 14
ATOM 20783 C C . MET A 1 27 ? -3.355 5.691 0.744 1.00 31.42 27 MET A C 14
ATOM 20784 O O . MET A 1 27 ? -3.394 4.547 0.284 1.00 41.43 27 MET A O 14
ATOM 20798 N N . GLY A 1 28 ? -2.231 6.285 1.185 1.00 53.01 28 GLY A N 14
ATOM 20799 C CA . GLY A 1 28 ? -0.941 5.604 1.202 1.00 12.02 28 GLY A CA 14
ATOM 20800 C C . GLY A 1 28 ? -0.951 4.393 2.121 1.00 74.25 28 GLY A C 14
ATOM 20801 O O . GLY A 1 28 ? -0.463 3.328 1.746 1.00 50.41 28 GLY A O 14
ATOM 20805 N N . ARG A 1 29 ? -1.539 4.570 3.323 1.00 4.31 29 ARG A N 14
ATOM 20806 C CA . ARG A 1 29 ? -1.700 3.490 4.319 1.00 74.24 29 ARG A CA 14
ATOM 20807 C C . ARG A 1 29 ? -2.599 2.373 3.759 1.00 40.15 29 ARG A C 14
ATOM 20808 O O . ARG A 1 29 ? -2.300 1.194 3.922 1.00 62.00 29 ARG A O 14
ATOM 20829 N N . ALA A 1 30 ? -3.679 2.784 3.062 1.00 34.14 30 ALA A N 14
ATOM 20830 C CA . ALA A 1 30 ? -4.685 1.864 2.501 1.00 14.43 30 ALA A CA 14
ATOM 20831 C C . ALA A 1 30 ? -4.060 0.936 1.440 1.00 14.42 30 ALA A C 14
ATOM 20832 O O . ALA A 1 30 ? -4.167 -0.284 1.546 1.00 22.45 30 ALA A O 14
ATOM 20839 N N . LEU A 1 31 ? -3.368 1.550 0.456 1.00 63.20 31 LEU A N 14
ATOM 20840 C CA . LEU A 1 31 ? -2.696 0.835 -0.653 1.00 13.04 31 LEU A CA 14
ATOM 20841 C C . LEU A 1 31 ? -1.530 -0.026 -0.133 1.00 41.02 31 LEU A C 14
ATOM 20842 O O . LEU A 1 31 ? -1.233 -1.085 -0.695 1.00 21.21 31 LEU A O 14
ATOM 20858 N N . TYR A 1 32 ? -0.893 0.445 0.956 1.00 51.33 32 TYR A N 14
ATOM 20859 C CA . TYR A 1 32 ? 0.185 -0.278 1.649 1.00 25.14 32 TYR A CA 14
ATOM 20860 C C . TYR A 1 32 ? -0.356 -1.599 2.241 1.00 72.41 32 TYR A C 14
ATOM 20861 O O . TYR A 1 32 ? 0.252 -2.651 2.049 1.00 44.23 32 TYR A O 14
ATOM 20879 N N . ASN A 1 33 ? -1.521 -1.531 2.928 1.00 61.14 33 ASN A N 14
ATOM 20880 C CA . ASN A 1 33 ? -2.157 -2.714 3.556 1.00 44.31 33 ASN A CA 14
ATOM 20881 C C . ASN A 1 33 ? -2.724 -3.684 2.511 1.00 61.22 33 ASN A C 14
ATOM 20882 O O . ASN A 1 33 ? -2.695 -4.897 2.730 1.00 64.40 33 ASN A O 14
ATOM 20893 N N . ILE A 1 34 ? -3.240 -3.141 1.385 1.00 0.41 34 ILE A N 14
ATOM 20894 C CA . ILE A 1 34 ? -3.683 -3.952 0.232 1.00 31.43 34 ILE A CA 14
ATOM 20895 C C . ILE A 1 34 ? -2.486 -4.770 -0.297 1.00 0.22 34 ILE A C 14
ATOM 20896 O O . ILE A 1 34 ? -2.605 -5.974 -0.571 1.00 72.23 34 ILE A O 14
ATOM 20912 N N . GLY A 1 35 ? -1.324 -4.084 -0.386 1.00 5.15 35 GLY A N 14
ATOM 20913 C CA . GLY A 1 35 ? -0.071 -4.701 -0.788 1.00 32.14 35 GLY A CA 14
ATOM 20914 C C . GLY A 1 35 ? 0.339 -5.840 0.142 1.00 12.21 35 GLY A C 14
ATOM 20915 O O . GLY A 1 35 ? 0.698 -6.916 -0.327 1.00 43.12 35 GLY A O 14
ATOM 20919 N N . LEU A 1 36 ? 0.238 -5.594 1.470 1.00 31.41 36 LEU A N 14
ATOM 20920 C CA . LEU A 1 36 ? 0.591 -6.581 2.523 1.00 61.22 36 LEU A CA 14
ATOM 20921 C C . LEU A 1 36 ? -0.233 -7.876 2.392 1.00 75.44 36 LEU A C 14
ATOM 20922 O O . LEU A 1 36 ? 0.289 -8.970 2.650 1.00 52.55 36 LEU A O 14
ATOM 20938 N N . GLU A 1 37 ? -1.518 -7.733 1.991 1.00 3.54 37 GLU A N 14
ATOM 20939 C CA . GLU A 1 37 ? -2.426 -8.876 1.806 1.00 4.42 37 GLU A CA 14
ATOM 20940 C C . GLU A 1 37 ? -1.937 -9.769 0.655 1.00 1.20 37 GLU A C 14
ATOM 20941 O O . GLU A 1 37 ? -1.837 -10.990 0.815 1.00 24.12 37 GLU A O 14
ATOM 20953 N N . LYS A 1 38 ? -1.614 -9.143 -0.500 1.00 32.52 38 LYS A N 14
ATOM 20954 C CA . LYS A 1 38 ? -1.032 -9.853 -1.658 1.00 20.52 38 LYS A CA 14
ATOM 20955 C C . LYS A 1 38 ? 0.319 -10.506 -1.282 1.00 4.22 38 LYS A C 14
ATOM 20956 O O . LYS A 1 38 ? 0.587 -11.657 -1.645 1.00 21.43 38 LYS A O 14
ATOM 20975 N N . ASN A 1 39 ? 1.120 -9.761 -0.505 1.00 14.31 39 ASN A N 14
ATOM 20976 C CA . ASN A 1 39 ? 2.513 -10.112 -0.162 1.00 55.31 39 ASN A CA 14
ATOM 20977 C C . ASN A 1 39 ? 2.576 -11.422 0.646 1.00 1.25 39 ASN A C 14
ATOM 20978 O O . ASN A 1 39 ? 3.376 -12.312 0.337 1.00 62.34 39 ASN A O 14
ATOM 20989 N N . LYS A 1 40 ? 1.688 -11.529 1.657 1.00 4.23 40 LYS A N 14
ATOM 20990 C CA . LYS A 1 40 ? 1.634 -12.700 2.559 1.00 22.25 40 LYS A CA 14
ATOM 20991 C C . LYS A 1 40 ? 1.007 -13.925 1.855 1.00 71.11 40 LYS A C 14
ATOM 20992 O O . LYS A 1 40 ? 1.288 -15.066 2.229 1.00 13.20 40 LYS A O 14
ATOM 21011 N N . MET A 1 41 ? 0.155 -13.674 0.834 1.00 53.23 41 MET A N 14
ATOM 21012 C CA . MET A 1 41 ? -0.492 -14.747 0.038 1.00 23.02 41 MET A CA 14
ATOM 21013 C C . MET A 1 41 ? 0.478 -15.375 -0.978 1.00 10.33 41 MET A C 14
ATOM 21014 O O . MET A 1 41 ? 0.219 -16.475 -1.489 1.00 62.20 41 MET A O 14
ATOM 21028 N N . GLY A 1 42 ? 1.579 -14.674 -1.266 1.00 35.23 42 GLY A N 14
ATOM 21029 C CA . GLY A 1 42 ? 2.518 -15.090 -2.310 1.00 12.51 42 GLY A CA 14
ATOM 21030 C C . GLY A 1 42 ? 2.214 -14.432 -3.649 1.00 12.14 42 GLY A C 14
ATOM 21031 O O . GLY A 1 42 ? 2.915 -14.678 -4.637 1.00 35.30 42 GLY A O 14
ATOM 21035 N N . LYS A 1 43 ? 1.186 -13.561 -3.673 1.00 12.32 43 LYS A N 14
ATOM 21036 C CA . LYS A 1 43 ? 0.809 -12.758 -4.857 1.00 32.23 43 LYS A CA 14
ATOM 21037 C C . LYS A 1 43 ? 1.610 -11.445 -4.828 1.00 1.41 43 LYS A C 14
ATOM 21038 O O . LYS A 1 43 ? 1.080 -10.345 -5.025 1.00 12.44 43 LYS A O 14
ATOM 21057 N N . VAL A 1 44 ? 2.923 -11.609 -4.690 1.00 75.41 44 VAL A N 14
ATOM 21058 C CA . VAL A 1 44 ? 3.849 -10.539 -4.306 1.00 52.02 44 VAL A CA 14
ATOM 21059 C C . VAL A 1 44 ? 4.070 -9.534 -5.458 1.00 74.32 44 VAL A C 14
ATOM 21060 O O . VAL A 1 44 ? 4.436 -8.379 -5.217 1.00 22.53 44 VAL A O 14
ATOM 21073 N N . LYS A 1 45 ? 3.842 -9.997 -6.703 1.00 73.44 45 LYS A N 14
ATOM 21074 C CA . LYS A 1 45 ? 3.934 -9.154 -7.914 1.00 20.14 45 LYS A CA 14
ATOM 21075 C C . LYS A 1 45 ? 3.013 -7.915 -7.792 1.00 53.14 45 LYS A C 14
ATOM 21076 O O . LYS A 1 45 ? 3.459 -6.780 -7.986 1.00 4.24 45 LYS A O 14
ATOM 21095 N N . GLU A 1 46 ? 1.733 -8.165 -7.440 1.00 5.34 46 GLU A N 14
ATOM 21096 C CA . GLU A 1 46 ? 0.732 -7.102 -7.233 1.00 54.42 46 GLU A CA 14
ATOM 21097 C C . GLU A 1 46 ? 1.088 -6.249 -5.998 1.00 42.04 46 GLU A C 14
ATOM 21098 O O . GLU A 1 46 ? 0.899 -5.026 -6.011 1.00 2.14 46 GLU A O 14
ATOM 21110 N N . ALA A 1 47 ? 1.619 -6.919 -4.947 1.00 0.32 47 ALA A N 14
ATOM 21111 C CA . ALA A 1 47 ? 2.003 -6.284 -3.670 1.00 3.53 47 ALA A CA 14
ATOM 21112 C C . ALA A 1 47 ? 2.987 -5.127 -3.891 1.00 74.03 47 ALA A C 14
ATOM 21113 O O . ALA A 1 47 ? 2.794 -4.036 -3.347 1.00 32.01 47 ALA A O 14
ATOM 21120 N N . ILE A 1 48 ? 4.016 -5.410 -4.724 1.00 13.43 48 ILE A N 14
ATOM 21121 C CA . ILE A 1 48 ? 5.044 -4.443 -5.154 1.00 23.44 48 ILE A CA 14
ATOM 21122 C C . ILE A 1 48 ? 4.398 -3.176 -5.728 1.00 65.20 48 ILE A C 14
ATOM 21123 O O . ILE A 1 48 ? 4.702 -2.067 -5.283 1.00 62.13 48 ILE A O 14
ATOM 21139 N N . GLU A 1 49 ? 3.458 -3.384 -6.671 1.00 65.13 49 GLU A N 14
ATOM 21140 C CA . GLU A 1 49 ? 2.771 -2.298 -7.397 1.00 4.03 49 GLU A CA 14
ATOM 21141 C C . GLU A 1 49 ? 2.006 -1.381 -6.429 1.00 1.52 49 GLU A C 14
ATOM 21142 O O . GLU A 1 49 ? 2.001 -0.165 -6.606 1.00 61.20 49 GLU A O 14
ATOM 21154 N N . TYR A 1 50 ? 1.390 -1.982 -5.393 1.00 32.53 50 TYR A N 14
ATOM 21155 C CA . TYR A 1 50 ? 0.636 -1.245 -4.359 1.00 31.34 50 TYR A CA 14
ATOM 21156 C C . TYR A 1 50 ? 1.558 -0.491 -3.380 1.00 63.51 50 TYR A C 14
ATOM 21157 O O . TYR A 1 50 ? 1.179 0.577 -2.890 1.00 25.05 50 TYR A O 14
ATOM 21175 N N . PHE A 1 51 ? 2.747 -1.059 -3.075 1.00 31.22 51 PHE A N 14
ATOM 21176 C CA . PHE A 1 51 ? 3.762 -0.372 -2.237 1.00 63.12 51 PHE A CA 14
ATOM 21177 C C . PHE A 1 51 ? 4.377 0.810 -3.011 1.00 20.41 51 PHE A C 14
ATOM 21178 O O . PHE A 1 51 ? 4.818 1.786 -2.405 1.00 33.00 51 PHE A O 14
ATOM 21195 N N . LEU A 1 52 ? 4.407 0.685 -4.357 1.00 44.14 52 LEU A N 14
ATOM 21196 C CA . LEU A 1 52 ? 4.904 1.741 -5.263 1.00 21.12 52 LEU A CA 14
ATOM 21197 C C . LEU A 1 52 ? 3.930 2.928 -5.260 1.00 54.31 52 LEU A C 14
ATOM 21198 O O . LEU A 1 52 ? 4.359 4.089 -5.205 1.00 55.43 52 LEU A O 14
ATOM 21214 N N . ARG A 1 53 ? 2.612 2.609 -5.328 1.00 63.30 53 ARG A N 14
ATOM 21215 C CA . ARG A 1 53 ? 1.537 3.612 -5.227 1.00 40.53 53 ARG A CA 14
ATOM 21216 C C . ARG A 1 53 ? 1.620 4.309 -3.864 1.00 12.04 53 ARG A C 14
ATOM 21217 O O . ARG A 1 53 ? 1.673 5.531 -3.793 1.00 21.31 53 ARG A O 14
ATOM 21238 N N . ALA A 1 54 ? 1.674 3.476 -2.801 1.00 4.30 54 ALA A N 14
ATOM 21239 C CA . ALA A 1 54 ? 1.685 3.921 -1.400 1.00 30.15 54 ALA A CA 14
ATOM 21240 C C . ALA A 1 54 ? 2.829 4.905 -1.138 1.00 65.51 54 ALA A C 14
ATOM 21241 O O . ALA A 1 54 ? 2.609 5.966 -0.554 1.00 32.32 54 ALA A O 14
ATOM 21248 N N . LYS A 1 55 ? 4.030 4.545 -1.633 1.00 45.45 55 LYS A N 14
ATOM 21249 C CA . LYS A 1 55 ? 5.252 5.349 -1.501 1.00 63.25 55 LYS A CA 14
ATOM 21250 C C . LYS A 1 55 ? 5.099 6.707 -2.210 1.00 43.22 55 LYS A C 14
ATOM 21251 O O . LYS A 1 55 ? 5.525 7.734 -1.678 1.00 73.34 55 LYS A O 14
ATOM 21270 N N . LYS A 1 56 ? 4.485 6.681 -3.411 1.00 52.34 56 LYS A N 14
ATOM 21271 C CA . LYS A 1 56 ? 4.186 7.890 -4.207 1.00 50.11 56 LYS A CA 14
ATOM 21272 C C . LYS A 1 56 ? 3.203 8.817 -3.471 1.00 3.14 56 LYS A C 14
ATOM 21273 O O . LYS A 1 56 ? 3.393 10.037 -3.440 1.00 53.20 56 LYS A O 14
ATOM 21292 N N . VAL A 1 57 ? 2.176 8.221 -2.857 1.00 63.52 57 VAL A N 14
ATOM 21293 C CA . VAL A 1 57 ? 1.104 8.966 -2.185 1.00 20.14 57 VAL A CA 14
ATOM 21294 C C . VAL A 1 57 ? 1.637 9.597 -0.872 1.00 43.52 57 VAL A C 14
ATOM 21295 O O . VAL A 1 57 ? 1.263 10.723 -0.511 1.00 23.10 57 VAL A O 14
ATOM 21308 N N . PHE A 1 58 ? 2.554 8.872 -0.193 1.00 74.12 58 PHE A N 14
ATOM 21309 C CA . PHE A 1 58 ? 3.291 9.394 0.978 1.00 54.00 58 PHE A CA 14
ATOM 21310 C C . PHE A 1 58 ? 4.282 10.496 0.543 1.00 64.41 58 PHE A C 14
ATOM 21311 O O . PHE A 1 58 ? 4.463 11.476 1.260 1.00 50.02 58 PHE A O 14
ATOM 21328 N N . ASP A 1 59 ? 4.891 10.330 -0.652 1.00 25.34 59 ASP A N 14
ATOM 21329 C CA . ASP A 1 59 ? 5.860 11.305 -1.213 1.00 2.11 59 ASP A CA 14
ATOM 21330 C C . ASP A 1 59 ? 5.170 12.653 -1.471 1.00 71.42 59 ASP A C 14
ATOM 21331 O O . ASP A 1 59 ? 5.727 13.724 -1.178 1.00 22.21 59 ASP A O 14
ATOM 21340 N N . ALA A 1 60 ? 3.939 12.567 -2.006 1.00 52.50 60 ALA A N 14
ATOM 21341 C CA . ALA A 1 60 ? 3.080 13.726 -2.281 1.00 60.12 60 ALA A CA 14
ATOM 21342 C C . ALA A 1 60 ? 2.744 14.486 -0.986 1.00 53.32 60 ALA A C 14
ATOM 21343 O O . ALA A 1 60 ? 2.673 15.721 -0.976 1.00 12.15 60 ALA A O 14
ATOM 21350 N N . GLU A 1 61 ? 2.554 13.724 0.107 1.00 43.03 61 GLU A N 14
ATOM 21351 C CA . GLU A 1 61 ? 2.277 14.274 1.449 1.00 51.11 61 GLU A CA 14
ATOM 21352 C C . GLU A 1 61 ? 3.564 14.619 2.213 1.00 31.22 61 GLU A C 14
ATOM 21353 O O . GLU A 1 61 ? 3.488 15.112 3.348 1.00 34.34 61 GLU A O 14
ATOM 21365 N N . HIS A 1 62 ? 4.735 14.343 1.592 1.00 23.23 62 HIS A N 14
ATOM 21366 C CA . HIS A 1 62 ? 6.073 14.553 2.197 1.00 34.42 62 HIS A CA 14
ATOM 21367 C C . HIS A 1 62 ? 6.241 13.752 3.503 1.00 33.42 62 HIS A C 14
ATOM 21368 O O . HIS A 1 62 ? 7.071 14.094 4.357 1.00 73.01 62 HIS A O 14
ATOM 21383 N N . ASP A 1 63 ? 5.478 12.643 3.606 1.00 22.34 63 ASP A N 14
ATOM 21384 C CA . ASP A 1 63 ? 5.530 11.721 4.732 1.00 1.55 63 ASP A CA 14
ATOM 21385 C C . ASP A 1 63 ? 6.735 10.798 4.526 1.00 34.21 63 ASP A C 14
ATOM 21386 O O . ASP A 1 63 ? 6.649 9.775 3.831 1.00 12.22 63 ASP A O 14
ATOM 21395 N N . THR A 1 64 ? 7.875 11.236 5.077 1.00 71.04 64 THR A N 14
ATOM 21396 C CA . THR A 1 64 ? 9.170 10.571 4.916 1.00 1.02 64 THR A CA 14
ATOM 21397 C C . THR A 1 64 ? 9.126 9.124 5.448 1.00 3.42 64 THR A C 14
ATOM 21398 O O . THR A 1 64 ? 9.644 8.215 4.800 1.00 32.24 64 THR A O 14
ATOM 21409 N N . ASP A 1 65 ? 8.456 8.929 6.606 1.00 30.11 65 ASP A N 14
ATOM 21410 C CA . ASP A 1 65 ? 8.338 7.621 7.271 1.00 73.01 65 ASP A CA 14
ATOM 21411 C C . ASP A 1 65 ? 7.739 6.576 6.324 1.00 52.43 65 ASP A C 14
ATOM 21412 O O . ASP A 1 65 ? 8.383 5.578 6.024 1.00 43.10 65 ASP A O 14
ATOM 21421 N N . GLY A 1 66 ? 6.524 6.866 5.832 1.00 61.00 66 GLY A N 14
ATOM 21422 C CA . GLY A 1 66 ? 5.771 5.945 4.991 1.00 25.32 66 GLY A CA 14
ATOM 21423 C C . GLY A 1 66 ? 6.403 5.709 3.629 1.00 73.44 66 GLY A C 14
ATOM 21424 O O . GLY A 1 66 ? 6.238 4.625 3.067 1.00 4.23 66 GLY A O 14
ATOM 21428 N N . ALA A 1 67 ? 7.106 6.723 3.089 1.00 30.44 67 ALA A N 14
ATOM 21429 C CA . ALA A 1 67 ? 7.830 6.598 1.809 1.00 42.15 67 ALA A CA 14
ATOM 21430 C C . ALA A 1 67 ? 8.971 5.564 1.928 1.00 54.31 67 ALA A C 14
ATOM 21431 O O . ALA A 1 67 ? 9.161 4.723 1.041 1.00 33.55 67 ALA A O 14
ATOM 21438 N N . ARG A 1 68 ? 9.711 5.643 3.049 1.00 3.31 68 ARG A N 14
ATOM 21439 C CA . ARG A 1 68 ? 10.815 4.710 3.365 1.00 13.32 68 ARG A CA 14
ATOM 21440 C C . ARG A 1 68 ? 10.258 3.334 3.798 1.00 34.34 68 ARG A C 14
ATOM 21441 O O . ARG A 1 68 ? 10.867 2.301 3.522 1.00 24.41 68 ARG A O 14
ATOM 21462 N N . ARG A 1 69 ? 9.085 3.343 4.452 1.00 3.54 69 ARG A N 14
ATOM 21463 C CA . ARG A 1 69 ? 8.439 2.133 5.008 1.00 24.43 69 ARG A CA 14
ATOM 21464 C C . ARG A 1 69 ? 7.803 1.276 3.897 1.00 13.44 69 ARG A C 14
ATOM 21465 O O . ARG A 1 69 ? 7.801 0.040 3.985 1.00 55.01 69 ARG A O 14
ATOM 21486 N N . ALA A 1 70 ? 7.295 1.943 2.848 1.00 40.23 70 ALA A N 14
ATOM 21487 C CA . ALA A 1 70 ? 6.768 1.268 1.651 1.00 43.21 70 ALA A CA 14
ATOM 21488 C C . ALA A 1 70 ? 7.919 0.647 0.848 1.00 4.32 70 ALA A C 14
ATOM 21489 O O . ALA A 1 70 ? 7.777 -0.446 0.300 1.00 35.13 70 ALA A O 14
ATOM 21496 N N . ALA A 1 71 ? 9.071 1.356 0.830 1.00 45.43 71 ALA A N 14
ATOM 21497 C CA . ALA A 1 71 ? 10.311 0.878 0.190 1.00 5.02 71 ALA A CA 14
ATOM 21498 C C . ALA A 1 71 ? 10.967 -0.252 1.010 1.00 14.30 71 ALA A C 14
ATOM 21499 O O . ALA A 1 71 ? 11.667 -1.109 0.457 1.00 21.11 71 ALA A O 14
ATOM 21506 N N . LYS A 1 72 ? 10.730 -0.240 2.336 1.00 3.02 72 LYS A N 14
ATOM 21507 C CA . LYS A 1 72 ? 11.192 -1.298 3.255 1.00 13.10 72 LYS A CA 14
ATOM 21508 C C . LYS A 1 72 ? 10.434 -2.606 2.959 1.00 24.33 72 LYS A C 14
ATOM 21509 O O . LYS A 1 72 ? 11.047 -3.671 2.800 1.00 53.04 72 LYS A O 14
ATOM 21528 N N . SER A 1 73 ? 9.093 -2.483 2.853 1.00 62.12 73 SER A N 14
ATOM 21529 C CA . SER A 1 73 ? 8.197 -3.607 2.549 1.00 40.31 73 SER A CA 14
ATOM 21530 C C . SER A 1 73 ? 8.434 -4.111 1.109 1.00 21.04 73 SER A C 14
ATOM 21531 O O . SER A 1 73 ? 8.236 -5.298 0.828 1.00 1.24 73 SER A O 14
ATOM 21539 N N . LEU A 1 74 ? 8.855 -3.181 0.211 1.00 52.22 74 LEU A N 14
ATOM 21540 C CA . LEU A 1 74 ? 9.277 -3.504 -1.166 1.00 13.25 74 LEU A CA 14
ATOM 21541 C C . LEU A 1 74 ? 10.483 -4.449 -1.179 1.00 43.41 74 LEU A C 14
ATOM 21542 O O . LEU A 1 74 ? 10.491 -5.403 -1.949 1.00 71.01 74 LEU A O 14
ATOM 21558 N N . SER A 1 75 ? 11.484 -4.193 -0.314 1.00 72.12 75 SER A N 14
ATOM 21559 C CA . SER A 1 75 ? 12.690 -5.048 -0.217 1.00 40.10 75 SER A CA 14
ATOM 21560 C C . SER A 1 75 ? 12.299 -6.477 0.201 1.00 20.24 75 SER A C 14
ATOM 21561 O O . SER A 1 75 ? 12.756 -7.456 -0.404 1.00 42.25 75 SER A O 14
ATOM 21569 N N . GLU A 1 76 ? 11.399 -6.560 1.205 1.00 73.34 76 GLU A N 14
ATOM 21570 C CA . GLU A 1 76 ? 10.844 -7.829 1.702 1.00 41.44 76 GLU A CA 14
ATOM 21571 C C . GLU A 1 76 ? 10.030 -8.546 0.603 1.00 65.04 76 GLU A C 14
ATOM 21572 O O . GLU A 1 76 ? 9.992 -9.778 0.545 1.00 31.30 76 GLU A O 14
ATOM 21584 N N . ALA A 1 77 ? 9.413 -7.745 -0.285 1.00 74.01 77 ALA A N 14
ATOM 21585 C CA . ALA A 1 77 ? 8.637 -8.236 -1.427 1.00 31.41 77 ALA A CA 14
ATOM 21586 C C . ALA A 1 77 ? 9.552 -8.838 -2.514 1.00 22.40 77 ALA A C 14
ATOM 21587 O O . ALA A 1 77 ? 9.292 -9.938 -3.014 1.00 64.44 77 ALA A O 14
ATOM 21594 N N . TYR A 1 78 ? 10.643 -8.120 -2.837 1.00 43.10 78 TYR A N 14
ATOM 21595 C CA . TYR A 1 78 ? 11.590 -8.522 -3.894 1.00 54.25 78 TYR A CA 14
ATOM 21596 C C . TYR A 1 78 ? 12.363 -9.801 -3.511 1.00 52.34 78 TYR A C 14
ATOM 21597 O O . TYR A 1 78 ? 12.844 -10.511 -4.395 1.00 53.02 78 TYR A O 14
ATOM 21615 N N . GLN A 1 79 ? 12.476 -10.082 -2.195 1.00 41.42 79 GLN A N 14
ATOM 21616 C CA . GLN A 1 79 ? 13.053 -11.349 -1.688 1.00 41.53 79 GLN A CA 14
ATOM 21617 C C . GLN A 1 79 ? 12.238 -12.561 -2.181 1.00 50.12 79 GLN A C 14
ATOM 21618 O O . GLN A 1 79 ? 12.793 -13.607 -2.546 1.00 60.43 79 GLN A O 14
ATOM 21632 N N . LYS A 1 80 ? 10.913 -12.380 -2.204 1.00 1.10 80 LYS A N 14
ATOM 21633 C CA . LYS A 1 80 ? 9.948 -13.448 -2.513 1.00 71.43 80 LYS A CA 14
ATOM 21634 C C . LYS A 1 80 ? 9.833 -13.660 -4.035 1.00 43.53 80 LYS A C 14
ATOM 21635 O O . LYS A 1 80 ? 9.621 -14.786 -4.503 1.00 22.11 80 LYS A O 14
ATOM 21654 N N . VAL A 1 81 ? 9.995 -12.563 -4.793 1.00 61.44 81 VAL A N 14
ATOM 21655 C CA . VAL A 1 81 ? 9.882 -12.559 -6.264 1.00 3.01 81 VAL A CA 14
ATOM 21656 C C . VAL A 1 81 ? 11.170 -13.106 -6.913 1.00 2.44 81 VAL A C 14
ATOM 21657 O O . VAL A 1 81 ? 11.131 -14.119 -7.623 1.00 15.11 81 VAL A O 14
ATOM 21670 N N . GLU A 1 82 ? 12.308 -12.430 -6.636 1.00 75.42 82 GLU A N 14
ATOM 21671 C CA . GLU A 1 82 ? 13.615 -12.767 -7.242 1.00 13.22 82 GLU A CA 14
ATOM 21672 C C . GLU A 1 82 ? 14.106 -14.136 -6.743 1.00 62.03 82 GLU A C 14
ATOM 21673 O O . GLU A 1 82 ? 13.921 -14.470 -5.564 1.00 30.30 82 GLU A O 14
ATOM 21685 N N . GLY A 1 83 ? 14.732 -14.911 -7.646 1.00 13.14 83 GLY A N 14
ATOM 21686 C CA . GLY A 1 83 ? 15.306 -16.213 -7.305 1.00 32.42 83 GLY A CA 14
ATOM 21687 C C . GLY A 1 83 ? 16.672 -16.078 -6.648 1.00 53.21 83 GLY A C 14
ATOM 21688 O O . GLY A 1 83 ? 17.691 -16.476 -7.228 1.00 75.42 83 GLY A O 14
ATOM 21692 N N . SER A 1 84 ? 16.692 -15.478 -5.444 1.00 71.24 84 SER A N 14
ATOM 21693 C CA . SER A 1 84 ? 17.906 -15.314 -4.638 1.00 71.41 84 SER A CA 14
ATOM 21694 C C . SER A 1 84 ? 18.151 -16.622 -3.856 1.00 44.22 84 SER A C 14
ATOM 21695 O O . SER A 1 84 ? 17.534 -16.860 -2.807 1.00 44.02 84 SER A O 14
ATOM 21703 N N . GLY A 1 85 ? 19.025 -17.486 -4.407 1.00 23.13 85 GLY A N 14
ATOM 21704 C CA . GLY A 1 85 ? 19.231 -18.843 -3.893 1.00 24.11 85 GLY A CA 14
ATOM 21705 C C . GLY A 1 85 ? 18.177 -19.816 -4.424 1.00 4.03 85 GLY A C 14
ATOM 21706 O O . GLY A 1 85 ? 17.085 -19.388 -4.838 1.00 40.34 85 GLY A O 14
ATOM 21710 N N . ASP A 1 86 ? 18.504 -21.119 -4.435 1.00 3.52 86 ASP A N 14
ATOM 21711 C CA . ASP A 1 86 ? 17.560 -22.176 -4.856 1.00 23.31 86 ASP A CA 14
ATOM 21712 C C . ASP A 1 86 ? 16.404 -22.274 -3.835 1.00 1.21 86 ASP A C 14
ATOM 21713 O O . ASP A 1 86 ? 16.617 -22.618 -2.670 1.00 3.25 86 ASP A O 14
ATOM 21722 N N . LYS A 1 87 ? 15.202 -21.882 -4.274 1.00 33.14 87 LYS A N 14
ATOM 21723 C CA . LYS A 1 87 ? 13.966 -21.957 -3.470 1.00 11.11 87 LYS A CA 14
ATOM 21724 C C . LYS A 1 87 ? 13.014 -22.964 -4.117 1.00 21.33 87 LYS A C 14
ATOM 21725 O O . LYS A 1 87 ? 12.755 -22.882 -5.326 1.00 23.14 87 LYS A O 14
ATOM 21744 N N . GLY A 1 88 ? 12.494 -23.909 -3.322 1.00 12.22 88 GLY A N 14
ATOM 21745 C CA . GLY A 1 88 ? 11.612 -24.961 -3.826 1.00 4.54 88 GLY A CA 14
ATOM 21746 C C . GLY A 1 88 ? 10.157 -24.529 -3.875 1.00 2.34 88 GLY A C 14
ATOM 21747 O O . GLY A 1 88 ? 9.300 -25.159 -3.240 1.00 74.31 88 GLY A O 14
ATOM 21751 N N . LYS A 1 89 ? 9.878 -23.442 -4.629 1.00 15.40 89 LYS A N 14
ATOM 21752 C CA . LYS A 1 89 ? 8.518 -22.909 -4.783 1.00 41.13 89 LYS A CA 14
ATOM 21753 C C . LYS A 1 89 ? 7.682 -23.896 -5.621 1.00 5.53 89 LYS A C 14
ATOM 21754 O O . LYS A 1 89 ? 7.845 -24.013 -6.837 1.00 4.34 89 LYS A O 14
ATOM 21773 N N . ILE A 1 90 ? 6.815 -24.618 -4.923 1.00 15.31 90 ILE A N 14
ATOM 21774 C CA . ILE A 1 90 ? 6.054 -25.747 -5.460 1.00 71.44 90 ILE A CA 14
ATOM 21775 C C . ILE A 1 90 ? 4.811 -25.262 -6.251 1.00 54.01 90 ILE A C 14
ATOM 21776 O O . ILE A 1 90 ? 3.966 -24.529 -5.728 1.00 54.13 90 ILE A O 14
ATOM 21792 N N . PHE A 1 91 ? 4.761 -25.639 -7.539 1.00 1.00 91 PHE A N 14
ATOM 21793 C CA . PHE A 1 91 ? 3.636 -25.348 -8.461 1.00 1.54 91 PHE A CA 14
ATOM 21794 C C . PHE A 1 91 ? 2.885 -26.651 -8.789 1.00 40.13 91 PHE A C 14
ATOM 21795 O O . PHE A 1 91 ? 3.531 -27.672 -9.053 1.00 42.42 91 PHE A O 14
ATOM 21812 N N . GLN A 1 92 ? 1.531 -26.596 -8.759 1.00 25.33 92 GLN A N 14
ATOM 21813 C CA . GLN A 1 92 ? 0.619 -27.747 -9.057 1.00 31.31 92 GLN A CA 14
ATOM 21814 C C . GLN A 1 92 ? 0.883 -28.944 -8.097 1.00 43.31 92 GLN A C 14
ATOM 21815 O O . GLN A 1 92 ? 0.531 -30.098 -8.362 1.00 10.31 92 GLN A O 14
ATOM 21829 N N . LYS A 1 93 ? 1.485 -28.616 -6.955 1.00 63.12 93 LYS A N 14
ATOM 21830 C CA . LYS A 1 93 ? 1.885 -29.554 -5.916 1.00 44.13 93 LYS A CA 14
ATOM 21831 C C . LYS A 1 93 ? 1.937 -28.757 -4.615 1.00 43.20 93 LYS A C 14
ATOM 21832 O O . LYS A 1 93 ? 2.762 -27.858 -4.486 1.00 3.53 93 LYS A O 14
ATOM 21851 N N . GLU A 1 94 ? 1.013 -29.031 -3.693 1.00 4.44 94 GLU A N 14
ATOM 21852 C CA . GLU A 1 94 ? 1.007 -28.405 -2.357 1.00 0.13 94 GLU A CA 14
ATOM 21853 C C . GLU A 1 94 ? 1.978 -29.130 -1.409 1.00 2.25 94 GLU A C 14
ATOM 21854 O O . GLU A 1 94 ? 2.283 -28.622 -0.323 1.00 70.02 94 GLU A O 14
ATOM 21866 N N . GLY A 1 95 ? 2.458 -30.316 -1.837 1.00 22.24 95 GLY A N 14
ATOM 21867 C CA . GLY A 1 95 ? 3.490 -31.059 -1.118 1.00 72.25 95 GLY A CA 14
ATOM 21868 C C . GLY A 1 95 ? 2.921 -31.918 0.002 1.00 31.15 95 GLY A C 14
ATOM 21869 O O . GLY A 1 95 ? 1.995 -31.499 0.712 1.00 42.41 95 GLY A O 14
ATOM 21873 N N . GLU A 1 96 ? 3.464 -33.134 0.152 1.00 10.02 96 GLU A N 14
ATOM 21874 C CA . GLU A 1 96 ? 3.162 -34.005 1.295 1.00 44.12 96 GLU A CA 14
ATOM 21875 C C . GLU A 1 96 ? 3.834 -33.411 2.546 1.00 24.42 96 GLU A C 14
ATOM 21876 O O . GLU A 1 96 ? 5.050 -33.168 2.529 1.00 73.24 96 GLU A O 14
ATOM 21888 N N . SER A 1 97 ? 3.033 -33.143 3.594 1.00 1.41 97 SER A N 14
ATOM 21889 C CA . SER A 1 97 ? 3.503 -32.490 4.830 1.00 63.34 97 SER A CA 14
ATOM 21890 C C . SER A 1 97 ? 4.540 -33.372 5.564 1.00 43.13 97 SER A C 14
ATOM 21891 O O . SER A 1 97 ? 4.189 -34.288 6.311 1.00 5.03 97 SER A O 14
ATOM 21899 N N . ILE A 1 98 ? 5.821 -33.114 5.281 1.00 61.10 98 ILE A N 14
ATOM 21900 C CA . ILE A 1 98 ? 6.963 -33.799 5.928 1.00 61.23 98 ILE A CA 14
ATOM 21901 C C . ILE A 1 98 ? 7.847 -32.762 6.637 1.00 33.50 98 ILE A C 14
ATOM 21902 O O . ILE A 1 98 ? 7.787 -31.571 6.298 1.00 2.35 98 ILE A O 14
ATOM 21918 N N . LEU A 1 99 ? 8.662 -33.237 7.615 1.00 4.12 99 LEU A N 14
ATOM 21919 C CA . LEU A 1 99 ? 9.559 -32.393 8.444 1.00 73.32 99 LEU A CA 14
ATOM 21920 C C . LEU A 1 99 ? 8.728 -31.441 9.327 1.00 45.51 99 LEU A C 14
ATOM 21921 O O . LEU A 1 99 ? 8.359 -30.341 8.897 1.00 13.25 99 LEU A O 14
ATOM 21937 N N . GLU A 1 100 ? 8.401 -31.899 10.548 1.00 41.24 100 GLU A N 14
ATOM 21938 C CA . GLU A 1 100 ? 7.591 -31.133 11.516 1.00 72.35 100 GLU A CA 14
ATOM 21939 C C . GLU A 1 100 ? 8.441 -29.968 12.090 1.00 21.30 100 GLU A C 14
ATOM 21940 O O . GLU A 1 100 ? 8.219 -28.805 11.690 1.00 42.23 100 GLU A O 14
ATOM 21953 N N . GLY A 1 1 ? -11.572 -9.367 9.961 1.00 2.41 1 GLY A N 15
ATOM 21954 C CA . GLY A 1 1 ? -12.009 -10.776 9.752 1.00 3.04 1 GLY A CA 15
ATOM 21955 C C . GLY A 1 1 ? -12.151 -11.130 8.280 1.00 53.24 1 GLY A C 15
ATOM 21956 O O . GLY A 1 1 ? -11.871 -10.297 7.414 1.00 14.33 1 GLY A O 15
ATOM 21962 N N . GLY A 1 2 ? -12.578 -12.374 7.998 1.00 52.22 2 GLY A N 15
ATOM 21963 C CA . GLY A 1 2 ? -12.717 -12.856 6.619 1.00 54.4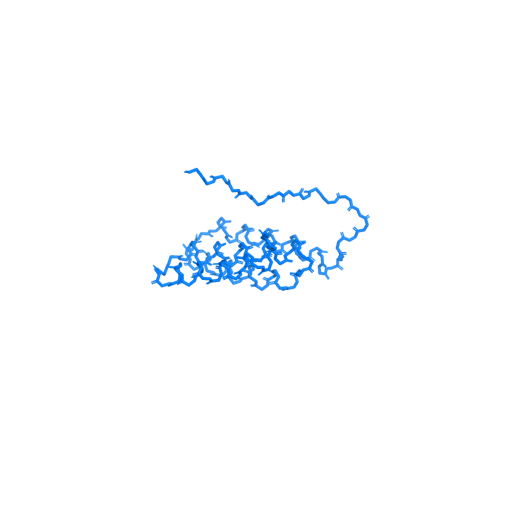4 2 GLY A CA 15
ATOM 21964 C C . GLY A 1 2 ? -11.377 -13.210 5.981 1.00 53.44 2 GLY A C 15
ATOM 21965 O O . GLY A 1 2 ? -10.383 -13.434 6.694 1.00 62.33 2 GLY A O 15
ATOM 21969 N N . SER A 1 3 ? -11.355 -13.278 4.642 1.00 14.22 3 SER A N 15
ATOM 21970 C CA . SER A 1 3 ? -10.138 -13.590 3.866 1.00 1.13 3 SER A CA 15
ATOM 21971 C C . SER A 1 3 ? -9.241 -12.333 3.740 1.00 52.32 3 SER A C 15
ATOM 21972 O O . SER A 1 3 ? -9.722 -11.213 3.940 1.00 13.43 3 SER A O 15
ATOM 21980 N N . PRO A 1 4 ? -7.912 -12.489 3.427 1.00 33.13 4 PRO A N 15
ATOM 21981 C CA . PRO A 1 4 ? -7.038 -11.336 3.056 1.00 73.33 4 PRO A CA 15
ATOM 21982 C C . PRO A 1 4 ? -7.607 -10.540 1.856 1.00 72.42 4 PRO A C 15
ATOM 21983 O O . PRO A 1 4 ? -7.442 -9.327 1.762 1.00 64.43 4 PRO A O 15
ATOM 21994 N N . ASP A 1 5 ? -8.290 -11.268 0.962 1.00 43.11 5 ASP A N 15
ATOM 21995 C CA . ASP A 1 5 ? -8.999 -10.703 -0.198 1.00 1.24 5 ASP A CA 15
ATOM 21996 C C . ASP A 1 5 ? -10.205 -9.838 0.253 1.00 23.11 5 ASP A C 15
ATOM 21997 O O . ASP A 1 5 ? -10.481 -8.780 -0.333 1.00 2.45 5 ASP A O 15
ATOM 22006 N N . GLU A 1 6 ? -10.908 -10.305 1.304 1.00 43.31 6 GLU A N 15
ATOM 22007 C CA . GLU A 1 6 ? -12.062 -9.594 1.904 1.00 61.44 6 GLU A CA 15
ATOM 22008 C C . GLU A 1 6 ? -11.558 -8.281 2.545 1.00 62.32 6 GLU A C 15
ATOM 22009 O O . GLU A 1 6 ? -12.203 -7.230 2.434 1.00 12.15 6 GLU A O 15
ATOM 22021 N N . ASN A 1 7 ? -10.363 -8.373 3.169 1.00 62.15 7 ASN A N 15
ATOM 22022 C CA . ASN A 1 7 ? -9.645 -7.231 3.759 1.00 11.02 7 ASN A CA 15
ATOM 22023 C C . ASN A 1 7 ? -9.277 -6.191 2.685 1.00 32.43 7 ASN A C 15
ATOM 22024 O O . ASN A 1 7 ? -9.465 -5.002 2.910 1.00 61.33 7 ASN A O 15
ATOM 22035 N N . ILE A 1 8 ? -8.769 -6.666 1.521 1.00 61.45 8 ILE A N 15
ATOM 22036 C CA . ILE A 1 8 ? -8.397 -5.806 0.367 1.00 23.43 8 ILE A CA 15
ATOM 22037 C C . ILE A 1 8 ? -9.564 -4.897 -0.042 1.00 34.02 8 ILE A C 15
ATOM 22038 O O . ILE A 1 8 ? -9.390 -3.685 -0.168 1.00 43.14 8 ILE A O 15
ATOM 22054 N N . ALA A 1 9 ? -10.753 -5.508 -0.208 1.00 72.01 9 ALA A N 15
ATOM 22055 C CA . ALA A 1 9 ? -11.981 -4.798 -0.616 1.00 54.11 9 ALA A CA 15
ATOM 22056 C C . ALA A 1 9 ? -12.443 -3.797 0.464 1.00 13.35 9 ALA A C 15
ATOM 22057 O O . ALA A 1 9 ? -13.006 -2.744 0.144 1.00 1.11 9 ALA A O 15
ATOM 22064 N N . LYS A 1 10 ? -12.186 -4.145 1.736 1.00 73.23 10 LYS A N 15
ATOM 22065 C CA . LYS A 1 10 ? -12.508 -3.299 2.898 1.00 53.24 10 LYS A CA 15
ATOM 22066 C C . LYS A 1 10 ? -11.589 -2.050 2.941 1.00 22.24 10 LYS A C 15
ATOM 22067 O O . LYS A 1 10 ? -12.044 -0.933 3.245 1.00 53.20 10 LYS A O 15
ATOM 22086 N N . PHE A 1 11 ? -10.300 -2.261 2.619 1.00 60.43 11 PHE A N 15
ATOM 22087 C CA . PHE A 1 11 ? -9.275 -1.196 2.559 1.00 21.15 11 PHE A CA 15
ATOM 22088 C C . PHE A 1 11 ? -9.439 -0.359 1.281 1.00 60.14 11 PHE A C 15
ATOM 22089 O O . PHE A 1 11 ? -9.011 0.793 1.236 1.00 41.31 11 PHE A O 15
ATOM 22106 N N . GLU A 1 12 ? -10.030 -0.977 0.241 1.00 74.04 12 GLU A N 15
ATOM 22107 C CA . GLU A 1 12 ? -10.296 -0.324 -1.054 1.00 33.01 12 GLU A CA 15
ATOM 22108 C C . GLU A 1 12 ? -11.485 0.643 -0.883 1.00 71.21 12 GLU A C 15
ATOM 22109 O O . GLU A 1 12 ? -11.471 1.739 -1.432 1.00 42.53 12 GLU A O 15
ATOM 22121 N N . LYS A 1 13 ? -12.495 0.229 -0.085 1.00 11.23 13 LYS A N 15
ATOM 22122 C CA . LYS A 1 13 ? -13.621 1.103 0.305 1.00 12.12 13 LYS A CA 15
ATOM 22123 C C . LYS A 1 13 ? -13.067 2.262 1.157 1.00 50.12 13 LYS A C 15
ATOM 22124 O O . LYS A 1 13 ? -13.427 3.423 0.949 1.00 31.11 13 LYS A O 15
ATOM 22143 N N . ALA A 1 14 ? -12.185 1.910 2.117 1.00 52.20 14 ALA A N 15
ATOM 22144 C CA . ALA A 1 14 ? -11.516 2.877 3.001 1.00 42.31 14 ALA A CA 15
ATOM 22145 C C . ALA A 1 14 ? -10.634 3.845 2.191 1.00 22.40 14 ALA A C 15
ATOM 22146 O O . ALA A 1 14 ? -10.421 4.976 2.614 1.00 12.14 14 ALA A O 15
ATOM 22153 N N . TYR A 1 15 ? -10.123 3.364 1.039 1.00 14.32 15 TYR A N 15
ATOM 22154 C CA . TYR A 1 15 ? -9.354 4.176 0.080 1.00 55.35 15 TYR A CA 15
ATOM 22155 C C . TYR A 1 15 ? -10.262 5.202 -0.600 1.00 4.11 15 TYR A C 15
ATOM 22156 O O . TYR A 1 15 ? -9.861 6.349 -0.793 1.00 34.44 15 TYR A O 15
ATOM 22174 N N . LYS A 1 16 ? -11.468 4.760 -0.990 1.00 4.34 16 LYS A N 15
ATOM 22175 C CA . LYS A 1 16 ? -12.455 5.613 -1.674 1.00 44.21 16 LYS A CA 15
ATOM 22176 C C . LYS A 1 16 ? -13.004 6.696 -0.729 1.00 33.33 16 LYS A C 15
ATOM 22177 O O . LYS A 1 16 ? -13.239 7.824 -1.153 1.00 60.12 16 LYS A O 15
ATOM 22196 N N . LYS A 1 17 ? -13.166 6.335 0.559 1.00 50.53 17 LYS A N 15
ATOM 22197 C CA . LYS A 1 17 ? -13.564 7.276 1.624 1.00 44.23 17 LYS A CA 15
ATOM 22198 C C . LYS A 1 17 ? -12.433 8.296 1.875 1.00 21.13 17 LYS A C 15
ATOM 22199 O O . LYS A 1 17 ? -12.669 9.502 2.009 1.00 34.24 17 LYS A O 15
ATOM 22218 N N . ALA A 1 18 ? -11.204 7.759 1.918 1.00 63.32 18 ALA A N 15
ATOM 22219 C CA . ALA A 1 18 ? -9.958 8.530 2.038 1.00 55.22 18 ALA A CA 15
ATOM 22220 C C . ALA A 1 18 ? -9.797 9.523 0.866 1.00 12.34 18 ALA A C 15
ATOM 22221 O O . ALA A 1 18 ? -9.257 10.615 1.034 1.00 31.13 18 ALA A O 15
ATOM 22228 N N . GLU A 1 19 ? -10.273 9.084 -0.315 1.00 4.42 19 GLU A N 15
ATOM 22229 C CA . GLU A 1 19 ? -10.213 9.831 -1.588 1.00 74.14 19 GLU A CA 15
ATOM 22230 C C . GLU A 1 19 ? -11.230 10.988 -1.591 1.00 3.33 19 GLU A C 15
ATOM 22231 O O . GLU A 1 19 ? -10.990 12.031 -2.213 1.00 44.20 19 GLU A O 15
ATOM 22243 N N . GLU A 1 20 ? -12.360 10.795 -0.882 1.00 50.34 20 GLU A N 15
ATOM 22244 C CA . GLU A 1 20 ? -13.373 11.851 -0.665 1.00 13.35 20 GLU A CA 15
ATOM 22245 C C . GLU A 1 20 ? -12.816 12.948 0.247 1.00 11.23 20 GLU A C 15
ATOM 22246 O O . GLU A 1 20 ? -13.095 14.136 0.057 1.00 2.52 20 GLU A O 15
ATOM 22258 N N . LEU A 1 21 ? -12.044 12.516 1.251 1.00 33.41 21 LEU A N 15
ATOM 22259 C CA . LEU A 1 21 ? -11.337 13.409 2.183 1.00 51.50 21 LEU A CA 15
ATOM 22260 C C . LEU A 1 21 ? -10.029 13.934 1.554 1.00 52.12 21 LEU A C 15
ATOM 22261 O O . LEU A 1 21 ? -9.435 14.896 2.060 1.00 1.35 21 LEU A O 15
ATOM 22277 N N . ASN A 1 22 ? -9.604 13.276 0.444 1.00 53.30 22 ASN A N 15
ATOM 22278 C CA . ASN A 1 22 ? -8.397 13.620 -0.347 1.00 44.25 22 ASN A CA 15
ATOM 22279 C C . ASN A 1 22 ? -7.103 13.529 0.497 1.00 20.04 22 ASN A C 15
ATOM 22280 O O . ASN A 1 22 ? -6.069 14.096 0.129 1.00 24.44 22 ASN A O 15
ATOM 22291 N N . GLN A 1 23 ? -7.166 12.749 1.591 1.00 71.22 23 GLN A N 15
ATOM 22292 C CA . GLN A 1 23 ? -6.059 12.611 2.549 1.00 63.51 23 GLN A CA 15
ATOM 22293 C C . GLN A 1 23 ? -5.070 11.544 2.068 1.00 72.54 23 GLN A C 15
ATOM 22294 O O . GLN A 1 23 ? -5.399 10.348 2.049 1.00 40.30 23 GLN A O 15
ATOM 22308 N N . GLY A 1 24 ? -3.868 12.004 1.672 1.00 74.13 24 GLY A N 15
ATOM 22309 C CA . GLY A 1 24 ? -2.802 11.139 1.171 1.00 42.03 24 GLY A CA 15
ATOM 22310 C C . GLY A 1 24 ? -2.278 10.139 2.199 1.00 71.50 24 GLY A C 15
ATOM 22311 O O . GLY A 1 24 ? -1.765 9.075 1.830 1.00 24.24 24 GLY A O 15
ATOM 22315 N N . GLU A 1 25 ? -2.405 10.500 3.492 1.00 63.40 25 GLU A N 15
ATOM 22316 C CA . GLU A 1 25 ? -2.090 9.609 4.622 1.00 13.51 25 GLU A CA 15
ATOM 22317 C C . GLU A 1 25 ? -2.960 8.343 4.545 1.00 10.43 25 GLU A C 15
ATOM 22318 O O . GLU A 1 25 ? -2.448 7.225 4.515 1.00 54.55 25 GLU A O 15
ATOM 22330 N N . LEU A 1 26 ? -4.279 8.568 4.459 1.00 14.23 26 LEU A N 15
ATOM 22331 C CA . LEU A 1 26 ? -5.289 7.503 4.463 1.00 64.23 26 LEU A CA 15
ATOM 22332 C C . LEU A 1 26 ? -5.223 6.658 3.169 1.00 51.24 26 LEU A C 15
ATOM 22333 O O . LEU A 1 26 ? -5.300 5.428 3.231 1.00 32.40 26 LEU A O 15
ATOM 22349 N N . MET A 1 27 ? -5.083 7.336 2.006 1.00 72.00 27 MET A N 15
ATOM 22350 C CA . MET A 1 27 ? -5.060 6.669 0.684 1.00 50.14 27 MET A CA 15
ATOM 22351 C C . MET A 1 27 ? -3.790 5.819 0.500 1.00 3.40 27 MET A C 15
ATOM 22352 O O . MET A 1 27 ? -3.854 4.695 -0.014 1.00 61.10 27 MET A O 15
ATOM 22366 N N . GLY A 1 28 ? -2.646 6.382 0.931 1.00 30.43 28 GLY A N 15
ATOM 22367 C CA . GLY A 1 28 ? -1.365 5.688 0.880 1.00 44.01 28 GLY A CA 15
ATOM 22368 C C . GLY A 1 28 ? -1.357 4.438 1.754 1.00 5.43 28 GLY A C 15
ATOM 22369 O O . GLY A 1 28 ? -0.942 3.367 1.307 1.00 4.31 28 GLY A O 15
ATOM 22373 N N . ARG A 1 29 ? -1.859 4.587 3.001 1.00 1.52 29 ARG A N 15
ATOM 22374 C CA . ARG A 1 29 ? -2.002 3.466 3.957 1.00 32.04 29 ARG A CA 15
ATOM 22375 C C . ARG A 1 29 ? -2.957 2.385 3.417 1.00 45.24 29 ARG A C 15
ATOM 22376 O O . ARG A 1 29 ? -2.726 1.201 3.636 1.00 55.04 29 ARG A O 15
ATOM 22397 N N . ALA A 1 30 ? -4.012 2.820 2.707 1.00 14.04 30 ALA A N 15
ATOM 22398 C CA . ALA A 1 30 ? -5.017 1.917 2.115 1.00 24.32 30 ALA A CA 15
ATOM 22399 C C . ALA A 1 30 ? -4.366 0.959 1.102 1.00 52.14 30 ALA A C 15
ATOM 22400 O O . ALA A 1 30 ? -4.531 -0.258 1.206 1.00 40.45 30 ALA A O 15
ATOM 22407 N N . LEU A 1 31 ? -3.590 1.540 0.159 1.00 52.43 31 LEU A N 15
ATOM 22408 C CA . LEU A 1 31 ? -2.870 0.783 -0.889 1.00 12.51 31 LEU A CA 15
ATOM 22409 C C . LEU A 1 31 ? -1.778 -0.109 -0.270 1.00 43.20 31 LEU A C 15
ATOM 22410 O O . LEU A 1 31 ? -1.509 -1.211 -0.759 1.00 73.10 31 LEU A O 15
ATOM 22426 N N . TYR A 1 32 ? -1.179 0.389 0.827 1.00 0.01 32 TYR A N 15
ATOM 22427 C CA . TYR A 1 32 ? -0.147 -0.326 1.594 1.00 3.42 32 TYR A CA 15
ATOM 22428 C C . TYR A 1 32 ? -0.734 -1.605 2.226 1.00 1.52 32 TYR A C 15
ATOM 22429 O O . TYR A 1 32 ? -0.149 -2.682 2.096 1.00 13.24 32 TYR A O 15
ATOM 22447 N N . ASN A 1 33 ? -1.910 -1.469 2.873 1.00 23.31 33 ASN A N 15
ATOM 22448 C CA . ASN A 1 33 ? -2.597 -2.588 3.555 1.00 44.42 33 ASN A CA 15
ATOM 22449 C C . ASN A 1 33 ? -3.076 -3.649 2.552 1.00 1.32 33 ASN A C 15
ATOM 22450 O O . ASN A 1 33 ? -2.960 -4.843 2.821 1.00 22.22 33 ASN A O 15
ATOM 22461 N N . ILE A 1 34 ? -3.609 -3.188 1.403 1.00 31.33 34 ILE A N 15
ATOM 22462 C CA . ILE A 1 34 ? -3.999 -4.067 0.281 1.00 64.52 34 ILE A CA 15
ATOM 22463 C C . ILE A 1 34 ? -2.781 -4.881 -0.206 1.00 61.32 34 ILE A C 15
ATOM 22464 O O . ILE A 1 34 ? -2.893 -6.086 -0.494 1.00 14.55 34 ILE A O 15
ATOM 22480 N N . GLY A 1 35 ? -1.622 -4.199 -0.270 1.00 24.21 35 GLY A N 15
ATOM 22481 C CA . GLY A 1 35 ? -0.363 -4.819 -0.649 1.00 52.53 35 GLY A CA 15
ATOM 22482 C C . GLY A 1 35 ? 0.076 -5.905 0.327 1.00 70.51 35 GLY A C 15
ATOM 22483 O O . GLY A 1 35 ? 0.588 -6.940 -0.092 1.00 44.43 35 GLY A O 15
ATOM 22487 N N . LEU A 1 36 ? -0.132 -5.654 1.635 1.00 2.14 36 LEU A N 15
ATOM 22488 C CA . LEU A 1 36 ? 0.206 -6.611 2.717 1.00 21.34 36 LEU A CA 15
ATOM 22489 C C . LEU A 1 36 ? -0.617 -7.904 2.587 1.00 51.12 36 LEU A C 15
ATOM 22490 O O . LEU A 1 36 ? -0.094 -9.011 2.797 1.00 32.10 36 LEU A O 15
ATOM 22506 N N . GLU A 1 37 ? -1.902 -7.741 2.229 1.00 53.42 37 GLU A N 15
ATOM 22507 C CA . GLU A 1 37 ? -2.835 -8.867 2.053 1.00 52.23 37 GLU A CA 15
ATOM 22508 C C . GLU A 1 37 ? -2.474 -9.684 0.806 1.00 52.35 37 GLU A C 15
ATOM 22509 O O . GLU A 1 37 ? -2.571 -10.906 0.818 1.00 1.11 37 GLU A O 15
ATOM 22521 N N . LYS A 1 38 ? -2.047 -8.994 -0.266 1.00 34.43 38 LYS A N 15
ATOM 22522 C CA . LYS A 1 38 ? -1.515 -9.649 -1.477 1.00 63.14 38 LYS A CA 15
ATOM 22523 C C . LYS A 1 38 ? -0.245 -10.449 -1.134 1.00 12.35 38 LYS A C 15
ATOM 22524 O O . LYS A 1 38 ? -0.102 -11.609 -1.523 1.00 1.33 38 LYS A O 15
ATOM 22543 N N . ASN A 1 39 ? 0.629 -9.816 -0.341 1.00 31.53 39 ASN A N 15
ATOM 22544 C CA . ASN A 1 39 ? 1.988 -10.317 -0.058 1.00 33.24 39 ASN A CA 15
ATOM 22545 C C . ASN A 1 39 ? 1.944 -11.607 0.785 1.00 64.13 39 ASN A C 15
ATOM 22546 O O . ASN A 1 39 ? 2.752 -12.521 0.569 1.00 15.01 39 ASN A O 15
ATOM 22557 N N . LYS A 1 40 ? 0.965 -11.688 1.711 1.00 43.42 40 LYS A N 15
ATOM 22558 C CA . LYS A 1 40 ? 0.783 -12.884 2.571 1.00 15.44 40 LYS A CA 15
ATOM 22559 C C . LYS A 1 40 ? 0.178 -14.058 1.769 1.00 23.11 40 LYS A C 15
ATOM 22560 O O . LYS A 1 40 ? 0.384 -15.224 2.117 1.00 51.24 40 LYS A O 15
ATOM 22579 N N . MET A 1 41 ? -0.553 -13.731 0.679 1.00 2.44 41 MET A N 15
ATOM 22580 C CA . MET A 1 41 ? -1.160 -14.734 -0.228 1.00 73.10 41 MET A CA 15
ATOM 22581 C C . MET A 1 41 ? -0.175 -15.194 -1.327 1.00 60.31 41 MET A C 15
ATOM 22582 O O . MET A 1 41 ? -0.553 -15.974 -2.209 1.00 34.23 41 MET A O 15
ATOM 22596 N N . GLY A 1 42 ? 1.079 -14.696 -1.273 1.00 22.25 42 GLY A N 15
ATOM 22597 C CA . GLY A 1 42 ? 2.112 -15.033 -2.270 1.00 51.13 42 GLY A CA 15
ATOM 22598 C C . GLY A 1 42 ? 2.002 -14.216 -3.553 1.00 74.12 42 GLY A C 15
ATOM 22599 O O . GLY A 1 42 ? 2.795 -14.398 -4.486 1.00 44.13 42 GLY A O 15
ATOM 22603 N N . LYS A 1 43 ? 1.026 -13.290 -3.576 1.00 34.43 43 LYS A N 15
ATOM 22604 C CA . LYS A 1 43 ? 0.776 -12.370 -4.699 1.00 43.54 43 LYS A CA 15
ATOM 22605 C C . LYS A 1 43 ? 1.620 -11.103 -4.496 1.00 54.41 43 LYS A C 15
ATOM 22606 O O . LYS A 1 43 ? 1.128 -9.972 -4.567 1.00 31.22 43 LYS A O 15
ATOM 22625 N N . VAL A 1 44 ? 2.925 -11.331 -4.305 1.00 45.33 44 VAL A N 15
ATOM 22626 C CA . VAL A 1 44 ? 3.913 -10.290 -4.007 1.00 1.32 44 VAL A CA 15
ATOM 22627 C C . VAL A 1 44 ? 4.154 -9.415 -5.252 1.00 53.32 44 VAL A C 15
ATOM 22628 O O . VAL A 1 44 ? 4.546 -8.259 -5.148 1.00 22.32 44 VAL A O 15
ATOM 22641 N N . LYS A 1 45 ? 3.866 -10.004 -6.426 1.00 20.14 45 LYS A N 15
ATOM 22642 C CA . LYS A 1 45 ? 4.031 -9.363 -7.742 1.00 64.54 45 LYS A CA 15
ATOM 22643 C C . LYS A 1 45 ? 3.079 -8.145 -7.854 1.00 24.35 45 LYS A C 15
ATOM 22644 O O . LYS A 1 45 ? 3.469 -7.072 -8.332 1.00 64.30 45 LYS A O 15
ATOM 22663 N N . GLU A 1 46 ? 1.829 -8.354 -7.379 1.00 51.14 46 GLU A N 15
ATOM 22664 C CA . GLU A 1 46 ? 0.797 -7.300 -7.278 1.00 30.02 46 GLU A CA 15
ATOM 22665 C C . GLU A 1 46 ? 1.113 -6.359 -6.100 1.00 33.42 46 GLU A C 15
ATOM 22666 O O . GLU A 1 46 ? 0.980 -5.135 -6.221 1.00 55.11 46 GLU A O 15
ATOM 22678 N N . ALA A 1 47 ? 1.578 -6.964 -4.976 1.00 42.05 47 ALA A N 15
ATOM 22679 C CA . ALA A 1 47 ? 1.873 -6.258 -3.710 1.00 31.14 47 ALA A CA 15
ATOM 22680 C C . ALA A 1 47 ? 2.912 -5.146 -3.902 1.00 51.44 47 ALA A C 15
ATOM 22681 O O . ALA A 1 47 ? 2.768 -4.071 -3.327 1.00 53.33 47 ALA A O 15
ATOM 22688 N N . ILE A 1 48 ? 3.938 -5.441 -4.736 1.00 23.20 48 ILE A N 15
ATOM 22689 C CA . ILE A 1 48 ? 5.001 -4.492 -5.123 1.00 44.40 48 ILE A CA 15
ATOM 22690 C C . ILE A 1 48 ? 4.390 -3.203 -5.682 1.00 4.33 48 ILE A C 15
ATOM 22691 O O . ILE A 1 48 ? 4.716 -2.114 -5.213 1.00 15.12 48 ILE A O 15
ATOM 22707 N N . GLU A 1 49 ? 3.466 -3.356 -6.648 1.00 51.32 49 GLU A N 15
ATOM 22708 C CA . GLU A 1 49 ? 2.816 -2.217 -7.317 1.00 5.24 49 GLU A CA 15
ATOM 22709 C C . GLU A 1 49 ? 1.982 -1.403 -6.320 1.00 75.34 49 GLU A C 15
ATOM 22710 O O . GLU A 1 49 ? 1.988 -0.178 -6.369 1.00 2.12 49 GLU A O 15
ATOM 22722 N N . TYR A 1 50 ? 1.311 -2.101 -5.395 1.00 73.23 50 TYR A N 15
ATOM 22723 C CA . TYR A 1 50 ? 0.523 -1.467 -4.321 1.00 12.24 50 TYR A CA 15
ATOM 22724 C C . TYR A 1 50 ? 1.405 -0.659 -3.345 1.00 42.23 50 TYR A C 15
ATOM 22725 O O . TYR A 1 50 ? 0.989 0.402 -2.875 1.00 42.51 50 TYR A O 15
ATOM 22743 N N . PHE A 1 51 ? 2.617 -1.174 -3.054 1.00 73.24 51 PHE A N 15
ATOM 22744 C CA . PHE A 1 51 ? 3.598 -0.476 -2.196 1.00 54.12 51 PHE A CA 15
ATOM 22745 C C . PHE A 1 51 ? 4.268 0.668 -2.968 1.00 70.05 51 PHE A C 15
ATOM 22746 O O . PHE A 1 51 ? 4.720 1.633 -2.367 1.00 3.44 51 PHE A O 15
ATOM 22763 N N . LEU A 1 52 ? 4.366 0.521 -4.303 1.00 21.01 52 LEU A N 15
ATOM 22764 C CA . LEU A 1 52 ? 4.957 1.556 -5.186 1.00 10.55 52 LEU A CA 15
ATOM 22765 C C . LEU A 1 52 ? 4.045 2.786 -5.212 1.00 62.03 52 LEU A C 15
ATOM 22766 O O . LEU A 1 52 ? 4.517 3.919 -5.152 1.00 75.34 52 LEU A O 15
ATOM 22782 N N . ARG A 1 53 ? 2.731 2.518 -5.285 1.00 52.40 53 ARG A N 15
ATOM 22783 C CA . ARG A 1 53 ? 1.678 3.546 -5.309 1.00 22.33 53 ARG A CA 15
ATOM 22784 C C . ARG A 1 53 ? 1.482 4.143 -3.905 1.00 53.21 53 ARG A C 15
ATOM 22785 O O . ARG A 1 53 ? 1.298 5.352 -3.776 1.00 14.32 53 ARG A O 15
ATOM 22806 N N . ALA A 1 54 ? 1.553 3.279 -2.867 1.00 2.03 54 ALA A N 15
ATOM 22807 C CA . ALA A 1 54 ? 1.444 3.700 -1.453 1.00 11.12 54 ALA A CA 15
ATOM 22808 C C . ALA A 1 54 ? 2.579 4.670 -1.106 1.00 51.11 54 ALA A C 15
ATOM 22809 O O . ALA A 1 54 ? 2.335 5.767 -0.593 1.00 63.35 54 ALA A O 15
ATOM 22816 N N . LYS A 1 55 ? 3.815 4.249 -1.460 1.00 63.31 55 LYS A N 15
ATOM 22817 C CA . LYS A 1 55 ? 5.027 5.057 -1.301 1.00 11.11 55 LYS A CA 15
ATOM 22818 C C . LYS A 1 55 ? 4.901 6.352 -2.096 1.00 3.21 55 LYS A C 15
ATOM 22819 O O . LYS A 1 55 ? 5.184 7.404 -1.558 1.00 44.23 55 LYS A O 15
ATOM 22838 N N . LYS A 1 56 ? 4.432 6.238 -3.361 1.00 73.21 56 LYS A N 15
ATOM 22839 C CA . LYS A 1 56 ? 4.330 7.369 -4.314 1.00 34.24 56 LYS A CA 15
ATOM 22840 C C . LYS A 1 56 ? 3.496 8.530 -3.748 1.00 70.11 56 LYS A C 15
ATOM 22841 O O . LYS A 1 56 ? 3.849 9.700 -3.950 1.00 42.54 56 LYS A O 15
ATOM 22860 N N . VAL A 1 57 ? 2.400 8.189 -3.036 1.00 52.13 57 VAL A N 15
ATOM 22861 C CA . VAL A 1 57 ? 1.535 9.191 -2.400 1.00 42.35 57 VAL A CA 15
ATOM 22862 C C . VAL A 1 57 ? 2.338 9.940 -1.315 1.00 1.11 57 VAL A C 15
ATOM 22863 O O . VAL A 1 57 ? 2.505 11.154 -1.398 1.00 45.21 57 VAL A O 15
ATOM 22876 N N . PHE A 1 58 ? 2.903 9.170 -0.365 1.00 62.32 58 PHE A N 15
ATOM 22877 C CA . PHE A 1 58 ? 3.701 9.716 0.762 1.00 54.41 58 PHE A CA 15
ATOM 22878 C C . PHE A 1 58 ? 4.977 10.436 0.278 1.00 2.44 58 PHE A C 15
ATOM 22879 O O . PHE A 1 58 ? 5.431 11.389 0.896 1.00 2.13 58 PHE A O 15
ATOM 22896 N N . ASP A 1 59 ? 5.517 9.973 -0.849 1.00 10.43 59 ASP A N 15
ATOM 22897 C CA . ASP A 1 59 ? 6.807 10.434 -1.398 1.00 71.45 59 ASP A CA 15
ATOM 22898 C C . ASP A 1 59 ? 6.621 11.805 -2.054 1.00 72.22 59 ASP A C 15
ATOM 22899 O O . ASP A 1 59 ? 7.497 12.672 -1.966 1.00 32.13 59 ASP A O 15
ATOM 22908 N N . ALA A 1 60 ? 5.450 11.986 -2.695 1.00 72.13 60 ALA A N 15
ATOM 22909 C CA . ALA A 1 60 ? 5.043 13.260 -3.305 1.00 71.40 60 ALA A CA 15
ATOM 22910 C C . ALA A 1 60 ? 4.586 14.262 -2.235 1.00 53.55 60 ALA A C 15
ATOM 22911 O O . ALA A 1 60 ? 4.741 15.473 -2.413 1.00 5.01 60 ALA A O 15
ATOM 22918 N N . GLU A 1 61 ? 4.019 13.745 -1.120 1.00 55.24 61 GLU A N 15
ATOM 22919 C CA . GLU A 1 61 ? 3.676 14.562 0.068 1.00 44.42 61 GLU A CA 15
ATOM 22920 C C . GLU A 1 61 ? 4.940 14.857 0.908 1.00 61.11 61 GLU A C 15
ATOM 22921 O O . GLU A 1 61 ? 4.921 15.733 1.779 1.00 51.23 61 GLU A O 15
ATOM 22933 N N . HIS A 1 62 ? 6.030 14.107 0.611 1.00 55.33 62 HIS A N 15
ATOM 22934 C CA . HIS A 1 62 ? 7.320 14.170 1.323 1.00 1.44 62 HIS A CA 15
ATOM 22935 C C . HIS A 1 62 ? 7.182 13.766 2.805 1.00 72.24 62 HIS A C 15
ATOM 22936 O O . HIS A 1 62 ? 7.946 14.213 3.661 1.00 34.34 62 HIS A O 15
ATOM 22951 N N . ASP A 1 63 ? 6.213 12.878 3.072 1.00 61.30 63 ASP A N 15
ATOM 22952 C CA . ASP A 1 63 ? 6.121 12.132 4.327 1.00 14.44 63 ASP A CA 15
ATOM 22953 C C . ASP A 1 63 ? 7.083 10.942 4.215 1.00 52.23 63 ASP A C 15
ATOM 22954 O O . ASP A 1 63 ? 6.751 9.900 3.630 1.00 10.11 63 ASP A O 15
ATOM 22963 N N . THR A 1 64 ? 8.307 11.155 4.719 1.00 24.12 64 THR A N 15
ATOM 22964 C CA . THR A 1 64 ? 9.420 10.208 4.564 1.00 22.54 64 THR A CA 15
ATOM 22965 C C . THR A 1 64 ? 9.134 8.875 5.265 1.00 12.23 64 THR A C 15
ATOM 22966 O O . THR A 1 64 ? 9.467 7.828 4.731 1.00 13.23 64 THR A O 15
ATOM 22977 N N . ASP A 1 65 ? 8.466 8.929 6.435 1.00 64.22 65 ASP A N 15
ATOM 22978 C CA . ASP A 1 65 ? 8.190 7.735 7.265 1.00 12.23 65 ASP A CA 15
ATOM 22979 C C . ASP A 1 65 ? 7.229 6.776 6.550 1.00 21.54 65 ASP A C 15
ATOM 22980 O O . ASP A 1 65 ? 7.432 5.563 6.578 1.00 22.42 65 ASP A O 15
ATOM 22989 N N . GLY A 1 66 ? 6.198 7.346 5.904 1.00 2.43 66 GLY A N 15
ATOM 22990 C CA . GLY A 1 66 ? 5.224 6.573 5.135 1.00 54.04 66 GLY A CA 15
ATOM 22991 C C . GLY A 1 66 ? 5.825 5.962 3.889 1.00 34.43 66 GLY A C 15
ATOM 22992 O O . GLY A 1 66 ? 5.523 4.813 3.531 1.00 3.32 66 GLY A O 15
ATOM 22996 N N . ALA A 1 67 ? 6.684 6.755 3.226 1.00 22.43 67 ALA A N 15
ATOM 22997 C CA . ALA A 1 67 ? 7.464 6.303 2.069 1.00 53.40 67 ALA A CA 15
ATOM 22998 C C . ALA A 1 67 ? 8.410 5.156 2.473 1.00 54.05 67 ALA A C 15
ATOM 22999 O O . ALA A 1 67 ? 8.617 4.228 1.694 1.00 41.54 67 ALA A O 15
ATOM 23006 N N . ARG A 1 68 ? 8.951 5.234 3.711 1.00 51.00 68 ARG A N 15
ATOM 23007 C CA . ARG A 1 68 ? 9.852 4.209 4.290 1.00 12.12 68 ARG A CA 15
ATOM 23008 C C . ARG A 1 68 ? 9.099 2.917 4.626 1.00 21.31 68 ARG A C 15
ATOM 23009 O O . ARG A 1 68 ? 9.700 1.851 4.581 1.00 21.25 68 ARG A O 15
ATOM 23030 N N . ARG A 1 69 ? 7.809 3.033 5.015 1.00 71.11 69 ARG A N 15
ATOM 23031 C CA . ARG A 1 69 ? 6.950 1.855 5.298 1.00 75.24 69 ARG A CA 15
ATOM 23032 C C . ARG A 1 69 ? 6.902 0.958 4.060 1.00 60.53 69 ARG A C 15
ATOM 23033 O O . ARG A 1 69 ? 7.239 -0.231 4.112 1.00 4.21 69 ARG A O 15
ATOM 23054 N N . ALA A 1 70 ? 6.526 1.593 2.938 1.00 51.41 70 ALA A N 15
ATOM 23055 C CA . ALA A 1 70 ? 6.298 0.929 1.658 1.00 72.10 70 ALA A CA 15
ATOM 23056 C C . ALA A 1 70 ? 7.613 0.557 0.963 1.00 22.41 70 ALA A C 15
ATOM 23057 O O . ALA A 1 70 ? 7.665 -0.475 0.310 1.00 71.52 70 ALA A O 15
ATOM 23064 N N . ALA A 1 71 ? 8.672 1.388 1.129 1.00 72.14 71 ALA A N 15
ATOM 23065 C CA . ALA A 1 71 ? 9.997 1.138 0.502 1.00 11.32 71 ALA A CA 15
ATOM 23066 C C . ALA A 1 71 ? 10.750 0.001 1.217 1.00 74.11 71 ALA A C 15
ATOM 23067 O O . ALA A 1 71 ? 11.474 -0.764 0.572 1.00 64.15 71 ALA A O 15
ATOM 23074 N N . LYS A 1 72 ? 10.591 -0.074 2.555 1.00 31.44 72 LYS A N 15
ATOM 23075 C CA . LYS A 1 72 ? 11.110 -1.197 3.369 1.00 4.50 72 LYS A CA 15
ATOM 23076 C C . LYS A 1 72 ? 10.379 -2.485 2.976 1.00 1.42 72 LYS A C 15
ATOM 23077 O O . LYS A 1 72 ? 11.006 -3.531 2.759 1.00 30.34 72 LYS A O 15
ATOM 23096 N N . SER A 1 73 ? 9.038 -2.361 2.867 1.00 70.10 73 SER A N 15
ATOM 23097 C CA . SER A 1 73 ? 8.148 -3.458 2.477 1.00 23.05 73 SER A CA 15
ATOM 23098 C C . SER A 1 73 ? 8.410 -3.886 1.020 1.00 72.30 73 SER A C 15
ATOM 23099 O O . SER A 1 73 ? 8.161 -5.032 0.669 1.00 71.22 73 SER A O 15
ATOM 23107 N N . LEU A 1 74 ? 8.881 -2.943 0.184 1.00 3.12 74 LEU A N 15
ATOM 23108 C CA . LEU A 1 74 ? 9.298 -3.216 -1.203 1.00 32.52 74 LEU A CA 15
ATOM 23109 C C . LEU A 1 74 ? 10.601 -3.999 -1.231 1.00 1.00 74 LEU A C 15
ATOM 23110 O O . LEU A 1 74 ? 10.700 -4.990 -1.942 1.00 51.35 74 LEU A O 15
ATOM 23126 N N . SER A 1 75 ? 11.582 -3.547 -0.438 1.00 30.13 75 SER A N 15
ATOM 23127 C CA . SER A 1 75 ? 12.931 -4.142 -0.387 1.00 1.31 75 SER A CA 15
ATOM 23128 C C . SER A 1 75 ? 12.858 -5.642 -0.021 1.00 5.22 75 SER A C 15
ATOM 23129 O O . SER A 1 75 ? 13.481 -6.481 -0.681 1.00 25.45 75 SER A O 15
ATOM 23137 N N . GLU A 1 76 ? 12.040 -5.948 1.001 1.00 51.31 76 GLU A N 15
ATOM 23138 C CA . GLU A 1 76 ? 11.797 -7.327 1.467 1.00 53.44 76 GLU A CA 15
ATOM 23139 C C . GLU A 1 76 ? 10.874 -8.104 0.482 1.00 4.14 76 GLU A C 15
ATOM 23140 O O . GLU A 1 76 ? 10.974 -9.332 0.380 1.00 15.01 76 GLU A O 15
ATOM 23152 N N . ALA A 1 77 ? 9.988 -7.373 -0.244 1.00 10.00 77 ALA A N 15
ATOM 23153 C CA . ALA A 1 77 ? 9.078 -7.962 -1.258 1.00 32.44 77 ALA A CA 15
ATOM 23154 C C . ALA A 1 77 ? 9.863 -8.428 -2.496 1.00 74.33 77 ALA A C 15
ATOM 23155 O O . ALA A 1 77 ? 9.579 -9.499 -3.043 1.00 12.32 77 ALA A O 15
ATOM 23162 N N . TYR A 1 78 ? 10.857 -7.619 -2.915 1.00 20.13 78 TYR A N 15
ATOM 23163 C CA . TYR A 1 78 ? 11.724 -7.940 -4.054 1.00 40.03 78 TYR A CA 15
ATOM 23164 C C . TYR A 1 78 ? 12.525 -9.209 -3.762 1.00 62.32 78 TYR A C 15
ATOM 23165 O O . TYR A 1 78 ? 12.659 -10.044 -4.635 1.00 2.30 78 TYR A O 15
ATOM 23183 N N . GLN A 1 79 ? 12.988 -9.358 -2.506 1.00 21.51 79 GLN A N 15
ATOM 23184 C CA . GLN A 1 79 ? 13.736 -10.553 -2.045 1.00 52.12 79 GLN A CA 15
ATOM 23185 C C . GLN A 1 79 ? 12.911 -11.853 -2.217 1.00 42.31 79 GLN A C 15
ATOM 23186 O O . GLN A 1 79 ? 13.471 -12.932 -2.442 1.00 75.13 79 GLN A O 15
ATOM 23200 N N . LYS A 1 80 ? 11.574 -11.727 -2.134 1.00 64.54 80 LYS A N 15
ATOM 23201 C CA . LYS A 1 80 ? 10.631 -12.848 -2.359 1.00 45.13 80 LYS A CA 15
ATOM 23202 C C . LYS A 1 80 ? 10.453 -13.140 -3.868 1.00 5.02 80 LYS A C 15
ATOM 23203 O O . LYS A 1 80 ? 10.170 -14.273 -4.265 1.00 72.33 80 LYS A O 15
ATOM 23222 N N . VAL A 1 81 ? 10.612 -12.095 -4.695 1.00 20.12 81 VAL A N 15
ATOM 23223 C CA . VAL A 1 81 ? 10.412 -12.156 -6.170 1.00 63.43 81 VAL A CA 15
ATOM 23224 C C . VAL A 1 81 ? 11.751 -12.416 -6.921 1.00 11.02 81 VAL A C 15
ATOM 23225 O O . VAL A 1 81 ? 11.746 -12.867 -8.077 1.00 4.13 81 VAL A O 15
ATOM 23238 N N . GLU A 1 82 ? 12.892 -12.177 -6.241 1.00 62.14 82 GLU A N 15
ATOM 23239 C CA . GLU A 1 82 ? 14.236 -12.340 -6.840 1.00 63.31 82 GLU A CA 15
ATOM 23240 C C . GLU A 1 82 ? 14.590 -13.830 -6.947 1.00 11.42 82 GLU A C 15
ATOM 23241 O O . GLU A 1 82 ? 14.900 -14.484 -5.942 1.00 5.21 82 GLU A O 15
ATOM 23253 N N . GLY A 1 83 ? 14.501 -14.350 -8.172 1.00 71.22 83 GLY A N 15
ATOM 23254 C CA . GLY A 1 83 ? 14.842 -15.736 -8.489 1.00 24.33 83 GLY A CA 15
ATOM 23255 C C . GLY A 1 83 ? 15.265 -15.875 -9.942 1.00 10.11 83 GLY A C 15
ATOM 23256 O O . GLY A 1 83 ? 14.956 -14.986 -10.755 1.00 34.04 83 GLY A O 15
ATOM 23260 N N . SER A 1 84 ? 15.947 -16.988 -10.266 1.00 11.01 84 SER A N 15
ATOM 23261 C CA . SER A 1 84 ? 16.550 -17.227 -11.590 1.00 23.32 84 SER A CA 15
ATOM 23262 C C . SER A 1 84 ? 15.504 -17.150 -12.731 1.00 61.12 84 SER A C 15
ATOM 23263 O O . SER A 1 84 ? 14.627 -18.014 -12.844 1.00 64.11 84 SER A O 15
ATOM 23271 N N . GLY A 1 85 ? 15.588 -16.069 -13.525 1.00 0.15 85 GLY A N 15
ATOM 23272 C CA . GLY A 1 85 ? 14.688 -15.839 -14.664 1.00 63.20 85 GLY A CA 15
ATOM 23273 C C . GLY A 1 85 ? 14.292 -14.377 -14.765 1.00 41.32 85 GLY A C 15
ATOM 23274 O O . GLY A 1 85 ? 14.252 -13.807 -15.863 1.00 60.32 85 GLY A O 15
ATOM 23278 N N . ASP A 1 86 ? 13.995 -13.768 -13.601 1.00 50.21 86 ASP A N 15
ATOM 23279 C CA . ASP A 1 86 ? 13.558 -12.362 -13.500 1.00 44.23 86 ASP A CA 15
ATOM 23280 C C . ASP A 1 86 ? 14.537 -11.555 -12.642 1.00 64.31 86 ASP A C 15
ATOM 23281 O O . ASP A 1 86 ? 14.627 -11.762 -11.427 1.00 24.54 86 ASP A O 15
ATOM 23290 N N . LYS A 1 87 ? 15.293 -10.668 -13.303 1.00 73.32 87 LYS A N 15
ATOM 23291 C CA . LYS A 1 87 ? 16.211 -9.709 -12.657 1.00 64.10 87 LYS A CA 15
ATOM 23292 C C . LYS A 1 87 ? 15.642 -8.282 -12.790 1.00 33.52 87 LYS A C 15
ATOM 23293 O O . LYS A 1 87 ? 15.759 -7.467 -11.865 1.00 13.53 87 LYS A O 15
ATOM 23312 N N . GLY A 1 88 ? 15.026 -8.001 -13.957 1.00 2.14 88 GLY A N 15
ATOM 23313 C CA . GLY A 1 88 ? 14.421 -6.696 -14.240 1.00 34.33 88 GLY A CA 15
ATOM 23314 C C . GLY A 1 88 ? 15.386 -5.717 -14.899 1.00 64.12 88 GLY A C 15
ATOM 23315 O O . GLY A 1 88 ? 16.542 -6.058 -15.169 1.00 53.52 88 GLY A O 15
ATOM 23319 N N . LYS A 1 89 ? 14.902 -4.492 -15.153 1.00 0.30 89 LYS A N 15
ATOM 23320 C CA . LYS A 1 89 ? 15.661 -3.438 -15.844 1.00 32.11 89 LYS A CA 15
ATOM 23321 C C . LYS A 1 89 ? 16.278 -2.482 -14.819 1.00 60.42 89 LYS A C 15
ATOM 23322 O O . LYS A 1 89 ? 15.554 -1.758 -14.129 1.00 30.04 89 LYS A O 15
ATOM 23341 N N . ILE A 1 90 ? 17.619 -2.508 -14.715 1.00 52.50 90 ILE A N 15
ATOM 23342 C CA . ILE A 1 90 ? 18.378 -1.654 -13.790 1.00 4.32 90 ILE A CA 15
ATOM 23343 C C . ILE A 1 90 ? 18.726 -0.317 -14.494 1.00 4.12 90 ILE A C 15
ATOM 23344 O O . ILE A 1 90 ? 19.536 -0.283 -15.425 1.00 54.25 90 ILE A O 15
ATOM 23360 N N . PHE A 1 91 ? 18.064 0.763 -14.058 1.00 43.12 91 PHE A N 15
ATOM 23361 C CA . PHE A 1 91 ? 18.308 2.134 -14.541 1.00 4.13 91 PHE A CA 15
ATOM 23362 C C . PHE A 1 91 ? 19.050 2.923 -13.447 1.00 11.15 91 PHE A C 15
ATOM 23363 O O . PHE A 1 91 ? 18.515 3.114 -12.348 1.00 65.50 91 PHE A O 15
ATOM 23380 N N . GLN A 1 92 ? 20.288 3.353 -13.746 1.00 0.54 92 GLN A N 15
ATOM 23381 C CA . GLN A 1 92 ? 21.117 4.163 -12.832 1.00 2.35 92 GLN A CA 15
ATOM 23382 C C . GLN A 1 92 ? 22.145 4.959 -13.662 1.00 74.55 92 GLN A C 15
ATOM 23383 O O . GLN A 1 92 ? 23.203 4.446 -14.036 1.00 4.30 92 GLN A O 15
ATOM 23397 N N . LYS A 1 93 ? 21.779 6.211 -14.007 1.00 21.50 93 LYS A N 15
ATOM 23398 C CA . LYS A 1 93 ? 22.600 7.080 -14.877 1.00 63.12 93 LYS A CA 15
ATOM 23399 C C . LYS A 1 93 ? 23.730 7.764 -14.078 1.00 75.03 93 LYS A C 15
ATOM 23400 O O . LYS A 1 93 ? 23.617 7.951 -12.855 1.00 73.13 93 LYS A O 15
ATOM 23419 N N . GLU A 1 94 ? 24.822 8.102 -14.781 1.00 64.21 94 GLU A N 15
ATOM 23420 C CA . GLU A 1 94 ? 25.967 8.826 -14.209 1.00 23.32 94 GLU A CA 15
ATOM 23421 C C . GLU A 1 94 ? 25.587 10.303 -14.044 1.00 64.52 94 GLU A C 15
ATOM 23422 O O . GLU A 1 94 ? 25.177 10.947 -15.018 1.00 43.12 94 GLU A O 15
ATOM 23434 N N . GLY A 1 95 ? 25.710 10.821 -12.821 1.00 64.22 95 GLY A N 15
ATOM 23435 C CA . GLY A 1 95 ? 25.345 12.204 -12.523 1.00 43.24 95 GLY A CA 15
ATOM 23436 C C . GLY A 1 95 ? 25.922 12.653 -11.204 1.00 3.03 95 GLY A C 15
ATOM 23437 O O . GLY A 1 95 ? 25.186 12.915 -10.244 1.00 11.43 95 GLY A O 15
ATOM 23441 N N . GLU A 1 96 ? 27.255 12.714 -11.164 1.00 1.10 96 GLU A N 15
ATOM 23442 C CA . GLU A 1 96 ? 28.023 13.180 -10.004 1.00 51.10 96 GLU A CA 15
ATOM 23443 C C . GLU A 1 96 ? 28.177 14.713 -10.067 1.00 4.12 96 GLU A C 15
ATOM 23444 O O . GLU A 1 96 ? 28.245 15.287 -11.167 1.00 24.15 96 GLU A O 15
ATOM 23456 N N . SER A 1 97 ? 28.238 15.354 -8.885 1.00 21.12 97 SER A N 15
ATOM 23457 C CA . SER A 1 97 ? 28.349 16.816 -8.763 1.00 34.25 97 SER A CA 15
ATOM 23458 C C . SER A 1 97 ? 29.696 17.308 -9.335 1.00 4.03 97 SER A C 15
ATOM 23459 O O . SER A 1 97 ? 30.744 17.127 -8.706 1.00 72.31 97 SER A O 15
ATOM 23467 N N . ILE A 1 98 ? 29.645 17.865 -10.564 1.00 61.45 98 ILE A N 15
ATOM 23468 C CA . ILE A 1 98 ? 30.811 18.481 -11.216 1.00 11.01 98 ILE A CA 15
ATOM 23469 C C . ILE A 1 98 ? 31.201 19.768 -10.461 1.00 24.03 98 ILE A C 15
ATOM 23470 O O . ILE A 1 98 ? 30.366 20.657 -10.272 1.00 33.33 98 ILE A O 15
ATOM 23486 N N . LEU A 1 99 ? 32.446 19.815 -9.971 1.00 34.22 99 LEU A N 15
ATOM 23487 C CA . LEU A 1 99 ? 33.012 21.017 -9.329 1.00 23.23 99 LEU A CA 15
ATOM 23488 C C . LEU A 1 99 ? 33.403 22.039 -10.414 1.00 11.13 99 LEU A C 15
ATOM 23489 O O . LEU A 1 99 ? 33.844 21.649 -11.500 1.00 40.50 99 LEU A O 15
ATOM 23505 N N . GLU A 1 100 ? 33.190 23.333 -10.133 1.00 40.45 100 GLU A N 15
ATOM 23506 C CA . GLU A 1 100 ? 33.560 24.412 -11.056 1.00 41.51 100 GLU A CA 15
ATOM 23507 C C . GLU A 1 100 ? 35.061 24.732 -10.878 1.00 71.14 100 GLU A C 15
ATOM 23508 O O . GLU A 1 100 ? 35.429 25.378 -9.876 1.00 64.02 100 GLU A O 15
ATOM 23521 N N . GLY A 1 1 ? -10.031 -8.842 11.297 1.00 43.04 1 GLY A N 16
ATOM 23522 C CA . GLY A 1 1 ? -10.718 -8.924 9.982 1.00 71.12 1 GLY A CA 16
ATOM 23523 C C . GLY A 1 1 ? -10.963 -10.356 9.551 1.00 44.31 1 GLY A C 16
ATOM 23524 O O . GLY A 1 1 ? -10.904 -11.273 10.377 1.00 10.01 1 GLY A O 16
ATOM 23530 N N . GLY A 1 2 ? -11.251 -10.543 8.251 1.00 32.43 2 GLY A N 16
ATOM 23531 C CA . GLY A 1 2 ? -11.502 -11.864 7.663 1.00 35.51 2 GLY A CA 16
ATOM 23532 C C . GLY A 1 2 ? -10.262 -12.415 6.986 1.00 34.14 2 GLY A C 16
ATOM 23533 O O . GLY A 1 2 ? -9.157 -12.293 7.529 1.00 40.35 2 GLY A O 16
ATOM 23537 N N . SER A 1 3 ? -10.444 -13.029 5.810 1.00 13.43 3 SER A N 16
ATOM 23538 C CA . SER A 1 3 ? -9.336 -13.501 4.965 1.00 52.42 3 SER A CA 16
ATOM 23539 C C . SER A 1 3 ? -8.519 -12.293 4.455 1.00 1.13 3 SER A C 16
ATOM 23540 O O . SER A 1 3 ? -9.090 -11.203 4.365 1.00 64.51 3 SER A O 16
ATOM 23548 N N . PRO A 1 4 ? -7.187 -12.448 4.119 1.00 53.25 4 PRO A N 16
ATOM 23549 C CA . PRO A 1 4 ? -6.370 -11.336 3.555 1.00 31.53 4 PRO A CA 16
ATOM 23550 C C . PRO A 1 4 ? -7.046 -10.651 2.346 1.00 71.32 4 PRO A C 16
ATOM 23551 O O . PRO A 1 4 ? -7.006 -9.426 2.228 1.00 54.30 4 PRO A O 16
ATOM 23562 N N . ASP A 1 5 ? -7.727 -11.462 1.504 1.00 32.13 5 ASP A N 16
ATOM 23563 C CA . ASP A 1 5 ? -8.471 -10.979 0.321 1.00 65.25 5 ASP A CA 16
ATOM 23564 C C . ASP A 1 5 ? -9.696 -10.129 0.723 1.00 12.41 5 ASP A C 16
ATOM 23565 O O . ASP A 1 5 ? -9.997 -9.113 0.078 1.00 31.43 5 ASP A O 16
ATOM 23574 N N . GLU A 1 6 ? -10.379 -10.533 1.805 1.00 62.10 6 GLU A N 16
ATOM 23575 C CA . GLU A 1 6 ? -11.547 -9.799 2.333 1.00 10.44 6 GLU A CA 16
ATOM 23576 C C . GLU A 1 6 ? -11.112 -8.453 2.951 1.00 31.03 6 GLU A C 16
ATOM 23577 O O . GLU A 1 6 ? -11.826 -7.445 2.844 1.00 34.23 6 GLU A O 16
ATOM 23589 N N . ASN A 1 7 ? -9.925 -8.472 3.592 1.00 44.41 7 ASN A N 16
ATOM 23590 C CA . ASN A 1 7 ? -9.321 -7.297 4.244 1.00 41.23 7 ASN A CA 16
ATOM 23591 C C . ASN A 1 7 ? -8.935 -6.238 3.201 1.00 61.42 7 ASN A C 16
ATOM 23592 O O . ASN A 1 7 ? -9.098 -5.042 3.457 1.00 60.53 7 ASN A O 16
ATOM 23603 N N . ILE A 1 8 ? -8.473 -6.697 2.010 1.00 52.45 8 ILE A N 16
ATOM 23604 C CA . ILE A 1 8 ? -8.161 -5.819 0.857 1.00 23.50 8 ILE A CA 16
ATOM 23605 C C . ILE A 1 8 ? -9.362 -4.921 0.529 1.00 73.21 8 ILE A C 16
ATOM 23606 O O . ILE A 1 8 ? -9.205 -3.711 0.371 1.00 52.55 8 ILE A O 16
ATOM 23622 N N . ALA A 1 9 ? -10.553 -5.547 0.470 1.00 10.13 9 ALA A N 16
ATOM 23623 C CA . ALA A 1 9 ? -11.819 -4.873 0.139 1.00 60.50 9 ALA A CA 16
ATOM 23624 C C . ALA A 1 9 ? -12.230 -3.845 1.210 1.00 50.24 9 ALA A C 16
ATOM 23625 O O . ALA A 1 9 ? -12.884 -2.844 0.896 1.00 5.21 9 ALA A O 16
ATOM 23632 N N . LYS A 1 10 ? -11.842 -4.107 2.470 1.00 30.51 10 LYS A N 16
ATOM 23633 C CA . LYS A 1 10 ? -12.070 -3.170 3.583 1.00 21.15 10 LYS A CA 16
ATOM 23634 C C . LYS A 1 10 ? -11.181 -1.919 3.423 1.00 72.20 10 LYS A C 16
ATOM 23635 O O . LYS A 1 10 ? -11.647 -0.786 3.599 1.00 52.41 10 LYS A O 16
ATOM 23654 N N . PHE A 1 11 ? -9.892 -2.148 3.092 1.00 54.11 11 PHE A N 16
ATOM 23655 C CA . PHE A 1 11 ? -8.909 -1.071 2.836 1.00 55.33 11 PHE A CA 16
ATOM 23656 C C . PHE A 1 11 ? -9.223 -0.342 1.511 1.00 10.44 11 PHE A C 16
ATOM 23657 O O . PHE A 1 11 ? -8.842 0.812 1.329 1.00 42.15 11 PHE A O 16
ATOM 23674 N N . GLU A 1 12 ? -9.899 -1.055 0.593 1.00 71.34 12 GLU A N 16
ATOM 23675 C CA . GLU A 1 12 ? -10.326 -0.529 -0.716 1.00 23.21 12 GLU A CA 16
ATOM 23676 C C . GLU A 1 12 ? -11.445 0.509 -0.499 1.00 33.03 12 GLU A C 16
ATOM 23677 O O . GLU A 1 12 ? -11.444 1.569 -1.128 1.00 12.53 12 GLU A O 16
ATOM 23689 N N . LYS A 1 13 ? -12.385 0.186 0.415 1.00 24.21 13 LYS A N 16
ATOM 23690 C CA . LYS A 1 13 ? -13.477 1.098 0.796 1.00 43.45 13 LYS A CA 16
ATOM 23691 C C . LYS A 1 13 ? -12.914 2.330 1.536 1.00 74.33 13 LYS A C 16
ATOM 23692 O O . LYS A 1 13 ? -13.392 3.453 1.343 1.00 44.04 13 LYS A O 16
ATOM 23711 N N . ALA A 1 14 ? -11.881 2.094 2.369 1.00 2.24 14 ALA A N 16
ATOM 23712 C CA . ALA A 1 14 ? -11.177 3.165 3.100 1.00 54.12 14 ALA A CA 16
ATOM 23713 C C . ALA A 1 14 ? -10.353 4.052 2.142 1.00 44.45 14 ALA A C 16
ATOM 23714 O O . ALA A 1 14 ? -10.158 5.247 2.410 1.00 71.33 14 ALA A O 16
ATOM 23721 N N . TYR A 1 15 ? -9.879 3.441 1.034 1.00 42.31 15 TYR A N 16
ATOM 23722 C CA . TYR A 1 15 ? -9.152 4.137 -0.042 1.00 51.24 15 TYR A CA 16
ATOM 23723 C C . TYR A 1 15 ? -10.093 5.087 -0.773 1.00 12.42 15 TYR A C 16
ATOM 23724 O O . TYR A 1 15 ? -9.745 6.238 -1.028 1.00 34.10 15 TYR A O 16
ATOM 23742 N N . LYS A 1 16 ? -11.277 4.562 -1.115 1.00 44.42 16 LYS A N 16
ATOM 23743 C CA . LYS A 1 16 ? -12.311 5.303 -1.839 1.00 43.04 16 LYS A CA 16
ATOM 23744 C C . LYS A 1 16 ? -12.836 6.476 -1.010 1.00 15.20 16 LYS A C 16
ATOM 23745 O O . LYS A 1 16 ? -12.998 7.571 -1.538 1.00 75.10 16 LYS A O 16
ATOM 23764 N N . LYS A 1 17 ? -13.065 6.224 0.289 1.00 43.43 17 LYS A N 16
ATOM 23765 C CA . LYS A 1 17 ? -13.507 7.245 1.249 1.00 31.41 17 LYS A CA 16
ATOM 23766 C C . LYS A 1 17 ? -12.502 8.409 1.296 1.00 71.42 17 LYS A C 16
ATOM 23767 O O . LYS A 1 17 ? -12.887 9.581 1.229 1.00 44.14 17 LYS A O 16
ATOM 23786 N N . ALA A 1 18 ? -11.215 8.052 1.364 1.00 62.00 18 ALA A N 16
ATOM 23787 C CA . ALA A 1 18 ? -10.106 9.007 1.362 1.00 43.32 18 ALA A CA 16
ATOM 23788 C C . ALA A 1 18 ? -10.030 9.781 0.034 1.00 5.14 18 ALA A C 16
ATOM 23789 O O . ALA A 1 18 ? -9.824 10.985 0.038 1.00 15.33 18 ALA A O 16
ATOM 23796 N N . GLU A 1 19 ? -10.233 9.061 -1.081 1.00 24.33 19 GLU A N 16
ATOM 23797 C CA . GLU A 1 19 ? -10.068 9.592 -2.447 1.00 22.33 19 GLU A CA 16
ATOM 23798 C C . GLU A 1 19 ? -11.107 10.698 -2.720 1.00 41.32 19 GLU A C 16
ATOM 23799 O O . GLU A 1 19 ? -10.778 11.741 -3.306 1.00 71.43 19 GLU A O 16
ATOM 23811 N N . GLU A 1 20 ? -12.345 10.461 -2.253 1.00 63.51 20 GLU A N 16
ATOM 23812 C CA . GLU A 1 20 ? -13.452 11.413 -2.418 1.00 33.23 20 GLU A CA 16
ATOM 23813 C C . GLU A 1 20 ? -13.220 12.690 -1.577 1.00 44.41 20 GLU A C 16
ATOM 23814 O O . GLU A 1 20 ? -13.681 13.769 -1.946 1.00 53.44 20 GLU A O 16
ATOM 23826 N N . LEU A 1 21 ? -12.502 12.541 -0.445 1.00 22.45 21 LEU A N 16
ATOM 23827 C CA . LEU A 1 21 ? -12.133 13.669 0.445 1.00 34.23 21 LEU A CA 16
ATOM 23828 C C . LEU A 1 21 ? -10.808 14.349 0.009 1.00 63.43 21 LEU A C 16
ATOM 23829 O O . LEU A 1 21 ? -10.445 15.398 0.560 1.00 61.11 21 LEU A O 16
ATOM 23845 N N . ASN A 1 22 ? -10.101 13.721 -0.962 1.00 41.54 22 ASN A N 16
ATOM 23846 C CA . ASN A 1 22 ? -8.769 14.160 -1.470 1.00 21.44 22 ASN A CA 16
ATOM 23847 C C . ASN A 1 22 ? -7.659 13.986 -0.407 1.00 22.41 22 ASN A C 16
ATOM 23848 O O . ASN A 1 22 ? -6.646 14.691 -0.430 1.00 44.25 22 ASN A O 16
ATOM 23859 N N . GLN A 1 23 ? -7.849 13.022 0.500 1.00 71.23 23 GLN A N 16
ATOM 23860 C CA . GLN A 1 23 ? -6.886 12.710 1.567 1.00 51.42 23 GLN A CA 16
ATOM 23861 C C . GLN A 1 23 ? -5.829 11.736 1.048 1.00 13.50 23 GLN A C 16
ATOM 23862 O O . GLN A 1 23 ? -6.077 10.524 0.975 1.00 24.11 23 GLN A O 16
ATOM 23876 N N . GLY A 1 24 ? -4.671 12.293 0.657 1.00 54.31 24 GLY A N 16
ATOM 23877 C CA . GLY A 1 24 ? -3.525 11.510 0.224 1.00 5.10 24 GLY A CA 16
ATOM 23878 C C . GLY A 1 24 ? -3.079 10.505 1.278 1.00 30.41 24 GLY A C 16
ATOM 23879 O O . GLY A 1 24 ? -2.927 9.326 0.966 1.00 45.24 24 GLY A O 16
ATOM 23883 N N . GLU A 1 25 ? -2.961 10.964 2.544 1.00 22.51 25 GLU A N 16
ATOM 23884 C CA . GLU A 1 25 ? -2.423 10.155 3.663 1.00 13.54 25 GLU A CA 16
ATOM 23885 C C . GLU A 1 25 ? -3.146 8.798 3.787 1.00 51.43 25 GLU A C 16
ATOM 23886 O O . GLU A 1 25 ? -2.496 7.757 3.754 1.00 33.11 25 GLU A O 16
ATOM 23898 N N . LEU A 1 26 ? -4.494 8.823 3.838 1.00 41.30 26 LEU A N 16
ATOM 23899 C CA . LEU A 1 26 ? -5.305 7.614 4.025 1.00 5.01 26 LEU A CA 16
ATOM 23900 C C . LEU A 1 26 ? -5.296 6.716 2.771 1.00 60.40 26 LEU A C 16
ATOM 23901 O O . LEU A 1 26 ? -5.462 5.505 2.893 1.00 55.33 26 LEU A O 16
ATOM 23917 N N . MET A 1 27 ? -5.103 7.321 1.577 1.00 30.50 27 MET A N 16
ATOM 23918 C CA . MET A 1 27 ? -4.996 6.561 0.312 1.00 41.14 27 MET A CA 16
ATOM 23919 C C . MET A 1 27 ? -3.690 5.758 0.274 1.00 62.31 27 MET A C 16
ATOM 23920 O O . MET A 1 27 ? -3.692 4.591 -0.116 1.00 41.11 27 MET A O 16
ATOM 23934 N N . GLY A 1 28 ? -2.583 6.412 0.676 1.00 43.05 28 GLY A N 16
ATOM 23935 C CA . GLY A 1 28 ? -1.269 5.782 0.728 1.00 3.40 28 GLY A CA 16
ATOM 23936 C C . GLY A 1 28 ? -1.242 4.631 1.719 1.00 52.34 28 GLY A C 16
ATOM 23937 O O . GLY A 1 28 ? -0.701 3.563 1.430 1.00 23.42 28 GLY A O 16
ATOM 23941 N N . ARG A 1 29 ? -1.863 4.862 2.894 1.00 74.13 29 ARG A N 16
ATOM 23942 C CA . ARG A 1 29 ? -2.026 3.845 3.947 1.00 24.41 29 ARG A CA 16
ATOM 23943 C C . ARG A 1 29 ? -2.842 2.659 3.420 1.00 72.10 29 ARG A C 16
ATOM 23944 O O . ARG A 1 29 ? -2.465 1.511 3.624 1.00 21.04 29 ARG A O 16
ATOM 23965 N N . ALA A 1 30 ? -3.944 2.976 2.714 1.00 22.42 30 ALA A N 16
ATOM 23966 C CA . ALA A 1 30 ? -4.874 1.983 2.156 1.00 22.32 30 ALA A CA 16
ATOM 23967 C C . ALA A 1 30 ? -4.168 1.038 1.178 1.00 2.11 30 ALA A C 16
ATOM 23968 O O . ALA A 1 30 ? -4.247 -0.173 1.342 1.00 54.13 30 ALA A O 16
ATOM 23975 N N . LEU A 1 31 ? -3.451 1.620 0.196 1.00 3.35 31 LEU A N 16
ATOM 23976 C CA . LEU A 1 31 ? -2.704 0.863 -0.830 1.00 20.51 31 LEU A CA 16
ATOM 23977 C C . LEU A 1 31 ? -1.571 0.048 -0.205 1.00 10.14 31 LEU A C 16
ATOM 23978 O O . LEU A 1 31 ? -1.267 -1.047 -0.675 1.00 25.23 31 LEU A O 16
ATOM 23994 N N . TYR A 1 32 ? -0.955 0.604 0.856 1.00 54.21 32 TYR A N 16
ATOM 23995 C CA . TYR A 1 32 ? 0.113 -0.072 1.602 1.00 44.24 32 TYR A CA 16
ATOM 23996 C C . TYR A 1 32 ? -0.432 -1.352 2.251 1.00 63.41 32 TYR A C 16
ATOM 23997 O O . TYR A 1 32 ? 0.141 -2.421 2.071 1.00 44.23 32 TYR A O 16
ATOM 24015 N N . ASN A 1 33 ? -1.576 -1.222 2.959 1.00 65.12 33 ASN A N 16
ATOM 24016 C CA . ASN A 1 33 ? -2.227 -2.346 3.655 1.00 65.44 33 ASN A CA 16
ATOM 24017 C C . ASN A 1 33 ? -2.747 -3.397 2.652 1.00 13.34 33 ASN A C 16
ATOM 24018 O O . ASN A 1 33 ? -2.642 -4.593 2.907 1.00 0.14 33 ASN A O 16
ATOM 24029 N N . ILE A 1 34 ? -3.300 -2.925 1.512 1.00 40.22 34 ILE A N 16
ATOM 24030 C CA . ILE A 1 34 ? -3.768 -3.792 0.411 1.00 2.01 34 ILE A CA 16
ATOM 24031 C C . ILE A 1 34 ? -2.595 -4.625 -0.133 1.00 34.34 34 ILE A C 16
ATOM 24032 O O . ILE A 1 34 ? -2.723 -5.839 -0.311 1.00 75.42 34 ILE A O 16
ATOM 24048 N N . GLY A 1 35 ? -1.460 -3.937 -0.368 1.00 71.14 35 GLY A N 16
ATOM 24049 C CA . GLY A 1 35 ? -0.244 -4.565 -0.866 1.00 64.11 35 GLY A CA 16
ATOM 24050 C C . GLY A 1 35 ? 0.292 -5.616 0.096 1.00 13.44 35 GLY A C 16
ATOM 24051 O O . GLY A 1 35 ? 0.786 -6.658 -0.337 1.00 42.32 35 GLY A O 16
ATOM 24055 N N . LEU A 1 36 ? 0.174 -5.333 1.412 1.00 11.20 36 LEU A N 16
ATOM 24056 C CA . LEU A 1 36 ? 0.555 -6.279 2.474 1.00 65.10 36 LEU A CA 16
ATOM 24057 C C . LEU A 1 36 ? -0.283 -7.560 2.372 1.00 44.15 36 LEU A C 16
ATOM 24058 O O . LEU A 1 36 ? 0.262 -8.655 2.460 1.00 33.32 36 LEU A O 16
ATOM 24074 N N . GLU A 1 37 ? -1.601 -7.394 2.142 1.00 72.13 37 GLU A N 16
ATOM 24075 C CA . GLU A 1 37 ? -2.559 -8.517 2.056 1.00 71.35 37 GLU A CA 16
ATOM 24076 C C . GLU A 1 37 ? -2.392 -9.327 0.751 1.00 24.44 37 GLU A C 16
ATOM 24077 O O . GLU A 1 37 ? -2.694 -10.524 0.718 1.00 73.35 37 GLU A O 16
ATOM 24089 N N . LYS A 1 38 ? -1.910 -8.660 -0.317 1.00 72.41 38 LYS A N 16
ATOM 24090 C CA . LYS A 1 38 ? -1.461 -9.330 -1.555 1.00 53.14 38 LYS A CA 16
ATOM 24091 C C . LYS A 1 38 ? -0.261 -10.237 -1.229 1.00 34.51 38 LYS A C 16
ATOM 24092 O O . LYS A 1 38 ? -0.239 -11.417 -1.584 1.00 2.02 38 LYS A O 16
ATOM 24111 N N . ASN A 1 39 ? 0.697 -9.648 -0.494 1.00 0.31 39 ASN A N 16
ATOM 24112 C CA . ASN A 1 39 ? 1.965 -10.288 -0.092 1.00 15.45 39 ASN A CA 16
ATOM 24113 C C . ASN A 1 39 ? 1.704 -11.496 0.848 1.00 10.41 39 ASN A C 16
ATOM 24114 O O . ASN A 1 39 ? 2.484 -12.460 0.855 1.00 4.14 39 ASN A O 16
ATOM 24125 N N . LYS A 1 40 ? 0.585 -11.430 1.620 1.00 4.01 40 LYS A N 16
ATOM 24126 C CA . LYS A 1 40 ? 0.127 -12.535 2.504 1.00 71.21 40 LYS A CA 16
ATOM 24127 C C . LYS A 1 40 ? -0.298 -13.756 1.673 1.00 3.43 40 LYS A C 16
ATOM 24128 O O . LYS A 1 40 ? -0.032 -14.903 2.049 1.00 53.32 40 LYS A O 16
ATOM 24147 N N . MET A 1 41 ? -0.977 -13.475 0.549 1.00 50.22 41 MET A N 16
ATOM 24148 C CA . MET A 1 41 ? -1.488 -14.508 -0.379 1.00 51.11 41 MET A CA 16
ATOM 24149 C C . MET A 1 41 ? -0.380 -15.007 -1.325 1.00 71.01 41 MET A C 16
ATOM 24150 O O . MET A 1 41 ? -0.620 -15.889 -2.160 1.00 50.14 41 MET A O 16
ATOM 24164 N N . GLY A 1 42 ? 0.823 -14.419 -1.197 1.00 51.11 42 GLY A N 16
ATOM 24165 C CA . GLY A 1 42 ? 1.952 -14.733 -2.061 1.00 1.23 42 GLY A CA 16
ATOM 24166 C C . GLY A 1 42 ? 1.882 -14.016 -3.400 1.00 74.13 42 GLY A C 16
ATOM 24167 O O . GLY A 1 42 ? 2.733 -14.243 -4.262 1.00 32.24 42 GLY A O 16
ATOM 24171 N N . LYS A 1 43 ? 0.868 -13.139 -3.574 1.00 42.21 43 LYS A N 16
ATOM 24172 C CA . LYS A 1 43 ? 0.694 -12.311 -4.779 1.00 61.41 43 LYS A CA 16
ATOM 24173 C C . LYS A 1 43 ? 1.571 -11.058 -4.660 1.00 13.01 43 LYS A C 16
ATOM 24174 O O . LYS A 1 43 ? 1.091 -9.924 -4.526 1.00 2.23 43 LYS A O 16
ATOM 24193 N N . VAL A 1 44 ? 2.872 -11.306 -4.718 1.00 31.33 44 VAL A N 16
ATOM 24194 C CA . VAL A 1 44 ? 3.909 -10.324 -4.412 1.00 74.35 44 VAL A CA 16
ATOM 24195 C C . VAL A 1 44 ? 4.075 -9.302 -5.556 1.00 40.20 44 VAL A C 16
ATOM 24196 O O . VAL A 1 44 ? 4.490 -8.170 -5.321 1.00 0.54 44 VAL A O 16
ATOM 24209 N N . LYS A 1 45 ? 3.718 -9.709 -6.787 1.00 71.21 45 LYS A N 16
ATOM 24210 C CA . LYS A 1 45 ? 3.856 -8.857 -7.991 1.00 35.33 45 LYS A CA 16
ATOM 24211 C C . LYS A 1 45 ? 2.864 -7.678 -7.928 1.00 5.12 45 LYS A C 16
ATOM 24212 O O . LYS A 1 45 ? 3.210 -6.552 -8.305 1.00 63.52 45 LYS A O 16
ATOM 24231 N N . GLU A 1 46 ? 1.631 -7.963 -7.451 1.00 71.03 46 GLU A N 16
ATOM 24232 C CA . GLU A 1 46 ? 0.610 -6.926 -7.188 1.00 51.12 46 GLU A CA 16
ATOM 24233 C C . GLU A 1 46 ? 1.041 -6.069 -5.995 1.00 0.41 46 GLU A C 16
ATOM 24234 O O . GLU A 1 46 ? 0.902 -4.844 -6.028 1.00 14.34 46 GLU A O 16
ATOM 24246 N N . ALA A 1 47 ? 1.577 -6.751 -4.952 1.00 1.13 47 ALA A N 16
ATOM 24247 C CA . ALA A 1 47 ? 2.029 -6.119 -3.700 1.00 13.50 47 ALA A CA 16
ATOM 24248 C C . ALA A 1 47 ? 3.018 -4.982 -3.980 1.00 72.43 47 ALA A C 16
ATOM 24249 O O . ALA A 1 47 ? 2.868 -3.893 -3.435 1.00 61.15 47 ALA A O 16
ATOM 24256 N N . ILE A 1 48 ? 3.984 -5.265 -4.883 1.00 51.44 48 ILE A N 16
ATOM 24257 C CA . ILE A 1 48 ? 4.968 -4.298 -5.396 1.00 71.45 48 ILE A CA 16
ATOM 24258 C C . ILE A 1 48 ? 4.270 -3.037 -5.923 1.00 71.34 48 ILE A C 16
ATOM 24259 O O . ILE A 1 48 ? 4.601 -1.934 -5.493 1.00 62.44 48 ILE A O 16
ATOM 24275 N N . GLU A 1 49 ? 3.277 -3.230 -6.812 1.00 3.33 49 GLU A N 16
ATOM 24276 C CA . GLU A 1 49 ? 2.551 -2.125 -7.465 1.00 73.14 49 GLU A CA 16
ATOM 24277 C C . GLU A 1 49 ? 1.865 -1.211 -6.444 1.00 51.51 49 GLU A C 16
ATOM 24278 O O . GLU A 1 49 ? 1.916 0.016 -6.568 1.00 52.04 49 GLU A O 16
ATOM 24290 N N . TYR A 1 50 ? 1.256 -1.831 -5.422 1.00 34.44 50 TYR A N 16
ATOM 24291 C CA . TYR A 1 50 ? 0.554 -1.113 -4.358 1.00 10.23 50 TYR A CA 16
ATOM 24292 C C . TYR A 1 50 ? 1.529 -0.387 -3.428 1.00 52.23 50 TYR A C 16
ATOM 24293 O O . TYR A 1 50 ? 1.197 0.684 -2.943 1.00 20.12 50 TYR A O 16
ATOM 24311 N N . PHE A 1 51 ? 2.722 -0.971 -3.192 1.00 13.42 51 PHE A N 16
ATOM 24312 C CA . PHE A 1 51 ? 3.774 -0.326 -2.374 1.00 62.50 51 PHE A CA 16
ATOM 24313 C C . PHE A 1 51 ? 4.424 0.828 -3.153 1.00 52.21 51 PHE A C 16
ATOM 24314 O O . PHE A 1 51 ? 4.920 1.769 -2.546 1.00 44.52 51 PHE A O 16
ATOM 24331 N N . LEU A 1 52 ? 4.433 0.723 -4.499 1.00 15.23 52 LEU A N 16
ATOM 24332 C CA . LEU A 1 52 ? 4.982 1.768 -5.392 1.00 74.11 52 LEU A CA 16
ATOM 24333 C C . LEU A 1 52 ? 4.085 3.011 -5.324 1.00 51.13 52 LEU A C 16
ATOM 24334 O O . LEU A 1 52 ? 4.560 4.130 -5.104 1.00 61.52 52 LEU A O 16
ATOM 24350 N N . ARG A 1 53 ? 2.773 2.767 -5.494 1.00 75.24 53 ARG A N 16
ATOM 24351 C CA . ARG A 1 53 ? 1.737 3.806 -5.429 1.00 14.10 53 ARG A CA 16
ATOM 24352 C C . ARG A 1 53 ? 1.691 4.429 -4.023 1.00 41.01 53 ARG A C 16
ATOM 24353 O O . ARG A 1 53 ? 1.770 5.648 -3.892 1.00 64.44 53 ARG A O 16
ATOM 24374 N N . ALA A 1 54 ? 1.652 3.560 -2.991 1.00 35.21 54 ALA A N 16
ATOM 24375 C CA . ALA A 1 54 ? 1.543 3.960 -1.576 1.00 65.51 54 ALA A CA 16
ATOM 24376 C C . ALA A 1 54 ? 2.711 4.849 -1.153 1.00 12.31 54 ALA A C 16
ATOM 24377 O O . ALA A 1 54 ? 2.495 5.926 -0.595 1.00 31.24 54 ALA A O 16
ATOM 24384 N N . LYS A 1 55 ? 3.940 4.379 -1.464 1.00 3.12 55 LYS A N 16
ATOM 24385 C CA . LYS A 1 55 ? 5.193 5.088 -1.153 1.00 42.34 55 LYS A CA 16
ATOM 24386 C C . LYS A 1 55 ? 5.192 6.486 -1.773 1.00 14.25 55 LYS A C 16
ATOM 24387 O O . LYS A 1 55 ? 5.524 7.462 -1.102 1.00 1.14 55 LYS A O 16
ATOM 24406 N N . LYS A 1 56 ? 4.796 6.547 -3.056 1.00 0.54 56 LYS A N 16
ATOM 24407 C CA . LYS A 1 56 ? 4.783 7.784 -3.845 1.00 61.40 56 LYS A CA 16
ATOM 24408 C C . LYS A 1 56 ? 3.758 8.791 -3.280 1.00 20.43 56 LYS A C 16
ATOM 24409 O O . LYS A 1 56 ? 3.952 10.009 -3.367 1.00 54.12 56 LYS A O 16
ATOM 24428 N N . VAL A 1 57 ? 2.663 8.266 -2.700 1.00 25.34 57 VAL A N 16
ATOM 24429 C CA . VAL A 1 57 ? 1.658 9.082 -2.009 1.00 11.22 57 VAL A CA 16
ATOM 24430 C C . VAL A 1 57 ? 2.224 9.602 -0.662 1.00 64.20 57 VAL A C 16
ATOM 24431 O O . VAL A 1 57 ? 1.954 10.743 -0.281 1.00 14.12 57 VAL A O 16
ATOM 24444 N N . PHE A 1 58 ? 3.036 8.770 0.035 1.00 24.45 58 PHE A N 16
ATOM 24445 C CA . PHE A 1 58 ? 3.733 9.188 1.280 1.00 35.23 58 PHE A CA 16
ATOM 24446 C C . PHE A 1 58 ? 4.809 10.251 0.973 1.00 21.51 58 PHE A C 16
ATOM 24447 O O . PHE A 1 58 ? 5.095 11.108 1.807 1.00 23.12 58 PHE A O 16
ATOM 24464 N N . ASP A 1 59 ? 5.396 10.183 -0.237 1.00 22.11 59 ASP A N 16
ATOM 24465 C CA . ASP A 1 59 ? 6.351 11.196 -0.731 1.00 31.54 59 ASP A CA 16
ATOM 24466 C C . ASP A 1 59 ? 5.620 12.513 -1.027 1.00 72.23 59 ASP A C 16
ATOM 24467 O O . ASP A 1 59 ? 6.180 13.600 -0.834 1.00 24.43 59 ASP A O 16
ATOM 24476 N N . ALA A 1 60 ? 4.364 12.395 -1.498 1.00 12.34 60 ALA A N 16
ATOM 24477 C CA . ALA A 1 60 ? 3.477 13.549 -1.742 1.00 35.24 60 ALA A CA 16
ATOM 24478 C C . ALA A 1 60 ? 3.054 14.203 -0.409 1.00 52.03 60 ALA A C 16
ATOM 24479 O O . ALA A 1 60 ? 2.883 15.422 -0.332 1.00 13.24 60 ALA A O 16
ATOM 24486 N N . GLU A 1 61 ? 2.913 13.372 0.641 1.00 24.22 61 GLU A N 16
ATOM 24487 C CA . GLU A 1 61 ? 2.644 13.839 2.012 1.00 73.41 61 GLU A CA 16
ATOM 24488 C C . GLU A 1 61 ? 3.935 14.353 2.690 1.00 24.12 61 GLU A C 16
ATOM 24489 O O . GLU A 1 61 ? 3.866 15.023 3.728 1.00 31.10 61 GLU A O 16
ATOM 24501 N N . HIS A 1 62 ? 5.102 14.018 2.078 1.00 43.32 62 HIS A N 16
ATOM 24502 C CA . HIS A 1 62 ? 6.458 14.301 2.609 1.00 74.40 62 HIS A CA 16
ATOM 24503 C C . HIS A 1 62 ? 6.732 13.535 3.929 1.00 71.21 62 HIS A C 16
ATOM 24504 O O . HIS A 1 62 ? 7.645 13.884 4.683 1.00 61.11 62 HIS A O 16
ATOM 24519 N N . ASP A 1 63 ? 5.960 12.457 4.143 1.00 73.12 63 ASP A N 16
ATOM 24520 C CA . ASP A 1 63 ? 6.076 11.563 5.306 1.00 4.14 63 ASP A CA 16
ATOM 24521 C C . ASP A 1 63 ? 7.195 10.535 5.046 1.00 3.11 63 ASP A C 16
ATOM 24522 O O . ASP A 1 63 ? 7.006 9.590 4.265 1.00 0.43 63 ASP A O 16
ATOM 24531 N N . THR A 1 64 ? 8.368 10.756 5.663 1.00 32.32 64 THR A N 16
ATOM 24532 C CA . THR A 1 64 ? 9.571 9.950 5.410 1.00 2.50 64 THR A CA 16
ATOM 24533 C C . THR A 1 64 ? 9.415 8.505 5.936 1.00 33.13 64 THR A C 16
ATOM 24534 O O . THR A 1 64 ? 9.841 7.563 5.265 1.00 1.25 64 THR A O 16
ATOM 24545 N N . ASP A 1 65 ? 8.774 8.342 7.116 1.00 22.11 65 ASP A N 16
ATOM 24546 C CA . ASP A 1 65 ? 8.622 7.037 7.792 1.00 11.53 65 ASP A CA 16
ATOM 24547 C C . ASP A 1 65 ? 7.861 6.044 6.908 1.00 64.33 65 ASP A C 16
ATOM 24548 O O . ASP A 1 65 ? 8.322 4.920 6.700 1.00 1.14 65 ASP A O 16
ATOM 24557 N N . GLY A 1 66 ? 6.703 6.493 6.389 1.00 13.40 66 GLY A N 16
ATOM 24558 C CA . GLY A 1 66 ? 5.828 5.659 5.574 1.00 71.12 66 GLY A CA 16
ATOM 24559 C C . GLY A 1 66 ? 6.423 5.323 4.219 1.00 34.43 66 GLY A C 16
ATOM 24560 O O . GLY A 1 66 ? 6.231 4.212 3.723 1.00 4.02 66 GLY A O 16
ATOM 24564 N N . ALA A 1 67 ? 7.139 6.292 3.617 1.00 23.14 67 ALA A N 16
ATOM 24565 C CA . ALA A 1 67 ? 7.810 6.095 2.322 1.00 1.13 67 ALA A CA 16
ATOM 24566 C C . ALA A 1 67 ? 8.911 5.029 2.428 1.00 35.22 67 ALA A C 16
ATOM 24567 O O . ALA A 1 67 ? 9.009 4.143 1.581 1.00 64.11 67 ALA A O 16
ATOM 24574 N N . ARG A 1 68 ? 9.714 5.125 3.502 1.00 41.54 68 ARG A N 16
ATOM 24575 C CA . ARG A 1 68 ? 10.810 4.182 3.788 1.00 70.14 68 ARG A CA 16
ATOM 24576 C C . ARG A 1 68 ? 10.258 2.796 4.184 1.00 33.04 68 ARG A C 16
ATOM 24577 O O . ARG A 1 68 ? 10.890 1.771 3.920 1.00 71.12 68 ARG A O 16
ATOM 24598 N N . ARG A 1 69 ? 9.075 2.793 4.820 1.00 51.03 69 ARG A N 16
ATOM 24599 C CA . ARG A 1 69 ? 8.409 1.567 5.297 1.00 3.20 69 ARG A CA 16
ATOM 24600 C C . ARG A 1 69 ? 7.806 0.785 4.114 1.00 34.21 69 ARG A C 16
ATOM 24601 O O . ARG A 1 69 ? 7.846 -0.452 4.087 1.00 1.24 69 ARG A O 16
ATOM 24622 N N . ALA A 1 70 ? 7.266 1.527 3.128 1.00 5.41 70 ALA A N 16
ATOM 24623 C CA . ALA A 1 70 ? 6.727 0.952 1.885 1.00 3.12 70 ALA A CA 16
ATOM 24624 C C . ALA A 1 70 ? 7.866 0.513 0.960 1.00 0.21 70 ALA A C 16
ATOM 24625 O O . ALA A 1 70 ? 7.728 -0.461 0.217 1.00 0.30 70 ALA A O 16
ATOM 24632 N N . ALA A 1 71 ? 8.995 1.242 1.035 1.00 61.33 71 ALA A N 16
ATOM 24633 C CA . ALA A 1 71 ? 10.230 0.904 0.315 1.00 24.21 71 ALA A CA 16
ATOM 24634 C C . ALA A 1 71 ? 10.905 -0.342 0.921 1.00 20.44 71 ALA A C 16
ATOM 24635 O O . ALA A 1 71 ? 11.599 -1.081 0.212 1.00 40.12 71 ALA A O 16
ATOM 24642 N N . LYS A 1 72 ? 10.707 -0.552 2.241 1.00 74.20 72 LYS A N 16
ATOM 24643 C CA . LYS A 1 72 ? 11.209 -1.740 2.946 1.00 53.34 72 LYS A CA 16
ATOM 24644 C C . LYS A 1 72 ? 10.391 -2.969 2.546 1.00 20.54 72 LYS A C 16
ATOM 24645 O O . LYS A 1 72 ? 10.946 -4.039 2.289 1.00 12.23 72 LYS A O 16
ATOM 24664 N N . SER A 1 73 ? 9.061 -2.793 2.518 1.00 0.32 73 SER A N 16
ATOM 24665 C CA . SER A 1 73 ? 8.125 -3.830 2.088 1.00 2.45 73 SER A CA 16
ATOM 24666 C C . SER A 1 73 ? 8.353 -4.188 0.601 1.00 43.15 73 SER A C 16
ATOM 24667 O O . SER A 1 73 ? 8.084 -5.317 0.200 1.00 11.14 73 SER A O 16
ATOM 24675 N N . LEU A 1 74 ? 8.830 -3.199 -0.193 1.00 54.43 74 LEU A N 16
ATOM 24676 C CA . LEU A 1 74 ? 9.297 -3.414 -1.576 1.00 21.12 74 LEU A CA 16
ATOM 24677 C C . LEU A 1 74 ? 10.561 -4.281 -1.601 1.00 41.23 74 LEU A C 16
ATOM 24678 O O . LEU A 1 74 ? 10.633 -5.209 -2.399 1.00 41.31 74 LEU A O 16
ATOM 24694 N N . SER A 1 75 ? 11.537 -3.980 -0.720 1.00 43.21 75 SER A N 16
ATOM 24695 C CA . SER A 1 75 ? 12.799 -4.743 -0.626 1.00 63.15 75 SER A CA 16
ATOM 24696 C C . SER A 1 75 ? 12.504 -6.220 -0.325 1.00 61.15 75 SER A C 16
ATOM 24697 O O . SER A 1 75 ? 12.961 -7.113 -1.046 1.00 41.03 75 SER A O 16
ATOM 24705 N N . GLU A 1 76 ? 11.666 -6.446 0.701 1.00 72.22 76 GLU A N 16
ATOM 24706 C CA . GLU A 1 76 ? 11.201 -7.782 1.097 1.00 50.25 76 GLU A CA 16
ATOM 24707 C C . GLU A 1 76 ? 10.400 -8.463 -0.029 1.00 11.32 76 GLU A C 16
ATOM 24708 O O . GLU A 1 76 ? 10.503 -9.677 -0.221 1.00 11.13 76 GLU A O 16
ATOM 24720 N N . ALA A 1 77 ? 9.620 -7.656 -0.770 1.00 24.45 77 ALA A N 16
ATOM 24721 C CA . ALA A 1 77 ? 8.797 -8.138 -1.881 1.00 72.13 77 ALA A CA 16
ATOM 24722 C C . ALA A 1 77 ? 9.668 -8.696 -3.015 1.00 5.33 77 ALA A C 16
ATOM 24723 O O . ALA A 1 77 ? 9.425 -9.797 -3.495 1.00 44.34 77 ALA A O 16
ATOM 24730 N N . TYR A 1 78 ? 10.710 -7.945 -3.404 1.00 15.45 78 TYR A N 16
ATOM 24731 C CA . TYR A 1 78 ? 11.618 -8.351 -4.488 1.00 44.03 78 TYR A CA 16
ATOM 24732 C C . TYR A 1 78 ? 12.406 -9.609 -4.111 1.00 51.42 78 TYR A C 16
ATOM 24733 O O . TYR A 1 78 ? 12.743 -10.397 -4.983 1.00 11.53 78 TYR A O 16
ATOM 24751 N N . GLN A 1 79 ? 12.680 -9.778 -2.811 1.00 75.30 79 GLN A N 16
ATOM 24752 C CA . GLN A 1 79 ? 13.318 -10.990 -2.262 1.00 55.52 79 GLN A CA 16
ATOM 24753 C C . GLN A 1 79 ? 12.376 -12.212 -2.352 1.00 70.35 79 GLN A C 16
ATOM 24754 O O . GLN A 1 79 ? 12.841 -13.357 -2.465 1.00 40.45 79 GLN A O 16
ATOM 24768 N N . LYS A 1 80 ? 11.053 -11.957 -2.281 1.00 14.13 80 LYS A N 16
ATOM 24769 C CA . LYS A 1 80 ? 10.010 -13.002 -2.404 1.00 12.51 80 LYS A CA 16
ATOM 24770 C C . LYS A 1 80 ? 9.712 -13.336 -3.882 1.00 61.54 80 LYS A C 16
ATOM 24771 O O . LYS A 1 80 ? 9.274 -14.452 -4.198 1.00 33.21 80 LYS A O 16
ATOM 24790 N N . VAL A 1 81 ? 9.947 -12.361 -4.774 1.00 32.10 81 VAL A N 16
ATOM 24791 C CA . VAL A 1 81 ? 9.896 -12.557 -6.237 1.00 45.13 81 VAL A CA 16
ATOM 24792 C C . VAL A 1 81 ? 11.122 -13.373 -6.691 1.00 31.33 81 VAL A C 16
ATOM 24793 O O . VAL A 1 81 ? 11.008 -14.332 -7.463 1.00 11.34 81 VAL A O 16
ATOM 24806 N N . GLU A 1 82 ? 12.281 -12.982 -6.164 1.00 32.34 82 GLU A N 16
ATOM 24807 C CA . GLU A 1 82 ? 13.581 -13.543 -6.537 1.00 43.10 82 GLU A CA 16
ATOM 24808 C C . GLU A 1 82 ? 13.833 -14.851 -5.763 1.00 10.32 82 GLU A C 16
ATOM 24809 O O . GLU A 1 82 ? 13.209 -15.087 -4.719 1.00 42.32 82 GLU A O 16
ATOM 24821 N N . GLY A 1 83 ? 14.751 -15.686 -6.276 1.00 22.54 83 GLY A N 16
ATOM 24822 C CA . GLY A 1 83 ? 15.161 -16.926 -5.620 1.00 64.12 83 GLY A CA 16
ATOM 24823 C C . GLY A 1 83 ? 16.134 -16.687 -4.458 1.00 3.30 83 GLY A C 16
ATOM 24824 O O . GLY A 1 83 ? 17.315 -17.052 -4.540 1.00 51.50 83 GLY A O 16
ATOM 24828 N N . SER A 1 84 ? 15.630 -16.075 -3.371 1.00 60.30 84 SER A N 16
ATOM 24829 C CA . SER A 1 84 ? 16.412 -15.793 -2.141 1.00 62.30 84 SER A CA 16
ATOM 24830 C C . SER A 1 84 ? 15.616 -16.155 -0.872 1.00 2.31 84 SER A C 16
ATOM 24831 O O . SER A 1 84 ? 16.023 -15.809 0.244 1.00 53.33 84 SER A O 16
ATOM 24839 N N . GLY A 1 85 ? 14.485 -16.853 -1.060 1.00 33.23 85 GLY A N 16
ATOM 24840 C CA . GLY A 1 85 ? 13.647 -17.306 0.050 1.00 24.15 85 GLY A CA 16
ATOM 24841 C C . GLY A 1 85 ? 14.326 -18.396 0.863 1.00 23.41 85 GLY A C 16
ATOM 24842 O O . GLY A 1 85 ? 14.638 -18.199 2.043 1.00 3.11 85 GLY A O 16
ATOM 24846 N N . ASP A 1 86 ? 14.582 -19.538 0.205 1.00 14.04 86 ASP A N 16
ATOM 24847 C CA . ASP A 1 86 ? 15.308 -20.671 0.789 1.00 33.03 86 ASP A CA 16
ATOM 24848 C C . ASP A 1 86 ? 15.848 -21.557 -0.350 1.00 21.44 86 ASP A C 16
ATOM 24849 O O . ASP A 1 86 ? 15.065 -22.186 -1.075 1.00 34.41 86 ASP A O 16
ATOM 24858 N N . LYS A 1 87 ? 17.181 -21.560 -0.526 1.00 21.21 87 LYS A N 16
ATOM 24859 C CA . LYS A 1 87 ? 17.875 -22.462 -1.457 1.00 55.44 87 LYS A CA 16
ATOM 24860 C C . LYS A 1 87 ? 18.182 -23.780 -0.732 1.00 33.01 87 LYS A C 16
ATOM 24861 O O . LYS A 1 87 ? 19.133 -23.853 0.056 1.00 25.31 87 LYS A O 16
ATOM 24880 N N . GLY A 1 88 ? 17.346 -24.799 -0.967 1.00 31.25 88 GLY A N 16
ATOM 24881 C CA . GLY A 1 88 ? 17.524 -26.107 -0.333 1.00 3.33 88 GLY A CA 16
ATOM 24882 C C . GLY A 1 88 ? 16.346 -27.034 -0.576 1.00 22.34 88 GLY A C 16
ATOM 24883 O O . GLY A 1 88 ? 15.675 -26.935 -1.606 1.00 72.50 88 GLY A O 16
ATOM 24887 N N . LYS A 1 89 ? 16.108 -27.944 0.379 1.00 31.25 89 LYS A N 16
ATOM 24888 C CA . LYS A 1 89 ? 15.017 -28.944 0.317 1.00 31.24 89 LYS A CA 16
ATOM 24889 C C . LYS A 1 89 ? 14.016 -28.701 1.473 1.00 73.33 89 LYS A C 16
ATOM 24890 O O . LYS A 1 89 ? 14.409 -28.595 2.642 1.00 22.11 89 LYS A O 16
ATOM 24909 N N . ILE A 1 90 ? 12.723 -28.582 1.121 1.00 61.24 90 ILE A N 16
ATOM 24910 C CA . ILE A 1 90 ? 11.636 -28.245 2.060 1.00 24.31 90 ILE A CA 16
ATOM 24911 C C . ILE A 1 90 ? 10.749 -29.490 2.305 1.00 33.20 90 ILE A C 16
ATOM 24912 O O . ILE A 1 90 ? 10.249 -30.088 1.338 1.00 44.54 90 ILE A O 16
ATOM 24928 N N . PHE A 1 91 ? 10.581 -29.859 3.601 1.00 70.10 91 PHE A N 16
ATOM 24929 C CA . PHE A 1 91 ? 9.740 -30.987 4.068 1.00 52.42 91 PHE A CA 16
ATOM 24930 C C . PHE A 1 91 ? 10.171 -32.311 3.408 1.00 32.15 91 PHE A C 16
ATOM 24931 O O . PHE A 1 91 ? 9.662 -32.690 2.350 1.00 42.42 91 PHE A O 16
ATOM 24948 N N . GLN A 1 92 ? 11.164 -32.972 4.006 1.00 52.33 92 GLN A N 16
ATOM 24949 C CA . GLN A 1 92 ? 11.699 -34.251 3.502 1.00 60.22 92 GLN A CA 16
ATOM 24950 C C . GLN A 1 92 ? 11.147 -35.424 4.320 1.00 63.13 92 GLN A C 16
ATOM 24951 O O . GLN A 1 92 ? 10.491 -35.225 5.354 1.00 2.32 92 GLN A O 16
ATOM 24965 N N . LYS A 1 93 ? 11.431 -36.646 3.838 1.00 14.15 93 LYS A N 16
ATOM 24966 C CA . LYS A 1 93 ? 10.827 -37.890 4.329 1.00 2.13 93 LYS A CA 16
ATOM 24967 C C . LYS A 1 93 ? 11.699 -38.501 5.438 1.00 41.24 93 LYS A C 16
ATOM 24968 O O . LYS A 1 93 ? 12.701 -39.182 5.165 1.00 70.14 93 LYS A O 16
ATOM 24987 N N . GLU A 1 94 ? 11.319 -38.184 6.689 1.00 23.31 94 GLU A N 16
ATOM 24988 C CA . GLU A 1 94 ? 11.974 -38.716 7.903 1.00 22.11 94 GLU A CA 16
ATOM 24989 C C . GLU A 1 94 ? 11.538 -40.180 8.155 1.00 74.24 94 GLU A C 16
ATOM 24990 O O . GLU A 1 94 ? 10.466 -40.610 7.690 1.00 21.15 94 GLU A O 16
ATOM 25002 N N . GLY A 1 95 ? 12.376 -40.929 8.902 1.00 34.12 95 GLY A N 16
ATOM 25003 C CA . GLY A 1 95 ? 12.040 -42.279 9.354 1.00 72.15 95 GLY A CA 16
ATOM 25004 C C . GLY A 1 95 ? 11.062 -42.244 10.527 1.00 43.00 95 GLY A C 16
ATOM 25005 O O . GLY A 1 95 ? 11.468 -42.378 11.683 1.00 73.14 95 GLY A O 16
ATOM 25009 N N . GLU A 1 96 ? 9.775 -42.002 10.218 1.00 13.34 96 GLU A N 16
ATOM 25010 C CA . GLU A 1 96 ? 8.694 -41.967 11.221 1.00 52.11 96 GLU A CA 16
ATOM 25011 C C . GLU A 1 96 ? 8.196 -43.391 11.521 1.00 20.41 96 GLU A C 16
ATOM 25012 O O . GLU A 1 96 ? 8.013 -44.208 10.606 1.00 14.15 96 GLU A O 16
ATOM 25024 N N . SER A 1 97 ? 7.985 -43.673 12.807 1.00 43.42 97 SER A N 16
ATOM 25025 C CA . SER A 1 97 ? 7.402 -44.929 13.273 1.00 64.23 97 SER A CA 16
ATOM 25026 C C . SER A 1 97 ? 6.764 -44.701 14.651 1.00 12.11 97 SER A C 16
ATOM 25027 O O . SER A 1 97 ? 7.248 -45.209 15.672 1.00 70.12 97 SER A O 16
ATOM 25035 N N . ILE A 1 98 ? 5.697 -43.874 14.673 1.00 64.14 98 ILE A N 16
ATOM 25036 C CA . ILE A 1 98 ? 4.983 -43.535 15.918 1.00 40.34 98 ILE A CA 16
ATOM 25037 C C . ILE A 1 98 ? 4.033 -44.681 16.316 1.00 70.14 98 ILE A C 16
ATOM 25038 O O . ILE A 1 98 ? 3.426 -45.339 15.459 1.00 64.51 98 ILE A O 16
ATOM 25054 N N . LEU A 1 99 ? 3.946 -44.910 17.622 1.00 65.31 99 LEU A N 16
ATOM 25055 C CA . LEU A 1 99 ? 3.161 -45.988 18.231 1.00 62.51 99 LEU A CA 16
ATOM 25056 C C . LEU A 1 99 ? 2.626 -45.499 19.581 1.00 25.13 99 LEU A C 16
ATOM 25057 O O . LEU A 1 99 ? 3.106 -44.487 20.107 1.00 63.42 99 LEU A O 16
ATOM 25073 N N . GLU A 1 100 ? 1.636 -46.212 20.146 1.00 55.54 100 GLU A N 16
ATOM 25074 C CA . GLU A 1 100 ? 0.977 -45.795 21.398 1.00 25.01 100 GLU A CA 16
ATOM 25075 C C . GLU A 1 100 ? 0.287 -47.033 22.036 1.00 51.52 100 GLU A C 16
ATOM 25076 O O . GLU A 1 100 ? 0.888 -47.669 22.931 1.00 31.31 100 GLU A O 16
ATOM 25089 N N . GLY A 1 1 ? -12.081 -11.765 11.453 1.00 13.00 1 GLY A N 17
ATOM 25090 C CA . GLY A 1 1 ? -11.067 -11.928 10.381 1.00 45.03 1 GLY A CA 17
ATOM 25091 C C . GLY A 1 1 ? -11.523 -12.905 9.306 1.00 74.33 1 GLY A C 17
ATOM 25092 O O . GLY A 1 1 ? -11.513 -14.120 9.536 1.00 21.33 1 GLY A O 17
ATOM 25098 N N . GLY A 1 2 ? -11.957 -12.365 8.149 1.00 22.31 2 GLY A N 17
ATOM 25099 C CA . GLY A 1 2 ? -12.281 -13.181 6.969 1.00 42.42 2 GLY A CA 17
ATOM 25100 C C . GLY A 1 2 ? -11.047 -13.438 6.106 1.00 4.42 2 GLY A C 17
ATOM 25101 O O . GLY A 1 2 ? -9.924 -13.491 6.626 1.00 53.33 2 GLY A O 17
ATOM 25105 N N . SER A 1 3 ? -11.251 -13.589 4.788 1.00 24.34 3 SER A N 17
ATOM 25106 C CA . SER A 1 3 ? -10.145 -13.783 3.828 1.00 20.33 3 SER A CA 17
ATOM 25107 C C . SER A 1 3 ? -9.352 -12.464 3.626 1.00 35.42 3 SER A C 17
ATOM 25108 O O . SER A 1 3 ? -9.935 -11.374 3.765 1.00 51.52 3 SER A O 17
ATOM 25116 N N . PRO A 1 4 ? -8.008 -12.538 3.325 1.00 15.40 4 PRO A N 17
ATOM 25117 C CA . PRO A 1 4 ? -7.205 -11.350 2.915 1.00 42.33 4 PRO A CA 17
ATOM 25118 C C . PRO A 1 4 ? -7.814 -10.609 1.704 1.00 71.04 4 PRO A C 17
ATOM 25119 O O . PRO A 1 4 ? -7.712 -9.391 1.609 1.00 74.43 4 PRO A O 17
ATOM 25130 N N . ASP A 1 5 ? -8.460 -11.381 0.807 1.00 73.21 5 ASP A N 17
ATOM 25131 C CA . ASP A 1 5 ? -9.166 -10.862 -0.390 1.00 12.45 5 ASP A CA 17
ATOM 25132 C C . ASP A 1 5 ? -10.312 -9.912 0.020 1.00 44.02 5 ASP A C 17
ATOM 25133 O O . ASP A 1 5 ? -10.490 -8.833 -0.561 1.00 41.13 5 ASP A O 17
ATOM 25142 N N . GLU A 1 6 ? -11.083 -10.351 1.032 1.00 61.30 6 GLU A N 17
ATOM 25143 C CA . GLU A 1 6 ? -12.209 -9.587 1.594 1.00 20.03 6 GLU A CA 17
ATOM 25144 C C . GLU A 1 6 ? -11.694 -8.382 2.401 1.00 54.32 6 GLU A C 17
ATOM 25145 O O . GLU A 1 6 ? -12.332 -7.326 2.431 1.00 51.14 6 GLU A O 17
ATOM 25157 N N . ASN A 1 7 ? -10.521 -8.549 3.040 1.00 15.41 7 ASN A N 17
ATOM 25158 C CA . ASN A 1 7 ? -9.887 -7.489 3.845 1.00 51.32 7 ASN A CA 17
ATOM 25159 C C . ASN A 1 7 ? -9.421 -6.338 2.926 1.00 25.23 7 ASN A C 17
ATOM 25160 O O . ASN A 1 7 ? -9.534 -5.167 3.287 1.00 45.34 7 ASN A O 17
ATOM 25171 N N . ILE A 1 8 ? -8.948 -6.712 1.714 1.00 61.43 8 ILE A N 17
ATOM 25172 C CA . ILE A 1 8 ? -8.616 -5.772 0.621 1.00 51.13 8 ILE A CA 17
ATOM 25173 C C . ILE A 1 8 ? -9.840 -4.912 0.254 1.00 55.23 8 ILE A C 17
ATOM 25174 O O . ILE A 1 8 ? -9.714 -3.702 0.095 1.00 21.33 8 ILE A O 17
ATOM 25190 N N . ALA A 1 9 ? -11.018 -5.566 0.147 1.00 43.01 9 ALA A N 17
ATOM 25191 C CA . ALA A 1 9 ? -12.295 -4.907 -0.203 1.00 20.04 9 ALA A CA 17
ATOM 25192 C C . ALA A 1 9 ? -12.686 -3.812 0.820 1.00 64.23 9 ALA A C 17
ATOM 25193 O O . ALA A 1 9 ? -13.350 -2.831 0.461 1.00 62.43 9 ALA A O 17
ATOM 25200 N N . LYS A 1 10 ? -12.268 -3.995 2.092 1.00 63.14 10 LYS A N 17
ATOM 25201 C CA . LYS A 1 10 ? -12.450 -2.983 3.153 1.00 22.41 10 LYS A CA 17
ATOM 25202 C C . LYS A 1 10 ? -11.596 -1.734 2.841 1.00 1.30 10 LYS A C 17
ATOM 25203 O O . LYS A 1 10 ? -12.057 -0.599 2.996 1.00 54.02 10 LYS A O 17
ATOM 25222 N N . PHE A 1 11 ? -10.342 -1.978 2.399 1.00 1.55 11 PHE A N 17
ATOM 25223 C CA . PHE A 1 11 ? -9.378 -0.916 2.040 1.00 51.34 11 PHE A CA 17
ATOM 25224 C C . PHE A 1 11 ? -9.738 -0.261 0.693 1.00 41.55 11 PHE A C 17
ATOM 25225 O O . PHE A 1 11 ? -9.336 0.871 0.439 1.00 11.43 11 PHE A O 17
ATOM 25242 N N . GLU A 1 12 ? -10.455 -1.005 -0.175 1.00 25.40 12 GLU A N 17
ATOM 25243 C CA . GLU A 1 12 ? -11.016 -0.477 -1.439 1.00 52.50 12 GLU A CA 17
ATOM 25244 C C . GLU A 1 12 ? -12.039 0.623 -1.128 1.00 2.14 12 GLU A C 17
ATOM 25245 O O . GLU A 1 12 ? -12.004 1.713 -1.714 1.00 34.33 12 GLU A O 17
ATOM 25257 N N . LYS A 1 13 ? -12.945 0.304 -0.183 1.00 63.21 13 LYS A N 17
ATOM 25258 C CA . LYS A 1 13 ? -13.943 1.243 0.340 1.00 33.51 13 LYS A CA 17
ATOM 25259 C C . LYS A 1 13 ? -13.249 2.424 1.056 1.00 22.40 13 LYS A C 17
ATOM 25260 O O . LYS A 1 13 ? -13.631 3.583 0.868 1.00 45.31 13 LYS A O 17
ATOM 25279 N N . ALA A 1 14 ? -12.205 2.105 1.846 1.00 52.54 14 ALA A N 17
ATOM 25280 C CA . ALA A 1 14 ? -11.449 3.091 2.640 1.00 50.13 14 ALA A CA 17
ATOM 25281 C C . ALA A 1 14 ? -10.606 4.030 1.755 1.00 45.13 14 ALA A C 17
ATOM 25282 O O . ALA A 1 14 ? -10.349 5.169 2.138 1.00 3.01 14 ALA A O 17
ATOM 25289 N N . TYR A 1 15 ? -10.185 3.528 0.575 1.00 12.03 15 TYR A N 17
ATOM 25290 C CA . TYR A 1 15 ? -9.346 4.275 -0.391 1.00 61.53 15 TYR A CA 17
ATOM 25291 C C . TYR A 1 15 ? -10.159 5.399 -1.051 1.00 63.02 15 TYR A C 17
ATOM 25292 O O . TYR A 1 15 ? -9.682 6.531 -1.178 1.00 51.41 15 TYR A O 17
ATOM 25310 N N . LYS A 1 16 ? -11.390 5.054 -1.472 1.00 4.14 16 LYS A N 17
ATOM 25311 C CA . LYS A 1 16 ? -12.335 6.005 -2.092 1.00 51.43 16 LYS A CA 17
ATOM 25312 C C . LYS A 1 16 ? -12.849 7.021 -1.061 1.00 1.23 16 LYS A C 17
ATOM 25313 O O . LYS A 1 16 ? -13.003 8.211 -1.363 1.00 71.34 16 LYS A O 17
ATOM 25332 N N . LYS A 1 17 ? -13.114 6.511 0.155 1.00 21.14 17 LYS A N 17
ATOM 25333 C CA . LYS A 1 17 ? -13.582 7.312 1.295 1.00 72.34 17 LYS A CA 17
ATOM 25334 C C . LYS A 1 17 ? -12.527 8.366 1.678 1.00 61.14 17 LYS A C 17
ATOM 25335 O O . LYS A 1 17 ? -12.859 9.533 1.948 1.00 32.54 17 LYS A O 17
ATOM 25354 N N . ALA A 1 18 ? -11.253 7.935 1.665 1.00 1.22 18 ALA A N 17
ATOM 25355 C CA . ALA A 1 18 ? -10.107 8.804 1.929 1.00 41.14 18 ALA A CA 17
ATOM 25356 C C . ALA A 1 18 ? -9.948 9.844 0.802 1.00 43.43 18 ALA A C 17
ATOM 25357 O O . ALA A 1 18 ? -9.776 11.031 1.078 1.00 71.34 18 ALA A O 17
ATOM 25364 N N . GLU A 1 19 ? -10.058 9.374 -0.469 1.00 25.15 19 GLU A N 17
ATOM 25365 C CA . GLU A 1 19 ? -9.898 10.224 -1.673 1.00 60.15 19 GLU A CA 17
ATOM 25366 C C . GLU A 1 19 ? -10.900 11.393 -1.680 1.00 2.14 19 GLU A C 17
ATOM 25367 O O . GLU A 1 19 ? -10.530 12.525 -2.017 1.00 2.31 19 GLU A O 17
ATOM 25379 N N . GLU A 1 20 ? -12.156 11.098 -1.278 1.00 22.42 20 GLU A N 17
ATOM 25380 C CA . GLU A 1 20 ? -13.260 12.075 -1.227 1.00 20.21 20 GLU A CA 17
ATOM 25381 C C . GLU A 1 20 ? -12.871 13.285 -0.343 1.00 30.13 20 GLU A C 17
ATOM 25382 O O . GLU A 1 20 ? -13.092 14.445 -0.706 1.00 25.13 20 GLU A O 17
ATOM 25394 N N . LEU A 1 21 ? -12.228 12.976 0.786 1.00 21.15 21 LEU A N 17
ATOM 25395 C CA . LEU A 1 21 ? -11.842 13.962 1.810 1.00 43.41 21 LEU A CA 17
ATOM 25396 C C . LEU A 1 21 ? -10.435 14.546 1.539 1.00 31.32 21 LEU A C 17
ATOM 25397 O O . LEU A 1 21 ? -9.992 15.439 2.270 1.00 4.43 21 LEU A O 17
ATOM 25413 N N . ASN A 1 22 ? -9.765 14.038 0.473 1.00 62.34 22 ASN A N 17
ATOM 25414 C CA . ASN A 1 22 ? -8.391 14.442 0.054 1.00 33.20 22 ASN A CA 17
ATOM 25415 C C . ASN A 1 22 ? -7.331 13.976 1.083 1.00 21.53 22 ASN A C 17
ATOM 25416 O O . ASN A 1 22 ? -6.242 14.561 1.198 1.00 51.23 22 ASN A O 17
ATOM 25427 N N . GLN A 1 23 ? -7.664 12.876 1.786 1.00 42.24 23 GLN A N 17
ATOM 25428 C CA . GLN A 1 23 ? -6.788 12.212 2.768 1.00 60.40 23 GLN A CA 17
ATOM 25429 C C . GLN A 1 23 ? -5.672 11.439 2.040 1.00 62.12 23 GLN A C 17
ATOM 25430 O O . GLN A 1 23 ? -5.862 10.271 1.665 1.00 65.10 23 GLN A O 17
ATOM 25444 N N . GLY A 1 24 ? -4.534 12.109 1.814 1.00 33.43 24 GLY A N 17
ATOM 25445 C CA . GLY A 1 24 ? -3.412 11.515 1.090 1.00 54.33 24 GLY A CA 17
ATOM 25446 C C . GLY A 1 24 ? -2.821 10.312 1.815 1.00 11.00 24 GLY A C 17
ATOM 25447 O O . GLY A 1 24 ? -2.844 9.200 1.290 1.00 65.33 24 GLY A O 17
ATOM 25451 N N . GLU A 1 25 ? -2.358 10.541 3.060 1.00 73.51 25 GLU A N 17
ATOM 25452 C CA . GLU A 1 25 ? -1.717 9.510 3.904 1.00 54.11 25 GLU A CA 17
ATOM 25453 C C . GLU A 1 25 ? -2.591 8.248 4.039 1.00 14.20 25 GLU A C 17
ATOM 25454 O O . GLU A 1 25 ? -2.077 7.139 3.972 1.00 14.12 25 GLU A O 17
ATOM 25466 N N . LEU A 1 26 ? -3.918 8.444 4.180 1.00 21.24 26 LEU A N 17
ATOM 25467 C CA . LEU A 1 26 ? -4.878 7.341 4.393 1.00 70.44 26 LEU A CA 17
ATOM 25468 C C . LEU A 1 26 ? -5.135 6.533 3.100 1.00 71.42 26 LEU A C 17
ATOM 25469 O O . LEU A 1 26 ? -5.459 5.344 3.170 1.00 43.31 26 LEU A O 17
ATOM 25485 N N . MET A 1 27 ? -4.996 7.190 1.929 1.00 73.30 27 MET A N 17
ATOM 25486 C CA . MET A 1 27 ? -5.023 6.495 0.621 1.00 55.53 27 MET A CA 17
ATOM 25487 C C . MET A 1 27 ? -3.755 5.638 0.454 1.00 1.33 27 MET A C 17
ATOM 25488 O O . MET A 1 27 ? -3.821 4.497 -0.013 1.00 23.11 27 MET A O 17
ATOM 25502 N N . GLY A 1 28 ? -2.607 6.226 0.842 1.00 50.34 28 GLY A N 17
ATOM 25503 C CA . GLY A 1 28 ? -1.326 5.528 0.843 1.00 73.51 28 GLY A CA 17
ATOM 25504 C C . GLY A 1 28 ? -1.335 4.320 1.770 1.00 74.31 28 GLY A C 17
ATOM 25505 O O . GLY A 1 28 ? -0.791 3.272 1.436 1.00 52.51 28 GLY A O 17
ATOM 25509 N N . ARG A 1 29 ? -1.992 4.483 2.936 1.00 42.44 29 ARG A N 17
ATOM 25510 C CA . ARG A 1 29 ? -2.163 3.409 3.930 1.00 24.11 29 ARG A CA 17
ATOM 25511 C C . ARG A 1 29 ? -3.049 2.290 3.369 1.00 14.42 29 ARG A C 17
ATOM 25512 O O . ARG A 1 29 ? -2.737 1.124 3.553 1.00 52.23 29 ARG A O 17
ATOM 25533 N N . ALA A 1 30 ? -4.131 2.676 2.658 1.00 33.25 30 ALA A N 17
ATOM 25534 C CA . ALA A 1 30 ? -5.089 1.728 2.050 1.00 2.40 30 ALA A CA 17
ATOM 25535 C C . ALA A 1 30 ? -4.370 0.779 1.068 1.00 32.41 30 ALA A C 17
ATOM 25536 O O . ALA A 1 30 ? -4.517 -0.439 1.160 1.00 44.30 30 ALA A O 17
ATOM 25543 N N . LEU A 1 31 ? -3.554 1.374 0.172 1.00 11.21 31 LEU A N 17
ATOM 25544 C CA . LEU A 1 31 ? -2.759 0.641 -0.835 1.00 1.04 31 LEU A CA 17
ATOM 25545 C C . LEU A 1 31 ? -1.683 -0.233 -0.162 1.00 34.43 31 LEU A C 17
ATOM 25546 O O . LEU A 1 31 ? -1.477 -1.381 -0.549 1.00 71.13 31 LEU A O 17
ATOM 25562 N N . TYR A 1 32 ? -1.022 0.347 0.856 1.00 51.42 32 TYR A N 17
ATOM 25563 C CA . TYR A 1 32 ? 0.049 -0.307 1.637 1.00 30.00 32 TYR A CA 17
ATOM 25564 C C . TYR A 1 32 ? -0.473 -1.590 2.325 1.00 15.14 32 TYR A C 17
ATOM 25565 O O . TYR A 1 32 ? 0.209 -2.622 2.334 1.00 10.31 32 TYR A O 17
ATOM 25583 N N . ASN A 1 33 ? -1.697 -1.499 2.878 1.00 73.03 33 ASN A N 17
ATOM 25584 C CA . ASN A 1 33 ? -2.350 -2.609 3.592 1.00 5.44 33 ASN A CA 17
ATOM 25585 C C . ASN A 1 33 ? -2.717 -3.732 2.613 1.00 5.44 33 ASN A C 17
ATOM 25586 O O . ASN A 1 33 ? -2.462 -4.901 2.891 1.00 4.34 33 ASN A O 17
ATOM 25597 N N . ILE A 1 34 ? -3.305 -3.352 1.454 1.00 51.15 34 ILE A N 17
ATOM 25598 C CA . ILE A 1 34 ? -3.643 -4.301 0.369 1.00 20.50 34 ILE A CA 17
ATOM 25599 C C . ILE A 1 34 ? -2.371 -5.013 -0.130 1.00 31.21 34 ILE A C 17
ATOM 25600 O O . ILE A 1 34 ? -2.406 -6.204 -0.446 1.00 72.03 34 ILE A O 17
ATOM 25616 N N . GLY A 1 35 ? -1.261 -4.255 -0.177 1.00 33.10 35 GLY A N 17
ATOM 25617 C CA . GLY A 1 35 ? 0.042 -4.783 -0.548 1.00 15.12 35 GLY A CA 17
ATOM 25618 C C . GLY A 1 35 ? 0.497 -5.890 0.393 1.00 64.31 35 GLY A C 17
ATOM 25619 O O . GLY A 1 35 ? 0.966 -6.933 -0.053 1.00 21.15 35 GLY A O 17
ATOM 25623 N N . LEU A 1 36 ? 0.333 -5.651 1.711 1.00 53.20 36 LEU A N 17
ATOM 25624 C CA . LEU A 1 36 ? 0.662 -6.637 2.763 1.00 5.11 36 LEU A CA 17
ATOM 25625 C C . LEU A 1 36 ? -0.264 -7.871 2.677 1.00 34.11 36 LEU A C 17
ATOM 25626 O O . LEU A 1 36 ? 0.155 -8.986 3.006 1.00 32.31 36 LEU A O 17
ATOM 25642 N N . GLU A 1 37 ? -1.521 -7.655 2.224 1.00 73.01 37 GLU A N 17
ATOM 25643 C CA . GLU A 1 37 ? -2.499 -8.742 2.043 1.00 64.23 37 GLU A CA 17
ATOM 25644 C C . GLU A 1 37 ? -2.139 -9.607 0.816 1.00 24.55 37 GLU A C 17
ATOM 25645 O O . GLU A 1 37 ? -2.368 -10.814 0.822 1.00 23.13 37 GLU A O 17
ATOM 25657 N N . LYS A 1 38 ? -1.557 -8.983 -0.226 1.00 42.45 38 LYS A N 17
ATOM 25658 C CA . LYS A 1 38 ? -1.025 -9.706 -1.403 1.00 43.41 38 LYS A CA 17
ATOM 25659 C C . LYS A 1 38 ? 0.254 -10.474 -1.016 1.00 60.41 38 LYS A C 17
ATOM 25660 O O . LYS A 1 38 ? 0.453 -11.619 -1.421 1.00 74.32 38 LYS A O 17
ATOM 25679 N N . ASN A 1 39 ? 1.088 -9.806 -0.203 1.00 64.14 39 ASN A N 17
ATOM 25680 C CA . ASN A 1 39 ? 2.410 -10.303 0.236 1.00 71.52 39 ASN A CA 17
ATOM 25681 C C . ASN A 1 39 ? 2.258 -11.590 1.080 1.00 62.22 39 ASN A C 17
ATOM 25682 O O . ASN A 1 39 ? 3.057 -12.528 0.949 1.00 4.23 39 ASN A O 17
ATOM 25693 N N . LYS A 1 40 ? 1.204 -11.616 1.922 1.00 10.24 40 LYS A N 17
ATOM 25694 C CA . LYS A 1 40 ? 0.878 -12.770 2.789 1.00 33.10 40 LYS A CA 17
ATOM 25695 C C . LYS A 1 40 ? 0.245 -13.924 1.963 1.00 44.35 40 LYS A C 17
ATOM 25696 O O . LYS A 1 40 ? 0.288 -15.085 2.378 1.00 74.31 40 LYS A O 17
ATOM 25715 N N . MET A 1 41 ? -0.349 -13.587 0.790 1.00 2.50 41 MET A N 17
ATOM 25716 C CA . MET A 1 41 ? -0.983 -14.579 -0.121 1.00 23.03 41 MET A CA 17
ATOM 25717 C C . MET A 1 41 ? -0.002 -15.100 -1.196 1.00 54.13 41 MET A C 17
ATOM 25718 O O . MET A 1 41 ? -0.387 -15.926 -2.037 1.00 13.35 41 MET A O 17
ATOM 25732 N N . GLY A 1 42 ? 1.255 -14.614 -1.171 1.00 2.10 42 GLY A N 17
ATOM 25733 C CA . GLY A 1 42 ? 2.267 -15.014 -2.162 1.00 10.51 42 GLY A CA 17
ATOM 25734 C C . GLY A 1 42 ? 2.075 -14.356 -3.529 1.00 45.14 42 GLY A C 17
ATOM 25735 O O . GLY A 1 42 ? 2.736 -14.734 -4.505 1.00 23.25 42 GLY A O 17
ATOM 25739 N N . LYS A 1 43 ? 1.176 -13.356 -3.575 1.00 20.00 43 LYS A N 17
ATOM 25740 C CA . LYS A 1 43 ? 0.893 -12.533 -4.765 1.00 3.35 43 LYS A CA 17
ATOM 25741 C C . LYS A 1 43 ? 1.785 -11.283 -4.708 1.00 21.40 43 LYS A C 17
ATOM 25742 O O . LYS A 1 43 ? 1.323 -10.141 -4.820 1.00 73.43 43 LYS A O 17
ATOM 25761 N N . VAL A 1 44 ? 3.086 -11.543 -4.598 1.00 64.34 44 VAL A N 17
ATOM 25762 C CA . VAL A 1 44 ? 4.089 -10.555 -4.186 1.00 63.14 44 VAL A CA 17
ATOM 25763 C C . VAL A 1 44 ? 4.352 -9.492 -5.282 1.00 13.22 44 VAL A C 17
ATOM 25764 O O . VAL A 1 44 ? 4.743 -8.364 -4.975 1.00 45.51 44 VAL A O 17
ATOM 25777 N N . LYS A 1 45 ? 4.109 -9.858 -6.559 1.00 35.03 45 LYS A N 17
ATOM 25778 C CA . LYS A 1 45 ? 4.269 -8.931 -7.704 1.00 0.14 45 LYS A CA 17
ATOM 25779 C C . LYS A 1 45 ? 3.213 -7.815 -7.632 1.00 33.02 45 LYS A C 17
ATOM 25780 O O . LYS A 1 45 ? 3.516 -6.654 -7.915 1.00 13.14 45 LYS A O 17
ATOM 25799 N N . GLU A 1 46 ? 1.975 -8.195 -7.229 1.00 2.14 46 GLU A N 17
ATOM 25800 C CA . GLU A 1 46 ? 0.882 -7.234 -6.986 1.00 3.34 46 GLU A CA 17
ATOM 25801 C C . GLU A 1 46 ? 1.230 -6.348 -5.783 1.00 34.01 46 GLU A C 17
ATOM 25802 O O . GLU A 1 46 ? 1.051 -5.132 -5.836 1.00 61.51 46 GLU A O 17
ATOM 25814 N N . ALA A 1 47 ? 1.781 -6.996 -4.723 1.00 34.10 47 ALA A N 17
ATOM 25815 C CA . ALA A 1 47 ? 2.179 -6.340 -3.462 1.00 60.23 47 ALA A CA 17
ATOM 25816 C C . ALA A 1 47 ? 3.123 -5.160 -3.727 1.00 51.31 47 ALA A C 17
ATOM 25817 O O . ALA A 1 47 ? 2.905 -4.071 -3.198 1.00 63.34 47 ALA A O 17
ATOM 25824 N N . ILE A 1 48 ? 4.135 -5.409 -4.589 1.00 51.54 48 ILE A N 17
ATOM 25825 C CA . ILE A 1 48 ? 5.099 -4.399 -5.069 1.00 33.10 48 ILE A CA 17
ATOM 25826 C C . ILE A 1 48 ? 4.369 -3.170 -5.635 1.00 31.02 48 ILE A C 17
ATOM 25827 O O . ILE A 1 48 ? 4.641 -2.048 -5.218 1.00 11.25 48 ILE A O 17
ATOM 25843 N N . GLU A 1 49 ? 3.417 -3.423 -6.554 1.00 24.24 49 GLU A N 17
ATOM 25844 C CA . GLU A 1 49 ? 2.690 -2.366 -7.286 1.00 42.02 49 GLU A CA 17
ATOM 25845 C C . GLU A 1 49 ? 1.882 -1.479 -6.319 1.00 30.33 49 GLU A C 17
ATOM 25846 O O . GLU A 1 49 ? 1.871 -0.258 -6.465 1.00 52.43 49 GLU A O 17
ATOM 25858 N N . TYR A 1 50 ? 1.259 -2.112 -5.306 1.00 22.51 50 TYR A N 17
ATOM 25859 C CA . TYR A 1 50 ? 0.495 -1.406 -4.261 1.00 73.12 50 TYR A CA 17
ATOM 25860 C C . TYR A 1 50 ? 1.417 -0.592 -3.338 1.00 30.52 50 TYR A C 17
ATOM 25861 O O . TYR A 1 50 ? 1.048 0.503 -2.927 1.00 73.32 50 TYR A O 17
ATOM 25879 N N . PHE A 1 51 ? 2.607 -1.148 -3.011 1.00 2.11 51 PHE A N 17
ATOM 25880 C CA . PHE A 1 51 ? 3.606 -0.451 -2.173 1.00 2.10 51 PHE A CA 17
ATOM 25881 C C . PHE A 1 51 ? 4.243 0.711 -2.949 1.00 14.30 51 PHE A C 17
ATOM 25882 O O . PHE A 1 51 ? 4.652 1.680 -2.342 1.00 54.25 51 PHE A O 17
ATOM 25899 N N . LEU A 1 52 ? 4.335 0.579 -4.292 1.00 31.22 52 LEU A N 17
ATOM 25900 C CA . LEU A 1 52 ? 4.940 1.613 -5.176 1.00 11.13 52 LEU A CA 17
ATOM 25901 C C . LEU A 1 52 ? 4.020 2.836 -5.231 1.00 4.14 52 LEU A C 17
ATOM 25902 O O . LEU A 1 52 ? 4.477 3.981 -5.133 1.00 2.31 52 LEU A O 17
ATOM 25918 N N . ARG A 1 53 ? 2.715 2.555 -5.395 1.00 22.12 53 ARG A N 17
ATOM 25919 C CA . ARG A 1 53 ? 1.654 3.569 -5.396 1.00 64.22 53 ARG A CA 17
ATOM 25920 C C . ARG A 1 53 ? 1.558 4.234 -4.013 1.00 61.22 53 ARG A C 17
ATOM 25921 O O . ARG A 1 53 ? 1.567 5.454 -3.918 1.00 44.23 53 ARG A O 17
ATOM 25942 N N . ALA A 1 54 ? 1.516 3.390 -2.957 1.00 34.43 54 ALA A N 17
ATOM 25943 C CA . ALA A 1 54 ? 1.439 3.827 -1.547 1.00 22.42 54 ALA A CA 17
ATOM 25944 C C . ALA A 1 54 ? 2.597 4.767 -1.194 1.00 70.41 54 ALA A C 17
ATOM 25945 O O . ALA A 1 54 ? 2.393 5.832 -0.614 1.00 15.20 54 ALA A O 17
ATOM 25952 N N . LYS A 1 55 ? 3.803 4.339 -1.601 1.00 73.14 55 LYS A N 17
ATOM 25953 C CA . LYS A 1 55 ? 5.068 5.049 -1.380 1.00 13.35 55 LYS A CA 17
ATOM 25954 C C . LYS A 1 55 ? 5.073 6.395 -2.113 1.00 44.53 55 LYS A C 17
ATOM 25955 O O . LYS A 1 55 ? 5.564 7.386 -1.580 1.00 11.12 55 LYS A O 17
ATOM 25974 N N . LYS A 1 56 ? 4.502 6.399 -3.332 1.00 72.12 56 LYS A N 17
ATOM 25975 C CA . LYS A 1 56 ? 4.379 7.600 -4.179 1.00 33.45 56 LYS A CA 17
ATOM 25976 C C . LYS A 1 56 ? 3.380 8.602 -3.565 1.00 24.24 56 LYS A C 17
ATOM 25977 O O . LYS A 1 56 ? 3.547 9.816 -3.710 1.00 34.30 56 LYS A O 17
ATOM 25996 N N . VAL A 1 57 ? 2.354 8.079 -2.866 1.00 75.32 57 VAL A N 17
ATOM 25997 C CA . VAL A 1 57 ? 1.356 8.909 -2.172 1.00 1.35 57 VAL A CA 17
ATOM 25998 C C . VAL A 1 57 ? 1.975 9.520 -0.886 1.00 11.32 57 VAL A C 17
ATOM 25999 O O . VAL A 1 57 ? 1.762 10.694 -0.607 1.00 2.51 57 VAL A O 17
ATOM 26012 N N . PHE A 1 58 ? 2.766 8.716 -0.137 1.00 40.11 58 PHE A N 17
ATOM 26013 C CA . PHE A 1 58 ? 3.522 9.200 1.053 1.00 14.24 58 PHE A CA 17
ATOM 26014 C C . PHE A 1 58 ? 4.626 10.201 0.630 1.00 73.12 58 PHE A C 17
ATOM 26015 O O . PHE A 1 58 ? 4.986 11.106 1.389 1.00 22.23 58 PHE A O 17
ATOM 26032 N N . ASP A 1 59 ? 5.142 10.005 -0.593 1.00 21.31 59 ASP A N 17
ATOM 26033 C CA . ASP A 1 59 ? 6.124 10.895 -1.244 1.00 14.02 59 ASP A CA 17
ATOM 26034 C C . ASP A 1 59 ? 5.457 12.221 -1.631 1.00 5.40 59 ASP A C 17
ATOM 26035 O O . ASP A 1 59 ? 6.062 13.290 -1.520 1.00 4.22 59 ASP A O 17
ATOM 26044 N N . ALA A 1 60 ? 4.194 12.127 -2.083 1.00 51.52 60 ALA A N 17
ATOM 26045 C CA . ALA A 1 60 ? 3.350 13.297 -2.378 1.00 61.11 60 ALA A CA 17
ATOM 26046 C C . ALA A 1 60 ? 3.028 14.067 -1.086 1.00 22.53 60 ALA A C 17
ATOM 26047 O O . ALA A 1 60 ? 2.991 15.303 -1.082 1.00 63.50 60 ALA A O 17
ATOM 26054 N N . GLU A 1 61 ? 2.852 13.311 0.024 1.00 11.45 61 GLU A N 17
ATOM 26055 C CA . GLU A 1 61 ? 2.664 13.871 1.378 1.00 5.14 61 GLU A CA 17
ATOM 26056 C C . GLU A 1 61 ? 3.975 14.475 1.903 1.00 0.33 61 GLU A C 17
ATOM 26057 O O . GLU A 1 61 ? 3.974 15.164 2.925 1.00 15.50 61 GLU A O 17
ATOM 26069 N N . HIS A 1 62 ? 5.092 14.169 1.192 1.00 54.31 62 HIS A N 17
ATOM 26070 C CA . HIS A 1 62 ? 6.445 14.638 1.513 1.00 54.34 62 HIS A CA 17
ATOM 26071 C C . HIS A 1 62 ? 6.916 14.115 2.876 1.00 1.44 62 HIS A C 17
ATOM 26072 O O . HIS A 1 62 ? 7.788 14.701 3.517 1.00 55.14 62 HIS A O 17
ATOM 26087 N N . ASP A 1 63 ? 6.330 12.970 3.274 1.00 71.03 63 ASP A N 17
ATOM 26088 C CA . ASP A 1 63 ? 6.745 12.198 4.439 1.00 35.31 63 ASP A CA 17
ATOM 26089 C C . ASP A 1 63 ? 7.684 11.092 3.937 1.00 73.35 63 ASP A C 17
ATOM 26090 O O . ASP A 1 63 ? 7.220 10.042 3.465 1.00 12.21 63 ASP A O 17
ATOM 26099 N N . THR A 1 64 ? 8.999 11.371 3.977 1.00 51.50 64 THR A N 17
ATOM 26100 C CA . THR A 1 64 ? 10.029 10.444 3.480 1.00 23.34 64 THR A CA 17
ATOM 26101 C C . THR A 1 64 ? 9.993 9.106 4.238 1.00 71.02 64 THR A C 17
ATOM 26102 O O . THR A 1 64 ? 10.177 8.060 3.639 1.00 72.21 64 THR A O 17
ATOM 26113 N N . ASP A 1 65 ? 9.690 9.163 5.553 1.00 44.33 65 ASP A N 17
ATOM 26114 C CA . ASP A 1 65 ? 9.729 7.993 6.447 1.00 3.44 65 ASP A CA 17
ATOM 26115 C C . ASP A 1 65 ? 8.585 7.009 6.137 1.00 75.02 65 ASP A C 17
ATOM 26116 O O . ASP A 1 65 ? 8.756 5.793 6.262 1.00 64.23 65 ASP A O 17
ATOM 26125 N N . GLY A 1 66 ? 7.422 7.552 5.733 1.00 70.21 66 GLY A N 17
ATOM 26126 C CA . GLY A 1 66 ? 6.274 6.743 5.312 1.00 10.11 66 GLY A CA 17
ATOM 26127 C C . GLY A 1 66 ? 6.544 6.026 4.004 1.00 51.03 66 GLY A C 17
ATOM 26128 O O . GLY A 1 66 ? 6.178 4.851 3.832 1.00 2.44 66 GLY A O 17
ATOM 26132 N N . ALA A 1 67 ? 7.203 6.748 3.087 1.00 24.32 67 ALA A N 17
ATOM 26133 C CA . ALA A 1 67 ? 7.652 6.202 1.802 1.00 72.40 67 ALA A CA 17
ATOM 26134 C C . ALA A 1 67 ? 8.741 5.121 2.013 1.00 10.43 67 ALA A C 17
ATOM 26135 O O . ALA A 1 67 ? 8.743 4.095 1.336 1.00 3.24 67 ALA A O 17
ATOM 26142 N N . ARG A 1 68 ? 9.632 5.364 2.992 1.00 21.02 68 ARG A N 17
ATOM 26143 C CA . ARG A 1 68 ? 10.731 4.444 3.357 1.00 3.33 68 ARG A CA 17
ATOM 26144 C C . ARG A 1 68 ? 10.190 3.180 4.059 1.00 11.11 68 ARG A C 17
ATOM 26145 O O . ARG A 1 68 ? 10.815 2.118 3.992 1.00 72.04 68 ARG A O 17
ATOM 26166 N N . ARG A 1 69 ? 9.043 3.317 4.749 1.00 21.42 69 ARG A N 17
ATOM 26167 C CA . ARG A 1 69 ? 8.353 2.185 5.407 1.00 4.44 69 ARG A CA 17
ATOM 26168 C C . ARG A 1 69 ? 7.728 1.266 4.324 1.00 4.25 69 ARG A C 17
ATOM 26169 O O . ARG A 1 69 ? 7.777 0.032 4.429 1.00 42.10 69 ARG A O 17
ATOM 26190 N N . ALA A 1 70 ? 7.155 1.896 3.276 1.00 20.41 70 ALA A N 17
ATOM 26191 C CA . ALA A 1 70 ? 6.660 1.182 2.086 1.00 12.35 70 ALA A CA 17
ATOM 26192 C C . ALA A 1 70 ? 7.837 0.567 1.296 1.00 12.32 70 ALA A C 17
ATOM 26193 O O . ALA A 1 70 ? 7.678 -0.473 0.658 1.00 22.12 70 ALA A O 17
ATOM 26200 N N . ALA A 1 71 ? 9.024 1.225 1.367 1.00 63.14 71 ALA A N 17
ATOM 26201 C CA . ALA A 1 71 ? 10.277 0.731 0.762 1.00 42.20 71 ALA A CA 17
ATOM 26202 C C . ALA A 1 71 ? 10.846 -0.466 1.538 1.00 5.13 71 ALA A C 17
ATOM 26203 O O . ALA A 1 71 ? 11.564 -1.292 0.964 1.00 71.23 71 ALA A O 17
ATOM 26210 N N . LYS A 1 72 ? 10.551 -0.533 2.851 1.00 25.42 72 LYS A N 17
ATOM 26211 C CA . LYS A 1 72 ? 10.922 -1.685 3.688 1.00 73.40 72 LYS A CA 17
ATOM 26212 C C . LYS A 1 72 ? 10.122 -2.914 3.240 1.00 40.12 72 LYS A C 17
ATOM 26213 O O . LYS A 1 72 ? 10.692 -3.976 2.971 1.00 32.03 72 LYS A O 17
ATOM 26232 N N . SER A 1 73 ? 8.803 -2.727 3.116 1.00 5.12 73 SER A N 17
ATOM 26233 C CA . SER A 1 73 ? 7.879 -3.763 2.640 1.00 5.11 73 SER A CA 17
ATOM 26234 C C . SER A 1 73 ? 8.191 -4.165 1.179 1.00 43.12 73 SER A C 17
ATOM 26235 O O . SER A 1 73 ? 7.988 -5.321 0.787 1.00 2.33 73 SER A O 17
ATOM 26243 N N . LEU A 1 74 ? 8.707 -3.190 0.395 1.00 31.43 74 LEU A N 17
ATOM 26244 C CA . LEU A 1 74 ? 9.161 -3.410 -0.990 1.00 53.42 74 LEU A CA 17
ATOM 26245 C C . LEU A 1 74 ? 10.396 -4.307 -1.045 1.00 61.44 74 LEU A C 17
ATOM 26246 O O . LEU A 1 74 ? 10.421 -5.241 -1.826 1.00 23.02 74 LEU A O 17
ATOM 26262 N N . SER A 1 75 ? 11.420 -4.017 -0.216 1.00 71.04 75 SER A N 17
ATOM 26263 C CA . SER A 1 75 ? 12.695 -4.773 -0.231 1.00 31.44 75 SER A CA 17
ATOM 26264 C C . SER A 1 75 ? 12.462 -6.246 0.171 1.00 32.23 75 SER A C 17
ATOM 26265 O O . SER A 1 75 ? 13.099 -7.148 -0.378 1.00 1.22 75 SER A O 17
ATOM 26273 N N . GLU A 1 76 ? 11.511 -6.459 1.105 1.00 64.14 76 GLU A N 17
ATOM 26274 C CA . GLU A 1 76 ? 11.030 -7.803 1.498 1.00 1.22 76 GLU A CA 17
ATOM 26275 C C . GLU A 1 76 ? 10.367 -8.506 0.292 1.00 22.05 76 GLU A C 17
ATOM 26276 O O . GLU A 1 76 ? 10.610 -9.687 0.025 1.00 5.14 76 GLU A O 17
ATOM 26288 N N . ALA A 1 77 ? 9.543 -7.728 -0.437 1.00 75.42 77 ALA A N 17
ATOM 26289 C CA . ALA A 1 77 ? 8.804 -8.196 -1.619 1.00 4.31 77 ALA A CA 17
ATOM 26290 C C . ALA A 1 77 ? 9.762 -8.581 -2.771 1.00 55.34 77 ALA A C 17
ATOM 26291 O O . ALA A 1 77 ? 9.560 -9.591 -3.443 1.00 51.44 77 ALA A O 17
ATOM 26298 N N . TYR A 1 78 ? 10.829 -7.782 -2.947 1.00 52.34 78 TYR A N 17
ATOM 26299 C CA . TYR A 1 78 ? 11.845 -7.993 -3.992 1.00 4.42 78 TYR A CA 17
ATOM 26300 C C . TYR A 1 78 ? 12.698 -9.238 -3.711 1.00 22.21 78 TYR A C 17
ATOM 26301 O O . TYR A 1 78 ? 13.336 -9.746 -4.614 1.00 43.32 78 TYR A O 17
ATOM 26319 N N . GLN A 1 79 ? 12.747 -9.676 -2.442 1.00 50.34 79 GLN A N 17
ATOM 26320 C CA . GLN A 1 79 ? 13.416 -10.933 -2.055 1.00 25.13 79 GLN A CA 17
ATOM 26321 C C . GLN A 1 79 ? 12.542 -12.162 -2.387 1.00 4.21 79 GLN A C 17
ATOM 26322 O O . GLN A 1 79 ? 13.062 -13.248 -2.654 1.00 4.22 79 GLN A O 17
ATOM 26336 N N . LYS A 1 80 ? 11.207 -11.988 -2.338 1.00 2.21 80 LYS A N 17
ATOM 26337 C CA . LYS A 1 80 ? 10.247 -13.073 -2.648 1.00 31.13 80 LYS A CA 17
ATOM 26338 C C . LYS A 1 80 ? 10.048 -13.220 -4.172 1.00 73.24 80 LYS A C 17
ATOM 26339 O O . LYS A 1 80 ? 9.675 -14.293 -4.659 1.00 2.14 80 LYS A O 17
ATOM 26358 N N . VAL A 1 81 ? 10.283 -12.121 -4.910 1.00 33.04 81 VAL A N 17
ATOM 26359 C CA . VAL A 1 81 ? 10.271 -12.117 -6.387 1.00 62.40 81 VAL A CA 17
ATOM 26360 C C . VAL A 1 81 ? 11.656 -12.534 -6.913 1.00 12.11 81 VAL A C 17
ATOM 26361 O O . VAL A 1 81 ? 11.766 -13.403 -7.783 1.00 40.45 81 VAL A O 17
ATOM 26374 N N . GLU A 1 82 ? 12.705 -11.913 -6.358 1.00 65.13 82 GLU A N 17
ATOM 26375 C CA . GLU A 1 82 ? 14.112 -12.209 -6.693 1.00 50.54 82 GLU A CA 17
ATOM 26376 C C . GLU A 1 82 ? 14.769 -12.837 -5.448 1.00 52.12 82 GLU A C 17
ATOM 26377 O O . GLU A 1 82 ? 15.125 -12.129 -4.506 1.00 42.40 82 GLU A O 17
ATOM 26389 N N . GLY A 1 83 ? 14.896 -14.169 -5.448 1.00 10.13 83 GLY A N 17
ATOM 26390 C CA . GLY A 1 83 ? 15.476 -14.914 -4.318 1.00 42.04 83 GLY A CA 17
ATOM 26391 C C . GLY A 1 83 ? 14.670 -16.168 -4.045 1.00 44.41 83 GLY A C 17
ATOM 26392 O O . GLY A 1 83 ? 14.086 -16.325 -2.966 1.00 23.52 83 GLY A O 17
ATOM 26396 N N . SER A 1 84 ? 14.661 -17.054 -5.053 1.00 13.34 84 SER A N 17
ATOM 26397 C CA . SER A 1 84 ? 13.831 -18.266 -5.100 1.00 22.12 84 SER A CA 17
ATOM 26398 C C . SER A 1 84 ? 14.129 -19.251 -3.944 1.00 71.33 84 SER A C 17
ATOM 26399 O O . SER A 1 84 ? 15.204 -19.869 -3.902 1.00 1.13 84 SER A O 17
ATOM 26407 N N . GLY A 1 85 ? 13.167 -19.351 -2.997 1.00 51.22 85 GLY A N 17
ATOM 26408 C CA . GLY A 1 85 ? 13.188 -20.356 -1.930 1.00 14.52 85 GLY A CA 17
ATOM 26409 C C . GLY A 1 85 ? 14.281 -20.117 -0.895 1.00 52.32 85 GLY A C 17
ATOM 26410 O O . GLY A 1 85 ? 15.419 -20.558 -1.091 1.00 65.12 85 GLY A O 17
ATOM 26414 N N . ASP A 1 86 ? 13.940 -19.403 0.193 1.00 51.41 86 ASP A N 17
ATOM 26415 C CA . ASP A 1 86 ? 14.865 -19.140 1.317 1.00 13.41 86 ASP A CA 17
ATOM 26416 C C . ASP A 1 86 ? 15.284 -20.472 1.971 1.00 13.14 86 ASP A C 17
ATOM 26417 O O . ASP A 1 86 ? 14.495 -21.079 2.714 1.00 21.30 86 ASP A O 17
ATOM 26426 N N . LYS A 1 87 ? 16.516 -20.919 1.655 1.00 5.14 87 LYS A N 17
ATOM 26427 C CA . LYS A 1 87 ? 17.040 -22.231 2.070 1.00 15.25 87 LYS A CA 17
ATOM 26428 C C . LYS A 1 87 ? 17.099 -22.345 3.611 1.00 20.04 87 LYS A C 17
ATOM 26429 O O . LYS A 1 87 ? 17.676 -21.479 4.284 1.00 13.44 87 LYS A O 17
ATOM 26448 N N . GLY A 1 88 ? 16.493 -23.416 4.136 1.00 30.52 88 GLY A N 17
ATOM 26449 C CA . GLY A 1 88 ? 16.431 -23.683 5.573 1.00 20.43 88 GLY A CA 17
ATOM 26450 C C . GLY A 1 88 ? 15.009 -23.554 6.097 1.00 61.21 88 GLY A C 17
ATOM 26451 O O . GLY A 1 88 ? 14.305 -24.566 6.237 1.00 20.32 88 GLY A O 17
ATOM 26455 N N . LYS A 1 89 ? 14.583 -22.301 6.361 1.00 73.32 89 LYS A N 17
ATOM 26456 C CA . LYS A 1 89 ? 13.216 -21.992 6.831 1.00 44.21 89 LYS A CA 17
ATOM 26457 C C . LYS A 1 89 ? 12.900 -20.492 6.678 1.00 64.11 89 LYS A C 17
ATOM 26458 O O . LYS A 1 89 ? 13.807 -19.651 6.617 1.00 64.32 89 LYS A O 17
ATOM 26477 N N . ILE A 1 90 ? 11.593 -20.189 6.589 1.00 61.00 90 ILE A N 17
ATOM 26478 C CA . ILE A 1 90 ? 11.064 -18.819 6.622 1.00 42.22 90 ILE A CA 17
ATOM 26479 C C . ILE A 1 90 ? 10.324 -18.648 7.966 1.00 12.22 90 ILE A C 17
ATOM 26480 O O . ILE A 1 90 ? 9.104 -18.844 8.062 1.00 3.14 90 ILE A O 17
ATOM 26496 N N . PHE A 1 91 ? 11.102 -18.400 9.032 1.00 12.41 91 PHE A N 17
ATOM 26497 C CA . PHE A 1 91 ? 10.556 -18.041 10.349 1.00 53.22 91 PHE A CA 17
ATOM 26498 C C . PHE A 1 91 ? 10.416 -16.511 10.398 1.00 11.15 91 PHE A C 17
ATOM 26499 O O . PHE A 1 91 ? 11.380 -15.790 10.702 1.00 2.21 91 PHE A O 17
ATOM 26516 N N . GLN A 1 92 ? 9.226 -16.030 10.021 1.00 62.12 92 GLN A N 17
ATOM 26517 C CA . GLN A 1 92 ? 8.911 -14.592 9.979 1.00 54.40 92 GLN A CA 17
ATOM 26518 C C . GLN A 1 92 ? 8.444 -14.089 11.362 1.00 45.44 92 GLN A C 17
ATOM 26519 O O . GLN A 1 92 ? 8.337 -14.863 12.326 1.00 71.12 92 GLN A O 17
ATOM 26533 N N . LYS A 1 93 ? 8.180 -12.778 11.433 1.00 20.53 93 LYS A N 17
ATOM 26534 C CA . LYS A 1 93 ? 7.612 -12.118 12.617 1.00 74.01 93 LYS A CA 17
ATOM 26535 C C . LYS A 1 93 ? 6.079 -12.257 12.595 1.00 21.20 93 LYS A C 17
ATOM 26536 O O . LYS A 1 93 ? 5.468 -12.348 11.515 1.00 24.33 93 LYS A O 17
ATOM 26555 N N . GLU A 1 94 ? 5.487 -12.264 13.803 1.00 0.22 94 GLU A N 17
ATOM 26556 C CA . GLU A 1 94 ? 4.050 -12.494 14.024 1.00 3.50 94 GLU A CA 17
ATOM 26557 C C . GLU A 1 94 ? 3.171 -11.396 13.357 1.00 42.24 94 GLU A C 17
ATOM 26558 O O . GLU A 1 94 ? 3.205 -10.221 13.747 1.00 1.23 94 GLU A O 17
ATOM 26570 N N . GLY A 1 95 ? 2.433 -11.797 12.305 1.00 62.52 95 GLY A N 17
ATOM 26571 C CA . GLY A 1 95 ? 1.407 -10.956 11.674 1.00 61.52 95 GLY A CA 17
ATOM 26572 C C . GLY A 1 95 ? 1.920 -10.094 10.516 1.00 31.11 95 GLY A C 17
ATOM 26573 O O . GLY A 1 95 ? 1.372 -10.164 9.414 1.00 74.31 95 GLY A O 17
ATOM 26577 N N . GLU A 1 96 ? 2.974 -9.282 10.797 1.00 71.22 96 GLU A N 17
ATOM 26578 C CA . GLU A 1 96 ? 3.576 -8.269 9.875 1.00 52.21 96 GLU A CA 17
ATOM 26579 C C . GLU A 1 96 ? 2.664 -7.021 9.719 1.00 21.23 96 GLU A C 17
ATOM 26580 O O . GLU A 1 96 ? 3.118 -5.882 9.892 1.00 53.11 96 GLU A O 17
ATOM 26592 N N . SER A 1 97 ? 1.380 -7.252 9.400 1.00 1.05 97 SER A N 17
ATOM 26593 C CA . SER A 1 97 ? 0.345 -6.199 9.313 1.00 35.41 97 SER A CA 17
ATOM 26594 C C . SER A 1 97 ? -0.245 -5.865 10.710 1.00 14.33 97 SER A C 17
ATOM 26595 O O . SER A 1 97 ? -1.453 -5.644 10.840 1.00 42.52 97 SER A O 17
ATOM 26603 N N . ILE A 1 98 ? 0.646 -5.751 11.722 1.00 4.04 98 ILE A N 17
ATOM 26604 C CA . ILE A 1 98 ? 0.278 -5.555 13.140 1.00 0.54 98 ILE A CA 17
ATOM 26605 C C . ILE A 1 98 ? -0.671 -6.698 13.586 1.00 50.25 98 ILE A C 17
ATOM 26606 O O . ILE A 1 98 ? -1.901 -6.534 13.648 1.00 72.14 98 ILE A O 17
ATOM 26622 N N . LEU A 1 99 ? -0.059 -7.887 13.791 1.00 74.13 99 LEU A N 17
ATOM 26623 C CA . LEU A 1 99 ? -0.757 -9.144 14.139 1.00 61.32 99 LEU A CA 17
ATOM 26624 C C . LEU A 1 99 ? -1.714 -9.589 13.009 1.00 63.24 99 LEU A C 17
ATOM 26625 O O . LEU A 1 99 ? -1.604 -9.107 11.875 1.00 74.43 99 LEU A O 17
ATOM 26641 N N . GLU A 1 100 ? -2.593 -10.558 13.313 1.00 23.01 100 GLU A N 17
ATOM 26642 C CA . GLU A 1 100 ? -3.583 -11.081 12.358 1.00 44.21 100 GLU A CA 17
ATOM 26643 C C . GLU A 1 100 ? -4.646 -9.995 12.030 1.00 13.35 100 GLU A C 17
ATOM 26644 O O . GLU A 1 100 ? -5.506 -9.711 12.892 1.00 15.35 100 GLU A O 17
ATOM 26657 N N . GLY A 1 1 ? -15.751 -11.085 6.413 1.00 51.42 1 GLY A N 18
ATOM 26658 C CA . GLY A 1 1 ? -16.091 -12.449 6.881 1.00 32.05 1 GLY A CA 18
ATOM 26659 C C . GLY A 1 1 ? -15.807 -13.502 5.817 1.00 25.40 1 GLY A C 18
ATOM 26660 O O . GLY A 1 1 ? -16.630 -14.388 5.572 1.00 23.32 1 GLY A O 18
ATOM 26666 N N . GLY A 1 2 ? -14.632 -13.396 5.176 1.00 71.21 2 GLY A N 18
ATOM 26667 C CA . GLY A 1 2 ? -14.220 -14.319 4.120 1.00 62.11 2 GLY A CA 18
ATOM 26668 C C . GLY A 1 2 ? -12.707 -14.402 4.012 1.00 41.05 2 GLY A C 18
ATOM 26669 O O . GLY A 1 2 ? -12.006 -14.284 5.016 1.00 53.01 2 GLY A O 18
ATOM 26673 N N . SER A 1 3 ? -12.214 -14.577 2.781 1.00 21.42 3 SER A N 18
ATOM 26674 C CA . SER A 1 3 ? -10.776 -14.700 2.474 1.00 21.41 3 SER A CA 18
ATOM 26675 C C . SER A 1 3 ? -10.004 -13.379 2.782 1.00 40.03 3 SER A C 18
ATOM 26676 O O . SER A 1 3 ? -10.638 -12.339 2.951 1.00 33.30 3 SER A O 18
ATOM 26684 N N . PRO A 1 4 ? -8.630 -13.399 2.897 1.00 13.14 4 PRO A N 18
ATOM 26685 C CA . PRO A 1 4 ? -7.805 -12.152 2.898 1.00 73.31 4 PRO A CA 18
ATOM 26686 C C . PRO A 1 4 ? -8.113 -11.245 1.691 1.00 61.40 4 PRO A C 18
ATOM 26687 O O . PRO A 1 4 ? -8.101 -10.037 1.820 1.00 4.35 4 PRO A O 18
ATOM 26698 N N . ASP A 1 5 ? -8.422 -11.882 0.539 1.00 62.13 5 ASP A N 18
ATOM 26699 C CA . ASP A 1 5 ? -8.905 -11.206 -0.692 1.00 61.22 5 ASP A CA 18
ATOM 26700 C C . ASP A 1 5 ? -10.175 -10.373 -0.408 1.00 51.52 5 ASP A C 18
ATOM 26701 O O . ASP A 1 5 ? -10.302 -9.228 -0.856 1.00 54.34 5 ASP A O 18
ATOM 26710 N N . GLU A 1 6 ? -11.100 -10.990 0.342 1.00 32.33 6 GLU A N 18
ATOM 26711 C CA . GLU A 1 6 ? -12.362 -10.375 0.782 1.00 54.25 6 GLU A CA 18
ATOM 26712 C C . GLU A 1 6 ? -12.060 -9.184 1.737 1.00 53.55 6 GLU A C 18
ATOM 26713 O O . GLU A 1 6 ? -12.728 -8.145 1.665 1.00 54.11 6 GLU A O 18
ATOM 26725 N N . ASN A 1 7 ? -11.025 -9.344 2.602 1.00 74.31 7 ASN A N 18
ATOM 26726 C CA . ASN A 1 7 ? -10.561 -8.273 3.520 1.00 64.22 7 ASN A CA 18
ATOM 26727 C C . ASN A 1 7 ? -9.906 -7.116 2.742 1.00 32.32 7 ASN A C 18
ATOM 26728 O O . ASN A 1 7 ? -9.979 -5.961 3.172 1.00 14.12 7 ASN A O 18
ATOM 26739 N N . ILE A 1 8 ? -9.265 -7.435 1.596 1.00 14.34 8 ILE A N 18
ATOM 26740 C CA . ILE A 1 8 ? -8.628 -6.428 0.714 1.00 71.31 8 ILE A CA 18
ATOM 26741 C C . ILE A 1 8 ? -9.680 -5.455 0.178 1.00 41.41 8 ILE A C 18
ATOM 26742 O O . ILE A 1 8 ? -9.455 -4.248 0.182 1.00 11.21 8 ILE A O 18
ATOM 26758 N N . ALA A 1 9 ? -10.840 -6.007 -0.243 1.00 4.44 9 ALA A N 18
ATOM 26759 C CA . ALA A 1 9 ? -11.990 -5.226 -0.754 1.00 55.13 9 ALA A CA 18
ATOM 26760 C C . ALA A 1 9 ? -12.463 -4.168 0.270 1.00 14.12 9 ALA A C 18
ATOM 26761 O O . ALA A 1 9 ? -12.910 -3.076 -0.107 1.00 52.41 9 ALA A O 18
ATOM 26768 N N . LYS A 1 10 ? -12.315 -4.507 1.565 1.00 41.22 10 LYS A N 18
ATOM 26769 C CA . LYS A 1 10 ? -12.623 -3.606 2.687 1.00 33.40 10 LYS A CA 18
ATOM 26770 C C . LYS A 1 10 ? -11.629 -2.425 2.726 1.00 51.41 10 LYS A C 18
ATOM 26771 O O . LYS A 1 10 ? -12.049 -1.264 2.815 1.00 53.55 10 LYS A O 18
ATOM 26790 N N . PHE A 1 11 ? -10.312 -2.737 2.654 1.00 45.55 11 PHE A N 18
ATOM 26791 C CA . PHE A 1 11 ? -9.231 -1.715 2.656 1.00 42.31 11 PHE A CA 18
ATOM 26792 C C . PHE A 1 11 ? -9.340 -0.788 1.428 1.00 25.23 11 PHE A C 18
ATOM 26793 O O . PHE A 1 11 ? -9.045 0.403 1.515 1.00 34.34 11 PHE A O 18
ATOM 26810 N N . GLU A 1 12 ? -9.795 -1.365 0.297 1.00 41.24 12 GLU A N 18
ATOM 26811 C CA . GLU A 1 12 ? -9.985 -0.649 -0.976 1.00 10.30 12 GLU A CA 18
ATOM 26812 C C . GLU A 1 12 ? -11.157 0.336 -0.893 1.00 1.43 12 GLU A C 18
ATOM 26813 O O . GLU A 1 12 ? -11.127 1.406 -1.507 1.00 25.22 12 GLU A O 18
ATOM 26825 N N . LYS A 1 13 ? -12.193 -0.057 -0.143 1.00 12.41 13 LYS A N 18
ATOM 26826 C CA . LYS A 1 13 ? -13.415 0.738 0.013 1.00 62.12 13 LYS A CA 18
ATOM 26827 C C . LYS A 1 13 ? -13.176 1.902 0.994 1.00 21.31 13 LYS A C 18
ATOM 26828 O O . LYS A 1 13 ? -13.632 3.022 0.753 1.00 31.25 13 LYS A O 18
ATOM 26847 N N . ALA A 1 14 ? -12.409 1.627 2.076 1.00 4.14 14 ALA A N 18
ATOM 26848 C CA . ALA A 1 14 ? -11.951 2.656 3.036 1.00 74.51 14 ALA A CA 18
ATOM 26849 C C . ALA A 1 14 ? -11.039 3.679 2.328 1.00 64.11 14 ALA A C 18
ATOM 26850 O O . ALA A 1 14 ? -11.050 4.874 2.645 1.00 51.20 14 ALA A O 18
ATOM 26857 N N . TYR A 1 15 ? -10.263 3.155 1.358 1.00 64.21 15 TYR A N 18
ATOM 26858 C CA . TYR A 1 15 ? -9.376 3.936 0.483 1.00 0.33 15 TYR A CA 18
ATOM 26859 C C . TYR A 1 15 ? -10.172 4.942 -0.373 1.00 13.01 15 TYR A C 18
ATOM 26860 O O . TYR A 1 15 ? -9.667 6.020 -0.661 1.00 62.34 15 TYR A O 18
ATOM 26878 N N . LYS A 1 16 ? -11.396 4.571 -0.804 1.00 53.32 16 LYS A N 18
ATOM 26879 C CA . LYS A 1 16 ? -12.245 5.443 -1.658 1.00 35.31 16 LYS A CA 18
ATOM 26880 C C . LYS A 1 16 ? -12.648 6.716 -0.905 1.00 21.24 16 LYS A C 18
ATOM 26881 O O . LYS A 1 16 ? -12.765 7.784 -1.509 1.00 50.32 16 LYS A O 18
ATOM 26900 N N . LYS A 1 17 ? -12.850 6.571 0.422 1.00 5.53 17 LYS A N 18
ATOM 26901 C CA . LYS A 1 17 ? -13.132 7.697 1.333 1.00 24.13 17 LYS A CA 18
ATOM 26902 C C . LYS A 1 17 ? -11.860 8.534 1.562 1.00 21.42 17 LYS A C 18
ATOM 26903 O O . LYS A 1 17 ? -11.907 9.769 1.529 1.00 62.23 17 LYS A O 18
ATOM 26922 N N . ALA A 1 18 ? -10.738 7.833 1.806 1.00 62.44 18 ALA A N 18
ATOM 26923 C CA . ALA A 1 18 ? -9.402 8.439 1.971 1.00 4.44 18 ALA A CA 18
ATOM 26924 C C . ALA A 1 18 ? -9.042 9.334 0.759 1.00 50.14 18 ALA A C 18
ATOM 26925 O O . ALA A 1 18 ? -8.527 10.443 0.910 1.00 24.11 18 ALA A O 18
ATOM 26932 N N . GLU A 1 19 ? -9.384 8.813 -0.430 1.00 21.11 19 GLU A N 18
ATOM 26933 C CA . GLU A 1 19 ? -9.126 9.437 -1.736 1.00 20.34 19 GLU A CA 18
ATOM 26934 C C . GLU A 1 19 ? -10.071 10.629 -1.950 1.00 42.02 19 GLU A C 18
ATOM 26935 O O . GLU A 1 19 ? -9.649 11.679 -2.433 1.00 40.04 19 GLU A O 18
ATOM 26947 N N . GLU A 1 20 ? -11.346 10.440 -1.553 1.00 75.55 20 GLU A N 18
ATOM 26948 C CA . GLU A 1 20 ? -12.422 11.437 -1.660 1.00 32.12 20 GLU A CA 18
ATOM 26949 C C . GLU A 1 20 ? -12.072 12.729 -0.900 1.00 24.32 20 GLU A C 18
ATOM 26950 O O . GLU A 1 20 ? -12.322 13.840 -1.382 1.00 64.30 20 GLU A O 18
ATOM 26962 N N . LEU A 1 21 ? -11.461 12.549 0.279 1.00 61.01 21 LEU A N 18
ATOM 26963 C CA . LEU A 1 21 ? -11.077 13.652 1.177 1.00 55.41 21 LEU A CA 18
ATOM 26964 C C . LEU A 1 21 ? -9.669 14.196 0.830 1.00 0.11 21 LEU A C 18
ATOM 26965 O O . LEU A 1 21 ? -9.222 15.171 1.433 1.00 41.04 21 LEU A O 18
ATOM 26981 N N . ASN A 1 22 ? -8.980 13.524 -0.129 1.00 23.03 22 ASN A N 18
ATOM 26982 C CA . ASN A 1 22 ? -7.620 13.890 -0.613 1.00 52.44 22 ASN A CA 18
ATOM 26983 C C . ASN A 1 22 ? -6.574 13.800 0.514 1.00 3.21 22 ASN A C 18
ATOM 26984 O O . ASN A 1 22 ? -5.626 14.591 0.575 1.00 42.52 22 ASN A O 18
ATOM 26995 N N . GLN A 1 23 ? -6.735 12.785 1.368 1.00 53.21 23 GLN A N 18
ATOM 26996 C CA . GLN A 1 23 ? -5.871 12.567 2.535 1.00 30.13 23 GLN A CA 18
ATOM 26997 C C . GLN A 1 23 ? -4.818 11.531 2.155 1.00 22.41 23 GLN A C 18
ATOM 26998 O O . GLN A 1 23 ? -5.025 10.332 2.351 1.00 25.22 23 GLN A O 18
ATOM 27012 N N . GLY A 1 24 ? -3.716 12.010 1.567 1.00 64.24 24 GLY A N 18
ATOM 27013 C CA . GLY A 1 24 ? -2.684 11.148 1.006 1.00 73.24 24 GLY A CA 18
ATOM 27014 C C . GLY A 1 24 ? -1.991 10.243 2.025 1.00 0.53 24 GLY A C 18
ATOM 27015 O O . GLY A 1 24 ? -1.389 9.231 1.637 1.00 64.24 24 GLY A O 18
ATOM 27019 N N . GLU A 1 25 ? -2.058 10.597 3.331 1.00 51.21 25 GLU A N 18
ATOM 27020 C CA . GLU A 1 25 ? -1.593 9.697 4.391 1.00 62.14 25 GLU A CA 18
ATOM 27021 C C . GLU A 1 25 ? -2.514 8.467 4.439 1.00 44.33 25 GLU A C 18
ATOM 27022 O O . GLU A 1 25 ? -2.039 7.349 4.332 1.00 73.41 25 GLU A O 18
ATOM 27034 N N . LEU A 1 26 ? -3.843 8.708 4.518 1.00 32.12 26 LEU A N 18
ATOM 27035 C CA . LEU A 1 26 ? -4.874 7.655 4.591 1.00 13.50 26 LEU A CA 18
ATOM 27036 C C . LEU A 1 26 ? -4.880 6.794 3.313 1.00 1.35 26 LEU A C 18
ATOM 27037 O O . LEU A 1 26 ? -5.133 5.593 3.375 1.00 10.24 26 LEU A O 18
ATOM 27053 N N . MET A 1 27 ? -4.591 7.438 2.166 1.00 61.24 27 MET A N 18
ATOM 27054 C CA . MET A 1 27 ? -4.554 6.787 0.845 1.00 10.25 27 MET A CA 18
ATOM 27055 C C . MET A 1 27 ? -3.359 5.830 0.748 1.00 64.12 27 MET A C 18
ATOM 27056 O O . MET A 1 27 ? -3.523 4.667 0.382 1.00 21.10 27 MET A O 18
ATOM 27070 N N . GLY A 1 28 ? -2.169 6.339 1.110 1.00 22.30 28 GLY A N 18
ATOM 27071 C CA . GLY A 1 28 ? -0.942 5.553 1.100 1.00 1.24 28 GLY A CA 18
ATOM 27072 C C . GLY A 1 28 ? -0.991 4.391 2.095 1.00 22.35 28 GLY A C 18
ATOM 27073 O O . GLY A 1 28 ? -0.544 3.294 1.792 1.00 61.23 28 GLY A O 18
ATOM 27077 N N . ARG A 1 29 ? -1.550 4.665 3.295 1.00 11.55 29 ARG A N 18
ATOM 27078 C CA . ARG A 1 29 ? -1.727 3.671 4.381 1.00 11.34 29 ARG A CA 18
ATOM 27079 C C . ARG A 1 29 ? -2.676 2.549 3.938 1.00 3.34 29 ARG A C 18
ATOM 27080 O O . ARG A 1 29 ? -2.427 1.378 4.227 1.00 34.21 29 ARG A O 18
ATOM 27101 N N . ALA A 1 30 ? -3.750 2.935 3.219 1.00 63.44 30 ALA A N 18
ATOM 27102 C CA . ALA A 1 30 ? -4.758 2.002 2.693 1.00 71.01 30 ALA A CA 18
ATOM 27103 C C . ALA A 1 30 ? -4.114 1.043 1.681 1.00 42.55 30 ALA A C 18
ATOM 27104 O O . ALA A 1 30 ? -4.222 -0.173 1.828 1.00 14.14 30 ALA A O 18
ATOM 27111 N N . LEU A 1 31 ? -3.385 1.624 0.699 1.00 25.41 31 LEU A N 18
ATOM 27112 C CA . LEU A 1 31 ? -2.672 0.868 -0.359 1.00 11.44 31 LEU A CA 18
ATOM 27113 C C . LEU A 1 31 ? -1.569 -0.018 0.240 1.00 13.13 31 LEU A C 18
ATOM 27114 O O . LEU A 1 31 ? -1.304 -1.108 -0.263 1.00 13.14 31 LEU A O 18
ATOM 27130 N N . TYR A 1 32 ? -0.953 0.472 1.333 1.00 0.23 32 TYR A N 18
ATOM 27131 C CA . TYR A 1 32 ? 0.102 -0.251 2.057 1.00 22.24 32 TYR A CA 18
ATOM 27132 C C . TYR A 1 32 ? -0.485 -1.516 2.714 1.00 21.20 32 TYR A C 18
ATOM 27133 O O . TYR A 1 32 ? 0.115 -2.588 2.651 1.00 64.30 32 TYR A O 18
ATOM 27151 N N . ASN A 1 33 ? -1.690 -1.376 3.316 1.00 41.50 33 ASN A N 18
ATOM 27152 C CA . ASN A 1 33 ? -2.410 -2.489 3.974 1.00 0.14 33 ASN A CA 18
ATOM 27153 C C . ASN A 1 33 ? -2.832 -3.538 2.938 1.00 22.32 33 ASN A C 18
ATOM 27154 O O . ASN A 1 33 ? -2.643 -4.735 3.159 1.00 50.52 33 ASN A O 18
ATOM 27165 N N . ILE A 1 34 ? -3.369 -3.051 1.796 1.00 24.34 34 ILE A N 18
ATOM 27166 C CA . ILE A 1 34 ? -3.754 -3.894 0.642 1.00 22.12 34 ILE A CA 18
ATOM 27167 C C . ILE A 1 34 ? -2.549 -4.718 0.165 1.00 71.02 34 ILE A C 18
ATOM 27168 O O . ILE A 1 34 ? -2.675 -5.914 -0.094 1.00 62.02 34 ILE A O 18
ATOM 27184 N N . GLY A 1 35 ? -1.386 -4.045 0.080 1.00 2.24 35 GLY A N 18
ATOM 27185 C CA . GLY A 1 35 ? -0.141 -4.664 -0.344 1.00 11.41 35 GLY A CA 18
ATOM 27186 C C . GLY A 1 35 ? 0.310 -5.773 0.601 1.00 41.42 35 GLY A C 18
ATOM 27187 O O . GLY A 1 35 ? 0.759 -6.822 0.150 1.00 23.32 35 GLY A O 18
ATOM 27191 N N . LEU A 1 36 ? 0.184 -5.525 1.922 1.00 21.34 36 LEU A N 18
ATOM 27192 C CA . LEU A 1 36 ? 0.539 -6.512 2.970 1.00 32.32 36 LEU A CA 18
ATOM 27193 C C . LEU A 1 36 ? -0.356 -7.758 2.879 1.00 31.11 36 LEU A C 18
ATOM 27194 O O . LEU A 1 36 ? 0.090 -8.879 3.139 1.00 25.30 36 LEU A O 18
ATOM 27210 N N . GLU A 1 37 ? -1.622 -7.533 2.514 1.00 71.25 37 GLU A N 18
ATOM 27211 C CA . GLU A 1 37 ? -2.615 -8.595 2.336 1.00 60.53 37 GLU A CA 18
ATOM 27212 C C . GLU A 1 37 ? -2.288 -9.444 1.085 1.00 42.24 37 GLU A C 18
ATOM 27213 O O . GLU A 1 37 ? -2.405 -10.665 1.122 1.00 71.23 37 GLU A O 18
ATOM 27225 N N . LYS A 1 38 ? -1.860 -8.777 -0.007 1.00 25.43 38 LYS A N 18
ATOM 27226 C CA . LYS A 1 38 ? -1.368 -9.451 -1.229 1.00 15.53 38 LYS A CA 18
ATOM 27227 C C . LYS A 1 38 ? -0.137 -10.323 -0.892 1.00 40.03 38 LYS A C 18
ATOM 27228 O O . LYS A 1 38 ? -0.032 -11.470 -1.314 1.00 50.15 38 LYS A O 18
ATOM 27247 N N . ASN A 1 39 ? 0.744 -9.736 -0.070 1.00 31.20 39 ASN A N 18
ATOM 27248 C CA . ASN A 1 39 ? 2.038 -10.311 0.341 1.00 23.14 39 ASN A CA 18
ATOM 27249 C C . ASN A 1 39 ? 1.837 -11.653 1.092 1.00 15.24 39 ASN A C 18
ATOM 27250 O O . ASN A 1 39 ? 2.515 -12.647 0.799 1.00 21.15 39 ASN A O 18
ATOM 27261 N N . LYS A 1 40 ? 0.881 -11.667 2.048 1.00 22.45 40 LYS A N 18
ATOM 27262 C CA . LYS A 1 40 ? 0.561 -12.867 2.854 1.00 51.22 40 LYS A CA 18
ATOM 27263 C C . LYS A 1 40 ? -0.256 -13.907 2.050 1.00 1.42 40 LYS A C 18
ATOM 27264 O O . LYS A 1 40 ? -0.254 -15.092 2.391 1.00 20.32 40 LYS A O 18
ATOM 27283 N N . MET A 1 41 ? -0.977 -13.447 1.001 1.00 1.04 41 MET A N 18
ATOM 27284 C CA . MET A 1 41 ? -1.699 -14.340 0.059 1.00 70.52 41 MET A CA 18
ATOM 27285 C C . MET A 1 41 ? -0.722 -15.019 -0.920 1.00 3.43 41 MET A C 18
ATOM 27286 O O . MET A 1 41 ? -1.078 -16.008 -1.571 1.00 33.24 41 MET A O 18
ATOM 27300 N N . GLY A 1 42 ? 0.502 -14.470 -1.020 1.00 34.44 42 GLY A N 18
ATOM 27301 C CA . GLY A 1 42 ? 1.512 -14.968 -1.949 1.00 14.12 42 GLY A CA 18
ATOM 27302 C C . GLY A 1 42 ? 1.527 -14.197 -3.265 1.00 51.23 42 GLY A C 18
ATOM 27303 O O . GLY A 1 42 ? 2.337 -14.497 -4.139 1.00 34.12 42 GLY A O 18
ATOM 27307 N N . LYS A 1 43 ? 0.617 -13.207 -3.400 1.00 11.40 43 LYS A N 18
ATOM 27308 C CA . LYS A 1 43 ? 0.530 -12.311 -4.574 1.00 23.40 43 LYS A CA 18
ATOM 27309 C C . LYS A 1 43 ? 1.464 -11.105 -4.380 1.00 21.33 43 LYS A C 18
ATOM 27310 O O . LYS A 1 43 ? 1.032 -9.952 -4.250 1.00 54.30 43 LYS A O 18
ATOM 27329 N N . VAL A 1 44 ? 2.763 -11.408 -4.387 1.00 31.32 44 VAL A N 18
ATOM 27330 C CA . VAL A 1 44 ? 3.825 -10.459 -4.034 1.00 11.20 44 VAL A CA 18
ATOM 27331 C C . VAL A 1 44 ? 4.024 -9.391 -5.136 1.00 73.51 44 VAL A C 18
ATOM 27332 O O . VAL A 1 44 ? 4.447 -8.270 -4.845 1.00 12.15 44 VAL A O 18
ATOM 27345 N N . LYS A 1 45 ? 3.689 -9.740 -6.391 1.00 10.12 45 LYS A N 18
ATOM 27346 C CA . LYS A 1 45 ? 3.825 -8.821 -7.550 1.00 74.34 45 LYS A CA 18
ATOM 27347 C C . LYS A 1 45 ? 2.809 -7.681 -7.427 1.00 75.43 45 LYS A C 18
ATOM 27348 O O . LYS A 1 45 ? 3.132 -6.520 -7.712 1.00 53.54 45 LYS A O 18
ATOM 27367 N N . GLU A 1 46 ? 1.582 -8.033 -6.992 1.00 62.53 46 GLU A N 18
ATOM 27368 C CA . GLU A 1 46 ? 0.518 -7.049 -6.736 1.00 21.35 46 GLU A CA 18
ATOM 27369 C C . GLU A 1 46 ? 0.854 -6.208 -5.496 1.00 45.52 46 GLU A C 18
ATOM 27370 O O . GLU A 1 46 ? 0.579 -5.005 -5.473 1.00 23.31 46 GLU A O 18
ATOM 27382 N N . ALA A 1 47 ? 1.473 -6.864 -4.481 1.00 52.11 47 ALA A N 18
ATOM 27383 C CA . ALA A 1 47 ? 1.950 -6.204 -3.249 1.00 23.00 47 ALA A CA 18
ATOM 27384 C C . ALA A 1 47 ? 2.886 -5.044 -3.605 1.00 52.42 47 ALA A C 18
ATOM 27385 O O . ALA A 1 47 ? 2.704 -3.928 -3.117 1.00 31.14 47 ALA A O 18
ATOM 27392 N N . ILE A 1 48 ? 3.841 -5.335 -4.516 1.00 12.13 48 ILE A N 18
ATOM 27393 C CA . ILE A 1 48 ? 4.804 -4.358 -5.055 1.00 42.32 48 ILE A CA 18
ATOM 27394 C C . ILE A 1 48 ? 4.089 -3.144 -5.665 1.00 20.41 48 ILE A C 18
ATOM 27395 O O . ILE A 1 48 ? 4.454 -2.010 -5.357 1.00 61.10 48 ILE A O 18
ATOM 27411 N N . GLU A 1 49 ? 3.056 -3.406 -6.503 1.00 44.33 49 GLU A N 18
ATOM 27412 C CA . GLU A 1 49 ? 2.273 -2.347 -7.181 1.00 74.33 49 GLU A CA 18
ATOM 27413 C C . GLU A 1 49 ? 1.702 -1.360 -6.159 1.00 3.11 49 GLU A C 18
ATOM 27414 O O . GLU A 1 49 ? 1.881 -0.150 -6.292 1.00 22.03 49 GLU A O 18
ATOM 27426 N N . TYR A 1 50 ? 1.078 -1.912 -5.111 1.00 51.04 50 TYR A N 18
ATOM 27427 C CA . TYR A 1 50 ? 0.401 -1.131 -4.073 1.00 34.35 50 TYR A CA 18
ATOM 27428 C C . TYR A 1 50 ? 1.384 -0.377 -3.167 1.00 20.11 50 TYR A C 18
ATOM 27429 O O . TYR A 1 50 ? 1.040 0.693 -2.677 1.00 52.30 50 TYR A O 18
ATOM 27447 N N . PHE A 1 51 ? 2.584 -0.942 -2.930 1.00 11.30 51 PHE A N 18
ATOM 27448 C CA . PHE A 1 51 ? 3.632 -0.270 -2.130 1.00 24.43 51 PHE A CA 18
ATOM 27449 C C . PHE A 1 51 ? 4.302 0.849 -2.953 1.00 32.50 51 PHE A C 18
ATOM 27450 O O . PHE A 1 51 ? 4.761 1.836 -2.389 1.00 23.13 51 PHE A O 18
ATOM 27467 N N . LEU A 1 52 ? 4.355 0.668 -4.290 1.00 63.23 52 LEU A N 18
ATOM 27468 C CA . LEU A 1 52 ? 4.937 1.675 -5.215 1.00 33.45 52 LEU A CA 18
ATOM 27469 C C . LEU A 1 52 ? 4.023 2.897 -5.249 1.00 70.22 52 LEU A C 18
ATOM 27470 O O . LEU A 1 52 ? 4.479 4.047 -5.169 1.00 20.53 52 LEU A O 18
ATOM 27486 N N . ARG A 1 53 ? 2.716 2.604 -5.366 1.00 61.30 53 ARG A N 18
ATOM 27487 C CA . ARG A 1 53 ? 1.651 3.602 -5.332 1.00 5.24 53 ARG A CA 18
ATOM 27488 C C . ARG A 1 53 ? 1.641 4.333 -3.988 1.00 13.22 53 ARG A C 18
ATOM 27489 O O . ARG A 1 53 ? 1.691 5.552 -3.966 1.00 42.44 53 ARG A O 18
ATOM 27510 N N . ALA A 1 54 ? 1.641 3.548 -2.886 1.00 21.12 54 ALA A N 18
ATOM 27511 C CA . ALA A 1 54 ? 1.605 4.055 -1.496 1.00 33.14 54 ALA A CA 18
ATOM 27512 C C . ALA A 1 54 ? 2.750 5.037 -1.250 1.00 11.51 54 ALA A C 18
ATOM 27513 O O . ALA A 1 54 ? 2.527 6.145 -0.772 1.00 20.12 54 ALA A O 18
ATOM 27520 N N . LYS A 1 55 ? 3.964 4.619 -1.659 1.00 43.12 55 LYS A N 18
ATOM 27521 C CA . LYS A 1 55 ? 5.200 5.400 -1.506 1.00 43.12 55 LYS A CA 18
ATOM 27522 C C . LYS A 1 55 ? 5.118 6.729 -2.273 1.00 52.45 55 LYS A C 18
ATOM 27523 O O . LYS A 1 55 ? 5.520 7.770 -1.757 1.00 74.21 55 LYS A O 18
ATOM 27542 N N . LYS A 1 56 ? 4.599 6.654 -3.510 1.00 14.11 56 LYS A N 18
ATOM 27543 C CA . LYS A 1 56 ? 4.441 7.813 -4.403 1.00 13.21 56 LYS A CA 18
ATOM 27544 C C . LYS A 1 56 ? 3.450 8.832 -3.795 1.00 24.24 56 LYS A C 18
ATOM 27545 O O . LYS A 1 56 ? 3.667 10.046 -3.883 1.00 32.43 56 LYS A O 18
ATOM 27564 N N . VAL A 1 57 ? 2.374 8.324 -3.174 1.00 4.41 57 VAL A N 18
ATOM 27565 C CA . VAL A 1 57 ? 1.349 9.164 -2.532 1.00 31.25 57 VAL A CA 18
ATOM 27566 C C . VAL A 1 57 ? 1.943 9.856 -1.281 1.00 41.21 57 VAL A C 18
ATOM 27567 O O . VAL A 1 57 ? 1.735 11.051 -1.077 1.00 62.42 57 VAL A O 18
ATOM 27580 N N . PHE A 1 58 ? 2.730 9.094 -0.484 1.00 62.44 58 PHE A N 18
ATOM 27581 C CA . PHE A 1 58 ? 3.453 9.615 0.703 1.00 2.22 58 PHE A CA 18
ATOM 27582 C C . PHE A 1 58 ? 4.523 10.655 0.295 1.00 5.31 58 PHE A C 18
ATOM 27583 O O . PHE A 1 58 ? 4.770 11.615 1.027 1.00 2.23 58 PHE A O 18
ATOM 27600 N N . ASP A 1 59 ? 5.143 10.451 -0.880 1.00 13.21 59 ASP A N 18
ATOM 27601 C CA . ASP A 1 59 ? 6.180 11.348 -1.427 1.00 72.41 59 ASP A CA 18
ATOM 27602 C C . ASP A 1 59 ? 5.558 12.696 -1.815 1.00 72.41 59 ASP A C 18
ATOM 27603 O O . ASP A 1 59 ? 6.175 13.756 -1.641 1.00 21.24 59 ASP A O 18
ATOM 27612 N N . ALA A 1 60 ? 4.313 12.628 -2.322 1.00 11.41 60 ALA A N 18
ATOM 27613 C CA . ALA A 1 60 ? 3.500 13.813 -2.650 1.00 15.52 60 ALA A CA 18
ATOM 27614 C C . ALA A 1 60 ? 3.139 14.598 -1.371 1.00 30.44 60 ALA A C 18
ATOM 27615 O O . ALA A 1 60 ? 3.101 15.836 -1.372 1.00 64.30 60 ALA A O 18
ATOM 27622 N N . GLU A 1 61 ? 2.914 13.845 -0.277 1.00 13.34 61 GLU A N 18
ATOM 27623 C CA . GLU A 1 61 ? 2.646 14.402 1.066 1.00 31.05 61 GLU A CA 18
ATOM 27624 C C . GLU A 1 61 ? 3.933 14.932 1.724 1.00 3.13 61 GLU A C 18
ATOM 27625 O O . GLU A 1 61 ? 3.869 15.580 2.769 1.00 2.02 61 GLU A O 18
ATOM 27637 N N . HIS A 1 62 ? 5.094 14.604 1.114 1.00 1.23 62 HIS A N 18
ATOM 27638 C CA . HIS A 1 62 ? 6.437 14.944 1.631 1.00 54.04 62 HIS A CA 18
ATOM 27639 C C . HIS A 1 62 ? 6.711 14.226 2.972 1.00 63.34 62 HIS A C 18
ATOM 27640 O O . HIS A 1 62 ? 7.583 14.629 3.751 1.00 44.04 62 HIS A O 18
ATOM 27655 N N . ASP A 1 63 ? 5.963 13.130 3.201 1.00 5.51 63 ASP A N 18
ATOM 27656 C CA . ASP A 1 63 ? 6.149 12.236 4.342 1.00 32.51 63 ASP A CA 18
ATOM 27657 C C . ASP A 1 63 ? 7.261 11.240 3.994 1.00 30.32 63 ASP A C 18
ATOM 27658 O O . ASP A 1 63 ? 7.040 10.269 3.252 1.00 15.21 63 ASP A O 18
ATOM 27667 N N . THR A 1 64 ? 8.460 11.533 4.505 1.00 34.55 64 THR A N 18
ATOM 27668 C CA . THR A 1 64 ? 9.655 10.726 4.260 1.00 63.44 64 THR A CA 18
ATOM 27669 C C . THR A 1 64 ? 9.525 9.323 4.886 1.00 52.44 64 THR A C 18
ATOM 27670 O O . THR A 1 64 ? 9.870 8.331 4.244 1.00 42.30 64 THR A O 18
ATOM 27681 N N . ASP A 1 65 ? 8.968 9.260 6.111 1.00 73.13 65 ASP A N 18
ATOM 27682 C CA . ASP A 1 65 ? 8.862 8.014 6.901 1.00 30.12 65 ASP A CA 18
ATOM 27683 C C . ASP A 1 65 ? 7.928 6.995 6.228 1.00 70.23 65 ASP A C 18
ATOM 27684 O O . ASP A 1 65 ? 8.248 5.804 6.172 1.00 5.14 65 ASP A O 18
ATOM 27693 N N . GLY A 1 66 ? 6.769 7.480 5.743 1.00 35.11 66 GLY A N 18
ATOM 27694 C CA . GLY A 1 66 ? 5.783 6.630 5.074 1.00 11.12 66 GLY A CA 18
ATOM 27695 C C . GLY A 1 66 ? 6.278 6.108 3.732 1.00 33.33 66 GLY A C 18
ATOM 27696 O O . GLY A 1 66 ? 5.988 4.964 3.355 1.00 23.44 66 GLY A O 18
ATOM 27700 N N . ALA A 1 67 ? 7.021 6.963 3.009 1.00 5.30 67 ALA A N 18
ATOM 27701 C CA . ALA A 1 67 ? 7.665 6.592 1.745 1.00 54.11 67 ALA A CA 18
ATOM 27702 C C . ALA A 1 67 ? 8.729 5.499 1.989 1.00 42.32 67 ALA A C 18
ATOM 27703 O O . ALA A 1 67 ? 8.877 4.575 1.189 1.00 13.15 67 ALA A O 18
ATOM 27710 N N . ARG A 1 68 ? 9.443 5.620 3.131 1.00 24.04 68 ARG A N 18
ATOM 27711 C CA . ARG A 1 68 ? 10.443 4.630 3.584 1.00 24.43 68 ARG A CA 18
ATOM 27712 C C . ARG A 1 68 ? 9.766 3.321 4.038 1.00 53.11 68 ARG A C 18
ATOM 27713 O O . ARG A 1 68 ? 10.350 2.251 3.898 1.00 54.43 68 ARG A O 18
ATOM 27734 N N . ARG A 1 69 ? 8.542 3.448 4.602 1.00 44.15 69 ARG A N 18
ATOM 27735 C CA . ARG A 1 69 ? 7.735 2.312 5.113 1.00 73.30 69 ARG A CA 18
ATOM 27736 C C . ARG A 1 69 ? 7.374 1.376 3.948 1.00 32.02 69 ARG A C 18
ATOM 27737 O O . ARG A 1 69 ? 7.592 0.157 4.010 1.00 53.02 69 ARG A O 18
ATOM 27758 N N . ALA A 1 70 ? 6.843 1.993 2.878 1.00 34.25 70 ALA A N 18
ATOM 27759 C CA . ALA A 1 70 ? 6.462 1.296 1.648 1.00 25.25 70 ALA A CA 18
ATOM 27760 C C . ALA A 1 70 ? 7.703 0.746 0.926 1.00 75.22 70 ALA A C 18
ATOM 27761 O O . ALA A 1 70 ? 7.668 -0.369 0.415 1.00 52.51 70 ALA A O 18
ATOM 27768 N N . ALA A 1 71 ? 8.804 1.533 0.935 1.00 21.51 71 ALA A N 18
ATOM 27769 C CA . ALA A 1 71 ? 10.096 1.147 0.322 1.00 15.52 71 ALA A CA 18
ATOM 27770 C C . ALA A 1 71 ? 10.760 -0.033 1.062 1.00 51.52 71 ALA A C 18
ATOM 27771 O O . ALA A 1 71 ? 11.490 -0.828 0.453 1.00 63.03 71 ALA A O 18
ATOM 27778 N N . LYS A 1 72 ? 10.505 -0.116 2.375 1.00 51.34 72 LYS A N 18
ATOM 27779 C CA . LYS A 1 72 ? 11.039 -1.173 3.249 1.00 53.03 72 LYS A CA 18
ATOM 27780 C C . LYS A 1 72 ? 10.343 -2.506 2.941 1.00 53.22 72 LYS A C 18
ATOM 27781 O O . LYS A 1 72 ? 10.998 -3.537 2.745 1.00 11.03 72 LYS A O 18
ATOM 27800 N N . SER A 1 73 ? 9.004 -2.443 2.889 1.00 72.05 73 SER A N 18
ATOM 27801 C CA . SER A 1 73 ? 8.144 -3.589 2.588 1.00 35.24 73 SER A CA 18
ATOM 27802 C C . SER A 1 73 ? 8.372 -4.061 1.134 1.00 33.35 73 SER A C 18
ATOM 27803 O O . SER A 1 73 ? 8.230 -5.251 0.833 1.00 61.11 73 SER A O 18
ATOM 27811 N N . LEU A 1 74 ? 8.742 -3.101 0.254 1.00 21.43 74 LEU A N 18
ATOM 27812 C CA . LEU A 1 74 ? 9.191 -3.373 -1.124 1.00 50.10 74 LEU A CA 18
ATOM 27813 C C . LEU A 1 74 ? 10.496 -4.168 -1.124 1.00 10.13 74 LEU A C 18
ATOM 27814 O O . LEU A 1 74 ? 10.595 -5.148 -1.842 1.00 14.11 74 LEU A O 18
ATOM 27830 N N . SER A 1 75 ? 11.471 -3.742 -0.303 1.00 34.11 75 SER A N 18
ATOM 27831 C CA . SER A 1 75 ? 12.802 -4.386 -0.214 1.00 72.13 75 SER A CA 18
ATOM 27832 C C . SER A 1 75 ? 12.667 -5.875 0.185 1.00 63.45 75 SER A C 18
ATOM 27833 O O . SER A 1 75 ? 13.440 -6.728 -0.269 1.00 3.53 75 SER A O 18
ATOM 27841 N N . GLU A 1 76 ? 11.641 -6.165 1.012 1.00 73.12 76 GLU A N 18
ATOM 27842 C CA . GLU A 1 76 ? 11.286 -7.531 1.429 1.00 63.23 76 GLU A CA 18
ATOM 27843 C C . GLU A 1 76 ? 10.541 -8.270 0.297 1.00 3.24 76 GLU A C 18
ATOM 27844 O O . GLU A 1 76 ? 10.756 -9.467 0.079 1.00 65.53 76 GLU A O 18
ATOM 27856 N N . ALA A 1 77 ? 9.680 -7.528 -0.427 1.00 13.03 77 ALA A N 18
ATOM 27857 C CA . ALA A 1 77 ? 8.836 -8.074 -1.511 1.00 70.54 77 ALA A CA 18
ATOM 27858 C C . ALA A 1 77 ? 9.682 -8.517 -2.727 1.00 51.44 77 ALA A C 18
ATOM 27859 O O . ALA A 1 77 ? 9.404 -9.555 -3.335 1.00 65.41 77 ALA A O 18
ATOM 27866 N N . TYR A 1 78 ? 10.735 -7.739 -3.045 1.00 34.41 78 TYR A N 18
ATOM 27867 C CA . TYR A 1 78 ? 11.628 -8.017 -4.187 1.00 35.12 78 TYR A CA 18
ATOM 27868 C C . TYR A 1 78 ? 12.455 -9.288 -3.945 1.00 31.40 78 TYR A C 18
ATOM 27869 O O . TYR A 1 78 ? 12.850 -9.935 -4.900 1.00 21.55 78 TYR A O 18
ATOM 27887 N N . GLN A 1 79 ? 12.692 -9.636 -2.661 1.00 23.34 79 GLN A N 18
ATOM 27888 C CA . GLN A 1 79 ? 13.362 -10.900 -2.274 1.00 72.43 79 GLN A CA 18
ATOM 27889 C C . GLN A 1 79 ? 12.536 -12.112 -2.741 1.00 3.20 79 GLN A C 18
ATOM 27890 O O . GLN A 1 79 ? 13.071 -13.065 -3.304 1.00 23.51 79 GLN A O 18
ATOM 27904 N N . LYS A 1 80 ? 11.217 -12.021 -2.513 1.00 13.32 80 LYS A N 18
ATOM 27905 C CA . LYS A 1 80 ? 10.260 -13.115 -2.767 1.00 12.24 80 LYS A CA 18
ATOM 27906 C C . LYS A 1 80 ? 10.096 -13.356 -4.283 1.00 70.52 80 LYS A C 18
ATOM 27907 O O . LYS A 1 80 ? 9.989 -14.500 -4.738 1.00 54.12 80 LYS A O 18
ATOM 27926 N N . VAL A 1 81 ? 10.086 -12.247 -5.036 1.00 12.34 81 VAL A N 18
ATOM 27927 C CA . VAL A 1 81 ? 9.979 -12.245 -6.506 1.00 22.44 81 VAL A CA 18
ATOM 27928 C C . VAL A 1 81 ? 11.275 -12.772 -7.155 1.00 44.12 81 VAL A C 18
ATOM 27929 O O . VAL A 1 81 ? 11.230 -13.599 -8.070 1.00 52.32 81 VAL A O 18
ATOM 27942 N N . GLU A 1 82 ? 12.414 -12.284 -6.648 1.00 32.13 82 GLU A N 18
ATOM 27943 C CA . GLU A 1 82 ? 13.753 -12.575 -7.191 1.00 14.40 82 GLU A CA 18
ATOM 27944 C C . GLU A 1 82 ? 14.153 -14.043 -6.948 1.00 64.43 82 GLU A C 18
ATOM 27945 O O . GLU A 1 82 ? 14.754 -14.682 -7.817 1.00 60.12 82 GLU A O 18
ATOM 27957 N N . GLY A 1 83 ? 13.798 -14.566 -5.765 1.00 3.51 83 GLY A N 18
ATOM 27958 C CA . GLY A 1 83 ? 14.229 -15.891 -5.324 1.00 51.14 83 GLY A CA 18
ATOM 27959 C C . GLY A 1 83 ? 15.212 -15.793 -4.166 1.00 43.21 83 GLY A C 18
ATOM 27960 O O . GLY A 1 83 ? 15.200 -14.791 -3.438 1.00 74.01 83 GLY A O 18
ATOM 27964 N N . SER A 1 84 ? 16.073 -16.825 -4.016 1.00 44.42 84 SER A N 18
ATOM 27965 C CA . SER A 1 84 ? 17.009 -16.977 -2.877 1.00 34.22 84 SER A CA 18
ATOM 27966 C C . SER A 1 84 ? 16.209 -17.201 -1.573 1.00 41.04 84 SER A C 18
ATOM 27967 O O . SER A 1 84 ? 15.731 -16.249 -0.944 1.00 63.00 84 SER A O 18
ATOM 27975 N N . GLY A 1 85 ? 16.047 -18.482 -1.205 1.00 11.44 85 GLY A N 18
ATOM 27976 C CA . GLY A 1 85 ? 15.129 -18.895 -0.130 1.00 64.41 85 GLY A CA 18
ATOM 27977 C C . GLY A 1 85 ? 13.772 -19.326 -0.686 1.00 12.10 85 GLY A C 18
ATOM 27978 O O . GLY A 1 85 ? 12.856 -19.665 0.079 1.00 24.23 85 GLY A O 18
ATOM 27982 N N . ASP A 1 86 ? 13.660 -19.313 -2.031 1.00 5.42 86 ASP A N 18
ATOM 27983 C CA . ASP A 1 86 ? 12.448 -19.711 -2.760 1.00 22.42 86 ASP A CA 18
ATOM 27984 C C . ASP A 1 86 ? 12.230 -21.235 -2.668 1.00 14.03 86 ASP A C 18
ATOM 27985 O O . ASP A 1 86 ? 13.193 -22.018 -2.656 1.00 64.02 86 ASP A O 18
ATOM 27994 N N . LYS A 1 87 ? 10.951 -21.625 -2.603 1.00 32.23 87 LYS A N 18
ATOM 27995 C CA . LYS A 1 87 ? 10.511 -23.020 -2.445 1.00 10.13 87 LYS A CA 18
ATOM 27996 C C . LYS A 1 87 ? 9.014 -23.106 -2.798 1.00 42.55 87 LYS A C 18
ATOM 27997 O O . LYS A 1 87 ? 8.172 -22.485 -2.136 1.00 63.23 87 LYS A O 18
ATOM 28016 N N . GLY A 1 88 ? 8.697 -23.862 -3.864 1.00 53.42 88 GLY A N 18
ATOM 28017 C CA . GLY A 1 88 ? 7.352 -23.896 -4.437 1.00 14.21 88 GLY A CA 18
ATOM 28018 C C . GLY A 1 88 ? 6.447 -24.958 -3.817 1.00 51.34 88 GLY A C 18
ATOM 28019 O O . GLY A 1 88 ? 5.984 -25.863 -4.517 1.00 75.10 88 GLY A O 18
ATOM 28023 N N . LYS A 1 89 ? 6.228 -24.876 -2.487 1.00 44.42 89 LYS A N 18
ATOM 28024 C CA . LYS A 1 89 ? 5.154 -25.630 -1.810 1.00 25.14 89 LYS A CA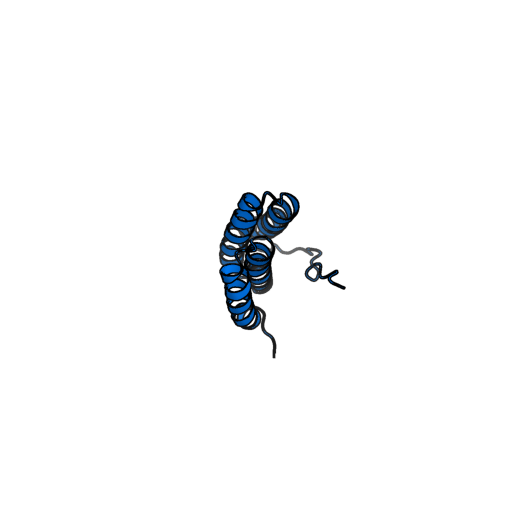 18
ATOM 28025 C C . LYS A 1 89 ? 4.027 -24.646 -1.487 1.00 72.34 89 LYS A C 18
ATOM 28026 O O . LYS A 1 89 ? 4.154 -23.797 -0.599 1.00 40.43 89 LYS A O 18
ATOM 28045 N N . ILE A 1 90 ? 2.933 -24.777 -2.237 1.00 2.33 90 ILE A N 18
ATOM 28046 C CA . ILE A 1 90 ? 1.742 -23.909 -2.142 1.00 33.25 90 ILE A CA 18
ATOM 28047 C C . ILE A 1 90 ? 0.728 -24.442 -1.103 1.00 70.24 90 ILE A C 18
ATOM 28048 O O . ILE A 1 90 ? -0.475 -24.179 -1.210 1.00 14.43 90 ILE A O 18
ATOM 28064 N N . PHE A 1 91 ? 1.253 -25.128 -0.062 1.00 31.13 91 PHE A N 18
ATOM 28065 C CA . PHE A 1 91 ? 0.448 -25.721 1.025 1.00 61.14 91 PHE A CA 18
ATOM 28066 C C . PHE A 1 91 ? -0.463 -24.661 1.689 1.00 52.23 91 PHE A C 18
ATOM 28067 O O . PHE A 1 91 ? -1.623 -24.941 1.995 1.00 50.12 91 PHE A O 18
ATOM 28084 N N . GLN A 1 92 ? 0.083 -23.444 1.891 1.00 75.43 92 GLN A N 18
ATOM 28085 C CA . GLN A 1 92 ? -0.666 -22.305 2.433 1.00 25.04 92 GLN A CA 18
ATOM 28086 C C . GLN A 1 92 ? -1.525 -21.663 1.338 1.00 63.20 92 GLN A C 18
ATOM 28087 O O . GLN A 1 92 ? -1.028 -20.879 0.525 1.00 2.34 92 GLN A O 18
ATOM 28101 N N . LYS A 1 93 ? -2.801 -22.078 1.283 1.00 11.21 93 LYS A N 18
ATOM 28102 C CA . LYS A 1 93 ? -3.844 -21.356 0.547 1.00 3.55 93 LYS A CA 18
ATOM 28103 C C . LYS A 1 93 ? -4.807 -20.755 1.570 1.00 74.14 93 LYS A C 18
ATOM 28104 O O . LYS A 1 93 ? -5.768 -21.407 2.007 1.00 35.13 93 LYS A O 18
ATOM 28123 N N . GLU A 1 94 ? -4.492 -19.535 2.018 1.00 41.15 94 GLU A N 18
ATOM 28124 C CA . GLU A 1 94 ? -5.373 -18.776 2.903 1.00 44.41 94 GLU A CA 18
ATOM 28125 C C . GLU A 1 94 ? -6.342 -17.976 2.019 1.00 30.15 94 GLU A C 18
ATOM 28126 O O . GLU A 1 94 ? -6.059 -16.840 1.621 1.00 44.52 94 GLU A O 18
ATOM 28138 N N . GLY A 1 95 ? -7.427 -18.657 1.621 1.00 23.04 95 GLY A N 18
ATOM 28139 C CA . GLY A 1 95 ? -8.454 -18.090 0.759 1.00 12.23 95 GLY A CA 18
ATOM 28140 C C . GLY A 1 95 ? -9.372 -19.179 0.221 1.00 34.44 95 GLY A C 18
ATOM 28141 O O . GLY A 1 95 ? -9.043 -19.831 -0.773 1.00 23.25 95 GLY A O 18
ATOM 28145 N N . GLU A 1 96 ? -10.498 -19.416 0.925 1.00 62.24 96 GLU A N 18
ATOM 28146 C CA . GLU A 1 96 ? -11.557 -20.347 0.476 1.00 65.10 96 GLU A CA 18
ATOM 28147 C C . GLU A 1 96 ? -12.224 -19.800 -0.799 1.00 44.41 96 GLU A C 18
ATOM 28148 O O . GLU A 1 96 ? -12.338 -18.574 -0.970 1.00 62.15 96 GLU A O 18
ATOM 28160 N N . SER A 1 97 ? -12.623 -20.714 -1.695 1.00 15.40 97 SER A N 18
ATOM 28161 C CA . SER A 1 97 ? -13.257 -20.362 -2.971 1.00 50.53 97 SER A CA 18
ATOM 28162 C C . SER A 1 97 ? -14.730 -19.973 -2.740 1.00 14.21 97 SER A C 18
ATOM 28163 O O . SER A 1 97 ? -15.646 -20.780 -2.943 1.00 24.44 97 SER A O 18
ATOM 28171 N N . ILE A 1 98 ? -14.927 -18.743 -2.231 1.00 44.10 98 ILE A N 18
ATOM 28172 C CA . ILE A 1 98 ? -16.243 -18.147 -1.975 1.00 4.10 98 ILE A CA 18
ATOM 28173 C C . ILE A 1 98 ? -16.364 -16.843 -2.783 1.00 1.22 98 ILE A C 18
ATOM 28174 O O . ILE A 1 98 ? -15.551 -15.920 -2.658 1.00 71.34 98 ILE A O 18
ATOM 28190 N N . LEU A 1 99 ? -17.335 -16.838 -3.700 1.00 73.33 99 LEU A N 18
ATOM 28191 C CA . LEU A 1 99 ? -17.608 -15.720 -4.609 1.00 52.41 99 LEU A CA 18
ATOM 28192 C C . LEU A 1 99 ? -18.984 -15.128 -4.281 1.00 70.40 99 LEU A C 18
ATOM 28193 O O . LEU A 1 99 ? -19.836 -15.805 -3.681 1.00 75.31 99 LEU A O 18
ATOM 28209 N N . GLU A 1 100 ? -19.180 -13.852 -4.654 1.00 13.23 100 GLU A N 18
ATOM 28210 C CA . GLU A 1 100 ? -20.438 -13.124 -4.397 1.00 2.40 100 GLU A CA 18
ATOM 28211 C C . GLU A 1 100 ? -21.557 -13.675 -5.320 1.00 1.42 100 GLU A C 18
ATOM 28212 O O . GLU A 1 100 ? -21.511 -13.419 -6.542 1.00 52.55 100 GLU A O 18
ATOM 28225 N N . GLY A 1 1 ? -12.531 -16.805 8.366 1.00 53.01 1 GLY A N 19
ATOM 28226 C CA . GLY A 1 1 ? -12.563 -15.460 9.000 1.00 44.32 1 GLY A CA 19
ATOM 28227 C C . GLY A 1 1 ? -12.261 -14.338 8.009 1.00 61.34 1 GLY A C 19
ATOM 28228 O O . GLY A 1 1 ? -12.491 -14.496 6.799 1.00 44.02 1 GLY A O 19
ATOM 28234 N N . GLY A 1 2 ? -11.739 -13.205 8.529 1.00 0.22 2 GLY A N 19
ATOM 28235 C CA . GLY A 1 2 ? -11.392 -12.037 7.716 1.00 3.12 2 GLY A CA 19
ATOM 28236 C C . GLY A 1 2 ? -10.181 -12.288 6.817 1.00 42.11 2 GLY A C 19
ATOM 28237 O O . GLY A 1 2 ? -9.055 -11.906 7.157 1.00 40.21 2 GLY A O 19
ATOM 28241 N N . SER A 1 3 ? -10.436 -12.931 5.664 1.00 44.41 3 SER A N 19
ATOM 28242 C CA . SER A 1 3 ? -9.404 -13.340 4.701 1.00 41.45 3 SER A CA 19
ATOM 28243 C C . SER A 1 3 ? -8.818 -12.110 3.962 1.00 24.32 3 SER A C 19
ATOM 28244 O O . SER A 1 3 ? -9.568 -11.172 3.672 1.00 74.51 3 SER A O 19
ATOM 28252 N N . PRO A 1 4 ? -7.475 -12.104 3.659 1.00 22.44 4 PRO A N 19
ATOM 28253 C CA . PRO A 1 4 ? -6.780 -10.988 2.954 1.00 32.04 4 PRO A CA 19
ATOM 28254 C C . PRO A 1 4 ? -7.482 -10.491 1.677 1.00 23.10 4 PRO A C 19
ATOM 28255 O O . PRO A 1 4 ? -7.541 -9.285 1.435 1.00 32.24 4 PRO A O 19
ATOM 28266 N N . ASP A 1 5 ? -8.009 -11.439 0.887 1.00 63.14 5 ASP A N 19
ATOM 28267 C CA . ASP A 1 5 ? -8.764 -11.143 -0.345 1.00 71.51 5 ASP A CA 19
ATOM 28268 C C . ASP A 1 5 ? -9.984 -10.244 -0.046 1.00 74.42 5 ASP A C 19
ATOM 28269 O O . ASP A 1 5 ? -10.219 -9.238 -0.722 1.00 45.23 5 ASP A O 19
ATOM 28278 N N . GLU A 1 6 ? -10.719 -10.622 1.002 1.00 31.13 6 GLU A N 19
ATOM 28279 C CA . GLU A 1 6 ? -11.927 -9.919 1.456 1.00 4.34 6 GLU A CA 19
ATOM 28280 C C . GLU A 1 6 ? -11.525 -8.538 2.044 1.00 11.12 6 GLU A C 19
ATOM 28281 O O . GLU A 1 6 ? -12.244 -7.541 1.880 1.00 25.25 6 GLU A O 19
ATOM 28293 N N . ASN A 1 7 ? -10.339 -8.507 2.698 1.00 42.34 7 ASN A N 19
ATOM 28294 C CA . ASN A 1 7 ? -9.774 -7.296 3.329 1.00 35.41 7 ASN A CA 19
ATOM 28295 C C . ASN A 1 7 ? -9.345 -6.263 2.279 1.00 21.43 7 ASN A C 19
ATOM 28296 O O . ASN A 1 7 ? -9.414 -5.066 2.548 1.00 73.14 7 ASN A O 19
ATOM 28307 N N . ILE A 1 8 ? -8.908 -6.739 1.088 1.00 71.54 8 ILE A N 19
ATOM 28308 C CA . ILE A 1 8 ? -8.527 -5.871 -0.052 1.00 43.11 8 ILE A CA 19
ATOM 28309 C C . ILE A 1 8 ? -9.668 -4.883 -0.357 1.00 73.13 8 ILE A C 19
ATOM 28310 O O . ILE A 1 8 ? -9.453 -3.676 -0.357 1.00 63.52 8 ILE A O 19
ATOM 28326 N N . ALA A 1 9 ? -10.897 -5.426 -0.509 1.00 51.32 9 ALA A N 19
ATOM 28327 C CA . ALA A 1 9 ? -12.107 -4.635 -0.800 1.00 32.25 9 ALA A CA 19
ATOM 28328 C C . ALA A 1 9 ? -12.469 -3.679 0.359 1.00 34.32 9 ALA A C 19
ATOM 28329 O O . ALA A 1 9 ? -12.957 -2.573 0.118 1.00 24.00 9 ALA A O 19
ATOM 28336 N N . LYS A 1 10 ? -12.202 -4.119 1.612 1.00 51.11 10 LYS A N 19
ATOM 28337 C CA . LYS A 1 10 ? -12.434 -3.304 2.830 1.00 3.04 10 LYS A CA 19
ATOM 28338 C C . LYS A 1 10 ? -11.511 -2.073 2.832 1.00 54.44 10 LYS A C 19
ATOM 28339 O O . LYS A 1 10 ? -11.931 -0.963 3.183 1.00 51.33 10 LYS A O 19
ATOM 28358 N N . PHE A 1 11 ? -10.252 -2.299 2.419 1.00 15.23 11 PHE A N 19
ATOM 28359 C CA . PHE A 1 11 ? -9.225 -1.253 2.336 1.00 61.11 11 PHE A CA 19
ATOM 28360 C C . PHE A 1 11 ? -9.432 -0.370 1.092 1.00 14.43 11 PHE A C 19
ATOM 28361 O O . PHE A 1 11 ? -8.967 0.765 1.070 1.00 52.33 11 PHE A O 19
ATOM 28378 N N . GLU A 1 12 ? -10.090 -0.918 0.047 1.00 2.32 12 GLU A N 19
ATOM 28379 C CA . GLU A 1 12 ? -10.475 -0.148 -1.157 1.00 60.34 12 GLU A CA 19
ATOM 28380 C C . GLU A 1 12 ? -11.645 0.806 -0.843 1.00 11.11 12 GLU A C 19
ATOM 28381 O O . GLU A 1 12 ? -11.739 1.894 -1.423 1.00 31.11 12 GLU A O 19
ATOM 28393 N N . LYS A 1 13 ? -12.522 0.390 0.085 1.00 34.23 13 LYS A N 19
ATOM 28394 C CA . LYS A 1 13 ? -13.633 1.229 0.579 1.00 74.12 13 LYS A CA 19
ATOM 28395 C C . LYS A 1 13 ? -13.088 2.294 1.551 1.00 41.04 13 LYS A C 19
ATOM 28396 O O . LYS A 1 13 ? -13.572 3.431 1.572 1.00 4.05 13 LYS A O 19
ATOM 28415 N N . ALA A 1 14 ? -12.066 1.902 2.342 1.00 75.45 14 ALA A N 19
ATOM 28416 C CA . ALA A 1 14 ? -11.320 2.820 3.219 1.00 44.40 14 ALA A CA 19
ATOM 28417 C C . ALA A 1 14 ? -10.469 3.788 2.377 1.00 51.14 14 ALA A C 19
ATOM 28418 O O . ALA A 1 14 ? -10.202 4.920 2.796 1.00 4.13 14 ALA A O 19
ATOM 28425 N N . TYR A 1 15 ? -10.048 3.312 1.180 1.00 21.45 15 TYR A N 19
ATOM 28426 C CA . TYR A 1 15 ? -9.266 4.098 0.217 1.00 72.13 15 TYR A CA 19
ATOM 28427 C C . TYR A 1 15 ? -10.132 5.195 -0.399 1.00 20.12 15 TYR A C 19
ATOM 28428 O O . TYR A 1 15 ? -9.682 6.331 -0.551 1.00 31.32 15 TYR A O 19
ATOM 28446 N N . LYS A 1 16 ? -11.366 4.826 -0.774 1.00 12.25 16 LYS A N 19
ATOM 28447 C CA . LYS A 1 16 ? -12.316 5.759 -1.398 1.00 73.14 16 LYS A CA 19
ATOM 28448 C C . LYS A 1 16 ? -12.868 6.753 -0.372 1.00 74.31 16 LYS A C 19
ATOM 28449 O O . LYS A 1 16 ? -13.143 7.908 -0.719 1.00 43.44 16 LYS A O 19
ATOM 28468 N N . LYS A 1 17 ? -12.993 6.312 0.893 1.00 22.53 17 LYS A N 19
ATOM 28469 C CA . LYS A 1 17 ? -13.378 7.194 2.007 1.00 22.14 17 LYS A CA 19
ATOM 28470 C C . LYS A 1 17 ? -12.230 8.180 2.323 1.00 45.02 17 LYS A C 19
ATOM 28471 O O . LYS A 1 17 ? -12.463 9.298 2.769 1.00 63.53 17 LYS A O 19
ATOM 28490 N N . ALA A 1 18 ? -10.987 7.742 2.062 1.00 72.32 18 ALA A N 19
ATOM 28491 C CA . ALA A 1 18 ? -9.789 8.596 2.142 1.00 3.41 18 ALA A CA 19
ATOM 28492 C C . ALA A 1 18 ? -9.704 9.547 0.916 1.00 53.41 18 ALA A C 19
ATOM 28493 O O . ALA A 1 18 ? -9.238 10.688 1.029 1.00 24.34 18 ALA A O 19
ATOM 28500 N N . GLU A 1 19 ? -10.171 9.042 -0.251 1.00 31.25 19 GLU A N 19
ATOM 28501 C CA . GLU A 1 19 ? -10.052 9.718 -1.570 1.00 24.03 19 GLU A CA 19
ATOM 28502 C C . GLU A 1 19 ? -11.054 10.878 -1.699 1.00 20.15 19 GLU A C 19
ATOM 28503 O O . GLU A 1 19 ? -10.741 11.900 -2.321 1.00 54.51 19 GLU A O 19
ATOM 28515 N N . GLU A 1 20 ? -12.247 10.729 -1.090 1.00 73.14 20 GLU A N 19
ATOM 28516 C CA . GLU A 1 20 ? -13.271 11.804 -1.072 1.00 3.24 20 GLU A CA 19
ATOM 28517 C C . GLU A 1 20 ? -12.790 12.986 -0.204 1.00 13.34 20 GLU A C 19
ATOM 28518 O O . GLU A 1 20 ? -13.129 14.147 -0.460 1.00 2.32 20 GLU A O 19
ATOM 28530 N N . LEU A 1 21 ? -12.003 12.650 0.833 1.00 20.43 21 LEU A N 19
ATOM 28531 C CA . LEU A 1 21 ? -11.344 13.632 1.705 1.00 31.34 21 LEU A CA 19
ATOM 28532 C C . LEU A 1 21 ? -10.095 14.218 1.006 1.00 21.54 21 LEU A C 19
ATOM 28533 O O . LEU A 1 21 ? -9.569 15.255 1.431 1.00 35.41 21 LEU A O 19
ATOM 28549 N N . ASN A 1 22 ? -9.637 13.512 -0.060 1.00 24.22 22 ASN A N 19
ATOM 28550 C CA . ASN A 1 22 ? -8.462 13.881 -0.878 1.00 25.34 22 ASN A CA 19
ATOM 28551 C C . ASN A 1 22 ? -7.168 13.876 -0.017 1.00 21.30 22 ASN A C 19
ATOM 28552 O O . ASN A 1 22 ? -6.161 14.501 -0.351 1.00 50.21 22 ASN A O 19
ATOM 28563 N N . GLN A 1 23 ? -7.197 13.072 1.064 1.00 51.00 23 GLN A N 19
ATOM 28564 C CA . GLN A 1 23 ? -6.127 13.027 2.072 1.00 45.11 23 GLN A CA 19
ATOM 28565 C C . GLN A 1 23 ? -5.197 11.859 1.761 1.00 31.45 23 GLN A C 19
ATOM 28566 O O . GLN A 1 23 ? -5.456 10.716 2.171 1.00 61.11 23 GLN A O 19
ATOM 28580 N N . GLY A 1 24 ? -4.141 12.160 0.991 1.00 61.55 24 GLY A N 19
ATOM 28581 C CA . GLY A 1 24 ? -3.156 11.175 0.566 1.00 70.20 24 GLY A CA 19
ATOM 28582 C C . GLY A 1 24 ? -2.494 10.404 1.708 1.00 12.31 24 GLY A C 19
ATOM 28583 O O . GLY A 1 24 ? -2.116 9.244 1.539 1.00 1.15 24 GLY A O 19
ATOM 28587 N N . GLU A 1 25 ? -2.350 11.054 2.872 1.00 70.14 25 GLU A N 19
ATOM 28588 C CA . GLU A 1 25 ? -1.759 10.431 4.068 1.00 41.30 25 GLU A CA 19
ATOM 28589 C C . GLU A 1 25 ? -2.589 9.216 4.543 1.00 34.23 25 GLU A C 19
ATOM 28590 O O . GLU A 1 25 ? -2.041 8.286 5.128 1.00 42.03 25 GLU A O 19
ATOM 28602 N N . LEU A 1 26 ? -3.914 9.266 4.302 1.00 1.13 26 LEU A N 19
ATOM 28603 C CA . LEU A 1 26 ? -4.848 8.137 4.523 1.00 54.01 26 LEU A CA 19
ATOM 28604 C C . LEU A 1 26 ? -4.808 7.136 3.340 1.00 44.24 26 LEU A C 19
ATOM 28605 O O . LEU A 1 26 ? -4.833 5.917 3.535 1.00 21.41 26 LEU A O 19
ATOM 28621 N N . MET A 1 27 ? -4.777 7.692 2.112 1.00 70.45 27 MET A N 19
ATOM 28622 C CA . MET A 1 27 ? -4.897 6.927 0.844 1.00 32.11 27 MET A CA 19
ATOM 28623 C C . MET A 1 27 ? -3.728 5.938 0.655 1.00 40.03 27 MET A C 19
ATOM 28624 O O . MET A 1 27 ? -3.933 4.782 0.274 1.00 52.32 27 MET A O 19
ATOM 28638 N N . GLY A 1 28 ? -2.509 6.416 0.961 1.00 73.12 28 GLY A N 19
ATOM 28639 C CA . GLY A 1 28 ? -1.295 5.613 0.874 1.00 33.15 28 GLY A CA 19
ATOM 28640 C C . GLY A 1 28 ? -1.282 4.458 1.869 1.00 33.42 28 GLY A C 19
ATOM 28641 O O . GLY A 1 28 ? -0.702 3.408 1.582 1.00 63.10 28 GLY A O 19
ATOM 28645 N N . ARG A 1 29 ? -1.923 4.669 3.054 1.00 73.22 29 ARG A N 19
ATOM 28646 C CA . ARG A 1 29 ? -2.085 3.616 4.088 1.00 21.54 29 ARG A CA 19
ATOM 28647 C C . ARG A 1 29 ? -2.859 2.437 3.490 1.00 21.34 29 ARG A C 19
ATOM 28648 O O . ARG A 1 29 ? -2.434 1.290 3.594 1.00 2.35 29 ARG A O 19
ATOM 28669 N N . ALA A 1 30 ? -4.002 2.776 2.858 1.00 2.15 30 ALA A N 19
ATOM 28670 C CA . ALA A 1 30 ? -4.945 1.807 2.277 1.00 74.11 30 ALA A CA 19
ATOM 28671 C C . ALA A 1 30 ? -4.272 0.934 1.206 1.00 73.31 30 ALA A C 19
ATOM 28672 O O . ALA A 1 30 ? -4.441 -0.281 1.209 1.00 22.43 30 ALA A O 19
ATOM 28679 N N . LEU A 1 31 ? -3.490 1.582 0.317 1.00 53.05 31 LEU A N 19
ATOM 28680 C CA . LEU A 1 31 ? -2.749 0.901 -0.767 1.00 55.14 31 LEU A CA 19
ATOM 28681 C C . LEU A 1 31 ? -1.653 -0.012 -0.191 1.00 44.12 31 LEU A C 19
ATOM 28682 O O . LEU A 1 31 ? -1.446 -1.126 -0.673 1.00 42.02 31 LEU A O 19
ATOM 28698 N N . TYR A 1 32 ? -0.979 0.475 0.870 1.00 11.24 32 TYR A N 19
ATOM 28699 C CA . TYR A 1 32 ? 0.061 -0.282 1.592 1.00 73.33 32 TYR A CA 19
ATOM 28700 C C . TYR A 1 32 ? -0.556 -1.528 2.262 1.00 14.12 32 TYR A C 19
ATOM 28701 O O . TYR A 1 32 ? 0.056 -2.598 2.267 1.00 73.41 32 TYR A O 19
ATOM 28719 N N . ASN A 1 33 ? -1.792 -1.369 2.799 1.00 13.32 33 ASN A N 19
ATOM 28720 C CA . ASN A 1 33 ? -2.542 -2.459 3.450 1.00 24.31 33 ASN A CA 19
ATOM 28721 C C . ASN A 1 33 ? -2.881 -3.561 2.440 1.00 72.43 33 ASN A C 19
ATOM 28722 O O . ASN A 1 33 ? -2.639 -4.741 2.706 1.00 25.55 33 ASN A O 19
ATOM 28733 N N . ILE A 1 34 ? -3.426 -3.144 1.277 1.00 65.34 34 ILE A N 19
ATOM 28734 C CA . ILE A 1 34 ? -3.787 -4.064 0.177 1.00 40.33 34 ILE A CA 19
ATOM 28735 C C . ILE A 1 34 ? -2.539 -4.819 -0.311 1.00 54.02 34 ILE A C 19
ATOM 28736 O O . ILE A 1 34 ? -2.617 -6.008 -0.625 1.00 12.42 34 ILE A O 19
ATOM 28752 N N . GLY A 1 35 ? -1.399 -4.104 -0.347 1.00 44.35 35 GLY A N 19
ATOM 28753 C CA . GLY A 1 35 ? -0.118 -4.695 -0.700 1.00 11.11 35 GLY A CA 19
ATOM 28754 C C . GLY A 1 35 ? 0.272 -5.836 0.236 1.00 23.14 35 GLY A C 19
ATOM 28755 O O . GLY A 1 35 ? 0.707 -6.898 -0.217 1.00 44.35 35 GLY A O 19
ATOM 28759 N N . LEU A 1 36 ? 0.073 -5.619 1.549 1.00 62.24 36 LEU A N 19
ATOM 28760 C CA . LEU A 1 36 ? 0.355 -6.629 2.589 1.00 22.25 36 LEU A CA 19
ATOM 28761 C C . LEU A 1 36 ? -0.582 -7.843 2.436 1.00 23.31 36 LEU A C 19
ATOM 28762 O O . LEU A 1 36 ? -0.171 -8.980 2.702 1.00 44.14 36 LEU A O 19
ATOM 28778 N N . GLU A 1 37 ? -1.835 -7.581 1.992 1.00 5.23 37 GLU A N 19
ATOM 28779 C CA . GLU A 1 37 ? -2.838 -8.640 1.747 1.00 20.04 37 GLU A CA 19
ATOM 28780 C C . GLU A 1 37 ? -2.413 -9.527 0.564 1.00 15.44 37 GLU A C 19
ATOM 28781 O O . GLU A 1 37 ? -2.463 -10.751 0.659 1.00 10.23 37 GLU A O 19
ATOM 28793 N N . LYS A 1 38 ? -1.968 -8.885 -0.535 1.00 60.42 38 LYS A N 19
ATOM 28794 C CA . LYS A 1 38 ? -1.472 -9.583 -1.740 1.00 71.05 38 LYS A CA 19
ATOM 28795 C C . LYS A 1 38 ? -0.257 -10.467 -1.382 1.00 32.01 38 LYS A C 19
ATOM 28796 O O . LYS A 1 38 ? -0.173 -11.623 -1.797 1.00 22.13 38 LYS A O 19
ATOM 28815 N N . ASN A 1 39 ? 0.651 -9.889 -0.569 1.00 75.51 39 ASN A N 19
ATOM 28816 C CA . ASN A 1 39 ? 1.926 -10.520 -0.159 1.00 1.41 39 ASN A CA 19
ATOM 28817 C C . ASN A 1 39 ? 1.664 -11.791 0.683 1.00 33.23 39 ASN A C 19
ATOM 28818 O O . ASN A 1 39 ? 2.296 -12.831 0.457 1.00 15.33 39 ASN A O 19
ATOM 28829 N N . LYS A 1 40 ? 0.704 -11.698 1.633 1.00 64.33 40 LYS A N 19
ATOM 28830 C CA . LYS A 1 40 ? 0.355 -12.825 2.532 1.00 71.20 40 LYS A CA 19
ATOM 28831 C C . LYS A 1 40 ? -0.480 -13.899 1.779 1.00 31.41 40 LYS A C 19
ATOM 28832 O O . LYS A 1 40 ? -0.514 -15.063 2.194 1.00 64.03 40 LYS A O 19
ATOM 28851 N N . MET A 1 41 ? -1.160 -13.489 0.678 1.00 22.04 41 MET A N 19
ATOM 28852 C CA . MET A 1 41 ? -1.842 -14.423 -0.263 1.00 64.23 41 MET A CA 19
ATOM 28853 C C . MET A 1 41 ? -0.821 -15.141 -1.163 1.00 42.23 41 MET A C 19
ATOM 28854 O O . MET A 1 41 ? -1.152 -16.133 -1.828 1.00 43.12 41 MET A O 19
ATOM 28868 N N . GLY A 1 42 ? 0.410 -14.610 -1.198 1.00 74.34 42 GLY A N 19
ATOM 28869 C CA . GLY A 1 42 ? 1.498 -15.172 -1.995 1.00 4.41 42 GLY A CA 19
ATOM 28870 C C . GLY A 1 42 ? 1.719 -14.421 -3.298 1.00 41.41 42 GLY A C 19
ATOM 28871 O O . GLY A 1 42 ? 2.754 -14.606 -3.947 1.00 3.33 42 GLY A O 19
ATOM 28875 N N . LYS A 1 43 ? 0.744 -13.564 -3.679 1.00 61.51 43 LYS A N 19
ATOM 28876 C CA . LYS A 1 43 ? 0.800 -12.762 -4.911 1.00 41.03 43 LYS A CA 19
ATOM 28877 C C . LYS A 1 43 ? 1.591 -11.467 -4.657 1.00 32.52 43 LYS A C 19
ATOM 28878 O O . LYS A 1 43 ? 1.040 -10.360 -4.607 1.00 62.13 43 LYS A O 19
ATOM 28897 N N . VAL A 1 44 ? 2.908 -11.653 -4.491 1.00 32.25 44 VAL A N 19
ATOM 28898 C CA . VAL A 1 44 ? 3.871 -10.589 -4.157 1.00 13.41 44 VAL A CA 19
ATOM 28899 C C . VAL A 1 44 ? 4.004 -9.569 -5.316 1.00 44.21 44 VAL A C 19
ATOM 28900 O O . VAL A 1 44 ? 4.374 -8.415 -5.095 1.00 51.54 44 VAL A O 19
ATOM 28913 N N . LYS A 1 45 ? 3.683 -10.017 -6.549 1.00 22.24 45 LYS A N 19
ATOM 28914 C CA . LYS A 1 45 ? 3.702 -9.165 -7.760 1.00 32.43 45 LYS A CA 19
ATOM 28915 C C . LYS A 1 45 ? 2.801 -7.917 -7.583 1.00 30.24 45 LYS A C 19
ATOM 28916 O O . LYS A 1 45 ? 3.262 -6.785 -7.776 1.00 24.04 45 LYS A O 19
ATOM 28935 N N . GLU A 1 46 ? 1.532 -8.140 -7.192 1.00 71.01 46 GLU A N 19
ATOM 28936 C CA . GLU A 1 46 ? 0.563 -7.045 -6.963 1.00 73.20 46 GLU A CA 19
ATOM 28937 C C . GLU A 1 46 ? 0.944 -6.231 -5.712 1.00 71.41 46 GLU A C 19
ATOM 28938 O O . GLU A 1 46 ? 0.742 -5.013 -5.680 1.00 25.15 46 GLU A O 19
ATOM 28950 N N . ALA A 1 47 ? 1.528 -6.928 -4.705 1.00 42.34 47 ALA A N 19
ATOM 28951 C CA . ALA A 1 47 ? 2.007 -6.312 -3.451 1.00 14.41 47 ALA A CA 19
ATOM 28952 C C . ALA A 1 47 ? 2.996 -5.175 -3.738 1.00 2.21 47 ALA A C 19
ATOM 28953 O O . ALA A 1 47 ? 2.852 -4.077 -3.204 1.00 51.22 47 ALA A O 19
ATOM 28960 N N . ILE A 1 48 ? 3.973 -5.479 -4.620 1.00 32.13 48 ILE A N 19
ATOM 28961 C CA . ILE A 1 48 ? 4.982 -4.528 -5.119 1.00 23.21 48 ILE A CA 19
ATOM 28962 C C . ILE A 1 48 ? 4.315 -3.277 -5.706 1.00 75.52 48 ILE A C 19
ATOM 28963 O O . ILE A 1 48 ? 4.631 -2.160 -5.296 1.00 52.41 48 ILE A O 19
ATOM 28979 N N . GLU A 1 49 ? 3.364 -3.498 -6.632 1.00 53.41 49 GLU A N 19
ATOM 28980 C CA . GLU A 1 49 ? 2.656 -2.423 -7.352 1.00 0.24 49 GLU A CA 19
ATOM 28981 C C . GLU A 1 49 ? 1.906 -1.496 -6.377 1.00 21.43 49 GLU A C 19
ATOM 28982 O O . GLU A 1 49 ? 1.881 -0.278 -6.567 1.00 35.40 49 GLU A O 19
ATOM 28994 N N . TYR A 1 50 ? 1.337 -2.090 -5.313 1.00 0.50 50 TYR A N 19
ATOM 28995 C CA . TYR A 1 50 ? 0.621 -1.352 -4.260 1.00 44.22 50 TYR A CA 19
ATOM 28996 C C . TYR A 1 50 ? 1.565 -0.595 -3.305 1.00 1.42 50 TYR A C 19
ATOM 28997 O O . TYR A 1 50 ? 1.168 0.434 -2.758 1.00 34.23 50 TYR A O 19
ATOM 29015 N N . PHE A 1 51 ? 2.783 -1.126 -3.070 1.00 11.35 51 PHE A N 19
ATOM 29016 C CA . PHE A 1 51 ? 3.805 -0.424 -2.257 1.00 13.33 51 PHE A CA 19
ATOM 29017 C C . PHE A 1 51 ? 4.426 0.719 -3.077 1.00 44.44 51 PHE A C 19
ATOM 29018 O O . PHE A 1 51 ? 4.916 1.691 -2.510 1.00 42.11 51 PHE A O 19
ATOM 29035 N N . LEU A 1 52 ? 4.426 0.557 -4.419 1.00 12.34 52 LEU A N 19
ATOM 29036 C CA . LEU A 1 52 ? 4.894 1.590 -5.367 1.00 43.40 52 LEU A CA 19
ATOM 29037 C C . LEU A 1 52 ? 3.908 2.772 -5.361 1.00 44.12 52 LEU A C 19
ATOM 29038 O O . LEU A 1 52 ? 4.316 3.939 -5.317 1.00 50.40 52 LEU A O 19
ATOM 29054 N N . ARG A 1 53 ? 2.603 2.436 -5.401 1.00 2.31 53 ARG A N 19
ATOM 29055 C CA . ARG A 1 53 ? 1.510 3.420 -5.351 1.00 54.43 53 ARG A CA 19
ATOM 29056 C C . ARG A 1 53 ? 1.454 4.105 -3.978 1.00 25.43 53 ARG A C 19
ATOM 29057 O O . ARG A 1 53 ? 1.338 5.324 -3.904 1.00 73.15 53 ARG A O 19
ATOM 29078 N N . ALA A 1 54 ? 1.570 3.297 -2.901 1.00 13.11 54 ALA A N 19
ATOM 29079 C CA . ALA A 1 54 ? 1.565 3.794 -1.513 1.00 10.43 54 ALA A CA 19
ATOM 29080 C C . ALA A 1 54 ? 2.708 4.793 -1.297 1.00 24.34 54 ALA A C 19
ATOM 29081 O O . ALA A 1 54 ? 2.485 5.893 -0.787 1.00 1.34 54 ALA A O 19
ATOM 29088 N N . LYS A 1 55 ? 3.916 4.394 -1.753 1.00 33.20 55 LYS A N 19
ATOM 29089 C CA . LYS A 1 55 ? 5.131 5.215 -1.661 1.00 35.43 55 LYS A CA 19
ATOM 29090 C C . LYS A 1 55 ? 4.968 6.524 -2.446 1.00 75.44 55 LYS A C 19
ATOM 29091 O O . LYS A 1 55 ? 5.389 7.570 -1.973 1.00 62.52 55 LYS A O 19
ATOM 29110 N N . LYS A 1 56 ? 4.349 6.429 -3.645 1.00 1.31 56 LYS A N 19
ATOM 29111 C CA . LYS A 1 56 ? 4.084 7.590 -4.529 1.00 21.02 56 LYS A CA 19
ATOM 29112 C C . LYS A 1 56 ? 3.225 8.643 -3.808 1.00 11.32 56 LYS A C 19
ATOM 29113 O O . LYS A 1 56 ? 3.509 9.847 -3.857 1.00 41.11 56 LYS A O 19
ATOM 29132 N N . VAL A 1 57 ? 2.166 8.158 -3.152 1.00 54.22 57 VAL A N 19
ATOM 29133 C CA . VAL A 1 57 ? 1.198 9.003 -2.461 1.00 22.35 57 VAL A CA 19
ATOM 29134 C C . VAL A 1 57 ? 1.840 9.652 -1.206 1.00 62.35 57 VAL A C 19
ATOM 29135 O O . VAL A 1 57 ? 1.701 10.855 -1.001 1.00 73.00 57 VAL A O 19
ATOM 29148 N N . PHE A 1 58 ? 2.598 8.850 -0.417 1.00 21.54 58 PHE A N 19
ATOM 29149 C CA . PHE A 1 58 ? 3.365 9.348 0.759 1.00 21.42 58 PHE A CA 19
ATOM 29150 C C . PHE A 1 58 ? 4.487 10.331 0.339 1.00 4.10 58 PHE A C 19
ATOM 29151 O O . PHE A 1 58 ? 4.834 11.249 1.088 1.00 71.40 58 PHE A O 19
ATOM 29168 N N . ASP A 1 59 ? 5.032 10.117 -0.873 1.00 24.12 59 ASP A N 19
ATOM 29169 C CA . ASP A 1 59 ? 6.101 10.956 -1.466 1.00 42.24 59 ASP A CA 19
ATOM 29170 C C . ASP A 1 59 ? 5.536 12.349 -1.792 1.00 44.32 59 ASP A C 19
ATOM 29171 O O . ASP A 1 59 ? 6.209 13.374 -1.606 1.00 72.10 59 ASP A O 19
ATOM 29180 N N . ALA A 1 60 ? 4.276 12.351 -2.256 1.00 44.23 60 ALA A N 19
ATOM 29181 C CA . ALA A 1 60 ? 3.511 13.573 -2.537 1.00 32.44 60 ALA A CA 19
ATOM 29182 C C . ALA A 1 60 ? 3.113 14.290 -1.229 1.00 34.31 60 ALA A C 19
ATOM 29183 O O . ALA A 1 60 ? 3.027 15.520 -1.196 1.00 65.44 60 ALA A O 19
ATOM 29190 N N . GLU A 1 61 ? 2.873 13.502 -0.152 1.00 71.33 61 GLU A N 19
ATOM 29191 C CA . GLU A 1 61 ? 2.566 14.037 1.196 1.00 21.30 61 GLU A CA 19
ATOM 29192 C C . GLU A 1 61 ? 3.828 14.558 1.907 1.00 4.25 61 GLU A C 19
ATOM 29193 O O . GLU A 1 61 ? 3.717 15.269 2.912 1.00 44.52 61 GLU A O 19
ATOM 29205 N N . HIS A 1 62 ? 5.019 14.187 1.374 1.00 21.45 62 HIS A N 19
ATOM 29206 C CA . HIS A 1 62 ? 6.330 14.465 2.002 1.00 64.03 62 HIS A CA 19
ATOM 29207 C C . HIS A 1 62 ? 6.463 13.756 3.364 1.00 22.14 62 HIS A C 19
ATOM 29208 O O . HIS A 1 62 ? 7.223 14.189 4.238 1.00 73.54 62 HIS A O 19
ATOM 29223 N N . ASP A 1 63 ? 5.750 12.628 3.511 1.00 3.40 63 ASP A N 19
ATOM 29224 C CA . ASP A 1 63 ? 5.794 11.794 4.718 1.00 52.33 63 ASP A CA 19
ATOM 29225 C C . ASP A 1 63 ? 6.957 10.797 4.576 1.00 53.13 63 ASP A C 19
ATOM 29226 O O . ASP A 1 63 ? 6.833 9.785 3.868 1.00 45.21 63 ASP A O 19
ATOM 29235 N N . THR A 1 64 ? 8.100 11.127 5.216 1.00 31.12 64 THR A N 19
ATOM 29236 C CA . THR A 1 64 ? 9.354 10.368 5.078 1.00 45.32 64 THR A CA 19
ATOM 29237 C C . THR A 1 64 ? 9.199 8.919 5.574 1.00 13.31 64 THR A C 19
ATOM 29238 O O . THR A 1 64 ? 9.691 7.997 4.932 1.00 64.42 64 THR A O 19
ATOM 29249 N N . ASP A 1 65 ? 8.478 8.733 6.697 1.00 54.11 65 ASP A N 19
ATOM 29250 C CA . ASP A 1 65 ? 8.266 7.409 7.314 1.00 61.12 65 ASP A CA 19
ATOM 29251 C C . ASP A 1 65 ? 7.379 6.513 6.440 1.00 75.22 65 ASP A C 19
ATOM 29252 O O . ASP A 1 65 ? 7.553 5.289 6.427 1.00 54.22 65 ASP A O 19
ATOM 29261 N N . GLY A 1 66 ? 6.437 7.131 5.720 1.00 11.33 66 GLY A N 19
ATOM 29262 C CA . GLY A 1 66 ? 5.613 6.425 4.751 1.00 74.22 66 GLY A CA 19
ATOM 29263 C C . GLY A 1 66 ? 6.426 5.942 3.553 1.00 34.43 66 GLY A C 19
ATOM 29264 O O . GLY A 1 66 ? 6.252 4.810 3.086 1.00 23.12 66 GLY A O 19
ATOM 29268 N N . ALA A 1 67 ? 7.325 6.820 3.065 1.00 63.52 67 ALA A N 19
ATOM 29269 C CA . ALA A 1 67 ? 8.248 6.503 1.960 1.00 24.34 67 ALA A CA 19
ATOM 29270 C C . ALA A 1 67 ? 9.278 5.424 2.381 1.00 23.22 67 ALA A C 19
ATOM 29271 O O . ALA A 1 67 ? 9.665 4.584 1.561 1.00 21.22 67 ALA A O 19
ATOM 29278 N N . ARG A 1 68 ? 9.687 5.456 3.681 1.00 13.10 68 ARG A N 19
ATOM 29279 C CA . ARG A 1 68 ? 10.638 4.483 4.274 1.00 31.14 68 ARG A CA 19
ATOM 29280 C C . ARG A 1 68 ? 10.030 3.073 4.277 1.00 1.40 68 ARG A C 19
ATOM 29281 O O . ARG A 1 68 ? 10.618 2.136 3.740 1.00 14.25 68 ARG A O 19
ATOM 29302 N N . ARG A 1 69 ? 8.820 2.967 4.859 1.00 23.44 69 ARG A N 19
ATOM 29303 C CA . ARG A 1 69 ? 8.154 1.675 5.123 1.00 42.43 69 ARG A CA 19
ATOM 29304 C C . ARG A 1 69 ? 7.700 1.008 3.822 1.00 60.32 69 ARG A C 19
ATOM 29305 O O . ARG A 1 69 ? 7.724 -0.216 3.717 1.00 71.02 69 ARG A O 19
ATOM 29326 N N . ALA A 1 70 ? 7.296 1.831 2.830 1.00 54.42 70 ALA A N 19
ATOM 29327 C CA . ALA A 1 70 ? 6.813 1.340 1.533 1.00 34.34 70 ALA A CA 19
ATOM 29328 C C . ALA A 1 70 ? 7.979 0.795 0.697 1.00 74.35 70 ALA A C 19
ATOM 29329 O O . ALA A 1 70 ? 7.860 -0.272 0.098 1.00 55.24 70 ALA A O 19
ATOM 29336 N N . ALA A 1 71 ? 9.116 1.532 0.704 1.00 33.25 71 ALA A N 19
ATOM 29337 C CA . ALA A 1 71 ? 10.353 1.118 0.013 1.00 0.04 71 ALA A CA 19
ATOM 29338 C C . ALA A 1 71 ? 11.017 -0.076 0.735 1.00 13.32 71 ALA A C 19
ATOM 29339 O O . ALA A 1 71 ? 11.682 -0.893 0.098 1.00 14.45 71 ALA A O 19
ATOM 29346 N N . LYS A 1 72 ? 10.824 -0.165 2.068 1.00 11.11 72 LYS A N 19
ATOM 29347 C CA . LYS A 1 72 ? 11.398 -1.247 2.894 1.00 43.01 72 LYS A CA 19
ATOM 29348 C C . LYS A 1 72 ? 10.602 -2.547 2.699 1.00 73.44 72 LYS A C 19
ATOM 29349 O O . LYS A 1 72 ? 11.180 -3.633 2.607 1.00 64.42 72 LYS A O 19
ATOM 29368 N N . SER A 1 73 ? 9.266 -2.403 2.630 1.00 20.44 73 SER A N 19
ATOM 29369 C CA . SER A 1 73 ? 8.338 -3.516 2.385 1.00 70.41 73 SER A CA 19
ATOM 29370 C C . SER A 1 73 ? 8.519 -4.040 0.946 1.00 25.01 73 SER A C 19
ATOM 29371 O O . SER A 1 73 ? 8.338 -5.231 0.684 1.00 10.15 73 SER A O 19
ATOM 29379 N N . LEU A 1 74 ? 8.875 -3.110 0.029 1.00 4.51 74 LEU A N 19
ATOM 29380 C CA . LEU A 1 74 ? 9.323 -3.439 -1.335 1.00 50.12 74 LEU A CA 19
ATOM 29381 C C . LEU A 1 74 ? 10.593 -4.296 -1.295 1.00 50.33 74 LEU A C 19
ATOM 29382 O O . LEU A 1 74 ? 10.667 -5.313 -1.979 1.00 35.53 74 LEU A O 19
ATOM 29398 N N . SER A 1 75 ? 11.571 -3.878 -0.473 1.00 54.33 75 SER A N 19
ATOM 29399 C CA . SER A 1 75 ? 12.863 -4.571 -0.353 1.00 5.33 75 SER A CA 19
ATOM 29400 C C . SER A 1 75 ? 12.686 -6.016 0.161 1.00 65.41 75 SER A C 19
ATOM 29401 O O . SER A 1 75 ? 13.385 -6.925 -0.285 1.00 20.42 75 SER A O 19
ATOM 29409 N N . GLU A 1 76 ? 11.721 -6.210 1.077 1.00 70.33 76 GLU A N 19
ATOM 29410 C CA . GLU A 1 76 ? 11.325 -7.541 1.577 1.00 53.41 76 GLU A CA 19
ATOM 29411 C C . GLU A 1 76 ? 10.650 -8.363 0.464 1.00 61.33 76 GLU A C 19
ATOM 29412 O O . GLU A 1 76 ? 10.944 -9.547 0.281 1.00 41.33 76 GLU A O 19
ATOM 29424 N N . ALA A 1 77 ? 9.778 -7.680 -0.300 1.00 42.33 77 ALA A N 19
ATOM 29425 C CA . ALA A 1 77 ? 8.991 -8.272 -1.390 1.00 4.31 77 ALA A CA 19
ATOM 29426 C C . ALA A 1 77 ? 9.891 -8.783 -2.540 1.00 74.23 77 ALA A C 19
ATOM 29427 O O . ALA A 1 77 ? 9.650 -9.862 -3.086 1.00 0.51 77 ALA A O 19
ATOM 29434 N N . TYR A 1 78 ? 10.942 -8.008 -2.868 1.00 1.13 78 TYR A N 19
ATOM 29435 C CA . TYR A 1 78 ? 11.873 -8.330 -3.969 1.00 13.04 78 TYR A CA 19
ATOM 29436 C C . TYR A 1 78 ? 12.793 -9.515 -3.613 1.00 33.11 78 TYR A C 19
ATOM 29437 O O . TYR A 1 78 ? 13.326 -10.160 -4.505 1.00 42.24 78 TYR A O 19
ATOM 29455 N N . GLN A 1 79 ? 12.999 -9.762 -2.308 1.00 75.50 79 GLN A N 19
ATOM 29456 C CA . GLN A 1 79 ? 13.789 -10.920 -1.827 1.00 61.52 79 GLN A CA 19
ATOM 29457 C C . GLN A 1 79 ? 12.980 -12.227 -1.931 1.00 71.34 79 GLN A C 19
ATOM 29458 O O . GLN A 1 79 ? 13.550 -13.327 -1.912 1.00 55.44 79 GLN A O 19
ATOM 29472 N N . LYS A 1 80 ? 11.644 -12.088 -1.991 1.00 63.12 80 LYS A N 19
ATOM 29473 C CA . LYS A 1 80 ? 10.714 -13.213 -2.207 1.00 33.34 80 LYS A CA 19
ATOM 29474 C C . LYS A 1 80 ? 10.624 -13.531 -3.711 1.00 21.24 80 LYS A C 19
ATOM 29475 O O . LYS A 1 80 ? 10.671 -14.700 -4.119 1.00 54.11 80 LYS A O 19
ATOM 29494 N N . VAL A 1 81 ? 10.507 -12.461 -4.524 1.00 51.21 81 VAL A N 19
ATOM 29495 C CA . VAL A 1 81 ? 10.469 -12.554 -5.996 1.00 64.25 81 VAL A CA 19
ATOM 29496 C C . VAL A 1 81 ? 11.848 -13.005 -6.534 1.00 51.04 81 VAL A C 19
ATOM 29497 O O . VAL A 1 81 ? 12.010 -14.155 -6.960 1.00 72.42 81 VAL A O 19
ATOM 29510 N N . GLU A 1 82 ? 12.843 -12.099 -6.468 1.00 61.41 82 GLU A N 19
ATOM 29511 C CA . GLU A 1 82 ? 14.229 -12.385 -6.874 1.00 2.24 82 GLU A CA 19
ATOM 29512 C C . GLU A 1 82 ? 14.956 -13.114 -5.732 1.00 25.14 82 GLU A C 19
ATOM 29513 O O . GLU A 1 82 ? 15.174 -12.529 -4.665 1.00 14.21 82 GLU A O 19
ATOM 29525 N N . GLY A 1 83 ? 15.319 -14.387 -5.942 1.00 75.22 83 GLY A N 19
ATOM 29526 C CA . GLY A 1 83 ? 16.101 -15.139 -4.961 1.00 41.43 83 GLY A CA 19
ATOM 29527 C C . GLY A 1 83 ? 17.598 -14.853 -5.072 1.00 35.23 83 GLY A C 19
ATOM 29528 O O . GLY A 1 83 ? 18.406 -15.778 -5.234 1.00 71.21 83 GLY A O 19
ATOM 29532 N N . SER A 1 84 ? 17.966 -13.564 -4.991 1.00 13.54 84 SER A N 19
ATOM 29533 C CA . SER A 1 84 ? 19.364 -13.115 -5.089 1.00 35.40 84 SER A CA 19
ATOM 29534 C C . SER A 1 84 ? 20.078 -13.379 -3.752 1.00 40.13 84 SER A C 19
ATOM 29535 O O . SER A 1 84 ? 19.766 -12.743 -2.741 1.00 3.12 84 SER A O 19
ATOM 29543 N N . GLY A 1 85 ? 21.003 -14.351 -3.747 1.00 50.31 85 GLY A N 19
ATOM 29544 C CA . GLY A 1 85 ? 21.680 -14.789 -2.528 1.00 62.22 85 GLY A CA 19
ATOM 29545 C C . GLY A 1 85 ? 20.995 -15.998 -1.902 1.00 25.32 85 GLY A C 19
ATOM 29546 O O . GLY A 1 85 ? 21.632 -17.037 -1.685 1.00 75.11 85 GLY A O 19
ATOM 29550 N N . ASP A 1 86 ? 19.676 -15.830 -1.610 1.00 74.45 86 ASP A N 19
ATOM 29551 C CA . ASP A 1 86 ? 18.793 -16.877 -1.016 1.00 2.01 86 ASP A CA 19
ATOM 29552 C C . ASP A 1 86 ? 19.272 -17.285 0.403 1.00 73.31 86 ASP A C 19
ATOM 29553 O O . ASP A 1 86 ? 18.854 -18.308 0.953 1.00 25.55 86 ASP A O 19
ATOM 29562 N N . LYS A 1 87 ? 20.116 -16.438 1.012 1.00 72.44 87 LYS A N 19
ATOM 29563 C CA . LYS A 1 87 ? 20.771 -16.727 2.291 1.00 14.23 87 LYS A CA 19
ATOM 29564 C C . LYS A 1 87 ? 20.951 -15.407 3.059 1.00 51.01 87 LYS A C 19
ATOM 29565 O O . LYS A 1 87 ? 21.936 -14.690 2.861 1.00 11.33 87 LYS A O 19
ATOM 29584 N N . GLY A 1 88 ? 19.935 -15.056 3.869 1.00 55.04 88 GLY A N 19
ATOM 29585 C CA . GLY A 1 88 ? 19.957 -13.842 4.686 1.00 41.14 88 GLY A CA 19
ATOM 29586 C C . GLY A 1 88 ? 20.530 -14.120 6.062 1.00 3.20 88 GLY A C 19
ATOM 29587 O O . GLY A 1 88 ? 19.807 -14.590 6.953 1.00 10.34 88 GLY A O 19
ATOM 29591 N N . LYS A 1 89 ? 21.853 -13.891 6.221 1.00 71.35 89 LYS A N 19
ATOM 29592 C CA . LYS A 1 89 ? 22.569 -14.152 7.486 1.00 32.33 89 LYS A CA 19
ATOM 29593 C C . LYS A 1 89 ? 22.190 -13.122 8.559 1.00 45.50 89 LYS A C 19
ATOM 29594 O O . LYS A 1 89 ? 22.840 -12.085 8.703 1.00 74.20 89 LYS A O 19
ATOM 29613 N N . ILE A 1 90 ? 21.130 -13.439 9.308 1.00 60.42 90 ILE A N 19
ATOM 29614 C CA . ILE A 1 90 ? 20.565 -12.569 10.345 1.00 4.30 90 ILE A CA 19
ATOM 29615 C C . ILE A 1 90 ? 21.290 -12.766 11.703 1.00 20.01 90 ILE A C 19
ATOM 29616 O O . ILE A 1 90 ? 20.721 -13.233 12.699 1.00 11.11 90 ILE A O 19
ATOM 29632 N N . PHE A 1 91 ? 22.582 -12.412 11.706 1.00 1.02 91 PHE A N 19
ATOM 29633 C CA . PHE A 1 91 ? 23.419 -12.398 12.910 1.00 75.41 91 PHE A CA 19
ATOM 29634 C C . PHE A 1 91 ? 23.391 -10.986 13.525 1.00 54.33 91 PHE A C 19
ATOM 29635 O O . PHE A 1 91 ? 24.050 -10.067 13.014 1.00 52.45 91 PHE A O 19
ATOM 29652 N N . GLN A 1 92 ? 22.566 -10.829 14.588 1.00 73.43 92 GLN A N 19
ATOM 29653 C CA . GLN A 1 92 ? 22.464 -9.596 15.408 1.00 11.23 92 GLN A CA 19
ATOM 29654 C C . GLN A 1 92 ? 21.951 -8.381 14.596 1.00 5.15 92 GLN A C 19
ATOM 29655 O O . GLN A 1 92 ? 22.182 -7.231 14.995 1.00 62.42 92 GLN A O 19
ATOM 29669 N N . LYS A 1 93 ? 21.232 -8.636 13.480 1.00 1.40 93 LYS A N 19
ATOM 29670 C CA . LYS A 1 93 ? 20.620 -7.570 12.664 1.00 25.24 93 LYS A CA 19
ATOM 29671 C C . LYS A 1 93 ? 19.398 -6.996 13.404 1.00 75.51 93 LYS A C 19
ATOM 29672 O O . LYS A 1 93 ? 18.265 -7.473 13.247 1.00 65.12 93 LYS A O 19
ATOM 29691 N N . GLU A 1 94 ? 19.676 -6.027 14.279 1.00 33.11 94 GLU A N 19
ATOM 29692 C CA . GLU A 1 94 ? 18.663 -5.331 15.074 1.00 41.32 94 GLU A CA 19
ATOM 29693 C C . GLU A 1 94 ? 18.005 -4.235 14.219 1.00 42.13 94 GLU A C 19
ATOM 29694 O O . GLU A 1 94 ? 16.842 -4.381 13.809 1.00 72.23 94 GLU A O 19
ATOM 29706 N N . GLY A 1 95 ? 18.776 -3.163 13.925 1.00 44.14 95 GLY A N 19
ATOM 29707 C CA . GLY A 1 95 ? 18.293 -2.038 13.124 1.00 25.13 95 GLY A CA 19
ATOM 29708 C C . GLY A 1 95 ? 17.050 -1.380 13.729 1.00 24.24 95 GLY A C 19
ATOM 29709 O O . GLY A 1 95 ? 16.987 -1.213 14.958 1.00 24.33 95 GLY A O 19
ATOM 29713 N N . GLU A 1 96 ? 16.079 -1.034 12.852 1.00 43.12 96 GLU A N 19
ATOM 29714 C CA . GLU A 1 96 ? 14.767 -0.454 13.218 1.00 63.13 96 GLU A CA 19
ATOM 29715 C C . GLU A 1 96 ? 14.909 0.666 14.279 1.00 45.23 96 GLU A C 19
ATOM 29716 O O . GLU A 1 96 ? 14.378 0.590 15.398 1.00 23.11 96 GLU A O 19
ATOM 29728 N N . SER A 1 97 ? 15.694 1.681 13.916 1.00 73.34 97 SER A N 19
ATOM 29729 C CA . SER A 1 97 ? 16.039 2.789 14.801 1.00 3.45 97 SER A CA 19
ATOM 29730 C C . SER A 1 97 ? 15.593 4.104 14.151 1.00 41.24 97 SER A C 19
ATOM 29731 O O . SER A 1 97 ? 16.313 4.680 13.324 1.00 1.40 97 SER A O 19
ATOM 29739 N N . ILE A 1 98 ? 14.359 4.519 14.476 1.00 64.11 98 ILE A N 19
ATOM 29740 C CA . ILE A 1 98 ? 13.795 5.804 14.053 1.00 21.13 98 ILE A CA 19
ATOM 29741 C C . ILE A 1 98 ? 14.375 6.886 14.997 1.00 14.24 98 ILE A C 19
ATOM 29742 O O . ILE A 1 98 ? 13.894 7.069 16.122 1.00 2.53 98 ILE A O 19
ATOM 29758 N N . LEU A 1 99 ? 15.470 7.529 14.555 1.00 21.15 99 LEU A N 19
ATOM 29759 C CA . LEU A 1 99 ? 16.217 8.536 15.351 1.00 11.31 99 LEU A CA 19
ATOM 29760 C C . LEU A 1 99 ? 16.391 9.857 14.574 1.00 52.42 99 LEU A C 19
ATOM 29761 O O . LEU A 1 99 ? 15.945 9.975 13.426 1.00 13.24 99 LEU A O 19
ATOM 29777 N N . GLU A 1 100 ? 17.037 10.847 15.218 1.00 75.41 100 GLU A N 19
ATOM 29778 C CA . GLU A 1 100 ? 17.362 12.141 14.594 1.00 4.40 100 GLU A CA 19
ATOM 29779 C C . GLU A 1 100 ? 18.479 11.952 13.540 1.00 60.00 100 GLU A C 19
ATOM 29780 O O . GLU A 1 100 ? 18.172 11.928 12.328 1.00 52.54 100 GLU A O 19
ATOM 29793 N N . GLY A 1 1 ? -8.494 -9.696 11.713 1.00 21.00 1 GLY A N 20
ATOM 29794 C CA . GLY A 1 1 ? -9.664 -9.608 10.804 1.00 23.35 1 GLY A CA 20
ATOM 29795 C C . GLY A 1 1 ? -9.922 -10.926 10.105 1.00 74.02 1 GLY A C 20
ATOM 29796 O O . GLY A 1 1 ? -9.455 -11.969 10.568 1.00 35.40 1 GLY A O 20
ATOM 29802 N N . GLY A 1 2 ? -10.673 -10.879 8.988 1.00 61.12 2 GLY A N 20
ATOM 29803 C CA . GLY A 1 2 ? -10.972 -12.070 8.193 1.00 23.10 2 GLY A CA 20
ATOM 29804 C C . GLY A 1 2 ? -9.838 -12.425 7.240 1.00 21.24 2 GLY A C 20
ATOM 29805 O O . GLY A 1 2 ? -8.661 -12.163 7.540 1.00 23.43 2 GLY A O 20
ATOM 29809 N N . SER A 1 3 ? -10.201 -13.031 6.098 1.00 35.54 3 SER A N 20
ATOM 29810 C CA . SER A 1 3 ? -9.250 -13.369 5.027 1.00 40.34 3 SER A CA 20
ATOM 29811 C C . SER A 1 3 ? -8.521 -12.096 4.528 1.00 31.13 3 SER A C 20
ATOM 29812 O O . SER A 1 3 ? -9.164 -11.051 4.407 1.00 54.23 3 SER A O 20
ATOM 29820 N N . PRO A 1 4 ? -7.171 -12.146 4.253 1.00 74.44 4 PRO A N 20
ATOM 29821 C CA . PRO A 1 4 ? -6.411 -10.968 3.729 1.00 11.23 4 PRO A CA 20
ATOM 29822 C C . PRO A 1 4 ? -7.038 -10.367 2.448 1.00 13.22 4 PRO A C 20
ATOM 29823 O O . PRO A 1 4 ? -6.997 -9.150 2.239 1.00 34.53 4 PRO A O 20
ATOM 29834 N N . ASP A 1 5 ? -7.643 -11.246 1.626 1.00 62.54 5 ASP A N 20
ATOM 29835 C CA . ASP A 1 5 ? -8.377 -10.865 0.408 1.00 24.11 5 ASP A CA 20
ATOM 29836 C C . ASP A 1 5 ? -9.597 -9.971 0.740 1.00 15.21 5 ASP A C 20
ATOM 29837 O O . ASP A 1 5 ? -9.849 -8.963 0.069 1.00 40.11 5 ASP A O 20
ATOM 29846 N N . GLU A 1 6 ? -10.338 -10.357 1.798 1.00 4.11 6 GLU A N 20
ATOM 29847 C CA . GLU A 1 6 ? -11.486 -9.585 2.323 1.00 23.12 6 GLU A CA 20
ATOM 29848 C C . GLU A 1 6 ? -11.020 -8.207 2.797 1.00 61.42 6 GLU A C 20
ATOM 29849 O O . GLU A 1 6 ? -11.614 -7.188 2.440 1.00 50.33 6 GLU A O 20
ATOM 29861 N N . ASN A 1 7 ? -9.924 -8.210 3.579 1.00 0.32 7 ASN A N 20
ATOM 29862 C CA . ASN A 1 7 ? -9.353 -7.003 4.193 1.00 53.41 7 ASN A CA 20
ATOM 29863 C C . ASN A 1 7 ? -9.024 -5.935 3.120 1.00 14.35 7 ASN A C 20
ATOM 29864 O O . ASN A 1 7 ? -9.336 -4.759 3.311 1.00 73.32 7 ASN A O 20
ATOM 29875 N N . ILE A 1 8 ? -8.498 -6.393 1.965 1.00 71.32 8 ILE A N 20
ATOM 29876 C CA . ILE A 1 8 ? -8.223 -5.558 0.773 1.00 70.33 8 ILE A CA 20
ATOM 29877 C C . ILE A 1 8 ? -9.453 -4.741 0.355 1.00 51.25 8 ILE A C 20
ATOM 29878 O O . ILE A 1 8 ? -9.379 -3.514 0.266 1.00 64.14 8 ILE A O 20
ATOM 29894 N N . ALA A 1 9 ? -10.580 -5.450 0.145 1.00 45.11 9 ALA A N 20
ATOM 29895 C CA . ALA A 1 9 ? -11.834 -4.856 -0.341 1.00 15.32 9 ALA A CA 20
ATOM 29896 C C . ALA A 1 9 ? -12.380 -3.813 0.653 1.00 43.53 9 ALA A C 20
ATOM 29897 O O . ALA A 1 9 ? -12.945 -2.806 0.242 1.00 54.10 9 ALA A O 20
ATOM 29904 N N . LYS A 1 10 ? -12.153 -4.057 1.961 1.00 51.32 10 LYS A N 20
ATOM 29905 C CA . LYS A 1 10 ? -12.632 -3.182 3.052 1.00 25.24 10 LYS A CA 20
ATOM 29906 C C . LYS A 1 10 ? -11.813 -1.870 3.104 1.00 13.42 10 LYS A C 20
ATOM 29907 O O . LYS A 1 10 ? -12.375 -0.779 3.247 1.00 3.32 10 LYS A O 20
ATOM 29926 N N . PHE A 1 11 ? -10.482 -1.999 2.946 1.00 14.31 11 PHE A N 20
ATOM 29927 C CA . PHE A 1 11 ? -9.552 -0.843 2.870 1.00 71.23 11 PHE A CA 20
ATOM 29928 C C . PHE A 1 11 ? -9.695 -0.097 1.531 1.00 22.44 11 PHE A C 20
ATOM 29929 O O . PHE A 1 11 ? -9.299 1.059 1.421 1.00 73.33 11 PHE A O 20
ATOM 29946 N N . GLU A 1 12 ? -10.212 -0.799 0.509 1.00 62.34 12 GLU A N 20
ATOM 29947 C CA . GLU A 1 12 ? -10.462 -0.238 -0.836 1.00 62.12 12 GLU A CA 20
ATOM 29948 C C . GLU A 1 12 ? -11.697 0.696 -0.806 1.00 33.42 12 GLU A C 20
ATOM 29949 O O . GLU A 1 12 ? -11.719 1.722 -1.488 1.00 21.05 12 GLU A O 20
ATOM 29961 N N . LYS A 1 13 ? -12.707 0.340 0.015 1.00 50.13 13 LYS A N 20
ATOM 29962 C CA . LYS A 1 13 ? -13.889 1.204 0.271 1.00 32.32 13 LYS A CA 20
ATOM 29963 C C . LYS A 1 13 ? -13.450 2.448 1.071 1.00 63.12 13 LYS A C 20
ATOM 29964 O O . LYS A 1 13 ? -13.890 3.572 0.803 1.00 24.02 13 LYS A O 20
ATOM 29983 N N . ALA A 1 14 ? -12.555 2.205 2.058 1.00 2.31 14 ALA A N 20
ATOM 29984 C CA . ALA A 1 14 ? -11.934 3.258 2.882 1.00 71.24 14 ALA A CA 20
ATOM 29985 C C . ALA A 1 14 ? -11.007 4.159 2.047 1.00 12.13 14 ALA A C 20
ATOM 29986 O O . ALA A 1 14 ? -10.812 5.327 2.379 1.00 21.00 14 ALA A O 20
ATOM 29993 N N . TYR A 1 15 ? -10.438 3.586 0.966 1.00 0.33 15 TYR A N 20
ATOM 29994 C CA . TYR A 1 15 ? -9.588 4.307 -0.002 1.00 21.11 15 TYR A CA 20
ATOM 29995 C C . TYR A 1 15 ? -10.416 5.321 -0.811 1.00 50.45 15 TYR A C 20
ATOM 29996 O O . TYR A 1 15 ? -9.925 6.397 -1.142 1.00 13.44 15 TYR A O 20
ATOM 30014 N N . LYS A 1 16 ? -11.658 4.945 -1.158 1.00 51.34 16 LYS A N 20
ATOM 30015 C CA . LYS A 1 16 ? -12.574 5.825 -1.912 1.00 72.54 16 LYS A CA 20
ATOM 30016 C C . LYS A 1 16 ? -13.026 7.031 -1.053 1.00 23.20 16 LYS A C 20
ATOM 30017 O O . LYS A 1 16 ? -13.174 8.151 -1.559 1.00 14.43 16 LYS A O 20
ATOM 30036 N N . LYS A 1 17 ? -13.229 6.772 0.254 1.00 63.30 17 LYS A N 20
ATOM 30037 C CA . LYS A 1 17 ? -13.579 7.803 1.257 1.00 3.32 17 LYS A CA 20
ATOM 30038 C C . LYS A 1 17 ? -12.356 8.721 1.486 1.00 41.31 17 LYS A C 20
ATOM 30039 O O . LYS A 1 17 ? -12.487 9.949 1.607 1.00 65.42 17 LYS A O 20
ATOM 30058 N N . ALA A 1 18 ? -11.171 8.083 1.510 1.00 14.43 18 ALA A N 20
ATOM 30059 C CA . ALA A 1 18 ? -9.870 8.754 1.621 1.00 54.02 18 ALA A CA 20
ATOM 30060 C C . ALA A 1 18 ? -9.670 9.748 0.456 1.00 12.33 18 ALA A C 20
ATOM 30061 O O . ALA A 1 18 ? -9.308 10.905 0.660 1.00 71.12 18 ALA A O 20
ATOM 30068 N N . GLU A 1 19 ? -9.970 9.249 -0.759 1.00 5.20 19 GLU A N 20
ATOM 30069 C CA . GLU A 1 19 ? -9.826 9.979 -2.026 1.00 63.22 19 GLU A CA 20
ATOM 30070 C C . GLU A 1 19 ? -10.786 11.179 -2.067 1.00 10.14 19 GLU A C 20
ATOM 30071 O O . GLU A 1 19 ? -10.406 12.276 -2.487 1.00 74.51 19 GLU A O 20
ATOM 30083 N N . GLU A 1 20 ? -12.017 10.946 -1.586 1.00 32.23 20 GLU A N 20
ATOM 30084 C CA . GLU A 1 20 ? -13.117 11.911 -1.620 1.00 70.20 20 GLU A CA 20
ATOM 30085 C C . GLU A 1 20 ? -12.754 13.215 -0.881 1.00 34.53 20 GLU A C 20
ATOM 30086 O O . GLU A 1 20 ? -13.058 14.316 -1.349 1.00 34.25 20 GLU A O 20
ATOM 30098 N N . LEU A 1 21 ? -12.068 13.062 0.260 1.00 31.44 21 LEU A N 20
ATOM 30099 C CA . LEU A 1 21 ? -11.681 14.193 1.126 1.00 15.23 21 LEU A CA 20
ATOM 30100 C C . LEU A 1 21 ? -10.253 14.685 0.816 1.00 44.43 21 LEU A C 20
ATOM 30101 O O . LEU A 1 21 ? -9.705 15.492 1.579 1.00 4.31 21 LEU A O 20
ATOM 30117 N N . ASN A 1 22 ? -9.673 14.202 -0.313 1.00 75.42 22 ASN A N 20
ATOM 30118 C CA . ASN A 1 22 ? -8.315 14.586 -0.806 1.00 70.51 22 ASN A CA 20
ATOM 30119 C C . ASN A 1 22 ? -7.205 14.153 0.174 1.00 43.12 22 ASN A C 20
ATOM 30120 O O . ASN A 1 22 ? -6.073 14.672 0.133 1.00 44.13 22 ASN A O 20
ATOM 30131 N N . GLN A 1 23 ? -7.524 13.148 1.004 1.00 54.15 23 GLN A N 20
ATOM 30132 C CA . GLN A 1 23 ? -6.621 12.628 2.046 1.00 24.43 23 GLN A CA 20
ATOM 30133 C C . GLN A 1 23 ? -5.654 11.606 1.432 1.00 32.54 23 GLN A C 20
ATOM 30134 O O . GLN A 1 23 ? -5.933 10.398 1.421 1.00 23.13 23 GLN A O 20
ATOM 30148 N N . GLY A 1 24 ? -4.548 12.115 0.867 1.00 22.12 24 GLY A N 20
ATOM 30149 C CA . GLY A 1 24 ? -3.494 11.260 0.337 1.00 54.31 24 GLY A CA 20
ATOM 30150 C C . GLY A 1 24 ? -2.845 10.410 1.427 1.00 21.22 24 GLY A C 20
ATOM 30151 O O . GLY A 1 24 ? -2.396 9.304 1.172 1.00 53.13 24 GLY A O 20
ATOM 30155 N N . GLU A 1 25 ? -2.812 10.953 2.661 1.00 42.04 25 GLU A N 20
ATOM 30156 C CA . GLU A 1 25 ? -2.322 10.248 3.859 1.00 73.44 25 GLU A CA 20
ATOM 30157 C C . GLU A 1 25 ? -3.063 8.906 4.033 1.00 14.35 25 GLU A C 20
ATOM 30158 O O . GLU A 1 25 ? -2.436 7.850 4.124 1.00 2.03 25 GLU A O 20
ATOM 30170 N N . LEU A 1 26 ? -4.406 8.983 4.000 1.00 1.51 26 LEU A N 20
ATOM 30171 C CA . LEU A 1 26 ? -5.295 7.815 4.126 1.00 65.54 26 LEU A CA 20
ATOM 30172 C C . LEU A 1 26 ? -5.174 6.883 2.894 1.00 52.03 26 LEU A C 20
ATOM 30173 O O . LEU A 1 26 ? -5.189 5.665 3.046 1.00 75.42 26 LEU A O 20
ATOM 30189 N N . MET A 1 27 ? -5.053 7.476 1.677 1.00 61.01 27 MET A N 20
ATOM 30190 C CA . MET A 1 27 ? -4.946 6.700 0.413 1.00 12.34 27 MET A CA 20
ATOM 30191 C C . MET A 1 27 ? -3.645 5.884 0.352 1.00 53.13 27 MET A C 20
ATOM 30192 O O . MET A 1 27 ? -3.645 4.747 -0.124 1.00 24.35 27 MET A O 20
ATOM 30206 N N . GLY A 1 28 ? -2.555 6.493 0.839 1.00 51.52 28 GLY A N 20
ATOM 30207 C CA . GLY A 1 28 ? -1.243 5.856 0.874 1.00 22.01 28 GLY A CA 20
ATOM 30208 C C . GLY A 1 28 ? -1.239 4.670 1.820 1.00 21.10 28 GLY A C 20
ATOM 30209 O O . GLY A 1 28 ? -0.781 3.587 1.460 1.00 45.34 28 GLY A O 20
ATOM 30213 N N . ARG A 1 29 ? -1.807 4.886 3.029 1.00 41.31 29 ARG A N 20
ATOM 30214 C CA . ARG A 1 29 ? -1.970 3.836 4.053 1.00 32.54 29 ARG A CA 20
ATOM 30215 C C . ARG A 1 29 ? -2.866 2.697 3.534 1.00 11.11 29 ARG A C 20
ATOM 30216 O O . ARG A 1 29 ? -2.634 1.533 3.850 1.00 74.24 29 ARG A O 20
ATOM 30237 N N . ALA A 1 30 ? -3.882 3.071 2.729 1.00 11.01 30 ALA A N 20
ATOM 30238 C CA . ALA A 1 30 ? -4.855 2.128 2.157 1.00 23.13 30 ALA A CA 20
ATOM 30239 C C . ALA A 1 30 ? -4.175 1.188 1.153 1.00 23.41 30 ALA A C 20
ATOM 30240 O O . ALA A 1 30 ? -4.261 -0.024 1.296 1.00 42.11 30 ALA A O 20
ATOM 30247 N N . LEU A 1 31 ? -3.454 1.776 0.176 1.00 43.35 31 LEU A N 20
ATOM 30248 C CA . LEU A 1 31 ? -2.774 1.020 -0.897 1.00 11.41 31 LEU A CA 20
ATOM 30249 C C . LEU A 1 31 ? -1.630 0.159 -0.331 1.00 35.51 31 LEU A C 20
ATOM 30250 O O . LEU A 1 31 ? -1.370 -0.939 -0.829 1.00 4.33 31 LEU A O 20
ATOM 30266 N N . TYR A 1 32 ? -0.960 0.683 0.712 1.00 52.22 32 TYR A N 20
ATOM 30267 C CA . TYR A 1 32 ? 0.128 -0.021 1.412 1.00 61.20 32 TYR A CA 20
ATOM 30268 C C . TYR A 1 32 ? -0.416 -1.255 2.157 1.00 13.35 32 TYR A C 20
ATOM 30269 O O . TYR A 1 32 ? 0.177 -2.332 2.096 1.00 1.20 32 TYR A O 20
ATOM 30287 N N . ASN A 1 33 ? -1.562 -1.064 2.836 1.00 33.24 33 ASN A N 20
ATOM 30288 C CA . ASN A 1 33 ? -2.209 -2.101 3.660 1.00 61.32 33 ASN A CA 20
ATOM 30289 C C . ASN A 1 33 ? -2.721 -3.236 2.762 1.00 10.33 33 ASN A C 20
ATOM 30290 O O . ASN A 1 33 ? -2.476 -4.413 3.031 1.00 35.30 33 ASN A O 20
ATOM 30301 N N . ILE A 1 34 ? -3.402 -2.833 1.678 1.00 52.45 34 ILE A N 20
ATOM 30302 C CA . ILE A 1 34 ? -3.877 -3.727 0.612 1.00 34.03 34 ILE A CA 20
ATOM 30303 C C . ILE A 1 34 ? -2.699 -4.519 0.004 1.00 22.14 34 ILE A C 20
ATOM 30304 O O . ILE A 1 34 ? -2.798 -5.735 -0.187 1.00 4.35 34 ILE A O 20
ATOM 30320 N N . GLY A 1 35 ? -1.582 -3.806 -0.251 1.00 62.20 35 GLY A N 20
ATOM 30321 C CA . GLY A 1 35 ? -0.371 -4.398 -0.818 1.00 40.42 35 GLY A CA 20
ATOM 30322 C C . GLY A 1 35 ? 0.226 -5.475 0.065 1.00 34.24 35 GLY A C 20
ATOM 30323 O O . GLY A 1 35 ? 0.661 -6.521 -0.432 1.00 61.13 35 GLY A O 20
ATOM 30327 N N . LEU A 1 36 ? 0.234 -5.212 1.391 1.00 40.13 36 LEU A N 20
ATOM 30328 C CA . LEU A 1 36 ? 0.662 -6.193 2.402 1.00 62.31 36 LEU A CA 20
ATOM 30329 C C . LEU A 1 36 ? -0.192 -7.467 2.292 1.00 54.00 36 LEU A C 20
ATOM 30330 O O . LEU A 1 36 ? 0.349 -8.561 2.205 1.00 42.22 36 LEU A O 20
ATOM 30346 N N . GLU A 1 37 ? -1.518 -7.282 2.221 1.00 74.41 37 GLU A N 20
ATOM 30347 C CA . GLU A 1 37 ? -2.490 -8.386 2.165 1.00 45.10 37 GLU A CA 20
ATOM 30348 C C . GLU A 1 37 ? -2.321 -9.254 0.899 1.00 24.35 37 GLU A C 20
ATOM 30349 O O . GLU A 1 37 ? -2.592 -10.456 0.939 1.00 14.21 37 GLU A O 20
ATOM 30361 N N . LYS A 1 38 ? -1.864 -8.639 -0.215 1.00 74.13 38 LYS A N 20
ATOM 30362 C CA . LYS A 1 38 ? -1.448 -9.389 -1.422 1.00 63.51 38 LYS A CA 20
ATOM 30363 C C . LYS A 1 38 ? -0.246 -10.304 -1.084 1.00 10.21 38 LYS A C 20
ATOM 30364 O O . LYS A 1 38 ? -0.256 -11.495 -1.399 1.00 3.50 38 LYS A O 20
ATOM 30383 N N . ASN A 1 39 ? 0.748 -9.708 -0.398 1.00 12.30 39 ASN A N 20
ATOM 30384 C CA . ASN A 1 39 ? 2.023 -10.373 -0.032 1.00 73.03 39 ASN A CA 20
ATOM 30385 C C . ASN A 1 39 ? 1.784 -11.552 0.940 1.00 3.13 39 ASN A C 20
ATOM 30386 O O . ASN A 1 39 ? 2.503 -12.552 0.890 1.00 50.35 39 ASN A O 20
ATOM 30397 N N . LYS A 1 40 ? 0.741 -11.426 1.800 1.00 2.42 40 LYS A N 20
ATOM 30398 C CA . LYS A 1 40 ? 0.304 -12.504 2.724 1.00 40.54 40 LYS A CA 20
ATOM 30399 C C . LYS A 1 40 ? -0.190 -13.734 1.930 1.00 53.44 40 LYS A C 20
ATOM 30400 O O . LYS A 1 40 ? 0.066 -14.879 2.317 1.00 2.33 40 LYS A O 20
ATOM 30419 N N . MET A 1 41 ? -0.909 -13.467 0.821 1.00 32.33 41 MET A N 20
ATOM 30420 C CA . MET A 1 41 ? -1.552 -14.514 -0.010 1.00 74.43 41 MET A CA 20
ATOM 30421 C C . MET A 1 41 ? -0.609 -15.040 -1.109 1.00 22.45 41 MET A C 20
ATOM 30422 O O . MET A 1 41 ? -0.995 -15.918 -1.887 1.00 2.23 41 MET A O 20
ATOM 30436 N N . GLY A 1 42 ? 0.623 -14.508 -1.156 1.00 30.52 42 GLY A N 20
ATOM 30437 C CA . GLY A 1 42 ? 1.624 -14.923 -2.141 1.00 71.40 42 GLY A CA 20
ATOM 30438 C C . GLY A 1 42 ? 1.515 -14.191 -3.464 1.00 11.11 42 GLY A C 20
ATOM 30439 O O . GLY A 1 42 ? 2.164 -14.581 -4.438 1.00 2.23 42 GLY A O 20
ATOM 30443 N N . LYS A 1 43 ? 0.678 -13.140 -3.524 1.00 12.40 43 LYS A N 20
ATOM 30444 C CA . LYS A 1 43 ? 0.627 -12.224 -4.680 1.00 13.45 43 LYS A CA 20
ATOM 30445 C C . LYS A 1 43 ? 1.670 -11.114 -4.457 1.00 65.00 43 LYS A C 20
ATOM 30446 O O . LYS A 1 43 ? 1.335 -9.961 -4.195 1.00 15.42 43 LYS A O 20
ATOM 30465 N N . VAL A 1 44 ? 2.947 -11.513 -4.533 1.00 43.34 44 VAL A N 20
ATOM 30466 C CA . VAL A 1 44 ? 4.102 -10.642 -4.214 1.00 14.24 44 VAL A CA 20
ATOM 30467 C C . VAL A 1 44 ? 4.365 -9.601 -5.326 1.00 11.11 44 VAL A C 20
ATOM 30468 O O . VAL A 1 44 ? 4.822 -8.495 -5.041 1.00 30.21 44 VAL A O 20
ATOM 30481 N N . LYS A 1 45 ? 4.039 -9.960 -6.584 1.00 55.31 45 LYS A N 20
ATOM 30482 C CA . LYS A 1 45 ? 4.190 -9.056 -7.749 1.00 45.21 45 LYS A CA 20
ATOM 30483 C C . LYS A 1 45 ? 3.180 -7.902 -7.628 1.00 22.33 45 LYS A C 20
ATOM 30484 O O . LYS A 1 45 ? 3.502 -6.744 -7.911 1.00 65.05 45 LYS A O 20
ATOM 30503 N N . GLU A 1 46 ? 1.957 -8.249 -7.177 1.00 72.40 46 GLU A N 20
ATOM 30504 C CA . GLU A 1 46 ? 0.859 -7.281 -6.979 1.00 53.34 46 GLU A CA 20
ATOM 30505 C C . GLU A 1 46 ? 1.149 -6.419 -5.742 1.00 12.33 46 GLU A C 20
ATOM 30506 O O . GLU A 1 46 ? 0.830 -5.235 -5.723 1.00 73.01 46 GLU A O 20
ATOM 30518 N N . ALA A 1 47 ? 1.774 -7.053 -4.727 1.00 41.52 47 ALA A N 20
ATOM 30519 C CA . ALA A 1 47 ? 2.199 -6.393 -3.485 1.00 14.01 47 ALA A CA 20
ATOM 30520 C C . ALA A 1 47 ? 3.134 -5.216 -3.800 1.00 3.23 47 ALA A C 20
ATOM 30521 O O . ALA A 1 47 ? 2.892 -4.100 -3.352 1.00 32.40 47 ALA A O 20
ATOM 30528 N N . ILE A 1 48 ? 4.165 -5.510 -4.628 1.00 42.21 48 ILE A N 20
ATOM 30529 C CA . ILE A 1 48 ? 5.130 -4.524 -5.154 1.00 15.44 48 ILE A CA 20
ATOM 30530 C C . ILE A 1 48 ? 4.412 -3.332 -5.815 1.00 4.24 48 ILE A C 20
ATOM 30531 O O . ILE A 1 48 ? 4.690 -2.184 -5.483 1.00 65.32 48 ILE A O 20
ATOM 30547 N N . GLU A 1 49 ? 3.457 -3.656 -6.711 1.00 71.04 49 GLU A N 20
ATOM 30548 C CA . GLU A 1 49 ? 2.681 -2.692 -7.512 1.00 42.13 49 GLU A CA 20
ATOM 30549 C C . GLU A 1 49 ? 1.946 -1.688 -6.583 1.00 72.01 49 GLU A C 20
ATOM 30550 O O . GLU A 1 49 ? 2.017 -0.473 -6.791 1.00 74.54 49 GLU A O 20
ATOM 30562 N N . TYR A 1 50 ? 1.312 -2.226 -5.521 1.00 14.22 50 TYR A N 20
ATOM 30563 C CA . TYR A 1 50 ? 0.601 -1.428 -4.503 1.00 5.24 50 TYR A CA 20
ATOM 30564 C C . TYR A 1 50 ? 1.567 -0.647 -3.583 1.00 0.31 50 TYR A C 20
ATOM 30565 O O . TYR A 1 50 ? 1.220 0.450 -3.140 1.00 2.32 50 TYR A O 20
ATOM 30583 N N . PHE A 1 51 ? 2.757 -1.216 -3.292 1.00 5.30 51 PHE A N 20
ATOM 30584 C CA . PHE A 1 51 ? 3.770 -0.550 -2.432 1.00 70.41 51 PHE A CA 20
ATOM 30585 C C . PHE A 1 51 ? 4.396 0.638 -3.166 1.00 1.21 51 PHE A C 20
ATOM 30586 O O . PHE A 1 51 ? 4.817 1.601 -2.536 1.00 53.23 51 PHE A O 20
ATOM 30603 N N . LEU A 1 52 ? 4.458 0.535 -4.504 1.00 54.13 52 LEU A N 20
ATOM 30604 C CA . LEU A 1 52 ? 4.996 1.595 -5.372 1.00 51.50 52 LEU A CA 20
ATOM 30605 C C . LEU A 1 52 ? 4.002 2.769 -5.422 1.00 52.15 52 LEU A C 20
ATOM 30606 O O . LEU A 1 52 ? 4.407 3.936 -5.326 1.00 10.13 52 LEU A O 20
ATOM 30622 N N . ARG A 1 53 ? 2.696 2.428 -5.570 1.00 30.43 53 ARG A N 20
ATOM 30623 C CA . ARG A 1 53 ? 1.599 3.417 -5.560 1.00 51.33 53 ARG A CA 20
ATOM 30624 C C . ARG A 1 53 ? 1.569 4.149 -4.208 1.00 53.33 53 ARG A C 20
ATOM 30625 O O . ARG A 1 53 ? 1.666 5.376 -4.157 1.00 32.41 53 ARG A O 20
ATOM 30646 N N . ALA A 1 54 ? 1.516 3.345 -3.130 1.00 31.23 54 ALA A N 20
ATOM 30647 C CA . ALA A 1 54 ? 1.417 3.814 -1.744 1.00 73.32 54 ALA A CA 20
ATOM 30648 C C . ALA A 1 54 ? 2.564 4.749 -1.374 1.00 42.11 54 ALA A C 20
ATOM 30649 O O . ALA A 1 54 ? 2.326 5.838 -0.853 1.00 24.31 54 ALA A O 20
ATOM 30656 N N . LYS A 1 55 ? 3.799 4.300 -1.686 1.00 23.43 55 LYS A N 20
ATOM 30657 C CA . LYS A 1 55 ? 5.033 5.036 -1.383 1.00 4.21 55 LYS A CA 20
ATOM 30658 C C . LYS A 1 55 ? 5.011 6.419 -2.037 1.00 12.42 55 LYS A C 20
ATOM 30659 O O . LYS A 1 55 ? 5.310 7.413 -1.386 1.00 2.44 55 LYS A O 20
ATOM 30678 N N . LYS A 1 56 ? 4.609 6.454 -3.324 1.00 44.10 56 LYS A N 20
ATOM 30679 C CA . LYS A 1 56 ? 4.546 7.692 -4.115 1.00 25.03 56 LYS A CA 20
ATOM 30680 C C . LYS A 1 56 ? 3.507 8.674 -3.533 1.00 32.03 56 LYS A C 20
ATOM 30681 O O . LYS A 1 56 ? 3.731 9.890 -3.533 1.00 64.30 56 LYS A O 20
ATOM 30700 N N . VAL A 1 57 ? 2.389 8.132 -3.017 1.00 52.54 57 VAL A N 20
ATOM 30701 C CA . VAL A 1 57 ? 1.350 8.947 -2.359 1.00 3.13 57 VAL A CA 20
ATOM 30702 C C . VAL A 1 57 ? 1.897 9.514 -1.023 1.00 51.43 57 VAL A C 20
ATOM 30703 O O . VAL A 1 57 ? 1.665 10.679 -0.704 1.00 22.13 57 VAL A O 20
ATOM 30716 N N . PHE A 1 58 ? 2.674 8.682 -0.288 1.00 72.55 58 PHE A N 20
ATOM 30717 C CA . PHE A 1 58 ? 3.377 9.097 0.953 1.00 23.33 58 PHE A CA 20
ATOM 30718 C C . PHE A 1 58 ? 4.417 10.196 0.651 1.00 43.43 58 PHE A C 20
ATOM 30719 O O . PHE A 1 58 ? 4.621 11.089 1.459 1.00 32.23 58 PHE A O 20
ATOM 30736 N N . ASP A 1 59 ? 5.061 10.111 -0.526 1.00 70.23 59 ASP A N 20
ATOM 30737 C CA . ASP A 1 59 ? 6.055 11.113 -0.976 1.00 1.20 59 ASP A CA 20
ATOM 30738 C C . ASP A 1 59 ? 5.373 12.444 -1.324 1.00 2.30 59 ASP A C 20
ATOM 30739 O O . ASP A 1 59 ? 5.933 13.519 -1.087 1.00 54.40 59 ASP A O 20
ATOM 30748 N N . ALA A 1 60 ? 4.148 12.351 -1.881 1.00 54.43 60 ALA A N 20
ATOM 30749 C CA . ALA A 1 60 ? 3.304 13.519 -2.195 1.00 64.20 60 ALA A CA 20
ATOM 30750 C C . ALA A 1 60 ? 2.858 14.228 -0.899 1.00 22.42 60 ALA A C 20
ATOM 30751 O O . ALA A 1 60 ? 2.797 15.459 -0.843 1.00 43.32 60 ALA A O 20
ATOM 30758 N N . GLU A 1 61 ? 2.590 13.423 0.148 1.00 71.41 61 GLU A N 20
ATOM 30759 C CA . GLU A 1 61 ? 2.209 13.907 1.491 1.00 44.23 61 GLU A CA 20
ATOM 30760 C C . GLU A 1 61 ? 3.451 14.279 2.324 1.00 31.44 61 GLU A C 20
ATOM 30761 O O . GLU A 1 61 ? 3.321 14.884 3.391 1.00 44.02 61 GLU A O 20
ATOM 30773 N N . HIS A 1 62 ? 4.643 13.879 1.822 1.00 4.32 62 HIS A N 20
ATOM 30774 C CA . HIS A 1 62 ? 5.949 14.078 2.493 1.00 35.03 62 HIS A CA 20
ATOM 30775 C C . HIS A 1 62 ? 6.065 13.267 3.797 1.00 63.44 62 HIS A C 20
ATOM 30776 O O . HIS A 1 62 ? 6.913 13.561 4.646 1.00 14.04 62 HIS A O 20
ATOM 30791 N N . ASP A 1 63 ? 5.259 12.194 3.894 1.00 15.31 63 ASP A N 20
ATOM 30792 C CA . ASP A 1 63 ? 5.289 11.245 5.011 1.00 12.20 63 ASP A CA 20
ATOM 30793 C C . ASP A 1 63 ? 6.468 10.280 4.792 1.00 51.25 63 ASP A C 20
ATOM 30794 O O . ASP A 1 63 ? 6.370 9.309 4.025 1.00 53.03 63 ASP A O 20
ATOM 30803 N N . THR A 1 64 ? 7.605 10.625 5.411 1.00 3.22 64 THR A N 20
ATOM 30804 C CA . THR A 1 64 ? 8.873 9.887 5.264 1.00 51.41 64 THR A CA 20
ATOM 30805 C C . THR A 1 64 ? 8.770 8.452 5.826 1.00 21.12 64 THR A C 20
ATOM 30806 O O . THR A 1 64 ? 9.359 7.527 5.274 1.00 50.23 64 THR A O 20
ATOM 30817 N N . ASP A 1 65 ? 7.969 8.293 6.904 1.00 23.04 65 ASP A N 20
ATOM 30818 C CA . ASP A 1 65 ? 7.762 7.012 7.604 1.00 44.24 65 ASP A CA 20
ATOM 30819 C C . ASP A 1 65 ? 7.231 5.926 6.656 1.00 24.35 65 ASP A C 20
ATOM 30820 O O . ASP A 1 65 ? 7.893 4.905 6.438 1.00 5.30 65 ASP A O 20
ATOM 30829 N N . GLY A 1 66 ? 6.067 6.198 6.052 1.00 1.55 66 GLY A N 20
ATOM 30830 C CA . GLY A 1 66 ? 5.369 5.224 5.223 1.00 61.32 66 GLY A CA 20
ATOM 30831 C C . GLY A 1 66 ? 6.070 4.950 3.915 1.00 13.04 66 GLY A C 20
ATOM 30832 O O . GLY A 1 66 ? 5.990 3.834 3.401 1.00 12.10 66 GLY A O 20
ATOM 30836 N N . ALA A 1 67 ? 6.752 5.970 3.369 1.00 0.50 67 ALA A N 20
ATOM 30837 C CA . ALA A 1 67 ? 7.519 5.826 2.123 1.00 23.33 67 ALA A CA 20
ATOM 30838 C C . ALA A 1 67 ? 8.727 4.887 2.320 1.00 12.31 67 ALA A C 20
ATOM 30839 O O . ALA A 1 67 ? 9.005 4.023 1.477 1.00 4.34 67 ALA A O 20
ATOM 30846 N N . ARG A 1 68 ? 9.416 5.050 3.467 1.00 20.44 68 ARG A N 20
ATOM 30847 C CA . ARG A 1 68 ? 10.568 4.205 3.850 1.00 71.04 68 ARG A CA 20
ATOM 30848 C C . ARG A 1 68 ? 10.099 2.793 4.248 1.00 4.23 68 ARG A C 20
ATOM 30849 O O . ARG A 1 68 ? 10.809 1.815 4.022 1.00 12.51 68 ARG A O 20
ATOM 30870 N N . ARG A 1 69 ? 8.893 2.709 4.831 1.00 25.32 69 ARG A N 20
ATOM 30871 C CA . ARG A 1 69 ? 8.284 1.436 5.278 1.00 71.52 69 ARG A CA 20
ATOM 30872 C C . ARG A 1 69 ? 7.780 0.628 4.068 1.00 10.33 69 ARG A C 20
ATOM 30873 O O . ARG A 1 69 ? 7.804 -0.608 4.077 1.00 43.52 69 ARG A O 20
ATOM 30894 N N . ALA A 1 70 ? 7.330 1.352 3.029 1.00 34.23 70 ALA A N 20
ATOM 30895 C CA . ALA A 1 70 ? 6.909 0.755 1.757 1.00 20.02 70 ALA A CA 20
ATOM 30896 C C . ALA A 1 70 ? 8.136 0.251 1.001 1.00 71.14 70 ALA A C 20
ATOM 30897 O O . ALA A 1 70 ? 8.098 -0.818 0.411 1.00 44.30 70 ALA A O 20
ATOM 30904 N N . ALA A 1 71 ? 9.235 1.038 1.071 1.00 70.51 71 ALA A N 20
ATOM 30905 C CA . ALA A 1 71 ? 10.543 0.670 0.505 1.00 73.20 71 ALA A CA 20
ATOM 30906 C C . ALA A 1 71 ? 11.158 -0.535 1.244 1.00 64.41 71 ALA A C 20
ATOM 30907 O O . ALA A 1 71 ? 11.911 -1.312 0.650 1.00 13.32 71 ALA A O 20
ATOM 30914 N N . LYS A 1 72 ? 10.835 -0.664 2.548 1.00 64.43 72 LYS A N 20
ATOM 30915 C CA . LYS A 1 72 ? 11.232 -1.818 3.376 1.00 74.25 72 LYS A CA 20
ATOM 30916 C C . LYS A 1 72 ? 10.483 -3.077 2.908 1.00 10.11 72 LYS A C 20
ATOM 30917 O O . LYS A 1 72 ? 11.096 -4.114 2.655 1.00 45.35 72 LYS A O 20
ATOM 30936 N N . SER A 1 73 ? 9.154 -2.945 2.760 1.00 43.31 73 SER A N 20
ATOM 30937 C CA . SER A 1 73 ? 8.282 -4.031 2.287 1.00 41.32 73 SER A CA 20
ATOM 30938 C C . SER A 1 73 ? 8.617 -4.442 0.840 1.00 42.21 73 SER A C 20
ATOM 30939 O O . SER A 1 73 ? 8.445 -5.597 0.461 1.00 52.24 73 SER A O 20
ATOM 30947 N N . LEU A 1 74 ? 9.101 -3.461 0.056 1.00 70.12 74 LEU A N 20
ATOM 30948 C CA . LEU A 1 74 ? 9.586 -3.678 -1.310 1.00 50.03 74 LEU A CA 20
ATOM 30949 C C . LEU A 1 74 ? 10.896 -4.469 -1.299 1.00 24.53 74 LEU A C 20
ATOM 30950 O O . LEU A 1 74 ? 11.050 -5.404 -2.075 1.00 42.25 74 LEU A O 20
ATOM 30966 N N . SER A 1 75 ? 11.818 -4.102 -0.380 1.00 63.22 75 SER A N 20
ATOM 30967 C CA . SER A 1 75 ? 13.133 -4.762 -0.236 1.00 72.24 75 SER A CA 20
ATOM 30968 C C . SER A 1 75 ? 12.947 -6.273 0.054 1.00 42.33 75 SER A C 20
ATOM 30969 O O . SER A 1 75 ? 13.691 -7.108 -0.462 1.00 14.35 75 SER A O 20
ATOM 30977 N N . GLU A 1 76 ? 11.904 -6.588 0.854 1.00 31.43 76 GLU A N 20
ATOM 30978 C CA . GLU A 1 76 ? 11.499 -7.970 1.193 1.00 11.50 76 GLU A CA 20
ATOM 30979 C C . GLU A 1 76 ? 10.856 -8.668 -0.020 1.00 33.31 76 GLU A C 20
ATOM 30980 O O . GLU A 1 76 ? 11.208 -9.801 -0.359 1.00 45.11 76 GLU A O 20
ATOM 30992 N N . ALA A 1 77 ? 9.926 -7.945 -0.672 1.00 51.43 77 ALA A N 20
ATOM 30993 C CA . ALA A 1 77 ? 9.110 -8.462 -1.783 1.00 62.03 77 ALA A CA 20
ATOM 30994 C C . ALA A 1 77 ? 9.975 -8.821 -3.007 1.00 33.44 77 ALA A C 20
ATOM 30995 O O . ALA A 1 77 ? 9.723 -9.827 -3.673 1.00 5.51 77 ALA A O 20
ATOM 31002 N N . TYR A 1 78 ? 11.009 -8.003 -3.266 1.00 5.20 78 TYR A N 20
ATOM 31003 C CA . TYR A 1 78 ? 11.939 -8.226 -4.379 1.00 64.34 78 TYR A CA 20
ATOM 31004 C C . TYR A 1 78 ? 12.773 -9.497 -4.149 1.00 32.00 78 TYR A C 20
ATOM 31005 O O . TYR A 1 78 ? 13.031 -10.224 -5.099 1.00 33.42 78 TYR A O 20
ATOM 31023 N N . GLN A 1 79 ? 13.145 -9.764 -2.875 1.00 32.01 79 GLN A N 20
ATOM 31024 C CA . GLN A 1 79 ? 13.878 -10.997 -2.476 1.00 63.52 79 GLN A CA 20
ATOM 31025 C C . GLN A 1 79 ? 13.071 -12.264 -2.823 1.00 54.11 79 GLN A C 20
ATOM 31026 O O . GLN A 1 79 ? 13.644 -13.304 -3.160 1.00 4.33 79 GLN A O 20
ATOM 31040 N N . LYS A 1 80 ? 11.731 -12.151 -2.741 1.00 52.11 80 LYS A N 20
ATOM 31041 C CA . LYS A 1 80 ? 10.802 -13.247 -3.085 1.00 74.11 80 LYS A CA 20
ATOM 31042 C C . LYS A 1 80 ? 10.691 -13.409 -4.611 1.00 42.42 80 LYS A C 20
ATOM 31043 O O . LYS A 1 80 ? 10.540 -14.516 -5.119 1.00 65.35 80 LYS A O 20
ATOM 31062 N N . VAL A 1 81 ? 10.776 -12.280 -5.332 1.00 33.00 81 VAL A N 20
ATOM 31063 C CA . VAL A 1 81 ? 10.710 -12.240 -6.809 1.00 54.32 81 VAL A CA 20
ATOM 31064 C C . VAL A 1 81 ? 12.084 -12.571 -7.446 1.00 2.34 81 VAL A C 20
ATOM 31065 O O . VAL A 1 81 ? 12.164 -12.887 -8.641 1.00 65.32 81 VAL A O 20
ATOM 31078 N N . GLU A 1 82 ? 13.163 -12.554 -6.635 1.00 73.43 82 GLU A N 20
ATOM 31079 C CA . GLU A 1 82 ? 14.516 -12.904 -7.115 1.00 24.34 82 GLU A CA 20
ATOM 31080 C C . GLU A 1 82 ? 14.589 -14.365 -7.587 1.00 62.10 82 GLU A C 20
ATOM 31081 O O . GLU A 1 82 ? 14.016 -15.268 -6.963 1.00 22.31 82 GLU A O 20
ATOM 31093 N N . GLY A 1 83 ? 15.287 -14.553 -8.704 1.00 44.44 83 GLY A N 20
ATOM 31094 C CA . GLY A 1 83 ? 15.611 -15.868 -9.257 1.00 32.11 83 GLY A CA 20
ATOM 31095 C C . GLY A 1 83 ? 17.034 -15.890 -9.779 1.00 53.34 83 GLY A C 20
ATOM 31096 O O . GLY A 1 83 ? 17.360 -16.654 -10.699 1.00 14.34 83 GLY A O 20
ATOM 31100 N N . SER A 1 84 ? 17.895 -15.064 -9.148 1.00 22.43 84 SER A N 20
ATOM 31101 C CA . SER A 1 84 ? 19.285 -14.855 -9.562 1.00 75.23 84 SER A CA 20
ATOM 31102 C C . SER A 1 84 ? 20.127 -16.103 -9.274 1.00 41.41 84 SER A C 20
ATOM 31103 O O . SER A 1 84 ? 21.046 -16.423 -10.033 1.00 13.35 84 SER A O 20
ATOM 31111 N N . GLY A 1 85 ? 19.810 -16.796 -8.161 1.00 51.50 85 GLY A N 20
ATOM 31112 C CA . GLY A 1 85 ? 20.527 -18.004 -7.756 1.00 63.11 85 GLY A CA 20
ATOM 31113 C C . GLY A 1 85 ? 21.629 -17.705 -6.757 1.00 25.31 85 GLY A C 20
ATOM 31114 O O . GLY A 1 85 ? 21.803 -18.434 -5.774 1.00 61.11 85 GLY A O 20
ATOM 31118 N N . ASP A 1 86 ? 22.383 -16.625 -7.020 1.00 22.32 86 ASP A N 20
ATOM 31119 C CA . ASP A 1 86 ? 23.471 -16.172 -6.149 1.00 50.22 86 ASP A CA 20
ATOM 31120 C C . ASP A 1 86 ? 22.893 -15.493 -4.898 1.00 63.14 86 ASP A C 20
ATOM 31121 O O . ASP A 1 86 ? 22.113 -14.542 -5.009 1.00 60.34 86 ASP A O 20
ATOM 31130 N N . LYS A 1 87 ? 23.249 -16.018 -3.720 1.00 73.11 87 LYS A N 20
ATOM 31131 C CA . LYS A 1 87 ? 22.837 -15.464 -2.418 1.00 44.45 87 LYS A CA 20
ATOM 31132 C C . LYS A 1 87 ? 24.005 -14.672 -1.808 1.00 55.52 87 LYS A C 20
ATOM 31133 O O . LYS A 1 87 ? 25.178 -15.017 -2.018 1.00 23.22 87 LYS A O 20
ATOM 31152 N N . GLY A 1 88 ? 23.663 -13.609 -1.068 1.00 14.32 88 GLY A N 20
ATOM 31153 C CA . GLY A 1 88 ? 24.645 -12.727 -0.434 1.00 55.12 88 GLY A CA 20
ATOM 31154 C C . GLY A 1 88 ? 23.995 -11.685 0.471 1.00 43.24 88 GLY A C 20
ATOM 31155 O O . GLY A 1 88 ? 22.855 -11.886 0.918 1.00 42.33 88 GLY A O 20
ATOM 31159 N N . LYS A 1 89 ? 24.710 -10.552 0.686 1.00 73.34 89 LYS A N 20
ATOM 31160 C CA . LYS A 1 89 ? 24.347 -9.494 1.656 1.00 43.43 89 LYS A CA 20
ATOM 31161 C C . LYS A 1 89 ? 24.213 -10.088 3.065 1.00 20.14 89 LYS A C 20
ATOM 31162 O O . LYS A 1 89 ? 23.161 -10.618 3.430 1.00 31.24 89 LYS A O 20
ATOM 31181 N N . ILE A 1 90 ? 25.314 -10.036 3.831 1.00 15.12 90 ILE A N 20
ATOM 31182 C CA . ILE A 1 90 ? 25.359 -10.522 5.217 1.00 35.45 90 ILE A CA 20
ATOM 31183 C C . ILE A 1 90 ? 24.656 -9.516 6.169 1.00 30.24 90 ILE A C 20
ATOM 31184 O O . ILE A 1 90 ? 25.277 -8.865 7.012 1.00 21.41 90 ILE A O 20
ATOM 31200 N N . PHE A 1 91 ? 23.337 -9.397 5.986 1.00 54.12 91 PHE A N 20
ATOM 31201 C CA . PHE A 1 91 ? 22.462 -8.521 6.766 1.00 2.32 91 PHE A CA 20
ATOM 31202 C C . PHE A 1 91 ? 21.545 -9.392 7.622 1.00 23.43 91 PHE A C 20
ATOM 31203 O O . PHE A 1 91 ? 21.097 -10.460 7.174 1.00 52.44 91 PHE A O 20
ATOM 31220 N N . GLN A 1 92 ? 21.259 -8.925 8.838 1.00 11.12 92 GLN A N 20
ATOM 31221 C CA . GLN A 1 92 ? 20.386 -9.626 9.791 1.00 44.21 92 GLN A CA 20
ATOM 31222 C C . GLN A 1 92 ? 19.889 -8.635 10.856 1.00 21.31 92 GLN A C 20
ATOM 31223 O O . GLN A 1 92 ? 20.536 -7.608 11.112 1.00 3.50 92 GLN A O 20
ATOM 31237 N N . LYS A 1 93 ? 18.729 -8.950 11.459 1.00 0.12 93 LYS A N 20
ATOM 31238 C CA . LYS A 1 93 ? 18.101 -8.115 12.484 1.00 71.14 93 LYS A CA 20
ATOM 31239 C C . LYS A 1 93 ? 18.868 -8.258 13.817 1.00 54.15 93 LYS A C 20
ATOM 31240 O O . LYS A 1 93 ? 18.699 -9.240 14.549 1.00 24.43 93 LYS A O 20
ATOM 31259 N N . GLU A 1 94 ? 19.776 -7.302 14.052 1.00 41.05 94 GLU A N 20
ATOM 31260 C CA . GLU A 1 94 ? 20.570 -7.194 15.297 1.00 44.13 94 GLU A CA 20
ATOM 31261 C C . GLU A 1 94 ? 19.708 -6.519 16.375 1.00 30.13 94 GLU A C 20
ATOM 31262 O O . GLU A 1 94 ? 19.464 -5.304 16.312 1.00 61.24 94 GLU A O 20
ATOM 31274 N N . GLY A 1 95 ? 19.222 -7.321 17.341 1.00 54.23 95 GLY A N 20
ATOM 31275 C CA . GLY A 1 95 ? 18.300 -6.830 18.366 1.00 74.22 95 GLY A CA 20
ATOM 31276 C C . GLY A 1 95 ? 18.927 -5.795 19.290 1.00 61.52 95 GLY A C 20
ATOM 31277 O O . GLY A 1 95 ? 18.288 -4.805 19.665 1.00 1.02 95 GLY A O 20
ATOM 31281 N N . GLU A 1 96 ? 20.211 -6.013 19.626 1.00 3.01 96 GLU A N 20
ATOM 31282 C CA . GLU A 1 96 ? 20.949 -5.211 20.609 1.00 25.23 96 GLU A CA 20
ATOM 31283 C C . GLU A 1 96 ? 22.393 -4.994 20.117 1.00 73.41 96 GLU A C 20
ATOM 31284 O O . GLU A 1 96 ? 23.326 -5.673 20.559 1.00 3.30 96 GLU A O 20
ATOM 31296 N N . SER A 1 97 ? 22.547 -4.130 19.115 1.00 31.50 97 SER A N 20
ATOM 31297 C CA . SER A 1 97 ? 23.853 -3.616 18.703 1.00 73.15 97 SER A CA 20
ATOM 31298 C C . SER A 1 97 ? 24.090 -2.299 19.465 1.00 61.15 97 SER A C 20
ATOM 31299 O O . SER A 1 97 ? 23.492 -1.270 19.130 1.00 43.24 97 SER A O 20
ATOM 31307 N N . ILE A 1 98 ? 24.899 -2.379 20.548 1.00 13.33 98 ILE A N 20
ATOM 31308 C CA . ILE A 1 98 ? 25.111 -1.267 21.493 1.00 62.05 98 ILE A CA 20
ATOM 31309 C C . ILE A 1 98 ? 25.655 -0.009 20.771 1.00 20.11 98 ILE A C 20
ATOM 31310 O O . ILE A 1 98 ? 26.804 0.027 20.315 1.00 21.45 98 ILE A O 20
ATOM 31326 N N . LEU A 1 99 ? 24.774 0.999 20.618 1.00 62.43 99 LEU A N 20
ATOM 31327 C CA . LEU A 1 99 ? 25.121 2.289 20.015 1.00 22.22 99 LEU A CA 20
ATOM 31328 C C . LEU A 1 99 ? 25.993 3.079 21.007 1.00 32.30 99 LEU A C 20
ATOM 31329 O O . LEU A 1 99 ? 25.492 3.832 21.856 1.00 10.23 99 LEU A O 20
ATOM 31345 N N . GLU A 1 100 ? 27.303 2.821 20.926 1.00 65.21 100 GLU A N 20
ATOM 31346 C CA . GLU A 1 100 ? 28.316 3.412 21.805 1.00 75.31 100 GLU A CA 20
ATOM 31347 C C . GLU A 1 100 ? 29.667 3.314 21.056 1.00 32.13 100 GLU A C 20
ATOM 31348 O O . GLU A 1 100 ? 30.079 4.303 20.410 1.00 3.41 100 GLU A O 20
#

Solvent-accessible surface area: 7300 Å² total; per-residue (Å²): 138,45,66,38,65,109,44,7,63,147,50,85,158,47,34,114,132,5,59,127,97,117,74,1,78,72,29,0,109,8,16,30,53,0,0,41,15,19,17,130,66,54,84,13,126,68,0,20,73,46,0,79,104,0,60,136,22,4,65,69,84,158,53,94,81,3,5,180,98,0,35,144,13,8,41,65,0,83,106,35,70,153,41,99,34,115,190,47,164,82,177,148,184,167,51,126,92,146,167,232

Foldseek 3Di:
DDQLQVVLVVLVVVLVVCVVVVNLVSVLVSLQSNLVSCVVVVVLVSSLVSLVVSLVSCVVVPVPVSVVVSVVSNVVSVVVVDPPPDDDDPDDDDPPPDPD